Protein AF-0000000065764300 (afdb_homodimer)

InterPro domains:
  IPR003439 ABC transporter-like, ATP-binding domain [PF00005] (550-695)
  IPR003439 ABC transporter-like, ATP-binding domain [PS50893] (520-765)
  IPR003593 AAA+ ATPase domain [SM00382] (558-742)
  IPR013525 ABC-2 type transporter, transmembrane domain [PF12698] (225-441)
  IPR017871 ABC transporter-like, conserved site [PS00211] (667-681)
  IPR026082 ABC transporter A [PTHR19229] (492-851)
  IPR027417 P-loop containing nucleoside triphosphate hydrolase [G3DSA:3.40.50.300] (510-771)
  IPR027417 P-loop containing nucleoside triphosphate hydrolase [SSF52540] (545-747)
  IPR056788 ABC transporter A family member 2/9/11, C-terminal domain [PF25158] (839-893)

Solvent-accessible surface area (backbone atoms only — not comparable to full-atom values): 101697 Å² total; per-residue (Å²): 132,81,58,52,67,67,67,67,29,45,54,44,31,24,53,43,50,36,51,48,53,50,49,51,45,64,71,38,46,70,62,46,47,47,45,47,46,39,42,51,56,51,52,50,48,46,49,52,50,38,51,49,50,53,55,51,46,57,69,34,74,62,43,33,64,37,76,72,53,72,63,48,60,75,60,37,71,55,62,35,82,74,45,84,87,51,42,83,82,52,22,44,35,35,36,21,26,62,80,36,69,66,53,47,53,36,52,52,44,39,26,63,65,29,55,98,47,61,52,59,74,89,31,44,50,81,31,66,40,63,68,58,48,53,55,46,44,71,76,44,68,55,25,56,54,33,34,38,36,48,44,78,77,50,98,87,40,73,47,73,46,80,46,64,67,80,68,73,49,69,58,39,82,34,71,50,57,38,54,73,53,46,47,46,17,53,49,53,43,51,49,45,36,51,48,21,61,71,70,70,37,88,79,62,83,76,90,63,64,51,56,62,74,60,39,69,34,51,65,81,63,80,59,80,48,52,54,72,70,44,39,64,60,49,53,52,51,42,52,44,53,40,44,29,53,54,28,28,55,58,14,39,36,54,54,54,42,38,55,57,54,41,46,55,43,54,46,55,67,66,37,54,54,48,28,52,50,52,51,53,46,50,52,41,48,51,23,29,51,43,40,52,49,48,39,44,72,71,63,38,60,64,49,64,43,22,32,62,67,57,57,38,49,53,48,31,41,46,53,53,26,44,48,20,45,29,48,34,52,35,51,76,44,60,46,42,64,54,32,51,55,50,40,51,49,51,48,52,51,40,52,53,46,31,55,45,40,74,72,45,52,48,61,29,67,88,43,57,66,67,60,36,53,62,52,46,66,42,64,55,40,42,47,41,54,48,50,49,54,53,47,49,26,43,68,41,92,84,42,67,34,50,47,79,88,48,30,74,50,52,64,43,57,87,58,45,50,66,61,33,56,48,57,39,54,51,46,37,55,50,41,22,53,50,30,39,52,47,18,58,49,40,54,41,42,42,50,47,98,78,31,44,14,42,52,91,64,42,85,76,40,65,36,68,78,68,58,74,48,60,72,73,69,44,65,40,55,98,80,33,69,69,62,83,74,72,80,73,78,86,71,84,64,85,30,64,58,41,46,51,41,33,53,50,50,51,49,34,63,73,68,65,59,80,58,87,60,41,37,36,42,36,43,39,32,19,33,62,47,57,31,55,70,47,73,49,102,84,50,72,49,73,46,74,65,45,71,38,27,64,46,36,50,41,76,38,47,53,57,32,35,37,24,43,32,37,59,88,77,13,28,62,68,57,50,52,30,34,74,69,57,72,32,80,69,67,36,64,42,36,30,48,72,80,30,37,60,77,36,49,61,25,37,59,54,44,34,70,34,41,14,64,23,60,73,63,69,74,72,58,48,80,39,22,51,49,54,48,40,45,41,52,34,32,37,54,12,50,52,76,86,50,39,64,59,51,41,53,50,43,28,54,63,55,71,39,59,92,49,29,83,40,39,46,59,77,44,52,74,62,52,47,44,41,49,37,50,41,57,18,48,51,88,68,32,51,32,36,40,34,35,40,74,58,70,77,53,50,64,69,38,35,53,49,52,50,48,42,53,60,66,58,38,71,82,17,21,34,44,35,36,40,70,49,52,66,57,46,59,71,65,34,64,34,38,32,37,27,41,81,12,33,71,53,40,54,38,34,66,66,56,43,31,67,71,56,24,69,26,38,36,37,36,40,29,43,53,87,84,71,80,88,76,42,71,59,59,48,49,49,47,40,32,74,72,68,69,37,64,69,77,40,83,52,94,54,36,37,31,32,62,41,47,64,87,47,55,82,50,43,63,64,47,52,53,52,46,60,72,41,25,78,79,47,43,53,63,44,77,43,76,40,73,43,47,60,56,55,27,49,54,50,51,46,51,50,46,40,35,51,49,28,52,72,69,60,43,64,45,75,45,74,45,96,89,69,52,32,28,36,30,56,43,73,49,41,33,32,31,44,78,86,50,54,39,97,90,36,72,78,11,34,25,31,42,41,38,72,35,67,37,76,88,54,43,76,37,81,69,47,62,50,74,80,34,73,50,64,88,84,47,76,69,71,76,66,80,61,69,68,61,80,59,89,81,74,68,46,40,50,37,36,71,38,81,72,77,83,79,124,133,82,59,52,66,66,67,66,28,44,52,43,31,24,53,44,48,35,51,48,53,51,49,52,46,63,71,39,47,69,64,46,46,47,44,46,46,40,44,53,56,52,52,50,48,48,49,52,50,40,52,48,50,53,55,50,45,56,67,34,76,62,42,32,64,38,76,73,51,73,62,49,60,75,58,37,71,54,64,35,82,74,45,84,88,51,41,84,82,52,23,45,34,36,36,22,26,64,81,37,69,64,52,46,50,36,53,50,45,40,26,62,65,28,52,99,47,62,53,56,73,89,32,44,50,80,30,68,42,62,68,57,48,54,55,45,44,73,76,44,69,53,25,56,54,33,37,39,36,48,45,79,76,51,98,86,40,72,48,73,46,79,47,66,66,77,70,72,51,67,57,39,83,35,71,50,58,38,53,74,54,45,46,47,17,52,48,52,41,52,51,45,36,50,48,20,62,70,70,70,36,89,79,63,84,75,90,62,64,51,57,64,74,59,39,68,35,53,63,81,63,81,59,78,47,52,54,72,70,43,39,63,60,47,54,51,52,42,52,45,53,41,44,29,52,52,29,29,56,58,15,41,38,54,55,55,42,38,56,58,53,42,47,53,42,54,46,55,67,66,37,53,55,47,28,53,50,52,52,53,46,49,52,42,47,51,23,27,50,44,39,52,50,47,39,43,73,71,63,38,60,64,51,64,42,23,31,63,67,57,58,37,49,54,49,31,41,45,52,51,26,44,48,19,45,30,49,33,51,35,50,75,44,61,46,43,64,55,33,50,54,50,40,51,48,51,47,53,50,39,52,54,47,31,54,45,40,74,72,46,52,49,61,29,68,88,44,58,67,67,60,36,52,62,52,47,62,43,64,55,40,44,49,42,54,46,49,49,55,52,47,49,25,43,69,41,90,85,43,64,34,52,48,77,86,48,32,73,51,51,63,42,57,88,58,46,49,67,62,34,56,48,57,41,52,51,46,37,55,50,39,21,54,50,30,40,52,47,18,59,49,41,54,41,42,42,51,46,98,76,31,43,15,42,53,91,64,43,86,76,39,64,35,69,79,67,58,71,48,59,72,73,70,42,64,41,55,99,78,33,69,68,62,81,75,72,80,72,79,85,71,82,66,85,30,65,59,41,47,52,41,34,53,49,48,51,49,34,61,72,68,67,59,80,59,88,60,42,37,35,41,36,42,39,32,19,33,62,47,57,30,54,69,49,75,48,104,85,49,72,50,74,47,72,62,46,71,38,28,63,48,36,48,42,75,39,46,53,58,32,34,38,25,44,32,37,59,89,78,13,28,63,69,58,51,52,29,34,73,68,57,72,33,80,68,68,36,64,41,36,29,47,72,80,31,38,58,76,35,51,62,26,38,58,55,44,36,70,35,42,15,64,23,59,72,62,70,74,71,59,50,79,38,21,52,50,55,49,40,47,41,52,33,33,36,55,12,49,52,77,86,48,39,65,58,51,40,54,51,41,27,54,63,56,68,40,59,91,50,28,81,39,37,46,58,77,44,52,73,62,54,47,42,40,50,37,48,42,58,17,49,50,88,68,32,51,33,35,40,33,34,41,75,57,71,77,54,50,65,69,38,36,53,51,52,50,49,42,53,60,67,57,37,72,82,16,21,33,43,34,35,41,70,50,51,64,56,44,60,72,67,33,64,35,37,33,37,29,42,81,12,34,72,52,41,55,37,34,66,65,55,44,31,67,71,57,24,70,25,39,36,37,36,39,30,44,52,87,84,71,80,86,75,42,72,60,58,50,47,49,48,41,32,72,74,69,68,37,63,70,77,42,84,52,95,54,35,37,30,34,61,40,46,65,87,47,56,82,52,43,62,64,46,53,51,52,46,62,74,39,26,77,80,46,45,54,64,44,77,44,75,39,71,42,47,60,56,56,26,49,51,51,51,46,51,50,46,39,35,51,49,28,52,70,68,59,42,66,45,75,47,75,46,96,89,69,52,33,28,35,30,54,44,74,51,42,32,32,30,45,76,86,50,53,38,97,89,36,73,77,11,37,23,29,42,41,38,71,33,66,38,74,88,53,43,76,37,81,70,48,62,50,71,80,35,74,50,62,90,85,47,75,68,70,76,66,80,62,69,66,60,79,59,88,83,74,66,46,41,48,37,35,71,38,80,72,78,81,80,123

GO terms:
  GO:0005783 endoplasmic reticulum (C, IDA)
  GO:0015245 fatty acid transmembrane transporter activity (F, IDA)
  GO:0048316 seed development (P, IMP)
  GO:0034197 triglyceride transport (P, IMP)
  GO:0010867 positive regulation of triglyceride biosynthetic process (P, IMP)
  GO:0048317 seed morphogenesis (P, IMP)
  GO:0006641 triglyceride metabolic process (P, IMP)

Organism: Arabidopsis thaliana (NCBI:txid3702)

Structure (mmCIF, N/CA/C/O backbone):
data_AF-0000000065764300-model_v1
#
loop_
_entity.id
_entity.type
_entity.pdbx_description
1 polymer 'ABC transporter A family member 9'
#
loop_
_atom_site.group_PDB
_atom_site.id
_atom_site.type_symbol
_atom_site.label_atom_id
_atom_site.label_alt_id
_atom_site.label_comp_id
_atom_site.label_asym_id
_atom_site.label_entity_id
_atom_site.label_seq_id
_atom_site.pdbx_PDB_ins_code
_atom_site.Cartn_x
_atom_site.Cartn_y
_atom_site.Cartn_z
_atom_site.occupancy
_atom_site.B_iso_or_equiv
_atom_site.auth_seq_id
_atom_site.auth_comp_id
_atom_site.auth_asym_id
_atom_site.auth_atom_id
_atom_site.pdbx_PDB_model_num
ATOM 1 N N . MET A 1 1 ? -34.5 27.578 -3.711 1 58.78 1 MET A N 1
ATOM 2 C CA . MET A 1 1 ? -34.375 26.75 -4.91 1 58.78 1 MET A CA 1
ATOM 3 C C . MET A 1 1 ? -34.938 25.359 -4.656 1 58.78 1 MET A C 1
ATOM 5 O O . MET A 1 1 ? -34.719 24.781 -3.588 1 58.78 1 MET A O 1
ATOM 9 N N . THR A 1 2 ? -35.844 24.953 -5.418 1 71.94 2 THR A N 1
ATOM 10 C CA . THR A 1 2 ? -36.531 23.672 -5.238 1 71.94 2 THR A CA 1
ATOM 11 C C . THR A 1 2 ? -35.625 22.516 -5.672 1 71.94 2 THR A C 1
ATOM 13 O O . THR A 1 2 ? -35.125 22.484 -6.805 1 71.94 2 THR A O 1
ATOM 16 N N . LEU A 1 3 ? -35.25 21.672 -4.738 1 83.75 3 LEU A N 1
ATOM 17 C CA . LEU A 1 3 ? -34.375 20.531 -4.988 1 83.75 3 LEU A CA 1
ATOM 18 C C . LEU A 1 3 ? -35.188 19.344 -5.52 1 83.75 3 LEU A C 1
ATOM 20 O O . LEU A 1 3 ? -36.344 19.188 -5.16 1 83.75 3 LEU A O 1
ATOM 24 N N . ARG A 1 4 ? -34.688 18.672 -6.504 1 85.94 4 ARG A N 1
ATOM 25 C CA . ARG A 1 4 ? -35.312 17.469 -7.043 1 85.94 4 ARG A CA 1
ATOM 26 C C . ARG A 1 4 ? -35.344 16.359 -6.008 1 85.94 4 ARG A C 1
ATOM 28 O O . ARG A 1 4 ? -34.438 16.266 -5.172 1 85.94 4 ARG A O 1
ATOM 35 N N . GLU A 1 5 ? -36.531 15.586 -6.023 1 85.19 5 GLU A N 1
ATOM 36 C CA . GLU A 1 5 ? -36.625 14.477 -5.074 1 85.19 5 GLU A CA 1
ATOM 37 C C . GLU A 1 5 ? -37.156 13.211 -5.758 1 85.19 5 GLU A C 1
ATOM 39 O O . GLU A 1 5 ? -37.656 13.273 -6.875 1 85.19 5 GLU A O 1
ATOM 44 N N . GLY A 1 6 ? -36.812 12.102 -5.293 1 85.5 6 GLY A N 1
ATOM 45 C CA . GLY A 1 6 ? -37.344 10.828 -5.738 1 85.5 6 GLY A CA 1
ATOM 46 C C . GLY A 1 6 ? -36.594 10.234 -6.906 1 85.5 6 GLY A C 1
ATOM 47 O O . GLY A 1 6 ? -35.375 10.18 -6.891 1 85.5 6 GLY A O 1
ATOM 48 N N . LEU A 1 7 ? -37.312 9.742 -7.973 1 90.94 7 LEU A N 1
ATOM 49 C CA . LEU A 1 7 ? -36.75 9.008 -9.094 1 90.94 7 LEU A CA 1
ATOM 50 C C . LEU A 1 7 ? -35.938 9.93 -9.992 1 90.94 7 LEU A C 1
ATOM 52 O O . LEU A 1 7 ? -34.844 9.547 -10.484 1 90.94 7 LEU A O 1
ATOM 56 N N . PRO A 1 8 ? -36.375 11.117 -10.211 1 92 8 PRO A N 1
ATOM 57 C CA . PRO A 1 8 ? -35.531 12.008 -11.023 1 92 8 PRO A CA 1
ATOM 58 C C . PRO A 1 8 ? -34.188 12.328 -10.359 1 92 8 PRO A C 1
ATOM 60 O O . PRO A 1 8 ? -33.188 12.469 -11.039 1 92 8 PRO A O 1
ATOM 63 N N . LEU A 1 9 ? -34.25 12.43 -9.047 1 92.75 9 LEU A N 1
ATOM 64 C CA . LEU A 1 9 ? -33 12.656 -8.328 1 92.75 9 LEU A CA 1
ATOM 65 C C . LEU A 1 9 ? -32.094 11.445 -8.422 1 92.75 9 LEU A C 1
ATOM 67 O O . LEU A 1 9 ? -30.875 11.586 -8.586 1 92.75 9 LEU A O 1
ATOM 71 N N . PHE A 1 10 ? -32.75 10.258 -8.367 1 94.25 10 PHE A N 1
ATOM 72 C CA . PHE A 1 10 ? -31.953 9.031 -8.484 1 94.25 10 PHE A CA 1
ATOM 73 C C . PHE A 1 10 ? -31.25 8.969 -9.828 1 94.25 10 PHE A C 1
ATOM 75 O O . PHE A 1 10 ? -30.062 8.648 -9.898 1 94.25 10 PHE A O 1
ATOM 82 N N . HIS A 1 11 ? -31.938 9.258 -10.867 1 95.56 11 HIS A N 1
ATOM 83 C CA . HIS A 1 11 ? -31.344 9.211 -12.203 1 95.56 11 HIS A CA 1
ATOM 84 C C . HIS A 1 11 ? -30.25 10.266 -12.359 1 95.56 11 HIS A C 1
ATOM 86 O O . HIS A 1 11 ? -29.219 10 -12.977 1 95.56 11 HIS A O 1
ATOM 92 N N . GLN A 1 12 ? -30.484 11.422 -11.789 1 95.25 12 GLN A N 1
ATOM 93 C CA . GLN A 1 12 ? -29.5 12.492 -11.859 1 95.25 12 GLN A CA 1
ATOM 94 C C . GLN A 1 12 ? -28.234 12.125 -11.086 1 95.25 12 GLN A C 1
ATOM 96 O O . GLN A 1 12 ? -27.125 12.336 -11.562 1 95.25 12 GLN A O 1
ATOM 101 N N . GLN A 1 13 ? -28.469 11.578 -9.906 1 95.94 13 GLN A N 1
ATOM 102 C CA . GLN A 1 13 ? -27.328 11.164 -9.094 1 95.94 13 GLN A CA 1
ATOM 103 C C . GLN A 1 13 ? -26.547 10.031 -9.766 1 95.94 13 GLN A C 1
ATOM 105 O O . GLN A 1 13 ? -25.328 10.047 -9.797 1 95.94 13 GLN A O 1
ATOM 110 N N . PHE A 1 14 ? -27.312 9.117 -10.312 1 96.25 14 PHE A N 1
ATOM 111 C CA . PHE A 1 14 ? -26.688 7.977 -10.977 1 96.25 14 PHE A CA 1
ATOM 112 C C . PHE A 1 14 ? -25.859 8.43 -12.164 1 96.25 14 PHE A C 1
ATOM 114 O O . PHE A 1 14 ? -24.719 7.992 -12.336 1 96.25 14 PHE A O 1
ATOM 121 N N . THR A 1 15 ? -26.375 9.289 -12.938 1 96.44 15 THR A N 1
ATOM 122 C CA . THR A 1 15 ? -25.688 9.758 -14.133 1 96.44 15 THR A CA 1
ATOM 123 C C . THR A 1 15 ? -24.422 10.523 -13.758 1 96.44 15 THR A C 1
ATOM 125 O O . THR A 1 15 ? -23.391 10.383 -14.414 1 96.44 15 THR A O 1
ATOM 128 N N . ALA A 1 16 ? -24.5 11.312 -12.711 1 96.38 16 ALA A N 1
ATOM 129 C CA . ALA A 1 16 ? -23.344 12.094 -12.266 1 96.38 16 ALA A CA 1
ATOM 130 C C . ALA A 1 16 ? -22.25 11.18 -11.719 1 96.38 16 ALA A C 1
ATOM 132 O O . ALA A 1 16 ? -21.078 11.375 -12.008 1 96.38 16 ALA A O 1
ATOM 133 N N . LEU A 1 17 ? -22.688 10.227 -10.945 1 97.06 17 LEU A N 1
ATOM 134 C CA . LEU A 1 17 ? -21.734 9.289 -10.375 1 97.06 17 LEU A CA 1
ATOM 135 C C . LEU A 1 17 ? -21.094 8.422 -11.453 1 97.06 17 LEU A C 1
ATOM 137 O O . LEU A 1 17 ? -19.906 8.094 -11.383 1 97.06 17 LEU A O 1
ATOM 141 N N . PHE A 1 18 ? -21.906 8 -12.422 1 96.94 18 PHE A N 1
ATOM 142 C CA . PHE A 1 18 ? -21.422 7.215 -13.539 1 96.94 18 PHE A CA 1
ATOM 143 C C . PHE A 1 18 ? -20.391 8 -14.344 1 96.94 18 PHE A C 1
ATOM 145 O O . PHE A 1 18 ? -19.344 7.465 -14.719 1 96.94 18 PHE A O 1
ATOM 152 N N . LYS A 1 19 ? -20.688 9.242 -14.586 1 96.19 19 LYS A N 1
ATOM 153 C CA . LYS A 1 19 ? -19.75 10.109 -15.297 1 96.19 19 LYS A CA 1
ATOM 154 C C . LYS A 1 19 ? -18.453 10.289 -14.508 1 96.19 19 LYS A C 1
ATOM 156 O O . LYS A 1 19 ? -17.359 10.336 -15.086 1 96.19 19 LYS A O 1
ATOM 161 N N . LYS A 1 20 ? -18.594 10.406 -13.203 1 96 20 LYS A N 1
ATOM 162 C CA . LYS A 1 20 ? -17.422 10.508 -12.336 1 96 20 LYS A CA 1
ATOM 163 C C . LYS A 1 20 ? -16.516 9.281 -12.484 1 96 20 LYS A C 1
ATOM 165 O O . LYS A 1 20 ? -15.305 9.414 -12.664 1 96 20 LYS A O 1
ATOM 170 N N . ASN A 1 21 ? -17.156 8.102 -12.406 1 95.75 21 ASN A N 1
ATOM 171 C CA . ASN A 1 21 ? -16.391 6.867 -12.508 1 95.75 21 ASN A CA 1
ATOM 172 C C . ASN A 1 21 ? -15.719 6.742 -13.875 1 95.75 21 ASN A C 1
ATOM 174 O O . ASN A 1 21 ? -14.586 6.266 -13.969 1 95.75 21 ASN A O 1
ATOM 178 N N . LEU A 1 22 ? -16.391 7.156 -14.914 1 95.25 22 LEU A N 1
ATOM 179 C CA . LEU A 1 22 ? -15.836 7.137 -16.266 1 95.25 22 LEU A CA 1
ATOM 180 C C . LEU A 1 22 ? -14.641 8.078 -16.375 1 95.25 22 LEU A C 1
ATOM 182 O O . LEU A 1 22 ? -13.609 7.711 -16.953 1 95.25 22 LEU A O 1
ATOM 186 N N . LEU A 1 23 ? -14.727 9.281 -15.758 1 94.62 23 LEU A N 1
ATOM 187 C CA . LEU A 1 23 ? -13.656 10.266 -15.82 1 94.62 23 LEU A CA 1
ATOM 188 C C . LEU A 1 23 ? -12.445 9.797 -15.016 1 94.62 23 LEU A C 1
ATOM 190 O O . LEU A 1 23 ? -11.297 10.008 -15.438 1 94.62 23 LEU A O 1
ATOM 194 N N . LEU A 1 24 ? -12.711 9.234 -13.859 1 93.5 24 LEU A N 1
ATOM 195 C CA . LEU A 1 24 ? -11.625 8.727 -13.031 1 93.5 24 LEU A CA 1
ATOM 196 C C . LEU A 1 24 ? -10.844 7.641 -13.766 1 93.5 24 LEU A C 1
ATOM 198 O O . LEU A 1 24 ? -9.617 7.629 -13.742 1 93.5 24 LEU A O 1
ATOM 202 N N . SER A 1 25 ? -11.602 6.723 -14.438 1 92.75 25 SER A N 1
ATOM 203 C CA . SER A 1 25 ? -10.961 5.637 -15.18 1 92.75 25 SER A CA 1
ATOM 204 C C . SER A 1 25 ? -10.242 6.164 -16.422 1 92.75 25 SER A C 1
ATOM 206 O O . SER A 1 25 ? -9.18 5.656 -16.781 1 92.75 25 SER A O 1
ATOM 208 N N . TRP A 1 26 ? -10.789 7.164 -17.062 1 90.88 26 TRP A N 1
ATOM 209 C CA . TRP A 1 26 ? -10.203 7.738 -18.266 1 90.88 26 TRP A CA 1
ATOM 210 C C . TRP A 1 26 ? -8.906 8.469 -17.953 1 90.88 26 TRP A C 1
ATOM 212 O O . TRP A 1 26 ? -7.973 8.469 -18.766 1 90.88 26 TRP A O 1
ATOM 222 N N . ARG A 1 27 ? -8.82 9.094 -16.797 1 91.25 27 ARG A N 1
ATOM 223 C CA . ARG A 1 27 ? -7.652 9.891 -16.438 1 91.25 27 ARG A CA 1
ATOM 224 C C . ARG A 1 27 ? -6.586 9.031 -15.773 1 91.25 27 ARG A C 1
ATOM 226 O O . ARG A 1 27 ? -5.414 9.406 -15.727 1 91.25 27 ARG A O 1
ATOM 233 N N . ASN A 1 28 ? -7.02 7.988 -15.203 1 89.19 28 ASN A N 1
ATOM 234 C CA . ASN A 1 28 ? -6.059 6.984 -14.766 1 89.19 28 ASN A CA 1
ATOM 235 C C . ASN A 1 28 ? -5.754 5.98 -15.867 1 89.19 28 ASN A C 1
ATOM 237 O O . ASN A 1 28 ? -6.078 4.797 -15.75 1 89.19 28 ASN A O 1
ATOM 241 N N . LYS A 1 29 ? -5.027 6.348 -16.859 1 88.31 29 LYS A N 1
ATOM 242 C CA . LYS A 1 29 ? -4.832 5.617 -18.109 1 88.31 29 LYS A CA 1
ATOM 243 C C . LYS A 1 29 ? -3.992 4.363 -17.875 1 88.31 29 LYS A C 1
ATOM 245 O O . LYS A 1 29 ? -4.262 3.314 -18.469 1 88.31 29 LYS A O 1
ATOM 250 N N . ARG A 1 30 ? -3.027 4.461 -17.047 1 84.69 30 ARG A N 1
ATOM 251 C CA . ARG A 1 30 ? -2.139 3.322 -16.844 1 84.69 30 ARG A CA 1
ATOM 252 C C . ARG A 1 30 ? -2.883 2.156 -16.203 1 84.69 30 ARG A C 1
ATOM 254 O O . ARG A 1 30 ? -2.734 1.009 -16.625 1 84.69 30 ARG A O 1
ATOM 261 N N . ALA A 1 31 ? -3.713 2.486 -15.219 1 87 31 ALA A N 1
ATOM 262 C CA . ALA A 1 31 ? -4.465 1.438 -14.539 1 87 31 ALA A CA 1
ATOM 263 C C . ALA A 1 31 ? -5.539 0.848 -15.445 1 87 31 ALA A C 1
ATOM 265 O O . ALA A 1 31 ? -5.738 -0.369 -15.477 1 87 31 ALA A O 1
ATOM 266 N N . THR A 1 32 ? -6.199 1.645 -16.219 1 91.12 32 THR A N 1
ATOM 267 C CA . THR A 1 32 ? -7.246 1.177 -17.125 1 91.12 32 THR A CA 1
ATOM 268 C C . THR A 1 32 ? -6.652 0.363 -18.266 1 91.12 32 THR A C 1
ATOM 270 O O . THR A 1 32 ? -7.219 -0.65 -18.672 1 91.12 32 THR A O 1
ATOM 273 N N . CYS A 1 33 ? -5.484 0.766 -18.75 1 90.69 33 CYS A N 1
ATOM 274 C CA . CYS A 1 33 ? -4.812 0.016 -19.797 1 90.69 33 CYS A CA 1
ATOM 275 C C . CYS A 1 33 ? -4.355 -1.347 -19.297 1 90.69 33 CYS A C 1
ATOM 277 O O . CYS A 1 33 ? -4.445 -2.344 -20.016 1 90.69 33 CYS A O 1
ATOM 279 N N . LEU A 1 34 ? -3.918 -1.331 -18.078 1 87.44 34 LEU A N 1
ATOM 280 C CA . LEU A 1 34 ? -3.504 -2.602 -17.5 1 87.44 34 LEU A CA 1
ATOM 281 C C . LEU A 1 34 ? -4.699 -3.529 -17.312 1 87.44 34 LEU A C 1
ATOM 283 O O . LEU A 1 34 ? -4.59 -4.738 -17.516 1 87.44 34 LEU A O 1
ATOM 287 N N . HIS A 1 35 ? -5.789 -3 -16.953 1 90.56 35 HIS A N 1
ATOM 288 C CA . HIS A 1 35 ? -7.004 -3.787 -16.766 1 90.56 35 HIS A CA 1
ATOM 289 C C . HIS A 1 35 ? -7.508 -4.355 -18.078 1 90.56 35 HIS A C 1
ATOM 291 O O . HIS A 1 35 ? -7.914 -5.52 -18.156 1 90.56 35 HIS A O 1
ATOM 297 N N . LEU A 1 36 ? -7.387 -3.617 -19.141 1 91.81 36 LEU A N 1
ATOM 298 C CA . LEU A 1 36 ? -7.988 -4.008 -20.406 1 91.81 36 LEU A CA 1
ATOM 299 C C . LEU A 1 36 ? -7.004 -4.82 -21.25 1 91.81 36 LEU A C 1
ATOM 301 O O . LEU A 1 36 ? -7.398 -5.758 -21.938 1 91.81 36 LEU A O 1
ATOM 305 N N . PHE A 1 37 ? -5.656 -4.559 -21.109 1 91.19 37 PHE A N 1
ATOM 306 C CA . PHE A 1 37 ? -4.719 -5.137 -22.078 1 91.19 37 PHE A CA 1
ATOM 307 C C . PHE A 1 37 ? -3.748 -6.082 -21.375 1 91.19 37 PHE A C 1
ATOM 309 O O . PHE A 1 37 ? -2.83 -6.613 -22 1 91.19 37 PHE A O 1
ATOM 316 N N . SER A 1 38 ? -3.928 -6.301 -20.141 1 88.81 38 SER A N 1
ATOM 317 C CA . SER A 1 38 ? -3.029 -7.234 -19.469 1 88.81 38 SER A CA 1
ATOM 318 C C . SER A 1 38 ? -3.129 -8.633 -20.062 1 88.81 38 SER A C 1
ATOM 320 O O . SER A 1 38 ? -2.145 -9.375 -20.094 1 88.81 38 SER A O 1
ATOM 322 N N . SER A 1 39 ? -4.324 -8.945 -20.578 1 91.94 39 SER A N 1
ATOM 323 C CA . SER A 1 39 ? -4.52 -10.258 -21.188 1 91.94 39 SER A CA 1
ATOM 324 C C . SER A 1 39 ? -3.656 -10.43 -22.422 1 91.94 39 SER A C 1
ATOM 326 O O . SER A 1 39 ? -3.199 -11.531 -22.734 1 91.94 39 SER A O 1
ATOM 328 N N . PHE A 1 40 ? -3.375 -9.359 -23.125 1 93.44 40 PHE A N 1
ATOM 329 C CA . PHE A 1 40 ? -2.533 -9.422 -24.312 1 93.44 40 PHE A CA 1
ATOM 330 C C . PHE A 1 40 ? -1.121 -9.875 -23.953 1 93.44 40 PHE A C 1
ATOM 332 O O . PHE A 1 40 ? -0.551 -10.734 -24.625 1 93.44 40 PHE A O 1
ATOM 339 N N . PHE A 1 41 ? -0.6 -9.336 -22.922 1 87.94 41 PHE A N 1
ATOM 340 C CA . PHE A 1 41 ? 0.767 -9.648 -22.516 1 87.94 41 PHE A CA 1
ATOM 341 C C . PHE A 1 41 ? 0.872 -11.094 -22.031 1 87.94 41 PHE A C 1
ATOM 343 O O . PHE A 1 41 ? 1.849 -11.781 -22.328 1 87.94 41 PHE A O 1
ATOM 350 N N . PHE A 1 42 ? -0.085 -11.578 -21.312 1 87.62 42 PHE A N 1
ATOM 351 C CA . PHE A 1 42 ? -0.043 -12.938 -20.797 1 87.62 42 PHE A CA 1
ATOM 352 C C . PHE A 1 42 ? -0.23 -13.945 -21.922 1 87.62 42 PHE A C 1
ATOM 354 O O . PHE A 1 42 ? 0.428 -14.992 -21.953 1 87.62 42 PHE A O 1
ATOM 361 N N . ILE A 1 43 ? -1.124 -13.656 -22.875 1 91.44 43 ILE A N 1
ATOM 362 C CA . ILE A 1 43 ? -1.339 -14.562 -24 1 91.44 43 ILE A CA 1
ATOM 363 C C . ILE A 1 43 ? -0.112 -14.555 -24.906 1 91.44 43 ILE A C 1
ATOM 365 O O . ILE A 1 43 ? 0.271 -15.594 -25.453 1 91.44 43 ILE A O 1
ATOM 369 N N . LEU A 1 44 ? 0.491 -13.359 -25.047 1 90 44 LEU A N 1
ATOM 370 C CA . LEU A 1 44 ? 1.73 -13.273 -25.812 1 90 44 LEU A CA 1
ATOM 371 C C . LEU A 1 44 ? 2.834 -14.094 -25.156 1 90 44 LEU A C 1
ATOM 373 O O . LEU A 1 44 ? 3.623 -14.742 -25.844 1 90 44 LEU A O 1
ATOM 377 N N . LEU A 1 45 ? 2.832 -14.031 -23.875 1 84.38 45 LEU A N 1
ATOM 378 C CA . LEU A 1 45 ? 3.822 -14.812 -23.156 1 84.38 45 LEU A CA 1
ATOM 379 C C . LEU A 1 45 ? 3.582 -16.312 -23.344 1 84.38 45 LEU A C 1
ATOM 381 O O . LEU A 1 45 ? 4.531 -17.078 -23.547 1 84.38 45 LEU A O 1
ATOM 385 N N . ILE A 1 46 ? 2.348 -16.781 -23.281 1 86.12 46 ILE A N 1
ATOM 386 C CA . ILE A 1 46 ? 2.02 -18.188 -23.5 1 86.12 46 ILE A CA 1
ATOM 387 C C . ILE A 1 46 ? 2.393 -18.594 -24.922 1 86.12 46 ILE A C 1
ATOM 389 O O . ILE A 1 46 ? 2.926 -19.672 -25.156 1 86.12 46 ILE A O 1
ATOM 393 N N . PHE A 1 47 ? 2.15 -17.703 -25.812 1 88.06 47 PHE A N 1
ATOM 394 C CA . PHE A 1 47 ? 2.479 -17.938 -27.219 1 88.06 47 PHE A CA 1
ATOM 395 C C . PHE A 1 47 ? 3.984 -18.078 -27.406 1 88.06 47 PHE A C 1
ATOM 397 O O . PHE A 1 47 ? 4.445 -18.969 -28.109 1 88.06 47 PHE A O 1
ATOM 404 N N . SER A 1 48 ? 4.719 -17.203 -26.75 1 82.81 48 SER A N 1
ATOM 405 C CA . SER A 1 48 ? 6.172 -17.25 -26.859 1 82.81 48 SER A CA 1
ATOM 406 C C . SER A 1 48 ? 6.734 -18.516 -26.234 1 82.81 48 SER A C 1
ATOM 408 O O . SER A 1 48 ? 7.691 -19.094 -26.766 1 82.81 48 SER A O 1
ATOM 410 N N . ILE A 1 49 ? 6.145 -18.953 -25.156 1 76.06 49 ILE A N 1
ATOM 411 C CA . ILE A 1 49 ? 6.594 -20.172 -24.516 1 76.06 49 ILE A CA 1
ATOM 412 C C . ILE A 1 49 ? 6.242 -21.375 -25.391 1 76.06 49 ILE A C 1
ATOM 414 O O . ILE A 1 49 ? 7.043 -22.312 -25.531 1 76.06 49 ILE A O 1
ATOM 418 N N . GLU A 1 50 ? 5.043 -21.406 -25.953 1 78.62 50 GLU A N 1
ATOM 419 C CA . GLU A 1 50 ? 4.605 -22.484 -26.828 1 78.62 50 GLU A CA 1
ATOM 420 C C . GLU A 1 50 ? 5.484 -22.578 -28.078 1 78.62 50 GLU A C 1
ATOM 422 O O . GLU A 1 50 ? 5.871 -23.672 -28.484 1 78.62 50 GLU A O 1
ATOM 427 N N . GLU A 1 51 ? 5.836 -21.422 -28.625 1 78.62 51 GLU A N 1
ATOM 428 C CA . GLU A 1 51 ? 6.676 -21.406 -29.828 1 78.62 51 GLU A CA 1
ATOM 429 C C . GLU A 1 51 ? 8.109 -21.812 -29.5 1 78.62 51 GLU A C 1
ATOM 431 O O . GLU A 1 51 ? 8.766 -22.469 -30.312 1 78.62 51 GLU A O 1
ATOM 436 N N . SER A 1 52 ? 8.562 -21.453 -28.391 1 72.44 52 SER A N 1
ATOM 437 C CA . SER A 1 52 ? 9.906 -21.844 -27.969 1 72.44 52 SER A CA 1
ATOM 438 C C . SER A 1 52 ? 9.984 -23.344 -27.703 1 72.44 52 SER A C 1
ATOM 440 O O . SER A 1 52 ? 10.984 -23.984 -28.047 1 72.44 52 SER A O 1
ATOM 442 N N . SER A 1 53 ? 8.938 -23.875 -27.062 1 70.19 53 SER A N 1
ATOM 443 C CA . SER A 1 53 ? 8.906 -25.312 -26.781 1 70.19 53 SER A CA 1
ATOM 444 C C . SER A 1 53 ? 8.836 -26.125 -28.078 1 70.19 53 SER A C 1
ATOM 446 O O . SER A 1 53 ? 9.484 -27.172 -28.188 1 70.19 53 SER A O 1
ATOM 448 N N . LYS A 1 54 ? 8.07 -25.609 -29.016 1 70.81 54 LYS A N 1
ATOM 449 C CA . LYS A 1 54 ? 8.008 -26.281 -30.312 1 70.81 54 LYS A CA 1
ATOM 450 C C . LYS A 1 54 ? 9.367 -26.25 -31.016 1 70.81 54 LYS A C 1
ATOM 452 O O . LYS A 1 54 ? 9.773 -27.25 -31.625 1 70.81 54 LYS A O 1
ATOM 457 N N . ALA A 1 55 ? 10 -25.188 -30.844 1 67.44 55 ALA A N 1
ATOM 458 C CA . ALA A 1 55 ? 11.312 -25.031 -31.469 1 67.44 55 ALA A CA 1
ATOM 459 C C . ALA A 1 55 ? 12.344 -25.953 -30.812 1 67.44 55 ALA A C 1
ATOM 461 O O . ALA A 1 55 ? 13.211 -26.5 -31.484 1 67.44 55 ALA A O 1
ATOM 462 N N . SER A 1 56 ? 12.227 -26.094 -29.516 1 63.19 56 SER A N 1
ATOM 463 C CA . SER A 1 56 ? 13.156 -26.953 -28.781 1 63.19 56 SER A CA 1
ATOM 464 C C . SER A 1 56 ? 12.898 -28.422 -29.078 1 63.19 56 SER A C 1
ATOM 466 O O . SER A 1 56 ? 13.836 -29.219 -29.125 1 63.19 56 SER A O 1
ATOM 468 N N . ASP A 1 57 ? 11.617 -28.766 -29.203 1 62.5 57 ASP A N 1
ATOM 469 C CA . ASP A 1 57 ? 11.25 -30.141 -29.5 1 62.5 57 ASP A CA 1
ATOM 470 C C . ASP A 1 57 ? 11.758 -30.562 -30.891 1 62.5 57 ASP A C 1
ATOM 472 O O . ASP A 1 57 ? 12.148 -31.703 -31.094 1 62.5 57 ASP A O 1
ATOM 476 N N . LEU A 1 58 ? 11.812 -29.609 -31.75 1 60.88 58 LEU A N 1
ATOM 477 C CA . LEU A 1 58 ? 12.297 -29.891 -33.094 1 60.88 58 LEU A CA 1
ATOM 478 C C . LEU A 1 58 ? 13.781 -30.25 -33.062 1 60.88 58 LEU A C 1
ATOM 480 O O . LEU A 1 58 ? 14.258 -31.016 -33.906 1 60.88 58 LEU A O 1
ATOM 484 N N . THR A 1 59 ? 14.391 -29.781 -32 1 57.28 59 THR A N 1
ATOM 485 C CA . THR A 1 59 ? 15.82 -30.062 -31.906 1 57.28 59 THR A CA 1
ATOM 486 C C . THR A 1 59 ? 16.062 -31.375 -31.156 1 57.28 59 THR A C 1
ATOM 488 O O . THR A 1 59 ? 17.172 -31.906 -31.188 1 57.28 59 THR A O 1
ATOM 491 N N . SER A 1 60 ? 14.984 -31.875 -30.5 1 58.03 60 SER A N 1
ATOM 492 C CA . SER A 1 60 ? 15.172 -33.125 -29.766 1 58.03 60 SER A CA 1
ATOM 493 C C . SER A 1 60 ? 15.211 -34.312 -30.703 1 58.03 60 SER A C 1
ATOM 495 O O . SER A 1 60 ? 14.609 -34.281 -31.781 1 58.03 60 SER A O 1
ATOM 497 N N . THR A 1 61 ? 16.141 -35.312 -30.484 1 57.16 61 THR A N 1
ATOM 498 C CA . THR A 1 61 ? 16.406 -36.5 -31.281 1 57.16 61 THR A CA 1
ATOM 499 C C . THR A 1 61 ? 15.109 -37.25 -31.547 1 57.16 61 THR A C 1
ATOM 501 O O . THR A 1 61 ? 15.023 -38.031 -32.5 1 57.16 61 THR A O 1
ATOM 504 N N . ARG A 1 62 ? 14.141 -36.969 -30.625 1 61.03 62 ARG A N 1
ATOM 505 C CA . ARG A 1 62 ? 12.906 -37.75 -30.781 1 61.03 62 ARG A CA 1
ATOM 506 C C . ARG A 1 62 ? 12.094 -37.219 -31.969 1 61.03 62 ARG A C 1
ATOM 508 O O . ARG A 1 62 ? 11.336 -37.969 -32.594 1 61.03 62 ARG A O 1
ATOM 515 N N . HIS A 1 63 ? 12.375 -36.031 -32.281 1 61.81 63 HIS A N 1
ATOM 516 C CA . HIS A 1 63 ? 11.555 -35.438 -33.344 1 61.81 63 HIS A CA 1
ATOM 517 C C . HIS A 1 63 ? 12.336 -35.312 -34.656 1 61.81 63 HIS A C 1
ATOM 519 O O . HIS A 1 63 ? 11.922 -34.625 -35.562 1 61.81 63 HIS A O 1
ATOM 525 N N . LYS A 1 64 ? 13.461 -36 -34.594 1 68.19 64 LYS A N 1
ATOM 526 C CA . LYS A 1 64 ? 14.227 -36.031 -35.812 1 68.19 64 LYS A CA 1
ATOM 527 C C . LYS A 1 64 ? 14.086 -37.406 -36.5 1 68.19 64 LYS A C 1
ATOM 529 O O . LYS A 1 64 ? 14.008 -38.438 -35.844 1 68.19 64 LYS A O 1
ATOM 534 N N . ASN A 1 65 ? 13.812 -37.312 -37.75 1 71.88 65 ASN A N 1
ATOM 535 C CA . ASN A 1 65 ? 13.852 -38.531 -38.531 1 71.88 65 ASN A CA 1
ATOM 536 C C . ASN A 1 65 ? 15.242 -39.156 -38.531 1 71.88 65 ASN A C 1
ATOM 538 O O . ASN A 1 65 ? 16.219 -38.531 -38.906 1 71.88 65 ASN A O 1
ATOM 542 N N . VAL A 1 66 ? 15.352 -40.156 -37.688 1 77.44 66 VAL A N 1
ATOM 543 C CA . VAL A 1 66 ? 16.594 -40.906 -37.719 1 77.44 66 VAL A CA 1
ATOM 544 C C . VAL A 1 66 ? 16.531 -41.969 -38.812 1 77.44 66 VAL A C 1
ATOM 546 O O . VAL A 1 66 ? 15.938 -43.031 -38.625 1 77.44 66 VAL A O 1
ATOM 549 N N . THR A 1 67 ? 16.938 -41.625 -40 1 81.12 67 THR A N 1
ATOM 550 C CA . THR A 1 67 ? 16.859 -42.531 -41.156 1 81.12 67 THR A CA 1
ATOM 551 C C . THR A 1 67 ? 17.953 -43.594 -41.062 1 81.12 67 THR A C 1
ATOM 553 O O . THR A 1 67 ? 17.781 -44.719 -41.562 1 81.12 67 THR A O 1
ATOM 556 N N . ASP A 1 68 ? 19.094 -43.312 -40.469 1 81.75 68 ASP A N 1
ATOM 557 C CA . ASP A 1 68 ? 20.188 -44.281 -40.406 1 81.75 68 ASP A CA 1
ATOM 558 C C . ASP A 1 68 ? 20.875 -44.219 -39.062 1 81.75 68 ASP A C 1
ATOM 560 O O . ASP A 1 68 ? 21.859 -43.469 -38.875 1 81.75 68 ASP A O 1
ATOM 564 N N . PRO A 1 69 ? 20.312 -44.906 -38.156 1 82.5 69 PRO A N 1
ATOM 565 C CA . PRO A 1 69 ? 21 -44.938 -36.844 1 82.5 69 PRO A CA 1
ATOM 566 C C . PRO A 1 69 ? 22.391 -45.562 -36.938 1 82.5 69 PRO A C 1
ATOM 568 O O . PRO A 1 69 ? 22.672 -46.344 -37.844 1 82.5 69 PRO A O 1
ATOM 571 N N . LYS A 1 70 ? 23.25 -45.188 -36.094 1 83.31 70 LYS A N 1
ATOM 572 C CA . LYS A 1 70 ? 24.625 -45.688 -36.094 1 83.31 70 LYS A CA 1
ATOM 573 C C . LYS A 1 70 ? 24.656 -47.156 -35.625 1 83.31 70 LYS A C 1
ATOM 575 O O . LYS A 1 70 ? 23.938 -47.5 -34.688 1 83.31 70 LYS A O 1
ATOM 580 N N . ALA A 1 71 ? 25.344 -47.906 -36.312 1 85.94 71 ALA A N 1
ATOM 581 C CA . ALA A 1 71 ? 25.5 -49.312 -35.969 1 85.94 71 ALA A CA 1
ATOM 582 C C . ALA A 1 71 ? 26.438 -49.469 -34.781 1 85.94 71 ALA A C 1
ATOM 584 O O . ALA A 1 71 ? 27.453 -48.781 -34.688 1 85.94 71 ALA A O 1
ATOM 585 N N . LEU A 1 72 ? 26.047 -50.156 -33.844 1 85.94 72 LEU A N 1
ATOM 586 C CA . LEU A 1 72 ? 26.875 -50.531 -32.719 1 85.94 72 LEU A CA 1
ATOM 587 C C . LEU A 1 72 ? 27.578 -51.875 -32.969 1 85.94 72 LEU A C 1
ATOM 589 O O . LEU A 1 72 ? 26.922 -52.844 -33.312 1 85.94 72 LEU A O 1
ATOM 593 N N . VAL A 1 73 ? 28.844 -51.719 -32.906 1 82.94 73 VAL A N 1
ATOM 594 C CA . VAL A 1 73 ? 29.625 -52.938 -33.188 1 82.94 73 VAL A CA 1
ATOM 595 C C . VAL A 1 73 ? 30.328 -53.406 -31.906 1 82.94 73 VAL A C 1
ATOM 597 O O . VAL A 1 73 ? 30.766 -52.594 -31.094 1 82.94 73 VAL A O 1
ATOM 600 N N . SER A 1 74 ? 30.453 -54.688 -31.75 1 78.5 74 SER A N 1
ATOM 601 C CA . SER A 1 74 ? 31.219 -55.375 -30.703 1 78.5 74 SER A CA 1
ATOM 602 C C . SER A 1 74 ? 30.906 -54.812 -29.328 1 78.5 74 SER A C 1
ATOM 604 O O . SER A 1 74 ? 31.797 -54.25 -28.656 1 78.5 74 SER A O 1
ATOM 606 N N . LEU A 1 75 ? 29.719 -54.969 -28.906 1 88.06 75 LEU A N 1
ATOM 607 C CA . LEU A 1 75 ? 29.281 -54.5 -27.594 1 88.06 75 LEU A CA 1
ATOM 608 C C . LEU A 1 75 ? 29.797 -55.406 -26.484 1 88.06 75 LEU A C 1
ATOM 610 O O . LEU A 1 75 ? 29.547 -56.625 -26.5 1 88.06 75 LEU A O 1
ATOM 614 N N . PRO A 1 76 ? 30.531 -54.938 -25.609 1 91.81 76 PRO A N 1
ATOM 615 C CA . PRO A 1 76 ? 31.047 -55.75 -24.516 1 91.81 76 PRO A CA 1
ATOM 616 C C . PRO A 1 76 ? 30.031 -55.969 -23.391 1 91.81 76 PRO A C 1
ATOM 618 O O . PRO A 1 76 ? 29.109 -55.188 -23.234 1 91.81 76 PRO A O 1
ATOM 621 N N . ILE A 1 77 ? 30.172 -57.156 -22.75 1 95.06 77 ILE A N 1
ATOM 622 C CA . ILE A 1 77 ? 29.453 -57.344 -21.5 1 95.06 77 ILE A CA 1
ATOM 623 C C . ILE A 1 77 ? 30.047 -56.438 -20.422 1 95.06 77 ILE A C 1
ATOM 625 O O . ILE A 1 77 ? 31.203 -56.625 -20.016 1 95.06 77 ILE A O 1
ATOM 629 N N . LEU A 1 78 ? 29.312 -55.531 -19.984 1 93.06 78 LEU A N 1
ATOM 630 C CA . LEU A 1 78 ? 29.781 -54.5 -19.031 1 93.06 78 LEU A CA 1
ATOM 631 C C . LEU A 1 78 ? 29.812 -55.062 -17.625 1 93.06 78 LEU A C 1
ATOM 633 O O . LEU A 1 78 ? 29.109 -56.031 -17.312 1 93.06 78 LEU A O 1
ATOM 637 N N . PRO A 1 79 ? 30.703 -54.469 -16.844 1 93.94 79 PRO A N 1
ATOM 638 C CA . PRO A 1 79 ? 30.688 -54.875 -15.438 1 93.94 79 PRO A CA 1
ATOM 639 C C . PRO A 1 79 ? 29.344 -54.656 -14.758 1 93.94 79 PRO A C 1
ATOM 641 O O . PRO A 1 79 ? 28.672 -53.656 -15.062 1 93.94 79 PRO A O 1
ATOM 644 N N . CYS A 1 80 ? 28.984 -55.531 -13.906 1 93.12 80 CYS A N 1
ATOM 645 C CA . CYS A 1 80 ? 27.688 -55.469 -13.234 1 93.12 80 CYS A CA 1
ATOM 646 C C . CYS A 1 80 ? 27.562 -54.156 -12.43 1 93.12 80 CYS A C 1
ATOM 648 O O . CYS A 1 80 ? 26.453 -53.688 -12.188 1 93.12 80 CYS A O 1
ATOM 650 N N . GLU A 1 81 ? 28.641 -53.594 -12.07 1 90.62 81 GLU A N 1
ATOM 651 C CA . GLU A 1 81 ? 28.641 -52.375 -11.281 1 90.62 81 GLU A CA 1
ATOM 652 C C . GLU A 1 81 ? 28.078 -51.219 -12.078 1 90.62 81 GLU A C 1
ATOM 654 O O . GLU A 1 81 ? 27.672 -50.188 -11.508 1 90.62 81 GLU A O 1
ATOM 659 N N . ASP A 1 82 ? 28.016 -51.312 -13.336 1 88.06 82 ASP A N 1
ATOM 660 C CA . ASP A 1 82 ? 27.547 -50.25 -14.195 1 88.06 82 ASP A CA 1
ATOM 661 C C . ASP A 1 82 ? 26.016 -50.219 -14.273 1 88.06 82 ASP A C 1
ATOM 663 O O . ASP A 1 82 ? 25.422 -49.281 -14.766 1 88.06 82 ASP A O 1
ATOM 667 N N . LYS A 1 83 ? 25.406 -51.281 -13.828 1 88.81 83 LYS A N 1
ATOM 668 C CA . LYS A 1 83 ? 23.953 -51.312 -13.82 1 88.81 83 LYS A CA 1
ATOM 669 C C . LYS A 1 83 ? 23.375 -50.438 -12.727 1 88.81 83 LYS A C 1
ATOM 671 O O . LYS A 1 83 ? 23.922 -50.375 -11.625 1 88.81 83 LYS A O 1
ATOM 676 N N . PHE A 1 84 ? 22.344 -49.75 -13.094 1 84.31 84 PHE A N 1
ATOM 677 C CA . PHE A 1 84 ? 21.703 -48.844 -12.148 1 84.31 84 PHE A CA 1
ATOM 678 C C . PHE A 1 84 ? 21.047 -49.625 -11.008 1 84.31 84 PHE A C 1
ATOM 680 O O . PHE A 1 84 ? 20.406 -50.656 -11.242 1 84.31 84 PHE A O 1
ATOM 687 N N . PHE A 1 85 ? 21.219 -49.312 -9.695 1 82.62 85 PHE A N 1
ATOM 688 C CA . PHE A 1 85 ? 20.578 -49.812 -8.492 1 82.62 85 PHE A CA 1
ATOM 689 C C . PHE A 1 85 ? 20.922 -51.281 -8.266 1 82.62 85 PHE A C 1
ATOM 691 O O . PHE A 1 85 ? 20.078 -52.062 -7.844 1 82.62 85 PHE A O 1
ATOM 698 N N . VAL A 1 86 ? 22.062 -51.719 -8.742 1 87.31 86 VAL A N 1
ATOM 699 C CA . VAL A 1 86 ? 22.562 -53.062 -8.531 1 87.31 86 VAL A CA 1
ATOM 700 C C . VAL A 1 86 ? 22.984 -53.25 -7.078 1 87.31 86 VAL A C 1
ATOM 702 O O . VAL A 1 86 ? 23.469 -52.312 -6.449 1 87.31 86 VAL A O 1
ATOM 705 N N . ARG A 1 87 ? 22.656 -54.375 -6.523 1 89.5 87 ARG A N 1
ATOM 706 C CA . ARG A 1 87 ? 23.094 -54.719 -5.172 1 89.5 87 ARG A CA 1
ATOM 707 C C . ARG A 1 87 ? 24.469 -55.375 -5.195 1 89.5 87 ARG A C 1
ATOM 709 O O . ARG A 1 87 ? 24.672 -56.344 -5.934 1 89.5 87 ARG A O 1
ATOM 716 N N . LEU A 1 88 ? 25.406 -54.906 -4.387 1 88.94 88 LEU A N 1
ATOM 717 C CA . LEU A 1 88 ? 26.766 -55.438 -4.336 1 88.94 88 LEU A CA 1
ATOM 718 C C . LEU A 1 88 ? 26.875 -56.5 -3.246 1 88.94 88 LEU A C 1
ATOM 720 O O . LEU A 1 88 ? 26.266 -56.375 -2.184 1 88.94 88 LEU A O 1
ATOM 724 N N . PRO A 1 89 ? 27.641 -57.562 -3.414 1 89.44 89 PRO A N 1
ATOM 725 C CA . PRO A 1 89 ? 28.438 -57.906 -4.605 1 89.44 89 PRO A CA 1
ATOM 726 C C . PRO A 1 89 ? 27.578 -58.375 -5.773 1 89.44 89 PRO A C 1
ATOM 728 O O . PRO A 1 89 ? 26.5 -58.938 -5.562 1 89.44 89 PRO A O 1
ATOM 731 N N . CYS A 1 90 ? 27.969 -58.062 -6.953 1 94.38 90 CYS A N 1
ATOM 732 C CA . CYS A 1 90 ? 27.172 -58.406 -8.125 1 94.38 90 CYS A CA 1
ATOM 733 C C . CYS A 1 90 ? 27.984 -59.281 -9.094 1 94.38 90 CYS A C 1
ATOM 735 O O . CYS A 1 90 ? 29.203 -59.406 -8.938 1 94.38 90 CYS A O 1
ATOM 737 N N . PHE A 1 91 ? 27.266 -59.938 -10.047 1 95.62 91 PHE A N 1
ATOM 738 C CA . PHE A 1 91 ? 27.844 -60.812 -11.07 1 95.62 91 PHE A CA 1
ATOM 739 C C . PHE A 1 91 ? 27.547 -60.25 -12.461 1 95.62 91 PHE A C 1
ATOM 741 O O . PHE A 1 91 ? 26.484 -59.688 -12.695 1 95.62 91 PHE A O 1
ATOM 748 N N . ASP A 1 92 ? 28.516 -60.469 -13.344 1 95.75 92 ASP A N 1
ATOM 749 C CA . ASP A 1 92 ? 28.344 -60 -14.719 1 95.75 92 ASP A CA 1
ATOM 750 C C . ASP A 1 92 ? 27.266 -60.844 -15.438 1 95.75 92 ASP A C 1
ATOM 752 O O . ASP A 1 92 ? 26.438 -60.281 -16.172 1 95.75 92 ASP A O 1
ATOM 756 N N . PHE A 1 93 ? 27.297 -62.062 -15.328 1 96.5 93 PHE A N 1
ATOM 757 C CA . PHE A 1 93 ? 26.25 -62.938 -15.805 1 96.5 93 PHE A CA 1
ATOM 758 C C . PHE A 1 93 ? 26.344 -64.312 -15.125 1 96.5 93 PHE A C 1
ATOM 760 O O . PHE A 1 93 ? 27.359 -64.625 -14.523 1 96.5 93 PHE A O 1
ATOM 767 N N . VAL A 1 94 ? 25.281 -65.062 -15.125 1 96.94 94 VAL A N 1
ATOM 768 C CA . VAL A 1 94 ? 25.219 -66.438 -14.648 1 96.94 94 VAL A CA 1
ATOM 769 C C . VAL A 1 94 ? 24.797 -67.375 -15.781 1 96.94 94 VAL A C 1
ATOM 771 O O . VAL A 1 94 ? 24.266 -66.938 -16.797 1 96.94 94 VAL A O 1
ATOM 774 N N . TRP A 1 95 ? 25.188 -68.625 -15.68 1 97.5 95 TRP A N 1
ATOM 775 C CA . TRP A 1 95 ? 24.828 -69.562 -16.766 1 97.5 95 TRP A CA 1
ATOM 776 C C . TRP A 1 95 ? 24.531 -70.938 -16.234 1 97.5 95 TRP A C 1
ATOM 778 O O . TRP A 1 95 ? 24.922 -71.312 -15.125 1 97.5 95 TRP A O 1
ATOM 788 N N . SER A 1 96 ? 23.766 -71.625 -17 1 97.56 96 SER A N 1
ATOM 789 C CA . SER A 1 96 ? 23.422 -73 -16.672 1 97.56 96 SER A CA 1
ATOM 790 C C . SER A 1 96 ? 23.828 -74 -17.781 1 97.56 96 SER A C 1
ATOM 792 O O . SER A 1 96 ? 23.938 -73.562 -18.953 1 97.56 96 SER A O 1
ATOM 794 N N . GLY A 1 97 ? 24.109 -75.25 -17.469 1 95.5 97 GLY A N 1
ATOM 795 C CA . GLY A 1 97 ? 24.531 -76.25 -18.391 1 95.5 97 GLY A CA 1
ATOM 796 C C . GLY A 1 97 ? 25.969 -76.75 -18.156 1 95.5 97 GLY A C 1
ATOM 797 O O . GLY A 1 97 ? 26.656 -77.125 -19.094 1 95.5 97 GLY A O 1
ATOM 798 N N . ASN A 1 98 ? 26.438 -76.688 -16.953 1 92.69 98 ASN A N 1
ATOM 799 C CA . ASN A 1 98 ? 27.828 -76.938 -16.656 1 92.69 98 ASN A CA 1
ATOM 800 C C . ASN A 1 98 ? 28.109 -78.438 -16.672 1 92.69 98 ASN A C 1
ATOM 802 O O . ASN A 1 98 ? 29.219 -78.875 -16.359 1 92.69 98 ASN A O 1
ATOM 806 N N . GLN A 1 99 ? 27.172 -79.25 -17.047 1 91.38 99 GLN A N 1
ATOM 807 C CA . GLN A 1 99 ? 27.391 -80.688 -17.172 1 91.38 99 GLN A CA 1
ATOM 808 C C . GLN A 1 99 ? 28.172 -81 -18.438 1 91.38 99 GLN A C 1
ATOM 810 O O . GLN A 1 99 ? 28.828 -82.062 -18.516 1 91.38 99 GLN A O 1
ATOM 815 N N . SER A 1 100 ? 28.062 -80.188 -19.297 1 93.25 100 SER A N 1
ATOM 816 C CA . SER A 1 100 ? 28.75 -80.375 -20.562 1 93.25 100 SER A CA 1
ATOM 817 C C . SER A 1 100 ? 30.094 -79.688 -20.594 1 93.25 100 SER A C 1
ATOM 819 O O . SER A 1 100 ? 30.203 -78.5 -20.281 1 93.25 100 SER A O 1
ATOM 821 N N . ARG A 1 101 ? 31.141 -80.438 -20.891 1 93.06 101 ARG A N 1
ATOM 822 C CA . ARG A 1 101 ? 32.5 -79.875 -21 1 93.06 101 ARG A CA 1
ATOM 823 C C . ARG A 1 101 ? 32.562 -78.875 -22.141 1 93.06 101 ARG A C 1
ATOM 825 O O . ARG A 1 101 ? 33.281 -77.875 -22.047 1 93.06 101 ARG A O 1
ATOM 832 N N . ARG A 1 102 ? 31.859 -79.062 -23.141 1 94.31 102 ARG A N 1
ATOM 833 C CA . ARG A 1 102 ? 31.844 -78.188 -24.281 1 94.31 102 ARG A CA 1
ATOM 834 C C . ARG A 1 102 ? 31.266 -76.812 -23.891 1 94.31 102 ARG A C 1
ATOM 836 O O . ARG A 1 102 ? 31.812 -75.75 -24.266 1 94.31 102 ARG A O 1
ATOM 843 N N . VAL A 1 103 ? 30.203 -76.875 -23.203 1 95.75 103 VAL A N 1
ATOM 844 C CA . VAL A 1 103 ? 29.578 -75.625 -22.766 1 95.75 103 VAL A CA 1
ATOM 845 C C . VAL A 1 103 ? 30.516 -74.875 -21.828 1 95.75 103 VAL A C 1
ATOM 847 O O . VAL A 1 103 ? 30.625 -73.625 -21.906 1 95.75 103 VAL A O 1
ATOM 850 N N . THR A 1 104 ? 31.219 -75.562 -20.984 1 96.06 104 THR A N 1
ATOM 851 C CA . THR A 1 104 ? 32.188 -74.938 -20.078 1 96.06 104 THR A CA 1
ATOM 852 C C . THR A 1 104 ? 33.281 -74.25 -20.875 1 96.06 104 THR A C 1
ATOM 854 O O . THR A 1 104 ? 33.75 -73.188 -20.5 1 96.06 104 THR A O 1
ATOM 857 N N . ASP A 1 105 ? 33.719 -74.875 -21.953 1 94.88 105 ASP A N 1
ATOM 858 C CA . ASP A 1 105 ? 34.719 -74.312 -22.812 1 94.88 105 ASP A CA 1
ATOM 859 C C . ASP A 1 105 ? 34.188 -73.062 -23.516 1 94.88 105 ASP A C 1
ATOM 861 O O . ASP A 1 105 ? 34.938 -72.062 -23.672 1 94.88 105 ASP A O 1
ATOM 865 N N . ILE A 1 106 ? 33 -73.125 -23.875 1 96.38 106 ILE A N 1
ATOM 866 C CA . ILE A 1 106 ? 32.344 -72 -24.562 1 96.38 106 ILE A CA 1
ATOM 867 C C . ILE A 1 106 ? 32.281 -70.812 -23.609 1 96.38 106 ILE A C 1
ATOM 869 O O . ILE A 1 106 ? 32.625 -69.688 -23.984 1 96.38 106 ILE A O 1
ATOM 873 N N . VAL A 1 107 ? 31.812 -71 -22.406 1 97.31 107 VAL A N 1
ATOM 874 C CA . VAL A 1 107 ? 31.672 -69.938 -21.438 1 97.31 107 VAL A CA 1
ATOM 875 C C . VAL A 1 107 ? 33.031 -69.375 -21.047 1 97.31 107 VAL A C 1
ATOM 877 O O . VAL A 1 107 ? 33.219 -68.188 -20.875 1 97.31 107 VAL A O 1
ATOM 880 N N . SER A 1 108 ? 34 -70.312 -20.938 1 96.19 108 SER A N 1
ATOM 881 C CA . SER A 1 108 ? 35.375 -69.812 -20.688 1 96.19 108 SER A CA 1
ATOM 882 C C . SER A 1 108 ? 35.875 -68.938 -21.812 1 96.19 108 SER A C 1
ATOM 884 O O . SER A 1 108 ? 36.594 -67.938 -21.578 1 96.19 108 SER A O 1
ATOM 886 N N . ALA A 1 109 ? 35.469 -69.25 -22.984 1 95.94 109 ALA A N 1
ATOM 887 C CA . ALA A 1 109 ? 35.844 -68.438 -24.125 1 95.94 109 ALA A CA 1
ATOM 888 C C . ALA A 1 109 ? 35.125 -67.125 -24.125 1 95.94 109 ALA A C 1
ATOM 890 O O . ALA A 1 109 ? 35.688 -66.062 -24.5 1 95.94 109 ALA A O 1
ATOM 891 N N . ILE A 1 110 ? 33.844 -67.125 -23.672 1 96.25 110 ILE A N 1
ATOM 892 C CA . ILE A 1 110 ? 33.062 -65.875 -23.547 1 96.25 110 ILE A CA 1
ATOM 893 C C . ILE A 1 110 ? 33.75 -64.938 -22.562 1 96.25 110 ILE A C 1
ATOM 895 O O . ILE A 1 110 ? 33.875 -63.719 -22.828 1 96.25 110 ILE A O 1
ATOM 899 N N . MET A 1 111 ? 34.219 -65.438 -21.516 1 96.88 111 MET A N 1
ATOM 900 C CA . MET A 1 111 ? 34.875 -64.625 -20.484 1 96.88 111 MET A CA 1
ATOM 901 C C . MET A 1 111 ? 36.219 -64.125 -20.984 1 96.88 111 MET A C 1
ATOM 903 O O . MET A 1 111 ? 36.531 -62.938 -20.766 1 96.88 111 MET A O 1
ATOM 907 N N . ALA A 1 112 ? 36.906 -64.938 -21.734 1 94.44 112 ALA A N 1
ATOM 908 C CA . ALA A 1 112 ? 38.25 -64.562 -22.156 1 94.44 112 ALA A CA 1
ATOM 909 C C . ALA A 1 112 ? 38.219 -63.625 -23.359 1 94.44 112 ALA A C 1
ATOM 911 O O . ALA A 1 112 ? 39.062 -62.719 -23.469 1 94.44 112 ALA A O 1
ATOM 912 N N . ASN A 1 113 ? 37.188 -63.75 -24.188 1 93.38 113 ASN A N 1
ATOM 913 C CA . ASN A 1 113 ? 37.188 -62.969 -25.438 1 93.38 113 ASN A CA 1
ATOM 914 C C . ASN A 1 113 ? 36.188 -61.812 -25.375 1 93.38 113 ASN A C 1
ATOM 916 O O . ASN A 1 113 ? 35.781 -61.312 -26.406 1 93.38 113 ASN A O 1
ATOM 920 N N . ASN A 1 114 ? 35.75 -61.5 -24.219 1 94.44 114 ASN A N 1
ATOM 921 C CA . ASN A 1 114 ? 34.906 -60.312 -24.109 1 94.44 114 ASN A CA 1
ATOM 922 C C . ASN A 1 114 ? 35.625 -59.031 -24.562 1 94.44 114 ASN A C 1
ATOM 924 O O . ASN A 1 114 ? 36.719 -58.75 -24.109 1 94.44 114 ASN A O 1
ATOM 928 N N . PRO A 1 115 ? 35 -58.312 -25.484 1 90.5 115 PRO A N 1
ATOM 929 C CA . PRO A 1 115 ? 35.656 -57.125 -25.984 1 90.5 115 PRO A CA 1
ATOM 930 C C . PRO A 1 115 ? 35.938 -56.094 -24.891 1 90.5 115 PRO A C 1
ATOM 932 O O . PRO A 1 115 ? 35.062 -55.781 -24.094 1 90.5 115 PRO A O 1
ATOM 935 N N . GLY A 1 116 ? 37.125 -55.562 -24.875 1 88 116 GLY A N 1
ATOM 936 C CA . GLY A 1 116 ? 37.5 -54.469 -24 1 88 116 GLY A CA 1
ATOM 937 C C . GLY A 1 116 ? 38 -54.938 -22.641 1 88 116 GLY A C 1
ATOM 938 O O . GLY A 1 116 ? 38.906 -54.312 -22.062 1 88 116 GLY A O 1
ATOM 939 N N . ARG A 1 117 ? 37.281 -56.062 -22.109 1 91.44 117 ARG A N 1
ATOM 940 C CA . ARG A 1 117 ? 37.656 -56.562 -20.797 1 91.44 117 ARG A CA 1
ATOM 941 C C . ARG A 1 117 ? 37.375 -58.062 -20.656 1 91.44 117 ARG A C 1
ATOM 943 O O . ARG A 1 117 ? 36.219 -58.469 -20.844 1 91.44 117 ARG A O 1
ATOM 950 N N . PRO A 1 118 ? 38.406 -58.781 -20.234 1 94.31 118 PRO A N 1
ATOM 951 C CA . PRO A 1 118 ? 38.094 -60.188 -19.859 1 94.31 118 PRO A CA 1
ATOM 952 C C . PRO A 1 118 ? 37.312 -60.281 -18.562 1 94.31 118 PRO A C 1
ATOM 954 O O . PRO A 1 118 ? 37.531 -59.5 -17.641 1 94.31 118 PRO A O 1
ATOM 957 N N . ILE A 1 119 ? 36.375 -61.094 -18.5 1 96.69 119 ILE A N 1
ATOM 958 C CA . ILE A 1 119 ? 35.531 -61.219 -17.328 1 96.69 119 ILE A CA 1
ATOM 959 C C . ILE A 1 119 ? 36.188 -62.188 -16.328 1 96.69 119 ILE A C 1
ATOM 961 O O . ILE A 1 119 ? 36.469 -63.344 -16.672 1 96.69 119 ILE A O 1
ATOM 965 N N . PRO A 1 120 ? 36.406 -61.781 -15.164 1 95.06 120 PRO A N 1
ATOM 966 C CA . PRO A 1 120 ? 37 -62.656 -14.164 1 95.06 120 PRO A CA 1
ATOM 967 C C . PRO A 1 120 ? 36.062 -63.812 -13.734 1 95.06 120 PRO A C 1
ATOM 969 O O . PRO A 1 120 ? 34.844 -63.688 -13.852 1 95.06 120 PRO A O 1
ATOM 972 N N . THR A 1 121 ? 36.656 -64.875 -13.211 1 93.38 121 THR A N 1
ATOM 973 C CA . THR A 1 121 ? 35.906 -66.062 -12.852 1 93.38 121 THR A CA 1
ATOM 974 C C . THR A 1 121 ? 35.031 -65.812 -11.625 1 93.38 121 THR A C 1
ATOM 976 O O . THR A 1 121 ? 34 -66.5 -11.453 1 93.38 121 THR A O 1
ATOM 979 N N . ASN A 1 122 ? 35.438 -64.75 -10.836 1 93.31 122 ASN A N 1
ATOM 980 C CA . ASN A 1 122 ? 34.656 -64.438 -9.633 1 93.31 122 ASN A CA 1
ATOM 981 C C . ASN A 1 122 ? 33.375 -63.688 -9.953 1 93.31 122 ASN A C 1
ATOM 983 O O . ASN A 1 122 ? 32.531 -63.531 -9.094 1 93.31 122 ASN A O 1
ATOM 987 N N . LYS A 1 123 ? 33.25 -63.25 -11.141 1 95.44 123 LYS A N 1
ATOM 988 C CA . LYS A 1 123 ? 32.094 -62.469 -11.539 1 95.44 123 LYS A CA 1
ATOM 989 C C . LYS A 1 123 ? 31.078 -63.312 -12.336 1 95.44 123 LYS A C 1
ATOM 991 O O . LYS A 1 123 ? 30.125 -62.781 -12.898 1 95.44 123 LYS A O 1
ATOM 996 N N . VAL A 1 124 ? 31.344 -64.562 -12.43 1 96.81 124 VAL A N 1
ATOM 997 C CA . VAL A 1 124 ? 30.453 -65.5 -13.141 1 96.81 124 VAL A CA 1
ATOM 998 C C . VAL A 1 124 ? 30.125 -66.688 -12.266 1 96.81 124 VAL A C 1
ATOM 1000 O O . VAL A 1 124 ? 31 -67.188 -11.555 1 96.81 124 VAL A O 1
ATOM 1003 N N . GLN A 1 125 ? 28.906 -67.062 -12.281 1 95.62 125 GLN A N 1
ATOM 1004 C CA . GLN A 1 125 ? 28.453 -68.25 -11.516 1 95.62 125 GLN A CA 1
ATOM 1005 C C . GLN A 1 125 ? 27.766 -69.25 -12.414 1 95.62 125 GLN A C 1
ATOM 1007 O O . GLN A 1 125 ? 27.016 -68.875 -13.312 1 95.62 125 GLN A O 1
ATOM 1012 N N . SER A 1 126 ? 28.109 -70.625 -12.219 1 96.56 126 SER A N 1
ATOM 1013 C CA . SER A 1 126 ? 27.562 -71.688 -13.062 1 96.56 126 SER A CA 1
ATOM 1014 C C . SER A 1 126 ? 26.578 -72.5 -12.297 1 96.56 126 SER A C 1
ATOM 1016 O O . SER A 1 126 ? 26.703 -72.688 -11.078 1 96.56 126 SER A O 1
ATOM 1018 N N . PHE A 1 127 ? 25.625 -73.062 -13.031 1 97 127 PHE A N 1
ATOM 1019 C CA . PHE A 1 127 ? 24.609 -73.938 -12.5 1 97 127 PHE A CA 1
ATOM 1020 C C . PHE A 1 127 ? 24.375 -75.125 -13.445 1 97 127 PHE A C 1
ATOM 1022 O O . PHE A 1 127 ? 24.812 -75.125 -14.594 1 97 127 PHE A O 1
ATOM 1029 N N . THR A 1 128 ? 23.75 -76.188 -12.922 1 95.38 128 THR A N 1
ATOM 1030 C CA . THR A 1 128 ? 23.516 -77.375 -13.727 1 95.38 128 THR A CA 1
ATOM 1031 C C . THR A 1 128 ? 22.266 -77.188 -14.594 1 95.38 128 THR A C 1
ATOM 1033 O O . THR A 1 128 ? 22.297 -77.438 -15.789 1 95.38 128 THR A O 1
ATOM 1036 N N . LYS A 1 129 ? 21.219 -76.625 -13.984 1 93.88 129 LYS A N 1
ATOM 1037 C CA . LYS A 1 129 ? 19.938 -76.438 -14.664 1 93.88 129 LYS A CA 1
ATOM 1038 C C . LYS A 1 129 ? 19.406 -75.062 -14.555 1 93.88 129 LYS A C 1
ATOM 1040 O O . LYS A 1 129 ? 19.766 -74.312 -13.625 1 93.88 129 LYS A O 1
ATOM 1045 N N . PRO A 1 130 ? 18.625 -74.688 -15.539 1 95.25 130 PRO A N 1
ATOM 1046 C CA . PRO A 1 130 ? 18.031 -73.312 -15.508 1 95.25 130 PRO A CA 1
ATOM 1047 C C . PRO A 1 130 ? 17.172 -73.062 -14.258 1 95.25 130 PRO A C 1
ATOM 1049 O O . PRO A 1 130 ? 17.094 -71.938 -13.773 1 95.25 130 PRO A O 1
ATOM 1052 N N . GLU A 1 131 ? 16.516 -74.125 -13.719 1 94.25 131 GLU A N 1
ATOM 1053 C CA . GLU A 1 131 ? 15.672 -73.938 -12.531 1 94.25 131 GLU A CA 1
ATOM 1054 C C . GLU A 1 131 ? 16.5 -73.562 -11.312 1 94.25 131 GLU A C 1
ATOM 1056 O O . GLU A 1 131 ? 15.992 -72.812 -10.438 1 94.25 131 GLU A O 1
ATOM 1061 N N . GLU A 1 132 ? 17.703 -74 -11.281 1 95.19 132 GLU A N 1
ATOM 1062 C CA . GLU A 1 132 ? 18.594 -73.625 -10.195 1 95.19 132 GLU A CA 1
ATOM 1063 C C . GLU A 1 132 ? 18.938 -72.125 -10.289 1 95.19 132 GLU A C 1
ATOM 1065 O O . GLU A 1 132 ? 19.094 -71.438 -9.266 1 95.19 132 GLU A O 1
ATOM 1070 N N . VAL A 1 133 ? 19.031 -71.688 -11.508 1 95.56 133 VAL A N 1
ATOM 1071 C CA . VAL A 1 133 ? 19.312 -70.25 -11.719 1 95.56 133 VAL A CA 1
ATOM 1072 C C . VAL A 1 133 ? 18.109 -69.438 -11.25 1 95.56 133 VAL A C 1
ATOM 1074 O O . VAL A 1 133 ? 18.281 -68.375 -10.586 1 95.56 133 VAL A O 1
ATOM 1077 N N . ASP A 1 134 ? 16.938 -69.812 -11.562 1 94.31 134 ASP A N 1
ATOM 1078 C CA . ASP A 1 134 ? 15.727 -69.125 -11.141 1 94.31 134 ASP A CA 1
ATOM 1079 C C . ASP A 1 134 ? 15.625 -69.062 -9.617 1 94.31 134 ASP A C 1
ATOM 1081 O O . ASP A 1 134 ? 15.227 -68.062 -9.055 1 94.31 134 ASP A O 1
ATOM 1085 N N . ALA A 1 135 ? 15.906 -70.188 -8.992 1 92.88 135 ALA A N 1
ATOM 1086 C CA . ALA A 1 135 ? 15.914 -70.25 -7.527 1 92.88 135 ALA A CA 1
ATOM 1087 C C . ALA A 1 135 ? 16.953 -69.312 -6.957 1 92.88 135 ALA A C 1
ATOM 1089 O O . ALA A 1 135 ? 16.703 -68.625 -5.938 1 92.88 135 ALA A O 1
ATOM 1090 N N . TRP A 1 136 ? 17.984 -69.25 -7.59 1 94.19 136 TRP A N 1
ATOM 1091 C CA . TRP A 1 136 ? 19.047 -68.312 -7.156 1 94.19 136 TRP A CA 1
ATOM 1092 C C . TRP A 1 136 ? 18.625 -66.875 -7.332 1 94.19 136 TRP A C 1
ATOM 1094 O O . TRP A 1 136 ? 18.906 -66.062 -6.473 1 94.19 136 TRP A O 1
ATOM 1104 N N . PHE A 1 137 ? 18 -66.5 -8.414 1 92.56 137 PHE A N 1
ATOM 1105 C CA . PHE A 1 137 ? 17.5 -65.125 -8.648 1 92.56 137 PHE A CA 1
ATOM 1106 C C . PHE A 1 137 ? 16.547 -64.688 -7.543 1 92.56 137 PHE A C 1
ATOM 1108 O O . PHE A 1 137 ? 16.547 -63.562 -7.125 1 92.56 137 PHE A O 1
ATOM 1115 N N . MET A 1 138 ? 15.766 -65.562 -7.109 1 91 138 MET A N 1
ATOM 1116 C CA . MET A 1 138 ? 14.781 -65.25 -6.078 1 91 138 MET A CA 1
ATOM 1117 C C . MET A 1 138 ? 15.461 -64.938 -4.746 1 91 138 MET A C 1
ATOM 1119 O O . MET A 1 138 ? 14.977 -64.125 -3.961 1 91 138 MET A O 1
ATOM 1123 N N . SER A 1 139 ? 16.547 -65.625 -4.508 1 91.31 139 SER A N 1
ATOM 1124 C CA . SER A 1 139 ? 17.266 -65.438 -3.256 1 91.31 139 SER A CA 1
ATOM 1125 C C . SER A 1 139 ? 18.219 -64.25 -3.34 1 91.31 139 SER A C 1
ATOM 1127 O O . SER A 1 139 ? 18.578 -63.688 -2.318 1 91.31 139 SER A O 1
ATOM 1129 N N . HIS A 1 140 ? 18.625 -63.938 -4.586 1 92.25 140 HIS A N 1
ATOM 1130 C CA . HIS A 1 140 ? 19.578 -62.844 -4.789 1 92.25 140 HIS A CA 1
ATOM 1131 C C . HIS A 1 140 ? 19.031 -61.844 -5.789 1 92.25 140 HIS A C 1
ATOM 1133 O O . HIS A 1 140 ? 19.562 -61.688 -6.895 1 92.25 140 HIS A O 1
ATOM 1139 N N . PRO A 1 141 ? 18.094 -61 -5.301 1 89.38 141 PRO A N 1
ATOM 1140 C CA . PRO A 1 141 ? 17.484 -60.062 -6.238 1 89.38 141 PRO A CA 1
ATOM 1141 C C . PRO A 1 141 ? 18.422 -58.938 -6.637 1 89.38 141 PRO A C 1
ATOM 1143 O O . PRO A 1 141 ? 19.188 -58.438 -5.797 1 89.38 141 PRO A O 1
ATOM 1146 N N . SER A 1 142 ? 18.516 -58.562 -7.859 1 88.56 142 SER A N 1
ATOM 1147 C CA . SER A 1 142 ? 19.219 -57.438 -8.461 1 88.56 142 SER A CA 1
ATOM 1148 C C . SER A 1 142 ? 20.734 -57.562 -8.273 1 88.56 142 SER A C 1
ATOM 1150 O O . SER A 1 142 ? 21.422 -56.562 -8.062 1 88.56 142 SER A O 1
ATOM 1152 N N . GLN A 1 143 ? 21.281 -58.812 -8.312 1 92.88 143 GLN A N 1
ATOM 1153 C CA . GLN A 1 143 ? 22.719 -59 -8.141 1 92.88 143 GLN A CA 1
ATOM 1154 C C . GLN A 1 143 ? 23.375 -59.438 -9.445 1 92.88 143 GLN A C 1
ATOM 1156 O O . GLN A 1 143 ? 24.578 -59.625 -9.5 1 92.88 143 GLN A O 1
ATOM 1161 N N . VAL A 1 144 ? 22.547 -59.625 -10.453 1 92.62 144 VAL A N 1
ATOM 1162 C CA . VAL A 1 144 ? 23.109 -60.062 -11.727 1 92.62 144 VAL A CA 1
ATOM 1163 C C . VAL A 1 144 ? 22.422 -59.312 -12.875 1 92.62 144 VAL A C 1
ATOM 1165 O O . VAL A 1 144 ? 21.266 -58.906 -12.75 1 92.62 144 VAL A O 1
ATOM 1168 N N . THR A 1 145 ? 23.109 -59.156 -14 1 90.69 145 THR A N 1
ATOM 1169 C CA . THR A 1 145 ? 22.578 -58.406 -15.148 1 90.69 145 THR A CA 1
ATOM 1170 C C . THR A 1 145 ? 21.828 -59.344 -16.094 1 90.69 145 THR A C 1
ATOM 1172 O O . THR A 1 145 ? 20.922 -58.906 -16.812 1 90.69 145 THR A O 1
ATOM 1175 N N . GLY A 1 146 ? 22.219 -60.562 -16.125 1 93.94 146 GLY A N 1
ATOM 1176 C CA . GLY A 1 146 ? 21.578 -61.531 -17.016 1 93.94 146 GLY A CA 1
ATOM 1177 C C . GLY A 1 146 ? 22.062 -62.938 -16.828 1 93.94 146 GLY A C 1
ATOM 1178 O O . GLY A 1 146 ? 22.984 -63.188 -16.062 1 93.94 146 GLY A O 1
ATOM 1179 N N . ALA A 1 147 ? 21.344 -63.906 -17.578 1 96.5 147 ALA A N 1
ATOM 1180 C CA . ALA A 1 147 ? 21.688 -65.312 -17.5 1 96.5 147 ALA A CA 1
ATOM 1181 C C . ALA A 1 147 ? 21.688 -65.938 -18.875 1 96.5 147 ALA A C 1
ATOM 1183 O O . ALA A 1 147 ? 20.922 -65.562 -19.766 1 96.5 147 ALA A O 1
ATOM 1184 N N . LEU A 1 148 ? 22.594 -66.875 -19.062 1 97.44 148 LEU A N 1
ATOM 1185 C CA . LEU A 1 148 ? 22.656 -67.688 -20.281 1 97.44 148 LEU A CA 1
ATOM 1186 C C . LEU A 1 148 ? 22.359 -69.188 -19.953 1 97.44 148 LEU A C 1
ATOM 1188 O O . LEU A 1 148 ? 22.922 -69.75 -19.016 1 97.44 148 LEU A O 1
ATOM 1192 N N . HIS A 1 149 ? 21.531 -69.75 -20.734 1 97.31 149 HIS A N 1
ATOM 1193 C CA . HIS A 1 149 ? 21.188 -71.125 -20.562 1 97.31 149 HIS A CA 1
ATOM 1194 C C . HIS A 1 149 ? 21.578 -71.938 -21.797 1 97.31 149 HIS A C 1
ATOM 1196 O O . HIS A 1 149 ? 21.016 -71.75 -22.891 1 97.31 149 HIS A O 1
ATOM 1202 N N . PHE A 1 150 ? 22.5 -72.938 -21.578 1 96.62 150 PHE A N 1
ATOM 1203 C CA . PHE A 1 150 ? 22.984 -73.75 -22.703 1 96.62 150 PHE A CA 1
ATOM 1204 C C . PHE A 1 150 ? 22.484 -75.188 -22.609 1 96.62 150 PHE A C 1
ATOM 1206 O O . PHE A 1 150 ? 22.422 -75.75 -21.516 1 96.62 150 PHE A O 1
ATOM 1213 N N . VAL A 1 151 ? 22.078 -75.688 -23.688 1 94.12 151 VAL A N 1
ATOM 1214 C CA . VAL A 1 151 ? 21.719 -77.125 -23.797 1 94.12 151 VAL A CA 1
ATOM 1215 C C . VAL A 1 151 ? 22.375 -77.75 -25.047 1 94.12 151 VAL A C 1
ATOM 1217 O O . VAL A 1 151 ? 22.109 -77.312 -26.172 1 94.12 151 VAL A O 1
ATOM 1220 N N . GLU A 1 152 ? 23.281 -78.625 -24.781 1 93.44 152 GLU A N 1
ATOM 1221 C CA . GLU A 1 152 ? 23.875 -79.375 -25.891 1 93.44 152 GLU A CA 1
ATOM 1222 C C . GLU A 1 152 ? 22.953 -80.438 -26.406 1 93.44 152 GLU A C 1
ATOM 1224 O O . GLU A 1 152 ? 22.781 -81.5 -25.734 1 93.44 152 GLU A O 1
ATOM 1229 N N . LYS A 1 153 ? 22.344 -80.25 -27.469 1 91.62 153 LYS A N 1
ATOM 1230 C CA . LYS A 1 153 ? 21.406 -81.25 -28 1 91.62 153 LYS A CA 1
ATOM 1231 C C . LYS A 1 153 ? 22.141 -82.375 -28.75 1 91.62 153 LYS A C 1
ATOM 1233 O O . LYS A 1 153 ? 21.844 -83.562 -28.578 1 91.62 153 LYS A O 1
ATOM 1238 N N . ASN A 1 154 ? 23.047 -82 -29.672 1 89.5 154 ASN A N 1
ATOM 1239 C CA . ASN A 1 154 ? 23.906 -82.938 -30.406 1 89.5 154 ASN A CA 1
ATOM 1240 C C . ASN A 1 154 ? 25.266 -82.312 -30.719 1 89.5 154 ASN A C 1
ATOM 1242 O O . ASN A 1 154 ? 25.578 -81.188 -30.25 1 89.5 154 ASN A O 1
ATOM 1246 N N . ALA A 1 155 ? 26.078 -83.062 -31.438 1 85.19 155 ALA A N 1
ATOM 1247 C CA . ALA A 1 155 ? 27.438 -82.562 -31.734 1 85.19 155 ALA A CA 1
ATOM 1248 C C . ALA A 1 155 ? 27.438 -81.375 -32.625 1 85.19 155 ALA A C 1
ATOM 1250 O O . ALA A 1 155 ? 28.375 -80.562 -32.625 1 85.19 155 ALA A O 1
ATOM 1251 N N . THR A 1 156 ? 26.312 -81.125 -33.312 1 90.25 156 THR A N 1
ATOM 1252 C CA . THR A 1 156 ? 26.297 -80 -34.25 1 90.25 156 THR A CA 1
ATOM 1253 C C . THR A 1 156 ? 25.281 -78.938 -33.844 1 90.25 156 THR A C 1
ATOM 1255 O O . THR A 1 156 ? 25.219 -77.875 -34.469 1 90.25 156 THR A O 1
ATOM 1258 N N . VAL A 1 157 ? 24.531 -79.25 -32.844 1 92.88 157 VAL A N 1
ATOM 1259 C CA . VAL A 1 157 ? 23.484 -78.312 -32.469 1 92.88 157 VAL A CA 1
ATOM 1260 C C . VAL A 1 157 ? 23.578 -78 -30.984 1 92.88 157 VAL A C 1
ATOM 1262 O O . VAL A 1 157 ? 23.531 -78.938 -30.141 1 92.88 157 VAL A O 1
ATOM 1265 N N . ILE A 1 158 ? 23.734 -76.75 -30.719 1 93.5 158 ILE A N 1
ATOM 1266 C CA . ILE A 1 158 ? 23.719 -76.25 -29.359 1 93.5 158 ILE A CA 1
ATOM 1267 C C . ILE A 1 158 ? 22.594 -75.188 -29.203 1 93.5 158 ILE A C 1
ATOM 1269 O O . ILE A 1 158 ? 22.5 -74.25 -30 1 93.5 158 ILE A O 1
ATOM 1273 N N . SER A 1 159 ? 21.656 -75.438 -28.359 1 94.75 159 SER A N 1
ATOM 1274 C CA . SER A 1 159 ? 20.594 -74.5 -28.047 1 94.75 159 SER A CA 1
ATOM 1275 C C . SER A 1 159 ? 20.953 -73.688 -26.828 1 94.75 159 SER A C 1
ATOM 1277 O O . SER A 1 159 ? 21.609 -74.125 -25.906 1 94.75 159 SER A O 1
ATOM 1279 N N . TYR A 1 160 ? 20.594 -72.375 -26.938 1 95.5 160 TYR A N 1
ATOM 1280 C CA . TYR A 1 160 ? 20.859 -71.562 -25.797 1 95.5 160 TYR A CA 1
ATOM 1281 C C . TYR A 1 160 ? 19.688 -70.562 -25.531 1 95.5 160 TYR A C 1
ATOM 1283 O O . TYR A 1 160 ? 18.891 -70.312 -26.438 1 95.5 160 TYR A O 1
ATOM 1291 N N . GLY A 1 161 ? 19.484 -70.125 -24.297 1 96 161 GLY A N 1
ATOM 1292 C CA . GLY A 1 161 ? 18.531 -69.125 -23.859 1 96 161 GLY A CA 1
ATOM 1293 C C . GLY A 1 161 ? 19.156 -67.938 -23.078 1 96 161 GLY A C 1
ATOM 1294 O O . GLY A 1 161 ? 20.156 -68.188 -22.391 1 96 161 GLY A O 1
ATOM 1295 N N . ILE A 1 162 ? 18.547 -66.75 -23.328 1 95.81 162 ILE A N 1
ATOM 1296 C CA . ILE A 1 162 ? 19.016 -65.625 -22.609 1 95.81 162 ILE A CA 1
ATOM 1297 C C . ILE A 1 162 ? 17.906 -65.062 -21.688 1 95.81 162 ILE A C 1
ATOM 1299 O O . ILE A 1 162 ? 16.75 -65 -22.094 1 95.81 162 ILE A O 1
ATOM 1303 N N . GLN A 1 163 ? 18.266 -64.812 -20.453 1 94.69 163 GLN A N 1
ATOM 1304 C CA . GLN A 1 163 ? 17.359 -64.25 -19.469 1 94.69 163 GLN A CA 1
ATOM 1305 C C . GLN A 1 163 ? 17.875 -62.938 -18.922 1 94.69 163 GLN A C 1
ATOM 1307 O O . GLN A 1 163 ? 18.953 -62.875 -18.328 1 94.69 163 GLN A O 1
ATOM 1312 N N . THR A 1 164 ? 17.188 -61.875 -19.234 1 92.19 164 THR A N 1
ATOM 1313 C CA . THR A 1 164 ? 17.547 -60.562 -18.734 1 92.19 164 THR A CA 1
ATOM 1314 C C . THR A 1 164 ? 16.328 -59.812 -18.234 1 92.19 164 THR A C 1
ATOM 1316 O O . THR A 1 164 ? 15.188 -60.219 -18.516 1 92.19 164 THR A O 1
ATOM 1319 N N . ASN A 1 165 ? 16.578 -58.781 -17.328 1 85.44 165 ASN A N 1
ATOM 1320 C CA . ASN A 1 165 ? 15.516 -57.906 -16.891 1 85.44 165 ASN A CA 1
ATOM 1321 C C . ASN A 1 165 ? 15.273 -56.781 -17.906 1 85.44 165 ASN A C 1
ATOM 1323 O O . ASN A 1 165 ? 16.172 -55.969 -18.172 1 85.44 165 ASN A O 1
ATOM 1327 N N . SER A 1 166 ? 14.078 -56.656 -18.438 1 82.56 166 SER A N 1
ATOM 1328 C CA . SER A 1 166 ? 13.758 -55.719 -19.5 1 82.56 166 SER A CA 1
ATOM 1329 C C . SER A 1 166 ? 13.227 -54.406 -18.938 1 82.56 166 SER A C 1
ATOM 1331 O O . SER A 1 166 ? 12.867 -53.5 -19.688 1 82.56 166 SER A O 1
ATOM 1333 N N . SER A 1 167 ? 13.219 -54.25 -17.609 1 76.94 167 SER A N 1
ATOM 1334 C CA . SER A 1 167 ? 12.688 -53.031 -17.016 1 76.94 167 SER A CA 1
ATOM 1335 C C . SER A 1 167 ? 13.625 -51.844 -17.234 1 76.94 167 SER A C 1
ATOM 1337 O O . SER A 1 167 ? 14.844 -51.969 -17.094 1 76.94 167 SER A O 1
ATOM 1339 N N . SER A 1 168 ? 13.062 -50.719 -17.688 1 77.88 168 SER A N 1
ATOM 1340 C CA . SER A 1 168 ? 13.844 -49.5 -17.891 1 77.88 168 SER A CA 1
ATOM 1341 C C . SER A 1 168 ? 13.961 -48.719 -16.594 1 77.88 168 SER A C 1
ATOM 1343 O O . SER A 1 168 ? 12.953 -48.312 -16 1 77.88 168 SER A O 1
ATOM 1345 N N . GLU A 1 169 ? 15.172 -48.656 -16.047 1 76.94 169 GLU A N 1
ATOM 1346 C CA . GLU A 1 169 ? 15.438 -47.938 -14.82 1 76.94 169 GLU A CA 1
ATOM 1347 C C . GLU A 1 169 ? 16 -46.531 -15.125 1 76.94 169 GLU A C 1
ATOM 1349 O O . GLU A 1 169 ? 16.75 -46.375 -16.078 1 76.94 169 GLU A O 1
ATOM 1354 N N . LYS A 1 170 ? 15.508 -45.531 -14.422 1 72.62 170 LYS A N 1
ATOM 1355 C CA . LYS A 1 170 ? 15.977 -44.156 -14.57 1 72.62 170 LYS A CA 1
ATOM 1356 C C . LYS A 1 170 ? 16.719 -43.688 -13.32 1 72.62 170 LYS A C 1
ATOM 1358 O O . LYS A 1 170 ? 16.234 -43.875 -12.203 1 72.62 170 LYS A O 1
ATOM 1363 N N . LYS A 1 171 ? 18 -43.375 -13.422 1 71.56 171 LYS A N 1
ATOM 1364 C CA . LYS A 1 171 ? 18.797 -42.812 -12.336 1 71.56 171 LYS A CA 1
ATOM 1365 C C . LYS A 1 171 ? 19.312 -41.406 -12.688 1 71.56 171 LYS A C 1
ATOM 1367 O O . LYS A 1 171 ? 20.016 -41.219 -13.68 1 71.56 171 LYS A O 1
ATOM 1372 N N . ARG A 1 172 ? 18.953 -40.438 -11.883 1 65.31 172 ARG A N 1
ATOM 1373 C CA . ARG A 1 172 ? 19.391 -39.062 -12.047 1 65.31 172 ARG A CA 1
ATOM 1374 C C . ARG A 1 172 ? 19.125 -38.562 -13.469 1 65.31 172 ARG A C 1
ATOM 1376 O O . ARG A 1 172 ? 20.031 -38.031 -14.117 1 65.31 172 ARG A O 1
ATOM 1383 N N . GLY A 1 173 ? 17.984 -38.906 -14.07 1 61.91 173 GLY A N 1
ATOM 1384 C CA . GLY A 1 173 ? 17.562 -38.406 -15.367 1 61.91 173 GLY A CA 1
ATOM 1385 C C . GLY A 1 173 ? 18.062 -39.25 -16.516 1 61.91 173 GLY A C 1
ATOM 1386 O O . GLY A 1 173 ? 17.688 -39.031 -17.672 1 61.91 173 GLY A O 1
ATOM 1387 N N . ARG A 1 174 ? 18.922 -40.25 -16.281 1 71.5 174 ARG A N 1
ATOM 1388 C CA . ARG A 1 174 ? 19.422 -41.125 -17.312 1 71.5 174 ARG A CA 1
ATOM 1389 C C . ARG A 1 174 ? 18.641 -42.438 -17.312 1 71.5 174 ARG A C 1
ATOM 1391 O O . ARG A 1 174 ? 18.406 -43.031 -16.266 1 71.5 174 ARG A O 1
ATOM 1398 N N . ARG A 1 175 ? 18.234 -42.656 -18.516 1 74.44 175 ARG A N 1
ATOM 1399 C CA . ARG A 1 175 ? 17.516 -43.938 -18.672 1 74.44 175 ARG A CA 1
ATOM 1400 C C . ARG A 1 175 ? 18.453 -45.031 -19.156 1 74.44 175 ARG A C 1
ATOM 1402 O O . ARG A 1 175 ? 19.25 -44.812 -20.062 1 74.44 175 ARG A O 1
ATOM 1409 N N . GLU A 1 176 ? 18.484 -46.125 -18.484 1 82.88 176 GLU A N 1
ATOM 1410 C CA . GLU A 1 176 ? 19.281 -47.281 -18.859 1 82.88 176 GLU A CA 1
ATOM 1411 C C . GLU A 1 176 ? 18.562 -48.125 -19.922 1 82.88 176 GLU A C 1
ATOM 1413 O O . GLU A 1 176 ? 17.375 -48.406 -19.797 1 82.88 176 GLU A O 1
ATOM 1418 N N . ASP A 1 177 ? 19.266 -48.344 -21.094 1 84 177 ASP A N 1
ATOM 1419 C CA . ASP A 1 177 ? 18.719 -49.219 -22.125 1 84 177 ASP A CA 1
ATOM 1420 C C . ASP A 1 177 ? 19.031 -50.688 -21.828 1 84 177 ASP A C 1
ATOM 1422 O O . ASP A 1 177 ? 20.172 -51.125 -22.031 1 84 177 ASP A O 1
ATOM 1426 N N . PRO A 1 178 ? 18.094 -51.406 -21.438 1 88.94 178 PRO A N 1
ATOM 1427 C CA . PRO A 1 178 ? 18.375 -52.781 -21.062 1 88.94 178 PRO A CA 1
ATOM 1428 C C . PRO A 1 178 ? 18.703 -53.656 -22.266 1 88.94 178 PRO A C 1
ATOM 1430 O O . PRO A 1 178 ? 19.375 -54.688 -22.125 1 88.94 178 PRO A O 1
ATOM 1433 N N . THR A 1 179 ? 18.328 -53.312 -23.453 1 89.44 179 THR A N 1
ATOM 1434 C CA . THR A 1 179 ? 18.516 -54.156 -24.625 1 89.44 179 THR A CA 1
ATOM 1435 C C . THR A 1 179 ? 19.953 -54.062 -25.125 1 89.44 179 THR A C 1
ATOM 1437 O O . THR A 1 179 ? 20.641 -55.094 -25.234 1 89.44 179 THR A O 1
ATOM 1440 N N . PHE A 1 180 ? 20.438 -52.906 -25.281 1 89.25 180 PHE A N 1
ATOM 1441 C CA . PHE A 1 180 ? 21.766 -52.781 -25.859 1 89.25 180 PHE A CA 1
ATOM 1442 C C . PHE A 1 180 ? 22.844 -52.844 -24.781 1 89.25 180 PHE A C 1
ATOM 1444 O O . PHE A 1 180 ? 24 -53.125 -25.078 1 89.25 180 PHE A O 1
ATOM 1451 N N . LYS A 1 181 ? 22.438 -52.656 -23.641 1 90.75 181 LYS A N 1
ATOM 1452 C CA . LYS A 1 181 ? 23.438 -52.656 -22.578 1 90.75 181 LYS A CA 1
ATOM 1453 C C . LYS A 1 181 ? 23.641 -54.062 -22.016 1 90.75 181 LYS A C 1
ATOM 1455 O O . LYS A 1 181 ? 24.75 -54.438 -21.641 1 90.75 181 LYS A O 1
ATOM 1460 N N . PHE A 1 182 ? 22.5 -54.812 -22.031 1 92.5 182 PHE A N 1
ATOM 1461 C CA . PHE A 1 182 ? 22.625 -56.094 -21.344 1 92.5 182 PHE A CA 1
ATOM 1462 C C . PHE A 1 182 ? 22.25 -57.25 -22.266 1 92.5 182 PHE A C 1
ATOM 1464 O O . PHE A 1 182 ? 23.016 -58.219 -22.422 1 92.5 182 PHE A O 1
ATOM 1471 N N . LEU A 1 183 ? 21.203 -57.188 -22.969 1 93.69 183 LEU A N 1
ATOM 1472 C CA . LEU A 1 183 ? 20.688 -58.312 -23.75 1 93.69 183 LEU A CA 1
ATOM 1473 C C . LEU A 1 183 ? 21.594 -58.594 -24.953 1 93.69 183 LEU A C 1
ATOM 1475 O O . LEU A 1 183 ? 22.062 -59.719 -25.141 1 93.69 183 LEU A O 1
ATOM 1479 N N . VAL A 1 184 ? 21.875 -57.562 -25.75 1 92.69 184 VAL A N 1
ATOM 1480 C CA . VAL A 1 184 ? 22.562 -57.75 -27.016 1 92.69 184 VAL A CA 1
ATOM 1481 C C . VAL A 1 184 ? 24 -58.188 -26.766 1 92.69 184 VAL A C 1
ATOM 1483 O O . VAL A 1 184 ? 24.516 -59.094 -27.438 1 92.69 184 VAL A O 1
ATOM 1486 N N . PRO A 1 185 ? 24.656 -57.656 -25.859 1 94.25 185 PRO A N 1
ATOM 1487 C CA . PRO A 1 185 ? 26.016 -58.125 -25.609 1 94.25 185 PRO A CA 1
ATOM 1488 C C . PRO A 1 185 ? 26.078 -59.594 -25.219 1 94.25 185 PRO A C 1
ATOM 1490 O O . PRO A 1 185 ? 26.984 -60.312 -25.656 1 94.25 185 PRO A O 1
ATOM 1493 N N . LEU A 1 186 ? 25.156 -60.094 -24.438 1 95.44 186 LEU A N 1
ATOM 1494 C CA . LEU A 1 186 ? 25.109 -61.5 -24.078 1 95.44 186 LEU A CA 1
ATOM 1495 C C . LEU A 1 186 ? 24.797 -62.375 -25.281 1 95.44 186 LEU A C 1
ATOM 1497 O O . LEU A 1 186 ? 25.375 -63.438 -25.453 1 95.44 186 LEU A O 1
ATOM 1501 N N . GLN A 1 187 ? 23.938 -61.844 -26.031 1 94.12 187 GLN A N 1
ATOM 1502 C CA . GLN A 1 187 ? 23.562 -62.562 -27.234 1 94.12 187 GLN A CA 1
ATOM 1503 C C . GLN A 1 187 ? 24.75 -62.719 -28.203 1 94.12 187 GLN A C 1
ATOM 1505 O O . GLN A 1 187 ? 25.031 -63.781 -28.703 1 94.12 187 GLN A O 1
ATOM 1510 N N . ILE A 1 188 ? 25.391 -61.625 -28.453 1 93.31 188 ILE A N 1
ATOM 1511 C CA . ILE A 1 188 ? 26.516 -61.625 -29.375 1 93.31 188 ILE A CA 1
ATOM 1512 C C . ILE A 1 188 ? 27.641 -62.5 -28.844 1 93.31 188 ILE A C 1
ATOM 1514 O O . ILE A 1 188 ? 28.25 -63.281 -29.609 1 93.31 188 ILE A O 1
ATOM 1518 N N . ALA A 1 189 ? 27.891 -62.469 -27.625 1 94.88 189 ALA A N 1
ATOM 1519 C CA . ALA A 1 189 ? 28.938 -63.281 -27.031 1 94.88 189 ALA A CA 1
ATOM 1520 C C . ALA A 1 189 ? 28.625 -64.75 -27.156 1 94.88 189 ALA A C 1
ATOM 1522 O O . ALA A 1 189 ? 29.5 -65.562 -27.516 1 94.88 189 ALA A O 1
ATOM 1523 N N . ALA A 1 190 ? 27.422 -65.125 -26.828 1 95.62 190 ALA A N 1
ATOM 1524 C CA . ALA A 1 190 ? 27.016 -66.5 -26.906 1 95.62 190 ALA A CA 1
ATOM 1525 C C . ALA A 1 190 ? 27.062 -67 -28.344 1 95.62 190 ALA A C 1
ATOM 1527 O O . ALA A 1 190 ? 27.625 -68.062 -28.625 1 95.62 190 ALA A O 1
ATOM 1528 N N . GLU A 1 191 ? 26.625 -66.188 -29.188 1 94.12 191 GLU A N 1
ATOM 1529 C CA . GLU A 1 191 ? 26.562 -66.625 -30.578 1 94.12 191 GLU A CA 1
ATOM 1530 C C . GLU A 1 191 ? 27.953 -66.688 -31.203 1 94.12 191 GLU A C 1
ATOM 1532 O O . GLU A 1 191 ? 28.25 -67.625 -31.984 1 94.12 191 GLU A O 1
ATOM 1537 N N . ARG A 1 192 ? 28.719 -65.812 -30.953 1 93.5 192 ARG A N 1
ATOM 1538 C CA . ARG A 1 192 ? 30.094 -65.812 -31.453 1 93.5 192 ARG A CA 1
ATOM 1539 C C . ARG A 1 192 ? 30.844 -67.062 -31.016 1 93.5 192 ARG A C 1
ATOM 1541 O O . ARG A 1 192 ? 31.438 -67.75 -31.844 1 93.5 192 ARG A O 1
ATOM 1548 N N . GLU A 1 193 ? 30.797 -67.375 -29.734 1 95.56 193 GLU A N 1
ATOM 1549 C CA . GLU A 1 193 ? 31.594 -68.5 -29.219 1 95.56 193 GLU A CA 1
ATOM 1550 C C . GLU A 1 193 ? 30.953 -69.812 -29.578 1 95.56 193 GLU A C 1
ATOM 1552 O O . GLU A 1 193 ? 31.656 -70.812 -29.75 1 95.56 193 GLU A O 1
ATOM 1557 N N . ILE A 1 194 ? 29.641 -69.812 -29.672 1 95.19 194 ILE A N 1
ATOM 1558 C CA . ILE A 1 194 ? 28.984 -71.062 -30.156 1 95.19 194 ILE A CA 1
ATOM 1559 C C . ILE A 1 194 ? 29.406 -71.312 -31.594 1 95.19 194 ILE A C 1
ATOM 1561 O O . ILE A 1 194 ? 29.75 -72.438 -31.953 1 95.19 194 ILE A O 1
ATOM 1565 N N . ALA A 1 195 ? 29.469 -70.25 -32.375 1 93.81 195 ALA A N 1
ATOM 1566 C CA . ALA A 1 195 ? 29.906 -70.375 -33.75 1 93.81 195 ALA A CA 1
ATOM 1567 C C . ALA A 1 195 ? 31.359 -70.812 -33.844 1 93.81 195 ALA A C 1
ATOM 1569 O O . ALA A 1 195 ? 31.688 -71.75 -34.594 1 93.81 195 ALA A O 1
ATOM 1570 N N . ARG A 1 196 ? 32.156 -70.375 -33.094 1 94.44 196 ARG A N 1
ATOM 1571 C CA . ARG A 1 196 ? 33.562 -70.75 -33.062 1 94.44 196 ARG A CA 1
ATOM 1572 C C . ARG A 1 196 ? 33.719 -72.188 -32.625 1 94.44 196 ARG A C 1
ATOM 1574 O O . ARG A 1 196 ? 34.562 -72.938 -33.188 1 94.44 196 ARG A O 1
ATOM 1581 N N . SER A 1 197 ? 32.938 -72.625 -31.688 1 94.06 197 SER A N 1
ATOM 1582 C CA . SER A 1 197 ? 33 -74 -31.203 1 94.06 197 SER A CA 1
ATOM 1583 C C . SER A 1 197 ? 32.531 -74.938 -32.281 1 94.06 197 SER A C 1
ATOM 1585 O O . SER A 1 197 ? 33.125 -76 -32.5 1 94.06 197 SER A O 1
ATOM 1587 N N . LEU A 1 198 ? 31.5 -74.562 -32.938 1 93.06 198 LEU A N 1
ATOM 1588 C CA . LEU A 1 198 ? 30.922 -75.438 -33.938 1 93.06 198 LEU A CA 1
ATOM 1589 C C . LEU A 1 198 ? 31.766 -75.5 -35.219 1 93.06 198 LEU A C 1
ATOM 1591 O O . LEU A 1 198 ? 31.906 -76.562 -35.844 1 93.06 198 LEU A O 1
ATOM 1595 N N . ILE A 1 199 ? 32.344 -74.375 -35.469 1 91.56 199 ILE A N 1
ATOM 1596 C CA . ILE A 1 199 ? 33.219 -74.312 -36.656 1 91.56 199 ILE A CA 1
ATOM 1597 C C . ILE A 1 199 ? 34.562 -74.938 -36.344 1 91.56 199 ILE A C 1
ATOM 1599 O O . ILE A 1 199 ? 35.219 -75.5 -37.219 1 91.56 199 ILE A O 1
ATOM 1603 N N . GLY A 1 200 ? 35.031 -74.875 -35.094 1 87.94 200 GLY A N 1
ATOM 1604 C CA . GLY A 1 200 ? 36.312 -75.438 -34.656 1 87.94 200 GLY A CA 1
ATOM 1605 C C . GLY A 1 200 ? 37.469 -74.438 -34.875 1 87.94 200 GLY A C 1
ATOM 1606 O O . GLY A 1 200 ? 38.625 -74.875 -35 1 87.94 200 GLY A O 1
ATOM 1607 N N . ASP A 1 201 ? 37.125 -73.188 -35.156 1 90.38 201 ASP A N 1
ATOM 1608 C CA . ASP A 1 201 ? 38.125 -72.125 -35.375 1 90.38 201 ASP A CA 1
ATOM 1609 C C . ASP A 1 201 ? 37.969 -71.062 -34.344 1 90.38 201 ASP A C 1
ATOM 1611 O O . ASP A 1 201 ? 37.062 -70.188 -34.469 1 90.38 201 ASP A O 1
ATOM 1615 N N . PRO A 1 202 ? 38.875 -71.062 -33.375 1 86.5 202 PRO A N 1
ATOM 1616 C CA . PRO A 1 202 ? 38.781 -70 -32.312 1 86.5 202 PRO A CA 1
ATOM 1617 C C . PRO A 1 202 ? 39 -68.625 -32.875 1 86.5 202 PRO A C 1
ATOM 1619 O O . PRO A 1 202 ? 38.656 -67.625 -32.219 1 86.5 202 PRO A O 1
ATOM 1622 N N . LYS A 1 203 ? 39.531 -68.375 -34.094 1 84.31 203 LYS A N 1
ATOM 1623 C CA . LYS A 1 203 ? 39.844 -67.062 -34.625 1 84.31 203 LYS A CA 1
ATOM 1624 C C . LYS A 1 203 ? 38.781 -66.625 -35.625 1 84.31 203 LYS A C 1
ATOM 1626 O O . LYS A 1 203 ? 38.969 -65.625 -36.344 1 84.31 203 LYS A O 1
ATOM 1631 N N . PHE A 1 204 ? 37.719 -67.375 -35.562 1 89.06 204 PHE A N 1
ATOM 1632 C CA . PHE A 1 204 ? 36.625 -67 -36.469 1 89.06 204 PHE A CA 1
ATOM 1633 C C . PHE A 1 204 ? 36.094 -65.562 -36.156 1 89.06 204 PHE A C 1
ATOM 1635 O O . PHE A 1 204 ? 35.781 -65.312 -35 1 89.06 204 PHE A O 1
ATOM 1642 N N . SER A 1 205 ? 36.125 -64.688 -37.25 1 83.19 205 SER A N 1
ATOM 1643 C CA . SER A 1 205 ? 35.719 -63.281 -37.031 1 83.19 205 SER A CA 1
ATOM 1644 C C . SER A 1 205 ? 34.219 -63.125 -37.062 1 83.19 205 SER A C 1
ATOM 1646 O O . SER A 1 205 ? 33.531 -63.656 -37.969 1 83.19 205 SER A O 1
ATOM 1648 N N . TRP A 1 206 ? 33.594 -62.625 -36 1 78.44 206 TRP A N 1
ATOM 1649 C CA . TRP A 1 206 ? 32.156 -62.344 -35.844 1 78.44 206 TRP A CA 1
ATOM 1650 C C . TRP A 1 206 ? 31.922 -60.812 -35.875 1 78.44 206 TRP A C 1
ATOM 1652 O O . TRP A 1 206 ? 31.844 -60.188 -34.812 1 78.44 206 TRP A O 1
ATOM 1662 N N . ASP A 1 207 ? 31.984 -60.156 -37.062 1 76.62 207 ASP A N 1
ATOM 1663 C CA . ASP A 1 207 ? 31.891 -58.719 -37.188 1 76.62 207 ASP A CA 1
ATOM 1664 C C . ASP A 1 207 ? 30.469 -58.281 -37.531 1 76.62 207 ASP A C 1
ATOM 1666 O O . ASP A 1 207 ? 30.188 -57.969 -38.719 1 76.62 207 ASP A O 1
ATOM 1670 N N . PHE A 1 208 ? 29.5 -58.562 -36.656 1 80.44 208 PHE A N 1
ATOM 1671 C CA . PHE A 1 208 ? 28.141 -58.094 -36.906 1 80.44 208 PHE A CA 1
ATOM 1672 C C . PHE A 1 208 ? 27.844 -56.844 -36.125 1 80.44 208 PHE A C 1
ATOM 1674 O O . PHE A 1 208 ? 28.328 -56.656 -35 1 80.44 208 PHE A O 1
ATOM 1681 N N . GLY A 1 209 ? 27.25 -55.875 -36.875 1 80.69 209 GLY A N 1
ATOM 1682 C CA . GLY A 1 209 ? 26.766 -54.688 -36.219 1 80.69 209 GLY A CA 1
ATOM 1683 C C . GLY A 1 209 ? 25.266 -54.656 -36.062 1 80.69 209 GLY A C 1
ATOM 1684 O O . GLY A 1 209 ? 24.531 -55.312 -36.812 1 80.69 209 GLY A O 1
ATOM 1685 N N . PHE A 1 210 ? 24.844 -54.219 -34.844 1 86 210 PHE A N 1
ATOM 1686 C CA . PHE A 1 210 ? 23.406 -54.031 -34.594 1 86 210 PHE A CA 1
ATOM 1687 C C . PHE A 1 210 ? 23.031 -52.562 -34.719 1 86 210 PHE A C 1
ATOM 1689 O O . PHE A 1 210 ? 23.766 -51.688 -34.281 1 86 210 PHE A O 1
ATOM 1696 N N . LYS A 1 211 ? 21.984 -52.375 -35.5 1 82.38 211 LYS A N 1
ATOM 1697 C CA . LYS A 1 211 ? 21.469 -51 -35.594 1 82.38 211 LYS A CA 1
ATOM 1698 C C . LYS A 1 211 ? 19.984 -50.938 -35.25 1 82.38 211 LYS A C 1
ATOM 1700 O O . LYS A 1 211 ? 19.25 -51.906 -35.531 1 82.38 211 LYS A O 1
ATOM 1705 N N . GLU A 1 212 ? 19.625 -49.906 -34.594 1 81.69 212 GLU A N 1
ATOM 1706 C CA . GLU A 1 212 ? 18.203 -49.656 -34.375 1 81.69 212 GLU A CA 1
ATOM 1707 C C . GLU A 1 212 ? 17.453 -49.406 -35.688 1 81.69 212 GLU A C 1
ATOM 1709 O O . GLU A 1 212 ? 18.062 -49 -36.656 1 81.69 212 GLU A O 1
ATOM 1714 N N . PHE A 1 213 ? 16.219 -49.812 -35.625 1 82.12 213 PHE A N 1
ATOM 1715 C CA . PHE A 1 213 ? 15.422 -49.562 -36.812 1 82.12 213 PHE A CA 1
ATOM 1716 C C . PHE A 1 213 ? 15.266 -48.062 -37.031 1 82.12 213 PHE A C 1
ATOM 1718 O O . PHE A 1 213 ? 15.242 -47.281 -36.094 1 82.12 213 PHE A O 1
ATOM 1725 N N . ALA A 1 214 ? 15.367 -47.781 -38.312 1 81.5 214 ALA A N 1
ATOM 1726 C CA . ALA A 1 214 ? 15.055 -46.375 -38.656 1 81.5 214 ALA A CA 1
ATOM 1727 C C . ALA A 1 214 ? 13.703 -45.969 -38.094 1 81.5 214 ALA A C 1
ATOM 1729 O O . ALA A 1 214 ? 12.75 -46.75 -38.094 1 81.5 214 ALA A O 1
ATOM 1730 N N . ARG A 1 215 ? 13.719 -44.938 -37.438 1 75.62 215 ARG A N 1
ATOM 1731 C CA . ARG A 1 215 ? 12.461 -44.469 -36.844 1 75.62 215 ARG A CA 1
ATOM 1732 C C . ARG A 1 215 ? 12.117 -43.094 -37.344 1 75.62 215 ARG A C 1
ATOM 1734 O O . ARG A 1 215 ? 13 -42.25 -37.5 1 75.62 215 ARG A O 1
ATOM 1741 N N . PRO A 1 216 ? 10.797 -42.969 -37.781 1 71.75 216 PRO A N 1
ATOM 1742 C CA . PRO A 1 216 ? 10.336 -41.625 -38.125 1 71.75 216 PRO A CA 1
ATOM 1743 C C . PRO A 1 216 ? 10.227 -40.719 -36.906 1 71.75 216 PRO A C 1
ATOM 1745 O O . PRO A 1 216 ? 10.25 -41.188 -35.781 1 71.75 216 PRO A O 1
ATOM 1748 N N . ALA A 1 217 ? 10.445 -39.531 -37.25 1 67.38 217 ALA A N 1
ATOM 1749 C CA . ALA A 1 217 ? 10.211 -38.531 -36.188 1 67.38 217 ALA A CA 1
ATOM 1750 C C . ALA A 1 217 ? 8.852 -38.75 -35.531 1 67.38 217 ALA A C 1
ATOM 1752 O O . ALA A 1 217 ? 7.871 -39.062 -36.219 1 67.38 217 ALA A O 1
ATOM 1753 N N . ILE A 1 218 ? 8.945 -39.375 -34.344 1 57.44 218 ILE A N 1
ATOM 1754 C CA . ILE A 1 218 ? 7.672 -39.5 -33.656 1 57.44 218 ILE A CA 1
ATOM 1755 C C . ILE A 1 218 ? 6.926 -38.188 -33.688 1 57.44 218 ILE A C 1
ATOM 1757 O O . ILE A 1 218 ? 7.488 -37.125 -33.344 1 57.44 218 ILE A O 1
ATOM 1761 N N . GLY A 1 219 ? 6.145 -38.094 -34.656 1 49.31 219 GLY A N 1
ATOM 1762 C CA . GLY A 1 219 ? 5.34 -36.875 -34.625 1 49.31 219 GLY A CA 1
ATOM 1763 C C . GLY A 1 219 ? 5.109 -36.344 -33.219 1 49.31 219 GLY A C 1
ATOM 1764 O O . GLY A 1 219 ? 5.555 -36.938 -32.25 1 49.31 219 GLY A O 1
ATOM 1765 N N . GLY A 1 220 ? 4.207 -35.312 -32.969 1 47 220 GLY A N 1
ATOM 1766 C CA . GLY A 1 220 ? 3.789 -34.406 -31.891 1 47 220 GLY A CA 1
ATOM 1767 C C . GLY A 1 220 ? 3.516 -35.125 -30.578 1 47 220 GLY A C 1
ATOM 1768 O O . GLY A 1 220 ? 2.463 -35.719 -30.406 1 47 220 GLY A O 1
ATOM 1769 N N . GLU A 1 221 ? 4.41 -36.031 -30.219 1 47.09 221 GLU A N 1
ATOM 1770 C CA . GLU A 1 221 ? 3.977 -36.344 -28.875 1 47.09 221 GLU A CA 1
ATOM 1771 C C . GLU A 1 221 ? 3.268 -35.156 -28.219 1 47.09 221 GLU A C 1
ATOM 1773 O O . GLU A 1 221 ? 3.617 -34 -28.469 1 47.09 221 GLU A O 1
ATOM 1778 N N . VAL A 1 222 ? 2.094 -35.375 -27.891 1 46.19 222 VAL A N 1
ATOM 1779 C CA . VAL A 1 222 ? 1.267 -34.406 -27.172 1 46.19 222 VAL A CA 1
ATOM 1780 C C . VAL A 1 222 ? 2.088 -33.75 -26.062 1 46.19 222 VAL A C 1
ATOM 1782 O O . VAL A 1 222 ? 2.355 -34.375 -25.031 1 46.19 222 VAL A O 1
ATOM 1785 N N . ILE A 1 223 ? 3.277 -33.281 -26.438 1 49.84 223 ILE A N 1
ATOM 1786 C CA . ILE A 1 223 ? 3.887 -32.438 -25.422 1 49.84 223 ILE A CA 1
ATOM 1787 C C . ILE A 1 223 ? 2.814 -31.594 -24.75 1 49.84 223 ILE A C 1
ATOM 1789 O O . ILE A 1 223 ? 1.955 -31.016 -25.422 1 49.84 223 ILE A O 1
ATOM 1793 N N . ILE A 1 224 ? 2.58 -31.922 -23.562 1 55.34 224 ILE A N 1
ATOM 1794 C CA . ILE A 1 224 ? 1.687 -31.094 -22.766 1 55.34 224 ILE A CA 1
ATOM 1795 C C . ILE A 1 224 ? 1.861 -29.625 -23.172 1 55.34 224 ILE A C 1
ATOM 1797 O O . ILE A 1 224 ? 2.945 -29.062 -23 1 55.34 224 ILE A O 1
ATOM 1801 N N . SER A 1 225 ? 0.965 -29.172 -24.125 1 67.69 225 SER A N 1
ATOM 1802 C CA . SER A 1 225 ? 0.953 -27.781 -24.562 1 67.69 225 SER A CA 1
ATOM 1803 C C . SER A 1 225 ? 1.162 -26.828 -23.391 1 67.69 225 SER A C 1
ATOM 1805 O O . SER A 1 225 ? 0.629 -27.062 -22.297 1 67.69 225 SER A O 1
ATOM 1807 N N . ALA A 1 226 ? 2.244 -26.109 -23.516 1 71.19 226 ALA A N 1
ATOM 1808 C CA . ALA A 1 226 ? 2.465 -25.047 -22.531 1 71.19 226 ALA A CA 1
ATOM 1809 C C . ALA A 1 226 ? 1.158 -24.328 -22.203 1 71.19 226 ALA A C 1
ATOM 1811 O O . ALA A 1 226 ? 0.946 -23.922 -21.062 1 71.19 226 ALA A O 1
ATOM 1812 N N . PHE A 1 227 ? 0.251 -24.312 -23.172 1 80.38 227 PHE A N 1
ATOM 1813 C CA . PHE A 1 227 ? -1.028 -23.641 -22.969 1 80.38 227 PHE A CA 1
ATOM 1814 C C . PHE A 1 227 ? -1.878 -24.391 -21.953 1 80.38 227 PHE A C 1
ATOM 1816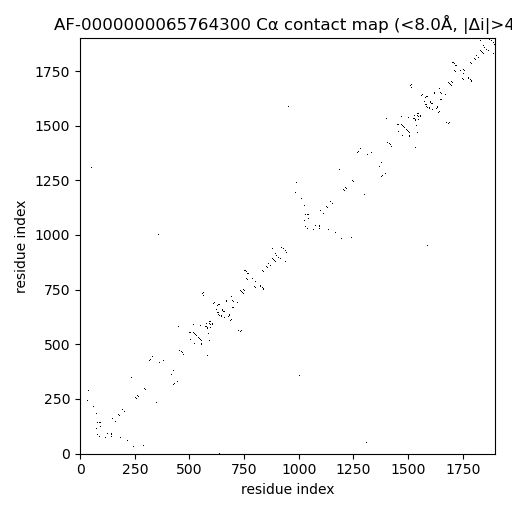 O O . PHE A 1 227 ? -2.547 -23.781 -21.125 1 80.38 227 PHE A O 1
ATOM 1823 N N . TYR A 1 228 ? -1.721 -25.656 -21.953 1 76.62 228 TYR A N 1
ATOM 1824 C CA . TYR A 1 228 ? -2.533 -26.469 -21.062 1 76.62 228 TYR A CA 1
ATOM 1825 C C . TYR A 1 228 ? -2.033 -26.359 -19.625 1 76.62 228 TYR A C 1
ATOM 1827 O O . TYR A 1 228 ? -2.826 -26.359 -18.672 1 76.62 228 TYR A O 1
ATOM 1835 N N . LEU A 1 229 ? -0.803 -26.172 -19.531 1 70.38 229 LEU A N 1
ATOM 1836 C CA . LEU A 1 229 ? -0.22 -26.141 -18.188 1 70.38 229 LEU A CA 1
ATOM 1837 C C . LEU A 1 229 ? -0.295 -24.75 -17.594 1 70.38 229 LEU A C 1
ATOM 1839 O O . LEU A 1 229 ? -0.62 -24.578 -16.422 1 70.38 229 LEU A O 1
ATOM 1843 N N . MET A 1 230 ? -0.087 -23.766 -18.422 1 79.19 230 MET A N 1
ATOM 1844 C CA . MET A 1 230 ? 0.077 -22.422 -17.875 1 79.19 230 MET A CA 1
ATOM 1845 C C . MET A 1 230 ? -1.171 -21.578 -18.125 1 79.19 230 MET A C 1
ATOM 1847 O O . MET A 1 230 ? -1.369 -20.547 -17.484 1 79.19 230 MET A O 1
ATOM 1851 N N . GLY A 1 231 ? -1.919 -21.953 -19.047 1 84.19 231 GLY A N 1
ATOM 1852 C CA . GLY A 1 231 ? -3.078 -21.156 -19.422 1 84.19 231 GLY A CA 1
ATOM 1853 C C . GLY A 1 231 ? -3.977 -20.812 -18.25 1 84.19 231 GLY A C 1
ATOM 1854 O O . GLY A 1 231 ? -4.215 -19.641 -17.969 1 84.19 231 GLY A O 1
ATOM 1855 N N . PRO A 1 232 ? -4.348 -21.812 -17.5 1 87.38 232 PRO A N 1
ATOM 1856 C CA . PRO A 1 232 ? -5.273 -21.547 -16.391 1 87.38 232 PRO A CA 1
ATOM 1857 C C . PRO A 1 232 ? -4.695 -20.578 -15.359 1 87.38 232 PRO A C 1
ATOM 1859 O O . PRO A 1 232 ? -5.402 -19.688 -14.867 1 87.38 232 PRO A O 1
ATOM 1862 N N . VAL A 1 233 ? -3.48 -20.75 -15.031 1 82.31 233 VAL A N 1
ATOM 1863 C CA . VAL A 1 233 ? -2.852 -19.875 -14.031 1 82.31 233 VAL A CA 1
ATOM 1864 C C . VAL A 1 233 ? -2.773 -18.453 -14.57 1 82.31 233 VAL A C 1
ATOM 1866 O O . VAL A 1 233 ? -3.018 -17.5 -13.828 1 82.31 233 VAL A O 1
ATOM 1869 N N . PHE A 1 234 ? -2.453 -18.281 -15.82 1 87.25 234 PHE A N 1
ATOM 1870 C CA . PHE A 1 234 ? -2.311 -16.953 -16.422 1 87.25 234 PHE A CA 1
ATOM 1871 C C . PHE A 1 234 ? -3.668 -16.281 -16.562 1 87.25 234 PHE A C 1
ATOM 1873 O O . PHE A 1 234 ? -3.779 -15.062 -16.438 1 87.25 234 PHE A O 1
ATOM 1880 N N . PHE A 1 235 ? -4.68 -17.094 -16.844 1 92.81 235 PHE A N 1
ATOM 1881 C CA . PHE A 1 235 ? -6.016 -16.516 -16.953 1 92.81 235 PHE A CA 1
ATOM 1882 C C . PHE A 1 235 ? -6.496 -16.016 -15.594 1 92.81 235 PHE A C 1
ATOM 1884 O O . PHE A 1 235 ? -7.16 -14.984 -15.508 1 92.81 235 PHE A O 1
ATOM 1891 N N . LEU A 1 236 ? -6.148 -16.797 -14.578 1 91.12 236 LEU A N 1
ATOM 1892 C CA . LEU A 1 236 ? -6.473 -16.328 -13.234 1 91.12 236 LEU A CA 1
ATOM 1893 C C . LEU A 1 236 ? -5.691 -15.07 -12.891 1 91.12 236 LEU A C 1
ATOM 1895 O O . LEU A 1 236 ? -6.246 -14.125 -12.328 1 91.12 236 LEU A O 1
ATOM 1899 N N . ALA A 1 237 ? -4.434 -15 -13.266 1 86.31 237 ALA A N 1
ATOM 1900 C CA . ALA A 1 237 ? -3.572 -13.859 -12.969 1 86.31 237 ALA A CA 1
ATOM 1901 C C . ALA A 1 237 ? -4.086 -12.594 -13.648 1 86.31 237 ALA A C 1
ATOM 1903 O O . ALA A 1 237 ? -4.141 -11.531 -13.023 1 86.31 237 ALA A O 1
ATOM 1904 N N . PHE A 1 238 ? -4.488 -12.734 -14.859 1 88.94 238 PHE A N 1
ATOM 1905 C CA . PHE A 1 238 ? -4.996 -11.578 -15.594 1 88.94 238 PHE A CA 1
ATOM 1906 C C . PHE A 1 238 ? -6.273 -11.055 -14.953 1 88.94 238 PHE A C 1
ATOM 1908 O O . PHE A 1 238 ? -6.457 -9.844 -14.82 1 88.94 238 PHE A O 1
ATOM 1915 N N . SER A 1 239 ? -7.109 -11.93 -14.594 1 90.44 239 SER A N 1
ATOM 1916 C CA . SER A 1 239 ? -8.375 -11.516 -14 1 90.44 239 SER A CA 1
ATOM 1917 C C . SER A 1 239 ? -8.156 -10.859 -12.641 1 90.44 239 SER A C 1
ATOM 1919 O O . SER A 1 239 ? -8.953 -10.016 -12.219 1 90.44 239 SER A O 1
ATOM 1921 N N . MET A 1 240 ? -7.062 -11.234 -11.984 1 89.06 240 MET A N 1
ATOM 1922 C CA . MET A 1 240 ? -6.793 -10.703 -10.648 1 89.06 240 MET A CA 1
ATOM 1923 C C . MET A 1 240 ? -6.297 -9.266 -10.727 1 89.06 240 MET A C 1
ATOM 1925 O O . MET A 1 240 ? -6.48 -8.484 -9.789 1 89.06 240 MET A O 1
ATOM 1929 N N . PHE A 1 241 ? -5.672 -8.805 -11.852 1 87.31 241 PHE A N 1
ATOM 1930 C CA . PHE A 1 241 ? -5.281 -7.41 -12.016 1 87.31 241 PHE A CA 1
ATOM 1931 C C . PHE A 1 241 ? -6.5 -6.5 -11.984 1 87.31 241 PHE A C 1
ATOM 1933 O O . PHE A 1 241 ? -6.488 -5.465 -11.312 1 87.31 241 PHE A O 1
ATOM 1940 N N . GLY A 1 242 ? -7.523 -6.973 -12.75 1 90.94 242 GLY A N 1
ATOM 1941 C CA . GLY A 1 242 ? -8.758 -6.203 -12.711 1 90.94 242 GLY A CA 1
ATOM 1942 C C . GLY A 1 242 ? -9.391 -6.164 -11.328 1 90.94 242 GLY A C 1
ATOM 1943 O O . GLY A 1 242 ? -9.844 -5.109 -10.875 1 90.94 242 GLY A O 1
ATOM 1944 N N . PHE A 1 243 ? -9.328 -7.258 -10.625 1 94 243 PHE A N 1
ATOM 1945 C CA . PHE A 1 243 ? -9.906 -7.387 -9.289 1 94 243 PHE A CA 1
ATOM 1946 C C . PHE A 1 243 ? -9.219 -6.438 -8.312 1 94 243 PHE A C 1
ATOM 1948 O O . PHE A 1 243 ? -9.891 -5.746 -7.539 1 94 243 PHE A O 1
ATOM 1955 N N . VAL A 1 244 ? -7.902 -6.344 -8.344 1 91.31 244 VAL A N 1
ATOM 1956 C CA . VAL A 1 244 ? -7.133 -5.527 -7.41 1 91.31 244 VAL A CA 1
ATOM 1957 C C . VAL A 1 244 ? -7.398 -4.047 -7.684 1 91.31 244 VAL A C 1
ATOM 1959 O O . VAL A 1 244 ? -7.52 -3.25 -6.75 1 91.31 244 VAL A O 1
ATOM 1962 N N . LEU A 1 245 ? -7.484 -3.688 -8.914 1 91.19 245 LEU A N 1
ATOM 1963 C CA . LEU A 1 245 ? -7.738 -2.297 -9.273 1 91.19 245 LEU A CA 1
ATOM 1964 C C . LEU A 1 245 ? -9.141 -1.877 -8.867 1 91.19 245 LEU A C 1
ATOM 1966 O O . LEU A 1 245 ? -9.352 -0.753 -8.398 1 91.19 245 LEU A O 1
ATOM 1970 N N . GLN A 1 246 ? -10.086 -2.795 -9.062 1 93.5 246 GLN A N 1
ATOM 1971 C CA . GLN A 1 246 ? -11.461 -2.516 -8.664 1 93.5 246 GLN A CA 1
ATOM 1972 C C . GLN A 1 246 ? -11.578 -2.357 -7.148 1 93.5 246 GLN A C 1
ATOM 1974 O O . GLN A 1 246 ? -12.211 -1.418 -6.664 1 93.5 246 GLN A O 1
ATOM 1979 N N . LEU A 1 247 ? -11 -3.281 -6.445 1 94.12 247 LEU A N 1
ATOM 1980 C CA . LEU A 1 247 ? -10.977 -3.221 -4.984 1 94.12 247 LEU A CA 1
ATOM 1981 C C . LEU A 1 247 ? -10.297 -1.943 -4.504 1 94.12 247 LEU A C 1
ATOM 1983 O O . LEU A 1 247 ? -10.797 -1.276 -3.594 1 94.12 247 LEU A O 1
ATOM 1987 N N . GLY A 1 248 ? -9.219 -1.566 -5.168 1 91.62 248 GLY A N 1
ATOM 1988 C CA . GLY A 1 248 ? -8.484 -0.368 -4.801 1 91.62 248 GLY A CA 1
ATOM 1989 C C . GLY A 1 248 ? -9.266 0.909 -5.027 1 91.62 248 GLY A C 1
ATOM 1990 O O . GLY A 1 248 ? -9.203 1.838 -4.223 1 91.62 248 GLY A O 1
ATOM 1991 N N . SER A 1 249 ? -10.023 0.966 -6.043 1 91.56 249 SER A N 1
ATOM 1992 C CA . SER A 1 249 ? -10.781 2.166 -6.375 1 91.56 249 SER A CA 1
ATOM 1993 C C . SER A 1 249 ? -11.867 2.436 -5.34 1 91.56 249 SER A C 1
ATOM 1995 O O . SER A 1 249 ? -12.062 3.576 -4.914 1 91.56 249 SER A O 1
ATOM 1997 N N . VAL A 1 250 ? -12.555 1.416 -4.91 1 92.62 250 VAL A N 1
ATOM 1998 C CA . VAL A 1 250 ? -13.641 1.57 -3.955 1 92.62 250 VAL A CA 1
ATOM 1999 C C . VAL A 1 250 ? -13.07 1.878 -2.57 1 92.62 250 VAL A C 1
ATOM 2001 O O . VAL A 1 250 ? -13.602 2.73 -1.852 1 92.62 250 VAL A O 1
ATOM 2004 N N . VAL A 1 251 ? -12 1.27 -2.207 1 93.31 251 VAL A N 1
ATOM 2005 C CA . VAL A 1 251 ? -11.414 1.447 -0.882 1 93.31 251 VAL A CA 1
ATOM 2006 C C . VAL A 1 251 ? -10.766 2.824 -0.784 1 93.31 251 VAL A C 1
ATOM 2008 O O . VAL A 1 251 ? -10.766 3.443 0.282 1 93.31 251 VAL A O 1
ATOM 2011 N N . THR A 1 252 ? -10.227 3.34 -1.855 1 91 252 THR A N 1
ATOM 2012 C CA . THR A 1 252 ? -9.625 4.672 -1.852 1 91 252 THR A CA 1
ATOM 2013 C C . THR A 1 252 ? -10.672 5.734 -1.521 1 91 252 THR A C 1
ATOM 2015 O O . THR A 1 252 ? -10.383 6.688 -0.797 1 91 252 THR A O 1
ATOM 2018 N N . GLU A 1 253 ? -11.844 5.578 -2.068 1 91.81 253 GLU A N 1
ATOM 2019 C CA . GLU A 1 253 ? -12.922 6.52 -1.764 1 91.81 253 GLU A CA 1
ATOM 2020 C C . GLU A 1 253 ? -13.32 6.441 -0.294 1 91.81 253 GLU A C 1
ATOM 2022 O O . GLU A 1 253 ? -13.711 7.449 0.302 1 91.81 253 GLU A O 1
ATOM 2027 N N . LYS A 1 254 ? -13.25 5.293 0.215 1 89.69 254 LYS A N 1
ATOM 2028 C CA . LYS A 1 254 ? -13.555 5.113 1.632 1 89.69 254 LYS A CA 1
ATOM 2029 C C . LYS A 1 254 ? -12.461 5.703 2.51 1 89.69 254 LYS A C 1
ATOM 2031 O O . LYS A 1 254 ? -12.742 6.34 3.525 1 89.69 254 LYS A O 1
ATOM 2036 N N . GLU A 1 255 ? -11.242 5.48 2.137 1 89.19 255 GLU A N 1
ATOM 2037 C CA . GLU A 1 255 ? -10.094 5.98 2.891 1 89.19 255 GLU A CA 1
ATOM 2038 C C . GLU A 1 255 ? -10.094 7.508 2.939 1 89.19 255 GLU A C 1
ATOM 2040 O O . GLU A 1 255 ? -9.789 8.102 3.975 1 89.19 255 GLU A O 1
ATOM 2045 N N . LEU A 1 256 ? -10.484 8.133 1.843 1 89.25 256 LEU A N 1
ATOM 2046 C CA . LEU A 1 256 ? -10.492 9.586 1.741 1 89.25 256 LEU A CA 1
ATOM 2047 C C . LEU A 1 256 ? -11.797 10.164 2.273 1 89.25 256 LEU A C 1
ATOM 2049 O O . LEU A 1 256 ? -12.023 11.375 2.193 1 89.25 256 LEU A O 1
ATOM 2053 N N . LYS A 1 257 ? -12.711 9.312 2.76 1 89.69 257 LYS A N 1
ATOM 2054 C CA . LYS A 1 257 ? -13.992 9.695 3.348 1 89.69 257 LYS A CA 1
ATOM 2055 C C . LYS A 1 257 ? -14.859 10.438 2.34 1 89.69 257 LYS A C 1
ATOM 2057 O O . LYS A 1 257 ? -15.586 11.367 2.703 1 89.69 257 LYS A O 1
ATOM 2062 N N . LEU A 1 258 ? -14.695 10.109 1.13 1 91.75 258 LEU A N 1
ATOM 2063 C CA . LEU A 1 258 ? -15.477 10.742 0.076 1 91.75 258 LEU A CA 1
ATOM 2064 C C . LEU A 1 258 ? -16.906 10.203 0.066 1 91.75 258 LEU A C 1
ATOM 2066 O O . LEU A 1 258 ? -17.844 10.945 -0.233 1 91.75 258 LEU A O 1
ATOM 2070 N N . ARG A 1 259 ? -16.984 8.961 0.382 1 89.12 259 ARG A N 1
ATOM 2071 C CA . ARG A 1 259 ? -18.312 8.375 0.448 1 89.12 259 ARG A CA 1
ATOM 2072 C C . ARG A 1 259 ? -19.141 9.016 1.554 1 89.12 259 ARG A C 1
ATOM 2074 O O . ARG A 1 259 ? -20.344 9.266 1.379 1 89.12 259 ARG A O 1
ATOM 2081 N N . GLU A 1 260 ? -18.531 9.273 2.623 1 85.62 260 GLU A N 1
ATOM 2082 C CA . GLU A 1 260 ? -19.203 9.945 3.727 1 85.62 260 GLU A CA 1
ATOM 2083 C C . GLU A 1 260 ? -19.641 11.359 3.338 1 85.62 260 GLU A C 1
ATOM 2085 O O . GLU A 1 260 ? -20.719 11.805 3.715 1 85.62 260 GLU A O 1
ATOM 2090 N N . ALA A 1 261 ? -18.75 11.977 2.65 1 88.88 261 ALA A N 1
ATOM 2091 C CA . ALA A 1 261 ? -19.078 13.32 2.193 1 88.88 261 ALA A CA 1
ATOM 2092 C C . ALA A 1 261 ? -20.266 13.305 1.247 1 88.88 261 ALA A C 1
ATOM 2094 O O . ALA A 1 261 ? -21.141 14.18 1.326 1 88.88 261 ALA A O 1
ATOM 2095 N N . MET A 1 262 ? -20.344 12.336 0.415 1 90.62 262 MET A N 1
ATOM 2096 C CA . MET A 1 262 ? -21.453 12.234 -0.512 1 90.62 262 MET A CA 1
ATOM 2097 C C . MET A 1 262 ? -22.75 11.898 0.23 1 90.62 262 MET A C 1
ATOM 2099 O O . MET A 1 262 ? -23.828 12.383 -0.126 1 90.62 262 MET A O 1
ATOM 2103 N N . THR A 1 263 ? -22.625 11.133 1.225 1 84.75 263 THR A N 1
ATOM 2104 C CA . THR A 1 263 ? -23.797 10.758 2.006 1 84.75 263 THR A CA 1
ATOM 2105 C C . THR A 1 263 ? -24.344 11.961 2.764 1 84.75 263 THR A C 1
ATOM 2107 O O . THR A 1 263 ? -25.562 12.109 2.904 1 84.75 263 THR A O 1
ATOM 2110 N N . THR A 1 264 ? -23.469 12.758 3.264 1 83.81 264 THR A N 1
ATOM 2111 C CA . THR A 1 264 ? -23.906 13.953 3.973 1 83.81 264 THR A CA 1
ATOM 2112 C C . THR A 1 264 ? -24.609 14.922 3.018 1 83.81 264 THR A C 1
ATOM 2114 O O . THR A 1 264 ? -25.438 15.719 3.439 1 83.81 264 THR A O 1
ATOM 2117 N N . MET A 1 265 ? -24.281 14.805 1.791 1 87.81 265 MET A N 1
ATOM 2118 C CA . MET A 1 265 ? -24.906 15.672 0.798 1 87.81 265 MET A CA 1
ATOM 2119 C C . MET A 1 265 ? -26.188 15.062 0.269 1 87.81 265 MET A C 1
ATOM 2121 O O . MET A 1 265 ? -26.906 15.688 -0.524 1 87.81 265 MET A O 1
ATOM 2125 N N . GLY A 1 266 ? -26.484 13.789 0.64 1 82.75 266 GLY A N 1
ATOM 2126 C CA . GLY A 1 266 ? -27.781 13.211 0.336 1 82.75 266 GLY A CA 1
ATOM 2127 C C . GLY A 1 266 ? -27.75 12.211 -0.805 1 82.75 266 GLY A C 1
ATOM 2128 O O . GLY A 1 266 ? -28.734 12.031 -1.517 1 82.75 266 GLY A O 1
ATOM 2129 N N . VAL A 1 267 ? -26.641 11.617 -1.028 1 89.81 267 VAL A N 1
ATOM 2130 C CA . VAL A 1 267 ? -26.562 10.641 -2.109 1 89.81 267 VAL A CA 1
ATOM 2131 C C . VAL A 1 267 ? -27.312 9.367 -1.713 1 89.81 267 VAL A C 1
ATOM 2133 O O . VAL A 1 267 ? -27.266 8.945 -0.553 1 89.81 267 VAL A O 1
ATOM 2136 N N . TYR A 1 268 ? -28.016 8.82 -2.697 1 88.62 268 TYR A N 1
ATOM 2137 C CA . TYR A 1 268 ? -28.641 7.523 -2.475 1 88.62 268 TYR A CA 1
ATOM 2138 C C . TYR A 1 268 ? -27.609 6.402 -2.506 1 88.62 268 TYR A C 1
ATOM 2140 O O . TYR A 1 268 ? -26.781 6.34 -3.414 1 88.62 268 TYR A O 1
ATOM 2148 N N . GLU A 1 269 ? -27.688 5.523 -1.539 1 87.81 269 GLU A N 1
ATOM 2149 C CA . GLU A 1 269 ? -26.75 4.414 -1.476 1 87.81 269 GLU A CA 1
ATOM 2150 C C . GLU A 1 269 ? -26.875 3.506 -2.695 1 87.81 269 GLU A C 1
ATOM 2152 O O . GLU A 1 269 ? -25.891 2.967 -3.186 1 87.81 269 GLU A O 1
ATOM 2157 N N . SER A 1 270 ? -28.062 3.291 -3.172 1 90.88 270 SER A N 1
ATOM 2158 C CA . SER A 1 270 ? -28.297 2.441 -4.336 1 90.88 270 SER A CA 1
ATOM 2159 C C . SER A 1 270 ? -27.688 3.039 -5.59 1 90.88 270 SER A C 1
ATOM 2161 O O . SER A 1 270 ? -27.156 2.311 -6.438 1 90.88 270 SER A O 1
ATOM 2163 N N . ALA A 1 271 ? -27.734 4.363 -5.656 1 94.19 271 ALA A N 1
ATOM 2164 C CA . ALA A 1 271 ? -27.125 5.012 -6.816 1 94.19 271 ALA A CA 1
ATOM 2165 C C . ALA A 1 271 ? -25.609 4.859 -6.805 1 94.19 271 ALA A C 1
ATOM 2167 O O . ALA A 1 271 ? -24.984 4.68 -7.852 1 94.19 271 ALA A O 1
ATOM 2168 N N . TYR A 1 272 ? -25.094 4.906 -5.594 1 93.88 272 TYR A N 1
ATOM 2169 C CA . TYR A 1 272 ? -23.641 4.785 -5.445 1 93.88 272 TYR A CA 1
ATOM 2170 C C . TYR A 1 272 ? -23.172 3.402 -5.875 1 93.88 272 TYR A C 1
ATOM 2172 O O . TYR A 1 272 ? -22.297 3.279 -6.727 1 93.88 272 TYR A O 1
ATOM 2180 N N . TRP A 1 273 ? -23.766 2.322 -5.414 1 93.75 273 TRP A N 1
ATOM 2181 C CA . TRP A 1 273 ? -23.328 0.957 -5.688 1 93.75 273 TRP A CA 1
ATOM 2182 C C . TRP A 1 273 ? -23.656 0.557 -7.121 1 93.75 273 TRP A C 1
ATOM 2184 O O . TRP A 1 273 ? -22.891 -0.151 -7.77 1 93.75 273 TRP A O 1
ATOM 2194 N N . LEU A 1 274 ? -24.781 1.03 -7.57 1 95 274 LEU A N 1
ATOM 2195 C CA . LEU A 1 274 ? -25.172 0.695 -8.938 1 95 274 LEU A CA 1
ATOM 2196 C C . LEU A 1 274 ? -24.234 1.356 -9.945 1 95 274 LEU A C 1
ATOM 2198 O O . LEU A 1 274 ? -23.953 0.78 -11 1 95 274 LEU A O 1
ATOM 2202 N N . SER A 1 275 ? -23.844 2.596 -9.648 1 96.12 275 SER A N 1
ATOM 2203 C CA . SER A 1 275 ? -22.922 3.273 -10.555 1 96.12 275 SER A CA 1
ATOM 2204 C C . SER A 1 275 ? -21.594 2.521 -10.672 1 96.12 275 SER A C 1
ATOM 2206 O O . SER A 1 275 ? -21.062 2.369 -11.773 1 96.12 275 SER A O 1
ATOM 2208 N N . TRP A 1 276 ? -21.062 2.021 -9.531 1 95.19 276 TRP A N 1
ATOM 2209 C CA . TRP A 1 276 ? -19.828 1.252 -9.555 1 95.19 276 TRP A CA 1
ATOM 2210 C C . TRP A 1 276 ? -20.031 -0.095 -10.242 1 95.19 276 TRP A C 1
ATOM 2212 O O . TRP A 1 276 ? -19.188 -0.547 -11.008 1 95.19 276 TRP A O 1
ATOM 2222 N N . LEU A 1 277 ? -21.172 -0.754 -9.969 1 95.88 277 LEU A N 1
ATOM 2223 C CA . LEU A 1 277 ? -21.453 -2.072 -10.531 1 95.88 277 LEU A CA 1
ATOM 2224 C C . LEU A 1 277 ? -21.531 -2.008 -12.047 1 95.88 277 LEU A C 1
ATOM 2226 O O . LEU A 1 277 ? -20.953 -2.84 -12.742 1 95.88 277 LEU A O 1
ATOM 2230 N N . ILE A 1 278 ? -22.219 -1.018 -12.547 1 96.5 278 ILE A N 1
ATOM 2231 C CA . ILE A 1 278 ? -22.422 -0.918 -13.984 1 96.5 278 ILE A CA 1
ATOM 2232 C C . ILE A 1 278 ? -21.125 -0.537 -14.68 1 96.5 278 ILE A C 1
ATOM 2234 O O . ILE A 1 278 ? -20.781 -1.097 -15.727 1 96.5 278 ILE A O 1
ATOM 2238 N N . TRP A 1 279 ? -20.406 0.387 -14.133 1 95.81 279 TRP A N 1
ATOM 2239 C CA . TRP A 1 279 ? -19.156 0.805 -14.781 1 95.81 279 TRP A CA 1
ATOM 2240 C C . TRP A 1 279 ? -18.141 -0.327 -14.773 1 95.81 279 TRP A C 1
ATOM 2242 O O . TRP A 1 279 ? -17.516 -0.622 -15.805 1 95.81 279 TRP A O 1
ATOM 2252 N N . GLU A 1 280 ? -17.938 -0.919 -13.602 1 95.5 280 GLU A N 1
ATOM 2253 C CA . GLU A 1 280 ? -17 -2.037 -13.531 1 95.5 280 GLU A CA 1
ATOM 2254 C C . GLU A 1 280 ? -17.484 -3.213 -14.383 1 95.5 280 GLU A C 1
ATOM 2256 O O . GLU A 1 280 ? -16.672 -3.979 -14.898 1 95.5 280 GLU A O 1
ATOM 2261 N N . GLY A 1 281 ? -18.859 -3.342 -14.453 1 96 281 GLY A N 1
ATOM 2262 C CA . GLY A 1 281 ? -19.406 -4.355 -15.336 1 96 281 GLY A CA 1
ATOM 2263 C C . GLY A 1 281 ? -19.062 -4.133 -16.797 1 96 281 GLY A C 1
ATOM 2264 O O . GLY A 1 281 ? -18.703 -5.078 -17.5 1 96 281 GLY A O 1
ATOM 2265 N N . ILE A 1 282 ? -19.031 -2.9 -17.203 1 96.56 282 ILE A N 1
ATOM 2266 C CA . ILE A 1 282 ? -18.703 -2.557 -18.578 1 96.56 282 ILE A CA 1
ATOM 2267 C C . ILE A 1 282 ? -17.219 -2.795 -18.828 1 96.56 282 ILE A C 1
ATOM 2269 O O . ILE A 1 282 ? -16.844 -3.342 -19.875 1 96.56 282 ILE A O 1
ATOM 2273 N N . LEU A 1 283 ? -16.375 -2.418 -17.922 1 95.25 283 LEU A N 1
ATOM 2274 C CA . LEU A 1 283 ? -14.938 -2.633 -18.078 1 95.25 283 LEU A CA 1
ATOM 2275 C C . LEU A 1 283 ? -14.609 -4.121 -18.125 1 95.25 283 LEU A C 1
ATOM 2277 O O . LEU A 1 283 ? -13.766 -4.547 -18.922 1 95.25 283 LEU A O 1
ATOM 2281 N N . THR A 1 284 ? -15.273 -4.863 -17.297 1 95.69 284 THR A N 1
ATOM 2282 C CA . THR A 1 284 ? -15.062 -6.305 -17.266 1 95.69 284 THR A CA 1
ATOM 2283 C C . THR A 1 284 ? -15.57 -6.945 -18.562 1 95.69 284 THR A C 1
ATOM 2285 O O . THR A 1 284 ? -14.984 -7.91 -19.047 1 95.69 284 THR A O 1
ATOM 2288 N N . PHE A 1 285 ? -16.688 -6.41 -19.078 1 97.19 285 PHE A N 1
ATOM 2289 C CA . PHE A 1 285 ? -17.219 -6.895 -20.344 1 97.19 285 PHE A CA 1
ATOM 2290 C C . PHE A 1 285 ? -16.219 -6.703 -21.469 1 97.19 285 PHE A C 1
ATOM 2292 O O . PHE A 1 285 ? -15.93 -7.637 -22.219 1 97.19 285 PHE A O 1
ATOM 2299 N N . VAL A 1 286 ? -15.617 -5.582 -21.547 1 96.5 286 VAL A N 1
ATOM 2300 C CA . VAL A 1 286 ? -14.664 -5.266 -22.594 1 96.5 286 VAL A CA 1
ATOM 2301 C C . VAL A 1 286 ? -13.375 -6.055 -22.375 1 96.5 286 VAL A C 1
ATOM 2303 O O . VAL A 1 286 ? -12.773 -6.555 -23.328 1 96.5 286 VAL A O 1
ATOM 2306 N N . SER A 1 287 ? -12.922 -6.195 -21.141 1 96 287 SER A N 1
ATOM 2307 C CA . SER A 1 287 ? -11.711 -6.941 -20.828 1 96 287 SER A CA 1
ATOM 2308 C C . SER A 1 287 ? -11.852 -8.414 -21.203 1 96 287 SER A C 1
ATOM 2310 O O . SER A 1 287 ? -10.93 -9 -21.766 1 96 287 SER A O 1
ATOM 2312 N N . SER A 1 288 ? -13.031 -9.008 -20.906 1 96.62 288 SER A N 1
ATOM 2313 C CA . SER A 1 288 ? -13.266 -10.406 -21.25 1 96.62 288 SER A CA 1
ATOM 2314 C C . SER A 1 288 ? -13.352 -10.594 -22.75 1 96.62 288 SER A C 1
ATOM 2316 O O . SER A 1 288 ? -12.891 -11.609 -23.281 1 96.62 288 SER A O 1
ATOM 2318 N N . LEU A 1 289 ? -13.914 -9.609 -23.438 1 96.81 289 LEU A N 1
ATOM 2319 C CA . LEU A 1 289 ? -13.992 -9.664 -24.891 1 96.81 289 LEU A CA 1
ATOM 2320 C C . LEU A 1 289 ? -12.594 -9.602 -25.5 1 96.81 289 LEU A C 1
ATOM 2322 O O . LEU A 1 289 ? -12.281 -10.375 -26.406 1 96.81 289 LEU A O 1
ATOM 2326 N N . PHE A 1 290 ? -11.75 -8.781 -25.016 1 96.19 290 PHE A N 1
ATOM 2327 C CA . PHE A 1 290 ? -10.383 -8.656 -25.516 1 96.19 290 PHE A CA 1
ATOM 2328 C C . PHE A 1 290 ? -9.586 -9.93 -25.25 1 96.19 290 PHE A C 1
ATOM 2330 O O . PHE A 1 290 ? -8.781 -10.344 -26.078 1 96.19 290 PHE A O 1
ATOM 2337 N N . LEU A 1 291 ? -9.82 -10.477 -24.109 1 95.5 291 LEU A N 1
ATOM 2338 C CA . LEU A 1 291 ? -9.109 -11.711 -23.766 1 95.5 291 LEU A CA 1
ATOM 2339 C C . LEU A 1 291 ? -9.391 -12.789 -24.812 1 95.5 291 LEU A C 1
ATOM 2341 O O . LEU A 1 291 ? -8.469 -13.445 -25.297 1 95.5 291 LEU A O 1
ATOM 2345 N N . VAL A 1 292 ? -10.703 -12.984 -25.188 1 96.31 292 VAL A N 1
ATOM 2346 C CA . VAL A 1 292 ? -11.094 -14.023 -26.141 1 96.31 292 VAL A CA 1
ATOM 2347 C C . VAL A 1 292 ? -10.586 -13.656 -27.547 1 96.31 292 VAL A C 1
ATOM 2349 O O . VAL A 1 292 ? -10.086 -14.523 -28.266 1 96.31 292 VAL A O 1
ATOM 2352 N N . LEU A 1 293 ? -10.602 -12.398 -27.859 1 96.25 293 LEU A N 1
ATOM 2353 C CA . LEU A 1 293 ? -10.148 -11.953 -29.172 1 96.25 293 LEU A CA 1
ATOM 2354 C C . LEU A 1 293 ? -8.633 -12.094 -29.312 1 96.25 293 LEU A C 1
ATOM 2356 O O . LEU A 1 293 ? -8.133 -12.477 -30.375 1 96.25 293 LEU A O 1
ATOM 2360 N N . PHE A 1 294 ? -7.91 -11.797 -28.297 1 95.69 294 PHE A N 1
ATOM 2361 C CA . PHE A 1 294 ? -6.461 -11.977 -28.328 1 95.69 294 PHE A CA 1
ATOM 2362 C C . PHE A 1 294 ? -6.102 -13.453 -28.438 1 95.69 294 PHE A C 1
ATOM 2364 O O . PHE A 1 294 ? -5.148 -13.812 -29.125 1 95.69 294 PHE A O 1
ATOM 2371 N N . GLY A 1 295 ? -6.855 -14.281 -27.688 1 94.12 295 GLY A N 1
ATOM 2372 C CA . GLY A 1 295 ? -6.637 -15.711 -27.828 1 94.12 295 GLY A CA 1
ATOM 2373 C C . GLY A 1 295 ? -6.852 -16.203 -29.234 1 94.12 295 GLY A C 1
ATOM 2374 O O . GLY A 1 295 ? -6.082 -17.031 -29.734 1 94.12 295 GLY A O 1
ATOM 2375 N N . MET A 1 296 ? -7.836 -15.656 -29.922 1 94.94 296 MET A N 1
ATOM 2376 C CA . MET A 1 296 ? -8.117 -16.016 -31.312 1 94.94 296 MET A CA 1
ATOM 2377 C C . MET A 1 296 ? -7.059 -15.461 -32.25 1 94.94 296 MET A C 1
ATOM 2379 O O . MET A 1 296 ? -6.684 -16.109 -33.219 1 94.94 296 MET A O 1
ATOM 2383 N N . MET A 1 297 ? -6.559 -14.273 -31.938 1 94.38 297 MET A N 1
ATOM 2384 C CA . MET A 1 297 ? -5.535 -13.625 -32.75 1 94.38 297 MET A CA 1
ATOM 2385 C C . MET A 1 297 ? -4.273 -14.477 -32.812 1 94.38 297 MET A C 1
ATOM 2387 O O . MET A 1 297 ? -3.662 -14.617 -33.875 1 94.38 297 MET A O 1
ATOM 2391 N N . PHE A 1 298 ? -3.955 -15.125 -31.672 1 92.62 298 PHE A N 1
ATOM 2392 C CA . PHE A 1 298 ? -2.752 -15.953 -31.625 1 92.62 298 PHE A CA 1
ATOM 2393 C C . PHE A 1 298 ? -3.061 -17.391 -32.031 1 92.62 298 PHE A C 1
ATOM 2395 O O . PHE A 1 298 ? -2.201 -18.266 -31.922 1 92.62 298 PHE A O 1
ATOM 2402 N N . GLN A 1 299 ? -4.301 -17.688 -32.375 1 90.81 299 GLN A N 1
ATOM 2403 C CA . GLN A 1 299 ? -4.762 -18.906 -33.031 1 90.81 299 GLN A CA 1
ATOM 2404 C C . GLN A 1 299 ? -4.594 -20.109 -32.094 1 90.81 299 GLN A C 1
ATOM 2406 O O . GLN A 1 299 ? -4.102 -21.156 -32.5 1 90.81 299 GLN A O 1
ATOM 2411 N N . PHE A 1 300 ? -4.887 -19.969 -30.828 1 90.06 300 PHE A N 1
ATOM 2412 C CA . PHE A 1 300 ? -4.906 -21.094 -29.922 1 90.06 300 PHE A CA 1
ATOM 2413 C C . PHE A 1 300 ? -6.145 -21.953 -30.141 1 90.06 300 PHE A C 1
ATOM 2415 O O . PHE A 1 300 ? -7.254 -21.438 -30.266 1 90.06 300 PHE A O 1
ATOM 2422 N N . GLU A 1 301 ? -6.016 -23.219 -30.203 1 89.12 301 GLU A N 1
ATOM 2423 C CA . GLU A 1 301 ? -7.113 -24.141 -30.484 1 89.12 301 GLU A CA 1
ATOM 2424 C C . GLU A 1 301 ? -8.195 -24.047 -29.406 1 89.12 301 GLU A C 1
ATOM 2426 O O . GLU A 1 301 ? -9.383 -24.25 -29.703 1 89.12 301 GLU A O 1
ATOM 2431 N N . PHE A 1 302 ? -7.82 -23.734 -28.219 1 91.62 302 PHE A N 1
ATOM 2432 C CA . PHE A 1 302 ? -8.758 -23.562 -27.125 1 91.62 302 PHE A CA 1
ATOM 2433 C C . PHE A 1 302 ? -9.828 -22.531 -27.469 1 91.62 302 PHE A C 1
ATOM 2435 O O . PHE A 1 302 ? -11.016 -22.75 -27.219 1 91.62 302 PHE A O 1
ATOM 2442 N N . PHE A 1 303 ? -9.453 -21.406 -28.141 1 94.06 303 PHE A N 1
ATOM 2443 C CA . PHE A 1 303 ? -10.359 -20.297 -28.422 1 94.06 303 PHE A CA 1
ATOM 2444 C C . PHE A 1 303 ? -11.031 -20.5 -29.781 1 94.06 303 PHE A C 1
ATOM 2446 O O . PHE A 1 303 ? -12.133 -20 -30.016 1 94.06 303 PHE A O 1
ATOM 2453 N N . LEU A 1 304 ? -10.414 -21.266 -30.609 1 92.88 304 LEU A N 1
ATOM 2454 C CA . LEU A 1 304 ? -10.938 -21.422 -31.969 1 92.88 304 LEU A CA 1
ATOM 2455 C C . LEU A 1 304 ? -11.945 -22.562 -32.031 1 92.88 304 LEU A C 1
ATOM 2457 O O . LEU A 1 304 ? -12.945 -22.469 -32.75 1 92.88 304 LEU A O 1
ATOM 2461 N N . LYS A 1 305 ? -11.672 -23.625 -31.328 1 91 305 LYS A N 1
ATOM 2462 C CA . LYS A 1 305 ? -12.508 -24.812 -31.438 1 91 305 LYS A CA 1
ATOM 2463 C C . LYS A 1 305 ? -13.727 -24.719 -30.531 1 91 305 LYS A C 1
ATOM 2465 O O . LYS A 1 305 ? -14.812 -25.172 -30.891 1 91 305 LYS A O 1
ATOM 2470 N N . ASN A 1 306 ? -13.555 -24.172 -29.359 1 93.75 306 ASN A N 1
ATOM 2471 C CA . ASN A 1 306 ? -14.695 -23.953 -28.484 1 93.75 306 ASN A CA 1
ATOM 2472 C C . ASN A 1 306 ? -15.562 -22.797 -28.969 1 93.75 306 ASN A C 1
ATOM 2474 O O . ASN A 1 306 ? -15.055 -21.828 -29.547 1 93.75 306 ASN A O 1
ATOM 2478 N N . SER A 1 307 ? -16.859 -22.906 -28.703 1 94.81 307 SER A N 1
ATOM 2479 C CA . SER A 1 307 ? -17.766 -21.828 -29.094 1 94.81 307 SER A CA 1
ATOM 2480 C C . SER A 1 307 ? -17.359 -20.516 -28.438 1 94.81 307 SER A C 1
ATOM 2482 O O . SER A 1 307 ? -17.031 -20.469 -27.25 1 94.81 307 SER A O 1
ATOM 2484 N N . PHE A 1 308 ? -17.406 -19.422 -29.234 1 95.62 308 PHE A N 1
ATOM 2485 C CA . PHE A 1 308 ? -17.016 -18.094 -28.781 1 95.62 308 PHE A CA 1
ATOM 2486 C C . PHE A 1 308 ? -17.844 -17.656 -27.578 1 95.62 308 PHE A C 1
ATOM 2488 O O . PHE A 1 308 ? -17.297 -17.141 -26.609 1 95.62 308 PHE A O 1
ATOM 2495 N N . VAL A 1 309 ? -19.109 -17.891 -27.625 1 95.19 309 VAL A N 1
ATOM 2496 C CA . VAL A 1 309 ? -20.031 -17.438 -26.594 1 95.19 309 VAL A CA 1
ATOM 2497 C C . VAL A 1 309 ? -19.766 -18.188 -25.297 1 95.19 309 VAL A C 1
ATOM 2499 O O . VAL A 1 309 ? -19.859 -17.609 -24.219 1 95.19 309 VAL A O 1
ATOM 2502 N N . LEU A 1 310 ? -19.375 -19.422 -25.438 1 95 310 LEU A N 1
ATOM 2503 C CA . LEU A 1 310 ? -19.125 -20.234 -24.25 1 95 310 LEU A CA 1
ATOM 2504 C C . LEU A 1 310 ? -17.891 -19.734 -23.5 1 95 310 LEU A C 1
ATOM 2506 O O . LEU A 1 310 ? -17.922 -19.578 -22.281 1 95 310 LEU A O 1
ATOM 2510 N N . VAL A 1 311 ? -16.844 -19.547 -24.25 1 96.31 311 VAL A N 1
ATOM 2511 C CA . VAL A 1 311 ? -15.594 -19.109 -23.641 1 96.31 311 VAL A CA 1
ATOM 2512 C C . VAL A 1 311 ? -15.758 -17.703 -23.094 1 96.31 311 VAL A C 1
ATOM 2514 O O . VAL A 1 311 ? -15.32 -17.406 -21.969 1 96.31 311 VAL A O 1
ATOM 2517 N N . PHE A 1 312 ? -16.438 -16.828 -23.828 1 97.25 312 PHE A N 1
ATOM 2518 C CA . PHE A 1 312 ? -16.641 -15.438 -23.422 1 97.25 312 PHE A CA 1
ATOM 2519 C C . PHE A 1 312 ? -17.453 -15.367 -22.141 1 97.25 312 PHE A C 1
ATOM 2521 O O . PHE A 1 312 ? -17.109 -14.625 -21.219 1 97.25 312 PHE A O 1
ATOM 2528 N N . LEU A 1 313 ? -18.516 -16.125 -22.062 1 96.88 313 LEU A N 1
ATOM 2529 C CA . LEU A 1 313 ? -19.406 -16.094 -20.906 1 96.88 313 LEU A CA 1
ATOM 2530 C C . LEU A 1 313 ? -18.688 -16.594 -19.656 1 96.88 313 LEU A C 1
ATOM 2532 O O . LEU A 1 313 ? -18.969 -16.141 -18.547 1 96.88 313 LEU A O 1
ATOM 2536 N N . LEU A 1 314 ? -17.844 -17.594 -19.844 1 96.88 314 LEU A N 1
ATOM 2537 C CA . LEU A 1 314 ? -17.109 -18.109 -18.688 1 96.88 314 LEU A CA 1
ATOM 2538 C C . LEU A 1 314 ? -16.219 -17.031 -18.078 1 96.88 314 LEU A C 1
ATOM 2540 O O . LEU A 1 314 ? -16.25 -16.812 -16.875 1 96.88 314 LEU A O 1
ATOM 2544 N N . PHE A 1 315 ? -15.461 -16.344 -18.938 1 97.38 315 PHE A N 1
ATOM 2545 C CA . PHE A 1 315 ? -14.555 -15.32 -18.438 1 97.38 315 PHE A CA 1
ATOM 2546 C C . PHE A 1 315 ? -15.328 -14.109 -17.922 1 97.38 315 PHE A C 1
ATOM 2548 O O . PHE A 1 315 ? -14.969 -13.531 -16.906 1 97.38 315 PHE A O 1
ATOM 2555 N N . PHE A 1 316 ? -16.406 -13.734 -18.594 1 97.75 316 PHE A N 1
ATOM 2556 C CA . PHE A 1 316 ? -17.188 -12.57 -18.203 1 97.75 316 PHE A CA 1
ATOM 2557 C C . PHE A 1 316 ? -17.875 -12.797 -16.859 1 97.75 316 PHE A C 1
ATOM 2559 O O . PHE A 1 316 ? -17.797 -11.953 -15.969 1 97.75 316 PHE A O 1
ATOM 2566 N N . LEU A 1 317 ? -18.531 -13.953 -16.719 1 97.69 317 LEU A N 1
ATOM 2567 C CA . LEU A 1 317 ? -19.25 -14.227 -15.492 1 97.69 317 LEU A CA 1
ATOM 2568 C C . LEU A 1 317 ? -18.297 -14.383 -14.312 1 97.69 317 LEU A C 1
ATOM 2570 O O . LEU A 1 317 ? -18.625 -13.992 -13.195 1 97.69 317 LEU A O 1
ATOM 2574 N N . PHE A 1 318 ? -17.172 -14.922 -14.602 1 97.38 318 PHE A N 1
ATOM 2575 C CA . PHE A 1 318 ? -16.188 -15.062 -13.539 1 97.38 318 PHE A CA 1
ATOM 2576 C C . PHE A 1 318 ? -15.711 -13.695 -13.062 1 97.38 318 PHE A C 1
ATOM 2578 O O . PHE A 1 318 ? -15.727 -13.406 -11.859 1 97.38 318 PHE A O 1
ATOM 2585 N N . GLN A 1 319 ? -15.289 -12.898 -13.969 1 97.12 319 GLN A N 1
ATOM 2586 C CA . GLN A 1 319 ? -14.789 -11.578 -13.609 1 97.12 319 GLN A CA 1
ATOM 2587 C C . GLN A 1 319 ? -15.891 -10.727 -12.977 1 97.12 319 GLN A C 1
ATOM 2589 O O . GLN A 1 319 ? -15.633 -9.922 -12.078 1 97.12 319 GLN A O 1
ATOM 2594 N N . PHE A 1 320 ? -17.078 -10.938 -13.492 1 96.81 320 PHE A N 1
ATOM 2595 C CA . PHE A 1 320 ? -18.219 -10.227 -12.93 1 96.81 320 PHE A CA 1
ATOM 2596 C C . PHE A 1 320 ? -18.469 -10.664 -11.492 1 96.81 320 PHE A C 1
ATOM 2598 O O . PHE A 1 320 ? -18.812 -9.852 -10.633 1 96.81 320 PHE A O 1
ATOM 2605 N N . ASN A 1 321 ? -18.359 -11.961 -11.281 1 97.25 321 ASN A N 1
ATOM 2606 C CA . ASN A 1 321 ? -18.484 -12.5 -9.938 1 97.25 321 ASN A CA 1
ATOM 2607 C C . ASN A 1 321 ? -17.406 -11.953 -9.008 1 97.25 321 ASN A C 1
ATOM 2609 O O . ASN A 1 321 ? -17.656 -11.727 -7.82 1 97.25 321 ASN A O 1
ATOM 2613 N N . MET A 1 322 ? -16.297 -11.734 -9.523 1 96.62 322 MET A N 1
ATOM 2614 C CA . MET A 1 322 ? -15.188 -11.203 -8.727 1 96.62 322 MET A CA 1
ATOM 2615 C C . MET A 1 322 ? -15.469 -9.773 -8.289 1 96.62 322 MET A C 1
ATOM 2617 O O . MET A 1 322 ? -14.938 -9.312 -7.277 1 96.62 322 MET A O 1
ATOM 2621 N N . ILE A 1 323 ? -16.344 -9.047 -9.031 1 96.44 323 ILE A N 1
ATOM 2622 C CA . ILE A 1 323 ? -16.75 -7.711 -8.625 1 96.44 323 ILE A CA 1
ATOM 2623 C C . ILE A 1 323 ? -17.547 -7.789 -7.328 1 96.44 323 ILE A C 1
ATOM 2625 O O . ILE A 1 323 ? -17.344 -6.988 -6.414 1 96.44 323 ILE A O 1
ATOM 2629 N N . GLY A 1 324 ? -18.453 -8.797 -7.312 1 95.94 324 GLY A N 1
ATOM 2630 C CA . GLY A 1 324 ? -19.203 -9 -6.082 1 95.94 324 GLY A CA 1
ATOM 2631 C C . GLY A 1 324 ? -18.312 -9.297 -4.887 1 95.94 324 GLY A C 1
ATOM 2632 O O . GLY A 1 324 ? -18.531 -8.758 -3.799 1 95.94 324 GLY A O 1
ATOM 2633 N N . LEU A 1 325 ? -17.328 -10.086 -5.105 1 96.44 325 LEU A N 1
ATOM 2634 C CA . LEU A 1 325 ? -16.391 -10.406 -4.039 1 96.44 325 LEU A CA 1
ATOM 2635 C C . LEU A 1 325 ? -15.586 -9.172 -3.637 1 96.44 325 LEU A C 1
ATOM 2637 O O . LEU A 1 325 ? -15.297 -8.977 -2.455 1 96.44 325 LEU A O 1
ATOM 2641 N N . ALA A 1 326 ? -15.203 -8.367 -4.617 1 96.44 326 ALA A N 1
ATOM 2642 C CA . ALA A 1 326 ? -14.461 -7.137 -4.344 1 96.44 326 ALA A CA 1
ATOM 2643 C C . ALA A 1 326 ? -15.273 -6.18 -3.484 1 96.44 326 ALA A C 1
ATOM 2645 O O . ALA A 1 326 ? -14.75 -5.57 -2.553 1 96.44 326 ALA A O 1
ATOM 2646 N N . PHE A 1 327 ? -16.562 -6.078 -3.793 1 96.19 327 PHE A N 1
ATOM 2647 C CA . PHE A 1 327 ? -17.438 -5.207 -3.018 1 96.19 327 PHE A CA 1
ATOM 2648 C C . PHE A 1 327 ? -17.562 -5.707 -1.584 1 96.19 327 PHE A C 1
ATOM 2650 O O . PHE A 1 327 ? -17.562 -4.91 -0.642 1 96.19 327 PHE A O 1
ATOM 2657 N N . ALA A 1 328 ? -17.625 -6.984 -1.423 1 95.81 328 ALA A N 1
ATOM 2658 C CA . ALA A 1 328 ? -17.75 -7.566 -0.088 1 95.81 328 ALA A CA 1
ATOM 2659 C C . ALA A 1 328 ? -16.484 -7.328 0.73 1 95.81 328 ALA A C 1
ATOM 2661 O O . ALA A 1 328 ? -16.547 -6.965 1.905 1 95.81 328 ALA A O 1
ATOM 2662 N N . LEU A 1 329 ? -15.344 -7.484 0.115 1 95.38 329 LEU A N 1
ATOM 2663 C CA . LEU A 1 329 ? -14.07 -7.312 0.813 1 95.38 329 LEU A CA 1
ATOM 2664 C C . LEU A 1 329 ? -13.797 -5.836 1.087 1 95.38 329 LEU A C 1
ATOM 2666 O O . LEU A 1 329 ? -13.141 -5.492 2.072 1 95.38 329 LEU A O 1
ATOM 2670 N N . SER A 1 330 ? -14.297 -4.941 0.252 1 93.69 330 SER A N 1
ATOM 2671 C CA . SER A 1 330 ? -14.086 -3.508 0.409 1 93.69 330 SER A CA 1
ATOM 2672 C C . SER A 1 330 ? -14.742 -2.986 1.68 1 93.69 330 SER A C 1
ATOM 2674 O O . SER A 1 330 ? -14.32 -1.97 2.234 1 93.69 330 SER A O 1
ATOM 2676 N N . SER A 1 331 ? -15.766 -3.674 2.133 1 90.75 331 SER A N 1
ATOM 2677 C CA . SER A 1 331 ? -16.453 -3.246 3.344 1 90.75 331 SER A CA 1
ATOM 2678 C C . SER A 1 331 ? -15.617 -3.508 4.586 1 90.75 331 SER A C 1
ATOM 2680 O O . SER A 1 331 ? -15.742 -2.803 5.59 1 90.75 331 SER A O 1
ATOM 2682 N N . ILE A 1 332 ? -14.68 -4.418 4.492 1 90.31 332 ILE A N 1
ATOM 2683 C CA . ILE A 1 332 ? -13.883 -4.801 5.648 1 90.31 332 ILE A CA 1
ATOM 2684 C C . ILE A 1 332 ? -12.547 -4.059 5.621 1 90.31 332 ILE A C 1
ATOM 2686 O O . ILE A 1 332 ? -11.969 -3.77 6.668 1 90.31 332 ILE A O 1
ATOM 2690 N N . ILE A 1 333 ? -12.141 -3.619 4.48 1 91.06 333 ILE A N 1
ATOM 2691 C CA . ILE A 1 333 ? -10.828 -2.996 4.32 1 91.06 333 ILE A CA 1
ATOM 2692 C C . ILE A 1 333 ? -10.969 -1.477 4.402 1 91.06 333 ILE A C 1
ATOM 2694 O O . ILE A 1 333 ? -11.836 -0.889 3.756 1 91.06 333 ILE A O 1
ATOM 2698 N N . SER A 1 334 ? -10.047 -0.829 5.164 1 88.31 334 SER A N 1
ATOM 2699 C CA . SER A 1 334 ? -10.188 0.609 5.363 1 88.31 334 SER A CA 1
ATOM 2700 C C . SER A 1 334 ? -9.055 1.374 4.684 1 88.31 334 SER A C 1
ATOM 2702 O O . SER A 1 334 ? -9.195 2.562 4.387 1 88.31 334 SER A O 1
ATOM 2704 N N . LYS A 1 335 ? -7.918 0.698 4.438 1 87.38 335 LYS A N 1
ATOM 2705 C CA . LYS A 1 335 ? -6.773 1.366 3.82 1 87.38 335 LYS A CA 1
ATOM 2706 C C . LYS A 1 335 ? -6.516 0.826 2.416 1 87.38 335 LYS A C 1
ATOM 2708 O O . LYS A 1 335 ? -6.66 -0.373 2.17 1 87.38 335 LYS A O 1
ATOM 2713 N N . SER A 1 336 ? -6.184 1.722 1.491 1 85.88 336 SER A N 1
ATOM 2714 C CA . SER A 1 336 ? -5.934 1.334 0.106 1 85.88 336 SER A CA 1
ATOM 2715 C C . SER A 1 336 ? -4.703 0.441 -0.007 1 85.88 336 SER A C 1
ATOM 2717 O O . SER A 1 336 ? -4.648 -0.446 -0.861 1 85.88 336 SER A O 1
ATOM 2719 N N . SER A 1 337 ? -3.654 0.691 0.856 1 81.56 337 SER A N 1
ATOM 2720 C CA . SER A 1 337 ? -2.461 -0.15 0.853 1 81.56 337 SER A CA 1
ATOM 2721 C C . SER A 1 337 ? -2.795 -1.586 1.242 1 81.56 337 SER A C 1
ATOM 2723 O O . SER A 1 337 ? -2.234 -2.533 0.687 1 81.56 337 SER A O 1
ATOM 2725 N N . SER A 1 338 ? -3.756 -1.754 2.1 1 86.25 338 SER A N 1
ATOM 2726 C CA . SER A 1 338 ? -4.195 -3.08 2.523 1 86.25 338 SER A CA 1
ATOM 2727 C C . SER A 1 338 ? -5.02 -3.764 1.437 1 86.25 338 SER A C 1
ATOM 2729 O O . SER A 1 338 ? -5.082 -4.992 1.38 1 86.25 338 SER A O 1
ATOM 2731 N N . ALA A 1 339 ? -5.648 -2.938 0.606 1 90.12 339 ALA A N 1
ATOM 2732 C CA . ALA A 1 339 ? -6.457 -3.506 -0.469 1 90.12 339 ALA A CA 1
ATOM 2733 C C . ALA A 1 339 ? -5.586 -4.266 -1.466 1 90.12 339 ALA A C 1
ATOM 2735 O O . ALA A 1 339 ? -5.969 -5.34 -1.94 1 90.12 339 ALA A O 1
ATOM 2736 N N . THR A 1 340 ? -4.406 -3.803 -1.795 1 85.31 340 THR A N 1
ATOM 2737 C CA . THR A 1 340 ? -3.498 -4.484 -2.713 1 85.31 340 THR A CA 1
ATOM 2738 C C . THR A 1 340 ? -2.973 -5.773 -2.096 1 85.31 340 THR A C 1
ATOM 2740 O O . THR A 1 340 ? -2.885 -6.801 -2.771 1 85.31 340 THR A O 1
ATOM 2743 N N . THR A 1 341 ? -2.668 -5.73 -0.765 1 83.31 341 THR A N 1
ATOM 2744 C CA . THR A 1 341 ? -2.174 -6.918 -0.076 1 83.31 341 THR A CA 1
ATOM 2745 C C . THR A 1 341 ? -3.25 -7.996 -0.017 1 83.31 341 THR A C 1
ATOM 2747 O O . THR A 1 341 ? -2.965 -9.18 -0.236 1 83.31 341 THR A O 1
ATOM 2750 N N . VAL A 1 342 ? -4.484 -7.609 0.229 1 88.88 342 VAL A N 1
ATOM 2751 C CA . VAL A 1 342 ? -5.582 -8.562 0.292 1 88.88 342 VAL A CA 1
ATOM 2752 C C . VAL A 1 342 ? -5.863 -9.125 -1.101 1 88.88 342 VAL A C 1
ATOM 2754 O O . VAL A 1 342 ? -6.188 -10.305 -1.25 1 88.88 342 VAL A O 1
ATOM 2757 N N . GLY A 1 343 ? -5.777 -8.242 -2.1 1 88.38 343 GLY A N 1
ATOM 2758 C CA . GLY A 1 343 ? -5.93 -8.719 -3.465 1 88.38 343 GLY A CA 1
ATOM 2759 C C . GLY A 1 343 ? -4.922 -9.789 -3.838 1 88.38 343 GLY A C 1
ATOM 2760 O O . GLY A 1 343 ? -5.281 -10.805 -4.449 1 88.38 343 GLY A O 1
ATOM 2761 N N . PHE A 1 344 ? -3.717 -9.68 -3.379 1 83.25 344 PHE A N 1
ATOM 2762 C CA . PHE A 1 344 ? -2.678 -10.672 -3.648 1 83.25 344 PHE A CA 1
ATOM 2763 C C . PHE A 1 344 ? -2.924 -11.945 -2.855 1 83.25 344 PHE A C 1
ATOM 2765 O O . PHE A 1 344 ? -2.643 -13.047 -3.338 1 83.25 344 PHE A O 1
ATOM 2772 N N . LEU A 1 345 ? -3.426 -11.781 -1.659 1 84.31 345 LEU A N 1
ATOM 2773 C CA . LEU A 1 345 ? -3.754 -12.961 -0.858 1 84.31 345 LEU A CA 1
ATOM 2774 C C . LEU A 1 345 ? -4.867 -13.766 -1.513 1 84.31 345 LEU A C 1
ATOM 2776 O O . LEU A 1 345 ? -4.832 -15 -1.505 1 84.31 345 LEU A O 1
ATOM 2780 N N . VAL A 1 346 ? -5.84 -13.039 -2.047 1 91.81 346 VAL A N 1
ATOM 2781 C CA . VAL A 1 346 ? -6.926 -13.727 -2.742 1 91.81 346 VAL A CA 1
ATOM 2782 C C . VAL A 1 346 ? -6.375 -14.453 -3.969 1 91.81 346 VAL A C 1
ATOM 2784 O O . VAL A 1 346 ? -6.812 -15.562 -4.289 1 91.81 346 VAL A O 1
ATOM 2787 N N . PHE A 1 347 ? -5.445 -13.922 -4.645 1 89 347 PHE A N 1
ATOM 2788 C CA . PHE A 1 347 ? -4.809 -14.562 -5.789 1 89 347 PHE A CA 1
ATOM 2789 C C . PHE A 1 347 ? -4.074 -15.828 -5.363 1 89 347 PHE A C 1
ATOM 2791 O O . PHE A 1 347 ? -4.18 -16.859 -6.027 1 89 347 PHE A O 1
ATOM 2798 N N . LEU A 1 348 ? -3.336 -15.672 -4.238 1 82.38 348 LEU A N 1
ATOM 2799 C CA . LEU A 1 348 ? -2.564 -16.812 -3.768 1 82.38 348 LEU A CA 1
ATOM 2800 C C . LEU A 1 348 ? -3.486 -17.953 -3.346 1 82.38 348 LEU A C 1
ATOM 2802 O O . LEU A 1 348 ? -3.219 -19.125 -3.652 1 82.38 348 LEU A O 1
ATOM 2806 N N . VAL A 1 349 ? -4.527 -17.641 -2.705 1 85.06 349 VAL A N 1
ATOM 2807 C CA . VAL A 1 349 ? -5.492 -18.656 -2.301 1 85.06 349 VAL A CA 1
ATOM 2808 C C . VAL A 1 349 ? -6.172 -19.25 -3.533 1 85.06 349 VAL A C 1
ATOM 2810 O O . VAL A 1 349 ? -6.379 -20.453 -3.617 1 85.06 349 VAL A O 1
ATOM 2813 N N . GLY A 1 350 ? -6.555 -18.344 -4.477 1 89.31 350 GLY A N 1
ATOM 2814 C CA . GLY A 1 350 ? -7.148 -18.812 -5.715 1 89.31 350 GLY A CA 1
ATOM 2815 C C . GLY A 1 350 ? -6.234 -19.734 -6.504 1 89.31 350 GLY A C 1
ATOM 2816 O O . GLY A 1 350 ? -6.684 -20.719 -7.074 1 89.31 350 GLY A O 1
ATOM 2817 N N . PHE A 1 351 ? -5.02 -19.438 -6.48 1 84.06 351 PHE A N 1
ATOM 2818 C CA . PHE A 1 351 ? -4.027 -20.25 -7.18 1 84.06 351 PHE A CA 1
ATOM 2819 C C . PHE A 1 351 ? -3.906 -21.625 -6.539 1 84.06 351 PHE A C 1
ATOM 2821 O O . PHE A 1 351 ? -3.889 -22.641 -7.238 1 84.06 351 PHE A O 1
ATOM 2828 N N . ILE A 1 352 ? -3.861 -21.641 -5.219 1 78 352 ILE A N 1
ATOM 2829 C CA . ILE A 1 352 ? -3.734 -22.891 -4.492 1 78 352 ILE A CA 1
ATOM 2830 C C . ILE A 1 352 ? -4.988 -23.734 -4.703 1 78 352 ILE A C 1
ATOM 2832 O O . ILE A 1 352 ? -4.898 -24.938 -4.988 1 78 352 ILE A O 1
ATOM 2836 N N . THR A 1 353 ? -6.121 -23.141 -4.613 1 86.94 353 THR A N 1
ATOM 2837 C CA . THR A 1 353 ? -7.363 -23.891 -4.758 1 86.94 353 THR A CA 1
ATOM 2838 C C . THR A 1 353 ? -7.555 -24.344 -6.199 1 86.94 353 THR A C 1
ATOM 2840 O O . THR A 1 353 ? -8.188 -25.375 -6.453 1 86.94 353 THR A O 1
ATOM 2843 N N . GLN A 1 354 ? -7.016 -23.594 -7.121 1 86.75 354 GLN A N 1
ATOM 2844 C CA . GLN A 1 354 ? -7.082 -24 -8.516 1 86.75 354 GLN A CA 1
ATOM 2845 C C . GLN A 1 354 ? -6.32 -25.312 -8.75 1 86.75 354 GLN A C 1
ATOM 2847 O O . GLN A 1 354 ? -6.781 -26.172 -9.484 1 86.75 354 GLN A O 1
ATOM 2852 N N . ILE A 1 355 ? -5.219 -25.406 -8.141 1 75.31 355 ILE A N 1
ATOM 2853 C CA . ILE A 1 355 ? -4.41 -26.609 -8.281 1 75.31 355 ILE A CA 1
ATOM 2854 C C . ILE A 1 355 ? -5.145 -27.797 -7.652 1 75.31 355 ILE A C 1
ATOM 2856 O O . ILE A 1 355 ? -5.168 -28.891 -8.219 1 75.31 355 ILE A O 1
ATOM 2860 N N . VAL A 1 356 ? -5.855 -27.578 -6.566 1 77.5 356 VAL A N 1
ATOM 2861 C CA . VAL A 1 356 ? -6.605 -28.625 -5.879 1 77.5 356 VAL A CA 1
ATOM 2862 C C . VAL A 1 356 ? -7.797 -29.062 -6.73 1 77.5 356 VAL A C 1
ATOM 2864 O O . VAL A 1 356 ? -8.109 -30.25 -6.816 1 77.5 356 VAL A O 1
ATOM 2867 N N . THR A 1 357 ? -8.375 -28.125 -7.387 1 83.81 357 THR A N 1
ATOM 2868 C CA . THR A 1 357 ? -9.523 -28.422 -8.227 1 83.81 357 THR A CA 1
ATOM 2869 C C . THR A 1 357 ? -9.109 -29.203 -9.461 1 83.81 357 THR A C 1
ATOM 2871 O O . THR A 1 357 ? -9.82 -30.109 -9.898 1 83.81 357 THR A O 1
ATOM 2874 N N . THR A 1 358 ? -7.965 -28.891 -10 1 76.31 358 THR A N 1
ATOM 2875 C CA . THR A 1 358 ? -7.477 -29.562 -11.195 1 76.31 358 THR A CA 1
ATOM 2876 C C . THR A 1 358 ? -7.039 -31 -10.859 1 76.31 358 THR A C 1
ATOM 2878 O O . THR A 1 358 ? -7.035 -31.859 -11.734 1 76.31 358 THR A O 1
ATOM 2881 N N . ALA A 1 359 ? -6.742 -31.094 -9.547 1 69.5 359 ALA A N 1
ATOM 2882 C CA . ALA A 1 359 ? -6.359 -32.438 -9.109 1 69.5 359 ALA A CA 1
ATOM 2883 C C . ALA A 1 359 ? -7.59 -33.312 -8.898 1 69.5 359 ALA A C 1
ATOM 2885 O O . ALA A 1 359 ? -7.465 -34.5 -8.625 1 69.5 359 ALA A O 1
ATOM 2886 N N . GLY A 1 360 ? -8.852 -32.781 -9.07 1 70.81 360 GLY A N 1
ATOM 2887 C CA . GLY A 1 360 ? -10.055 -33.594 -9.078 1 70.81 360 GLY A CA 1
ATOM 2888 C C . GLY A 1 360 ? -10.969 -33.312 -7.898 1 70.81 360 GLY A C 1
ATOM 2889 O O . GLY A 1 360 ? -12.125 -33.75 -7.891 1 70.81 360 GLY A O 1
ATOM 2890 N N . PHE A 1 361 ? -10.508 -32.719 -6.906 1 77 361 PHE A N 1
ATOM 2891 C CA . PHE A 1 361 ? -11.344 -32.344 -5.766 1 77 361 PHE A CA 1
ATOM 2892 C C . PHE A 1 361 ? -12.156 -31.094 -6.062 1 77 361 PHE A C 1
ATOM 2894 O O . PHE A 1 361 ? -11.625 -30.125 -6.598 1 77 361 PHE A O 1
ATOM 2901 N N . PRO A 1 362 ? -13.359 -31.094 -5.777 1 81.62 362 PRO A N 1
ATOM 2902 C CA . PRO A 1 362 ? -14.336 -32.062 -5.273 1 81.62 362 PRO A CA 1
ATOM 2903 C C . PRO A 1 362 ? -15.391 -32.406 -6.312 1 81.62 362 PRO A C 1
ATOM 2905 O O . PRO A 1 362 ? -16.469 -32.906 -5.961 1 81.62 362 PRO A O 1
ATOM 2908 N N . TYR A 1 363 ? -15.055 -32.125 -7.504 1 83.88 363 TYR A N 1
ATOM 2909 C CA . TYR A 1 363 ? -16.078 -32.25 -8.531 1 83.88 363 TYR A CA 1
ATOM 2910 C C . TYR A 1 363 ? -16.094 -33.656 -9.133 1 83.88 363 TYR A C 1
ATOM 2912 O O . TYR A 1 363 ? -16.062 -33.812 -10.352 1 83.88 363 TYR A O 1
ATOM 2920 N N . SER A 1 364 ? -15.992 -34.594 -8.289 1 76.69 364 SER A N 1
ATOM 2921 C CA . SER A 1 364 ? -16.125 -36 -8.656 1 76.69 364 SER A CA 1
ATOM 2922 C C . SER A 1 364 ? -17.172 -36.688 -7.793 1 76.69 364 SER A C 1
ATOM 2924 O O . SER A 1 364 ? -17.562 -36.188 -6.742 1 76.69 364 SER A O 1
ATOM 2926 N N . SER A 1 365 ? -17.734 -37.75 -8.281 1 74.81 365 SER A N 1
ATOM 2927 C CA . SER A 1 365 ? -18.781 -38.5 -7.574 1 74.81 365 SER A CA 1
ATOM 2928 C C . SER A 1 365 ? -18.25 -39.125 -6.285 1 74.81 365 SER A C 1
ATOM 2930 O O . SER A 1 365 ? -19.031 -39.5 -5.41 1 74.81 365 SER A O 1
ATOM 2932 N N . ALA A 1 366 ? -16.969 -39.031 -6.105 1 70.69 366 ALA A N 1
ATOM 2933 C CA . ALA A 1 366 ? -16.344 -39.625 -4.922 1 70.69 366 ALA A CA 1
ATOM 2934 C C . ALA A 1 366 ? -16.516 -38.719 -3.703 1 70.69 366 ALA A C 1
ATOM 2936 O O . ALA A 1 366 ? -16.406 -39.188 -2.564 1 70.69 366 ALA A O 1
ATOM 2937 N N . TYR A 1 367 ? -16.875 -37.5 -3.943 1 80.06 367 TYR A N 1
ATOM 2938 C CA . TYR A 1 367 ? -16.938 -36.531 -2.846 1 80.06 367 TYR A CA 1
ATOM 2939 C C . TYR A 1 367 ? -18.375 -36.156 -2.525 1 80.06 367 TYR A C 1
ATOM 2941 O O . TYR A 1 367 ? -19.266 -36.312 -3.361 1 80.06 367 TYR A O 1
ATOM 2949 N N . SER A 1 368 ? -18.625 -35.719 -1.297 1 84.25 368 SER A N 1
ATOM 2950 C CA . SER A 1 368 ? -19.969 -35.344 -0.815 1 84.25 368 SER A CA 1
ATOM 2951 C C . SER A 1 368 ? -20.453 -34.062 -1.453 1 84.25 368 SER A C 1
ATOM 2953 O O . SER A 1 368 ? -19.672 -33.25 -1.938 1 84.25 368 SER A O 1
ATOM 2955 N N . ILE A 1 369 ? -21.719 -33.875 -1.479 1 88.12 369 ILE A N 1
ATOM 2956 C CA . ILE A 1 369 ? -22.359 -32.688 -2.041 1 88.12 369 ILE A CA 1
ATOM 2957 C C . ILE A 1 369 ? -22.031 -31.469 -1.185 1 88.12 369 ILE A C 1
ATOM 2959 O O . ILE A 1 369 ? -21.859 -30.359 -1.707 1 88.12 369 ILE A O 1
ATOM 2963 N N . GLY A 1 370 ? -21.969 -31.672 0.078 1 89.69 370 GLY A N 1
ATOM 2964 C CA . GLY A 1 370 ? -21.641 -30.562 0.962 1 89.69 370 GLY A CA 1
ATOM 2965 C C . GLY A 1 370 ? -20.281 -29.953 0.674 1 89.69 370 GLY A C 1
ATOM 2966 O O . GLY A 1 370 ? -20.141 -28.734 0.64 1 89.69 370 GLY A O 1
ATOM 2967 N N . SER A 1 371 ? -19.344 -30.797 0.463 1 88.88 371 SER A N 1
ATOM 2968 C CA . SER A 1 371 ? -18 -30.281 0.155 1 88.88 371 SER A CA 1
ATOM 2969 C C . SER A 1 371 ? -17.984 -29.562 -1.185 1 88.88 371 SER A C 1
ATOM 2971 O O . SER A 1 371 ? -17.281 -28.562 -1.345 1 88.88 371 SER A O 1
ATOM 2973 N N . ARG A 1 372 ? -18.812 -30 -2.117 1 91 372 ARG A N 1
ATOM 2974 C CA . ARG A 1 372 ? -18.875 -29.359 -3.426 1 91 372 ARG A CA 1
ATOM 2975 C C . ARG A 1 372 ? -19.5 -27.969 -3.324 1 91 372 ARG A C 1
ATOM 2977 O O . ARG A 1 372 ? -19.031 -27.031 -3.965 1 91 372 ARG A O 1
ATOM 2984 N N . VAL A 1 373 ? -20.453 -27.859 -2.475 1 92.94 373 VAL A N 1
ATOM 2985 C CA . VAL A 1 373 ? -21.156 -26.594 -2.338 1 92.94 373 VAL A CA 1
ATOM 2986 C C . VAL A 1 373 ? -20.234 -25.562 -1.658 1 92.94 373 VAL A C 1
ATOM 2988 O O . VAL A 1 373 ? -20.109 -24.438 -2.123 1 92.94 373 VAL A O 1
ATOM 2991 N N . ILE A 1 374 ? -19.562 -25.984 -0.669 1 92.88 374 ILE A N 1
ATOM 2992 C CA . ILE A 1 374 ? -18.688 -25.062 0.07 1 92.88 374 ILE A CA 1
ATOM 2993 C C . ILE A 1 374 ? -17.516 -24.641 -0.813 1 92.88 374 ILE A C 1
ATOM 2995 O O . ILE A 1 374 ? -17.125 -23.469 -0.806 1 92.88 374 ILE A O 1
ATOM 2999 N N . TRP A 1 375 ? -17.031 -25.547 -1.545 1 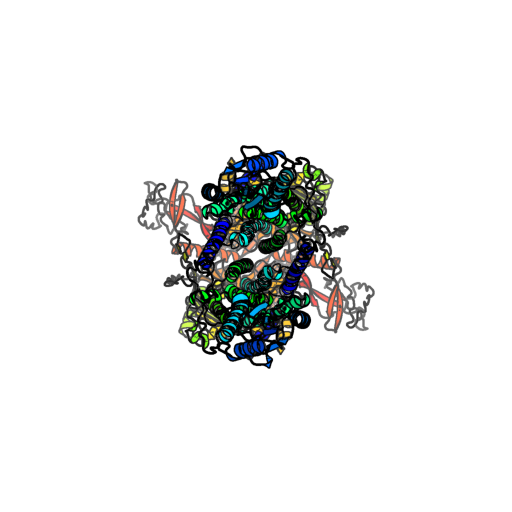92.56 375 TRP A N 1
ATOM 3000 C CA . TRP A 1 375 ? -15.898 -25.281 -2.426 1 92.56 375 TRP A CA 1
ATOM 3001 C C . TRP A 1 375 ? -16.312 -24.344 -3.559 1 92.56 375 TRP A C 1
ATOM 3003 O O . TRP A 1 375 ? -15.516 -23.516 -4.008 1 92.56 375 TRP A O 1
ATOM 3013 N N . SER A 1 376 ? -17.578 -24.391 -3.967 1 94.75 376 SER A N 1
ATOM 3014 C CA . SER A 1 376 ? -18.047 -23.641 -5.125 1 94.75 376 SER A CA 1
ATOM 3015 C C . SER A 1 376 ? -18.406 -22.219 -4.75 1 94.75 376 SER A C 1
ATOM 3017 O O . SER A 1 376 ? -18.641 -21.375 -5.621 1 94.75 376 SER A O 1
ATOM 3019 N N . LEU A 1 377 ? -18.375 -21.875 -3.484 1 95 377 LEU A N 1
ATOM 3020 C CA . LEU A 1 377 ? -18.719 -20.531 -3.045 1 95 377 LEU A CA 1
ATOM 3021 C C . LEU A 1 377 ? -17.609 -19.547 -3.371 1 95 377 LEU A C 1
ATOM 3023 O O . LEU A 1 377 ? -17.828 -18.328 -3.426 1 95 377 LEU A O 1
ATOM 3027 N N . PHE A 1 378 ? -16.406 -20.125 -3.525 1 95.88 378 PHE A N 1
ATOM 3028 C CA . PHE A 1 378 ? -15.273 -19.312 -3.953 1 95.88 378 PHE A CA 1
ATOM 3029 C C . PHE A 1 378 ? -15.148 -19.312 -5.473 1 95.88 378 PHE A C 1
ATOM 3031 O O . PHE A 1 378 ? -14.844 -20.344 -6.074 1 95.88 378 PHE A O 1
ATOM 3038 N N . PRO A 1 379 ? -15.398 -18.156 -6.125 1 95.38 379 PRO A N 1
ATOM 3039 C CA . PRO A 1 379 ? -15.578 -18.078 -7.578 1 95.38 379 PRO A CA 1
ATOM 3040 C C . PRO A 1 379 ? -14.391 -18.641 -8.352 1 95.38 379 PRO A C 1
ATOM 3042 O O . PRO A 1 379 ? -14.578 -19.312 -9.375 1 95.38 379 PRO A O 1
ATOM 3045 N N . PRO A 1 380 ? -13.125 -18.531 -7.906 1 95.06 380 PRO A N 1
ATOM 3046 C CA . PRO A 1 380 ? -12.016 -19.078 -8.695 1 95.06 380 PRO A CA 1
ATOM 3047 C C . PRO A 1 380 ? -12.078 -20.594 -8.82 1 95.06 380 PRO A C 1
ATOM 3049 O O . PRO A 1 380 ? -11.539 -21.156 -9.781 1 95.06 380 PRO A O 1
ATOM 3052 N N . ASN A 1 381 ? -12.758 -21.25 -7.941 1 94.62 381 ASN A N 1
ATOM 3053 C CA . ASN A 1 381 ? -12.836 -22.703 -7.992 1 94.62 381 ASN A CA 1
ATOM 3054 C C . ASN A 1 381 ? -13.758 -23.188 -9.109 1 94.62 381 ASN A C 1
ATOM 3056 O O . ASN A 1 381 ? -13.414 -24.094 -9.859 1 94.62 381 ASN A O 1
ATOM 3060 N N . THR A 1 382 ? -14.93 -22.625 -9.211 1 95.12 382 THR A N 1
ATOM 3061 C CA . THR A 1 382 ? -15.844 -22.984 -10.297 1 95.12 382 THR A CA 1
ATOM 3062 C C . THR A 1 382 ? -15.266 -22.562 -11.648 1 95.12 382 THR A C 1
ATOM 3064 O O . THR A 1 382 ? -15.477 -23.234 -12.656 1 95.12 382 THR A O 1
ATOM 3067 N N . PHE A 1 383 ? -14.547 -21.453 -11.664 1 95.88 383 PHE A N 1
ATOM 3068 C CA . PHE A 1 383 ? -13.875 -20.984 -12.875 1 95.88 383 PHE A CA 1
ATOM 3069 C C . PHE A 1 383 ? -12.836 -22 -13.336 1 95.88 383 PHE A C 1
ATOM 3071 O O . PHE A 1 383 ? -12.75 -22.328 -14.523 1 95.88 383 PHE A O 1
ATOM 3078 N N . SER A 1 384 ? -12.086 -22.484 -12.359 1 93.38 384 SER A N 1
ATOM 3079 C CA . SER A 1 384 ? -11.062 -23.469 -12.672 1 93.38 384 SER A CA 1
ATOM 3080 C C . SER A 1 384 ? -11.68 -24.75 -13.227 1 93.38 384 SER A C 1
ATOM 3082 O O . SER A 1 384 ? -11.156 -25.359 -14.164 1 93.38 384 SER A O 1
ATOM 3084 N N . ALA A 1 385 ? -12.758 -25.172 -12.648 1 92 385 ALA A N 1
ATOM 3085 C CA . ALA A 1 385 ? -13.469 -26.359 -13.141 1 92 385 ALA A CA 1
ATOM 3086 C C . ALA A 1 385 ? -13.961 -26.141 -14.562 1 92 385 ALA A C 1
ATOM 3088 O O . ALA A 1 385 ? -13.898 -27.062 -15.391 1 92 385 ALA A O 1
ATOM 3089 N N . GLY A 1 386 ? -14.508 -24.969 -14.828 1 92.81 386 GLY A N 1
ATOM 3090 C CA . GLY A 1 386 ? -14.961 -24.641 -16.172 1 92.81 386 GLY A CA 1
ATOM 3091 C C . GLY A 1 386 ? -13.836 -24.625 -17.188 1 92.81 386 GLY A C 1
ATOM 3092 O O . GLY A 1 386 ? -13.992 -25.094 -18.312 1 92.81 386 GLY A O 1
ATOM 3093 N N . LEU A 1 387 ? -12.711 -24.078 -16.797 1 92.69 387 LEU A N 1
ATOM 3094 C CA . LEU A 1 387 ? -11.555 -24.031 -17.688 1 92.69 387 LEU A CA 1
ATOM 3095 C C . LEU A 1 387 ? -11.039 -25.422 -17.984 1 92.69 387 LEU A C 1
ATOM 3097 O O . LEU A 1 387 ? -10.625 -25.719 -19.109 1 92.69 387 LEU A O 1
ATOM 3101 N N . GLN A 1 388 ? -11.039 -26.266 -17 1 87.75 388 GLN A N 1
ATOM 3102 C CA . GLN A 1 388 ? -10.562 -27.641 -17.188 1 87.75 388 GLN A CA 1
ATOM 3103 C C . GLN A 1 388 ? -11.445 -28.391 -18.172 1 87.75 388 GLN A C 1
ATOM 3105 O O . GLN A 1 388 ? -10.938 -29.156 -19 1 87.75 388 GLN A O 1
ATOM 3110 N N . LEU A 1 389 ? -12.734 -28.188 -18.078 1 87.81 389 LEU A N 1
ATOM 3111 C CA . LEU A 1 389 ? -13.656 -28.828 -19 1 87.81 389 LEU A CA 1
ATOM 3112 C C . LEU A 1 389 ? -13.391 -28.391 -20.438 1 87.81 389 LEU A C 1
ATOM 3114 O O . LEU A 1 389 ? -13.391 -29.203 -21.344 1 87.81 389 LEU A O 1
ATOM 3118 N N . LEU A 1 390 ? -13.148 -27.125 -20.594 1 90.69 390 LEU A N 1
ATOM 3119 C CA . LEU A 1 390 ? -12.922 -26.578 -21.922 1 90.69 390 LEU A CA 1
ATOM 3120 C C . LEU A 1 390 ? -11.555 -27.016 -22.453 1 90.69 390 LEU A C 1
ATOM 3122 O O . LEU A 1 390 ? -11.398 -27.234 -23.656 1 90.69 390 LEU A O 1
ATOM 3126 N N . LEU A 1 391 ? -10.594 -27.109 -21.609 1 87.38 391 LEU A N 1
ATOM 3127 C CA . LEU A 1 391 ? -9.258 -27.531 -22 1 87.38 391 LEU A CA 1
ATOM 3128 C C . LEU A 1 391 ? -9.25 -29.016 -22.391 1 87.38 391 LEU A C 1
ATOM 3130 O O . LEU A 1 391 ? -8.602 -29.391 -23.359 1 87.38 391 LEU A O 1
ATOM 3134 N N . GLU A 1 392 ? -9.961 -29.797 -21.625 1 80.56 392 GLU A N 1
ATOM 3135 C CA . GLU A 1 392 ? -10.031 -31.234 -21.906 1 80.56 392 GLU A CA 1
ATOM 3136 C C . GLU A 1 392 ? -10.758 -31.5 -23.219 1 80.56 392 GLU A C 1
ATOM 3138 O O . GLU A 1 392 ? -10.453 -32.469 -23.938 1 80.56 392 GLU A O 1
ATOM 3143 N N . ALA A 1 393 ? -11.625 -30.656 -23.547 1 83.69 393 ALA A N 1
ATOM 3144 C CA . ALA A 1 393 ? -12.391 -30.797 -24.781 1 83.69 393 ALA A CA 1
ATOM 3145 C C . ALA A 1 393 ? -11.539 -30.484 -26.016 1 83.69 393 ALA A C 1
ATOM 3147 O O . ALA A 1 393 ? -11.898 -30.844 -27.141 1 83.69 393 ALA A O 1
ATOM 3148 N N . THR A 1 394 ? -10.391 -29.844 -25.797 1 83.19 394 THR A N 1
ATOM 3149 C CA . THR A 1 394 ? -9.516 -29.484 -26.922 1 83.19 394 THR A CA 1
ATOM 3150 C C . THR A 1 394 ? -8.141 -30.109 -26.734 1 83.19 394 THR A C 1
ATOM 3152 O O . THR A 1 394 ? -7.16 -29.641 -27.328 1 83.19 394 THR A O 1
ATOM 3155 N N . SER A 1 395 ? -7.977 -31.094 -25.891 1 74.88 395 SER A N 1
ATOM 3156 C CA . SER A 1 395 ? -6.676 -31.656 -25.562 1 74.88 395 SER A CA 1
ATOM 3157 C C . SER A 1 395 ? -6.109 -32.469 -26.719 1 74.88 395 SER A C 1
ATOM 3159 O O . SER A 1 395 ? -4.895 -32.531 -26.922 1 74.88 395 SER A O 1
ATOM 3161 N N . SER A 1 396 ? -7.078 -33.031 -27.516 1 68.75 396 SER A N 1
ATOM 3162 C CA . SER A 1 396 ? -6.621 -33.844 -28.656 1 68.75 396 SER A CA 1
ATOM 3163 C C . SER A 1 396 ? -6.914 -33.156 -29.969 1 68.75 396 SER A C 1
ATOM 3165 O O . SER A 1 396 ? -7.891 -32.406 -30.078 1 68.75 396 SER A O 1
ATOM 3167 N N . PRO A 1 397 ? -5.992 -33.188 -30.875 1 68 397 PRO A N 1
ATOM 3168 C CA . PRO A 1 397 ? -6.184 -32.5 -32.156 1 68 397 PRO A CA 1
ATOM 3169 C C . PRO A 1 397 ? -7.492 -32.906 -32.844 1 68 397 PRO A C 1
ATOM 3171 O O . PRO A 1 397 ? -8.047 -32.125 -33.625 1 68 397 PRO A O 1
ATOM 3174 N N . GLY A 1 398 ? -8.016 -34.062 -32.594 1 66.19 398 GLY A N 1
ATOM 3175 C CA . GLY A 1 398 ? -9.25 -34.469 -33.219 1 66.19 398 GLY A CA 1
ATOM 3176 C C . GLY A 1 398 ? -10.492 -34 -32.5 1 66.19 398 GLY A C 1
ATOM 3177 O O . GLY A 1 398 ? -11.602 -34.062 -33.031 1 66.19 398 GLY A O 1
ATOM 3178 N N . ASP A 1 399 ? -10.266 -33.344 -31.391 1 75.62 399 ASP A N 1
ATOM 3179 C CA . ASP A 1 399 ? -11.398 -32.875 -30.594 1 75.62 399 ASP A CA 1
ATOM 3180 C C . ASP A 1 399 ? -11.992 -31.609 -31.188 1 75.62 399 ASP A C 1
ATOM 3182 O O . ASP A 1 399 ? -11.25 -30.719 -31.641 1 75.62 399 ASP A O 1
ATOM 3186 N N . SER A 1 400 ? -13.281 -31.5 -31.469 1 79.31 400 SER A N 1
ATOM 3187 C CA . SER A 1 400 ? -13.938 -30.328 -32.062 1 79.31 400 SER A CA 1
ATOM 3188 C C . SER A 1 400 ? -14.328 -29.312 -30.984 1 79.31 400 SER A C 1
ATOM 3190 O O . SER A 1 400 ? -14.812 -28.234 -31.297 1 79.31 400 SER A O 1
ATOM 3192 N N . GLY A 1 401 ? -13.953 -29.453 -29.781 1 86.38 401 GLY A N 1
ATOM 3193 C CA . GLY A 1 401 ? -14.336 -28.516 -28.734 1 86.38 401 GLY A CA 1
ATOM 3194 C C . GLY A 1 401 ? -15.781 -28.672 -28.297 1 86.38 401 GLY A C 1
ATOM 3195 O O . GLY A 1 401 ? -16.453 -29.625 -28.688 1 86.38 401 GLY A O 1
ATOM 3196 N N . ILE A 1 402 ? -16.25 -27.781 -27.453 1 88.44 402 ILE A N 1
ATOM 3197 C CA . ILE A 1 402 ? -17.625 -27.812 -26.953 1 88.44 402 ILE A CA 1
ATOM 3198 C C . ILE A 1 402 ? -18.453 -26.75 -27.656 1 88.44 402 ILE A C 1
ATOM 3200 O O . ILE A 1 402 ? -18.078 -25.578 -27.672 1 88.44 402 ILE A O 1
ATOM 3204 N N . SER A 1 403 ? -19.547 -27.109 -28.297 1 89.25 403 SER A N 1
ATOM 3205 C CA . SER A 1 403 ? -20.469 -26.172 -28.906 1 89.25 403 SER A CA 1
ATOM 3206 C C . SER A 1 403 ? -21.516 -25.688 -27.906 1 89.25 403 SER A C 1
ATOM 3208 O O . SER A 1 403 ? -21.625 -26.25 -26.812 1 89.25 403 SER A O 1
ATOM 3210 N N . TRP A 1 404 ? -22.25 -24.609 -28.188 1 90.81 404 TRP A N 1
ATOM 3211 C CA . TRP A 1 404 ? -23.234 -24.016 -27.281 1 90.81 404 TRP A CA 1
ATOM 3212 C C . TRP A 1 404 ? -24.328 -25.016 -26.938 1 90.81 404 TRP A C 1
ATOM 3214 O O . TRP A 1 404 ? -24.797 -25.062 -25.797 1 90.81 404 TRP A O 1
ATOM 3224 N N . SER A 1 405 ? -24.672 -25.891 -27.828 1 87.5 405 SER A N 1
ATOM 3225 C CA . SER A 1 405 ? -25.75 -26.844 -27.625 1 87.5 405 SER A CA 1
ATOM 3226 C C . SER A 1 405 ? -25.297 -28.016 -26.75 1 87.5 405 SER A C 1
ATOM 3228 O O . SER A 1 405 ? -26.125 -28.672 -26.125 1 87.5 405 SER A O 1
ATOM 3230 N N . GLU A 1 406 ? -24.031 -28.203 -26.656 1 85.44 406 GLU A N 1
ATOM 3231 C CA . GLU A 1 406 ? -23.5 -29.328 -25.891 1 85.44 406 GLU A CA 1
ATOM 3232 C C . GLU A 1 406 ? -23.062 -28.875 -24.5 1 85.44 406 GLU A C 1
ATOM 3234 O O . GLU A 1 406 ? -22.328 -29.609 -23.812 1 85.44 406 GLU A O 1
ATOM 3239 N N . ARG A 1 407 ? -23.5 -27.781 -24.094 1 86.44 407 ARG A N 1
ATOM 3240 C CA . ARG A 1 407 ? -23.031 -27.234 -22.828 1 86.44 407 ARG A CA 1
ATOM 3241 C C . ARG A 1 407 ? -23.531 -28.062 -21.641 1 86.44 407 ARG A C 1
ATOM 3243 O O . ARG A 1 407 ? -22.891 -28.078 -20.594 1 86.44 407 ARG A O 1
ATOM 3250 N N . ALA A 1 408 ? -24.594 -28.812 -21.828 1 84.31 408 ALA A N 1
ATOM 3251 C CA . ALA A 1 408 ? -25.172 -29.562 -20.719 1 84.31 408 ALA A CA 1
ATOM 3252 C C . ALA A 1 408 ? -24.734 -31.031 -20.75 1 84.31 408 ALA A C 1
ATOM 3254 O O . ALA A 1 408 ? -25.047 -31.797 -19.844 1 84.31 408 ALA A O 1
ATOM 3255 N N . ILE A 1 409 ? -23.906 -31.328 -21.766 1 76.81 409 ILE A N 1
ATOM 3256 C CA . ILE A 1 409 ? -23.531 -32.719 -21.922 1 76.81 409 ILE A CA 1
ATOM 3257 C C . ILE A 1 409 ? -22.219 -32.969 -21.188 1 76.81 409 ILE A C 1
ATOM 3259 O O . ILE A 1 409 ? -21.297 -32.156 -21.25 1 76.81 409 ILE A O 1
ATOM 3263 N N . CYS A 1 410 ? -22.234 -33.938 -20.359 1 70.94 410 CYS A N 1
ATOM 3264 C CA . CYS A 1 410 ? -21.062 -34.312 -19.578 1 70.94 410 CYS A CA 1
ATOM 3265 C C . CYS A 1 410 ? -19.969 -34.875 -20.469 1 70.94 410 CYS A C 1
ATOM 3267 O O . CYS A 1 410 ? -20.25 -35.625 -21.422 1 70.94 410 CYS A O 1
ATOM 3269 N N . ALA A 1 411 ? -18.906 -34.188 -20.422 1 60.03 411 ALA A N 1
ATOM 3270 C CA . ALA A 1 411 ? -17.766 -34.625 -21.219 1 60.03 411 ALA A CA 1
ATOM 3271 C C . ALA A 1 411 ? -17.422 -36.094 -20.922 1 60.03 411 ALA A C 1
ATOM 3273 O O . ALA A 1 411 ? -17.078 -36.844 -21.812 1 60.03 411 ALA A O 1
ATOM 3274 N N . GLY A 1 412 ? -17.141 -36.438 -19.609 1 56.66 412 GLY A N 1
ATOM 3275 C CA . GLY A 1 412 ? -16.547 -37.719 -19.219 1 56.66 412 GLY A CA 1
ATOM 3276 C C . GLY A 1 412 ? -17.578 -38.781 -18.859 1 56.66 412 GLY A C 1
ATOM 3277 O O . GLY A 1 412 ? -18.781 -38.562 -19.078 1 56.66 412 GLY A O 1
ATOM 3278 N N . GLY A 1 413 ? -17.109 -40 -18.531 1 54.41 413 GLY A N 1
ATOM 3279 C CA . GLY A 1 413 ? -17.859 -41.156 -18.031 1 54.41 413 GLY A CA 1
ATOM 3280 C C . GLY A 1 413 ? -18.75 -40.812 -16.859 1 54.41 413 GLY A C 1
ATOM 3281 O O . GLY A 1 413 ? -18.75 -39.688 -16.359 1 54.41 413 GLY A O 1
ATOM 3282 N N . GLU A 1 414 ? -19.75 -41.594 -16.516 1 50.06 414 GLU A N 1
ATOM 3283 C CA . GLU A 1 414 ? -20.75 -41.562 -15.461 1 50.06 414 GLU A CA 1
ATOM 3284 C C . GLU A 1 414 ? -20.172 -40.969 -14.18 1 50.06 414 GLU A C 1
ATOM 3286 O O . GLU A 1 414 ? -20.844 -40.219 -13.469 1 50.06 414 GLU A O 1
ATOM 3291 N N . SER A 1 415 ? -18.875 -41.188 -13.859 1 54.31 415 SER A N 1
ATOM 3292 C CA . SER A 1 415 ? -18.344 -40.844 -12.547 1 54.31 415 SER A CA 1
ATOM 3293 C C . SER A 1 415 ? -17.969 -39.375 -12.461 1 54.31 415 SER A C 1
ATOM 3295 O O . SER A 1 415 ? -18 -38.781 -11.383 1 54.31 415 SER A O 1
ATOM 3297 N N . THR A 1 416 ? -17.75 -38.75 -13.562 1 59.03 416 THR A N 1
ATOM 3298 C CA . THR A 1 416 ? -17.25 -37.375 -13.484 1 59.03 416 THR A CA 1
ATOM 3299 C C . THR A 1 416 ? -18.312 -36.406 -13.961 1 59.03 416 THR A C 1
ATOM 3301 O O . THR A 1 416 ? -18.047 -35.219 -14.086 1 59.03 416 THR A O 1
ATOM 3304 N N . CYS A 1 417 ? -19.453 -37 -14.172 1 70.25 417 CYS A N 1
ATOM 3305 C CA . CYS A 1 417 ? -20.484 -36.125 -14.695 1 70.25 417 CYS A CA 1
ATOM 3306 C C . CYS A 1 417 ? -21.141 -35.312 -13.578 1 70.25 417 CYS A C 1
ATOM 3308 O O . CYS A 1 417 ? -22.359 -35.188 -13.508 1 70.25 417 CYS A O 1
ATOM 3310 N N . VAL A 1 418 ? -20.375 -34.875 -12.695 1 79.38 418 VAL A N 1
ATOM 3311 C CA . VAL A 1 418 ? -20.938 -34.125 -11.57 1 79.38 418 VAL A CA 1
ATOM 3312 C C . VAL A 1 418 ? -21.016 -32.656 -11.914 1 79.38 418 VAL A C 1
ATOM 3314 O O . VAL A 1 418 ? -21.938 -31.953 -11.484 1 79.38 418 VAL A O 1
ATOM 3317 N N . ILE A 1 419 ? -20.188 -32.156 -12.797 1 86.38 419 ILE A N 1
ATOM 3318 C CA . ILE A 1 419 ? -20.172 -30.75 -13.102 1 86.38 419 ILE A CA 1
ATOM 3319 C C . ILE A 1 419 ? -20.109 -30.531 -14.609 1 86.38 419 ILE A C 1
ATOM 3321 O O . ILE A 1 419 ? -19.328 -31.203 -15.305 1 86.38 419 ILE A O 1
ATOM 3325 N N . THR A 1 420 ? -21.141 -29.844 -15.148 1 89 420 THR A N 1
ATOM 3326 C CA . THR A 1 420 ? -21.188 -29.484 -16.562 1 89 420 THR A CA 1
ATOM 3327 C C . THR A 1 420 ? -20.953 -28 -16.766 1 89 420 THR A C 1
ATOM 3329 O O . THR A 1 420 ? -20.906 -27.234 -15.797 1 89 420 THR A O 1
ATOM 3332 N N . THR A 1 421 ? -20.734 -27.578 -17.969 1 91.38 421 THR A N 1
ATOM 3333 C CA . THR A 1 421 ? -20.484 -26.188 -18.281 1 91.38 421 THR A CA 1
ATOM 3334 C C . THR A 1 421 ? -21.703 -25.328 -17.922 1 91.38 421 THR A C 1
ATOM 3336 O O . THR A 1 421 ? -21.547 -24.203 -17.438 1 91.38 421 THR A O 1
ATOM 3339 N N . ASN A 1 422 ? -22.875 -25.844 -18.125 1 93 422 ASN A N 1
ATOM 3340 C CA . ASN A 1 422 ? -24.094 -25.109 -17.781 1 93 422 ASN A CA 1
ATOM 3341 C C . ASN A 1 422 ? -24.234 -24.922 -16.281 1 93 422 ASN A C 1
ATOM 3343 O O . ASN A 1 422 ? -24.641 -23.859 -15.828 1 93 422 ASN A O 1
ATOM 3347 N N . LYS A 1 423 ? -23.953 -25.953 -15.547 1 92.88 423 LYS A N 1
ATOM 3348 C CA . LYS A 1 423 ? -24.031 -25.844 -14.094 1 92.88 423 LYS A CA 1
ATOM 3349 C C . LYS A 1 423 ? -23.016 -24.828 -13.562 1 92.88 423 LYS A C 1
ATOM 3351 O O . LYS A 1 423 ? -23.266 -24.156 -12.562 1 92.88 423 LYS A O 1
ATOM 3356 N N . ILE A 1 424 ? -21.922 -24.719 -14.242 1 95.31 424 ILE A N 1
ATOM 3357 C CA . ILE A 1 424 ? -20.906 -23.766 -13.836 1 95.31 424 ILE A CA 1
ATOM 3358 C C . ILE A 1 424 ? -21.422 -22.344 -14.023 1 95.31 424 ILE A C 1
ATOM 3360 O O . ILE A 1 424 ? -21.203 -21.469 -13.172 1 95.31 424 ILE A O 1
ATOM 3364 N N . TYR A 1 425 ? -22.156 -22.062 -15.156 1 96.5 425 TYR A N 1
ATOM 3365 C CA . TYR A 1 425 ? -22.734 -20.75 -15.391 1 96.5 425 TYR A CA 1
ATOM 3366 C C . TYR A 1 425 ? -23.734 -20.391 -14.305 1 96.5 425 TYR A C 1
ATOM 3368 O O . TYR A 1 425 ? -23.766 -19.266 -13.812 1 96.5 425 TYR A O 1
ATOM 3376 N N . ILE A 1 426 ? -24.484 -21.375 -13.898 1 95.5 426 ILE A N 1
ATOM 3377 C CA . ILE A 1 426 ? -25.5 -21.156 -12.875 1 95.5 426 ILE A CA 1
ATOM 3378 C C . ILE A 1 426 ? -24.812 -20.859 -11.539 1 95.5 426 ILE A C 1
ATOM 3380 O O . ILE A 1 426 ? -25.266 -19.984 -10.789 1 95.5 426 ILE A O 1
ATOM 3384 N N . TRP A 1 427 ? -23.781 -21.562 -11.289 1 95.44 427 TRP A N 1
ATOM 3385 C CA . TRP A 1 427 ? -23.031 -21.328 -10.055 1 95.44 427 TRP A CA 1
ATOM 3386 C C . TRP A 1 427 ? -22.422 -19.938 -10.047 1 95.44 427 TRP A C 1
ATOM 3388 O O . TRP A 1 427 ? -22.438 -19.234 -9.031 1 95.44 427 TRP A O 1
ATOM 3398 N N . LEU A 1 428 ? -21.844 -19.562 -11.18 1 97.44 428 LEU A N 1
ATOM 3399 C CA . LEU A 1 428 ? -21.188 -18.25 -11.25 1 97.44 428 LEU A CA 1
ATOM 3400 C C . LEU A 1 428 ? -22.188 -17.125 -11.086 1 97.44 428 LEU A C 1
ATOM 3402 O O . LEU A 1 428 ? -21.922 -16.141 -10.406 1 97.44 428 LEU A O 1
ATOM 3406 N N . VAL A 1 429 ? -23.422 -17.266 -11.641 1 96.81 429 VAL A N 1
ATOM 3407 C CA . VAL A 1 429 ? -24.469 -16.266 -11.492 1 96.81 429 VAL A CA 1
ATOM 3408 C C . VAL A 1 429 ? -25 -16.281 -10.055 1 96.81 429 VAL A C 1
ATOM 3410 O O . VAL A 1 429 ? -25.172 -15.227 -9.445 1 96.81 429 VAL A O 1
ATOM 3413 N N . GLY A 1 430 ? -25.188 -17.5 -9.539 1 96.56 430 GLY A N 1
ATOM 3414 C CA . GLY A 1 430 ? -25.672 -17.625 -8.18 1 96.56 430 GLY A CA 1
ATOM 3415 C C . GLY A 1 430 ? -24.719 -17.078 -7.145 1 96.56 430 GLY A C 1
ATOM 3416 O O . GLY A 1 430 ? -25.125 -16.391 -6.203 1 96.56 430 GLY A O 1
ATOM 3417 N N . THR A 1 431 ? -23.484 -17.406 -7.297 1 96.69 431 THR A N 1
ATOM 3418 C CA . THR A 1 431 ? -22.484 -16.938 -6.328 1 96.69 431 THR A CA 1
ATOM 3419 C C . THR A 1 431 ? -22.297 -15.43 -6.434 1 96.69 431 THR A C 1
ATOM 3421 O O . THR A 1 431 ? -21.922 -14.781 -5.453 1 96.69 431 THR A O 1
ATOM 3424 N N . PHE A 1 432 ? -22.516 -14.82 -7.645 1 96.81 432 PHE A N 1
ATOM 3425 C CA . PHE A 1 432 ? -22.469 -13.375 -7.758 1 96.81 432 PHE A CA 1
ATOM 3426 C C . PHE A 1 432 ? -23.5 -12.719 -6.848 1 96.81 432 PHE A C 1
ATOM 3428 O O . PHE A 1 432 ? -23.188 -11.781 -6.117 1 96.81 432 PHE A O 1
ATOM 3435 N N . PHE A 1 433 ? -24.688 -13.219 -6.891 1 95.88 433 PHE A N 1
ATOM 3436 C CA . PHE A 1 433 ? -25.75 -12.648 -6.066 1 95.88 433 PHE A CA 1
ATOM 3437 C C . PHE A 1 433 ? -25.484 -12.914 -4.586 1 95.88 433 PHE A C 1
ATOM 3439 O O . PHE A 1 433 ? -25.781 -12.07 -3.738 1 95.88 433 PHE A O 1
ATOM 3446 N N . PHE A 1 434 ? -24.859 -14.031 -4.375 1 96.38 434 PHE A N 1
ATOM 3447 C CA . PHE A 1 434 ? -24.5 -14.336 -2.998 1 96.38 434 PHE A CA 1
ATOM 3448 C C . PHE A 1 434 ? -23.5 -13.32 -2.463 1 96.38 434 PHE A C 1
ATOM 3450 O O . PHE A 1 434 ? -23.703 -12.734 -1.4 1 96.38 434 PHE A O 1
ATOM 3457 N N . TRP A 1 435 ? -22.438 -13.086 -3.195 1 96.19 435 TRP A N 1
ATOM 3458 C CA . TRP A 1 435 ? -21.391 -12.18 -2.742 1 96.19 435 TRP A CA 1
ATOM 3459 C C . TRP A 1 435 ? -21.891 -10.734 -2.762 1 96.19 435 TRP A C 1
ATOM 3461 O O . TRP A 1 435 ? -21.484 -9.922 -1.918 1 96.19 435 TRP A O 1
ATOM 3471 N N . PHE A 1 436 ? -22.75 -10.383 -3.688 1 95.06 436 PHE A N 1
ATOM 3472 C CA . PHE A 1 436 ? -23.281 -9.031 -3.773 1 95.06 436 PHE A CA 1
ATOM 3473 C C . PHE A 1 436 ? -24.188 -8.727 -2.588 1 95.06 436 PHE A C 1
ATOM 3475 O O . PHE A 1 436 ? -24.125 -7.637 -2.014 1 95.06 436 PHE A O 1
ATOM 3482 N N . VAL A 1 437 ? -25.016 -9.68 -2.186 1 93.69 437 VAL A N 1
ATOM 3483 C CA . VAL A 1 437 ? -25.891 -9.516 -1.034 1 93.69 437 VAL A CA 1
ATOM 3484 C C . VAL A 1 437 ? -25.062 -9.438 0.244 1 93.69 437 VAL A C 1
ATOM 3486 O O . VAL A 1 437 ? -25.375 -8.648 1.142 1 93.69 437 VAL A O 1
ATOM 3489 N N . LEU A 1 438 ? -24.047 -10.203 0.234 1 94.12 438 LEU A N 1
ATOM 3490 C CA . LEU A 1 438 ? -23.172 -10.148 1.39 1 94.12 438 LEU A CA 1
ATOM 3491 C C . LEU A 1 438 ? -22.453 -8.805 1.462 1 94.12 438 LEU A C 1
ATOM 3493 O O . LEU A 1 438 ? -22.188 -8.297 2.553 1 94.12 438 LEU A O 1
ATOM 3497 N N . ALA A 1 439 ? -22.141 -8.273 0.298 1 94.69 439 ALA A N 1
ATOM 3498 C CA . ALA A 1 439 ? -21.5 -6.957 0.247 1 94.69 439 ALA A CA 1
ATOM 3499 C C . ALA A 1 439 ? -22.422 -5.883 0.824 1 94.69 439 ALA A C 1
ATOM 3501 O O . ALA A 1 439 ? -21.984 -5.039 1.607 1 94.69 439 ALA A O 1
ATOM 3502 N N . LEU A 1 440 ? -23.641 -5.91 0.523 1 91.12 440 LEU A N 1
ATOM 3503 C CA . LEU A 1 440 ? -24.625 -4.961 1.05 1 91.12 440 LEU A CA 1
ATOM 3504 C C . LEU A 1 440 ? -24.844 -5.176 2.543 1 91.12 440 LEU A C 1
ATOM 3506 O O . LEU A 1 440 ? -24.969 -4.211 3.301 1 91.12 440 LEU A O 1
ATOM 3510 N N . TYR A 1 441 ? -24.797 -6.406 2.893 1 91.38 441 TYR A N 1
ATOM 3511 C CA . TYR A 1 441 ? -24.969 -6.75 4.301 1 91.38 441 TYR A CA 1
ATOM 3512 C C . TYR A 1 441 ? -23.797 -6.25 5.133 1 91.38 441 TYR A C 1
ATOM 3514 O O . TYR A 1 441 ? -23.984 -5.609 6.168 1 91.38 441 TYR A O 1
ATOM 3522 N N . PHE A 1 442 ? -22.625 -6.5 4.703 1 91.12 442 PHE A N 1
ATOM 3523 C CA . PHE A 1 442 ? -21.438 -6.098 5.441 1 91.12 442 PHE A CA 1
ATOM 3524 C C . PHE A 1 442 ? -21.281 -4.582 5.449 1 91.12 442 PHE A C 1
ATOM 3526 O O . PHE A 1 442 ? -20.797 -4.004 6.422 1 91.12 442 PHE A O 1
ATOM 3533 N N . ASP A 1 443 ? -21.672 -3.945 4.445 1 88.12 443 ASP A N 1
ATOM 3534 C CA . ASP A 1 443 ? -21.578 -2.492 4.355 1 88.12 443 ASP A CA 1
ATOM 3535 C C . ASP A 1 443 ? -22.438 -1.815 5.418 1 88.12 443 ASP A C 1
ATOM 3537 O O . ASP A 1 443 ? -22.125 -0.711 5.867 1 88.12 443 ASP A O 1
ATOM 3541 N N . ASN A 1 444 ? -23.438 -2.535 5.848 1 85.5 444 ASN A N 1
ATOM 3542 C CA . ASN A 1 444 ? -24.359 -1.954 6.82 1 85.5 444 ASN A CA 1
ATOM 3543 C C . ASN A 1 444 ? -24.016 -2.391 8.242 1 85.5 444 ASN A C 1
ATOM 3545 O O . ASN A 1 444 ? -24.328 -1.684 9.203 1 85.5 444 ASN A O 1
ATOM 3549 N N . ILE A 1 445 ? -23.391 -3.482 8.391 1 85.56 445 ILE A N 1
ATOM 3550 C CA . ILE A 1 445 ? -23.172 -4.023 9.727 1 85.56 445 ILE A CA 1
ATOM 3551 C C . ILE A 1 445 ? -21.797 -3.629 10.234 1 85.56 445 ILE A C 1
ATOM 3553 O O . ILE A 1 445 ? -21.578 -3.498 11.438 1 85.56 445 ILE A O 1
ATOM 3557 N N . ILE A 1 446 ? -20.844 -3.533 9.391 1 85.25 446 ILE A N 1
ATOM 3558 C CA . ILE A 1 446 ? -19.5 -3.154 9.805 1 85.25 446 ILE A CA 1
ATOM 3559 C C . ILE A 1 446 ? -19.438 -1.649 10.055 1 85.25 446 ILE A C 1
ATOM 3561 O O . ILE A 1 446 ? -19.938 -0.858 9.242 1 85.25 446 ILE A O 1
ATOM 3565 N N . PRO A 1 447 ? -18.875 -1.294 11.164 1 77.62 447 PRO A N 1
ATOM 3566 C CA . PRO A 1 447 ? -18.844 0.124 11.523 1 77.62 447 PRO A CA 1
ATOM 3567 C C . PRO A 1 447 ? -18.047 0.973 10.539 1 77.62 447 PRO A C 1
ATOM 3569 O O . PRO A 1 447 ? -17.016 0.536 10.047 1 77.62 447 PRO A O 1
ATOM 3572 N N . ASN A 1 448 ? -18.594 2.016 10.227 1 75.69 448 ASN A N 1
ATOM 3573 C CA . ASN A 1 448 ? -17.938 2.971 9.352 1 75.69 448 ASN A CA 1
ATOM 3574 C C . ASN A 1 448 ? -16.844 3.736 10.086 1 75.69 448 ASN A C 1
ATOM 3576 O O . ASN A 1 448 ? -16.516 3.424 11.234 1 75.69 448 ASN A O 1
ATOM 3580 N N . ALA A 1 449 ? -16.219 4.684 9.477 1 69.19 449 ALA A N 1
ATOM 3581 C CA . ALA A 1 449 ? -15.109 5.441 10.047 1 69.19 449 ALA A CA 1
ATOM 3582 C C . ALA A 1 449 ? -15.531 6.145 11.336 1 69.19 449 ALA A C 1
ATOM 3584 O O . ALA A 1 449 ? -14.711 6.355 12.234 1 69.19 449 ALA A O 1
ATOM 3585 N N . SER A 1 450 ? -16.875 6.414 11.508 1 69.19 450 SER A N 1
ATOM 3586 C CA . SER A 1 450 ? -17.375 7.09 12.695 1 69.19 450 SER A CA 1
ATOM 3587 C C . SER A 1 450 ? -17.891 6.086 13.719 1 69.19 450 SER A C 1
ATOM 3589 O O . SER A 1 450 ? -18.438 6.473 14.758 1 69.19 450 SER A O 1
ATOM 3591 N N . GLY A 1 451 ? -17.75 4.742 13.422 1 69.94 451 GLY A N 1
ATOM 3592 C CA . GLY A 1 451 ? -18.141 3.691 14.352 1 69.94 451 GLY A CA 1
ATOM 3593 C C . GLY A 1 451 ? -19.625 3.387 14.344 1 69.94 451 GLY A C 1
ATOM 3594 O O . GLY A 1 451 ? -20.141 2.75 15.266 1 69.94 451 GLY A O 1
ATOM 3595 N N . VAL A 1 452 ? -20.25 3.906 13.375 1 75.81 452 VAL A N 1
ATOM 3596 C CA . VAL A 1 452 ? -21.703 3.729 13.305 1 75.81 452 VAL A CA 1
ATOM 3597 C C . VAL A 1 452 ? -22.031 2.494 12.469 1 75.81 452 VAL A C 1
ATOM 3599 O O . VAL A 1 452 ? -21.391 2.248 11.438 1 75.81 452 VAL A O 1
ATOM 3602 N N . ARG A 1 453 ? -22.891 1.648 13.031 1 76.56 453 ARG A N 1
ATOM 3603 C CA . ARG A 1 453 ? -23.344 0.458 12.32 1 76.56 453 ARG A CA 1
ATOM 3604 C C . ARG A 1 453 ? -24.844 0.222 12.531 1 76.56 453 ARG A C 1
ATOM 3606 O O . ARG A 1 453 ? -25.438 0.77 13.461 1 76.56 453 ARG A O 1
ATOM 3613 N N . LYS A 1 454 ? -25.422 -0.431 11.633 1 78 454 LYS A N 1
ATOM 3614 C CA . LYS A 1 454 ? -26.797 -0.879 11.805 1 78 454 LYS A CA 1
ATOM 3615 C C . LYS A 1 454 ? -26.859 -2.201 12.562 1 78 454 LYS A C 1
ATOM 3617 O O . LYS A 1 454 ? -25.828 -2.834 12.797 1 78 454 LYS A O 1
ATOM 3622 N N . SER A 1 455 ? -28.016 -2.537 13.039 1 76.75 455 SER A N 1
ATOM 3623 C CA . SER A 1 455 ? -28.188 -3.801 13.75 1 76.75 455 SER A CA 1
ATOM 3624 C C . SER A 1 455 ? -27.953 -4.992 12.828 1 76.75 455 SER A C 1
ATOM 3626 O O . SER A 1 455 ? -28.031 -4.859 11.602 1 76.75 455 SER A O 1
ATOM 3628 N N . ILE A 1 456 ? -27.547 -6.117 13.312 1 80.81 456 ILE A N 1
ATOM 3629 C CA . ILE A 1 456 ? -27.219 -7.312 12.539 1 80.81 456 ILE A CA 1
ATOM 3630 C C . ILE A 1 456 ? -28.453 -7.766 11.75 1 80.81 456 ILE A C 1
ATOM 3632 O O . ILE A 1 456 ? -28.328 -8.25 10.625 1 80.81 456 ILE A O 1
ATOM 3636 N N . PHE A 1 457 ? -29.641 -7.492 12.273 1 81.62 457 PHE A N 1
ATOM 3637 C CA . PHE A 1 457 ? -30.875 -7.898 11.602 1 81.62 457 PHE A CA 1
ATOM 3638 C C . PHE A 1 457 ? -31.656 -6.684 11.133 1 81.62 457 PHE A C 1
ATOM 3640 O O . PHE A 1 457 ? -32.875 -6.645 11.258 1 81.62 457 PHE A O 1
ATOM 3647 N N . TYR A 1 458 ? -30.938 -5.75 10.578 1 81.75 458 TYR A N 1
ATOM 3648 C CA . TYR A 1 458 ? -31.562 -4.508 10.148 1 81.75 458 TYR A CA 1
ATOM 3649 C C . TYR A 1 458 ? -32.562 -4.758 9.016 1 81.75 458 TYR A C 1
ATOM 3651 O O . TYR A 1 458 ? -33.562 -4.043 8.891 1 81.75 458 TYR A O 1
ATOM 3659 N N . PHE A 1 459 ? -32.344 -5.738 8.234 1 81.5 459 PHE A N 1
ATOM 3660 C CA . PHE A 1 459 ? -33.156 -5.996 7.047 1 81.5 459 PHE A CA 1
ATOM 3661 C C . PHE A 1 459 ? -34.5 -6.555 7.434 1 81.5 459 PHE A C 1
ATOM 3663 O O . PHE A 1 459 ? -35.438 -6.527 6.629 1 81.5 459 PHE A O 1
ATOM 3670 N N . LEU A 1 460 ? -34.594 -7 8.672 1 79.94 460 LEU A N 1
ATOM 3671 C CA . LEU A 1 460 ? -35.875 -7.566 9.117 1 79.94 460 LEU A CA 1
ATOM 3672 C C . LEU A 1 460 ? -36.781 -6.48 9.664 1 79.94 460 LEU A C 1
ATOM 3674 O O . LEU A 1 460 ? -38 -6.691 9.781 1 79.94 460 LEU A O 1
ATOM 3678 N N . LYS A 1 461 ? -36.25 -5.297 9.867 1 75.88 461 LYS A N 1
ATOM 3679 C CA . LYS A 1 461 ? -37.062 -4.203 10.367 1 75.88 461 LYS A CA 1
ATOM 3680 C C . LYS A 1 461 ? -37.75 -3.465 9.219 1 75.88 461 LYS A C 1
ATOM 3682 O O . LYS A 1 461 ? -37.125 -3.125 8.219 1 75.88 461 LYS A O 1
ATOM 3687 N N . PRO A 1 462 ? -39 -3.379 9.195 1 72.69 462 PRO A N 1
ATOM 3688 C CA . PRO A 1 462 ? -39.75 -2.703 8.125 1 72.69 462 PRO A CA 1
ATOM 3689 C C . PRO A 1 462 ? -39.312 -1.247 7.945 1 72.69 462 PRO A C 1
ATOM 3691 O O . PRO A 1 462 ? -39.469 -0.684 6.859 1 72.69 462 PRO A O 1
ATOM 3694 N N . SER A 1 463 ? -38.75 -0.688 8.914 1 70.19 463 SER A N 1
ATOM 3695 C CA . SER A 1 463 ? -38.375 0.715 8.844 1 70.19 463 SER A CA 1
ATOM 3696 C C . SER A 1 463 ? -37.219 0.919 7.848 1 70.19 463 SER A C 1
ATOM 3698 O O . SER A 1 463 ? -37.094 1.995 7.262 1 70.19 463 SER A O 1
ATOM 3700 N N . TYR A 1 464 ? -36.469 -0.092 7.613 1 72.62 464 TYR A N 1
ATOM 3701 C CA . TYR A 1 464 ? -35.344 -0 6.688 1 72.62 464 TYR A CA 1
ATOM 3702 C C . TYR A 1 464 ? -35.844 0.162 5.25 1 72.62 464 TYR A C 1
ATOM 3704 O O . TYR A 1 464 ? -35.25 0.91 4.469 1 72.62 464 TYR A O 1
ATOM 3712 N N . TRP A 1 465 ? -37 -0.49 5.027 1 68.56 465 TRP A N 1
ATOM 3713 C CA . TRP A 1 465 ? -37.469 -0.508 3.65 1 68.56 465 TRP A CA 1
ATOM 3714 C C . TRP A 1 465 ? -38.406 0.665 3.387 1 68.56 465 TRP A C 1
ATOM 3716 O O . TRP A 1 465 ? -38.469 1.188 2.27 1 68.56 465 TRP A O 1
ATOM 3726 N N . THR A 1 466 ? -39.281 1.127 4.496 1 62.66 466 THR A N 1
ATOM 3727 C CA . THR A 1 466 ? -40.281 2.17 4.293 1 62.66 466 THR A CA 1
ATOM 3728 C C . THR A 1 466 ? -39.688 3.543 4.637 1 62.66 466 THR A C 1
ATOM 3730 O O . THR A 1 466 ? -40.25 4.57 4.223 1 62.66 466 THR A O 1
ATOM 3733 N N . GLY A 1 467 ? -38.375 3.729 5.066 1 58.34 467 GLY A N 1
ATOM 3734 C CA . GLY A 1 467 ? -37.781 5.008 5.402 1 58.34 467 GLY A CA 1
ATOM 3735 C C . GLY A 1 467 ? -38.438 5.703 6.566 1 58.34 467 GLY A C 1
ATOM 3736 O O . GLY A 1 467 ? -38.031 6.793 6.969 1 58.34 467 GLY A O 1
ATOM 3737 N N . LYS A 1 468 ? -39.812 5.34 6.992 1 51.81 468 LYS A N 1
ATOM 3738 C CA . LYS A 1 468 ? -40.625 6.098 7.926 1 51.81 468 LYS A CA 1
ATOM 3739 C C . LYS A 1 468 ? -40.062 6.039 9.344 1 51.81 468 LYS A C 1
ATOM 3741 O O . LYS A 1 468 ? -40.188 6.992 10.109 1 51.81 468 LYS A O 1
ATOM 3746 N N . GLU A 1 469 ? -39.812 4.867 9.938 1 52.25 469 GLU A N 1
ATOM 3747 C CA . GLU A 1 469 ? -39.5 4.805 11.359 1 52.25 469 GLU A CA 1
ATOM 3748 C C . GLU A 1 469 ? -38 4.961 11.602 1 52.25 469 GLU A C 1
ATOM 3750 O O . GLU A 1 469 ? -37.188 4.723 10.695 1 52.25 469 GLU A O 1
ATOM 3755 N N . GLY A 1 470 ? -37.594 5.641 12.836 1 50.03 470 GLY A N 1
ATOM 3756 C CA . GLY A 1 470 ? -36.312 6.004 13.438 1 50.03 470 GLY A CA 1
ATOM 3757 C C . GLY A 1 470 ? -35.25 4.914 13.32 1 50.03 470 GLY A C 1
ATOM 3758 O O . GLY A 1 470 ? -35.438 3.816 13.859 1 50.03 470 GLY A O 1
ATOM 3759 N N . ASN A 1 471 ? -34.719 4.742 12.266 1 51.34 471 ASN A N 1
ATOM 3760 C CA . ASN A 1 471 ? -33.625 3.803 12.141 1 51.34 471 ASN A CA 1
ATOM 3761 C C . ASN A 1 471 ? -32.625 3.947 13.297 1 51.34 471 ASN A C 1
ATOM 3763 O O . ASN A 1 471 ? -31.953 4.969 13.414 1 51.34 471 ASN A O 1
ATOM 3767 N N . LYS A 1 472 ? -32.906 3.238 14.445 1 52.22 472 LYS A N 1
ATOM 3768 C CA . LYS A 1 472 ? -32 3.234 15.602 1 52.22 472 LYS A CA 1
ATOM 3769 C C . LYS A 1 472 ? -30.609 2.787 15.195 1 52.22 472 LYS A C 1
ATOM 3771 O O . LYS A 1 472 ? -30.422 1.69 14.664 1 52.22 472 LYS A O 1
ATOM 3776 N N . VAL A 1 473 ? -29.734 3.738 14.812 1 58.88 473 VAL A N 1
ATOM 3777 C CA . VAL A 1 473 ? -28.328 3.441 14.555 1 58.88 473 VAL A CA 1
ATOM 3778 C C . VAL A 1 473 ? -27.625 3.104 15.867 1 58.88 473 VAL A C 1
ATOM 3780 O O . VAL A 1 473 ? -27.969 3.643 16.922 1 58.88 473 VAL A O 1
ATOM 3783 N N . GLU A 1 474 ? -27 1.854 15.938 1 60.03 474 GLU A N 1
ATOM 3784 C CA . GLU A 1 474 ? -26.188 1.439 17.078 1 60.03 474 GLU A CA 1
ATOM 3785 C C . GLU A 1 474 ? -24.719 1.817 16.875 1 60.03 474 GLU A C 1
ATOM 3787 O O . GLU A 1 474 ? -24.266 1.964 15.734 1 60.03 474 GLU A O 1
ATOM 3792 N N . GLU A 1 475 ? -24.172 2.324 17.922 1 60.81 475 GLU A N 1
ATOM 3793 C CA . GLU A 1 475 ? -22.766 2.688 17.859 1 60.81 475 GLU A CA 1
ATOM 3794 C C . GLU A 1 475 ? -21.875 1.588 18.453 1 60.81 475 GLU A C 1
ATOM 3796 O O . GLU A 1 475 ? -22.328 0.82 19.297 1 60.81 475 GLU A O 1
ATOM 3801 N N . GLY A 1 476 ? -20.688 1.355 18.047 1 55.66 476 GLY A N 1
ATOM 3802 C CA . GLY A 1 476 ? -19.688 0.447 18.594 1 55.66 476 GLY A CA 1
ATOM 3803 C C . GLY A 1 476 ? -19.578 -0.853 17.812 1 55.66 476 GLY A C 1
ATOM 3804 O O . GLY A 1 476 ? -20.219 -1.021 16.781 1 55.66 476 GLY A O 1
ATOM 3805 N N . SER A 1 477 ? -18.562 -1.639 18.297 1 54.75 477 SER A N 1
ATOM 3806 C CA . SER A 1 477 ? -18.375 -2.943 17.672 1 54.75 477 SER A CA 1
ATOM 3807 C C . SER A 1 477 ? -19.547 -3.877 17.969 1 54.75 477 SER A C 1
ATOM 3809 O O . SER A 1 477 ? -20.359 -3.602 18.859 1 54.75 477 SER A O 1
ATOM 3811 N N . ILE A 1 478 ? -19.875 -4.812 17.188 1 53.66 478 ILE A N 1
ATOM 3812 C CA . ILE A 1 478 ? -20.953 -5.789 17.328 1 53.66 478 ILE A CA 1
ATOM 3813 C C . ILE A 1 478 ? -20.984 -6.289 18.781 1 53.66 478 ILE A C 1
ATOM 3815 O O . ILE A 1 478 ? -22.062 -6.523 19.328 1 53.66 478 ILE A O 1
ATOM 3819 N N . CYS A 1 479 ? -19.734 -6.277 19.406 1 49.69 479 CYS A N 1
ATOM 3820 C CA . CYS A 1 479 ? -19.656 -6.812 20.766 1 49.69 479 CYS A CA 1
ATOM 3821 C C . CYS A 1 479 ? -19.656 -5.691 21.797 1 49.69 479 CYS A C 1
ATOM 3823 O O . CYS A 1 479 ? -19.594 -5.949 23 1 49.69 479 CYS A O 1
ATOM 3825 N N . SER A 1 480 ? -19.438 -4.469 21.469 1 53.16 480 SER A N 1
ATOM 3826 C CA . SER A 1 480 ? -19.328 -3.404 22.469 1 53.16 480 SER A CA 1
ATOM 3827 C C . SER A 1 480 ? -20.688 -3.004 23.016 1 53.16 480 SER A C 1
ATOM 3829 O O . SER A 1 480 ? -21.625 -2.748 22.25 1 53.16 480 SER A O 1
ATOM 3831 N N . CYS A 1 481 ? -21.094 -3.596 24.031 1 47.09 481 CYS A N 1
ATOM 3832 C CA . CYS A 1 481 ? -22.328 -3.248 24.734 1 47.09 481 CYS A CA 1
ATOM 3833 C C . CYS A 1 481 ? -22.203 -1.907 25.438 1 47.09 481 CYS A C 1
ATOM 3835 O O . CYS A 1 481 ? -21.219 -1.676 26.156 1 47.09 481 CYS A O 1
ATOM 3837 N N . ILE A 1 482 ? -22.625 -0.841 24.812 1 49.91 482 ILE A N 1
ATOM 3838 C CA . ILE A 1 482 ? -22.75 0.391 25.578 1 49.91 482 ILE A CA 1
ATOM 3839 C C . ILE A 1 482 ? -23.516 0.108 26.875 1 49.91 482 ILE A C 1
ATOM 3841 O O . ILE A 1 482 ? -24.672 -0.32 26.859 1 49.91 482 ILE A O 1
ATOM 3845 N N . GLY A 1 483 ? -22.844 -0.451 27.875 1 45.62 483 GLY A N 1
ATOM 3846 C CA . GLY A 1 483 ? -23.562 -0.431 29.141 1 45.62 483 GLY A CA 1
ATOM 3847 C C . GLY A 1 483 ? -24.312 0.864 29.375 1 45.62 483 GLY A C 1
ATOM 3848 O O . GLY A 1 483 ? -24.312 1.751 28.516 1 45.62 483 GLY A O 1
ATOM 3849 N N . SER A 1 484 ? -25.094 1.021 30.453 1 47.62 484 SER A N 1
ATOM 3850 C CA . SER A 1 484 ? -25.844 2.197 30.875 1 47.62 484 SER A CA 1
ATOM 3851 C C . SER A 1 484 ? -24.953 3.439 30.891 1 47.62 484 SER A C 1
ATOM 3853 O O . SER A 1 484 ? -23.859 3.416 31.453 1 47.62 484 SER A O 1
ATOM 3855 N N . VAL A 1 485 ? -25.078 4.246 29.891 1 52.16 485 VAL A N 1
ATOM 3856 C CA . VAL A 1 485 ? -24.406 5.539 29.859 1 52.16 485 VAL A CA 1
ATOM 3857 C C . VAL A 1 485 ? -24.406 6.152 31.266 1 52.16 485 VAL A C 1
ATOM 3859 O O . VAL A 1 485 ? -25.469 6.352 31.859 1 52.16 485 VAL A O 1
ATOM 3862 N N . PRO A 1 486 ? -23.328 6.086 31.969 1 54.16 486 PRO A N 1
ATOM 3863 C CA . PRO A 1 486 ? -23.359 6.754 33.281 1 54.16 486 PRO A CA 1
ATOM 3864 C C . PRO A 1 486 ? -23.938 8.164 33.188 1 54.16 486 PRO A C 1
ATOM 3866 O O . PRO A 1 486 ? -23.766 8.852 32.188 1 54.16 486 PRO A O 1
ATOM 3869 N N . PRO A 1 487 ? -24.844 8.445 34.062 1 57.19 487 PRO A N 1
ATOM 3870 C CA . PRO A 1 487 ? -25.422 9.797 34.031 1 57.19 487 PRO A CA 1
ATOM 3871 C C . PRO A 1 487 ? -24.359 10.891 34.156 1 57.19 487 PRO A C 1
ATOM 3873 O O . PRO A 1 487 ? -23.375 10.727 34.875 1 57.19 487 PRO A O 1
ATOM 3876 N N . VAL A 1 488 ? -24.312 11.781 33.25 1 61.34 488 VAL A N 1
ATOM 3877 C CA . VAL A 1 488 ? -23.406 12.93 33.281 1 61.34 488 VAL A CA 1
ATOM 3878 C C . VAL A 1 488 ? -23.703 13.797 34.5 1 61.34 488 VAL A C 1
ATOM 3880 O O . VAL A 1 488 ? -24.875 14.117 34.781 1 61.34 488 VAL A O 1
ATOM 3883 N N . GLU A 1 489 ? -22.828 13.914 35.438 1 61.84 489 GLU A N 1
ATOM 3884 C CA . GLU A 1 489 ? -23 14.773 36.594 1 61.84 489 GLU A CA 1
ATOM 3885 C C . GLU A 1 489 ? -23.219 16.234 36.188 1 61.84 489 GLU A C 1
ATOM 3887 O O . GLU A 1 489 ? -22.516 16.734 35.312 1 61.84 489 GLU A O 1
ATOM 3892 N N . HIS A 1 490 ? -24.297 16.797 36.531 1 63.88 490 HIS A N 1
ATOM 3893 C CA . HIS A 1 490 ? -24.594 18.188 36.219 1 63.88 490 HIS A CA 1
ATOM 3894 C C . HIS A 1 490 ? -23.75 19.141 37.062 1 63.88 490 HIS A C 1
ATOM 3896 O O . HIS A 1 490 ? -23.766 19.078 38.281 1 63.88 490 HIS A O 1
ATOM 3902 N N . ILE A 1 491 ? -22.844 19.797 36.438 1 68.19 491 ILE A N 1
ATOM 3903 C CA . ILE A 1 491 ? -22.078 20.828 37.125 1 68.19 491 ILE A CA 1
ATOM 3904 C C . ILE A 1 491 ? -22.641 22.203 36.75 1 68.19 491 ILE A C 1
ATOM 3906 O O . ILE A 1 491 ? -22.922 22.469 35.594 1 68.19 491 ILE A O 1
ATOM 3910 N N . THR A 1 492 ? -23 22.984 37.719 1 69.19 492 THR A N 1
ATOM 3911 C CA . THR A 1 492 ? -23.469 24.344 37.469 1 69.19 492 THR A CA 1
ATOM 3912 C C . THR A 1 492 ? -22.406 25.172 36.781 1 69.19 492 THR A C 1
ATOM 3914 O O . THR A 1 492 ? -21.25 25.219 37.219 1 69.19 492 THR A O 1
ATOM 3917 N N . PRO A 1 493 ? -22.781 25.719 35.656 1 75.81 493 PRO A N 1
ATOM 3918 C CA . PRO A 1 493 ? -21.797 26.516 34.906 1 75.81 493 PRO A CA 1
ATOM 3919 C C . PRO A 1 493 ? -21.375 27.766 35.688 1 75.81 493 PRO A C 1
ATOM 3921 O O . PRO A 1 493 ? -22.172 28.359 36.406 1 75.81 493 PRO A O 1
ATOM 3924 N N . GLU A 1 494 ? -20.203 28.125 35.656 1 71.31 494 GLU A N 1
ATOM 3925 C CA . GLU A 1 494 ? -19.641 29.297 36.344 1 71.31 494 GLU A CA 1
ATOM 3926 C C . GLU A 1 494 ? -20.031 30.578 35.625 1 71.31 494 GLU A C 1
ATOM 3928 O O . GLU A 1 494 ? -20.25 31.609 36.25 1 71.31 494 GLU A O 1
ATOM 3933 N N . ASP A 1 495 ? -20.219 30.469 34.344 1 84.75 495 ASP A N 1
ATOM 3934 C CA . ASP A 1 495 ? -20.594 31.641 33.562 1 84.75 495 ASP A CA 1
ATOM 3935 C C . ASP A 1 495 ? -22.094 31.906 33.625 1 84.75 495 ASP A C 1
ATOM 3937 O O . ASP A 1 495 ? -22.906 31.031 33.281 1 84.75 495 ASP A O 1
ATOM 3941 N N . GLU A 1 496 ? -22.5 33.031 34.062 1 85.44 496 GLU A N 1
ATOM 3942 C CA . GLU A 1 496 ? -23.891 33.406 34.188 1 85.44 496 GLU A CA 1
ATOM 3943 C C . GLU A 1 496 ? -24.609 33.438 32.844 1 85.44 496 GLU A C 1
ATOM 3945 O O . GLU A 1 496 ? -25.797 33.094 32.75 1 85.44 496 GLU A O 1
ATOM 3950 N N . ASP A 1 497 ? -23.828 33.844 31.828 1 89.69 497 ASP A N 1
ATOM 3951 C CA . ASP A 1 497 ? -24.422 33.875 30.5 1 89.69 497 ASP A CA 1
ATOM 3952 C C . ASP A 1 497 ? -24.781 32.469 30.016 1 89.69 497 ASP A C 1
ATOM 3954 O O . ASP A 1 497 ? -25.781 32.281 29.312 1 89.69 497 ASP A O 1
ATOM 3958 N N . VAL A 1 498 ? -23.969 31.516 30.281 1 92 498 VAL A N 1
ATOM 3959 C CA . VAL A 1 498 ? -24.234 30.141 29.922 1 92 498 VAL A CA 1
ATOM 3960 C C . VAL A 1 498 ? -25.469 29.625 30.672 1 92 498 VAL A C 1
ATOM 3962 O O . VAL A 1 498 ? -26.297 28.922 30.109 1 92 498 VAL A O 1
ATOM 3965 N N . LEU A 1 499 ? -25.594 30.031 31.953 1 90.56 499 LEU A N 1
ATOM 3966 C CA . LEU A 1 499 ? -26.734 29.625 32.75 1 90.56 499 LEU A CA 1
ATOM 3967 C C . LEU A 1 499 ? -28.016 30.25 32.219 1 90.56 499 LEU A C 1
ATOM 3969 O O . LEU A 1 499 ? -29.062 29.578 32.156 1 90.56 499 LEU A O 1
ATOM 3973 N N . GLU A 1 500 ? -27.875 31.484 31.906 1 90.56 500 GLU A N 1
ATOM 3974 C CA . GLU A 1 500 ? -29.047 32.156 31.344 1 90.56 500 GLU A CA 1
ATOM 3975 C C . GLU A 1 500 ? -29.469 31.5 30.031 1 90.56 500 GLU A C 1
ATOM 3977 O O . GLU A 1 500 ? -30.672 31.359 29.766 1 90.56 500 GLU A O 1
ATOM 3982 N N . GLU A 1 501 ? -28.516 31.203 29.188 1 91.94 501 GLU A N 1
ATOM 3983 C CA . GLU A 1 501 ? -28.797 30.531 27.922 1 91.94 501 GLU A CA 1
ATOM 3984 C C . GLU A 1 501 ? -29.438 29.172 28.156 1 91.94 501 GLU A C 1
ATOM 3986 O O . GLU A 1 501 ? -30.375 28.797 27.453 1 91.94 501 GLU A O 1
ATOM 3991 N N . GLU A 1 502 ? -28.969 28.438 29.078 1 91.5 502 GLU A N 1
ATOM 3992 C CA . GLU A 1 502 ? -29.5 27.109 29.406 1 91.5 502 GLU A CA 1
ATOM 3993 C C . GLU A 1 502 ? -30.953 27.203 29.875 1 91.5 502 GLU A C 1
ATOM 3995 O O . GLU A 1 502 ? -31.781 26.391 29.469 1 91.5 502 GLU A O 1
ATOM 4000 N N . ILE A 1 503 ? -31.219 28.141 30.734 1 89.94 503 ILE A N 1
ATOM 4001 C CA . ILE A 1 503 ? -32.562 28.312 31.266 1 89.94 503 ILE A CA 1
ATOM 4002 C C . ILE A 1 503 ? -33.5 28.734 30.141 1 89.94 503 ILE A C 1
ATOM 4004 O O . ILE A 1 503 ? -34.625 28.234 30.062 1 89.94 503 ILE A O 1
ATOM 4008 N N . LEU A 1 504 ? -32.969 29.594 29.344 1 90.81 504 LEU A N 1
ATOM 4009 C CA . LEU A 1 504 ? -33.781 30.062 28.219 1 90.81 504 LEU A CA 1
ATOM 4010 C C . LEU A 1 504 ? -34.156 28.906 27.297 1 90.81 504 LEU A C 1
ATOM 4012 O O . LEU A 1 504 ? -35.312 28.766 26.875 1 90.81 504 LEU A O 1
ATOM 4016 N N . VAL A 1 505 ? -33.188 28.141 26.891 1 92.12 505 VAL A N 1
ATOM 4017 C CA . VAL A 1 505 ? -33.406 27.047 25.953 1 92.12 505 VAL A CA 1
ATOM 4018 C C . VAL A 1 505 ? -34.281 25.984 26.578 1 92.12 505 VAL A C 1
ATOM 4020 O O . VAL A 1 505 ? -35.156 25.391 25.922 1 92.12 505 VAL A O 1
ATOM 4023 N N . LYS A 1 506 ? -34.125 25.719 27.875 1 90.44 506 LYS A N 1
ATOM 4024 C CA . LYS A 1 506 ? -34.969 24.75 28.578 1 90.44 506 LYS A CA 1
ATOM 4025 C C . LYS A 1 506 ? -36.406 25.203 28.625 1 90.44 506 LYS A C 1
ATOM 4027 O O . LYS A 1 506 ? -37.312 24.391 28.469 1 90.44 506 LYS A O 1
ATOM 4032 N N . GLN A 1 507 ? -36.562 26.406 28.875 1 89.44 507 GLN A N 1
ATOM 4033 C CA . GLN A 1 507 ? -37.938 26.969 28.891 1 89.44 507 GLN A CA 1
ATOM 4034 C C . GLN A 1 507 ? -38.562 26.875 27.5 1 89.44 507 GLN A C 1
ATOM 4036 O O . GLN A 1 507 ? -39.75 26.531 27.391 1 89.44 507 GLN A O 1
ATOM 4041 N N . GLN A 1 508 ? -37.812 27.188 26.531 1 88.44 508 GLN A N 1
ATOM 4042 C CA . GLN A 1 508 ? -38.312 27.094 25.172 1 88.44 508 GLN A CA 1
ATOM 4043 C C . GLN A 1 508 ? -38.656 25.656 24.812 1 88.44 508 GLN A C 1
ATOM 4045 O O . GLN A 1 508 ? -39.625 25.406 24.109 1 88.44 508 GLN A O 1
ATOM 4050 N N . ALA A 1 509 ? -37.844 24.812 25.188 1 86.31 509 ALA A N 1
ATOM 4051 C CA . ALA A 1 509 ? -38.094 23.391 24.906 1 86.31 509 ALA A CA 1
ATOM 4052 C C . ALA A 1 509 ? -39.344 22.906 25.594 1 86.31 509 ALA A C 1
ATOM 4054 O O . ALA A 1 509 ? -40.094 22.094 25.047 1 86.31 509 ALA A O 1
ATOM 4055 N N . MET A 1 510 ? -39.656 23.328 26.812 1 82.88 510 MET A N 1
ATOM 4056 C CA . MET A 1 510 ? -40.844 22.953 27.562 1 82.88 510 MET A CA 1
ATOM 4057 C C . MET A 1 510 ? -42.094 23.547 26.953 1 82.88 510 MET A C 1
ATOM 4059 O O . MET A 1 510 ? -43.125 22.906 26.891 1 82.88 510 MET A O 1
ATOM 4063 N N . ASP A 1 511 ? -41.938 24.797 26.531 1 81.5 511 ASP A N 1
ATOM 4064 C CA . ASP A 1 511 ? -43.094 25.484 25.953 1 81.5 511 ASP A CA 1
ATOM 4065 C C . ASP A 1 511 ? -43.344 25.016 24.531 1 81.5 511 ASP A C 1
ATOM 4067 O O . ASP A 1 511 ? -44.438 25.219 23.984 1 81.5 511 ASP A O 1
ATOM 4071 N N . GLY A 1 512 ? -42.5 24.266 23.906 1 73.31 512 GLY A N 1
ATOM 4072 C CA . GLY A 1 512 ? -42.625 23.797 22.531 1 73.31 512 GLY A CA 1
ATOM 4073 C C . GLY A 1 512 ? -42.594 24.922 21.516 1 73.31 512 GLY A C 1
ATOM 4074 O O . GLY A 1 512 ? -43.156 24.781 20.422 1 73.31 512 GLY A O 1
ATOM 4075 N N . ARG A 1 513 ? -42.281 26.156 21.875 1 65.44 513 ARG A N 1
ATOM 4076 C CA . ARG A 1 513 ? -42.281 27.328 21 1 65.44 513 ARG A CA 1
ATOM 4077 C C . ARG A 1 513 ? -41.062 27.344 20.094 1 65.44 513 ARG A C 1
ATOM 4079 O O . ARG A 1 513 ? -39.938 27.172 20.562 1 65.44 513 ARG A O 1
ATOM 4086 N N . VAL A 1 514 ? -41.281 27.188 18.797 1 72.81 514 VAL A N 1
ATOM 4087 C CA . VAL A 1 514 ? -40.188 27.344 17.812 1 72.81 514 VAL A CA 1
ATOM 4088 C C . VAL A 1 514 ? -40 28.828 17.5 1 72.81 514 VAL A C 1
ATOM 4090 O O . VAL A 1 514 ? -40.906 29.484 17 1 72.81 514 VAL A O 1
ATOM 4093 N N . ASP A 1 515 ? -39.031 29.422 18.125 1 79.44 515 ASP A N 1
ATOM 4094 C CA . ASP A 1 515 ? -38.688 30.797 17.781 1 79.44 515 ASP A CA 1
ATOM 4095 C C . ASP A 1 515 ? -38.219 30.891 16.344 1 79.44 515 ASP A C 1
ATOM 4097 O O . ASP A 1 515 ? -37.281 30.188 15.93 1 79.44 515 ASP A O 1
ATOM 4101 N N . PRO A 1 516 ? -38.875 31.641 15.562 1 82.88 516 PRO A N 1
ATOM 4102 C CA . PRO A 1 516 ? -38.531 31.75 14.141 1 82.88 516 PRO A CA 1
ATOM 4103 C C . PRO A 1 516 ? -37.156 32.375 13.906 1 82.88 516 PRO A C 1
ATOM 4105 O O . PRO A 1 516 ? -36.594 32.219 12.812 1 82.88 516 PRO A O 1
ATOM 4108 N N . ASN A 1 517 ? -36.562 32.938 14.867 1 87.69 517 ASN A N 1
ATOM 4109 C CA . ASN A 1 517 ? -35.281 33.594 14.672 1 87.69 517 ASN A CA 1
ATOM 4110 C C . ASN A 1 517 ? -34.125 32.656 15.047 1 87.69 517 ASN A C 1
ATOM 4112 O O . ASN A 1 517 ? -32.969 33.031 14.891 1 87.69 517 ASN A O 1
ATOM 4116 N N . ILE A 1 518 ? -34.469 31.484 15.398 1 92.62 518 ILE A N 1
ATOM 4117 C CA . ILE A 1 518 ? -33.438 30.547 15.82 1 92.62 518 ILE A CA 1
ATOM 4118 C C . ILE A 1 518 ? -33.219 29.5 14.727 1 92.62 518 ILE A C 1
ATOM 4120 O O . ILE A 1 518 ? -34.188 28.906 14.219 1 92.62 518 ILE A O 1
ATOM 4124 N N . ALA A 1 519 ? -32.031 29.359 14.305 1 94.38 519 ALA A N 1
ATOM 4125 C CA . ALA A 1 519 ? -31.672 28.391 13.266 1 94.38 519 ALA A CA 1
ATOM 4126 C C . ALA A 1 519 ? -31.453 27 13.875 1 94.38 519 ALA A C 1
ATOM 4128 O O . ALA A 1 519 ? -31.938 26 13.352 1 94.38 519 ALA A O 1
ATOM 4129 N N . VAL A 1 520 ? -30.703 26.922 14.992 1 95.62 520 VAL A N 1
ATOM 4130 C CA . VAL A 1 520 ? -30.375 25.656 15.633 1 95.62 520 VAL A CA 1
ATOM 4131 C C . VAL A 1 520 ? -30.703 25.734 17.125 1 95.62 520 VAL A C 1
ATOM 4133 O O . VAL A 1 520 ? -30.312 26.688 17.797 1 95.62 520 VAL A O 1
ATOM 4136 N N . GLN A 1 521 ? -31.453 24.812 17.594 1 94.75 521 GLN A N 1
ATOM 4137 C CA . GLN A 1 521 ? -31.734 24.656 19.031 1 94.75 521 GLN A CA 1
ATOM 4138 C C . GLN A 1 521 ? -31.188 23.328 19.562 1 94.75 521 GLN A C 1
ATOM 4140 O O . GLN A 1 521 ? -31.688 22.266 19.203 1 94.75 521 GLN A O 1
ATOM 4145 N N . ILE A 1 522 ? -30.188 23.422 20.391 1 95.38 522 ILE A N 1
ATOM 4146 C CA . ILE A 1 522 ? -29.562 22.234 20.938 1 95.38 522 ILE A CA 1
ATOM 4147 C C . ILE A 1 522 ? -30.156 21.938 22.328 1 95.38 522 ILE A C 1
ATOM 4149 O O . ILE A 1 522 ? -30.125 22.797 23.203 1 95.38 522 ILE A O 1
ATOM 4153 N N . HIS A 1 523 ? -30.719 20.75 22.469 1 92.62 523 HIS A N 1
ATOM 4154 C CA . HIS A 1 523 ? -31.391 20.344 23.688 1 92.62 523 HIS A CA 1
ATOM 4155 C C . HIS A 1 523 ? -30.594 19.281 24.438 1 92.62 523 HIS A C 1
ATOM 4157 O O . HIS A 1 523 ? -30.828 18.094 24.281 1 92.62 523 HIS A O 1
ATOM 4163 N N . GLY A 1 524 ? -29.734 19.719 25.281 1 90.56 524 GLY A N 1
ATOM 4164 C CA . GLY A 1 524 ? -29 18.781 26.109 1 90.56 524 GLY A CA 1
ATOM 4165 C C . GLY A 1 524 ? -28.266 17.734 25.312 1 90.56 524 GLY A C 1
ATOM 4166 O O . GLY A 1 524 ? -28.359 16.531 25.609 1 90.56 524 GLY A O 1
ATOM 4167 N N . LEU A 1 525 ? -27.594 18.125 24.328 1 92.56 525 LEU A N 1
ATOM 4168 C CA . LEU A 1 525 ? -26.891 17.219 23.438 1 92.56 525 LEU A CA 1
ATOM 4169 C C . LEU A 1 525 ? -25.75 16.516 24.172 1 92.56 525 LEU A C 1
ATOM 4171 O O . LEU A 1 525 ? -24.906 17.172 24.781 1 92.56 525 LEU A O 1
ATOM 4175 N N . ALA A 1 526 ? -25.812 15.211 24.203 1 90.62 526 ALA A N 1
ATOM 4176 C CA . ALA A 1 526 ? -24.781 14.391 24.844 1 90.62 526 ALA A CA 1
ATOM 4177 C C . ALA A 1 526 ? -24.359 13.242 23.938 1 90.62 526 ALA A C 1
ATOM 4179 O O . ALA A 1 526 ? -25.188 12.656 23.234 1 90.62 526 ALA A O 1
ATOM 4180 N N . LYS A 1 527 ? -23.062 13.086 23.828 1 89.06 527 LYS A N 1
ATOM 4181 C CA . LYS A 1 527 ? -22.516 11.992 23.031 1 89.06 527 LYS A CA 1
ATOM 4182 C C . LYS A 1 527 ? -21.469 11.203 23.812 1 89.06 527 LYS A C 1
ATOM 4184 O O . LYS A 1 527 ? -20.5 11.781 24.312 1 89.06 527 LYS A O 1
ATOM 4189 N N . THR A 1 528 ? -21.734 9.922 24.016 1 84 528 THR A N 1
ATOM 4190 C CA . THR A 1 528 ? -20.797 9.008 24.656 1 84 528 THR A CA 1
ATOM 4191 C C . THR A 1 528 ? -20.344 7.922 23.672 1 84 528 THR A C 1
ATOM 4193 O O . THR A 1 528 ? -21.172 7.262 23.047 1 84 528 THR A O 1
ATOM 4196 N N . TYR A 1 529 ? -19.078 7.816 23.422 1 80.44 529 TYR A N 1
ATOM 4197 C CA . TYR A 1 529 ? -18.531 6.754 22.594 1 80.44 529 TYR A CA 1
ATOM 4198 C C . TYR A 1 529 ? -18.297 5.488 23.406 1 80.44 529 TYR A C 1
ATOM 4200 O O . TYR A 1 529 ? -17.828 5.547 24.547 1 80.44 529 TYR A O 1
ATOM 4208 N N . PRO A 1 530 ? -18.703 4.414 22.859 1 75 530 PRO A N 1
ATOM 4209 C CA . PRO A 1 530 ? -18.562 3.16 23.594 1 75 530 PRO A CA 1
ATOM 4210 C C . PRO A 1 530 ? -17.109 2.721 23.734 1 75 530 PRO A C 1
ATOM 4212 O O . PRO A 1 530 ? -16.266 3.092 22.906 1 75 530 PRO A O 1
ATOM 4215 N N . GLY A 1 531 ? -16.797 2.107 24.781 1 69.31 531 GLY A N 1
ATOM 4216 C CA . GLY A 1 531 ? -15.477 1.551 24.984 1 69.31 531 GLY A CA 1
ATOM 4217 C C . GLY A 1 531 ? -15.18 0.358 24.094 1 69.31 531 GLY A C 1
ATOM 4218 O O . GLY A 1 531 ? -16.094 -0.2 23.484 1 69.31 531 GLY A O 1
ATOM 4219 N N . THR A 1 532 ? -13.914 0.182 23.625 1 65.44 532 THR A N 1
ATOM 4220 C CA . THR A 1 532 ? -13.508 -0.936 22.781 1 65.44 532 THR A CA 1
ATOM 4221 C C . THR A 1 532 ? -12.945 -2.072 23.625 1 65.44 532 THR A C 1
ATOM 4223 O O . THR A 1 532 ? -12.32 -1.832 24.656 1 65.44 532 THR A O 1
ATOM 4226 N N . THR A 1 533 ? -13.555 -3.285 23.422 1 61.91 533 THR A N 1
ATOM 4227 C CA . THR A 1 533 ? -12.961 -4.473 24.031 1 61.91 533 THR A CA 1
ATOM 4228 C C . THR A 1 533 ? -12.023 -5.172 23.047 1 61.91 533 THR A C 1
ATOM 4230 O O . THR A 1 533 ? -12.445 -5.57 21.953 1 61.91 533 THR A O 1
ATOM 4233 N N . LYS A 1 534 ? -10.68 -4.969 23.094 1 58.62 534 LYS A N 1
ATOM 4234 C CA . LYS A 1 534 ? -9.727 -5.684 22.25 1 58.62 534 LYS A CA 1
ATOM 4235 C C . LYS A 1 534 ? -9.328 -7.016 22.875 1 58.62 534 LYS A C 1
ATOM 4237 O O . LYS A 1 534 ? -8.859 -7.059 24.016 1 58.62 534 LYS A O 1
ATOM 4242 N N . LEU A 1 535 ? -9.852 -8.094 22.328 1 53.5 535 LEU A N 1
ATOM 4243 C CA . LEU A 1 535 ? -9.5 -9.445 22.766 1 53.5 535 LEU A CA 1
ATOM 4244 C C . LEU A 1 535 ? -8.141 -9.859 22.219 1 53.5 535 LEU A C 1
ATOM 4246 O O . LEU A 1 535 ? -7.953 -9.938 21 1 53.5 535 LEU A O 1
ATOM 4250 N N . GLY A 1 536 ? -7.105 -9.312 22.688 1 47.25 536 GLY A N 1
ATOM 4251 C CA . GLY A 1 536 ? -5.836 -9.883 22.266 1 47.25 536 GLY A CA 1
ATOM 4252 C C . GLY A 1 536 ? -5.664 -11.328 22.688 1 47.25 536 GLY A C 1
ATOM 4253 O O . GLY A 1 536 ? -6.535 -11.898 23.344 1 47.25 536 GLY A O 1
ATOM 4254 N N . CYS A 1 537 ? -4.793 -12.203 22.188 1 47.72 537 CYS A N 1
ATOM 4255 C CA . CYS A 1 537 ? -4.605 -13.625 22.453 1 47.72 537 CYS A CA 1
ATOM 4256 C C . CYS A 1 537 ? -4.77 -13.938 23.938 1 47.72 537 CYS A C 1
ATOM 4258 O O . CYS A 1 537 ? -5.332 -14.969 24.297 1 47.72 537 CYS A O 1
ATOM 4260 N N . CYS A 1 538 ? -4.336 -12.859 25.031 1 46.31 538 CYS A N 1
ATOM 4261 C CA . CYS A 1 538 ? -4.359 -13.219 26.438 1 46.31 538 CYS A CA 1
ATOM 4262 C C . CYS A 1 538 ? -4.914 -12.078 27.281 1 46.31 538 CYS A C 1
ATOM 4264 O O . CYS A 1 538 ? -5.066 -12.227 28.5 1 46.31 538 CYS A O 1
ATOM 4266 N N . LYS A 1 539 ? -4.949 -11.016 26.828 1 50.97 539 LYS A N 1
ATOM 4267 C CA . LYS A 1 539 ? -5.434 -9.969 27.719 1 50.97 539 LYS A CA 1
ATOM 4268 C C . LYS A 1 539 ? -6.562 -9.18 27.078 1 50.97 539 LYS A C 1
ATOM 4270 O O . LYS A 1 539 ? -6.492 -8.828 25.891 1 50.97 539 LYS A O 1
ATOM 4275 N N . CYS A 1 540 ? -7.785 -9.359 27.625 1 54.81 540 CYS A N 1
ATOM 4276 C CA . CYS A 1 540 ? -8.93 -8.539 27.234 1 54.81 540 CYS A CA 1
ATOM 4277 C C . CYS A 1 540 ? -8.805 -7.125 27.797 1 54.81 540 CYS A C 1
ATOM 4279 O O . CYS A 1 540 ? -8.688 -6.941 29.016 1 54.81 540 CYS A O 1
ATOM 4281 N N . THR A 1 541 ? -8.211 -6.188 27.078 1 59.28 541 THR A N 1
ATOM 4282 C CA . THR A 1 541 ? -8.156 -4.816 27.562 1 59.28 541 THR A CA 1
ATOM 4283 C C . THR A 1 541 ? -9.445 -4.074 27.25 1 59.28 541 THR A C 1
ATOM 4285 O O . THR A 1 541 ? -9.891 -4.059 26.094 1 59.28 541 THR A O 1
ATOM 4288 N N . LYS A 1 542 ? -10.266 -3.908 28.328 1 60 542 LYS A N 1
ATOM 4289 C CA . LYS A 1 542 ? -11.5 -3.137 28.188 1 60 542 LYS A CA 1
ATOM 4290 C C . LYS A 1 542 ? -11.25 -1.65 28.422 1 60 542 LYS A C 1
ATOM 4292 O O . LYS A 1 542 ? -10.594 -1.276 29.406 1 60 542 LYS A O 1
ATOM 4297 N N . THR A 1 543 ? -11.43 -0.77 27.359 1 67.06 543 THR A N 1
ATOM 4298 C CA . THR A 1 543 ? -11.359 0.674 27.547 1 67.06 543 THR A CA 1
ATOM 4299 C C . THR A 1 543 ? -12.719 1.227 27.969 1 67.06 543 THR A C 1
ATOM 4301 O O . THR A 1 543 ? -13.758 0.754 27.5 1 67.06 543 THR A O 1
ATOM 4304 N N . SER A 1 544 ? -12.805 2.109 29.016 1 69.81 544 SER A N 1
ATOM 4305 C CA . SER A 1 544 ? -14.039 2.707 29.516 1 69.81 544 SER A CA 1
ATOM 4306 C C . SER A 1 544 ? -14.664 3.629 28.484 1 69.81 544 SER A C 1
ATOM 4308 O O . SER A 1 544 ? -13.977 4.102 27.562 1 69.81 544 SER A O 1
ATOM 4310 N N . PRO A 1 545 ? -16.016 3.742 28.562 1 75.06 545 PRO A N 1
ATOM 4311 C CA . PRO A 1 545 ? -16.688 4.684 27.656 1 75.06 545 PRO A CA 1
ATOM 4312 C C . PRO A 1 545 ? -16.188 6.117 27.828 1 75.06 545 PRO A C 1
ATOM 4314 O O . PRO A 1 545 ? -15.82 6.52 28.938 1 75.06 545 PRO A O 1
ATOM 4317 N N . PHE A 1 546 ? -16.094 6.875 26.797 1 79 546 PHE A N 1
ATOM 4318 C CA . PHE A 1 546 ? -15.602 8.25 26.797 1 79 546 PHE A CA 1
ATOM 4319 C C . PHE A 1 546 ? -16.734 9.227 26.5 1 79 546 PHE A C 1
ATOM 4321 O O . PHE A 1 546 ? -17.375 9.133 25.453 1 79 546 PHE A O 1
ATOM 4328 N N . HIS A 1 547 ? -17 10.102 27.469 1 84.38 547 HIS A N 1
ATOM 4329 C CA . HIS A 1 547 ? -18.016 11.141 27.281 1 84.38 547 HIS A CA 1
ATOM 4330 C C . HIS A 1 547 ? -17.438 12.344 26.531 1 84.38 547 HIS A C 1
ATOM 4332 O O . HIS A 1 547 ? -16.797 13.203 27.141 1 84.38 547 HIS A O 1
ATOM 4338 N N . ALA A 1 548 ? -17.703 12.5 25.281 1 87.56 548 ALA A N 1
ATOM 4339 C CA . ALA A 1 548 ? -17.141 13.57 24.469 1 87.56 548 ALA A CA 1
ATOM 4340 C C . ALA A 1 548 ? -17.938 14.867 24.656 1 87.56 548 ALA A C 1
ATOM 4342 O O . ALA A 1 548 ? -17.344 15.953 24.688 1 87.56 548 ALA A O 1
ATOM 4343 N N . VAL A 1 549 ? -19.266 14.82 24.688 1 91.94 549 VAL A N 1
ATOM 4344 C CA . VAL A 1 549 ? -20.141 15.969 24.938 1 91.94 549 VAL A CA 1
ATOM 4345 C C . VAL A 1 549 ? -21.078 15.672 26.109 1 91.94 549 VAL A C 1
ATOM 4347 O O . VAL A 1 549 ? -21.766 14.641 26.125 1 91.94 549 VAL A O 1
ATOM 4350 N N . LYS A 1 550 ? -21.109 16.547 27.141 1 89.62 550 LYS A N 1
ATOM 4351 C CA . LYS A 1 550 ? -21.781 16.281 28.406 1 89.62 550 LYS A CA 1
ATOM 4352 C C . LYS A 1 550 ? -23 17.188 28.578 1 89.62 550 LYS A C 1
ATOM 4354 O O . LYS A 1 550 ? -23.156 17.828 29.609 1 89.62 550 LYS A O 1
ATOM 4359 N N . GLY A 1 551 ? -23.844 17.266 27.641 1 88.94 551 GLY A N 1
ATOM 4360 C CA . GLY A 1 551 ? -25.094 17.984 27.781 1 88.94 551 GLY A CA 1
ATOM 4361 C C . GLY A 1 551 ? -25.016 19.438 27.359 1 88.94 551 GLY A C 1
ATOM 4362 O O . GLY A 1 551 ? -25.031 20.328 28.203 1 88.94 551 GLY A O 1
ATOM 4363 N N . LEU A 1 552 ? -25.062 19.719 26.141 1 92 552 LEU A N 1
ATOM 4364 C CA . LEU A 1 552 ? -24.938 21.047 25.578 1 92 552 LEU A CA 1
ATOM 4365 C C . LEU A 1 552 ? -26.312 21.672 25.328 1 92 552 LEU A C 1
ATOM 4367 O O . LEU A 1 552 ? -27.172 21.047 24.719 1 92 552 LEU A O 1
ATOM 4371 N N . TRP A 1 553 ? -26.578 22.844 25.953 1 92.56 553 TRP A N 1
ATOM 4372 C CA . TRP A 1 553 ? -27.797 23.609 25.75 1 92.56 553 TRP A CA 1
ATOM 4373 C C . TRP A 1 553 ? -27.484 24.984 25.141 1 92.56 553 TRP A C 1
ATOM 4375 O O . TRP A 1 553 ? -26.828 25.812 25.781 1 92.56 553 TRP A O 1
ATOM 4385 N N . MET A 1 554 ? -27.938 25.188 23.938 1 93.5 554 MET A N 1
ATOM 4386 C CA . MET A 1 554 ? -27.641 26.5 23.344 1 93.5 554 MET A CA 1
ATOM 4387 C C . MET A 1 554 ? -28.5 26.75 22.109 1 93.5 554 MET A C 1
ATOM 4389 O O . MET A 1 554 ? -28.953 25.797 21.469 1 93.5 554 MET A O 1
ATOM 4393 N N . ASN A 1 555 ? -28.641 28.031 21.844 1 93.81 555 ASN A N 1
ATOM 4394 C CA . ASN A 1 555 ? -29.328 28.469 20.625 1 93.81 555 ASN A CA 1
ATOM 4395 C C . ASN A 1 555 ? -28.391 29.203 19.672 1 93.81 555 ASN A C 1
ATOM 4397 O O . ASN A 1 555 ? -27.5 29.922 20.125 1 93.81 555 ASN A O 1
ATOM 4401 N N . ILE A 1 556 ? -28.578 28.969 18.469 1 94.94 556 ILE A N 1
ATOM 4402 C CA . ILE A 1 556 ? -27.875 29.703 17.438 1 94.94 556 ILE A CA 1
ATOM 4403 C C . ILE A 1 556 ? -28.891 30.453 16.562 1 94.94 556 ILE A C 1
ATOM 4405 O O . ILE A 1 556 ? -29.781 29.828 15.977 1 94.94 556 ILE A O 1
ATOM 4409 N N . ALA A 1 557 ? -28.703 31.672 16.469 1 92.38 557 ALA A N 1
ATOM 4410 C CA . ALA A 1 557 ? -29.672 32.531 15.766 1 92.38 557 ALA A CA 1
ATOM 4411 C C . ALA A 1 557 ? -29.453 32.469 14.258 1 92.38 557 ALA A C 1
ATOM 4413 O O . ALA A 1 557 ? -28.391 32.062 13.789 1 92.38 557 ALA A O 1
ATOM 4414 N N . LYS A 1 558 ? -30.453 32.938 13.555 1 91.88 558 LYS A N 1
ATOM 4415 C CA . LYS A 1 558 ? -30.359 33.062 12.109 1 91.88 558 LYS A CA 1
ATOM 4416 C C . LYS A 1 558 ? -29.438 34.219 11.727 1 91.88 558 LYS A C 1
ATOM 4418 O O . LYS A 1 558 ? -29.266 35.156 12.492 1 91.88 558 LYS A O 1
ATOM 4423 N N . ASP A 1 559 ? -28.703 34.094 10.617 1 88.88 559 ASP A N 1
ATOM 4424 C CA . ASP A 1 559 ? -27.859 35.125 10.039 1 88.88 559 ASP A CA 1
ATOM 4425 C C . ASP A 1 559 ? -26.734 35.5 10.984 1 88.88 559 ASP A C 1
ATOM 4427 O O . ASP A 1 559 ? -26.422 36.688 11.148 1 88.88 559 ASP A O 1
ATOM 4431 N N . GLN A 1 560 ? -26.328 34.469 11.695 1 91.69 560 GLN A N 1
ATOM 4432 C CA . GLN A 1 560 ? -25.234 34.688 12.641 1 91.69 560 GLN A CA 1
ATOM 4433 C C . GLN A 1 560 ? -24.141 33.625 12.43 1 91.69 560 GLN A C 1
ATOM 4435 O O . GLN A 1 560 ? -24.422 32.5 12.086 1 91.69 560 GLN A O 1
ATOM 4440 N N . LEU A 1 561 ? -22.969 34.125 12.531 1 94.75 561 LEU A N 1
ATOM 4441 C CA . LEU A 1 561 ? -21.844 33.188 12.547 1 94.75 561 LEU A CA 1
ATOM 4442 C C . LEU A 1 561 ? -21.438 32.875 13.984 1 94.75 561 LEU A C 1
ATOM 4444 O O . LEU A 1 561 ? -20.969 33.75 14.719 1 94.75 561 LEU A O 1
ATOM 4448 N N . PHE A 1 562 ? -21.703 31.688 14.398 1 95.94 562 PHE A N 1
ATOM 4449 C CA . PHE A 1 562 ? -21.344 31.203 15.727 1 95.94 562 PHE A CA 1
ATOM 4450 C C . PHE A 1 562 ? -20.062 30.406 15.695 1 95.94 562 PHE A C 1
ATOM 4452 O O . PHE A 1 562 ? -19.922 29.469 14.914 1 95.94 562 PHE A O 1
ATOM 4459 N N . CYS A 1 563 ? -19.141 30.766 16.516 1 95.75 563 CYS A N 1
ATOM 4460 C CA . CYS A 1 563 ? -17.844 30.094 16.562 1 95.75 563 CYS A CA 1
ATOM 4461 C C . CYS A 1 563 ? -17.719 29.266 17.844 1 95.75 563 CYS A C 1
ATOM 4463 O O . CYS A 1 563 ? -17.969 29.75 18.938 1 95.75 563 CYS A O 1
ATOM 4465 N N . LEU A 1 564 ? -17.453 28.016 17.672 1 94.75 564 LEU A N 1
ATOM 4466 C CA . LEU A 1 564 ? -17.172 27.109 18.781 1 94.75 564 LEU A CA 1
ATOM 4467 C C . LEU A 1 564 ? -15.68 26.938 18.969 1 94.75 564 LEU A C 1
ATOM 4469 O O . LEU A 1 564 ? -15.008 26.328 18.141 1 94.75 564 LEU A O 1
ATOM 4473 N N . LEU A 1 565 ? -15.219 27.469 20.078 1 92.56 565 LEU A N 1
ATOM 4474 C CA . LEU A 1 565 ? -13.789 27.453 20.391 1 92.56 565 LEU A CA 1
ATOM 4475 C C . LEU A 1 565 ? -13.484 26.438 21.469 1 92.56 565 LEU A C 1
ATOM 4477 O O . LEU A 1 565 ? -14.328 26.172 22.344 1 92.56 565 LEU A O 1
ATOM 4481 N N . GLY A 1 566 ? -12.367 25.781 21.422 1 87.81 566 GLY A N 1
ATOM 4482 C CA . GLY A 1 566 ? -11.93 24.812 22.422 1 87.81 566 GLY A CA 1
ATOM 4483 C C . GLY A 1 566 ? -10.664 24.078 22.031 1 87.81 566 GLY A C 1
ATOM 4484 O O . GLY A 1 566 ? -10.281 24.062 20.859 1 87.81 566 GLY A O 1
ATOM 4485 N N . PRO A 1 567 ? -10.047 23.531 23.016 1 82.81 567 PRO A N 1
ATOM 4486 C CA . PRO A 1 567 ? -8.867 22.719 22.719 1 82.81 567 PRO A CA 1
ATOM 4487 C C . PRO A 1 567 ? -9.219 21.422 21.984 1 82.81 567 PRO A C 1
ATOM 4489 O O . PRO A 1 567 ? -10.398 21.125 21.781 1 82.81 567 PRO A O 1
ATOM 4492 N N . ASN A 1 568 ? -8.164 20.766 21.578 1 77.81 568 ASN A N 1
ATOM 4493 C CA . ASN A 1 568 ? -8.398 19.484 20.922 1 77.81 568 ASN A CA 1
ATOM 4494 C C . ASN A 1 568 ? -9.039 18.469 21.875 1 77.81 568 ASN A C 1
ATOM 4496 O O . ASN A 1 568 ? -8.617 18.359 23.031 1 77.81 568 ASN A O 1
ATOM 4500 N N . GLY A 1 569 ? -10.094 17.859 21.531 1 80.25 569 GLY A N 1
ATOM 4501 C CA . GLY A 1 569 ? -10.789 16.891 22.344 1 80.25 569 GLY A CA 1
ATOM 4502 C C . GLY A 1 569 ? -11.883 17.5 23.203 1 80.25 569 GLY A C 1
ATOM 4503 O O . GLY A 1 569 ? -12.461 16.844 24.062 1 80.25 569 GLY A O 1
ATOM 4504 N N . ALA A 1 570 ? -12.141 18.766 22.953 1 86.5 570 ALA A N 1
ATOM 4505 C CA . ALA A 1 570 ? -13.148 19.469 23.734 1 86.5 570 ALA A CA 1
ATOM 4506 C C . ALA A 1 570 ? -14.555 19.031 23.359 1 86.5 570 ALA A C 1
ATOM 4508 O O . ALA A 1 570 ? -15.516 19.25 24.094 1 86.5 570 ALA A O 1
ATOM 4509 N N . GLY A 1 571 ? -14.688 18.406 22.141 1 90.5 571 GLY A N 1
ATOM 4510 C CA . GLY A 1 571 ? -15.992 17.938 21.688 1 90.5 571 GLY A CA 1
ATOM 4511 C C . GLY A 1 571 ? -16.547 18.766 20.547 1 90.5 571 GLY A C 1
ATOM 4512 O O . GLY A 1 571 ? -17.719 18.609 20.172 1 90.5 571 GLY A O 1
ATOM 4513 N N . LYS A 1 572 ? -15.758 19.656 19.984 1 92.62 572 LYS A N 1
ATOM 4514 C CA . LYS A 1 572 ? -16.219 20.531 18.906 1 92.62 572 LYS A CA 1
ATOM 4515 C C . LYS A 1 572 ? -16.656 19.719 17.688 1 92.62 572 LYS A C 1
ATOM 4517 O O . LYS A 1 572 ? -17.781 19.859 17.219 1 92.62 572 LYS A O 1
ATOM 4522 N N . THR A 1 573 ? -15.734 18.844 17.219 1 88.88 573 THR A N 1
ATOM 4523 C CA . THR A 1 573 ? -16 18.031 16.031 1 88.88 573 THR A CA 1
ATOM 4524 C C . THR A 1 573 ? -17.125 17.031 16.297 1 88.88 573 THR A C 1
ATOM 4526 O O . THR A 1 573 ? -17.922 16.75 15.398 1 88.88 573 THR A O 1
ATOM 4529 N N . THR A 1 574 ? -17.234 16.531 17.484 1 91.19 574 THR A N 1
ATOM 4530 C CA . THR A 1 574 ? -18.297 15.602 17.844 1 91.19 574 THR A CA 1
ATOM 4531 C C . THR A 1 574 ? -19.656 16.297 17.812 1 91.19 574 THR A C 1
ATOM 4533 O O . THR A 1 574 ? -20.641 15.703 17.375 1 91.19 574 THR A O 1
ATOM 4536 N N . THR A 1 575 ? -19.656 17.516 18.25 1 93.81 575 THR A N 1
ATOM 4537 C CA . THR A 1 575 ? -20.906 18.281 18.219 1 93.81 575 THR A CA 1
ATOM 4538 C C . THR A 1 575 ? -21.375 18.469 16.781 1 93.81 575 THR A C 1
ATOM 4540 O O . THR A 1 575 ? -22.547 18.25 16.469 1 93.81 575 THR A O 1
ATOM 4543 N N . ILE A 1 576 ? -20.484 18.875 15.914 1 92.44 576 ILE A N 1
ATOM 4544 C CA . ILE A 1 576 ? -20.828 19.094 14.508 1 92.44 576 ILE A CA 1
ATOM 4545 C C . ILE A 1 576 ? -21.25 17.766 13.875 1 92.44 576 ILE A C 1
ATOM 4547 O O . ILE A 1 576 ? -22.203 17.719 13.102 1 92.44 576 ILE A O 1
ATOM 4551 N N . SER A 1 577 ? -20.562 16.75 14.227 1 90.56 577 SER A N 1
ATOM 4552 C CA . SER A 1 577 ? -20.875 15.445 13.656 1 90.56 577 SER A CA 1
ATOM 4553 C C . SER A 1 577 ? -22.266 14.977 14.078 1 90.56 577 SER A C 1
ATOM 4555 O O . SER A 1 577 ? -22.969 14.312 13.312 1 90.56 577 SER A O 1
ATOM 4557 N N . CYS A 1 578 ? -22.625 15.289 15.242 1 90.44 578 CYS A N 1
ATOM 4558 C CA . CYS A 1 578 ? -23.953 14.945 15.727 1 90.44 578 CYS A CA 1
ATOM 4559 C C . CYS A 1 578 ? -25.016 15.773 15.023 1 90.44 578 CYS A C 1
ATOM 4561 O O . CYS A 1 578 ? -26.062 15.258 14.633 1 90.44 578 CYS A O 1
ATOM 4563 N N . LEU A 1 579 ? -24.703 17 14.844 1 92.38 579 LEU A N 1
ATOM 4564 C CA . LEU A 1 579 ? -25.672 17.906 14.227 1 92.38 579 LEU A CA 1
ATOM 4565 C C . LEU A 1 579 ? -25.844 17.594 12.75 1 92.38 579 LEU A C 1
ATOM 4567 O O . LEU A 1 579 ? -26.906 17.844 12.18 1 92.38 579 LEU A O 1
ATOM 4571 N N . THR A 1 580 ? -24.812 17.047 12.125 1 89.81 580 THR A N 1
ATOM 4572 C CA . THR A 1 580 ? -24.875 16.734 10.703 1 89.81 580 THR A CA 1
ATOM 4573 C C . THR A 1 580 ? -25.375 15.312 10.492 1 89.81 580 THR A C 1
ATOM 4575 O O . THR A 1 580 ? -25.641 14.898 9.359 1 89.81 580 THR A O 1
ATOM 4578 N N . GLY A 1 581 ? -25.453 14.523 11.539 1 84.69 581 GLY A N 1
ATOM 4579 C CA . GLY A 1 581 ? -25.984 13.172 11.453 1 84.69 581 GLY A CA 1
ATOM 4580 C C . GLY A 1 581 ? -24.922 12.125 11.148 1 84.69 581 GLY A C 1
ATOM 4581 O O . GLY A 1 581 ? -25.25 10.961 10.922 1 84.69 581 GLY A O 1
ATOM 4582 N N . ILE A 1 582 ? -23.688 12.531 11.062 1 83.31 582 ILE A N 1
ATOM 4583 C CA . ILE A 1 582 ? -22.609 11.578 10.82 1 83.31 582 ILE A CA 1
ATOM 4584 C C . ILE A 1 582 ? -22.5 10.609 12 1 83.31 582 ILE A C 1
ATOM 4586 O O . ILE A 1 582 ? -22.328 9.398 11.805 1 83.31 582 ILE A O 1
ATOM 4590 N N . ASN A 1 583 ? -22.625 11.164 13.219 1 85 583 ASN A N 1
ATOM 4591 C CA . ASN A 1 583 ? -22.656 10.375 14.445 1 85 583 ASN A CA 1
ATOM 4592 C C . ASN A 1 583 ? -24 10.5 15.148 1 85 583 ASN A C 1
ATOM 4594 O O . ASN A 1 583 ? -24.516 11.602 15.32 1 85 583 ASN A O 1
ATOM 4598 N N . PRO A 1 584 ? -24.516 9.391 15.492 1 82.75 584 PRO A N 1
ATOM 4599 C CA . PRO A 1 584 ? -25.766 9.477 16.234 1 82.75 584 PRO A CA 1
ATOM 4600 C C . PRO A 1 584 ? -25.578 10.016 17.656 1 82.75 584 PRO A C 1
ATOM 4602 O O . PRO A 1 584 ? -24.562 9.75 18.281 1 82.75 584 PRO A O 1
ATOM 4605 N N . VAL A 1 585 ? -26.547 10.727 18.078 1 86.12 585 VAL A N 1
ATOM 4606 C CA . VAL A 1 585 ? -26.516 11.312 19.422 1 86.12 585 VAL A CA 1
ATOM 4607 C C . VAL A 1 585 ? -26.844 10.242 20.453 1 86.12 585 VAL A C 1
ATOM 4609 O O . VAL A 1 585 ? -27.656 9.344 20.188 1 86.12 585 VAL A O 1
ATOM 4612 N N . THR A 1 586 ? -26.219 10.258 21.562 1 83.38 586 THR A N 1
ATOM 4613 C CA . THR A 1 586 ? -26.484 9.32 22.656 1 83.38 586 THR A CA 1
ATOM 4614 C C . THR A 1 586 ? -27.594 9.844 23.547 1 83.38 586 THR A C 1
ATOM 4616 O O . THR A 1 586 ? -28.406 9.062 24.062 1 83.38 586 THR A O 1
ATOM 4619 N N . GLY A 1 587 ? -27.562 11.078 23.828 1 83.88 587 GLY A N 1
ATOM 4620 C CA . GLY A 1 587 ? -28.578 11.719 24.641 1 83.88 587 GLY A CA 1
ATOM 4621 C C . GLY A 1 587 ? -28.906 13.133 24.203 1 83.88 587 GLY A C 1
ATOM 4622 O O . GLY A 1 587 ? -28.062 13.797 23.578 1 83.88 587 GLY A O 1
ATOM 4623 N N . GLY A 1 588 ? -30.125 13.492 24.453 1 87.69 588 GLY A N 1
ATOM 4624 C CA . GLY A 1 588 ? -30.547 14.836 24.078 1 87.69 588 GLY A CA 1
ATOM 4625 C C . GLY A 1 588 ? -31.062 14.922 22.656 1 87.69 588 GLY A C 1
ATOM 4626 O O . GLY A 1 588 ? -31.422 13.906 22.062 1 87.69 588 GLY A O 1
ATOM 4627 N N . ASP A 1 589 ? -31.188 16.188 22.188 1 89.69 589 ASP A N 1
ATOM 4628 C CA . ASP A 1 589 ? -31.703 16.438 20.844 1 89.69 589 ASP A CA 1
ATOM 4629 C C . ASP A 1 589 ? -31.297 17.812 20.344 1 89.69 589 ASP A C 1
ATOM 4631 O O . ASP A 1 589 ? -30.688 18.594 21.078 1 89.69 589 ASP A O 1
ATOM 4635 N N . ALA A 1 590 ? -31.406 17.938 19.125 1 93.19 590 ALA A N 1
ATOM 4636 C CA . ALA A 1 590 ? -31.219 19.234 18.5 1 93.19 590 ALA A CA 1
ATOM 4637 C C . ALA A 1 590 ? -32.219 19.453 17.359 1 93.19 590 ALA A C 1
ATOM 4639 O O . ALA A 1 590 ? -32.562 18.516 16.641 1 93.19 590 ALA A O 1
ATOM 4640 N N . LYS A 1 591 ? -32.719 20.609 17.297 1 92.69 591 LYS A N 1
ATOM 4641 C CA . LYS A 1 591 ? -33.656 20.984 16.219 1 92.69 591 LYS A CA 1
ATOM 4642 C C . LYS A 1 591 ? -33.031 22.016 15.289 1 92.69 591 LYS A C 1
ATOM 4644 O O . LYS A 1 591 ? -32.531 23.062 15.734 1 92.69 591 LYS A O 1
ATOM 4649 N N . ILE A 1 592 ? -33 21.75 14.055 1 94.5 592 ILE A N 1
ATOM 4650 C CA . ILE A 1 592 ? -32.469 22.641 13.016 1 94.5 592 ILE A CA 1
ATOM 4651 C C . ILE A 1 592 ? -33.625 23.109 12.125 1 94.5 592 ILE A C 1
ATOM 4653 O O . ILE A 1 592 ? -34.188 22.312 11.383 1 94.5 592 ILE A O 1
ATOM 4657 N N . TYR A 1 593 ? -33.906 24.328 12.195 1 92 593 TYR A N 1
ATOM 4658 C CA . TYR A 1 593 ? -35.062 24.891 11.508 1 92 593 TYR A CA 1
ATOM 4659 C C . TYR A 1 593 ? -36.312 24.047 11.742 1 92 593 TYR A C 1
ATOM 4661 O O . TYR A 1 593 ? -37.031 23.719 10.797 1 92 593 TYR A O 1
ATOM 4669 N N . GLY A 1 594 ? -36.438 23.531 12.906 1 87.56 594 GLY A N 1
ATOM 4670 C CA . GLY A 1 594 ? -37.625 22.828 13.32 1 87.56 594 GLY A CA 1
ATOM 4671 C C . GLY A 1 594 ? -37.531 21.328 13.141 1 87.56 594 GLY A C 1
ATOM 4672 O O . GLY A 1 594 ? -38.375 20.578 13.641 1 87.56 594 GLY A O 1
ATOM 4673 N N . ASN A 1 595 ? -36.562 20.828 12.477 1 89.88 595 ASN A N 1
ATOM 4674 C CA . ASN A 1 595 ? -36.406 19.406 12.242 1 89.88 595 ASN A CA 1
ATOM 4675 C C . ASN A 1 595 ? -35.5 18.766 13.273 1 89.88 595 ASN A C 1
ATOM 4677 O O . ASN A 1 595 ? -34.406 19.266 13.531 1 89.88 595 ASN A O 1
ATOM 4681 N N . SER A 1 596 ? -35.906 17.719 13.883 1 89.31 596 SER A N 1
ATOM 4682 C CA . SER A 1 596 ? -35.125 17.016 14.898 1 89.31 596 SER A CA 1
ATOM 4683 C C . SER A 1 596 ? -34.062 16.141 14.266 1 89.31 596 SER A C 1
ATOM 4685 O O . SER A 1 596 ? -34.281 15.516 13.227 1 89.31 596 SER A O 1
ATOM 4687 N N . ILE A 1 597 ? -32.875 16.031 14.875 1 89.5 597 ILE A N 1
ATOM 4688 C CA . ILE A 1 597 ? -31.781 15.242 14.344 1 89.5 597 ILE A CA 1
ATOM 4689 C C . ILE A 1 597 ? -31.969 13.773 14.719 1 89.5 597 ILE A C 1
ATOM 4691 O O . ILE A 1 597 ? -31.297 12.891 14.156 1 89.5 597 ILE A O 1
ATOM 4695 N N . ARG A 1 598 ? -32.844 13.469 15.578 1 83.25 598 ARG A N 1
ATOM 4696 C CA . ARG A 1 598 ? -33.062 12.102 16.016 1 83.25 598 ARG A CA 1
ATOM 4697 C C . ARG A 1 598 ? -34 11.367 15.062 1 83.25 598 ARG A C 1
ATOM 4699 O O . ARG A 1 598 ? -33.969 10.133 14.977 1 83.25 598 ARG A O 1
ATOM 4706 N N . SER A 1 599 ? -34.781 12.172 14.375 1 79.25 599 SER A N 1
ATOM 4707 C CA . SER A 1 599 ? -35.719 11.578 13.438 1 79.25 599 SER A CA 1
ATOM 4708 C C . SER A 1 599 ? -35.094 11.375 12.062 1 79.25 599 SER A C 1
ATOM 4710 O O . SER A 1 599 ? -34.344 12.219 11.594 1 79.25 599 SER A O 1
ATOM 4712 N N . SER A 1 600 ? -35.312 10.297 11.445 1 75.38 600 SER A N 1
ATOM 4713 C CA . SER A 1 600 ? -34.781 10.008 10.125 1 75.38 600 SER A CA 1
ATOM 4714 C C . SER A 1 600 ? -35.312 10.969 9.078 1 75.38 600 SER A C 1
ATOM 4716 O O . SER A 1 600 ? -34.594 11.398 8.188 1 75.38 600 SER A O 1
ATOM 4718 N N . VAL A 1 601 ? -36.594 11.219 9.203 1 76.56 601 VAL A N 1
ATOM 4719 C CA . VAL A 1 601 ? -37.219 12.156 8.273 1 76.56 601 VAL A CA 1
ATOM 4720 C C . VAL A 1 601 ? -36.656 13.555 8.484 1 76.56 601 VAL A C 1
ATOM 4722 O O . VAL A 1 601 ? -36.375 14.281 7.523 1 76.56 601 VAL A O 1
ATOM 4725 N N . GLY A 1 602 ? -36.5 13.797 9.719 1 82.31 602 GLY A N 1
ATOM 4726 C CA . GLY A 1 602 ? -35.906 15.086 10.039 1 82.31 602 GLY A CA 1
ATOM 4727 C C . GLY A 1 602 ? -34.5 15.242 9.508 1 82.31 602 GLY A C 1
ATOM 4728 O O . GLY A 1 602 ? -34.125 16.297 8.969 1 82.31 602 GLY A O 1
ATOM 4729 N N . MET A 1 603 ? -33.781 14.227 9.586 1 83.69 603 MET A N 1
ATOM 4730 C CA . MET A 1 603 ? -32.375 14.281 9.148 1 83.69 603 MET A CA 1
ATOM 4731 C C . MET A 1 603 ? -32.281 14.422 7.629 1 83.69 603 MET A C 1
ATOM 4733 O O . MET A 1 603 ? -31.391 15.078 7.109 1 83.69 603 MET A O 1
ATOM 4737 N N . SER A 1 604 ? -33.188 13.766 6.902 1 80.69 604 SER A N 1
ATOM 4738 C CA . SER A 1 604 ? -33.219 13.906 5.449 1 80.69 604 SER A CA 1
ATOM 4739 C C . SER A 1 604 ? -33.531 15.344 5.035 1 80.69 604 SER A C 1
ATOM 4741 O O . SER A 1 604 ? -32.938 15.844 4.062 1 80.69 604 SER A O 1
ATOM 4743 N N . ASN A 1 605 ? -34.344 15.945 5.816 1 85.06 605 ASN A N 1
AT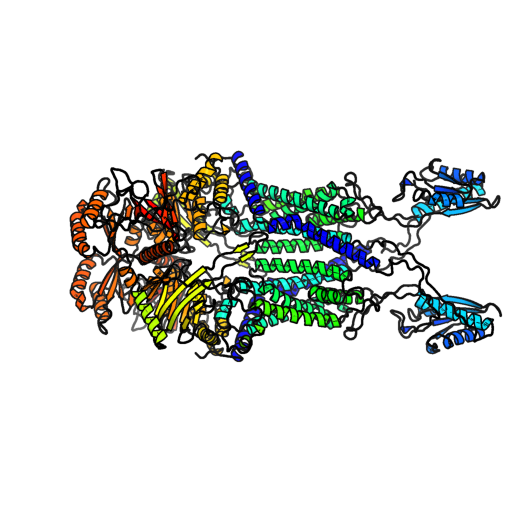OM 4744 C CA . ASN A 1 605 ? -34.688 17.344 5.543 1 85.06 605 ASN A CA 1
ATOM 4745 C C . ASN A 1 605 ? -33.531 18.266 5.898 1 85.06 605 ASN A C 1
ATOM 4747 O O . ASN A 1 605 ? -33.281 19.25 5.191 1 85.06 605 ASN A O 1
ATOM 4751 N N . ILE A 1 606 ? -32.938 17.969 6.969 1 89.94 606 ILE A N 1
ATOM 4752 C CA . ILE A 1 606 ? -31.812 18.781 7.426 1 89.94 606 ILE A CA 1
ATOM 4753 C C . ILE A 1 606 ? -30.688 18.719 6.398 1 89.94 606 ILE A C 1
ATOM 4755 O O . ILE A 1 606 ? -30.078 19.75 6.07 1 89.94 606 ILE A O 1
ATOM 4759 N N . ARG A 1 607 ? -30.438 17.609 5.867 1 86.56 607 ARG A N 1
ATOM 4760 C CA . ARG A 1 607 ? -29.328 17.422 4.934 1 86.56 607 ARG A CA 1
ATOM 4761 C C . ARG A 1 607 ? -29.562 18.203 3.646 1 86.56 607 ARG A C 1
ATOM 4763 O O . ARG A 1 607 ? -28.609 18.609 2.975 1 86.56 607 ARG A O 1
ATOM 4770 N N . LYS A 1 608 ? -30.766 18.531 3.385 1 85.69 608 LYS A N 1
ATOM 4771 C CA . LYS A 1 608 ? -31.094 19.312 2.199 1 85.69 608 LYS A CA 1
ATOM 4772 C C . LYS A 1 608 ? -30.812 20.797 2.426 1 85.69 608 LYS A C 1
ATOM 4774 O O . LYS A 1 608 ? -30.578 21.547 1.472 1 85.69 608 LYS A O 1
ATOM 4779 N N . MET A 1 609 ? -30.812 21.125 3.676 1 89.88 609 MET A N 1
ATOM 4780 C CA . MET A 1 609 ? -30.75 22.562 3.963 1 89.88 609 MET A CA 1
ATOM 4781 C C . MET A 1 609 ? -29.375 22.938 4.52 1 89.88 609 MET A C 1
ATOM 4783 O O . MET A 1 609 ? -29.078 24.109 4.73 1 89.88 609 MET A O 1
ATOM 4787 N N . ILE A 1 610 ? -28.516 21.969 4.656 1 92.25 610 ILE A N 1
ATOM 4788 C CA . ILE A 1 610 ? -27.25 22.281 5.309 1 92.25 610 ILE A CA 1
ATOM 4789 C C . ILE A 1 610 ? -26.094 22.078 4.328 1 92.25 610 ILE A C 1
ATOM 4791 O O . ILE A 1 610 ? -26.25 21.406 3.305 1 92.25 610 ILE A O 1
ATOM 4795 N N . GLY A 1 611 ? -25 22.781 4.5 1 92.62 611 GLY A N 1
ATOM 4796 C CA . GLY A 1 611 ? -23.703 22.578 3.879 1 92.62 611 GLY A CA 1
ATOM 4797 C C . GLY A 1 611 ? -22.594 22.281 4.883 1 92.62 611 GLY A C 1
ATOM 4798 O O . GLY A 1 611 ? -22.578 22.828 5.98 1 92.62 611 GLY A O 1
ATOM 4799 N N . VAL A 1 612 ? -21.812 21.297 4.531 1 92.75 612 VAL A N 1
ATOM 4800 C CA . VAL A 1 612 ? -20.797 20.875 5.492 1 92.75 612 VAL A CA 1
ATOM 4801 C C . VAL A 1 612 ? -19.422 20.922 4.836 1 92.75 612 VAL A C 1
ATOM 4803 O O . VAL A 1 612 ? -19.234 20.391 3.742 1 92.75 612 VAL A O 1
ATOM 4806 N N . CYS A 1 613 ? -18.5 21.609 5.426 1 93.44 613 CYS A N 1
ATOM 4807 C CA . CYS A 1 613 ? -17.078 21.562 5.102 1 93.44 613 CYS A CA 1
ATOM 4808 C C . CYS A 1 613 ? -16.297 20.875 6.211 1 93.44 613 CYS A C 1
ATOM 4810 O O . CYS A 1 613 ? -15.945 21.5 7.211 1 93.44 613 CYS A O 1
ATOM 4812 N N . PRO A 1 614 ? -15.969 19.594 6.059 1 90.75 614 PRO A N 1
ATOM 4813 C CA . PRO A 1 614 ? -15.242 18.875 7.102 1 90.75 614 PRO A CA 1
ATOM 4814 C C . PRO A 1 614 ? -13.789 19.312 7.223 1 90.75 614 PRO A C 1
ATOM 4816 O O . PRO A 1 614 ? -13.328 20.172 6.465 1 90.75 614 PRO A O 1
ATOM 4819 N N . GLN A 1 615 ? -13.148 18.75 8.18 1 85.75 615 GLN A N 1
ATOM 4820 C CA . GLN A 1 615 ? -11.75 19.078 8.445 1 85.75 615 GLN A CA 1
ATOM 4821 C C . GLN A 1 615 ? -10.844 18.562 7.336 1 85.75 615 GLN A C 1
ATOM 4823 O O . GLN A 1 615 ? -9.82 19.172 7.031 1 85.75 615 GLN A O 1
ATOM 4828 N N . PHE A 1 616 ? -11.258 17.516 6.656 1 84.5 616 PHE A N 1
ATOM 4829 C CA . PHE A 1 616 ? -10.477 16.938 5.57 1 84.5 616 PHE A CA 1
ATOM 4830 C C . PHE A 1 616 ? -11.023 17.375 4.215 1 84.5 616 PHE A C 1
ATOM 4832 O O . PHE A 1 616 ? -12.172 17.797 4.113 1 84.5 616 PHE A O 1
ATOM 4839 N N . ASP A 1 617 ? -10.203 17.234 3.188 1 86.75 617 ASP A N 1
ATOM 4840 C CA . ASP A 1 617 ? -10.617 17.641 1.846 1 86.75 617 ASP A CA 1
ATOM 4841 C C . ASP A 1 617 ? -11.414 16.531 1.166 1 86.75 617 ASP A C 1
ATOM 4843 O O . ASP A 1 617 ? -11.008 15.359 1.185 1 86.75 617 ASP A O 1
ATOM 4847 N N . ILE A 1 618 ? -12.516 16.859 0.708 1 89.12 618 ILE A N 1
ATOM 4848 C CA . ILE A 1 618 ? -13.406 15.93 0.044 1 89.12 618 ILE A CA 1
ATOM 4849 C C . ILE A 1 618 ? -13.227 16.016 -1.469 1 89.12 618 ILE A C 1
ATOM 4851 O O . ILE A 1 618 ? -14.18 16.297 -2.201 1 89.12 618 ILE A O 1
ATOM 4855 N N . LEU A 1 619 ? -12.039 15.766 -1.947 1 93.25 619 LEU A N 1
ATOM 4856 C CA . LEU A 1 619 ? -11.742 15.977 -3.359 1 93.25 619 LEU A CA 1
ATOM 4857 C C . LEU A 1 619 ? -11.094 14.734 -3.971 1 93.25 619 LEU A C 1
ATOM 4859 O O . LEU A 1 619 ? -10.352 14.023 -3.295 1 93.25 619 LEU A O 1
ATOM 4863 N N . TRP A 1 620 ? -11.523 14.492 -5.215 1 94.31 620 TRP A N 1
ATOM 4864 C CA . TRP A 1 620 ? -10.789 13.547 -6.051 1 94.31 620 TRP A CA 1
ATOM 4865 C C . TRP A 1 620 ? -9.633 14.234 -6.766 1 94.31 620 TRP A C 1
ATOM 4867 O O . TRP A 1 620 ? -9.828 15.219 -7.48 1 94.31 620 TRP A O 1
ATOM 4877 N N . ASP A 1 621 ? -8.477 13.758 -6.707 1 90.94 621 ASP A N 1
ATOM 4878 C CA . ASP A 1 621 ? -7.297 14.375 -7.305 1 90.94 621 ASP A CA 1
ATOM 4879 C C . ASP A 1 621 ? -7.434 14.453 -8.828 1 90.94 621 ASP A C 1
ATOM 4881 O O . ASP A 1 621 ? -6.898 15.375 -9.453 1 90.94 621 ASP A O 1
ATOM 4885 N N . ALA A 1 622 ? -8.203 13.594 -9.398 1 92.94 622 ALA A N 1
ATOM 4886 C CA . ALA A 1 622 ? -8.266 13.477 -10.852 1 92.94 622 ALA A CA 1
ATOM 4887 C C . ALA A 1 622 ? -9.344 14.391 -11.43 1 92.94 622 ALA A C 1
ATOM 4889 O O . ALA A 1 622 ? -9.367 14.648 -12.633 1 92.94 622 ALA A O 1
ATOM 4890 N N . LEU A 1 623 ? -10.203 14.93 -10.609 1 95.06 623 LEU A N 1
ATOM 4891 C CA . LEU A 1 623 ? -11.273 15.781 -11.094 1 95.06 623 LEU A CA 1
ATOM 4892 C C . LEU A 1 623 ? -10.891 17.25 -10.984 1 95.06 623 LEU A C 1
ATOM 4894 O O . LEU A 1 623 ? -10.07 17.625 -10.141 1 95.06 623 LEU A O 1
ATOM 4898 N N . SER A 1 624 ? -11.438 18.031 -11.82 1 94.81 624 SER A N 1
ATOM 4899 C CA . SER A 1 624 ? -11.25 19.484 -11.766 1 94.81 624 SER A CA 1
ATOM 4900 C C . SER A 1 624 ? -12.211 20.125 -10.773 1 94.81 624 SER A C 1
ATOM 4902 O O . SER A 1 624 ? -13.117 19.469 -10.258 1 94.81 624 SER A O 1
ATOM 4904 N N . SER A 1 625 ? -11.992 21.375 -10.484 1 94.88 625 SER A N 1
ATOM 4905 C CA . SER A 1 625 ? -12.883 22.094 -9.57 1 94.88 625 SER A CA 1
ATOM 4906 C C . SER A 1 625 ? -14.289 22.203 -10.141 1 94.88 625 SER A C 1
ATOM 4908 O O . SER A 1 625 ? -15.273 22.016 -9.422 1 94.88 625 SER A O 1
ATOM 4910 N N . GLU A 1 626 ? -14.344 22.406 -11.391 1 95.06 626 GLU A N 1
ATOM 4911 C CA . GLU A 1 626 ? -15.641 22.516 -12.055 1 95.06 626 GLU A CA 1
ATOM 4912 C C . GLU A 1 626 ? -16.391 21.188 -11.984 1 95.06 626 GLU A C 1
ATOM 4914 O O . GLU A 1 626 ? -17.594 21.156 -11.711 1 95.06 626 GLU A O 1
ATOM 4919 N N . GLU A 1 627 ? -15.703 20.172 -12.25 1 95.62 627 GLU A N 1
ATOM 4920 C CA . GLU A 1 627 ? -16.328 18.859 -12.227 1 95.62 627 GLU A CA 1
ATOM 4921 C C . GLU A 1 627 ? -16.797 18.484 -10.82 1 95.62 627 GLU A C 1
ATOM 4923 O O . GLU A 1 627 ? -17.828 17.828 -10.664 1 95.62 627 GLU A O 1
ATOM 4928 N N . HIS A 1 628 ? -16.016 18.859 -9.805 1 96.44 628 HIS A N 1
ATOM 4929 C CA . HIS A 1 628 ? -16.438 18.625 -8.43 1 96.44 628 HIS A CA 1
ATOM 4930 C C . HIS A 1 628 ? -17.75 19.344 -8.133 1 96.44 628 HIS A C 1
ATOM 4932 O O . HIS A 1 628 ? -18.672 18.734 -7.57 1 96.44 628 HIS A O 1
ATOM 4938 N N . LEU A 1 629 ? -17.828 20.594 -8.516 1 96.5 629 LEU A N 1
ATOM 4939 C CA . LEU A 1 629 ? -19.016 21.391 -8.25 1 96.5 629 LEU A CA 1
ATOM 4940 C C . LEU A 1 629 ? -20.219 20.828 -9 1 96.5 629 LEU A C 1
ATOM 4942 O O . LEU A 1 629 ? -21.344 20.797 -8.469 1 96.5 629 LEU A O 1
ATOM 4946 N N . HIS A 1 630 ? -20.016 20.375 -10.25 1 96 630 HIS A N 1
ATOM 4947 C CA . HIS A 1 630 ? -21.094 19.75 -11.016 1 96 630 HIS A CA 1
ATOM 4948 C C . HIS A 1 630 ? -21.562 18.453 -10.344 1 96 630 HIS A C 1
ATOM 4950 O O . HIS A 1 630 ? -22.766 18.203 -10.266 1 96 630 HIS A O 1
ATOM 4956 N N . LEU A 1 631 ? -20.625 17.688 -9.898 1 96.12 631 LEU A N 1
ATOM 4957 C CA . LEU A 1 631 ? -20.938 16.406 -9.258 1 96.12 631 LEU A CA 1
ATOM 4958 C C . LEU A 1 631 ? -21.75 16.609 -7.992 1 96.12 631 LEU A C 1
ATOM 4960 O O . LEU A 1 631 ? -22.828 16.031 -7.844 1 96.12 631 LEU A O 1
ATOM 4964 N N . PHE A 1 632 ? -21.281 17.484 -7.105 1 95.25 632 PHE A N 1
ATOM 4965 C CA . PHE A 1 632 ? -21.953 17.672 -5.82 1 95.25 632 PHE A CA 1
ATOM 4966 C C . PHE A 1 632 ? -23.266 18.438 -5.996 1 95.25 632 PHE A C 1
ATOM 4968 O O . PHE A 1 632 ? -24.219 18.203 -5.258 1 95.25 632 PHE A O 1
ATOM 4975 N N . ALA A 1 633 ? -23.328 19.359 -6.949 1 95.12 633 ALA A N 1
ATOM 4976 C CA . ALA A 1 633 ? -24.578 20.031 -7.254 1 95.12 633 ALA A CA 1
ATOM 4977 C C . ALA A 1 633 ? -25.641 19.047 -7.727 1 95.12 633 ALA A C 1
ATOM 4979 O O . ALA A 1 633 ? -26.812 19.156 -7.379 1 95.12 633 ALA A O 1
ATOM 4980 N N . SER A 1 634 ? -25.188 18.078 -8.508 1 95 634 SER A N 1
ATOM 4981 C CA . SER A 1 634 ? -26.094 17.031 -8.992 1 95 634 SER A CA 1
ATOM 4982 C C . SER A 1 634 ? -26.547 16.125 -7.855 1 95 634 SER A C 1
ATOM 4984 O O . SER A 1 634 ? -27.703 15.703 -7.816 1 95 634 SER A O 1
ATOM 4986 N N . ILE A 1 635 ? -25.688 15.844 -6.977 1 93.69 635 ILE A N 1
ATOM 4987 C CA . ILE A 1 635 ? -26 14.984 -5.844 1 93.69 635 ILE A CA 1
ATOM 4988 C C . ILE A 1 635 ? -27.016 15.68 -4.934 1 93.69 635 ILE A C 1
ATOM 4990 O O . ILE A 1 635 ? -27.938 15.047 -4.426 1 93.69 635 ILE A O 1
ATOM 4994 N N . LYS A 1 636 ? -26.797 16.984 -4.754 1 91.56 636 LYS A N 1
ATOM 4995 C CA . LYS A 1 636 ? -27.688 17.766 -3.904 1 91.56 636 LYS A CA 1
ATOM 4996 C C . LYS A 1 636 ? -29.078 17.859 -4.516 1 91.56 636 LYS A C 1
ATOM 4998 O O . LYS A 1 636 ? -30.062 18.062 -3.805 1 91.56 636 LYS A O 1
ATOM 5003 N N . GLY A 1 637 ? -29.203 17.781 -5.859 1 91.31 637 GLY A N 1
ATOM 5004 C CA . GLY A 1 637 ? -30.5 17.766 -6.516 1 91.31 637 GLY A CA 1
ATOM 5005 C C . GLY A 1 637 ? -30.859 19.078 -7.18 1 91.31 637 GLY A C 1
ATOM 5006 O O . GLY A 1 637 ? -32.031 19.406 -7.348 1 91.31 637 GLY A O 1
ATOM 5007 N N . LEU A 1 638 ? -29.875 19.891 -7.465 1 93.44 638 LEU A N 1
ATOM 5008 C CA . LEU A 1 638 ? -30.125 21.125 -8.211 1 93.44 638 LEU A CA 1
ATOM 5009 C C . LEU A 1 638 ? -30.609 20.797 -9.625 1 93.44 638 LEU A C 1
ATOM 5011 O O . LEU A 1 638 ? -30.188 19.812 -10.219 1 93.44 638 LEU A O 1
ATOM 5015 N N . PRO A 1 639 ? -31.484 21.625 -10.094 1 92.94 639 PRO A N 1
ATOM 5016 C CA . PRO A 1 639 ? -31.922 21.391 -11.477 1 92.94 639 PRO A CA 1
ATOM 5017 C C . PRO A 1 639 ? -30.766 21.453 -12.469 1 92.94 639 PRO A C 1
ATOM 5019 O O . PRO A 1 639 ? -29.891 22.312 -12.352 1 92.94 639 PRO A O 1
ATOM 5022 N N . PRO A 1 640 ? -30.75 20.547 -13.352 1 92.06 640 PRO A N 1
ATOM 5023 C CA . PRO A 1 640 ? -29.625 20.438 -14.289 1 92.06 640 PRO A CA 1
ATOM 5024 C C . PRO A 1 640 ? -29.375 21.719 -15.062 1 92.06 640 PRO A C 1
ATOM 5026 O O . PRO A 1 640 ? -28.219 22.031 -15.375 1 92.06 640 PRO A O 1
ATOM 5029 N N . SER A 1 641 ? -30.344 22.5 -15.305 1 91.44 641 SER A N 1
ATOM 5030 C CA . SER A 1 641 ? -30.188 23.734 -16.078 1 91.44 641 SER A CA 1
ATOM 5031 C C . SER A 1 641 ? -29.469 24.812 -15.273 1 91.44 641 SER A C 1
ATOM 5033 O O . SER A 1 641 ? -28.828 25.703 -15.844 1 91.44 641 SER A O 1
ATOM 5035 N N . SER A 1 642 ? -29.484 24.641 -13.945 1 92.44 642 SER A N 1
ATOM 5036 C CA . SER A 1 642 ? -28.906 25.672 -13.086 1 92.44 642 SER A CA 1
ATOM 5037 C C . SER A 1 642 ? -27.516 25.281 -12.609 1 92.44 642 SER A C 1
ATOM 5039 O O . SER A 1 642 ? -26.781 26.109 -12.078 1 92.44 642 SER A O 1
ATOM 5041 N N . ILE A 1 643 ? -27.141 24.109 -12.82 1 94.69 643 ILE A N 1
ATOM 5042 C CA . ILE A 1 643 ? -25.906 23.594 -12.258 1 94.69 643 ILE A CA 1
ATOM 5043 C C . ILE A 1 643 ? -24.703 24.344 -12.828 1 94.69 643 ILE A C 1
ATOM 5045 O O . ILE A 1 643 ? -23.812 24.75 -12.078 1 94.69 643 ILE A O 1
ATOM 5049 N N . LYS A 1 644 ? -24.688 24.609 -14.125 1 93.56 644 LYS A N 1
ATOM 5050 C CA . LYS A 1 644 ? -23.562 25.281 -14.766 1 93.56 644 LYS A CA 1
ATOM 5051 C C . LYS A 1 644 ? -23.422 26.719 -14.258 1 93.56 644 LYS A C 1
ATOM 5053 O O . LYS A 1 644 ? -22.312 27.156 -13.922 1 93.56 644 LYS A O 1
ATOM 5058 N N . SER A 1 645 ? -24.5 27.344 -14.148 1 92.75 645 SER A N 1
ATOM 5059 C CA . SER A 1 645 ? -24.484 28.734 -13.719 1 92.75 645 SER A CA 1
ATOM 5060 C C . SER A 1 645 ? -24.078 28.844 -12.25 1 92.75 645 SER A C 1
ATOM 5062 O O . SER A 1 645 ? -23.297 29.719 -11.883 1 92.75 645 SER A O 1
ATOM 5064 N N . ILE A 1 646 ? -24.516 28 -11.445 1 92.56 646 ILE A N 1
ATOM 5065 C CA . ILE A 1 646 ? -24.219 28.031 -10.016 1 92.56 646 ILE A CA 1
ATOM 5066 C C . ILE A 1 646 ? -22.75 27.672 -9.789 1 92.56 646 ILE A C 1
ATOM 5068 O O . ILE A 1 646 ? -22.094 28.266 -8.938 1 92.56 646 ILE A O 1
ATOM 5072 N N . ALA A 1 647 ? -22.297 26.75 -10.508 1 94.38 647 ALA A N 1
ATOM 5073 C CA . ALA A 1 647 ? -20.906 26.359 -10.398 1 94.38 647 ALA A CA 1
ATOM 5074 C C . ALA A 1 647 ? -19.984 27.516 -10.773 1 94.38 647 ALA A C 1
ATOM 5076 O O . ALA A 1 647 ? -18.969 27.75 -10.109 1 94.38 647 ALA A O 1
ATOM 5077 N N . GLU A 1 648 ? -20.328 28.234 -11.812 1 92.94 648 GLU A N 1
ATOM 5078 C CA . GLU A 1 648 ? -19.516 29.375 -12.234 1 92.94 648 GLU A CA 1
ATOM 5079 C C . GLU A 1 648 ? -19.547 30.484 -11.188 1 92.94 648 GLU A C 1
ATOM 5081 O O . GLU A 1 648 ? -18.516 31.109 -10.914 1 92.94 648 GLU A O 1
ATOM 5086 N N . LYS A 1 649 ? -20.672 30.656 -10.641 1 92 649 LYS A N 1
ATOM 5087 C CA . LYS A 1 649 ? -20.797 31.688 -9.602 1 92 649 LYS A CA 1
ATOM 5088 C C . LYS A 1 649 ? -19.969 31.328 -8.367 1 92 649 LYS A C 1
ATOM 5090 O O . LYS A 1 649 ? -19.297 32.188 -7.793 1 92 649 LYS A O 1
ATOM 5095 N N . LEU A 1 650 ? -20.047 30.094 -8.008 1 93.5 650 LEU A N 1
ATOM 5096 C CA . LEU A 1 650 ? -19.312 29.641 -6.828 1 93.5 650 LEU A CA 1
ATOM 5097 C C . LEU A 1 650 ? -17.812 29.75 -7.062 1 93.5 650 LEU A C 1
ATOM 5099 O O . LEU A 1 650 ? -17.062 30.062 -6.141 1 93.5 650 LEU A O 1
ATOM 5103 N N . LEU A 1 651 ? -17.406 29.469 -8.273 1 93.44 651 LEU A N 1
ATOM 5104 C CA . LEU A 1 651 ? -15.984 29.578 -8.609 1 93.44 651 LEU A CA 1
ATOM 5105 C C . LEU A 1 651 ? -15.508 31.016 -8.516 1 93.44 651 LEU A C 1
ATOM 5107 O O . LEU A 1 651 ? -14.375 31.281 -8.102 1 93.44 651 LEU A O 1
ATOM 5111 N N . VAL A 1 652 ? -16.344 31.875 -8.859 1 86.19 652 VAL A N 1
ATOM 5112 C CA . VAL A 1 652 ? -16.031 33.312 -8.766 1 86.19 652 VAL A CA 1
ATOM 5113 C C . VAL A 1 652 ? -15.961 33.719 -7.297 1 86.19 652 VAL A C 1
ATOM 5115 O O . VAL A 1 652 ? -15.055 34.438 -6.898 1 86.19 652 VAL A O 1
ATOM 5118 N N . ASP A 1 653 ? -16.906 33.188 -6.543 1 85.06 653 ASP A N 1
ATOM 5119 C CA . ASP A 1 653 ? -16.984 33.531 -5.129 1 85.06 653 ASP A CA 1
ATOM 5120 C C . ASP A 1 653 ? -15.719 33.094 -4.383 1 85.06 653 ASP A C 1
ATOM 5122 O O . ASP A 1 653 ? -15.281 33.781 -3.449 1 85.06 653 ASP A O 1
ATOM 5126 N N . VAL A 1 654 ? -15.172 31.969 -4.773 1 87.81 654 VAL A N 1
ATOM 5127 C CA . VAL A 1 654 ? -14.008 31.453 -4.059 1 87.81 654 VAL A CA 1
ATOM 5128 C C . VAL A 1 654 ? -12.734 31.781 -4.832 1 87.81 654 VAL A C 1
ATOM 5130 O O . VAL A 1 654 ? -11.656 31.266 -4.516 1 87.81 654 VAL A O 1
ATOM 5133 N N . LYS A 1 655 ? -12.789 32.5 -5.898 1 81.75 655 LYS A N 1
ATOM 5134 C CA . LYS A 1 655 ? -11.672 33.031 -6.684 1 81.75 655 LYS A CA 1
ATOM 5135 C C . LYS A 1 655 ? -10.867 31.891 -7.305 1 81.75 655 LYS A C 1
ATOM 5137 O O . LYS A 1 655 ? -9.641 31.844 -7.18 1 81.75 655 LYS A O 1
ATOM 5142 N N . LEU A 1 656 ? -11.516 30.906 -7.836 1 87.44 656 LEU A N 1
ATOM 5143 C CA . LEU A 1 656 ? -10.867 29.781 -8.492 1 87.44 656 LEU A CA 1
ATOM 5144 C C . LEU A 1 656 ? -11.25 29.719 -9.969 1 87.44 656 LEU A C 1
ATOM 5146 O O . LEU A 1 656 ? -11.078 28.688 -10.617 1 87.44 656 LEU A O 1
ATOM 5150 N N . THR A 1 657 ? -11.758 30.766 -10.562 1 85.81 657 THR A N 1
ATOM 5151 C CA . THR A 1 657 ? -12.242 30.781 -11.938 1 85.81 657 THR A CA 1
ATOM 5152 C C . THR A 1 657 ? -11.109 30.5 -12.914 1 85.81 657 THR A C 1
ATOM 5154 O O . THR A 1 657 ? -11.297 29.766 -13.891 1 85.81 657 THR A O 1
ATOM 5157 N N . GLY A 1 658 ? -9.922 30.984 -12.688 1 78.44 658 GLY A N 1
ATOM 5158 C CA . GLY A 1 658 ? -8.781 30.781 -13.562 1 78.44 658 GLY A CA 1
ATOM 5159 C C . GLY A 1 658 ? -8.273 29.344 -13.57 1 78.44 658 GLY A C 1
ATOM 5160 O O . GLY A 1 658 ? -7.648 28.906 -14.531 1 78.44 658 GLY A O 1
ATOM 5161 N N . SER A 1 659 ? -8.562 28.609 -12.531 1 85 659 SER A N 1
ATOM 5162 C CA . SER A 1 659 ? -8.062 27.25 -12.391 1 85 659 SER A CA 1
ATOM 5163 C C . SER A 1 659 ? -9.203 26.234 -12.375 1 85 659 SER A C 1
ATOM 5165 O O . SER A 1 659 ? -9.055 25.125 -11.844 1 85 659 SER A O 1
ATOM 5167 N N . ALA A 1 660 ? -10.258 26.578 -12.969 1 89.44 660 ALA A N 1
ATOM 5168 C CA . ALA A 1 660 ? -11.469 25.766 -12.898 1 89.44 660 ALA A CA 1
ATOM 5169 C C . ALA A 1 660 ? -11.281 24.422 -13.617 1 89.44 660 ALA A C 1
ATOM 5171 O O . ALA A 1 660 ? -11.875 23.422 -13.234 1 89.44 660 ALA A O 1
ATOM 5172 N N . LYS A 1 661 ? -10.398 24.406 -14.57 1 89.38 661 LYS A N 1
ATOM 5173 C CA . LYS A 1 661 ? -10.25 23.219 -15.391 1 89.38 661 LYS A CA 1
ATOM 5174 C C . LYS A 1 661 ? -9 22.438 -15.008 1 89.38 661 LYS A C 1
ATOM 5176 O O . LYS A 1 661 ? -8.727 21.375 -15.57 1 89.38 661 LYS A O 1
ATOM 5181 N N . ILE A 1 662 ? -8.383 22.938 -14.023 1 89 662 ILE A N 1
ATOM 5182 C CA . ILE A 1 662 ? -7.191 22.25 -13.539 1 89 662 ILE A CA 1
ATOM 5183 C C . ILE A 1 662 ? -7.594 21.172 -12.539 1 89 662 ILE A C 1
ATOM 5185 O O . ILE A 1 662 ? -8.531 21.359 -11.766 1 89 662 ILE A O 1
ATOM 5189 N N . ARG A 1 663 ? -6.902 20.125 -12.562 1 90.31 663 ARG A N 1
ATOM 5190 C CA . ARG A 1 663 ? -7.184 19.016 -11.656 1 90.31 663 ARG A CA 1
ATOM 5191 C C . ARG A 1 663 ? -6.852 19.375 -10.219 1 90.31 663 ARG A C 1
ATOM 5193 O O . ARG A 1 663 ? -5.859 20.062 -9.961 1 90.31 663 ARG A O 1
ATOM 5200 N N . ALA A 1 664 ? -7.609 18.875 -9.281 1 91.25 664 ALA A N 1
ATOM 5201 C CA . ALA A 1 664 ? -7.484 19.203 -7.863 1 91.25 664 ALA A CA 1
ATOM 5202 C C . ALA A 1 664 ? -6.18 18.656 -7.285 1 91.25 664 ALA A C 1
ATOM 5204 O O . ALA A 1 664 ? -5.664 19.188 -6.293 1 91.25 664 ALA A O 1
ATOM 5205 N N . GLY A 1 665 ? -5.699 17.656 -7.922 1 88.31 665 GLY A N 1
ATOM 5206 C CA . GLY A 1 665 ? -4.43 17.125 -7.469 1 88.31 665 GLY A CA 1
ATOM 5207 C C . GLY A 1 665 ? -3.287 18.125 -7.578 1 88.31 665 GLY A C 1
ATOM 5208 O O . GLY A 1 665 ? -2.324 18.047 -6.809 1 88.31 665 GLY A O 1
ATOM 5209 N N . SER A 1 666 ? -3.424 19.047 -8.453 1 82.62 666 SER A N 1
ATOM 5210 C CA . SER A 1 666 ? -2.387 20.047 -8.688 1 82.62 666 SER A CA 1
ATOM 5211 C C . SER A 1 666 ? -2.641 21.312 -7.875 1 82.62 666 SER A C 1
ATOM 5213 O O . SER A 1 666 ? -1.862 22.266 -7.938 1 82.62 666 SER A O 1
ATOM 5215 N N . TYR A 1 667 ? -3.707 21.281 -7.09 1 85.69 667 TYR A N 1
ATOM 5216 C CA . TYR A 1 667 ? -4.059 22.422 -6.266 1 85.69 667 TYR A CA 1
ATOM 5217 C C . TYR A 1 667 ? -3.166 22.5 -5.035 1 85.69 667 TYR A C 1
ATOM 5219 O O . TYR A 1 667 ? -2.705 21.484 -4.523 1 85.69 667 TYR A O 1
ATOM 5227 N N . SER A 1 668 ? -2.893 23.75 -4.668 1 76.56 668 SER A N 1
ATOM 5228 C CA . SER A 1 668 ? -2.25 23.969 -3.377 1 76.56 668 SER A CA 1
ATOM 5229 C C . SER A 1 668 ? -3.203 23.656 -2.227 1 76.56 668 SER A C 1
ATOM 5231 O O . SER A 1 668 ? -4.402 23.484 -2.438 1 76.56 668 SER A O 1
ATOM 5233 N N . GLY A 1 669 ? -2.746 23.5 -1.055 1 79.56 669 GLY A N 1
ATOM 5234 C CA . GLY A 1 669 ? -3.58 23.234 0.108 1 79.56 669 GLY A CA 1
ATOM 5235 C C . GLY A 1 669 ? -4.664 24.281 0.314 1 79.56 669 GLY A C 1
ATOM 5236 O O . GLY A 1 669 ? -5.801 23.938 0.648 1 79.56 669 GLY A O 1
ATOM 5237 N N . GLY A 1 670 ? -4.301 25.547 0.086 1 81.69 670 GLY A N 1
ATOM 5238 C CA . GLY A 1 670 ? -5.277 26.625 0.228 1 81.69 670 GLY A CA 1
ATOM 5239 C C . GLY A 1 670 ? -6.367 26.578 -0.825 1 81.69 670 GLY A C 1
ATOM 5240 O O . GLY A 1 670 ? -7.535 26.844 -0.531 1 81.69 670 GLY A O 1
ATOM 5241 N N . MET A 1 671 ? -5.953 26.203 -2.023 1 84.88 671 MET A N 1
ATOM 5242 C CA . MET A 1 671 ? -6.93 26.094 -3.105 1 84.88 671 MET A CA 1
ATOM 5243 C C . MET A 1 671 ? -7.902 24.953 -2.855 1 84.88 671 MET A C 1
ATOM 5245 O O . MET A 1 671 ? -9.102 25.078 -3.121 1 84.88 671 MET A O 1
ATOM 5249 N N . LYS A 1 672 ? -7.367 23.922 -2.367 1 90.94 672 LYS A N 1
ATOM 5250 C CA . LYS A 1 672 ? -8.219 22.766 -2.057 1 90.94 672 LYS A CA 1
ATOM 5251 C C . LYS A 1 672 ? -9.242 23.125 -0.985 1 90.94 672 LYS A C 1
ATOM 5253 O O . LYS A 1 672 ? -10.406 22.719 -1.078 1 90.94 672 LYS A O 1
ATOM 5258 N N . ARG A 1 673 ? -8.828 23.844 -0.065 1 88.94 673 ARG A N 1
ATOM 5259 C CA . ARG A 1 673 ? -9.727 24.234 1.013 1 88.94 673 ARG A CA 1
ATOM 5260 C C . ARG A 1 673 ? -10.805 25.188 0.506 1 88.94 673 ARG A C 1
ATOM 5262 O O . ARG A 1 673 ? -11.961 25.109 0.926 1 88.94 673 ARG A O 1
ATOM 5269 N N . ARG A 1 674 ? -10.406 26.141 -0.319 1 89.81 674 ARG A N 1
ATOM 5270 C CA . ARG A 1 674 ? -11.383 27.062 -0.899 1 89.81 674 ARG A CA 1
ATOM 5271 C C . ARG A 1 674 ? -12.438 26.297 -1.704 1 89.81 674 ARG A C 1
ATOM 5273 O O . ARG A 1 674 ? -13.625 26.641 -1.656 1 89.81 674 ARG A O 1
ATOM 5280 N N . LEU A 1 675 ? -11.938 25.328 -2.4 1 93.69 675 LEU A N 1
ATOM 5281 C CA . LEU A 1 675 ? -12.867 24.5 -3.16 1 93.69 675 LEU A CA 1
ATOM 5282 C C . LEU A 1 675 ? -13.805 23.734 -2.229 1 93.69 675 LEU A C 1
ATOM 5284 O O . LEU A 1 675 ? -14.992 23.578 -2.525 1 93.69 675 LEU A O 1
ATOM 5288 N N . SER A 1 676 ? -13.297 23.25 -1.14 1 93.56 676 SER A N 1
ATOM 5289 C CA . SER A 1 676 ? -14.125 22.547 -0.165 1 93.56 676 SER A CA 1
ATOM 5290 C C . SER A 1 676 ? -15.203 23.469 0.415 1 93.56 676 SER A C 1
ATOM 5292 O O . SER A 1 676 ? -16.328 23.031 0.655 1 93.56 676 SER A O 1
ATOM 5294 N N . VAL A 1 677 ? -14.867 24.688 0.634 1 92.19 677 VAL A N 1
ATOM 5295 C CA . VAL A 1 677 ? -15.836 25.672 1.125 1 92.19 677 VAL A CA 1
ATOM 5296 C C . VAL A 1 677 ? -16.906 25.922 0.058 1 92.19 677 VAL A C 1
ATOM 5298 O O . VAL A 1 677 ? -18.094 26.031 0.37 1 92.19 677 VAL A O 1
ATOM 5301 N N . ALA A 1 678 ? -16.438 26 -1.171 1 93.62 678 ALA A N 1
ATOM 5302 C CA . ALA A 1 678 ? -17.391 26.188 -2.27 1 93.62 678 ALA A CA 1
ATOM 5303 C C . ALA A 1 678 ? -18.391 25.047 -2.324 1 93.62 678 ALA A C 1
ATOM 5305 O O . ALA A 1 678 ? -19.578 25.266 -2.584 1 93.62 678 ALA A O 1
ATOM 5306 N N . ILE A 1 679 ? -17.938 23.875 -2.104 1 94.81 679 ILE A N 1
ATOM 5307 C CA . ILE A 1 679 ? -18.797 22.703 -2.129 1 94.81 679 ILE A CA 1
ATOM 5308 C C . ILE A 1 679 ? -19.828 22.797 -1.001 1 94.81 679 ILE A C 1
ATOM 5310 O O . ILE A 1 679 ? -20.984 22.422 -1.179 1 94.81 679 ILE A O 1
ATOM 5314 N N . ALA A 1 680 ? -19.438 23.312 0.121 1 93.38 680 ALA A N 1
ATOM 5315 C CA . ALA A 1 680 ? -20.344 23.469 1.259 1 93.38 680 ALA A CA 1
ATOM 5316 C C . ALA A 1 680 ? -21.422 24.5 0.966 1 93.38 680 ALA A C 1
ATOM 5318 O O . ALA A 1 680 ? -22.5 24.469 1.564 1 93.38 680 ALA A O 1
ATOM 5319 N N . LEU A 1 681 ? -21.188 25.391 0.015 1 93.25 681 LEU A N 1
ATOM 5320 C CA . LEU A 1 681 ? -22.109 26.484 -0.269 1 93.25 681 LEU A CA 1
ATOM 5321 C C . LEU A 1 681 ? -23.047 26.125 -1.409 1 93.25 681 LEU A C 1
ATOM 5323 O O . LEU A 1 681 ? -23.953 26.891 -1.749 1 93.25 681 LEU A O 1
ATOM 5327 N N . ILE A 1 682 ? -22.891 24.938 -1.896 1 93.5 682 ILE A N 1
ATOM 5328 C CA . ILE A 1 682 ? -23.734 24.5 -3.01 1 93.5 682 ILE A CA 1
ATOM 5329 C C . ILE A 1 682 ? -25.188 24.453 -2.572 1 93.5 682 ILE A C 1
ATOM 5331 O O . ILE A 1 682 ? -25.5 23.938 -1.495 1 93.5 682 ILE A O 1
ATOM 5335 N N . GLY A 1 683 ? -26.141 24.969 -3.416 1 87.5 683 GLY A N 1
ATOM 5336 C CA . GLY A 1 683 ? -27.562 24.922 -3.162 1 87.5 683 GLY A CA 1
ATOM 5337 C C . GLY A 1 683 ? -28.047 26.016 -2.236 1 87.5 683 GLY A C 1
ATOM 5338 O O . GLY A 1 683 ? -29.172 25.984 -1.749 1 87.5 683 GLY A O 1
ATOM 5339 N N . ASP A 1 684 ? -27.141 26.922 -1.887 1 87.56 684 ASP A N 1
ATOM 5340 C CA . ASP A 1 684 ? -27.484 28.047 -1.014 1 87.56 684 ASP A CA 1
ATOM 5341 C C . ASP A 1 684 ? -28.094 27.547 0.294 1 87.56 684 ASP A C 1
ATOM 5343 O O . ASP A 1 684 ? -29.25 27.875 0.608 1 87.56 684 ASP A O 1
ATOM 5347 N N . PRO A 1 685 ? -27.375 26.891 1.051 1 92.69 685 PRO A N 1
ATOM 5348 C CA . PRO A 1 685 ? -27.875 26.328 2.305 1 92.69 685 PRO A CA 1
ATOM 5349 C C . PRO A 1 685 ? -28.219 27.391 3.338 1 92.69 685 PRO A C 1
ATOM 5351 O O . PRO A 1 685 ? -27.609 28.469 3.344 1 92.69 685 PRO A O 1
ATOM 5354 N N . LYS A 1 686 ? -29.141 27.047 4.215 1 93.62 686 LYS A N 1
ATOM 5355 C CA . LYS A 1 686 ? -29.547 27.953 5.281 1 93.62 686 LYS A CA 1
ATOM 5356 C C . LYS A 1 686 ? -28.594 27.875 6.469 1 93.62 686 LYS A C 1
ATOM 5358 O O . LYS A 1 686 ? -28.484 28.812 7.254 1 93.62 686 LYS A O 1
ATOM 5363 N N . LEU A 1 687 ? -28.016 26.766 6.512 1 95.62 687 LEU A N 1
ATOM 5364 C CA . LEU A 1 687 ? -27.062 26.516 7.59 1 95.62 687 LEU A CA 1
ATOM 5365 C C . LEU A 1 687 ? -25.781 25.875 7.051 1 95.62 687 LEU A C 1
ATOM 5367 O O . LEU A 1 687 ? -25.859 24.906 6.293 1 95.62 687 LEU A O 1
ATOM 5371 N N . VAL A 1 688 ? -24.656 26.438 7.379 1 95.88 688 VAL A N 1
ATOM 5372 C CA . VAL A 1 688 ? -23.391 25.922 6.895 1 95.88 688 VAL A CA 1
ATOM 5373 C C . VAL A 1 688 ? -22.484 25.562 8.078 1 95.88 688 VAL A C 1
ATOM 5375 O O . VAL A 1 688 ? -22.359 26.344 9.031 1 95.88 688 VAL A O 1
ATOM 5378 N N . PHE A 1 689 ? -21.938 24.375 8.102 1 96.12 689 PHE A N 1
ATOM 5379 C CA . PHE A 1 689 ? -20.969 23.938 9.102 1 96.12 689 PHE A CA 1
ATOM 5380 C C . PHE A 1 689 ? -19.547 24 8.547 1 96.12 689 PHE A C 1
ATOM 5382 O O . PHE A 1 689 ? -19.281 23.453 7.469 1 96.12 689 PHE A O 1
ATOM 5389 N N . LEU A 1 690 ? -18.656 24.656 9.203 1 95.75 690 LEU A N 1
ATOM 5390 C CA . LEU A 1 690 ? -17.25 24.719 8.852 1 95.75 690 LEU A CA 1
ATOM 5391 C C . LEU A 1 690 ? -16.375 24.156 9.977 1 95.75 690 LEU A C 1
ATOM 5393 O O . LEU A 1 690 ? -16.234 24.797 11.023 1 95.75 690 LEU A O 1
ATOM 5397 N N . ASP A 1 691 ? -15.812 23 9.758 1 93.31 691 ASP A N 1
ATOM 5398 C CA . ASP A 1 691 ? -14.977 22.375 10.773 1 93.31 691 ASP A CA 1
ATOM 5399 C C . ASP A 1 691 ? -13.5 22.672 10.539 1 93.31 691 ASP A C 1
ATOM 5401 O O . ASP A 1 691 ? -12.852 22.047 9.703 1 93.31 691 ASP A O 1
ATOM 5405 N N . GLU A 1 692 ? -12.914 23.547 11.234 1 90.31 692 GLU A N 1
ATOM 5406 C CA . GLU A 1 692 ? -11.531 24 11.188 1 90.31 692 GLU A CA 1
ATOM 5407 C C . GLU A 1 692 ? -11.086 24.266 9.75 1 90.31 692 GLU A C 1
ATOM 5409 O O . GLU A 1 692 ? -10.102 23.688 9.281 1 90.31 692 GLU A O 1
ATOM 5414 N N . PRO A 1 693 ? -11.68 25.203 9.086 1 89.69 693 PRO A N 1
ATOM 5415 C CA . PRO A 1 693 ? -11.469 25.422 7.648 1 89.69 693 PRO A CA 1
ATOM 5416 C C . PRO A 1 693 ? -10.094 26.016 7.336 1 89.69 693 PRO A C 1
ATOM 5418 O O . PRO A 1 693 ? -9.617 25.891 6.207 1 89.69 693 PRO A O 1
ATOM 5421 N N . THR A 1 694 ? -9.422 26.688 8.266 1 87.44 694 THR A N 1
ATOM 5422 C CA . THR A 1 694 ? -8.195 27.391 7.922 1 87.44 694 THR A CA 1
ATOM 5423 C C . THR A 1 694 ? -7.012 26.844 8.719 1 87.44 694 THR A C 1
ATOM 5425 O O . THR A 1 694 ? -5.965 27.484 8.805 1 87.44 694 THR A O 1
ATOM 5428 N N . THR A 1 695 ? -7.156 25.703 9.258 1 78.81 695 THR A N 1
ATOM 5429 C CA . THR A 1 695 ? -6.07 25.141 10.047 1 78.81 695 THR A CA 1
ATOM 5430 C C . THR A 1 695 ? -4.875 24.797 9.164 1 78.81 695 THR A C 1
ATOM 5432 O O . THR A 1 695 ? -5.043 24.25 8.07 1 78.81 695 THR A O 1
ATOM 5435 N N . GLY A 1 696 ? -3.66 25.25 9.547 1 71.75 696 GLY A N 1
ATOM 5436 C CA . GLY A 1 696 ? -2.426 24.891 8.867 1 71.75 696 GLY A CA 1
ATOM 5437 C C . GLY A 1 696 ? -2.154 25.75 7.641 1 71.75 696 GLY A C 1
ATOM 5438 O O . GLY A 1 696 ? -1.18 25.516 6.922 1 71.75 696 GLY A O 1
ATOM 5439 N N . MET A 1 697 ? -2.959 26.828 7.43 1 78.5 697 MET A N 1
ATOM 5440 C CA . MET A 1 697 ? -2.795 27.672 6.254 1 78.5 697 MET A CA 1
ATOM 5441 C C . MET A 1 697 ? -1.923 28.891 6.574 1 78.5 697 MET A C 1
ATOM 5443 O O . MET A 1 697 ? -1.841 29.312 7.727 1 78.5 697 MET A O 1
ATOM 5447 N N . ASP A 1 698 ? -1.282 29.375 5.523 1 78 698 ASP A N 1
ATOM 5448 C CA . ASP A 1 698 ? -0.519 30.609 5.68 1 78 698 ASP A CA 1
ATOM 5449 C C . ASP A 1 698 ? -1.446 31.812 5.828 1 78 698 ASP A C 1
ATOM 5451 O O . ASP A 1 698 ? -2.609 31.75 5.426 1 78 698 ASP A O 1
ATOM 5455 N N . PRO A 1 699 ? -0.984 32.844 6.406 1 77.06 699 PRO A N 1
ATOM 5456 C CA . PRO A 1 699 ? -1.817 34 6.73 1 77.06 699 PRO A CA 1
ATOM 5457 C C . PRO A 1 699 ? -2.467 34.625 5.496 1 77.06 699 PRO A C 1
ATOM 5459 O O . PRO A 1 699 ? -3.605 35.094 5.566 1 77.06 699 PRO A O 1
ATOM 5462 N N . ILE A 1 700 ? -1.723 34.594 4.379 1 74.12 700 ILE A N 1
ATOM 5463 C CA . ILE A 1 700 ? -2.279 35.219 3.178 1 74.12 700 ILE A CA 1
ATOM 5464 C C . ILE A 1 700 ? -3.482 34.406 2.697 1 74.12 700 ILE A C 1
ATOM 5466 O O . ILE A 1 700 ? -4.543 34.969 2.416 1 74.12 700 ILE A O 1
ATOM 5470 N N . THR A 1 701 ? -3.289 33.188 2.613 1 78.69 701 THR A N 1
ATOM 5471 C CA . THR A 1 701 ? -4.363 32.312 2.174 1 78.69 701 THR A CA 1
ATOM 5472 C C . THR A 1 701 ? -5.5 32.312 3.189 1 78.69 701 THR A C 1
ATOM 5474 O O . THR A 1 701 ? -6.676 32.219 2.816 1 78.69 701 THR A O 1
ATOM 5477 N N . ARG A 1 702 ? -5.16 32.312 4.438 1 83.44 702 ARG A N 1
ATOM 5478 C CA . ARG A 1 702 ? -6.16 32.344 5.504 1 83.44 702 ARG A CA 1
ATOM 5479 C C . ARG A 1 702 ? -7.082 33.531 5.367 1 83.44 702 ARG A C 1
ATOM 5481 O O . ARG A 1 702 ? -8.297 33.406 5.527 1 83.44 702 ARG A O 1
ATOM 5488 N N . ARG A 1 703 ? -6.52 34.719 5.125 1 78.88 703 ARG A N 1
ATOM 5489 C CA . ARG A 1 703 ? -7.305 35.938 5 1 78.88 703 ARG A CA 1
ATOM 5490 C C . ARG A 1 703 ? -8.273 35.844 3.824 1 78.88 703 ARG A C 1
ATOM 5492 O O . ARG A 1 703 ? -9.391 36.375 3.893 1 78.88 703 ARG A O 1
ATOM 5499 N N . HIS A 1 704 ? -7.812 35.156 2.826 1 77.12 704 HIS A N 1
ATOM 5500 C CA . HIS A 1 704 ? -8.68 35 1.67 1 77.12 704 HIS A CA 1
ATOM 5501 C C . HIS A 1 704 ? -9.891 34.125 2.018 1 77.12 704 HIS A C 1
ATOM 5503 O O . HIS A 1 704 ? -11.008 34.406 1.604 1 77.12 704 HIS A O 1
ATOM 5509 N N . VAL A 1 705 ? -9.664 33.156 2.699 1 86.75 705 VAL A N 1
ATOM 5510 C CA . VAL A 1 705 ? -10.75 32.25 3.086 1 86.75 705 VAL A CA 1
ATOM 5511 C C . VAL A 1 705 ? -11.688 32.969 4.055 1 86.75 705 VAL A C 1
ATOM 5513 O O . VAL A 1 705 ? -12.914 32.812 3.982 1 86.75 705 VAL A O 1
ATOM 5516 N N . TRP A 1 706 ? -11.094 33.812 4.953 1 87.75 706 TRP A N 1
ATOM 5517 C CA . TRP A 1 706 ? -11.914 34.562 5.879 1 87.75 706 TRP A CA 1
ATOM 5518 C C . TRP A 1 706 ? -12.836 35.531 5.125 1 87.75 706 TRP A C 1
ATOM 5520 O O . TRP A 1 706 ? -14.008 35.688 5.488 1 87.75 706 TRP A O 1
ATOM 5530 N N . ASP A 1 707 ? -12.297 36.062 4.09 1 82.44 707 ASP A N 1
ATOM 5531 C CA . ASP A 1 707 ? -13.102 36.969 3.277 1 82.44 707 ASP A CA 1
ATOM 5532 C C . ASP A 1 707 ? -14.266 36.219 2.617 1 82.44 707 ASP A C 1
ATOM 5534 O O . ASP A 1 707 ? -15.375 36.781 2.541 1 82.44 707 ASP A O 1
ATOM 5538 N N . ILE A 1 708 ? -13.984 35.125 2.166 1 86.69 708 ILE A N 1
ATOM 5539 C CA . ILE A 1 708 ? -15.008 34.312 1.514 1 86.69 708 ILE A CA 1
ATOM 5540 C C . ILE A 1 708 ? -16.109 33.969 2.518 1 86.69 708 ILE A C 1
ATOM 5542 O O . ILE A 1 708 ? -17.297 34.062 2.207 1 86.69 708 ILE A O 1
ATOM 5546 N N . ILE A 1 709 ? -15.719 33.594 3.68 1 90.69 709 ILE A N 1
ATOM 5547 C CA . ILE A 1 709 ? -16.688 33.219 4.715 1 90.69 709 ILE A CA 1
ATOM 5548 C C . ILE A 1 709 ? -17.5 34.438 5.133 1 90.69 709 ILE A C 1
ATOM 5550 O O . ILE A 1 709 ? -18.703 34.344 5.336 1 90.69 709 ILE A O 1
ATOM 5554 N N . GLN A 1 710 ? -16.844 35.594 5.219 1 86.38 710 GLN A N 1
ATOM 5555 C CA . GLN A 1 710 ? -17.516 36.812 5.602 1 86.38 710 GLN A CA 1
ATOM 5556 C C . GLN A 1 710 ? -18.562 37.219 4.566 1 86.38 710 GLN A C 1
ATOM 5558 O O . GLN A 1 710 ? -19.656 37.656 4.922 1 86.38 710 GLN A O 1
ATOM 5563 N N . GLU A 1 711 ? -18.172 37 3.363 1 82.75 711 GLU A N 1
ATOM 5564 C CA . GLU A 1 711 ? -19.078 37.344 2.283 1 82.75 711 GLU A CA 1
ATOM 5565 C C . GLU A 1 711 ? -20.266 36.406 2.223 1 82.75 711 GLU A C 1
ATOM 5567 O O . GLU A 1 711 ? -21.344 36.75 1.769 1 82.75 711 GLU A O 1
ATOM 5572 N N . SER A 1 712 ? -20.078 35.25 2.699 1 87.56 712 SER A N 1
ATOM 5573 C CA . SER A 1 712 ? -21.109 34.219 2.621 1 87.56 712 SER A CA 1
ATOM 5574 C C . SER A 1 712 ? -22.047 34.281 3.822 1 87.56 712 SER A C 1
ATOM 5576 O O . SER A 1 712 ? -23.062 33.594 3.859 1 87.56 712 SER A O 1
ATOM 5578 N N . LYS A 1 713 ? -21.812 35.156 4.742 1 86.12 713 LYS A N 1
ATOM 5579 C CA . LYS A 1 713 ? -22.562 35.25 5.988 1 86.12 713 LYS A CA 1
ATOM 5580 C C . LYS A 1 713 ? -23.969 35.75 5.738 1 86.12 713 LYS A C 1
ATOM 5582 O O . LYS A 1 713 ? -24.906 35.406 6.461 1 86.12 713 LYS A O 1
ATOM 5587 N N . LYS A 1 714 ? -24.078 36.5 4.75 1 82.62 714 LYS A N 1
ATOM 5588 C CA . LYS A 1 714 ? -25.359 37.156 4.531 1 82.62 714 LYS A CA 1
ATOM 5589 C C . LYS A 1 714 ? -26.453 36.156 4.199 1 82.62 714 LYS A C 1
ATOM 5591 O O . LYS A 1 714 ? -26.312 35.406 3.242 1 82.62 714 LYS A O 1
ATOM 5596 N N . GLY A 1 715 ? -27.484 36.094 5.039 1 83.88 715 GLY A N 1
ATOM 5597 C CA . GLY A 1 715 ? -28.672 35.281 4.75 1 83.88 715 GLY A CA 1
ATOM 5598 C C . GLY A 1 715 ? -28.578 33.875 5.262 1 83.88 715 GLY A C 1
ATOM 5599 O O . GLY A 1 715 ? -29.422 33.031 4.926 1 83.88 715 GLY A O 1
ATOM 5600 N N . ARG A 1 716 ? -27.547 33.594 5.93 1 91.06 716 ARG A N 1
ATOM 5601 C CA . ARG A 1 716 ? -27.438 32.219 6.414 1 91.06 716 ARG A CA 1
ATOM 5602 C C . ARG A 1 716 ? -26.75 32.156 7.781 1 91.06 716 ARG A C 1
ATOM 5604 O O . ARG A 1 716 ? -26.094 33.125 8.18 1 91.06 716 ARG A O 1
ATOM 5611 N N . ALA A 1 717 ? -27 31.078 8.531 1 95.06 717 ALA A N 1
ATOM 5612 C CA . ALA A 1 717 ? -26.297 30.781 9.781 1 95.06 717 ALA A CA 1
ATOM 5613 C C . ALA A 1 717 ? -25.062 29.922 9.539 1 95.06 717 ALA A C 1
ATOM 5615 O O . ALA A 1 717 ? -25.078 29.031 8.695 1 95.06 717 ALA A O 1
ATOM 5616 N N . ILE A 1 718 ? -24 30.297 10.148 1 96.31 718 ILE A N 1
ATOM 5617 C CA . ILE A 1 718 ? -22.75 29.547 9.984 1 96.31 718 ILE A CA 1
ATOM 5618 C C . ILE A 1 718 ? -22.234 29.109 11.352 1 96.31 718 ILE A C 1
ATOM 5620 O O . ILE A 1 718 ? -22.203 29.906 12.297 1 96.31 718 ILE A O 1
ATOM 5624 N N . ILE A 1 719 ? -21.969 27.875 11.508 1 96.5 719 ILE A N 1
ATOM 5625 C CA . ILE A 1 719 ? -21.297 27.344 12.695 1 96.5 719 ILE A CA 1
ATOM 5626 C C . ILE A 1 719 ? -19.859 26.984 12.352 1 96.5 719 ILE A C 1
ATOM 5628 O O . ILE A 1 719 ? -19.609 26.125 11.492 1 96.5 719 ILE A O 1
ATOM 5632 N N . LEU A 1 720 ? -18.938 27.609 12.984 1 96 720 LEU A N 1
ATOM 5633 C CA . LEU A 1 720 ? -17.516 27.438 12.703 1 96 720 LEU A CA 1
ATOM 5634 C C . LEU A 1 720 ? -16.781 26.938 13.945 1 96 720 LEU A C 1
ATOM 5636 O O . LEU A 1 720 ? -16.984 27.453 15.047 1 96 720 LEU A O 1
ATOM 5640 N N . THR A 1 721 ? -16.062 25.828 13.789 1 94.38 721 THR A N 1
ATOM 5641 C CA . THR A 1 721 ? -15.18 25.375 14.859 1 94.38 721 THR A CA 1
ATOM 5642 C C . THR A 1 721 ? -13.727 25.734 14.562 1 94.38 721 THR A C 1
ATOM 5644 O O . THR A 1 721 ? -13.297 25.688 13.406 1 94.38 721 THR A O 1
ATOM 5647 N N . THR A 1 722 ? -12.977 26.203 15.531 1 90.31 722 THR A N 1
ATOM 5648 C CA . THR A 1 722 ? -11.578 26.562 15.344 1 90.31 722 THR A CA 1
ATOM 5649 C C . THR A 1 722 ? -10.828 26.547 16.672 1 90.31 722 THR A C 1
ATOM 5651 O O . THR A 1 722 ? -11.445 26.531 17.734 1 90.31 722 THR A O 1
ATOM 5654 N N . HIS A 1 723 ? -9.625 26.469 16.625 1 84.19 723 HIS A N 1
ATOM 5655 C CA . HIS A 1 723 ? -8.766 26.672 17.781 1 84.19 723 HIS A CA 1
ATOM 5656 C C . HIS A 1 723 ? -7.945 27.953 17.641 1 84.19 723 HIS A C 1
ATOM 5658 O O . HIS A 1 723 ? -7.09 28.234 18.484 1 84.19 723 HIS A O 1
ATOM 5664 N N . SER A 1 724 ? -8.219 28.688 16.625 1 81.94 724 SER A N 1
ATOM 5665 C CA . SER A 1 724 ? -7.559 29.969 16.406 1 81.94 724 SER A CA 1
ATOM 5666 C C . SER A 1 724 ? -8.383 31.125 16.984 1 81.94 724 SER A C 1
ATOM 5668 O O . SER A 1 724 ? -9.5 31.375 16.516 1 81.94 724 SER A O 1
ATOM 5670 N N . MET A 1 725 ? -7.828 31.828 17.844 1 83.56 725 MET A N 1
ATOM 5671 C CA . MET A 1 725 ? -8.523 32.938 18.484 1 83.56 725 MET A CA 1
ATOM 5672 C C . MET A 1 725 ? -8.703 34.094 17.516 1 83.56 725 MET A C 1
ATOM 5674 O O . MET A 1 725 ? -9.703 34.812 17.562 1 83.56 725 MET A O 1
ATOM 5678 N N . GLU A 1 726 ? -7.758 34.188 16.703 1 77.81 726 GLU A N 1
ATOM 5679 C CA . GLU A 1 726 ? -7.84 35.25 15.711 1 77.81 726 GLU A CA 1
ATOM 5680 C C . GLU A 1 726 ? -9.008 35.031 14.758 1 77.81 726 GLU A C 1
ATOM 5682 O O . GLU A 1 726 ? -9.719 36 14.406 1 77.81 726 GLU A O 1
ATOM 5687 N N . GLU A 1 727 ? -9.133 33.906 14.375 1 86.94 727 GLU A N 1
ATOM 5688 C CA . GLU A 1 727 ? -10.242 33.562 13.492 1 86.94 727 GLU A CA 1
ATOM 5689 C C . GLU A 1 727 ? -11.586 33.812 14.156 1 86.94 727 GLU A C 1
ATOM 5691 O O . GLU A 1 727 ? -12.5 34.375 13.523 1 86.94 727 GLU A O 1
ATOM 5696 N N . ALA A 1 728 ? -11.672 33.406 15.375 1 89.44 728 ALA A N 1
ATOM 5697 C CA . ALA A 1 728 ? -12.906 33.625 16.141 1 89.44 728 ALA A CA 1
ATOM 5698 C C . ALA A 1 728 ? -13.188 35.125 16.312 1 89.44 728 ALA A C 1
ATOM 5700 O O . ALA A 1 728 ? -14.344 35.562 16.266 1 89.44 728 ALA A O 1
ATOM 5701 N N . ASP A 1 729 ? -12.164 35.844 16.5 1 83.06 729 ASP A N 1
ATOM 5702 C CA . ASP A 1 729 ? -12.305 37.25 16.75 1 83.06 729 ASP A CA 1
ATOM 5703 C C . ASP A 1 729 ? -12.758 38 15.492 1 83.06 729 ASP A C 1
ATOM 5705 O O . ASP A 1 729 ? -13.578 38.906 15.562 1 83.06 729 ASP A O 1
ATOM 5709 N N . ILE A 1 730 ? -12.273 37.562 14.391 1 77.75 730 ILE A N 1
ATOM 5710 C CA . ILE A 1 730 ? -12.516 38.281 13.141 1 77.75 730 ILE A CA 1
ATOM 5711 C C . ILE A 1 730 ? -13.859 37.844 12.555 1 77.75 730 ILE A C 1
ATOM 5713 O O . ILE A 1 730 ? -14.617 38.688 12.062 1 77.75 730 ILE A O 1
ATOM 5717 N N . LEU A 1 731 ? -14.211 36.688 12.586 1 88 731 LEU A N 1
ATOM 5718 C CA . LEU A 1 731 ? -15.32 36.156 11.805 1 88 731 LEU A CA 1
ATOM 5719 C C . LEU A 1 731 ? -16.578 36.062 12.656 1 88 731 LEU A C 1
ATOM 5721 O O . LEU A 1 731 ? -17.703 36.188 12.141 1 88 731 LEU A O 1
ATOM 5725 N N . SER A 1 732 ? -16.469 35.844 13.93 1 90.69 732 SER A N 1
ATOM 5726 C CA . SER A 1 732 ? -17.609 35.375 14.711 1 90.69 732 SER A CA 1
ATOM 5727 C C . SER A 1 732 ? -18.422 36.562 15.25 1 90.69 732 SER A C 1
ATOM 5729 O O . SER A 1 732 ? -17.859 37.625 15.562 1 90.69 732 SER A O 1
ATOM 5731 N N . ASP A 1 733 ? -19.719 36.406 15.297 1 88.81 733 ASP A N 1
ATOM 5732 C CA . ASP A 1 733 ? -20.625 37.312 15.984 1 88.81 733 ASP A CA 1
ATOM 5733 C C . ASP A 1 733 ? -20.812 36.906 17.453 1 88.81 733 ASP A C 1
ATOM 5735 O O . ASP A 1 733 ? -20.938 37.75 18.312 1 88.81 733 ASP A O 1
ATOM 5739 N N . ARG A 1 734 ? -20.875 35.719 17.656 1 92.38 734 ARG A N 1
ATOM 5740 C CA . ARG A 1 734 ? -20.969 35.094 18.969 1 92.38 734 ARG A CA 1
ATOM 5741 C C . ARG A 1 734 ? -20.016 33.906 19.109 1 92.38 734 ARG A C 1
ATOM 5743 O O . ARG A 1 734 ? -19.797 33.188 18.141 1 92.38 734 ARG A O 1
ATOM 5750 N N . ILE A 1 735 ? -19.391 33.812 20.266 1 94.38 735 ILE A N 1
ATOM 5751 C CA . ILE A 1 735 ? -18.375 32.812 20.469 1 94.38 735 ILE A CA 1
ATOM 5752 C C . ILE A 1 735 ? -18.734 31.938 21.672 1 94.38 735 ILE A C 1
ATOM 5754 O O . ILE A 1 735 ? -19.203 32.438 22.703 1 94.38 735 ILE A O 1
ATOM 5758 N N . GLY A 1 736 ? -18.672 30.641 21.531 1 94.31 736 GLY A N 1
ATOM 5759 C CA . GLY A 1 736 ? -18.75 29.688 22.625 1 94.31 736 GLY A CA 1
ATOM 5760 C C . GLY A 1 736 ? -17.453 28.922 22.844 1 94.31 736 GLY A C 1
ATOM 5761 O O . GLY A 1 736 ? -16.812 28.5 21.875 1 94.31 736 GLY A O 1
ATOM 5762 N N . ILE A 1 737 ? -16.984 28.906 24.031 1 93 737 ILE A N 1
ATOM 5763 C CA . ILE A 1 737 ? -15.781 28.156 24.344 1 93 737 ILE A CA 1
ATOM 5764 C C . ILE A 1 737 ? -16.156 26.844 25.062 1 93 737 ILE A C 1
ATOM 5766 O O . ILE A 1 737 ? -16.828 26.859 26.094 1 93 737 ILE A O 1
ATOM 5770 N N . MET A 1 738 ? -15.758 25.766 24.422 1 92.31 738 MET A N 1
ATOM 5771 C CA . MET A 1 738 ? -16 24.438 24.984 1 92.31 738 MET A CA 1
ATOM 5772 C C . MET A 1 738 ? -14.734 23.844 25.594 1 92.31 738 MET A C 1
ATOM 5774 O O . MET A 1 738 ? -13.648 24.016 25.031 1 92.31 738 MET A O 1
ATOM 5778 N N . ALA A 1 739 ? -14.891 23.234 26.703 1 89.06 739 ALA A N 1
ATOM 5779 C CA . ALA A 1 739 ? -13.797 22.516 27.344 1 89.06 739 ALA A CA 1
ATOM 5780 C C . ALA A 1 739 ? -14.297 21.25 28.047 1 89.06 739 ALA A C 1
ATOM 5782 O O . ALA A 1 739 ? -15.328 21.281 28.719 1 89.06 739 ALA A O 1
ATOM 5783 N N . LYS A 1 740 ? -13.688 20.188 27.859 1 86.88 740 LYS A N 1
ATOM 5784 C CA . LYS A 1 740 ? -13.977 18.891 28.469 1 86.88 740 LYS A CA 1
ATOM 5785 C C . LYS A 1 740 ? -15.43 18.484 28.234 1 86.88 740 LYS A C 1
ATOM 5787 O O . LYS A 1 740 ? -16.109 18.016 29.156 1 86.88 740 LYS A O 1
ATOM 5792 N N . GLY A 1 741 ? -15.984 18.891 27.094 1 89.56 741 GLY A N 1
ATOM 5793 C CA . GLY A 1 741 ? -17.297 18.422 26.672 1 89.56 741 GLY A CA 1
ATOM 5794 C C . GLY A 1 741 ? -18.422 19.328 27.109 1 89.56 741 GLY A C 1
ATOM 5795 O O . GLY A 1 741 ? -19.594 19.016 26.891 1 89.56 741 GLY A O 1
ATOM 5796 N N . ARG A 1 742 ? -18.094 20.453 27.766 1 90.56 742 ARG A N 1
ATOM 5797 C CA . ARG A 1 742 ? -19.109 21.375 28.25 1 90.56 742 ARG A CA 1
ATOM 5798 C C . ARG A 1 742 ? -18.875 22.781 27.734 1 90.56 742 ARG A C 1
ATOM 5800 O O . ARG A 1 742 ? -17.734 23.156 27.438 1 90.56 742 ARG A O 1
ATOM 5807 N N . LEU A 1 743 ? -19.984 23.469 27.578 1 92.94 743 LEU A N 1
ATOM 5808 C CA . LEU A 1 743 ? -19.875 24.891 27.234 1 92.94 743 LEU A CA 1
ATOM 5809 C C . LEU A 1 743 ? -19.516 25.719 28.469 1 92.94 743 LEU A C 1
ATOM 5811 O O . LEU A 1 743 ? -20.266 25.75 29.438 1 92.94 743 LEU A O 1
ATOM 5815 N N . ARG A 1 744 ? -18.438 26.422 28.438 1 90.69 744 ARG A N 1
ATOM 5816 C CA . ARG A 1 744 ? -17.922 27.125 29.609 1 90.69 744 ARG A CA 1
ATOM 5817 C C . ARG A 1 744 ? -18.266 28.609 29.547 1 90.69 744 ARG A C 1
ATOM 5819 O O . ARG A 1 744 ? -18.469 29.25 30.594 1 90.69 744 ARG A O 1
ATOM 5826 N N . CYS A 1 745 ? -18.141 29.125 28.422 1 92.19 745 CYS A N 1
ATOM 5827 C CA . CYS A 1 745 ? -18.469 30.531 28.25 1 92.19 745 CYS A CA 1
ATOM 5828 C C . CYS A 1 745 ? -19.141 30.766 26.906 1 92.19 745 CYS A C 1
ATOM 5830 O O . CYS A 1 745 ? -18.953 29.984 25.969 1 92.19 745 CYS A O 1
ATOM 5832 N N . ILE A 1 746 ? -19.969 31.812 26.875 1 93.62 746 ILE A N 1
ATOM 5833 C CA . ILE A 1 746 ? -20.656 32.188 25.641 1 93.62 746 ILE A CA 1
ATOM 5834 C C . ILE A 1 746 ? -20.859 33.688 25.609 1 93.62 746 ILE A C 1
ATOM 5836 O O . ILE A 1 746 ? -21.078 34.344 26.641 1 93.62 746 ILE A O 1
ATOM 5840 N N . GLY A 1 747 ? -20.578 34.281 24.516 1 89.81 747 GLY A N 1
ATOM 5841 C CA . GLY A 1 747 ? -20.766 35.719 24.359 1 89.81 747 GLY A CA 1
ATOM 5842 C C . GLY A 1 747 ? -20.031 36.281 23.156 1 89.81 747 GLY A C 1
ATOM 5843 O O . GLY A 1 747 ? -19.562 35.562 22.297 1 89.81 747 GLY A O 1
ATOM 5844 N N . THR A 1 748 ? -20.016 37.531 23.031 1 86.94 748 THR A N 1
ATOM 5845 C CA . THR A 1 748 ? -19.25 38.188 22 1 86.94 748 THR A CA 1
ATOM 5846 C C . THR A 1 748 ? -17.766 38.281 22.391 1 86.94 748 THR A C 1
ATOM 5848 O O . THR A 1 748 ? -17.422 38.094 23.562 1 86.94 748 THR A O 1
ATOM 5851 N N . SER A 1 749 ? -16.953 38.469 21.438 1 83.5 749 SER A N 1
ATOM 5852 C CA . SER A 1 749 ? -15.516 38.562 21.688 1 83.5 749 SER A CA 1
ATOM 5853 C C . SER A 1 749 ? -15.188 39.594 22.75 1 83.5 749 SER A C 1
ATOM 5855 O O . SER A 1 749 ? -14.398 39.312 23.656 1 83.5 749 SER A O 1
ATOM 5857 N N . ILE A 1 750 ? -15.836 40.656 22.719 1 72.06 750 ILE A N 1
ATOM 5858 C CA . ILE A 1 750 ? -15.586 41.75 23.641 1 72.06 750 ILE A CA 1
ATOM 5859 C C . ILE A 1 750 ? -16.078 41.375 25.031 1 72.06 750 ILE A C 1
ATOM 5861 O O . ILE A 1 750 ? -15.406 41.688 26.031 1 72.06 750 ILE A O 1
ATOM 5865 N N . ARG A 1 751 ? -17.234 40.781 25.078 1 77.81 751 ARG A N 1
ATOM 5866 C CA . ARG A 1 751 ? -17.812 40.375 26.359 1 77.81 751 ARG A CA 1
ATOM 5867 C C . ARG A 1 751 ? -16.922 39.344 27.031 1 77.81 751 ARG A C 1
ATOM 5869 O O . ARG A 1 751 ? -16.719 39.375 28.25 1 77.81 751 ARG A O 1
ATOM 5876 N N . LEU A 1 752 ? -16.453 38.469 26.312 1 85.12 752 LEU A N 1
ATOM 5877 C CA . LEU A 1 752 ? -15.609 37.438 26.859 1 85.12 752 LEU A CA 1
ATOM 5878 C C . LEU A 1 752 ? -14.289 38 27.375 1 85.12 752 LEU A C 1
ATOM 5880 O O . LEU A 1 752 ? -13.781 37.562 28.406 1 85.12 752 LEU A O 1
ATOM 5884 N N . LYS A 1 753 ? -13.648 38.938 26.625 1 77.31 753 LYS A N 1
ATOM 5885 C CA . LYS A 1 753 ? -12.398 39.594 27.016 1 77.31 753 LYS A CA 1
ATOM 5886 C C . LYS A 1 753 ? -12.578 40.406 28.297 1 77.31 753 LYS A C 1
ATOM 5888 O O . LYS A 1 753 ? -11.688 40.438 29.141 1 77.31 753 LYS A O 1
ATOM 5893 N N . SER A 1 754 ? -13.758 41 28.391 1 71.31 754 SER A N 1
ATOM 5894 C CA . SER A 1 754 ? -14.031 41.875 29.547 1 71.31 754 SER A CA 1
ATOM 5895 C C . SER A 1 754 ? -14.312 41.031 30.797 1 71.31 754 SER A C 1
ATOM 5897 O O . SER A 1 754 ? -13.898 41.406 31.891 1 71.31 754 SER A O 1
ATOM 5899 N N . ARG A 1 755 ? -14.992 40.031 30.656 1 75.88 755 ARG A N 1
ATOM 5900 C CA . ARG A 1 755 ? -15.445 39.25 31.812 1 75.88 755 ARG A CA 1
ATOM 5901 C C . ARG A 1 755 ? -14.367 38.281 32.281 1 75.88 755 ARG A C 1
ATOM 5903 O O . ARG A 1 755 ? -14.219 38.062 33.469 1 75.88 755 ARG A O 1
ATOM 5910 N N . PHE A 1 756 ? -13.742 37.719 31.375 1 79 756 PHE A N 1
ATOM 5911 C CA . PHE A 1 756 ? -12.836 36.625 31.75 1 79 756 PHE A CA 1
ATOM 5912 C C . PHE A 1 756 ? -11.391 37.031 31.5 1 79 756 PHE A C 1
ATOM 5914 O O . PHE A 1 756 ? -10.469 36.25 31.797 1 79 756 PHE A O 1
ATOM 5921 N N . GLY A 1 757 ? -11.133 38.125 30.984 1 74.5 757 GLY A N 1
ATOM 5922 C CA . GLY A 1 757 ? -9.766 38.562 30.797 1 74.5 757 GLY A CA 1
ATOM 5923 C C . GLY A 1 757 ? -9.086 39 32.094 1 74.5 757 GLY A C 1
ATOM 5924 O O . GLY A 1 757 ? -9.75 39.312 33.062 1 74.5 757 GLY A O 1
ATOM 5925 N N . THR A 1 758 ? -7.75 38.625 32.281 1 67.81 758 THR A N 1
ATOM 5926 C CA . THR A 1 758 ? -6.992 38.906 33.469 1 67.81 758 THR A CA 1
ATOM 5927 C C . THR A 1 758 ? -6.891 40.406 33.719 1 67.81 758 THR A C 1
ATOM 5929 O O . THR A 1 758 ? -6.586 40.844 34.812 1 67.81 758 THR A O 1
ATOM 5932 N N . GLY A 1 759 ? -7.125 41.188 32.719 1 70.38 759 GLY A N 1
ATOM 5933 C CA . GLY A 1 759 ? -7.035 42.625 32.906 1 70.38 759 GLY A CA 1
ATOM 5934 C C . GLY A 1 759 ? -6.238 43.312 31.797 1 70.38 759 GLY A C 1
ATOM 5935 O O . GLY A 1 759 ? -6.344 42.938 30.625 1 70.38 759 GLY A O 1
ATOM 5936 N N . PHE A 1 760 ? -5.422 44.312 32.25 1 74.19 760 PHE A N 1
ATOM 5937 C CA . PHE A 1 760 ? -4.613 45.125 31.328 1 74.19 760 PHE A CA 1
ATOM 5938 C C . PHE A 1 760 ? -3.162 44.656 31.344 1 74.19 760 PHE A C 1
ATOM 5940 O O . PHE A 1 760 ? -2.625 44.312 32.406 1 74.19 760 PHE A O 1
ATOM 5947 N N . VAL A 1 761 ? -2.705 44.406 30.109 1 74.81 761 VAL A N 1
ATOM 5948 C CA . VAL A 1 761 ? -1.289 44.062 30 1 74.81 761 VAL A CA 1
ATOM 5949 C C . VAL A 1 761 ? -0.479 45.312 29.688 1 74.81 761 VAL A C 1
ATOM 5951 O O . VAL A 1 761 ? -0.686 45.938 28.641 1 74.81 761 VAL A O 1
ATOM 5954 N N . ALA A 1 762 ? 0.425 45.812 30.656 1 77.75 762 ALA A N 1
ATOM 5955 C CA . ALA A 1 762 ? 1.301 46.969 30.469 1 77.75 762 ALA A CA 1
ATOM 5956 C C . ALA A 1 762 ? 2.73 46.5 30.156 1 77.75 762 ALA A C 1
ATOM 5958 O O . ALA A 1 762 ? 3.322 45.75 30.906 1 77.75 762 ALA A O 1
ATOM 5959 N N . THR A 1 763 ? 3.164 46.75 28.984 1 77.19 763 THR A N 1
ATOM 5960 C CA . THR A 1 763 ? 4.551 46.5 28.625 1 77.19 763 THR A CA 1
ATOM 5961 C C . THR A 1 763 ? 5.367 47.781 28.625 1 77.19 763 THR A C 1
ATOM 5963 O O . THR A 1 763 ? 5.043 48.719 27.906 1 77.19 763 THR A O 1
ATOM 5966 N N . VAL A 1 764 ? 6.477 47.875 29.469 1 77.69 764 VAL A N 1
ATOM 5967 C CA . VAL A 1 764 ? 7.332 49.062 29.609 1 77.69 764 VAL A CA 1
ATOM 5968 C C . VAL A 1 764 ? 8.68 48.781 28.938 1 77.69 764 VAL A C 1
ATOM 5970 O O . VAL A 1 764 ? 9.352 47.812 29.266 1 77.69 764 VAL A O 1
ATOM 5973 N N . SER A 1 765 ? 8.922 49.438 27.906 1 76.5 765 SER A N 1
ATOM 5974 C CA . SER A 1 765 ? 10.211 49.344 27.234 1 76.5 765 SER A CA 1
ATOM 5975 C C . SER A 1 765 ? 11.211 50.344 27.797 1 76.5 765 SER A C 1
ATOM 5977 O O . SER A 1 765 ? 10.844 51.469 28.141 1 76.5 765 SER A O 1
ATOM 5979 N N . PHE A 1 766 ? 12.555 49.906 27.953 1 74.06 766 PHE A N 1
ATOM 5980 C CA . PHE A 1 766 ? 13.594 50.719 28.547 1 74.06 766 PHE A CA 1
ATOM 5981 C C . PHE A 1 766 ? 14.516 51.312 27.484 1 74.06 766 PHE A C 1
ATOM 5983 O O . PHE A 1 766 ? 14.625 50.75 26.391 1 74.06 766 PHE A O 1
ATOM 5990 N N . ILE A 1 767 ? 15.094 52.406 27.656 1 64.94 767 ILE A N 1
ATOM 5991 C CA . ILE A 1 767 ? 16.078 53.031 26.766 1 64.94 767 ILE A CA 1
ATOM 5992 C C . ILE A 1 767 ? 17.391 52.25 26.828 1 64.94 767 ILE A C 1
ATOM 5994 O O . ILE A 1 767 ? 17.844 51.875 27.906 1 64.94 767 ILE A O 1
ATOM 5998 N N . GLU A 1 768 ? 17.906 51.531 25.625 1 57.5 768 GLU A N 1
ATOM 5999 C CA . GLU A 1 768 ? 19.047 50.625 25.453 1 57.5 768 GLU A CA 1
ATOM 6000 C C . GLU A 1 768 ? 20.219 51.031 26.344 1 57.5 768 GLU A C 1
ATOM 6002 O O . GLU A 1 768 ? 20.984 50.156 26.797 1 57.5 768 GLU A O 1
ATOM 6007 N N . ASN A 1 769 ? 20.812 52.281 26.344 1 49.94 769 ASN A N 1
ATOM 6008 C CA . ASN A 1 769 ? 22.125 52.656 26.844 1 49.94 769 ASN A CA 1
ATOM 6009 C C . ASN A 1 769 ? 22.156 52.781 28.359 1 49.94 769 ASN A C 1
ATOM 6011 O O . ASN A 1 769 ? 23.141 53.219 28.938 1 49.94 769 ASN A O 1
ATOM 6015 N N . LYS A 1 770 ? 21.141 52.75 29.078 1 53.97 770 LYS A N 1
ATOM 6016 C CA . LYS A 1 770 ? 21.391 53 30.5 1 53.97 770 LYS A CA 1
ATOM 6017 C C . LYS A 1 770 ? 21.609 51.688 31.25 1 53.97 770 LYS A C 1
ATOM 6019 O O . LYS A 1 770 ? 20.719 50.844 31.297 1 53.97 770 LYS A O 1
ATOM 6024 N N . LYS A 1 771 ? 22.797 51.25 31.453 1 49.41 771 LYS A N 1
ATOM 6025 C CA . LYS A 1 771 ? 23.406 50.125 32.125 1 49.41 771 LYS A CA 1
ATOM 6026 C C . LYS A 1 771 ? 22.547 49.625 33.281 1 49.41 771 LYS A C 1
ATOM 6028 O O . LYS A 1 771 ? 22.266 48.438 33.406 1 49.41 771 LYS A O 1
ATOM 6033 N N . ASP A 1 772 ? 22.906 49.969 34.562 1 46.91 772 ASP A N 1
ATOM 6034 C CA . ASP A 1 772 ? 22.891 49.25 35.844 1 46.91 772 ASP A CA 1
ATOM 6035 C C . ASP A 1 772 ? 21.484 49.188 36.406 1 46.91 772 ASP A C 1
ATOM 6037 O O . ASP A 1 772 ? 21.109 48.219 37.062 1 46.91 772 ASP A O 1
ATOM 6041 N N . GLY A 1 773 ? 20.766 50.281 37 1 47.56 773 GLY A N 1
ATOM 6042 C CA . GLY A 1 773 ? 20.016 50.438 38.219 1 47.56 773 GLY A CA 1
ATOM 6043 C C . GLY A 1 773 ? 18.516 50.375 38.031 1 47.56 773 GLY A C 1
ATOM 6044 O O . GLY A 1 773 ? 17.734 50.531 38.969 1 47.56 773 GLY A O 1
ATOM 6045 N N . ALA A 1 774 ? 17.875 50.406 36.938 1 53.66 774 ALA A N 1
ATOM 6046 C CA . ALA A 1 774 ? 16.531 51 36.781 1 53.66 774 ALA A CA 1
ATOM 6047 C C . ALA A 1 774 ? 15.453 49.938 36.906 1 53.66 774 ALA A C 1
ATOM 6049 O O . ALA A 1 774 ? 14.297 50.25 37.219 1 53.66 774 ALA A O 1
ATOM 6050 N N . PRO A 1 775 ? 15.648 48.625 36.594 1 69.06 775 PRO A N 1
ATOM 6051 C CA . PRO A 1 775 ? 14.484 47.719 36.594 1 69.06 775 PRO A CA 1
ATOM 6052 C C . PRO A 1 775 ? 13.875 47.531 37.969 1 69.06 775 PRO A C 1
ATOM 6054 O O . PRO A 1 775 ? 12.664 47.344 38.094 1 69.06 775 PRO A O 1
ATOM 6057 N N . GLU A 1 776 ? 14.664 47.719 39 1 76.75 776 GLU A N 1
ATOM 6058 C CA . GLU A 1 776 ? 14.164 47.406 40.344 1 76.75 776 GLU A CA 1
ATOM 6059 C C . GLU A 1 776 ? 13.242 48.469 40.875 1 76.75 776 GLU A C 1
ATOM 6061 O O . GLU A 1 776 ? 12.188 48.188 41.438 1 76.75 776 GLU A O 1
ATOM 6066 N N . PRO A 1 777 ? 13.656 49.781 40.594 1 80.5 777 PRO A N 1
ATOM 6067 C CA . PRO A 1 777 ? 12.734 50.812 41.094 1 80.5 777 PRO A CA 1
ATOM 6068 C C . PRO A 1 777 ? 11.359 50.75 40.406 1 80.5 777 PRO A C 1
ATOM 6070 O O . PRO A 1 777 ? 10.344 51 41.062 1 80.5 777 PRO A O 1
ATOM 6073 N N . LEU A 1 778 ? 11.32 50.406 39.188 1 85.12 778 LEU A N 1
ATOM 6074 C CA . LEU A 1 778 ? 10.047 50.25 38.5 1 85.12 778 LEU A CA 1
ATOM 6075 C C . LEU A 1 778 ? 9.227 49.094 39.062 1 85.12 778 LEU A C 1
ATOM 6077 O O . LEU A 1 778 ? 8.016 49.219 39.25 1 85.12 778 LEU A O 1
ATOM 6081 N N . LYS A 1 779 ? 9.844 48.062 39.312 1 85.62 779 LYS A N 1
ATOM 6082 C CA . LYS A 1 779 ? 9.172 46.906 39.938 1 85.62 779 LYS A CA 1
ATOM 6083 C C . LYS A 1 779 ? 8.547 47.281 41.281 1 85.62 779 LYS A C 1
ATOM 6085 O O . LYS A 1 779 ? 7.422 46.875 41.562 1 85.62 779 LYS A O 1
ATOM 6090 N N . ARG A 1 780 ? 9.344 48.062 42.031 1 82 780 ARG A N 1
ATOM 6091 C CA . ARG A 1 780 ? 8.867 48.469 43.344 1 82 780 ARG A CA 1
ATOM 6092 C C . ARG A 1 780 ? 7.672 49.406 43.219 1 82 780 ARG A C 1
ATOM 6094 O O . ARG A 1 780 ? 6.746 49.375 44.031 1 82 780 ARG A O 1
ATOM 6101 N N . PHE A 1 781 ? 7.82 50.25 42.219 1 87.38 781 PHE A N 1
ATOM 6102 C CA . PHE A 1 781 ? 6.73 51.188 42 1 87.38 781 PHE A CA 1
ATOM 6103 C C . PHE A 1 781 ? 5.438 50.438 41.688 1 87.38 781 PHE A C 1
ATOM 6105 O O . PHE A 1 781 ? 4.383 50.75 42.219 1 87.38 781 PHE A O 1
ATOM 6112 N N . PHE A 1 782 ? 5.453 49.5 40.75 1 88.06 782 PHE A N 1
ATOM 6113 C CA . PHE A 1 782 ? 4.27 48.719 40.375 1 88.06 782 PHE A CA 1
ATOM 6114 C C . PHE A 1 782 ? 3.766 47.906 41.531 1 88.06 782 PHE A C 1
ATOM 6116 O O . PHE A 1 782 ? 2.557 47.75 41.719 1 88.06 782 PHE A O 1
ATOM 6123 N N . LYS A 1 783 ? 4.68 47.438 42.281 1 86.56 783 LYS A N 1
ATOM 6124 C CA . LYS A 1 783 ? 4.316 46.625 43.438 1 86.56 783 LYS A CA 1
ATOM 6125 C C . LYS A 1 783 ? 3.654 47.469 44.531 1 86.56 783 LYS A C 1
ATOM 6127 O O . LYS A 1 783 ? 2.67 47.062 45.125 1 86.56 783 LYS A O 1
ATOM 6132 N N . GLU A 1 784 ? 4.156 48.625 44.812 1 81.56 784 GLU A N 1
ATOM 6133 C CA . GLU A 1 784 ? 3.658 49.5 45.875 1 81.56 784 GLU A CA 1
ATOM 6134 C C . GLU A 1 784 ? 2.311 50.125 45.5 1 81.56 784 GLU A C 1
ATOM 6136 O O . GLU A 1 784 ? 1.414 50.219 46.344 1 81.56 784 GLU A O 1
ATOM 6141 N N . ARG A 1 785 ? 2.266 50.469 44.25 1 84.31 785 ARG A N 1
ATOM 6142 C CA . ARG A 1 785 ? 1.071 51.188 43.844 1 84.31 785 ARG A CA 1
ATOM 6143 C C . ARG A 1 785 ? -0.038 50.25 43.406 1 84.31 785 ARG A C 1
ATOM 6145 O O . ARG A 1 785 ? -1.221 50.531 43.625 1 84.31 785 ARG A O 1
ATOM 6152 N N . LEU A 1 786 ? 0.255 49.188 42.656 1 85.88 786 LEU A N 1
ATOM 6153 C CA . LEU A 1 786 ? -0.769 48.312 42.094 1 85.88 786 LEU A CA 1
ATOM 6154 C C . LEU A 1 786 ? -0.667 46.906 42.656 1 85.88 786 LEU A C 1
ATOM 6156 O O . LEU A 1 786 ? -1.549 46.094 42.438 1 85.88 786 LEU A O 1
ATOM 6160 N N . LYS A 1 787 ? 0.302 46.562 43.438 1 81.5 787 LYS A N 1
ATOM 6161 C CA . LYS A 1 787 ? 0.532 45.25 44 1 81.5 787 LYS A CA 1
ATOM 6162 C C . LYS A 1 787 ? 0.667 44.188 42.938 1 81.5 787 LYS A C 1
ATOM 6164 O O . LYS A 1 787 ? 0.076 43.094 43.031 1 81.5 787 LYS A O 1
ATOM 6169 N N . VAL A 1 788 ? 1.246 44.5 41.781 1 84.75 788 VAL A N 1
ATOM 6170 C CA . VAL A 1 788 ? 1.431 43.562 40.688 1 84.75 788 VAL A CA 1
ATOM 6171 C C . VAL A 1 788 ? 2.92 43.281 40.5 1 84.75 788 VAL A C 1
ATOM 6173 O O . VAL A 1 788 ? 3.752 44.188 40.688 1 84.75 788 VAL A O 1
ATOM 6176 N N . GLU A 1 789 ? 3.227 42.031 40.188 1 81.06 789 GLU A N 1
ATOM 6177 C CA . GLU A 1 789 ? 4.59 41.625 39.875 1 81.06 789 GLU A CA 1
ATOM 6178 C C . GLU A 1 789 ? 4.75 41.406 38.375 1 81.06 789 GLU A C 1
ATOM 6180 O O . GLU A 1 789 ? 3.783 41.062 37.688 1 81.06 789 GLU A O 1
ATOM 6185 N N . PRO A 1 790 ? 5.969 41.688 37.844 1 80.38 790 PRO A N 1
ATOM 6186 C CA . PRO A 1 790 ? 6.172 41.5 36.406 1 80.38 790 PRO A CA 1
ATOM 6187 C C . PRO A 1 790 ? 6.082 40.031 36 1 80.38 790 PRO A C 1
ATOM 6189 O O . PRO A 1 790 ? 6.586 39.156 36.688 1 80.38 790 PRO A O 1
ATOM 6192 N N . THR A 1 791 ? 5.316 39.781 35 1 71.94 791 THR A N 1
ATOM 6193 C CA . THR A 1 791 ? 5.156 38.438 34.438 1 71.94 791 THR A CA 1
ATOM 6194 C C . THR A 1 791 ? 6.344 38.062 33.531 1 71.94 791 THR A C 1
ATOM 6196 O O . THR A 1 791 ? 6.734 36.906 33.469 1 71.94 791 THR A O 1
ATOM 6199 N N . GLU A 1 792 ? 6.742 39.031 32.75 1 67.56 792 GLU A N 1
ATOM 6200 C CA . GLU A 1 792 ? 7.906 38.844 31.875 1 67.56 792 GLU A CA 1
ATOM 6201 C C . GLU A 1 792 ? 8.93 39.938 32.094 1 67.56 792 GLU A C 1
ATOM 6203 O O . GLU A 1 792 ? 8.562 41.125 32.188 1 67.56 792 GLU A O 1
ATOM 6208 N N . GLU A 1 793 ? 10.25 39.562 32.438 1 65.75 793 GLU A N 1
ATOM 6209 C CA . GLU A 1 793 ? 11.32 40.531 32.625 1 65.75 793 GLU A CA 1
ATOM 6210 C C . GLU A 1 793 ? 12.469 40.312 31.656 1 65.75 793 GLU A C 1
ATOM 6212 O O . GLU A 1 793 ? 13.078 39.219 31.641 1 65.75 793 GLU A O 1
ATOM 6217 N N . ASN A 1 794 ? 12.438 41.031 30.641 1 60.38 794 ASN A N 1
ATOM 6218 C CA . ASN A 1 794 ? 13.586 41.031 29.75 1 60.38 794 ASN A CA 1
ATOM 6219 C C . ASN A 1 794 ? 14.375 42.344 29.891 1 60.38 794 ASN A C 1
ATOM 6221 O O . ASN A 1 794 ? 13.914 43.281 30.531 1 60.38 794 ASN A O 1
ATOM 6225 N N . LYS A 1 795 ? 15.695 42.406 29.422 1 59.38 795 LYS A N 1
ATOM 6226 C CA . LYS A 1 795 ? 16.531 43.594 29.5 1 59.38 795 LYS A CA 1
ATOM 6227 C C . LYS A 1 795 ? 15.898 44.781 28.781 1 59.38 795 LYS A C 1
ATOM 6229 O O . LYS A 1 795 ? 16.062 45.906 29.188 1 59.38 795 LYS A O 1
ATOM 6234 N N . ALA A 1 796 ? 15.125 44.375 27.844 1 61.75 796 ALA A N 1
ATOM 6235 C CA . ALA A 1 796 ? 14.625 45.469 26.984 1 61.75 796 ALA A CA 1
ATOM 6236 C C . ALA A 1 796 ? 13.203 45.844 27.375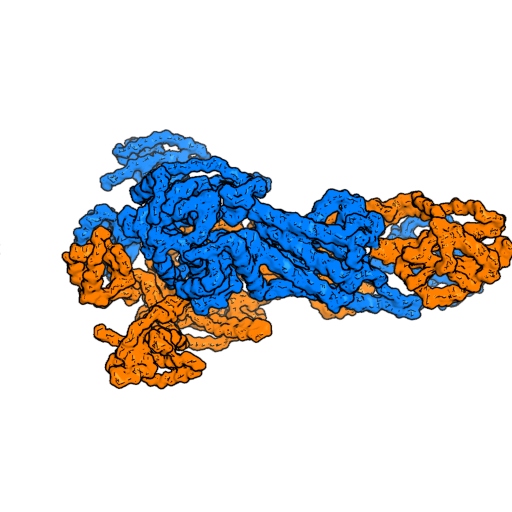 1 61.75 796 ALA A C 1
ATOM 6238 O O . ALA A 1 796 ? 12.781 47 27.141 1 61.75 796 ALA A O 1
ATOM 6239 N N . PHE A 1 797 ? 12.461 45 27.891 1 70 797 PHE A N 1
ATOM 6240 C CA . PHE A 1 797 ? 11.086 45.344 28.25 1 70 797 PHE A CA 1
ATOM 6241 C C . PHE A 1 797 ? 10.602 44.5 29.422 1 70 797 PHE A C 1
ATOM 6243 O O . PHE A 1 797 ? 11.18 43.469 29.734 1 70 797 PHE A O 1
ATOM 6250 N N . MET A 1 798 ? 9.68 45.125 30.25 1 77.25 798 MET A N 1
ATOM 6251 C CA . MET A 1 798 ? 9 44.438 31.344 1 77.25 798 MET A CA 1
ATOM 6252 C C . MET A 1 798 ? 7.492 44.406 31.125 1 77.25 798 MET A C 1
ATOM 6254 O O . MET A 1 798 ? 6.914 45.406 30.672 1 77.25 798 MET A O 1
ATOM 6258 N N . THR A 1 799 ? 6.887 43.219 31.281 1 78.94 799 THR A N 1
ATOM 6259 C CA . THR A 1 799 ? 5.445 43.094 31.094 1 78.94 799 THR A CA 1
ATOM 6260 C C . THR A 1 799 ? 4.742 42.875 32.406 1 78.94 799 THR A C 1
ATOM 6262 O O . THR A 1 799 ? 5.203 42.062 33.25 1 78.94 799 THR A O 1
ATOM 6265 N N . PHE A 1 800 ? 3.703 43.781 32.812 1 80.19 800 PHE A N 1
ATOM 6266 C CA . PHE A 1 800 ? 2.893 43.656 34 1 80.19 800 PHE A CA 1
ATOM 6267 C C . PHE A 1 800 ? 1.444 43.344 33.656 1 80.19 800 PHE A C 1
ATOM 6269 O O . PHE A 1 800 ? 0.897 43.906 32.688 1 80.19 800 PHE A O 1
ATOM 6276 N N . VAL A 1 801 ? 0.84 42.375 34.312 1 79.12 801 VAL A N 1
ATOM 6277 C CA . VAL A 1 801 ? -0.581 42.094 34.156 1 79.12 801 VAL A CA 1
ATOM 6278 C C . VAL A 1 801 ? -1.371 42.75 35.281 1 79.12 801 VAL A C 1
ATOM 6280 O O . VAL A 1 801 ? -1.183 42.406 36.438 1 79.12 801 VAL A O 1
ATOM 6283 N N . ILE A 1 802 ? -2.158 43.781 34.969 1 80.44 802 ILE A N 1
ATOM 6284 C CA . ILE A 1 802 ? -2.947 44.5 35.969 1 80.44 802 ILE A CA 1
ATOM 6285 C C . ILE A 1 802 ? -4.371 43.969 36 1 80.44 802 ILE A C 1
ATOM 6287 O O . ILE A 1 802 ? -5.082 44 34.969 1 80.44 802 ILE A O 1
ATOM 6291 N N . PRO A 1 803 ? -4.801 43.406 37.062 1 78.06 803 PRO A N 1
ATOM 6292 C CA . PRO A 1 803 ? -6.156 42.875 37.156 1 78.06 803 PRO A CA 1
ATOM 6293 C C . PRO A 1 803 ? -7.238 43.938 37 1 78.06 803 PRO A C 1
ATOM 6295 O O . PRO A 1 803 ? -6.992 45.125 37.219 1 78.06 803 PRO A O 1
ATOM 6298 N N . HIS A 1 804 ? -8.422 43.594 36.688 1 73.5 804 HIS A N 1
ATOM 6299 C CA . HIS A 1 804 ? -9.539 44.469 36.375 1 73.5 804 HIS A CA 1
ATOM 6300 C C . HIS A 1 804 ? -9.992 45.25 37.594 1 73.5 804 HIS A C 1
ATOM 6302 O O . HIS A 1 804 ? -10.594 46.312 37.5 1 73.5 804 HIS A O 1
ATOM 6308 N N . ASP A 1 805 ? -9.688 44.688 38.75 1 72.56 805 ASP A N 1
ATOM 6309 C CA . ASP A 1 805 ? -10.141 45.312 40 1 72.56 805 ASP A CA 1
ATOM 6310 C C . ASP A 1 805 ? -9.406 46.625 40.25 1 72.56 805 ASP A C 1
ATOM 6312 O O . ASP A 1 805 ? -9.891 47.469 41 1 72.56 805 ASP A O 1
ATOM 6316 N N . LYS A 1 806 ? -8.336 46.781 39.562 1 76.75 806 LYS A N 1
ATOM 6317 C CA . LYS A 1 806 ? -7.523 47.969 39.812 1 76.75 806 LYS A CA 1
ATOM 6318 C C . LYS A 1 806 ? -7.727 49.031 38.719 1 76.75 806 LYS A C 1
ATOM 6320 O O . LYS A 1 806 ? -6.934 49.938 38.562 1 76.75 806 LYS A O 1
ATOM 6325 N N . GLU A 1 807 ? -8.719 48.844 38 1 76.56 807 GLU A N 1
ATOM 6326 C CA . GLU A 1 807 ? -8.961 49.719 36.844 1 76.56 807 GLU A CA 1
ATOM 6327 C C . GLU A 1 807 ? -9.117 51.188 37.312 1 76.56 807 GLU A C 1
ATOM 6329 O O . GLU A 1 807 ? -8.68 52.094 36.594 1 76.56 807 GLU A O 1
ATOM 6334 N N . GLN A 1 808 ? -9.664 51.406 38.469 1 75.12 808 GLN A N 1
ATOM 6335 C CA . GLN A 1 808 ? -9.93 52.75 38.938 1 75.12 808 GLN A CA 1
ATOM 6336 C C . GLN A 1 808 ? -8.633 53.469 39.312 1 75.12 808 GLN A C 1
ATOM 6338 O O . GLN A 1 808 ? -8.555 54.688 39.281 1 75.12 808 GLN A O 1
ATOM 6343 N N . LEU A 1 809 ? -7.637 52.625 39.594 1 81 809 LEU A N 1
ATOM 6344 C CA . LEU A 1 809 ? -6.371 53.219 40.062 1 81 809 LEU A CA 1
ATOM 6345 C C . LEU A 1 809 ? -5.449 53.5 38.875 1 81 809 LEU A C 1
ATOM 6347 O O . LEU A 1 809 ? -4.438 54.188 39.031 1 81 809 LEU A O 1
ATOM 6351 N N . LEU A 1 810 ? -5.852 53.094 37.719 1 81.94 810 LEU A N 1
ATOM 6352 C CA . LEU A 1 810 ? -4.918 53.094 36.594 1 81.94 810 LEU A CA 1
ATOM 6353 C C . LEU A 1 810 ? -4.668 54.5 36.094 1 81.94 810 LEU A C 1
ATOM 6355 O O . LEU A 1 810 ? -3.549 54.844 35.688 1 81.94 810 LEU A O 1
ATOM 6359 N N . LYS A 1 811 ? -5.695 55.281 36.156 1 78.44 811 LYS A N 1
ATOM 6360 C CA . LYS A 1 811 ? -5.539 56.656 35.688 1 78.44 811 LYS A CA 1
ATOM 6361 C C . LYS A 1 811 ? -4.492 57.406 36.5 1 78.44 811 LYS A C 1
ATOM 6363 O O . LYS A 1 811 ? -3.578 58 35.938 1 78.44 811 LYS A O 1
ATOM 6368 N N . GLY A 1 812 ? -4.617 57.406 37.844 1 81.19 812 GLY A N 1
ATOM 6369 C CA . GLY A 1 812 ? -3.65 58.062 38.719 1 81.19 812 GLY A CA 1
ATOM 6370 C C . GLY A 1 812 ? -2.271 57.406 38.656 1 81.19 812 GLY A C 1
ATOM 6371 O O . GLY A 1 812 ? -1.26 58.125 38.688 1 81.19 812 GLY A O 1
ATOM 6372 N N . PHE A 1 813 ? -2.314 56.188 38.438 1 87.81 813 PHE A N 1
ATOM 6373 C CA . PHE A 1 813 ? -1.071 55.438 38.375 1 87.81 813 PHE A CA 1
ATOM 6374 C C . PHE A 1 813 ? -0.238 55.812 37.156 1 87.81 813 PHE A C 1
ATOM 6376 O O . PHE A 1 813 ? 0.954 56.094 37.281 1 87.81 813 PHE A O 1
ATOM 6383 N N . PHE A 1 814 ? -0.816 55.781 36.031 1 86.5 814 PHE A N 1
ATOM 6384 C CA . PHE A 1 814 ? -0.059 56.062 34.812 1 86.5 814 PHE A CA 1
ATOM 6385 C C . PHE A 1 814 ? 0.294 57.531 34.688 1 86.5 814 PHE A C 1
ATOM 6387 O O . PHE A 1 814 ? 1.306 57.906 34.094 1 86.5 814 PHE A O 1
ATOM 6394 N N . ALA A 1 815 ? -0.536 58.406 35.375 1 83 815 ALA A N 1
ATOM 6395 C CA . ALA A 1 815 ? -0.172 59.812 35.469 1 83 815 ALA A CA 1
ATOM 6396 C C . ALA A 1 815 ? 1.105 60 36.281 1 83 815 ALA A C 1
ATOM 6398 O O . ALA A 1 815 ? 1.997 60.75 35.875 1 83 815 ALA A O 1
ATOM 6399 N N . GLU A 1 816 ? 1.146 59.281 37.281 1 87.12 816 GLU A N 1
ATOM 6400 C CA . GLU A 1 816 ? 2.34 59.344 38.125 1 87.12 816 GLU A CA 1
ATOM 6401 C C . GLU A 1 816 ? 3.541 58.719 37.438 1 87.12 816 GLU A C 1
ATOM 6403 O O . GLU A 1 816 ? 4.66 59.219 37.531 1 87.12 816 GLU A O 1
ATOM 6408 N N . LEU A 1 817 ? 3.266 57.688 36.75 1 87.81 817 LEU A N 1
ATOM 6409 C CA . LEU A 1 817 ? 4.332 57 36.031 1 87.81 817 LEU A CA 1
ATOM 6410 C C . LEU A 1 817 ? 4.887 57.875 34.906 1 87.81 817 LEU A C 1
ATOM 6412 O O . LEU A 1 817 ? 6.098 57.875 34.656 1 87.81 817 LEU A O 1
ATOM 6416 N N . GLN A 1 818 ? 4.039 58.531 34.281 1 82.44 818 GLN A N 1
ATOM 6417 C CA . GLN A 1 818 ? 4.457 59.438 33.219 1 82.44 818 GLN A CA 1
ATOM 6418 C C . GLN A 1 818 ? 5.301 60.562 33.781 1 82.44 818 GLN A C 1
ATOM 6420 O O . GLN A 1 818 ? 6.246 61.031 33.125 1 82.44 818 GLN A O 1
ATOM 6425 N N . ASP A 1 819 ? 4.953 61.031 34.938 1 81.38 819 ASP A N 1
ATOM 6426 C CA . ASP A 1 819 ? 5.691 62.125 35.562 1 81.38 819 ASP A CA 1
ATOM 6427 C C . ASP A 1 819 ? 7.094 61.656 35.969 1 81.38 819 ASP A C 1
ATOM 6429 O O . ASP A 1 819 ? 8.031 62.469 35.969 1 81.38 819 ASP A O 1
ATOM 6433 N N . ARG A 1 820 ? 7.18 60.469 36.188 1 82.56 820 ARG A N 1
ATOM 6434 C CA . ARG A 1 820 ? 8.453 59.938 36.656 1 82.56 820 ARG A CA 1
ATOM 6435 C C . ARG A 1 820 ? 9.133 59.094 35.562 1 82.56 820 ARG A C 1
ATOM 6437 O O . ARG A 1 820 ? 9.93 58.219 35.875 1 82.56 820 ARG A O 1
ATOM 6444 N N . GLU A 1 821 ? 8.766 59.25 34.406 1 83.62 821 GLU A N 1
ATOM 6445 C CA . GLU A 1 821 ? 9.266 58.5 33.281 1 83.62 821 GLU A CA 1
ATOM 6446 C C . GLU A 1 821 ? 10.789 58.594 33.188 1 83.62 821 GLU A C 1
ATOM 6448 O O . GLU A 1 821 ? 11.461 57.594 32.875 1 83.62 821 GLU A O 1
ATOM 6453 N N . SER A 1 822 ? 11.32 59.812 33.406 1 77.88 822 SER A N 1
ATOM 6454 C CA . SER A 1 822 ? 12.758 60.031 33.312 1 77.88 822 SER A CA 1
ATOM 6455 C C . SER A 1 822 ? 13.5 59.344 34.469 1 77.88 822 SER A C 1
ATOM 6457 O O . SER A 1 822 ? 14.617 58.844 34.281 1 77.88 822 SER A O 1
ATOM 6459 N N . GLU A 1 823 ? 12.852 59.25 35.562 1 80.31 823 GLU A N 1
ATOM 6460 C CA . GLU A 1 823 ? 13.461 58.625 36.719 1 80.31 823 GLU A CA 1
ATOM 6461 C C . GLU A 1 823 ? 13.617 57.125 36.5 1 80.31 823 GLU A C 1
ATOM 6463 O O . GLU A 1 823 ? 14.617 56.531 36.906 1 80.31 823 GLU A O 1
ATOM 6468 N N . PHE A 1 824 ? 12.664 56.562 35.75 1 81.94 824 PHE A N 1
ATOM 6469 C CA . PHE A 1 824 ? 12.664 55.094 35.594 1 81.94 824 PHE A CA 1
ATOM 6470 C C . PHE A 1 824 ? 13.312 54.719 34.25 1 81.94 824 PHE A C 1
ATOM 6472 O O . PHE A 1 824 ? 13.508 53.531 33.969 1 81.94 824 PHE A O 1
ATOM 6479 N N . GLY A 1 825 ? 13.711 55.656 33.5 1 78.31 825 GLY A N 1
ATOM 6480 C CA . GLY A 1 825 ? 14.328 55.375 32.188 1 78.31 825 GLY A CA 1
ATOM 6481 C C . GLY A 1 825 ? 13.391 54.688 31.234 1 78.31 825 GLY A C 1
ATOM 6482 O O . GLY A 1 825 ? 13.789 53.75 30.531 1 78.31 825 GLY A O 1
ATOM 6483 N N . ILE A 1 826 ? 12.141 55 31.188 1 80.44 826 ILE A N 1
ATOM 6484 C CA . ILE A 1 826 ? 11.133 54.344 30.359 1 80.44 826 ILE A CA 1
ATOM 6485 C C . ILE A 1 826 ? 11.148 54.969 28.953 1 80.44 826 ILE A C 1
ATOM 6487 O O . ILE A 1 826 ? 11.125 56.188 28.812 1 80.44 826 ILE A O 1
ATOM 6491 N N . ALA A 1 827 ? 11.438 54.125 28.031 1 74.12 827 ALA A N 1
ATOM 6492 C CA . ALA A 1 827 ? 11.391 54.594 26.641 1 74.12 827 ALA A CA 1
ATOM 6493 C C . ALA A 1 827 ? 9.953 54.656 26.125 1 74.12 827 ALA A C 1
ATOM 6495 O O . ALA A 1 827 ? 9.57 55.656 25.484 1 74.12 827 ALA A O 1
ATOM 6496 N N . ASP A 1 828 ? 9.18 53.594 26.406 1 72.19 828 ASP A N 1
ATOM 6497 C CA . ASP A 1 828 ? 7.809 53.5 25.922 1 72.19 828 ASP A CA 1
ATOM 6498 C C . ASP A 1 828 ? 6.969 52.562 26.797 1 72.19 828 ASP A C 1
ATOM 6500 O O . ASP A 1 828 ? 7.508 51.688 27.438 1 72.19 828 ASP A O 1
ATOM 6504 N N . ILE A 1 829 ? 5.719 53.031 27.016 1 73.56 829 ILE A N 1
ATOM 6505 C CA . ILE A 1 829 ? 4.773 52.188 27.734 1 73.56 829 ILE A CA 1
ATOM 6506 C C . ILE A 1 829 ? 3.658 51.75 26.797 1 73.56 829 ILE A C 1
ATOM 6508 O O . ILE A 1 829 ? 3.053 52.562 26.094 1 73.56 829 ILE A O 1
ATOM 6512 N N . GLN A 1 830 ? 3.531 50.469 26.688 1 69.19 830 GLN A N 1
ATOM 6513 C CA . GLN A 1 830 ? 2.449 49.906 25.891 1 69.19 830 GLN A CA 1
ATOM 6514 C C . GLN A 1 830 ? 1.396 49.25 26.781 1 69.19 830 GLN A C 1
ATOM 6516 O O . GLN A 1 830 ? 1.731 48.5 27.688 1 69.19 830 GLN A O 1
ATOM 6521 N N . LEU A 1 831 ? 0.11 49.812 26.656 1 69.75 831 LEU A N 1
ATOM 6522 C CA . LEU A 1 831 ? -1 49.219 27.391 1 69.75 831 LEU A CA 1
ATOM 6523 C C . LEU A 1 831 ? -1.89 48.406 26.453 1 69.75 831 LEU A C 1
ATOM 6525 O O . LEU A 1 831 ? -2.285 48.875 25.391 1 69.75 831 LEU A O 1
ATOM 6529 N N . GLY A 1 832 ? -2.031 47.125 26.672 1 66.06 832 GLY A N 1
ATOM 6530 C CA . GLY A 1 832 ? -2.887 46.25 25.891 1 66.06 832 GLY A CA 1
ATOM 6531 C C . GLY A 1 832 ? -3.932 45.531 26.719 1 66.06 832 GLY A C 1
ATOM 6532 O O . GLY A 1 832 ? -3.809 45.438 27.953 1 66.06 832 GLY A O 1
ATOM 6533 N N . LEU A 1 833 ? -5.188 45.219 26.016 1 63.5 833 LEU A N 1
ATOM 6534 C CA . LEU A 1 833 ? -6.191 44.375 26.656 1 63.5 833 LEU A CA 1
ATOM 6535 C C . LEU A 1 833 ? -5.82 42.906 26.547 1 63.5 833 LEU A C 1
ATOM 6537 O O . LEU A 1 833 ? -5.035 42.531 25.672 1 63.5 833 LEU A O 1
ATOM 6541 N N . ALA A 1 834 ? -6.453 42.219 27.469 1 68.81 834 ALA A N 1
ATOM 6542 C CA . ALA A 1 834 ? -6.242 40.75 27.406 1 68.81 834 ALA A CA 1
ATOM 6543 C C . ALA A 1 834 ? -6.715 40.188 26.062 1 68.81 834 ALA A C 1
ATOM 6545 O O . ALA A 1 834 ? -7.676 40.688 25.484 1 68.81 834 ALA A O 1
ATOM 6546 N N . THR A 1 835 ? -6.008 39.406 25.516 1 73.81 835 THR A N 1
ATOM 6547 C CA . THR A 1 835 ? -6.328 38.75 24.25 1 73.81 835 THR A CA 1
ATOM 6548 C C . THR A 1 835 ? -7.273 37.562 24.469 1 73.81 835 THR A C 1
ATOM 6550 O O . THR A 1 835 ? -7.414 37.094 25.578 1 73.81 835 THR A O 1
ATOM 6553 N N . LEU A 1 836 ? -8.055 37.188 23.5 1 79.12 836 LEU A N 1
ATOM 6554 C CA . LEU A 1 836 ? -8.938 36.031 23.547 1 79.12 836 LEU A CA 1
ATOM 6555 C C . LEU A 1 836 ? -8.156 34.75 23.875 1 79.12 836 LEU A C 1
ATOM 6557 O O . LEU A 1 836 ? -8.711 33.812 24.422 1 79.12 836 LEU A O 1
ATOM 6561 N N . GLU A 1 837 ? -6.953 34.812 23.578 1 78.88 837 GLU A N 1
ATOM 6562 C CA . GLU A 1 837 ? -6.105 33.656 23.875 1 78.88 837 GLU A CA 1
ATOM 6563 C C . GLU A 1 837 ? -5.934 33.469 25.391 1 78.88 837 GLU A C 1
ATOM 6565 O O . GLU A 1 837 ? -5.93 32.344 25.891 1 78.88 837 GLU A O 1
ATOM 6570 N N . GLU A 1 838 ? -5.738 34.531 26 1 75.12 838 GLU A N 1
ATOM 6571 C CA . GLU A 1 838 ? -5.605 34.438 27.453 1 75.12 838 GLU A CA 1
ATOM 6572 C C . GLU A 1 838 ? -6.891 33.969 28.109 1 75.12 838 GLU A C 1
ATOM 6574 O O . GLU A 1 838 ? -6.848 33.188 29.078 1 75.12 838 GLU A O 1
ATOM 6579 N N . VAL A 1 839 ? -8 34.469 27.562 1 82.44 839 VAL A N 1
ATOM 6580 C CA . VAL A 1 839 ? -9.289 34 28.062 1 82.44 839 VAL A CA 1
ATOM 6581 C C . VAL A 1 839 ? -9.414 32.5 27.859 1 82.44 839 VAL A C 1
ATOM 6583 O O . VAL A 1 839 ? -9.836 31.781 28.766 1 82.44 839 VAL A O 1
ATOM 6586 N N . PHE A 1 840 ? -9.086 32.125 26.734 1 86.75 840 PHE A N 1
ATOM 6587 C CA . PHE A 1 840 ? -9.148 30.703 26.375 1 86.75 840 PHE A CA 1
ATOM 6588 C C . PHE A 1 840 ? -8.297 29.859 27.312 1 86.75 840 PHE A C 1
ATOM 6590 O O . PHE A 1 840 ? -8.734 28.812 27.797 1 86.75 840 PHE A O 1
ATOM 6597 N N . LEU A 1 841 ? -7.078 30.281 27.578 1 80.25 841 LEU A N 1
ATOM 6598 C CA . LEU A 1 841 ? -6.156 29.531 28.422 1 80.25 841 LEU A CA 1
ATOM 6599 C C . LEU A 1 841 ? -6.664 29.484 29.859 1 80.25 841 LEU A C 1
ATOM 6601 O O . LEU A 1 841 ? -6.527 28.453 30.531 1 80.25 841 LEU A O 1
ATOM 6605 N N . ASN A 1 842 ? -7.207 30.578 30.25 1 78.44 842 ASN A N 1
ATOM 6606 C CA . ASN A 1 842 ? -7.754 30.625 31.609 1 78.44 842 ASN A CA 1
ATOM 6607 C C . ASN A 1 842 ? -8.938 29.672 31.766 1 78.44 842 ASN A C 1
ATOM 6609 O O . ASN A 1 842 ? -9.055 28.984 32.781 1 78.44 842 ASN A O 1
ATOM 6613 N N . ILE A 1 843 ? -9.773 29.703 30.797 1 84.06 843 ILE A N 1
ATOM 6614 C CA . ILE A 1 843 ? -10.961 28.859 30.844 1 84.06 843 ILE A CA 1
ATOM 6615 C C . ILE A 1 843 ? -10.555 27.391 30.766 1 84.06 843 ILE A C 1
ATOM 6617 O O . ILE A 1 843 ? -11.133 26.547 31.453 1 84.06 843 ILE A O 1
ATOM 6621 N N . ALA A 1 844 ? -9.664 27.109 29.922 1 82 844 ALA A N 1
ATOM 6622 C CA . ALA A 1 844 ? -9.195 25.734 29.766 1 82 844 ALA A CA 1
ATOM 6623 C C . ALA A 1 844 ? -8.555 25.219 31.062 1 82 844 ALA A C 1
ATOM 6625 O O . ALA A 1 844 ? -8.727 24.062 31.438 1 82 844 ALA A O 1
ATOM 6626 N N . ARG A 1 845 ? -7.785 26.078 31.672 1 77.62 845 ARG A N 1
ATOM 6627 C CA . ARG A 1 845 ? -7.148 25.719 32.938 1 77.62 845 ARG A CA 1
ATOM 6628 C C . ARG A 1 845 ? -8.188 25.453 34.031 1 77.62 845 ARG A C 1
ATOM 6630 O O . ARG A 1 845 ? -8.062 24.484 34.781 1 77.62 845 ARG A O 1
ATOM 6637 N N . ARG A 1 846 ? -9.148 26.281 34.094 1 76.44 846 ARG A N 1
ATOM 6638 C CA . ARG A 1 846 ? -10.203 26.125 35.094 1 76.44 846 ARG A CA 1
ATOM 6639 C C . ARG A 1 846 ? -10.992 24.844 34.844 1 76.44 846 ARG A C 1
ATOM 6641 O O . ARG A 1 846 ? -11.391 24.172 35.781 1 76.44 846 ARG A O 1
ATOM 6648 N N . ALA A 1 847 ? -11.258 24.625 33.625 1 80.5 847 ALA A N 1
ATOM 6649 C CA . ALA A 1 847 ? -12.008 23.422 33.281 1 80.5 847 ALA A CA 1
ATOM 6650 C C . ALA A 1 847 ? -11.234 22.156 33.688 1 80.5 847 ALA A C 1
ATOM 6652 O O . ALA A 1 847 ? -11.82 21.172 34.125 1 80.5 847 ALA A O 1
ATOM 6653 N N . GLU A 1 848 ? -10 22.172 33.438 1 77 848 GLU A N 1
ATOM 6654 C CA . GLU A 1 848 ? -9.172 21.031 33.812 1 77 848 GLU A CA 1
ATOM 6655 C C . GLU A 1 848 ? -9.133 20.828 35.312 1 77 848 GLU A C 1
ATOM 6657 O O . GLU A 1 848 ? -9.094 19.703 35.781 1 77 848 GLU A O 1
ATOM 6662 N N . LEU A 1 849 ? -9.07 21.891 36 1 72.31 849 LEU A N 1
ATOM 6663 C CA . LEU A 1 849 ? -9.07 21.828 37.469 1 72.31 849 LEU A CA 1
ATOM 6664 C C . LEU A 1 849 ? -10.383 21.266 38 1 72.31 849 LEU A C 1
ATOM 6666 O O . LEU A 1 849 ? -10.391 20.453 38.906 1 72.31 849 LEU A O 1
ATOM 6670 N N . GLU A 1 850 ? -11.406 21.703 37.406 1 74 850 GLU A N 1
ATOM 6671 C CA . GLU A 1 850 ? -12.719 21.219 37.812 1 74 850 GLU A CA 1
ATOM 6672 C C . GLU A 1 850 ? -12.867 19.734 37.531 1 74 850 GLU A C 1
ATOM 6674 O O . GLU A 1 850 ? -13.43 19 38.344 1 74 850 GLU A O 1
ATOM 6679 N N . SER A 1 851 ? -12.477 19.359 36.406 1 73.5 851 SER A N 1
ATOM 6680 C CA . SER A 1 851 ? -12.586 17.953 36.031 1 73.5 851 SER A CA 1
ATOM 6681 C C . SER A 1 851 ? -11.719 17.078 36.938 1 73.5 851 SER A C 1
ATOM 6683 O O . SER A 1 851 ? -12.109 15.961 37.281 1 73.5 851 SER A O 1
ATOM 6685 N N . ALA A 1 852 ? -10.586 17.547 37.188 1 69.62 852 ALA A N 1
ATOM 6686 C CA . ALA A 1 852 ? -9.688 16.797 38.062 1 69.62 852 ALA A CA 1
ATOM 6687 C C . ALA A 1 852 ? -10.273 16.672 39.469 1 69.62 852 ALA A C 1
ATOM 6689 O O . ALA A 1 852 ? -10.102 15.641 40.125 1 69.62 852 ALA A O 1
ATOM 6690 N N . THR A 1 853 ? -10.945 17.672 39.906 1 65.5 853 THR A N 1
ATOM 6691 C CA . THR A 1 853 ? -11.586 17.656 41.219 1 65.5 853 THR A CA 1
ATOM 6692 C C . THR A 1 853 ? -12.734 16.656 41.25 1 65.5 853 THR A C 1
ATOM 6694 O O . THR A 1 853 ? -12.922 15.93 42.219 1 65.5 853 THR A O 1
ATOM 6697 N N . VAL A 1 854 ? -13.375 16.625 40.156 1 64.81 854 VAL A N 1
ATOM 6698 C CA . VAL A 1 854 ? -14.531 15.742 40.062 1 64.81 854 VAL A CA 1
ATOM 6699 C C . VAL A 1 854 ? -14.07 14.297 39.938 1 64.81 854 VAL A C 1
ATOM 6701 O O . VAL A 1 854 ? -14.664 13.391 40.531 1 64.81 854 VAL A O 1
ATOM 6704 N N . GLU A 1 855 ? -13.055 14.086 39.094 1 63.94 855 GLU A N 1
ATOM 6705 C CA . GLU A 1 855 ? -12.555 12.734 38.906 1 63.94 855 GLU A CA 1
ATOM 6706 C C . GLU A 1 855 ? -11.742 12.266 40.094 1 63.94 855 GLU A C 1
ATOM 6708 O O . GLU A 1 855 ? -11.523 11.07 40.281 1 63.94 855 GLU A O 1
ATOM 6713 N N . GLY A 1 856 ? -11.484 13.094 41.031 1 60.25 856 GLY A N 1
ATOM 6714 C CA . GLY A 1 856 ? -10.719 12.758 42.219 1 60.25 856 GLY A CA 1
ATOM 6715 C C . GLY A 1 856 ? -9.289 12.336 41.938 1 60.25 856 GLY A C 1
ATOM 6716 O O . GLY A 1 856 ? -8.758 11.422 42.562 1 60.25 856 GLY A O 1
ATOM 6717 N N . THR A 1 857 ? -8.812 12.859 40.875 1 65.38 857 THR A N 1
ATOM 6718 C CA . THR A 1 857 ? -7.445 12.492 40.5 1 65.38 857 THR A CA 1
ATOM 6719 C C . THR A 1 857 ? -6.457 13.055 41.531 1 65.38 857 THR A C 1
ATOM 6721 O O . THR A 1 857 ? -6.531 14.234 41.906 1 65.38 857 THR A O 1
ATOM 6724 N N . MET A 1 858 ? -5.754 12.188 42.219 1 70.06 858 MET A N 1
ATOM 6725 C CA . MET A 1 858 ? -4.77 12.586 43.219 1 70.06 858 MET A CA 1
ATOM 6726 C C . MET A 1 858 ? -3.363 12.586 42.625 1 70.06 858 MET A C 1
ATOM 6728 O O . MET A 1 858 ? -3.045 11.758 41.781 1 70.06 858 MET A O 1
ATOM 6732 N N . VAL A 1 859 ? -2.664 13.68 42.719 1 74.38 859 VAL A N 1
ATOM 6733 C CA . VAL A 1 859 ? -1.263 13.75 42.344 1 74.38 859 VAL A CA 1
ATOM 6734 C C . VAL A 1 859 ? -0.371 13.797 43.562 1 74.38 859 VAL A C 1
ATOM 6736 O O . VAL A 1 859 ? -0.782 14.305 44.625 1 74.38 859 VAL A O 1
ATOM 6739 N N . THR A 1 860 ? 0.784 13.141 43.594 1 75.56 860 THR A N 1
ATOM 6740 C CA . THR A 1 860 ? 1.698 13.078 44.75 1 75.56 860 THR A CA 1
ATOM 6741 C C . THR A 1 860 ? 2.656 14.266 44.719 1 75.56 860 THR A C 1
ATOM 6743 O O . THR A 1 860 ? 3.332 14.516 43.719 1 75.56 860 THR A O 1
ATOM 6746 N N . LEU A 1 861 ? 2.596 15.133 45.625 1 77.88 861 LEU A N 1
ATOM 6747 C CA . LEU A 1 861 ? 3.504 16.25 45.844 1 77.88 861 LEU A CA 1
ATOM 6748 C C . LEU A 1 861 ? 4.684 15.82 46.719 1 77.88 861 LEU A C 1
ATOM 6750 O O . LEU A 1 861 ? 4.496 15.297 47.812 1 77.88 861 LEU A O 1
ATOM 6754 N N . GLU A 1 862 ? 5.848 15.852 46.219 1 75.25 862 GLU A N 1
ATOM 6755 C CA . GLU A 1 862 ? 7.051 15.555 47 1 75.25 862 GLU A CA 1
ATOM 6756 C C . GLU A 1 862 ? 7.633 16.828 47.594 1 75.25 862 GLU A C 1
ATOM 6758 O O . GLU A 1 862 ? 8.031 17.75 46.875 1 75.25 862 GLU A O 1
ATOM 6763 N N . LEU A 1 863 ? 7.613 16.984 48.875 1 72.38 863 LEU A N 1
ATOM 6764 C CA . LEU A 1 863 ? 8.117 18.156 49.594 1 72.38 863 LEU A CA 1
ATOM 6765 C C . LEU A 1 863 ? 9.625 18.047 49.812 1 72.38 863 LEU A C 1
ATOM 6767 O O . LEU A 1 863 ? 10.18 16.953 49.781 1 72.38 863 LEU A O 1
ATOM 6771 N N . GLU A 1 864 ? 10.352 19.219 49.938 1 67 864 GLU A N 1
ATOM 6772 C CA . GLU A 1 864 ? 11.789 19.266 50.188 1 67 864 GLU A CA 1
ATOM 6773 C C . GLU A 1 864 ? 12.133 18.516 51.469 1 67 864 GLU A C 1
ATOM 6775 O O . GLU A 1 864 ? 13.25 18.016 51.625 1 67 864 GLU A O 1
ATOM 6780 N N . SER A 1 865 ? 11.188 18.344 52.469 1 65 865 SER A N 1
ATOM 6781 C CA . SER A 1 865 ? 11.398 17.656 53.75 1 65 865 SER A CA 1
ATOM 6782 C C . SER A 1 865 ? 11.336 16.141 53.594 1 65 865 SER A C 1
ATOM 6784 O O . SER A 1 865 ? 11.586 15.406 54.562 1 65 865 SER A O 1
ATOM 6786 N N . GLY A 1 866 ? 11.172 15.648 52.312 1 65.19 866 GLY A N 1
ATOM 6787 C CA . GLY A 1 866 ? 11.188 14.219 52.062 1 65.19 866 GLY A CA 1
ATOM 6788 C C . GLY A 1 866 ? 9.812 13.578 52.156 1 65.19 866 GLY A C 1
ATOM 6789 O O . GLY A 1 866 ? 9.664 12.375 51.906 1 65.19 866 GLY A O 1
ATOM 6790 N N . ILE A 1 867 ? 8.828 14.211 52.656 1 65.5 867 ILE A N 1
ATOM 6791 C CA . ILE A 1 867 ? 7.492 13.648 52.812 1 65.5 867 ILE A CA 1
ATOM 6792 C C . ILE A 1 867 ? 6.723 13.758 51.5 1 65.5 867 ILE A C 1
ATOM 6794 O O . ILE A 1 867 ? 6.684 14.828 50.875 1 65.5 867 ILE A O 1
ATOM 6798 N N . ALA A 1 868 ? 6.211 12.609 51 1 76.62 868 ALA A N 1
ATOM 6799 C CA . ALA A 1 868 ? 5.344 12.602 49.812 1 76.62 868 ALA A CA 1
ATOM 6800 C C . ALA A 1 868 ? 3.877 12.719 50.219 1 76.62 868 ALA A C 1
ATOM 6802 O O . ALA A 1 868 ? 3.377 11.914 51 1 76.62 868 ALA A O 1
ATOM 6803 N N . VAL A 1 869 ? 3.148 13.75 49.844 1 77 869 VAL A N 1
ATOM 6804 C CA . VAL A 1 869 ? 1.751 14.008 50.156 1 77 869 VAL A CA 1
ATOM 6805 C C . VAL A 1 869 ? 0.888 13.859 48.906 1 77 869 VAL A C 1
ATOM 6807 O O . VAL A 1 869 ? 1.198 14.43 47.875 1 77 869 VAL A O 1
ATOM 6810 N N . GLU A 1 870 ? -0.129 13.109 49 1 79.38 870 GLU A N 1
ATOM 6811 C CA . GLU A 1 870 ? -1.1 12.992 47.906 1 79.38 870 GLU A CA 1
ATOM 6812 C C . GLU A 1 870 ? -2.133 14.117 47.969 1 79.38 870 GLU A C 1
ATOM 6814 O O . GLU A 1 870 ? -2.805 14.289 49 1 79.38 870 GLU A O 1
ATOM 6819 N N . ILE A 1 871 ? -2.133 14.875 47 1 76.94 871 ILE A N 1
ATOM 6820 C CA . ILE A 1 871 ? -3.041 16.016 46.969 1 76.94 871 ILE A CA 1
ATOM 6821 C C . ILE A 1 871 ? -3.969 15.93 45.781 1 76.94 871 ILE A C 1
ATOM 6823 O O . ILE A 1 871 ? -3.592 15.383 44.719 1 76.94 871 ILE A O 1
ATOM 6827 N N . PRO A 1 872 ? -5.176 16.297 46 1 75 872 PRO A N 1
ATOM 6828 C CA . PRO A 1 872 ? -6.059 16.375 44.844 1 75 872 PRO A CA 1
ATOM 6829 C C . PRO A 1 872 ? -5.598 17.422 43.812 1 75 872 PRO A C 1
ATOM 6831 O O . PRO A 1 872 ? -5.066 18.469 44.219 1 75 872 PRO A O 1
ATOM 6834 N N . VAL A 1 873 ? -5.801 17.234 42.594 1 74.81 873 VAL A N 1
ATOM 6835 C CA . VAL A 1 873 ? -5.383 18.156 41.562 1 74.81 873 VAL A CA 1
ATOM 6836 C C . VAL A 1 873 ? -6.094 19.5 41.719 1 74.81 873 VAL A C 1
ATOM 6838 O O . VAL A 1 873 ? -7.309 19.531 41.938 1 74.81 873 VAL A O 1
ATOM 6841 N N . GLY A 1 874 ? -5.363 20.656 41.812 1 71.12 874 GLY A N 1
ATOM 6842 C CA . GLY A 1 874 ? -5.926 22 41.906 1 71.12 874 GLY A CA 1
ATOM 6843 C C . GLY A 1 874 ? -5.875 22.578 43.312 1 71.12 874 GLY A C 1
ATOM 6844 O O . GLY A 1 874 ? -6.254 23.734 43.5 1 71.12 874 GLY A O 1
ATOM 6845 N N . ALA A 1 875 ? -5.453 21.766 44.312 1 73.94 875 ALA A N 1
ATOM 6846 C CA . ALA A 1 875 ? -5.391 22.266 45.688 1 73.94 875 ALA A CA 1
ATOM 6847 C C . ALA A 1 875 ? -4.277 23.297 45.844 1 73.94 875 ALA A C 1
ATOM 6849 O O . ALA A 1 875 ? -3.119 23.016 45.531 1 73.94 875 ALA A O 1
ATOM 6850 N N . ARG A 1 876 ? -4.688 24.484 46.031 1 75.06 876 ARG A N 1
ATOM 6851 C CA . ARG A 1 876 ? -3.705 25.547 46.156 1 75.06 876 ARG A CA 1
ATOM 6852 C C . ARG A 1 876 ? -2.949 25.469 47.469 1 75.06 876 ARG A C 1
ATOM 6854 O O . ARG A 1 876 ? -1.722 25.578 47.5 1 75.06 876 ARG A O 1
ATOM 6861 N N . PHE A 1 877 ? -3.73 25.312 48.594 1 76.5 877 PHE A N 1
ATOM 6862 C CA . PHE A 1 877 ? -3.111 25.203 49.906 1 76.5 877 PHE A CA 1
ATOM 6863 C C . PHE A 1 877 ? -3.33 23.828 50.5 1 76.5 877 PHE A C 1
ATOM 6865 O O . PHE A 1 877 ? -4.469 23.375 50.625 1 76.5 877 PHE A O 1
ATOM 6872 N N . VAL A 1 878 ? -2.23 23.172 50.75 1 80.56 878 VAL A N 1
ATOM 6873 C CA . VAL A 1 878 ? -2.301 21.797 51.25 1 80.56 878 VAL A CA 1
ATOM 6874 C C . VAL A 1 878 ? -1.607 21.719 52.594 1 80.56 878 VAL A C 1
ATOM 6876 O O . VAL A 1 878 ? -0.464 22.156 52.75 1 80.56 878 VAL A O 1
ATOM 6879 N N . GLY A 1 879 ? -2.328 21.312 53.594 1 78.69 879 GLY A N 1
ATOM 6880 C CA . GLY A 1 879 ? -1.762 21.047 54.906 1 78.69 879 GLY A CA 1
ATOM 6881 C C . GLY A 1 879 ? -1.068 19.703 55 1 78.69 879 GLY A C 1
ATOM 6882 O O . GLY A 1 879 ? -1.541 18.703 54.438 1 78.69 879 GLY A O 1
ATOM 6883 N N . ILE A 1 880 ? 0.139 19.672 55.531 1 76 880 ILE A N 1
ATOM 6884 C CA . ILE A 1 880 ? 0.938 18.453 55.688 1 76 880 ILE A CA 1
ATOM 6885 C C . ILE A 1 880 ? 0.607 17.781 57 1 76 880 ILE A C 1
ATOM 6887 O O . ILE A 1 880 ? 0.95 18.312 58.062 1 76 880 ILE A O 1
ATOM 6891 N N . PRO A 1 881 ? -0.011 16.719 56.906 1 73.94 881 PRO A N 1
ATOM 6892 C CA . PRO A 1 881 ? -0.36 16.062 58.188 1 73.94 881 PRO A CA 1
ATOM 6893 C C . PRO A 1 881 ? 0.864 15.562 58.938 1 73.94 881 PRO A C 1
ATOM 6895 O O . PRO A 1 881 ? 1.838 15.117 58.312 1 73.94 881 PRO A O 1
ATOM 6898 N N . GLY A 1 882 ? 0.924 15.641 60.188 1 69.62 882 GLY A N 1
ATOM 6899 C CA . GLY A 1 882 ? 1.961 15.117 61.062 1 69.62 882 GLY A CA 1
ATOM 6900 C C . GLY A 1 882 ? 3.02 16.141 61.438 1 69.62 882 GLY A C 1
ATOM 6901 O O . GLY A 1 882 ? 4.016 15.828 62.094 1 69.62 882 GLY A O 1
ATOM 6902 N N . THR A 1 883 ? 2.846 17.297 60.875 1 72.44 883 THR A N 1
ATOM 6903 C CA . THR A 1 883 ? 3.834 18.328 61.156 1 72.44 883 THR A CA 1
ATOM 6904 C C . THR A 1 883 ? 3.365 19.203 62.312 1 72.44 883 THR A C 1
ATOM 6906 O O . THR A 1 883 ? 3.92 20.281 62.562 1 72.44 883 THR A O 1
ATOM 6909 N N . GLU A 1 884 ? 2.463 18.734 63.062 1 71.88 884 GLU A N 1
ATOM 6910 C CA . GLU A 1 884 ? 1.973 19.453 64.25 1 71.88 884 GLU A CA 1
ATOM 6911 C C . GLU A 1 884 ? 2.951 19.344 65.438 1 71.88 884 GLU A C 1
ATOM 6913 O O . GLU A 1 884 ? 3.299 18.25 65.812 1 71.88 884 GLU A O 1
ATOM 6918 N N . ASN A 1 885 ? 3.762 20.344 65.625 1 68.94 885 ASN A N 1
ATOM 6919 C CA . ASN A 1 885 ? 4.652 20.391 66.812 1 68.94 885 ASN A CA 1
ATOM 6920 C C . ASN A 1 885 ? 4.309 21.547 67.75 1 68.94 885 ASN A C 1
ATOM 6922 O O . ASN A 1 885 ? 3.414 22.344 67.438 1 68.94 885 ASN A O 1
ATOM 6926 N N . ALA A 1 886 ? 4.934 21.594 69 1 73 886 ALA A N 1
ATOM 6927 C CA . ALA A 1 886 ? 4.695 22.594 70 1 73 886 ALA A CA 1
ATOM 6928 C C . ALA A 1 886 ? 4.848 24 69.5 1 73 886 ALA A C 1
ATOM 6930 O O . ALA A 1 886 ? 4.121 24.906 69.875 1 73 886 ALA A O 1
ATOM 6931 N N . GLU A 1 887 ? 5.613 24.203 68.438 1 68.31 887 GLU A N 1
ATOM 6932 C CA . GLU A 1 887 ? 5.871 25.516 67.875 1 68.31 887 GLU A CA 1
ATOM 6933 C C . GLU A 1 887 ? 4.844 25.859 66.812 1 68.31 887 GLU A C 1
ATOM 6935 O O . GLU A 1 887 ? 4.492 27.031 66.625 1 68.31 887 GLU A O 1
ATOM 6940 N N . ASN A 1 888 ? 4.398 24.781 66.125 1 70.06 888 ASN A N 1
ATOM 6941 C CA . ASN A 1 888 ? 3.381 24.953 65.125 1 70.06 888 ASN A CA 1
ATOM 6942 C C . ASN A 1 888 ? 2.176 24.047 65.375 1 70.06 888 ASN A C 1
ATOM 6944 O O . ASN A 1 888 ? 2.072 22.969 64.75 1 70.06 888 ASN A O 1
ATOM 6948 N N . PRO A 1 889 ? 1.326 24.375 66.25 1 72.44 889 PRO A N 1
ATOM 6949 C CA . PRO A 1 889 ? 0.239 23.484 66.688 1 72.44 889 PRO A CA 1
ATOM 6950 C C . PRO A 1 889 ? -0.699 23.094 65.562 1 72.44 889 PRO A C 1
ATOM 6952 O O . PRO A 1 889 ? -1.365 22.062 65.625 1 72.44 889 PRO A O 1
ATOM 6955 N N . ARG A 1 890 ? -0.801 23.891 64.5 1 72.38 890 ARG A N 1
ATOM 6956 C CA . ARG A 1 890 ? -1.777 23.578 63.469 1 72.38 890 ARG A CA 1
ATOM 6957 C C . ARG A 1 890 ? -1.099 22.969 62.25 1 72.38 890 ARG A C 1
ATOM 6959 O O . ARG A 1 890 ? -1.766 22.625 61.281 1 72.38 890 ARG A O 1
ATOM 6966 N N . GLY A 1 891 ? 0.132 22.859 62.281 1 76.5 891 GLY A N 1
ATOM 6967 C CA . GLY A 1 891 ? 0.889 22.203 61.25 1 76.5 891 GLY A CA 1
ATOM 6968 C C . GLY A 1 891 ? 1.356 23.156 60.156 1 76.5 891 GLY A C 1
ATOM 6969 O O . GLY A 1 891 ? 1.185 24.359 60.281 1 76.5 891 GLY A O 1
ATOM 6970 N N . LEU A 1 892 ? 2.008 22.625 59.219 1 79.5 892 LEU A N 1
ATOM 6971 C CA . LEU A 1 892 ? 2.568 23.391 58.125 1 79.5 892 LEU A CA 1
ATOM 6972 C C . LEU A 1 892 ? 1.737 23.203 56.844 1 79.5 892 LEU A C 1
ATOM 6974 O O . LEU A 1 892 ? 1.082 22.172 56.688 1 79.5 892 LEU A O 1
ATOM 6978 N N . MET A 1 893 ? 1.567 24.297 56.094 1 80.75 893 MET A N 1
ATOM 6979 C CA . MET A 1 893 ? 0.897 24.219 54.781 1 80.75 893 MET A CA 1
ATOM 6980 C C . MET A 1 893 ? 1.822 24.688 53.688 1 80.75 893 MET A C 1
ATOM 6982 O O . MET A 1 893 ? 2.816 25.359 53.938 1 80.75 893 MET A O 1
ATOM 6986 N N . VAL A 1 894 ? 1.603 24.156 52.531 1 81.88 894 VAL A N 1
ATOM 6987 C CA . VAL A 1 894 ? 2.355 24.562 51.344 1 81.88 894 VAL A CA 1
ATOM 6988 C C . VAL A 1 894 ? 1.395 25.062 50.25 1 81.88 894 VAL A C 1
ATOM 6990 O O . VAL A 1 894 ? 0.278 24.547 50.125 1 81.88 894 VAL A O 1
ATOM 6993 N N . GLU A 1 895 ? 1.748 26.125 49.594 1 80.5 895 GLU A N 1
ATOM 6994 C CA . GLU A 1 895 ? 1.009 26.562 48.438 1 80.5 895 GLU A CA 1
ATOM 6995 C C . GLU A 1 895 ? 1.507 25.859 47.156 1 80.5 895 GLU A C 1
ATOM 6997 O O . GLU A 1 895 ? 2.693 25.922 46.844 1 80.5 895 GLU A O 1
ATOM 7002 N N . VAL A 1 896 ? 0.572 25.188 46.562 1 80.06 896 VAL A N 1
ATOM 7003 C CA . VAL A 1 896 ? 0.932 24.406 45.375 1 80.06 896 VAL A CA 1
ATOM 7004 C C . VAL A 1 896 ? 0.589 25.203 44.094 1 80.06 896 VAL A C 1
ATOM 7006 O O . VAL A 1 896 ? -0.513 25.734 43.969 1 80.06 896 VAL A O 1
ATOM 7009 N N . TYR A 1 897 ? 1.55 25.344 43.281 1 73.81 897 TYR A N 1
ATOM 7010 C CA . TYR A 1 897 ? 1.347 25.969 42 1 73.81 897 TYR A CA 1
ATOM 7011 C C . TYR A 1 897 ? 1.085 24.922 40.906 1 73.81 897 TYR A C 1
ATOM 7013 O O . TYR A 1 897 ? 1.8 23.922 40.844 1 73.81 897 TYR A O 1
ATOM 7021 N N . TRP A 1 898 ? -0.052 25.141 40.25 1 69 898 TRP A N 1
ATOM 7022 C CA . TRP A 1 898 ? -0.461 24.172 39.25 1 69 898 TRP A CA 1
ATOM 7023 C C . TRP A 1 898 ? -0.216 24.703 37.844 1 69 898 TRP A C 1
ATOM 7025 O O . TRP A 1 898 ? -0.343 25.906 37.594 1 69 898 TRP A O 1
ATOM 7035 N N . GLN A 1 899 ? 0.338 23.938 37.031 1 64.69 899 GLN A N 1
ATOM 7036 C CA . GLN A 1 899 ? 0.483 24.266 35.625 1 64.69 899 GLN A CA 1
ATOM 7037 C C . GLN A 1 899 ? -0.049 23.125 34.75 1 64.69 899 GLN A C 1
ATOM 7039 O O . GLN A 1 899 ? -0.181 22 35.188 1 64.69 899 GLN A O 1
ATOM 7044 N N . GLN A 1 900 ? -0.587 23.484 33.594 1 62 900 GLN A N 1
ATOM 7045 C CA . GLN A 1 900 ? -1.127 22.5 32.688 1 62 900 GLN A CA 1
ATOM 7046 C C . GLN A 1 900 ? -0.01 21.781 31.922 1 62 900 GLN A C 1
ATOM 7048 O O . GLN A 1 900 ? 0.984 22.406 31.547 1 62 900 GLN A O 1
ATOM 7053 N N . ASP A 1 901 ? -0.168 20.547 31.938 1 59.5 901 ASP A N 1
ATOM 7054 C CA . ASP A 1 901 ? 0.811 19.766 31.172 1 59.5 901 ASP A CA 1
ATOM 7055 C C . ASP A 1 901 ? 0.439 19.703 29.703 1 59.5 901 ASP A C 1
ATOM 7057 O O . ASP A 1 901 ? -0.525 20.344 29.266 1 59.5 901 ASP A O 1
ATOM 7061 N N . GLY A 1 902 ? 1.288 19.094 29.016 1 53.34 902 GLY A N 1
ATOM 7062 C CA . GLY A 1 902 ? 1.186 19.016 27.562 1 53.34 902 GLY A CA 1
ATOM 7063 C C . GLY A 1 902 ? -0.135 18.438 27.094 1 53.34 902 GLY A C 1
ATOM 7064 O O . GLY A 1 902 ? -0.617 18.766 26.016 1 53.34 902 GLY A O 1
ATOM 7065 N N . SER A 1 903 ? -0.629 17.531 27.906 1 54.06 903 SER A N 1
ATOM 7066 C CA . SER A 1 903 ? -1.903 16.922 27.547 1 54.06 903 SER A CA 1
ATOM 7067 C C . SER A 1 903 ? -3.078 17.766 28.031 1 54.06 903 SER A C 1
ATOM 7069 O O . SER A 1 903 ? -4.238 17.391 27.844 1 54.06 903 SER A O 1
ATOM 7071 N N . GLY A 1 904 ? -2.656 18.984 28.625 1 59.22 904 GLY A N 1
ATOM 7072 C CA . GLY A 1 904 ? -3.68 19.859 29.188 1 59.22 904 GLY A CA 1
ATOM 7073 C C . GLY A 1 904 ? -4.047 19.5 30.609 1 59.22 904 GLY A C 1
ATOM 7074 O O . GLY A 1 904 ? -4.914 20.141 31.219 1 59.22 904 GLY A O 1
ATOM 7075 N N . SER A 1 905 ? -3.332 18.422 31.016 1 65.31 905 SER A N 1
ATOM 7076 C CA . SER A 1 905 ? -3.639 18.016 32.375 1 65.31 905 SER A CA 1
ATOM 7077 C C . SER A 1 905 ? -2.875 18.859 33.406 1 65.31 905 SER A C 1
ATOM 7079 O O . SER A 1 905 ? -1.804 19.391 33.094 1 65.31 905 SER A O 1
ATOM 7081 N N . MET A 1 906 ? -3.453 19.062 34.531 1 67.88 906 MET A N 1
ATOM 7082 C CA . MET A 1 906 ? -2.848 19.891 35.562 1 67.88 906 MET A CA 1
ATOM 7083 C C . MET A 1 906 ? -1.725 19.141 36.281 1 67.88 906 MET A C 1
ATOM 7085 O O . MET A 1 906 ? -1.882 17.984 36.625 1 67.88 906 MET A O 1
ATOM 7089 N N . CYS A 1 907 ? -0.594 19.672 36.094 1 71.75 907 CYS A N 1
ATOM 7090 C CA . CYS A 1 907 ? 0.529 19.109 36.844 1 71.75 907 CYS A CA 1
ATOM 7091 C C . CYS A 1 907 ? 1.119 20.156 37.812 1 71.75 907 CYS A C 1
ATOM 7093 O O . CYS A 1 907 ? 0.874 21.344 37.656 1 71.75 907 CYS A O 1
ATOM 7095 N N . ILE A 1 908 ? 1.766 19.688 39.031 1 71.75 908 ILE A N 1
ATOM 7096 C CA . ILE A 1 908 ? 2.34 20.562 40.031 1 71.75 908 ILE A CA 1
ATOM 7097 C C . ILE A 1 908 ? 3.566 21.281 39.469 1 71.75 908 ILE A C 1
ATOM 7099 O O . ILE A 1 908 ? 4.488 20.625 38.969 1 71.75 908 ILE A O 1
ATOM 7103 N N . SER A 1 909 ? 3.516 22.531 39.219 1 68.19 909 SER A N 1
ATOM 7104 C CA . SER A 1 909 ? 4.656 23.312 38.75 1 68.19 909 SER A CA 1
ATOM 7105 C C . SER A 1 909 ? 5.664 23.562 39.844 1 68.19 909 SER A C 1
ATOM 7107 O O . SER A 1 909 ? 6.871 23.594 39.625 1 68.19 909 SER A O 1
ATOM 7109 N N . GLY A 1 910 ? 5.219 23.859 41.094 1 70.38 910 GLY A N 1
ATOM 7110 C CA . GLY A 1 910 ? 6.047 24.125 42.25 1 70.38 910 GLY A CA 1
ATOM 7111 C C . GLY A 1 910 ? 5.246 24.328 43.5 1 70.38 910 GLY A C 1
ATOM 7112 O O . GLY A 1 910 ? 4.02 24.219 43.5 1 70.38 910 GLY A O 1
ATOM 7113 N N . HIS A 1 911 ? 5.898 24.359 44.625 1 75.12 911 HIS A N 1
ATOM 7114 C CA . HIS A 1 911 ? 5.238 24.656 45.906 1 75.12 911 HIS A CA 1
ATOM 7115 C C . HIS A 1 911 ? 6.008 25.703 46.688 1 75.12 911 HIS A C 1
ATOM 7117 O O . HIS A 1 911 ? 7.207 25.906 46.469 1 75.12 911 HIS A O 1
ATOM 7123 N N . SER A 1 912 ? 5.344 26.531 47.344 1 75.69 912 SER A N 1
ATOM 7124 C CA . SER A 1 912 ? 5.949 27.531 48.219 1 75.69 912 SER A CA 1
ATOM 7125 C C . SER A 1 912 ? 6.672 26.859 49.406 1 75.69 912 SER A C 1
ATOM 7127 O O . SER A 1 912 ? 6.551 25.656 49.594 1 75.69 912 SER A O 1
ATOM 7129 N N . ALA A 1 913 ? 7.516 27.656 50.031 1 76.31 913 ALA A N 1
ATOM 7130 C CA . ALA A 1 913 ? 8.125 27.172 51.281 1 76.31 913 ALA A CA 1
ATOM 7131 C C . ALA A 1 913 ? 7.062 26.844 52.312 1 76.31 913 ALA A C 1
ATOM 7133 O O . ALA A 1 913 ? 5.945 27.359 52.25 1 76.31 913 ALA A O 1
ATOM 7134 N N . GLU A 1 914 ? 7.324 25.906 53.219 1 78.38 914 GLU A N 1
ATOM 7135 C CA . GLU A 1 914 ? 6.395 25.5 54.25 1 78.38 914 GLU A CA 1
ATOM 7136 C C . GLU A 1 914 ? 6.023 26.672 55.156 1 78.38 914 GLU A C 1
ATOM 7138 O O . GLU A 1 914 ? 6.898 27.406 55.625 1 78.38 914 GLU A O 1
ATOM 7143 N N . MET A 1 915 ? 4.801 27.031 55.062 1 77.56 915 MET A N 1
ATOM 7144 C CA . MET A 1 915 ? 4.297 28.109 55.906 1 77.56 915 MET A CA 1
ATOM 7145 C C . MET A 1 915 ? 3.383 27.594 57 1 77.56 915 MET A C 1
ATOM 7147 O O . MET A 1 915 ? 2.812 26.5 56.875 1 77.56 915 MET A O 1
ATOM 7151 N N . ARG A 1 916 ? 3.297 28.297 58.188 1 78.94 916 ARG A N 1
ATOM 7152 C CA . ARG A 1 916 ? 2.416 27.938 59.312 1 78.94 916 ARG A CA 1
ATOM 7153 C C . ARG A 1 916 ? 0.952 28.156 58.938 1 78.94 916 ARG A C 1
ATOM 7155 O O . ARG A 1 916 ? 0.616 29.109 58.25 1 78.94 916 ARG A O 1
ATOM 7162 N N . ILE A 1 917 ? 0.1 27.25 59.094 1 75.31 917 ILE A N 1
ATOM 7163 C CA . ILE A 1 917 ? -1.334 27.375 58.875 1 75.31 917 ILE A CA 1
ATOM 7164 C C . ILE A 1 917 ? -1.905 28.5 59.719 1 75.31 917 ILE A C 1
ATOM 7166 O O . ILE A 1 917 ? -1.744 28.484 60.938 1 75.31 917 ILE A O 1
ATOM 7170 N N . PRO A 1 918 ? -2.465 29.562 59.062 1 71.5 918 PRO A N 1
ATOM 7171 C CA . PRO A 1 918 ? -3.016 30.641 59.875 1 71.5 918 PRO A CA 1
ATOM 7172 C C . PRO A 1 918 ? -4.152 30.188 60.812 1 71.5 918 PRO A C 1
ATOM 7174 O O . PRO A 1 918 ? -4.809 29.188 60.5 1 71.5 918 PRO A O 1
ATOM 7177 N N . GLU A 1 919 ? -4.371 30.828 61.969 1 64.69 919 GLU A N 1
ATOM 7178 C CA . GLU A 1 919 ? -5.312 30.453 63.031 1 64.69 919 GLU A CA 1
ATOM 7179 C C . GLU A 1 919 ? -6.754 30.531 62.531 1 64.69 919 GLU A C 1
ATOM 7181 O O . GLU A 1 919 ? -7.621 29.797 63 1 64.69 919 GLU A O 1
ATOM 7186 N N . ASN A 1 920 ? -7.117 31.297 61.5 1 60.69 920 ASN A N 1
ATOM 7187 C CA . ASN A 1 920 ? -8.508 31.516 61.125 1 60.69 920 ASN A CA 1
ATOM 7188 C C . ASN A 1 920 ? -8.977 30.484 60.094 1 60.69 920 ASN A C 1
ATOM 7190 O O . ASN A 1 920 ? -10.102 30.562 59.594 1 60.69 920 ASN A O 1
ATOM 7194 N N . VAL A 1 921 ? -8.203 29.641 59.656 1 60.59 921 VAL A N 1
ATOM 7195 C CA . VAL A 1 921 ? -8.664 28.734 58.625 1 60.59 921 VAL A CA 1
ATOM 7196 C C . VAL A 1 921 ? -9.039 27.391 59.25 1 60.59 921 VAL A C 1
ATOM 7198 O O . VAL A 1 921 ? -8.32 26.875 60.094 1 60.59 921 VAL A O 1
ATOM 7201 N N . SER A 1 922 ? -10.312 27.078 59.125 1 58.72 922 SER A N 1
ATOM 7202 C CA . SER A 1 922 ? -10.789 25.797 59.625 1 58.72 922 SER A CA 1
ATOM 7203 C C . SER A 1 922 ? -10.141 24.641 58.875 1 58.72 922 SER A C 1
ATOM 7205 O O . SER A 1 922 ? -10.172 24.594 57.625 1 58.72 922 SER A O 1
ATOM 7207 N N . VAL A 1 923 ? -9.25 24.047 59.469 1 55.25 923 VAL A N 1
ATOM 7208 C CA . VAL A 1 923 ? -8.609 22.859 58.906 1 55.25 923 VAL A CA 1
ATOM 7209 C C . VAL A 1 923 ? -9.461 21.625 59.219 1 55.25 923 VAL A C 1
ATOM 7211 O O . VAL A 1 923 ? -9.711 21.297 60.375 1 55.25 923 VAL A O 1
ATOM 7214 N N . ILE A 1 924 ? -10.398 21.25 58.375 1 49.19 924 ILE A N 1
ATOM 7215 C CA . ILE A 1 924 ? -11.07 19.984 58.594 1 49.19 924 ILE A CA 1
ATOM 7216 C C . ILE A 1 924 ? -10.086 18.828 58.375 1 49.19 924 ILE A C 1
ATOM 7218 O O . ILE A 1 924 ? -9.594 18.609 57.281 1 49.19 924 ILE A O 1
ATOM 7222 N N . TYR A 1 925 ? -9.555 18.312 59.406 1 42.94 925 TYR A N 1
ATOM 7223 C CA . TYR A 1 925 ? -8.695 17.141 59.375 1 42.94 925 TYR A CA 1
ATOM 7224 C C . TYR A 1 925 ? -9.484 15.891 59.031 1 42.94 925 TYR A C 1
ATOM 7226 O O . TYR A 1 925 ? -10.43 15.523 59.719 1 42.94 925 TYR A O 1
ATOM 7234 N N . GLU A 1 926 ? -9.844 15.664 57.875 1 45.5 926 GLU A N 1
ATOM 7235 C CA . GLU A 1 926 ? -10.289 14.281 57.656 1 45.5 926 GLU A CA 1
ATOM 7236 C C . GLU A 1 926 ? -9.188 13.289 58 1 45.5 926 GLU A C 1
ATOM 7238 O O . GLU A 1 926 ? -8.008 13.555 57.75 1 45.5 926 GLU A O 1
ATOM 7243 N N . PRO A 1 927 ? -9.523 12.305 58.844 1 40.44 927 PRO A N 1
ATOM 7244 C CA . PRO A 1 927 ? -8.539 11.297 59.25 1 40.44 927 PRO A CA 1
ATOM 7245 C C . PRO A 1 927 ? -7.754 10.742 58.062 1 40.44 927 PRO A C 1
ATOM 7247 O O . PRO A 1 927 ? -8.305 10.594 56.969 1 40.44 927 PRO A O 1
ATOM 7250 N N . SER A 1 928 ? -6.508 10.945 58.031 1 41.28 928 SER A N 1
ATOM 7251 C CA . SER A 1 928 ? -5.496 10.453 57.125 1 41.28 928 SER A CA 1
ATOM 7252 C C . SER A 1 928 ? -5.738 8.992 56.75 1 41.28 928 SER A C 1
ATOM 7254 O O . SER A 1 928 ? -5.797 8.125 57.625 1 41.28 928 SER A O 1
ATOM 7256 N N . SER A 1 929 ? -6.695 8.609 56 1 39.69 929 SER A N 1
ATOM 7257 C CA . SER A 1 929 ? -6.551 7.215 55.594 1 39.69 929 SER A CA 1
ATOM 7258 C C . SER A 1 929 ? -5.125 6.922 55.156 1 39.69 929 SER A C 1
ATOM 7260 O O . SER A 1 929 ? -4.641 7.527 54.188 1 39.69 929 SER A O 1
ATOM 7262 N N . GLN A 1 930 ? -4.203 6.629 56.031 1 38.44 930 GLN A N 1
ATOM 7263 C CA . GLN A 1 930 ? -2.873 6.086 55.781 1 38.44 930 GLN A CA 1
ATOM 7264 C C . GLN A 1 930 ? -2.938 4.926 54.781 1 38.44 930 GLN A C 1
ATOM 7266 O O . GLN A 1 930 ? -3.58 3.908 55.062 1 38.44 930 GLN A O 1
ATOM 7271 N N . VAL A 1 931 ? -3.176 5.086 53.594 1 38.62 931 VAL A N 1
ATOM 7272 C CA . VAL A 1 931 ? -2.949 3.912 52.75 1 38.62 931 VAL A CA 1
ATOM 7273 C C . VAL A 1 931 ? -1.473 3.527 52.812 1 38.62 931 VAL A C 1
ATOM 7275 O O . VAL A 1 931 ? -0.604 4.34 52.469 1 38.62 931 VAL A O 1
ATOM 7278 N N . LEU A 1 932 ? -1.003 2.611 53.688 1 37.09 932 LEU A N 1
ATOM 7279 C CA . LEU A 1 932 ? 0.279 1.936 53.844 1 37.09 932 LEU A CA 1
ATOM 7280 C C . LEU A 1 932 ? 0.726 1.3 52.531 1 37.09 932 LEU A C 1
ATOM 7282 O O . LEU A 1 932 ? 0.177 0.279 52.125 1 37.09 932 LEU A O 1
ATOM 7286 N N . GLY A 1 933 ? 0.71 1.762 51.438 1 35.75 933 GLY A N 1
ATOM 7287 C CA . GLY A 1 933 ? 1.448 0.929 50.5 1 35.75 933 GLY A CA 1
ATOM 7288 C C . GLY A 1 933 ? 2.928 0.835 50.812 1 35.75 933 GLY A C 1
ATOM 7289 O O . GLY A 1 933 ? 3.416 1.521 51.719 1 35.75 933 GLY A O 1
ATOM 7290 N N . HIS A 1 934 ? 3.875 -0.076 50.406 1 39.59 934 HIS A N 1
ATOM 7291 C CA . HIS A 1 934 ? 5.23 -0.374 50.875 1 39.59 934 HIS A CA 1
ATOM 7292 C C . HIS A 1 934 ? 5.922 0.878 51.406 1 39.59 934 HIS A C 1
ATOM 7294 O O . HIS A 1 934 ? 6.402 0.894 52.531 1 39.59 934 HIS A O 1
ATOM 7300 N N . GLY A 1 935 ? 7.102 1.334 50.875 1 40.41 935 GLY A N 1
ATOM 7301 C CA . GLY A 1 935 ? 8.172 2.176 51.375 1 40.41 935 GLY A CA 1
ATOM 7302 C C . GLY A 1 935 ? 7.711 3.57 51.75 1 40.41 935 GLY A C 1
ATOM 7303 O O . GLY A 1 935 ? 8.062 4.078 52.812 1 40.41 935 GLY A O 1
ATOM 7304 N N . GLN A 1 936 ? 7.559 4.461 50.75 1 43.78 936 GLN A N 1
ATOM 7305 C CA . GLN A 1 936 ? 7.473 5.895 51 1 43.78 936 GLN A CA 1
ATOM 7306 C C . GLN A 1 936 ? 6.113 6.266 51.594 1 43.78 936 GLN A C 1
ATOM 7308 O O . GLN A 1 936 ? 5.078 5.801 51.125 1 43.78 936 GLN A O 1
ATOM 7313 N N . ARG A 1 937 ? 6.09 6.676 52.844 1 48.38 937 ARG A N 1
ATOM 7314 C CA . ARG A 1 937 ? 4.957 7.203 53.594 1 48.38 937 ARG A CA 1
ATOM 7315 C C . ARG A 1 937 ? 4.188 8.234 52.781 1 48.38 937 ARG A C 1
ATOM 7317 O O . ARG A 1 937 ? 4.711 9.305 52.469 1 48.38 937 ARG A O 1
ATOM 7324 N N . ARG A 1 938 ? 3.223 7.766 51.969 1 55.16 938 ARG A N 1
ATOM 7325 C CA . ARG A 1 938 ? 2.336 8.711 51.281 1 55.16 938 ARG A CA 1
ATOM 7326 C C . ARG A 1 938 ? 1.229 9.188 52.219 1 55.16 938 ARG A C 1
ATOM 7328 O O . ARG A 1 938 ? 0.54 8.375 52.844 1 55.16 938 ARG A O 1
ATOM 7335 N N . VAL A 1 939 ? 1.296 10.398 52.75 1 62.44 939 VAL A N 1
ATOM 7336 C CA . VAL A 1 939 ? 0.247 11 53.562 1 62.44 939 VAL A CA 1
ATOM 7337 C C . VAL A 1 939 ? -0.699 11.812 52.688 1 62.44 939 VAL A C 1
ATOM 7339 O O . VAL A 1 939 ? -0.281 12.375 51.656 1 62.44 939 VAL A O 1
ATOM 7342 N N . ARG A 1 940 ? -2.051 11.656 52.844 1 67.31 940 ARG A N 1
ATOM 7343 C CA . ARG A 1 940 ? -3.023 12.469 52.125 1 67.31 940 ARG A CA 1
ATOM 7344 C C . ARG A 1 940 ? -3.02 13.906 52.625 1 67.31 940 ARG A C 1
ATOM 7346 O O . ARG A 1 940 ? -3.139 14.141 53.844 1 67.31 940 ARG A O 1
ATOM 7353 N N . GLY A 1 941 ? -2.717 14.812 51.781 1 69.38 941 GLY A N 1
ATOM 7354 C CA . GLY A 1 941 ? -2.713 16.219 52.125 1 69.38 941 GLY A CA 1
ATOM 7355 C C . GLY A 1 941 ? -4.098 16.766 52.438 1 69.38 941 GLY A C 1
ATOM 7356 O O . GLY A 1 941 ? -5.102 16.203 51.969 1 69.38 941 GLY A O 1
ATOM 7357 N N . ILE A 1 942 ? -4.184 17.625 53.438 1 69.81 942 ILE A N 1
ATOM 7358 C CA . ILE A 1 942 ? -5.438 18.281 53.781 1 69.81 942 ILE A CA 1
ATOM 7359 C C . ILE A 1 942 ? -5.582 19.562 52.969 1 69.81 942 ILE A C 1
ATOM 7361 O O . ILE A 1 942 ? -4.695 20.422 53 1 69.81 942 ILE A O 1
ATOM 7365 N N . VAL A 1 943 ? -6.621 19.672 52.156 1 72.88 943 VAL A N 1
ATOM 7366 C CA . VAL A 1 943 ? -6.852 20.891 51.375 1 72.88 943 VAL A CA 1
ATOM 7367 C C . VAL A 1 943 ? -7.391 22 52.281 1 72.88 943 VAL A C 1
ATOM 7369 O O . VAL A 1 943 ? -8.359 21.781 53.031 1 72.88 943 VAL A O 1
ATOM 7372 N N . ILE A 1 944 ? -6.699 23.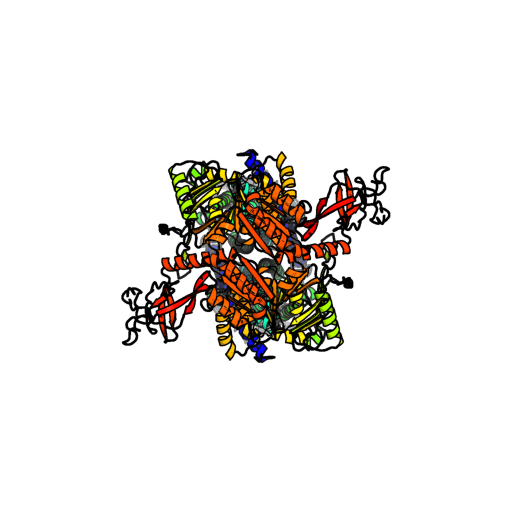109 52.469 1 69.06 944 ILE A N 1
ATOM 7373 C CA . ILE A 1 944 ? -7.074 24.25 53.312 1 69.06 944 ILE A CA 1
ATOM 7374 C C . ILE A 1 944 ? -7.645 25.359 52.438 1 69.06 944 ILE A C 1
ATOM 7376 O O . ILE A 1 944 ? -7.031 25.75 51.438 1 69.06 944 ILE A O 1
ATOM 7380 N N . ASP A 1 945 ? -8.859 25.75 52.562 1 59.81 945 ASP A N 1
ATOM 7381 C CA . ASP A 1 945 ? -9.43 26.922 51.875 1 59.81 945 ASP A CA 1
ATOM 7382 C C . ASP A 1 945 ? -8.906 28.219 52.5 1 59.81 945 ASP A C 1
ATOM 7384 O O . ASP A 1 945 ? -9.344 28.625 53.562 1 59.81 945 ASP A O 1
ATOM 7388 N N . TYR A 1 946 ? -7.797 28.688 52.25 1 55 946 TYR A N 1
ATOM 7389 C CA . TYR A 1 946 ? -7.188 29.922 52.75 1 55 946 TYR A CA 1
ATOM 7390 C C . TYR A 1 946 ? -7.363 31.062 51.75 1 55 946 TYR A C 1
ATOM 7392 O O . TYR A 1 946 ? -7 30.938 50.594 1 55 946 TYR A O 1
ATOM 7400 N N . GLU A 1 947 ? -8.32 31.969 51.906 1 48.69 947 GLU A N 1
ATOM 7401 C CA . GLU A 1 947 ? -8.383 33.25 51.188 1 48.69 947 GLU A CA 1
ATOM 7402 C C . GLU A 1 947 ? -7.34 34.219 51.719 1 48.69 947 GLU A C 1
ATOM 7404 O O . GLU A 1 947 ? -7.262 34.469 52.938 1 48.69 947 GLU A O 1
ATOM 7409 N N . SER A 1 948 ? -6.258 34.5 51.156 1 39.34 948 SER A N 1
ATOM 7410 C CA . SER A 1 948 ? -5.281 35.5 51.594 1 39.34 948 SER A CA 1
ATOM 7411 C C . SER A 1 948 ? -5.938 36.875 51.781 1 39.34 948 SER A C 1
ATOM 7413 O O . SER A 1 948 ? -6.371 37.5 50.781 1 39.34 948 SER A O 1
ATOM 7415 N N . ASN A 1 949 ? -6.75 37.219 52.688 1 33.56 949 ASN A N 1
ATOM 7416 C CA . ASN A 1 949 ? -7.109 38.594 53 1 33.56 949 ASN A CA 1
ATOM 7417 C C . ASN A 1 949 ? -5.871 39.438 53.25 1 33.56 949 ASN A C 1
ATOM 7419 O O . ASN A 1 949 ? -5.988 40.625 53.562 1 33.56 949 ASN A O 1
ATOM 7423 N N . ASN A 1 950 ? -4.68 39.062 53.625 1 30.11 950 ASN A N 1
ATOM 7424 C CA . ASN A 1 950 ? -3.791 40.188 53.875 1 30.11 950 ASN A CA 1
ATOM 7425 C C . ASN A 1 950 ? -3.293 40.812 52.562 1 30.11 950 ASN A C 1
ATOM 7427 O O . ASN A 1 950 ? -2.873 40.094 51.656 1 30.11 950 ASN A O 1
ATOM 7431 N N . MET B 1 1 ? 31.266 18.734 25.312 1 59.09 1 MET B N 1
ATOM 7432 C CA . MET B 1 1 ? 31.344 17.281 25.422 1 59.09 1 MET B CA 1
ATOM 7433 C C . MET B 1 1 ? 32.031 16.672 24.219 1 59.09 1 MET B C 1
ATOM 7435 O O . MET B 1 1 ? 31.828 17.109 23.078 1 59.09 1 MET B O 1
ATOM 7439 N N . THR B 1 2 ? 33.031 15.93 24.438 1 72.44 2 THR B N 1
ATOM 7440 C CA . THR B 1 2 ? 33.844 15.359 23.375 1 72.44 2 THR B CA 1
ATOM 7441 C C . THR B 1 2 ? 33.125 14.195 22.703 1 72.44 2 THR B C 1
ATOM 7443 O O . THR B 1 2 ? 32.719 13.242 23.375 1 72.44 2 THR B O 1
ATOM 7446 N N . LEU B 1 3 ? 32.781 14.344 21.469 1 84 3 LEU B N 1
ATOM 7447 C CA . LEU B 1 3 ? 32.094 13.328 20.688 1 84 3 LEU B CA 1
ATOM 7448 C C . LEU B 1 3 ? 33.062 12.281 20.156 1 84 3 LEU B C 1
ATOM 7450 O O . LEU B 1 3 ? 34.219 12.602 19.875 1 84 3 LEU B O 1
ATOM 7454 N N . ARG B 1 4 ? 32.719 11.039 20.234 1 86.12 4 ARG B N 1
ATOM 7455 C CA . ARG B 1 4 ? 33.531 9.953 19.688 1 86.12 4 ARG B CA 1
ATOM 7456 C C . ARG B 1 4 ? 33.625 10.055 18.172 1 86.12 4 ARG B C 1
ATOM 7458 O O . ARG B 1 4 ? 32.688 10.531 17.516 1 86.12 4 ARG B O 1
ATOM 7465 N N . GLU B 1 5 ? 34.875 9.703 17.656 1 85.12 5 GLU B N 1
ATOM 7466 C CA . GLU B 1 5 ? 35.062 9.758 16.203 1 85.12 5 GLU B CA 1
ATOM 7467 C C . GLU B 1 5 ? 35.781 8.5 15.688 1 85.12 5 GLU B C 1
ATOM 7469 O O . GLU B 1 5 ? 36.344 7.734 16.469 1 85.12 5 GLU B O 1
ATOM 7474 N N . GLY B 1 6 ? 35.531 8.125 14.516 1 85.44 6 GLY B N 1
ATOM 7475 C CA . GLY B 1 6 ? 36.25 7.051 13.844 1 85.44 6 GLY B CA 1
ATOM 7476 C C . GLY B 1 6 ? 35.656 5.684 14.078 1 85.44 6 GLY B C 1
ATOM 7477 O O . GLY B 1 6 ? 34.438 5.512 13.961 1 85.44 6 GLY B O 1
ATOM 7478 N N . LEU B 1 7 ? 36.469 4.641 14.422 1 90.88 7 LEU B N 1
ATOM 7479 C CA . LEU B 1 7 ? 36.062 3.244 14.531 1 90.88 7 LEU B CA 1
ATOM 7480 C C . LEU B 1 7 ? 35.188 3.025 15.766 1 90.88 7 LEU B C 1
ATOM 7482 O O . LEU B 1 7 ? 34.219 2.283 15.719 1 90.88 7 LEU B O 1
ATOM 7486 N N . PRO B 1 8 ? 35.5 3.662 16.844 1 92.06 8 PRO B N 1
ATOM 7487 C CA . PRO B 1 8 ? 34.625 3.492 17.984 1 92.06 8 PRO B CA 1
ATOM 7488 C C . PRO B 1 8 ? 33.219 4.047 17.734 1 92.06 8 PRO B C 1
ATOM 7490 O O . PRO B 1 8 ? 32.25 3.48 18.219 1 92.06 8 PRO B O 1
ATOM 7493 N N . LEU B 1 9 ? 33.188 5.125 17 1 92.69 9 LEU B N 1
ATOM 7494 C CA . LEU B 1 9 ? 31.875 5.676 16.641 1 92.69 9 LEU B CA 1
ATOM 7495 C C . LEU B 1 9 ? 31.109 4.734 15.711 1 92.69 9 LEU B C 1
ATOM 7497 O O . LEU B 1 9 ? 29.906 4.551 15.852 1 92.69 9 LEU B O 1
ATOM 7501 N N . PHE B 1 10 ? 31.891 4.125 14.805 1 94.12 10 PHE B N 1
ATOM 7502 C CA . PHE B 1 10 ? 31.281 3.178 13.883 1 94.12 10 PHE B CA 1
ATOM 7503 C C . PHE B 1 10 ? 30.656 2.008 14.633 1 94.12 10 PHE B C 1
ATOM 7505 O O . PHE B 1 10 ? 29.531 1.616 14.359 1 94.12 10 PHE B O 1
ATOM 7512 N N . HIS B 1 11 ? 31.375 1.464 15.555 1 95.5 11 HIS B N 1
ATOM 7513 C CA . HIS B 1 11 ? 30.875 0.335 16.328 1 95.5 11 HIS B CA 1
ATOM 7514 C C . HIS B 1 11 ? 29.672 0.736 17.172 1 95.5 11 HIS B C 1
ATOM 7516 O O . HIS B 1 11 ? 28.703 -0.03 17.297 1 95.5 11 HIS B O 1
ATOM 7522 N N . GLN B 1 12 ? 29.734 1.918 17.734 1 95.25 12 GLN B N 1
ATOM 7523 C CA . GLN B 1 12 ? 28.625 2.412 18.547 1 95.25 12 GLN B CA 1
ATOM 7524 C C . GLN B 1 12 ? 27.375 2.631 17.688 1 95.25 12 GLN B C 1
ATOM 7526 O O . GLN B 1 12 ? 26.266 2.258 18.078 1 95.25 12 GLN B O 1
ATOM 7531 N N . GLN B 1 13 ? 27.609 3.229 16.531 1 95.88 13 GLN B N 1
ATOM 7532 C CA . GLN B 1 13 ? 26.484 3.463 15.633 1 95.88 13 GLN B CA 1
ATOM 7533 C C . GLN B 1 13 ? 25.891 2.146 15.141 1 95.88 13 GLN B C 1
ATOM 7535 O O . GLN B 1 13 ? 24.672 1.983 15.102 1 95.88 13 GLN B O 1
ATOM 7540 N N . PHE B 1 14 ? 26.781 1.242 14.828 1 96.25 14 PHE B N 1
ATOM 7541 C CA . PHE B 1 14 ? 26.344 -0.055 14.328 1 96.25 14 PHE B CA 1
ATOM 7542 C C . PHE B 1 14 ? 25.531 -0.792 15.383 1 96.25 14 PHE B C 1
ATOM 7544 O O . PHE B 1 14 ? 24.469 -1.336 15.086 1 96.25 14 PHE B O 1
ATOM 7551 N N . THR B 1 15 ? 25.984 -0.799 16.562 1 96.44 15 THR B N 1
ATOM 7552 C CA . THR B 1 15 ? 25.312 -1.517 17.641 1 96.44 15 THR B CA 1
ATOM 7553 C C . THR B 1 15 ? 23.938 -0.902 17.922 1 96.44 15 THR B C 1
ATOM 7555 O O . THR B 1 15 ? 22.969 -1.62 18.156 1 96.44 15 THR B O 1
ATOM 7558 N N . ALA B 1 16 ? 23.859 0.404 17.875 1 96.31 16 ALA B N 1
ATOM 7559 C CA . ALA B 1 16 ? 22.609 1.092 18.125 1 96.31 16 ALA B CA 1
ATOM 7560 C C . ALA B 1 16 ? 21.594 0.818 17.016 1 96.31 16 ALA B C 1
ATOM 7562 O O . ALA B 1 16 ? 20.422 0.574 17.281 1 96.31 16 ALA B O 1
ATOM 7563 N N . LEU B 1 17 ? 22.109 0.875 15.812 1 97.06 17 LEU B N 1
ATOM 7564 C CA . LEU B 1 17 ? 21.234 0.622 14.672 1 97.06 17 LEU B CA 1
ATOM 7565 C C . LEU B 1 17 ? 20.781 -0.833 14.648 1 97.06 17 LEU B C 1
ATOM 7567 O O . LEU B 1 17 ? 19.641 -1.127 14.281 1 97.06 17 LEU B O 1
ATOM 7571 N N . PHE B 1 18 ? 21.688 -1.742 14.984 1 96.88 18 PHE B N 1
ATOM 7572 C CA . PHE B 1 18 ? 21.359 -3.16 15.055 1 96.88 18 PHE B CA 1
ATOM 7573 C C . PHE B 1 18 ? 20.281 -3.41 16.109 1 96.88 18 PHE B C 1
ATOM 7575 O O . PHE B 1 18 ? 19.344 -4.164 15.867 1 96.88 18 PHE B O 1
ATOM 7582 N N . LYS B 1 19 ? 20.453 -2.789 17.234 1 96.19 19 LYS B N 1
ATOM 7583 C CA . LYS B 1 19 ? 19.453 -2.912 18.297 1 96.19 19 LYS B CA 1
ATOM 7584 C C . LYS B 1 19 ? 18.109 -2.35 17.859 1 96.19 19 LYS B C 1
ATOM 7586 O O . LYS B 1 19 ? 17.062 -2.902 18.188 1 96.19 19 LYS B O 1
ATOM 7591 N N . LYS B 1 20 ? 18.156 -1.249 17.125 1 96.06 20 LYS B N 1
ATOM 7592 C CA . LYS B 1 20 ? 16.922 -0.66 16.594 1 96.06 20 LYS B CA 1
ATOM 7593 C C . LYS B 1 20 ? 16.188 -1.644 15.68 1 96.06 20 LYS B C 1
ATOM 7595 O O . LYS B 1 20 ? 14.984 -1.853 15.828 1 96.06 20 LYS B O 1
ATOM 7600 N N . ASN B 1 21 ? 16.969 -2.238 14.758 1 95.75 21 ASN B N 1
ATOM 7601 C CA . ASN B 1 21 ? 16.359 -3.182 13.828 1 95.75 21 ASN B CA 1
ATOM 7602 C C . ASN B 1 21 ? 15.789 -4.398 14.547 1 95.75 21 ASN B C 1
ATOM 7604 O O . ASN B 1 21 ? 14.727 -4.906 14.18 1 95.75 21 ASN B O 1
ATOM 7608 N N . LEU B 1 22 ? 16.469 -4.863 15.562 1 95.25 22 LEU B N 1
ATOM 7609 C CA . LEU B 1 22 ? 16 -5.988 16.375 1 95.25 22 LEU B CA 1
ATOM 7610 C C . LEU B 1 22 ? 14.703 -5.637 17.094 1 95.25 22 LEU B C 1
ATOM 7612 O O . LEU B 1 22 ? 13.766 -6.434 17.125 1 95.25 22 LEU B O 1
ATOM 7616 N N . LEU B 1 23 ? 14.609 -4.402 17.625 1 94.62 23 LEU B N 1
ATOM 7617 C CA . LEU B 1 23 ? 13.43 -3.967 18.375 1 94.62 23 LEU B CA 1
ATOM 7618 C C . LEU B 1 23 ? 12.234 -3.789 17.438 1 94.62 23 LEU B C 1
ATOM 7620 O O . LEU B 1 23 ? 11.102 -4.117 17.797 1 94.62 23 LEU B O 1
ATOM 7624 N N . LEU B 1 24 ? 12.5 -3.203 16.297 1 93.62 24 LEU B N 1
ATOM 7625 C CA . LEU B 1 24 ? 11.438 -3.014 15.312 1 93.62 24 LEU B CA 1
ATOM 7626 C C . LEU B 1 24 ? 10.844 -4.352 14.891 1 93.62 24 LEU B C 1
ATOM 7628 O O . LEU B 1 24 ? 9.617 -4.496 14.797 1 93.62 24 LEU B O 1
ATOM 7632 N N . SER B 1 25 ? 11.734 -5.363 14.656 1 92.81 25 SER B N 1
ATOM 7633 C CA . SER B 1 25 ? 11.281 -6.688 14.258 1 92.81 25 SER B CA 1
ATOM 7634 C C . SER B 1 25 ? 10.57 -7.402 15.398 1 92.81 25 SER B C 1
ATOM 7636 O O . SER B 1 25 ? 9.594 -8.125 15.18 1 92.81 25 SER B O 1
ATOM 7638 N N . TRP B 1 26 ? 11.039 -7.195 16.609 1 91 26 TRP B N 1
ATOM 7639 C CA . TRP B 1 26 ? 10.461 -7.84 17.781 1 91 26 TRP B CA 1
ATOM 7640 C C . TRP B 1 26 ? 9.062 -7.301 18.062 1 91 26 TRP B C 1
ATOM 7642 O O . TRP B 1 26 ? 8.188 -8.039 18.531 1 91 26 TRP B O 1
ATOM 7652 N N . ARG B 1 27 ? 8.836 -6.035 17.812 1 91.25 27 ARG B N 1
ATOM 7653 C CA . ARG B 1 27 ? 7.559 -5.41 18.125 1 91.25 27 ARG B CA 1
ATOM 7654 C C . ARG B 1 27 ? 6.57 -5.559 16.969 1 91.25 27 ARG B C 1
ATOM 7656 O O . ARG B 1 27 ? 5.359 -5.434 17.172 1 91.25 27 ARG B O 1
ATOM 7663 N N . ASN B 1 28 ? 7.086 -5.711 15.836 1 89.31 28 ASN B N 1
ATOM 7664 C CA . ASN B 1 28 ? 6.23 -6.117 14.727 1 89.31 28 ASN B CA 1
ATOM 7665 C C . ASN B 1 28 ? 6.121 -7.637 14.625 1 89.31 28 ASN B C 1
ATOM 7667 O O . ASN B 1 28 ? 6.59 -8.234 13.656 1 89.31 28 ASN B O 1
ATOM 7671 N N . LYS B 1 29 ? 5.426 -8.273 15.484 1 88.38 29 LYS B N 1
ATOM 7672 C CA . LYS B 1 29 ? 5.395 -9.719 15.688 1 88.38 29 LYS B CA 1
ATOM 7673 C C . LYS B 1 29 ? 4.703 -10.422 14.531 1 88.38 29 LYS B C 1
ATOM 7675 O O . LYS B 1 29 ? 5.129 -11.5 14.109 1 88.38 29 LYS B O 1
ATOM 7680 N N . ARG B 1 30 ? 3.693 -9.828 14.039 1 84.69 30 ARG B N 1
ATOM 7681 C CA . ARG B 1 30 ? 2.939 -10.484 12.969 1 84.69 30 ARG B CA 1
ATOM 7682 C C . ARG B 1 30 ? 3.785 -10.617 11.711 1 84.69 30 ARG B C 1
ATOM 7684 O O . ARG B 1 30 ? 3.803 -11.68 11.078 1 84.69 30 ARG B O 1
ATOM 7691 N N . ALA B 1 31 ? 4.504 -9.555 11.391 1 87.06 31 ALA B N 1
ATOM 7692 C CA . ALA B 1 31 ? 5.34 -9.586 10.195 1 87.06 31 ALA B CA 1
ATOM 7693 C C . ALA B 1 31 ? 6.527 -10.531 10.383 1 87.06 31 ALA B C 1
ATOM 7695 O O . ALA B 1 31 ? 6.875 -11.289 9.469 1 87.06 31 ALA B O 1
ATOM 7696 N N . THR B 1 32 ? 7.125 -10.555 11.523 1 91.25 32 THR B N 1
ATOM 7697 C CA . THR B 1 32 ? 8.266 -11.414 11.797 1 91.25 32 THR B CA 1
ATOM 7698 C C . THR B 1 32 ? 7.84 -12.883 11.852 1 91.25 32 THR B C 1
ATOM 7700 O O . THR B 1 32 ? 8.555 -13.758 11.359 1 91.25 32 THR B O 1
ATOM 7703 N N . CYS B 1 33 ? 6.664 -13.148 12.391 1 90.69 33 CYS B N 1
ATOM 7704 C CA . CYS B 1 33 ? 6.152 -14.508 12.438 1 90.69 33 CYS B CA 1
ATOM 7705 C C . CYS B 1 33 ? 5.836 -15.023 11.039 1 90.69 33 CYS B C 1
ATOM 7707 O O . CYS B 1 33 ? 6.09 -16.188 10.734 1 90.69 33 CYS B O 1
ATOM 7709 N N . LEU B 1 34 ? 5.34 -14.133 10.266 1 87.56 34 LEU B N 1
ATOM 7710 C CA . LEU B 1 34 ? 5.051 -14.523 8.891 1 87.56 34 LEU B CA 1
ATOM 7711 C C . LEU B 1 34 ? 6.34 -14.812 8.125 1 87.56 34 LEU B C 1
ATOM 7713 O O . LEU B 1 34 ? 6.391 -15.734 7.312 1 87.56 34 LEU B O 1
ATOM 7717 N N . HIS B 1 35 ? 7.328 -14.07 8.375 1 90.69 35 HIS B N 1
ATOM 7718 C CA . HIS B 1 35 ? 8.617 -14.258 7.715 1 90.69 35 HIS B CA 1
ATOM 7719 C C . HIS B 1 35 ? 9.258 -15.578 8.141 1 90.69 35 HIS B C 1
ATOM 7721 O O . HIS B 1 35 ? 9.805 -16.297 7.309 1 90.69 35 HIS B O 1
ATOM 7727 N N . LEU B 1 36 ? 9.109 -15.945 9.367 1 91.94 36 LEU B N 1
ATOM 7728 C CA . LEU B 1 36 ? 9.82 -17.094 9.906 1 91.94 36 LEU B CA 1
ATOM 7729 C C . LEU B 1 36 ? 8.992 -18.375 9.75 1 91.94 36 LEU B C 1
ATOM 7731 O O . LEU B 1 36 ? 9.539 -19.438 9.484 1 91.94 36 LEU B O 1
ATOM 7735 N N . PHE B 1 37 ? 7.621 -18.266 9.789 1 91.25 37 PHE B N 1
ATOM 7736 C CA . PHE B 1 37 ? 6.82 -19.484 9.898 1 91.25 37 PHE B CA 1
ATOM 7737 C C . PHE B 1 37 ? 5.934 -19.656 8.672 1 91.25 37 PHE B C 1
ATOM 7739 O O . PHE B 1 37 ? 5.129 -20.594 8.609 1 91.25 37 PHE B O 1
ATOM 7746 N N . SER B 1 38 ? 6.07 -18.828 7.734 1 88.88 38 SER B N 1
ATOM 7747 C CA . SER B 1 38 ? 5.25 -18.984 6.535 1 88.88 38 SER B CA 1
ATOM 7748 C C . SER B 1 38 ? 5.551 -20.312 5.84 1 88.88 38 SER B C 1
ATOM 7750 O O . SER B 1 38 ? 4.668 -20.906 5.227 1 88.88 38 SER B O 1
ATOM 7752 N N . SER B 1 39 ? 6.809 -20.75 5.98 1 92.06 39 SER B N 1
ATOM 7753 C CA . SER B 1 39 ? 7.195 -22.016 5.355 1 92.06 39 SER B CA 1
ATOM 7754 C C . SER B 1 39 ? 6.434 -23.188 5.961 1 92.06 39 SER B C 1
ATOM 7756 O O . SER B 1 39 ? 6.141 -24.172 5.27 1 92.06 39 SER B O 1
ATOM 7758 N N . PHE B 1 40 ? 6.055 -23.094 7.207 1 93.5 40 PHE B N 1
ATOM 7759 C CA . PHE B 1 40 ? 5.301 -24.156 7.859 1 93.5 40 PHE B CA 1
ATOM 7760 C C . PHE B 1 40 ? 3.938 -24.344 7.199 1 93.5 40 PHE B C 1
ATOM 7762 O O . PHE B 1 40 ? 3.521 -25.469 6.922 1 93.5 40 PHE B O 1
ATOM 7769 N N . PHE B 1 41 ? 3.305 -23.281 6.93 1 88 41 PHE B N 1
ATOM 7770 C CA . PHE B 1 41 ? 1.967 -23.344 6.352 1 88 41 PHE B CA 1
ATOM 7771 C C . PHE B 1 41 ? 2.016 -23.875 4.926 1 88 41 PHE B C 1
ATOM 7773 O O . PHE B 1 41 ? 1.152 -24.656 4.52 1 88 41 PHE B O 1
ATOM 7780 N N . PHE B 1 42 ? 2.979 -23.5 4.148 1 87.69 42 PHE B N 1
ATOM 7781 C CA . PHE B 1 42 ? 3.078 -23.953 2.77 1 87.69 42 PHE B CA 1
ATOM 7782 C C . PHE B 1 42 ? 3.455 -25.422 2.713 1 87.69 42 PHE B C 1
ATOM 7784 O O . PHE B 1 42 ? 2.934 -26.172 1.884 1 87.69 42 PHE B O 1
ATOM 7791 N N . ILE B 1 43 ? 4.359 -25.875 3.592 1 91.56 43 ILE B N 1
ATOM 7792 C CA . ILE B 1 43 ? 4.754 -27.281 3.621 1 91.56 43 ILE B CA 1
ATOM 7793 C C . ILE B 1 43 ? 3.59 -28.125 4.125 1 91.56 43 ILE B C 1
ATOM 7795 O O . ILE B 1 43 ? 3.369 -29.234 3.641 1 91.56 43 ILE B O 1
ATOM 7799 N N . LEU B 1 44 ? 2.848 -27.562 5.098 1 90 44 LEU B N 1
ATOM 7800 C CA . LEU B 1 44 ? 1.654 -28.25 5.574 1 90 44 LEU B CA 1
ATOM 7801 C C . LEU B 1 44 ? 0.626 -28.391 4.453 1 90 44 LEU B C 1
ATOM 7803 O O . LEU B 1 44 ? -0.035 -29.422 4.34 1 90 44 LEU B O 1
ATOM 7807 N N . LEU B 1 45 ? 0.546 -27.375 3.705 1 84.31 45 LEU B N 1
ATOM 7808 C CA . LEU B 1 45 ? -0.38 -27.422 2.58 1 84.31 45 LEU B CA 1
ATOM 7809 C C . LEU B 1 45 ? 0.054 -28.484 1.564 1 84.31 45 LEU B C 1
ATOM 7811 O O . LEU B 1 45 ? -0.778 -29.219 1.041 1 84.31 45 LEU B O 1
ATOM 7815 N N . ILE B 1 46 ? 1.332 -28.562 1.217 1 85.94 46 ILE B N 1
ATOM 7816 C CA . ILE B 1 46 ? 1.847 -29.562 0.293 1 85.94 46 ILE B CA 1
ATOM 7817 C C . ILE B 1 46 ? 1.608 -30.953 0.865 1 85.94 46 ILE B C 1
ATOM 7819 O O . ILE B 1 46 ? 1.227 -31.875 0.136 1 85.94 46 ILE B O 1
ATOM 7823 N N . PHE B 1 47 ? 1.783 -31.062 2.137 1 88.12 47 PHE B N 1
ATOM 7824 C CA . PHE B 1 47 ? 1.568 -32.344 2.816 1 88.12 47 PHE B CA 1
ATOM 7825 C C . PHE B 1 47 ? 0.105 -32.75 2.732 1 88.12 47 PHE B C 1
ATOM 7827 O O . PHE B 1 47 ? -0.2 -33.906 2.467 1 88.12 47 PHE B O 1
ATOM 7834 N N . SER B 1 48 ? -0.756 -31.781 2.953 1 82.56 48 SER B N 1
ATOM 7835 C CA . SER B 1 48 ? -2.186 -32.062 2.898 1 82.56 48 SER B CA 1
ATOM 7836 C C . SER B 1 48 ? -2.619 -32.469 1.489 1 82.56 48 SER B C 1
ATOM 7838 O O . SER B 1 48 ? -3.461 -33.344 1.315 1 82.56 48 SER B O 1
ATOM 7840 N N . ILE B 1 49 ? -2.051 -31.828 0.508 1 76.06 49 ILE B N 1
ATOM 7841 C CA . ILE B 1 49 ? -2.379 -32.156 -0.877 1 76.06 49 ILE B CA 1
ATOM 7842 C C . ILE B 1 49 ? -1.832 -33.531 -1.233 1 76.06 49 ILE B C 1
ATOM 7844 O O . ILE B 1 49 ? -2.504 -34.312 -1.907 1 76.06 49 ILE B O 1
ATOM 7848 N N . GLU B 1 50 ? -0.609 -33.844 -0.805 1 78.56 50 GLU B N 1
ATOM 7849 C CA . GLU B 1 50 ? 0.006 -35.125 -1.063 1 78.56 50 GLU B CA 1
ATOM 7850 C C . GLU B 1 50 ? -0.785 -36.25 -0.403 1 78.56 50 GLU B C 1
ATOM 7852 O O . GLU B 1 50 ? -1.009 -37.312 -1.012 1 78.56 50 GLU B O 1
ATOM 7857 N N . GLU B 1 51 ? -1.256 -36.031 0.81 1 78.38 51 GLU B N 1
ATOM 7858 C CA . GLU B 1 51 ? -2.023 -37.031 1.529 1 78.38 51 GLU B CA 1
ATOM 7859 C C . GLU B 1 51 ? -3.408 -37.219 0.916 1 78.38 51 GLU B C 1
ATOM 7861 O O . GLU B 1 51 ? -3.936 -38.344 0.88 1 78.38 51 GLU B O 1
ATOM 7866 N N . SER B 1 52 ? -3.955 -36.188 0.474 1 72.31 52 SER B N 1
ATOM 7867 C CA . SER B 1 52 ? -5.258 -36.25 -0.179 1 72.31 52 SER B CA 1
ATOM 7868 C C . SER B 1 52 ? -5.164 -37 -1.509 1 72.31 52 SER B C 1
ATOM 7870 O O . SER B 1 52 ? -6.055 -37.781 -1.854 1 72.31 52 SER B O 1
ATOM 7872 N N . SER B 1 53 ? -4.094 -36.719 -2.268 1 70.06 53 SER B N 1
ATOM 7873 C CA . SER B 1 53 ? -3.895 -37.375 -3.547 1 70.06 53 SER B CA 1
ATOM 7874 C C . SER B 1 53 ? -3.66 -38.875 -3.354 1 70.06 53 SER B C 1
ATOM 7876 O O . SER B 1 53 ? -4.164 -39.688 -4.125 1 70.06 53 SER B O 1
ATOM 7878 N N . LYS B 1 54 ? -2.916 -39.188 -2.305 1 70.88 54 LYS B N 1
ATOM 7879 C CA . LYS B 1 54 ? -2.697 -40.594 -1.993 1 70.88 54 LYS B CA 1
ATOM 7880 C C . LYS B 1 54 ? -4.004 -41.281 -1.621 1 70.88 54 LYS B C 1
ATOM 7882 O O . LYS B 1 54 ? -4.25 -42.438 -2.027 1 70.88 54 LYS B O 1
ATOM 7887 N N . ALA B 1 55 ? -4.781 -40.562 -0.94 1 67.56 55 ALA B N 1
ATOM 7888 C CA . ALA B 1 55 ? -6.062 -41.125 -0.513 1 67.56 55 ALA B CA 1
ATOM 7889 C C . ALA B 1 55 ? -7.004 -41.312 -1.698 1 67.56 55 ALA B C 1
ATOM 7891 O O . ALA B 1 55 ? -7.762 -42.281 -1.756 1 67.56 55 ALA B O 1
ATOM 7892 N N . SER B 1 56 ? -6.941 -40.406 -2.631 1 63.34 56 SER B N 1
ATOM 7893 C CA . SER B 1 56 ? -7.789 -40.469 -3.816 1 63.34 56 SER B CA 1
ATOM 7894 C C . SER B 1 56 ? -7.332 -41.594 -4.746 1 63.34 56 SER B C 1
ATOM 7896 O O . SER B 1 56 ? -8.156 -42.25 -5.391 1 63.34 56 SER B O 1
ATOM 7898 N N . ASP B 1 57 ? -6.016 -41.75 -4.855 1 62.53 57 ASP B N 1
ATOM 7899 C CA . ASP B 1 57 ? -5.465 -42.781 -5.699 1 62.53 57 ASP B CA 1
ATOM 7900 C C . ASP B 1 57 ? -5.848 -44.188 -5.172 1 62.53 57 ASP B C 1
ATOM 7902 O O . ASP B 1 57 ? -6.086 -45.094 -5.953 1 62.53 57 ASP B O 1
ATOM 7906 N N . LEU B 1 58 ? -5.984 -44.25 -3.908 1 61.03 58 LEU B N 1
ATOM 7907 C CA . LEU B 1 58 ? -6.363 -45.531 -3.303 1 61.03 58 LEU B CA 1
ATOM 7908 C C . LEU B 1 58 ? -7.793 -45.906 -3.684 1 61.03 58 LEU B C 1
ATOM 7910 O O . LEU B 1 58 ? -8.125 -47.094 -3.758 1 61.03 58 LEU B O 1
ATOM 7914 N N . THR B 1 59 ? -8.508 -44.844 -4.027 1 57.41 59 THR B N 1
ATOM 7915 C CA . THR B 1 59 ? -9.891 -45.125 -4.391 1 57.41 59 THR B CA 1
ATOM 7916 C C . THR B 1 59 ? -10.016 -45.406 -5.887 1 57.41 59 THR B C 1
ATOM 7918 O O . THR B 1 59 ? -11.047 -45.875 -6.352 1 57.41 59 THR B O 1
ATOM 7921 N N . SER B 1 60 ? -8.93 -45.062 -6.629 1 58.09 60 SER B N 1
ATOM 7922 C CA . SER B 1 60 ? -9 -45.312 -8.07 1 58.09 60 SER B CA 1
ATOM 7923 C C . SER B 1 60 ? -8.836 -46.781 -8.406 1 58.09 60 SER B C 1
ATOM 7925 O O . SER B 1 60 ? -8.18 -47.531 -7.672 1 58.09 60 SER B O 1
ATOM 7927 N N . THR B 1 61 ? -9.672 -47.344 -9.367 1 57.31 61 THR B N 1
ATOM 7928 C CA . THR B 1 61 ? -9.727 -48.75 -9.789 1 57.31 61 THR B CA 1
ATOM 7929 C C . THR B 1 61 ? -8.328 -49.25 -10.141 1 57.31 61 THR B C 1
ATOM 7931 O O . THR B 1 61 ? -8.086 -50.469 -10.125 1 57.31 61 THR B O 1
ATOM 7934 N N . ARG B 1 62 ? -7.473 -48.219 -10.453 1 61.28 62 ARG B N 1
ATOM 7935 C CA . ARG B 1 62 ? -6.141 -48.656 -10.859 1 61.28 62 ARG B CA 1
ATOM 7936 C C . ARG B 1 62 ? -5.336 -49.156 -9.664 1 61.28 62 ARG B C 1
ATOM 7938 O O . ARG B 1 62 ? -4.457 -50 -9.805 1 61.28 62 ARG B O 1
ATOM 7945 N N . HIS B 1 63 ? -5.75 -48.688 -8.555 1 61.88 63 HIS B N 1
ATOM 7946 C CA . HIS B 1 63 ? -4.957 -49.062 -7.379 1 61.88 63 HIS B CA 1
ATOM 7947 C C . HIS B 1 63 ? -5.672 -50.094 -6.516 1 61.88 63 HIS B C 1
ATOM 7949 O O . HIS B 1 63 ? -5.293 -50.312 -5.363 1 61.88 63 HIS B O 1
ATOM 7955 N N . LYS B 1 64 ? -6.715 -50.594 -7.145 1 68.19 64 LYS B N 1
ATOM 7956 C CA . LYS B 1 64 ? -7.406 -51.656 -6.445 1 68.19 64 LYS B CA 1
ATOM 7957 C C . LYS B 1 64 ? -7.062 -53.031 -7.055 1 68.19 64 LYS B C 1
ATOM 7959 O O . LYS B 1 64 ? -6.902 -53.125 -8.273 1 68.19 64 LYS B O 1
ATOM 7964 N N . ASN B 1 65 ? -6.727 -53.906 -6.191 1 71.81 65 ASN B N 1
ATOM 7965 C CA . ASN B 1 65 ? -6.582 -55.281 -6.637 1 71.81 65 ASN B CA 1
ATOM 7966 C C . ASN B 1 65 ? -7.887 -55.844 -7.211 1 71.81 65 ASN B C 1
ATOM 7968 O O . ASN B 1 65 ? -8.922 -55.812 -6.535 1 71.81 65 ASN B O 1
ATOM 7972 N N . VAL B 1 66 ? -7.93 -55.812 -8.531 1 77.38 66 VAL B N 1
ATOM 7973 C CA . VAL B 1 66 ? -9.078 -56.438 -9.156 1 77.38 66 VAL B CA 1
ATOM 7974 C C . VAL B 1 66 ? -8.828 -57.938 -9.273 1 77.38 66 VAL B C 1
ATOM 7976 O O . VAL B 1 66 ? -8.133 -58.406 -10.18 1 77.38 66 VAL B O 1
ATOM 7979 N N . THR B 1 67 ? -9.219 -58.688 -8.273 1 81.25 67 THR B N 1
ATOM 7980 C CA . THR B 1 67 ? -8.977 -60.125 -8.234 1 81.25 67 THR B CA 1
ATOM 7981 C C . THR B 1 67 ? -9.945 -60.875 -9.156 1 81.25 67 THR B C 1
ATOM 7983 O O . THR B 1 67 ? -9.617 -61.938 -9.695 1 81.25 67 THR B O 1
ATOM 7986 N N . ASP B 1 68 ? -11.141 -60.375 -9.375 1 81.94 68 ASP B N 1
ATOM 7987 C CA . ASP B 1 68 ? -12.125 -61.031 -10.227 1 81.94 68 ASP B CA 1
ATOM 7988 C C . ASP B 1 68 ? -12.891 -60.031 -11.078 1 81.94 68 ASP B C 1
ATOM 7990 O O . ASP B 1 68 ? -13.953 -59.531 -10.688 1 81.94 68 ASP B O 1
ATOM 7994 N N . PRO B 1 69 ? -12.305 -59.688 -12.148 1 82.44 69 PRO B N 1
ATOM 7995 C CA . PRO B 1 69 ? -13.047 -58.781 -13.031 1 82.44 69 PRO B CA 1
ATOM 7996 C C . PRO B 1 69 ? -14.352 -59.406 -13.539 1 82.44 69 PRO B C 1
ATOM 7998 O O . PRO B 1 69 ? -14.5 -60.625 -13.562 1 82.44 69 PRO B O 1
ATOM 8001 N N . LYS B 1 70 ? -15.289 -58.625 -13.805 1 83.38 70 LYS B N 1
ATOM 8002 C CA . LYS B 1 70 ? -16.594 -59.062 -14.289 1 83.38 70 LYS B CA 1
ATOM 8003 C C . LYS B 1 70 ? -16.484 -59.625 -15.711 1 83.38 70 LYS B C 1
ATOM 8005 O O . LYS B 1 70 ? -15.781 -59.062 -16.547 1 83.38 70 LYS B O 1
ATOM 8010 N N . ALA B 1 71 ? -17.047 -60.719 -15.875 1 85.94 71 ALA B N 1
ATOM 8011 C CA . ALA B 1 71 ? -17.062 -61.344 -17.203 1 85.94 71 ALA B CA 1
ATOM 8012 C C . ALA B 1 71 ? -18.031 -60.625 -18.141 1 85.94 71 ALA B C 1
ATOM 8014 O O . ALA B 1 71 ? -19.125 -60.25 -17.719 1 85.94 71 ALA B O 1
ATOM 8015 N N . LEU B 1 72 ? -17.609 -60.312 -19.234 1 86.06 72 LEU B N 1
ATOM 8016 C CA . LEU B 1 72 ? -18.469 -59.75 -20.281 1 86.06 72 LEU B CA 1
ATOM 8017 C C . LEU B 1 72 ? -18.984 -60.875 -21.203 1 86.06 72 LEU B C 1
ATOM 8019 O O . LEU B 1 72 ? -18.203 -61.688 -21.703 1 86.06 72 LEU B O 1
ATOM 8023 N N . VAL B 1 73 ? -20.25 -60.875 -21.203 1 82.94 73 VAL B N 1
ATOM 8024 C CA . VAL B 1 73 ? -20.875 -61.938 -21.984 1 82.94 73 VAL B CA 1
ATOM 8025 C C . VAL B 1 73 ? -21.594 -61.344 -23.203 1 82.94 73 VAL B C 1
ATOM 8027 O O . VAL B 1 73 ? -22.172 -60.25 -23.109 1 82.94 73 VAL B O 1
ATOM 8030 N N . SER B 1 74 ? -21.578 -62 -24.312 1 78.5 74 SER B N 1
ATOM 8031 C CA . SER B 1 74 ? -22.312 -61.719 -25.531 1 78.5 74 SER B CA 1
ATOM 8032 C C . SER B 1 74 ? -22.156 -60.25 -25.938 1 78.5 74 SER B C 1
ATOM 8034 O O . SER B 1 74 ? -23.141 -59.531 -26.016 1 78.5 74 SER B O 1
ATOM 8036 N N . LEU B 1 75 ? -20.984 -59.906 -26.25 1 88 75 LEU B N 1
ATOM 8037 C CA . LEU B 1 75 ? -20.688 -58.562 -26.703 1 88 75 LEU B CA 1
ATOM 8038 C C . LEU B 1 75 ? -21.141 -58.344 -28.141 1 88 75 LEU B C 1
ATOM 8040 O O . LEU B 1 75 ? -20.766 -59.094 -29.031 1 88 75 LEU B O 1
ATOM 8044 N N . PRO B 1 76 ? -21.969 -57.438 -28.375 1 91.81 76 PRO B N 1
ATOM 8045 C CA . PRO B 1 76 ? -22.453 -57.156 -29.734 1 91.81 76 PRO B CA 1
ATOM 8046 C C . PRO B 1 76 ? -21.469 -56.344 -30.547 1 91.81 76 PRO B C 1
ATOM 8048 O O . PRO B 1 76 ? -20.656 -55.594 -29.984 1 91.81 76 PRO B O 1
ATOM 8051 N N . ILE B 1 77 ? -21.5 -56.594 -31.875 1 95.06 77 ILE B N 1
ATOM 8052 C CA . ILE B 1 77 ? -20.828 -55.656 -32.781 1 95.06 77 ILE B CA 1
ATOM 8053 C C . ILE B 1 77 ? -21.578 -54.344 -32.781 1 95.06 77 ILE B C 1
ATOM 8055 O O . ILE B 1 77 ? -22.734 -54.281 -33.25 1 95.06 77 ILE B O 1
ATOM 8059 N N . LEU B 1 78 ? -20.984 -53.344 -32.312 1 92.88 78 LEU B N 1
ATOM 8060 C CA . LEU B 1 78 ? -21.609 -52.031 -32.156 1 92.88 78 LEU B CA 1
ATOM 8061 C C . LEU B 1 78 ? -21.641 -51.281 -33.5 1 92.88 78 LEU B C 1
ATOM 8063 O O . LEU B 1 78 ? -20.859 -51.562 -34.375 1 92.88 78 LEU B O 1
ATOM 8067 N N . PRO B 1 79 ? -22.641 -50.406 -33.562 1 93.75 79 PRO B N 1
ATOM 8068 C CA . PRO B 1 79 ? -22.656 -49.594 -34.781 1 93.75 79 PRO B CA 1
ATOM 8069 C C . PRO B 1 79 ? -21.375 -48.75 -34.938 1 93.75 79 PRO B C 1
ATOM 8071 O O . PRO B 1 79 ? -20.812 -48.281 -33.938 1 93.75 79 PRO B O 1
ATOM 8074 N N . CYS B 1 80 ? -20.953 -48.625 -36.156 1 92.94 80 CYS B N 1
ATOM 8075 C CA . CYS B 1 80 ? -19.719 -47.906 -36.438 1 92.94 80 CYS B CA 1
ATOM 8076 C C . CYS B 1 80 ? -19.797 -46.469 -35.938 1 92.94 80 CYS B C 1
ATOM 8078 O O . CYS B 1 80 ? -18.766 -45.844 -35.656 1 92.94 80 CYS B O 1
ATOM 8080 N N . GLU B 1 81 ? -20.953 -45.969 -35.781 1 90.31 81 GLU B N 1
ATOM 8081 C CA . GLU B 1 81 ? -21.141 -44.594 -35.344 1 90.31 81 GLU B CA 1
ATOM 8082 C C . GLU B 1 81 ? -20.672 -44.406 -33.906 1 90.31 81 GLU B C 1
ATOM 8084 O O . GLU B 1 81 ? -20.406 -43.281 -33.469 1 90.31 81 GLU B O 1
ATOM 8089 N N . ASP B 1 82 ? -20.531 -45.438 -33.188 1 87.94 82 ASP B N 1
ATOM 8090 C CA . ASP B 1 82 ? -20.125 -45.375 -31.781 1 87.94 82 ASP B CA 1
ATOM 8091 C C . ASP B 1 82 ? -18.609 -45.25 -31.641 1 87.94 82 ASP B C 1
ATOM 8093 O O . ASP B 1 82 ? -18.109 -44.969 -30.562 1 87.94 82 ASP B O 1
ATOM 8097 N N . LYS B 1 83 ? -17.906 -45.469 -32.688 1 88.75 83 LYS B N 1
ATOM 8098 C CA . LYS B 1 83 ? -16.453 -45.344 -32.656 1 88.75 83 LYS B CA 1
ATOM 8099 C C . LYS B 1 83 ? -16.062 -43.844 -32.625 1 88.75 83 LYS B C 1
ATOM 8101 O O . LYS B 1 83 ? -16.672 -43.031 -33.281 1 88.75 83 LYS B O 1
ATOM 8106 N N . PHE B 1 84 ? -15.094 -43.594 -31.812 1 84.19 84 PHE B N 1
ATOM 8107 C CA . PHE B 1 84 ? -14.617 -42.25 -31.672 1 84.19 84 PHE B CA 1
ATOM 8108 C C . PHE B 1 84 ? -13.938 -41.781 -32.969 1 84.19 84 PHE B C 1
ATOM 8110 O O . PHE B 1 84 ? -13.172 -42.531 -33.562 1 84.19 84 PHE B O 1
ATOM 8117 N N . PHE B 1 85 ? -14.227 -40.562 -33.531 1 82.44 85 PHE B N 1
ATOM 8118 C CA . PHE B 1 85 ? -13.602 -39.875 -34.656 1 82.44 85 PHE B CA 1
ATOM 8119 C C . PHE B 1 85 ? -13.789 -40.688 -35.969 1 82.44 85 PHE B C 1
ATOM 8121 O O . PHE B 1 85 ? -12.875 -40.75 -36.781 1 82.44 85 PHE B O 1
ATOM 8128 N N . VAL B 1 86 ? -14.844 -41.438 -36.062 1 87 86 VAL B N 1
ATOM 8129 C CA . VAL B 1 86 ? -15.18 -42.188 -37.281 1 87 86 VAL B CA 1
ATOM 8130 C C . VAL B 1 86 ? -15.664 -41.219 -38.344 1 87 86 VAL B C 1
ATOM 8132 O O . VAL B 1 86 ? -16.297 -40.188 -38.062 1 87 86 VAL B O 1
ATOM 8135 N N . ARG B 1 87 ? -15.227 -41.469 -39.562 1 89.5 87 ARG B N 1
ATOM 8136 C CA . ARG B 1 87 ? -15.703 -40.688 -40.688 1 89.5 87 ARG B CA 1
ATOM 8137 C C . ARG B 1 87 ? -16.984 -41.281 -41.281 1 89.5 87 ARG B C 1
ATOM 8139 O O . ARG B 1 87 ? -17.031 -42.469 -41.562 1 89.5 87 ARG B O 1
ATOM 8146 N N . LEU B 1 88 ? -18.016 -40.469 -41.438 1 88.81 88 LEU B N 1
ATOM 8147 C CA . LEU B 1 88 ? -19.297 -40.906 -41.969 1 88.81 88 LEU B CA 1
ATOM 8148 C C . LEU B 1 88 ? -19.344 -40.75 -43.5 1 88.81 88 LEU B C 1
ATOM 8150 O O . LEU B 1 88 ? -18.812 -39.781 -44.031 1 88.81 88 LEU B O 1
ATOM 8154 N N . PRO B 1 89 ? -19.953 -41.656 -44.281 1 89.31 89 PRO B N 1
ATOM 8155 C CA . PRO B 1 89 ? -20.625 -42.844 -43.812 1 89.31 89 PRO B CA 1
ATOM 8156 C C . PRO B 1 89 ? -19.656 -43.969 -43.406 1 89.31 89 PRO B C 1
ATOM 8158 O O . PRO B 1 89 ? -18.547 -44.031 -43.906 1 89.31 89 PRO B O 1
ATOM 8161 N N . CYS B 1 90 ? -20.031 -44.719 -42.438 1 94.38 90 CYS B N 1
ATOM 8162 C CA . CYS B 1 90 ? -19.141 -45.75 -41.906 1 94.38 90 CYS B CA 1
ATOM 8163 C C . CYS B 1 90 ? -19.781 -47.125 -42 1 94.38 90 CYS B C 1
ATOM 8165 O O . CYS B 1 90 ? -20.984 -47.25 -42.281 1 94.38 90 CYS B O 1
ATOM 8167 N N . PHE B 1 91 ? -18.953 -48.188 -41.875 1 95.56 91 PHE B N 1
ATOM 8168 C CA . PHE B 1 91 ? -19.375 -49.594 -41.938 1 95.56 91 PHE B CA 1
ATOM 8169 C C . PHE B 1 91 ? -19.078 -50.281 -40.594 1 95.56 91 PHE B C 1
ATOM 8171 O O . PHE B 1 91 ? -18.078 -50 -39.938 1 95.56 91 PHE B O 1
ATOM 8178 N N . ASP B 1 92 ? -19.969 -51.219 -40.281 1 95.75 92 ASP B N 1
ATOM 8179 C CA . ASP B 1 92 ? -19.781 -51.969 -39.031 1 95.75 92 ASP B CA 1
ATOM 8180 C C . ASP B 1 92 ? -18.594 -52.906 -39.156 1 95.75 92 ASP B C 1
ATOM 8182 O O . ASP B 1 92 ? -17.797 -53.062 -38.219 1 95.75 92 ASP B O 1
ATOM 8186 N N . PHE B 1 93 ? -18.484 -53.594 -40.188 1 96.5 93 PHE B N 1
ATOM 8187 C CA . PHE B 1 93 ? -17.312 -54.406 -40.5 1 96.5 93 PHE B CA 1
ATOM 8188 C C . PHE B 1 93 ? -17.281 -54.719 -41.969 1 96.5 93 PHE B C 1
ATOM 8190 O O . PHE B 1 93 ? -18.281 -54.594 -42.688 1 96.5 93 PHE B O 1
ATOM 8197 N N . VAL B 1 94 ? -16.141 -55.094 -42.5 1 96.94 94 VAL B N 1
ATOM 8198 C CA . VAL B 1 94 ? -15.938 -55.562 -43.875 1 96.94 94 VAL B CA 1
ATOM 8199 C C . VAL B 1 94 ? -15.367 -56.969 -43.844 1 96.94 94 VAL B C 1
ATOM 8201 O O . VAL B 1 94 ? -14.852 -57.438 -42.812 1 96.94 94 VAL B O 1
ATOM 8204 N N . TRP B 1 95 ? -15.586 -57.75 -44.906 1 97.5 95 TRP B N 1
ATOM 8205 C CA . TRP B 1 95 ? -15.086 -59.094 -44.906 1 97.5 95 TRP B CA 1
ATOM 8206 C C . TRP B 1 95 ? -14.648 -59.531 -46.312 1 97.5 95 TRP B C 1
ATOM 8208 O O . TRP B 1 95 ? -15.047 -58.938 -47.312 1 97.5 95 TRP B O 1
ATOM 8218 N N . SER B 1 96 ? -13.766 -60.469 -46.312 1 97.56 96 SER B N 1
ATOM 8219 C CA . SER B 1 96 ? -13.273 -61.031 -47.562 1 97.56 96 SER B CA 1
ATOM 8220 C C . SER B 1 96 ? -13.508 -62.562 -47.594 1 97.56 96 SER B C 1
ATOM 8222 O O . SER B 1 96 ? -13.594 -63.219 -46.562 1 97.56 96 SER B O 1
ATOM 8224 N N . GLY B 1 97 ? -13.68 -63.125 -48.781 1 95.44 97 GLY B N 1
ATOM 8225 C CA . GLY B 1 97 ? -13.93 -64.5 -49.031 1 95.44 97 GLY B CA 1
ATOM 8226 C C . GLY B 1 97 ? -15.297 -64.812 -49.625 1 95.44 97 GLY B C 1
ATOM 8227 O O . GLY B 1 97 ? -15.898 -65.812 -49.375 1 95.44 97 GLY B O 1
ATOM 8228 N N . ASN B 1 98 ? -15.836 -63.875 -50.375 1 92.5 98 ASN B N 1
ATOM 8229 C CA . ASN B 1 98 ? -17.203 -64 -50.875 1 92.5 98 ASN B CA 1
ATOM 8230 C C . ASN B 1 98 ? -17.297 -65 -52.031 1 92.5 98 ASN B C 1
ATOM 8232 O O . ASN B 1 98 ? -18.359 -65.125 -52.625 1 92.5 98 ASN B O 1
ATOM 8236 N N . GLN B 1 99 ? -16.25 -65.625 -52.344 1 91.38 99 GLN B N 1
ATOM 8237 C CA . GLN B 1 99 ? -16.297 -66.688 -53.375 1 91.38 99 GLN B CA 1
ATOM 8238 C C . GLN B 1 99 ? -16.969 -67.938 -52.875 1 91.38 99 GLN B C 1
ATOM 8240 O O . GLN B 1 99 ? -17.484 -68.75 -53.656 1 91.38 99 GLN B O 1
ATOM 8245 N N . SER B 1 100 ? -16.922 -68.062 -51.656 1 93.19 100 SER B N 1
ATOM 8246 C CA . SER B 1 100 ? -17.5 -69.25 -51.062 1 93.19 100 SER B CA 1
ATOM 8247 C C . SER B 1 100 ? -18.938 -69 -50.594 1 93.19 100 SER B C 1
ATOM 8249 O O . SER B 1 100 ? -19.188 -68 -49.875 1 93.19 100 SER B O 1
ATOM 8251 N N . ARG B 1 101 ? -19.859 -69.812 -51.031 1 93.06 101 ARG B N 1
ATOM 8252 C CA . ARG B 1 101 ? -21.25 -69.688 -50.625 1 93.06 101 ARG B CA 1
ATOM 8253 C C . ARG B 1 101 ? -21.406 -69.938 -49.125 1 93.06 101 ARG B C 1
ATOM 8255 O O . ARG B 1 101 ? -22.234 -69.312 -48.469 1 93.06 101 ARG B O 1
ATOM 8262 N N . ARG B 1 102 ? -20.609 -70.75 -48.625 1 94.31 102 ARG B N 1
ATOM 8263 C CA . ARG B 1 102 ? -20.656 -71.062 -47.188 1 94.31 102 ARG B CA 1
ATOM 8264 C C . ARG B 1 102 ? -20.266 -69.875 -46.375 1 94.31 102 ARG B C 1
ATOM 8266 O O . ARG B 1 102 ? -20.891 -69.562 -45.344 1 94.31 102 ARG B O 1
ATOM 8273 N N . VAL B 1 103 ? -19.234 -69.25 -46.781 1 95.75 103 VAL B N 1
ATOM 8274 C CA . VAL B 1 103 ? -18.766 -68.062 -46.094 1 95.75 103 VAL B CA 1
ATOM 8275 C C . VAL B 1 103 ? -19.844 -67 -46.156 1 95.75 103 VAL B C 1
ATOM 8277 O O . VAL B 1 103 ? -20.078 -66.25 -45.156 1 95.75 103 VAL B O 1
ATOM 8280 N N . THR B 1 104 ? -20.5 -66.875 -47.25 1 96.12 104 THR B N 1
ATOM 8281 C CA . THR B 1 104 ? -21.562 -65.875 -47.406 1 96.12 104 THR B CA 1
ATOM 8282 C C . THR B 1 104 ? -22.719 -66.188 -46.438 1 96.12 104 THR B C 1
ATOM 8284 O O . THR B 1 104 ? -23.312 -65.25 -45.875 1 96.12 104 THR B O 1
ATOM 8287 N N . ASP B 1 105 ? -23 -67.438 -46.25 1 94.88 105 ASP B N 1
ATOM 8288 C CA . ASP B 1 105 ? -24.031 -67.812 -45.312 1 94.88 105 ASP B CA 1
ATOM 8289 C C . ASP B 1 105 ? -23.625 -67.562 -43.875 1 94.88 105 ASP B C 1
ATOM 8291 O O . ASP B 1 105 ? -24.453 -67.125 -43.062 1 94.88 105 ASP B O 1
ATOM 8295 N N . ILE B 1 106 ? -22.391 -67.75 -43.625 1 96.38 106 ILE B N 1
ATOM 8296 C CA . ILE B 1 106 ? -21.859 -67.5 -42.281 1 96.38 106 ILE B CA 1
ATOM 8297 C C . ILE B 1 106 ? -21.969 -66 -41.969 1 96.38 106 ILE B C 1
ATOM 8299 O O . ILE B 1 106 ? -22.422 -65.625 -40.875 1 96.38 106 ILE B O 1
ATOM 8303 N N . VAL B 1 107 ? -21.547 -65.188 -42.875 1 97.31 107 VAL B N 1
ATOM 8304 C CA . VAL B 1 107 ? -21.578 -63.719 -42.656 1 97.31 107 VAL B CA 1
ATOM 8305 C C . VAL B 1 107 ? -23.016 -63.25 -42.562 1 97.31 107 VAL B C 1
ATOM 8307 O O . VAL B 1 107 ? -23.328 -62.375 -41.75 1 97.31 107 VAL B O 1
ATOM 8310 N N . SER B 1 108 ? -23.875 -63.844 -43.375 1 96.19 108 SER B N 1
ATOM 8311 C CA . SER B 1 108 ? -25.281 -63.5 -43.25 1 96.19 108 SER B CA 1
ATOM 8312 C C . SER B 1 108 ? -25.844 -63.875 -41.875 1 96.19 108 SER B C 1
ATOM 8314 O O . SER B 1 108 ? -26.672 -63.156 -41.312 1 96.19 108 SER B O 1
ATOM 8316 N N . ALA B 1 109 ? -25.344 -64.938 -41.344 1 96 109 ALA B N 1
ATOM 8317 C CA . ALA B 1 109 ? -25.766 -65.312 -40.031 1 96 109 ALA B CA 1
ATOM 8318 C C . ALA B 1 109 ? -25.188 -64.438 -38.969 1 96 109 ALA B C 1
ATOM 8320 O O . ALA B 1 109 ? -25.859 -64.125 -37.938 1 96 109 ALA B O 1
ATOM 8321 N N . ILE B 1 110 ? -23.953 -63.906 -39.188 1 96.31 110 ILE B N 1
ATOM 8322 C CA . ILE B 1 110 ? -23.328 -62.969 -38.25 1 96.31 110 ILE B CA 1
ATOM 8323 C C . ILE B 1 110 ? -24.188 -61.688 -38.188 1 96.31 110 ILE B C 1
ATOM 8325 O O . ILE B 1 110 ? -24.422 -61.156 -37.094 1 96.31 110 ILE B O 1
ATOM 8329 N N . MET B 1 111 ? -24.625 -61.281 -39.281 1 96.88 111 MET B N 1
ATOM 8330 C CA . MET B 1 111 ? -25.422 -60.062 -39.375 1 96.88 111 MET B CA 1
ATOM 8331 C C . MET B 1 111 ? -26.797 -60.25 -38.719 1 96.88 111 MET B C 1
ATOM 8333 O O . MET B 1 111 ? -27.25 -59.406 -37.969 1 96.88 111 MET B O 1
ATOM 8337 N N . ALA B 1 112 ? -27.344 -61.406 -38.906 1 94.44 112 ALA B N 1
ATOM 8338 C CA . ALA B 1 112 ? -28.703 -61.688 -38.406 1 94.44 112 ALA B CA 1
ATOM 8339 C C . ALA B 1 112 ? -28.703 -62 -36.938 1 94.44 112 ALA B C 1
ATOM 8341 O O . ALA B 1 112 ? -29.641 -61.625 -36.219 1 94.44 112 ALA B O 1
ATOM 8342 N N . ASN B 1 113 ? -27.641 -62.594 -36.438 1 93.38 113 ASN B N 1
ATOM 8343 C CA . ASN B 1 113 ? -27.656 -63.094 -35.062 1 93.38 113 ASN B CA 1
ATOM 8344 C C . ASN B 1 113 ? -26.812 -62.219 -34.156 1 93.38 113 ASN B C 1
ATOM 8346 O O . ASN B 1 113 ? -26.406 -62.625 -33.094 1 93.38 113 ASN B O 1
ATOM 8350 N N . ASN B 1 114 ? -26.453 -61.062 -34.594 1 94.44 114 ASN B N 1
ATOM 8351 C CA . ASN B 1 114 ? -25.75 -60.125 -33.719 1 94.44 114 ASN B CA 1
ATOM 8352 C C . ASN B 1 114 ? -26.594 -59.781 -32.5 1 94.44 114 ASN B C 1
ATOM 8354 O O . ASN B 1 114 ? -27.75 -59.375 -32.625 1 94.44 114 ASN B O 1
ATOM 8358 N N . PRO B 1 115 ? -26 -59.969 -31.328 1 90.5 115 PRO B N 1
ATOM 8359 C CA . PRO B 1 115 ? -26.781 -59.688 -30.125 1 90.5 115 PRO B CA 1
ATOM 8360 C C . PRO B 1 115 ? -27.234 -58.219 -30.047 1 90.5 115 PRO B C 1
ATOM 8362 O O . PRO B 1 115 ? -26.438 -57.312 -30.266 1 90.5 115 PRO B O 1
ATOM 8365 N N . GLY B 1 116 ? -28.469 -58 -29.688 1 88.06 116 GLY B N 1
ATOM 8366 C CA . GLY B 1 116 ? -29.016 -56.688 -29.422 1 88.06 116 GLY B CA 1
ATOM 8367 C C . GLY B 1 116 ? -29.531 -56 -30.672 1 88.06 116 GLY B C 1
ATOM 8368 O O . GLY B 1 116 ? -30.5 -55.25 -30.609 1 88.06 116 GLY B O 1
ATOM 8369 N N . ARG B 1 117 ? -28.688 -56.25 -31.859 1 91.38 117 ARG B N 1
ATOM 8370 C CA . ARG B 1 117 ? -29.094 -55.562 -33.094 1 91.38 117 ARG B CA 1
ATOM 8371 C C . ARG B 1 117 ? -28.641 -56.344 -34.312 1 91.38 117 ARG B C 1
ATOM 8373 O O . ARG B 1 117 ? -27.453 -56.656 -34.469 1 91.38 117 ARG B O 1
ATOM 8380 N N . PRO B 1 118 ? -29.609 -56.594 -35.219 1 94.25 118 PRO B N 1
ATOM 8381 C CA . PRO B 1 118 ? -29.156 -57.156 -36.5 1 94.25 118 PRO B CA 1
ATOM 8382 C C . PRO B 1 118 ? -28.422 -56.125 -37.344 1 94.25 118 PRO B C 1
ATOM 8384 O O . PRO B 1 118 ? -28.781 -54.938 -37.344 1 94.25 118 PRO B O 1
ATOM 8387 N N . ILE B 1 119 ? -27.438 -56.469 -37.969 1 96.69 119 ILE B N 1
ATOM 8388 C CA . ILE B 1 119 ? -26.625 -55.562 -38.781 1 96.69 119 ILE B CA 1
ATOM 8389 C C . ILE B 1 119 ? -27.219 -55.469 -40.188 1 96.69 119 ILE B C 1
ATOM 8391 O O . ILE B 1 119 ? -27.359 -56.5 -40.875 1 96.69 119 ILE B O 1
ATOM 8395 N N . PRO B 1 120 ? -27.531 -54.344 -40.625 1 95 120 PRO B N 1
ATOM 8396 C CA . PRO B 1 120 ? -28.078 -54.188 -41.969 1 95 120 PRO B CA 1
ATOM 8397 C C . PRO B 1 120 ? -27.047 -54.469 -43.062 1 95 120 PRO B C 1
ATOM 8399 O O . PRO B 1 120 ? -25.844 -54.344 -42.812 1 95 120 PRO B O 1
ATOM 8402 N N . THR B 1 121 ? -27.547 -54.781 -44.25 1 93.31 121 THR B N 1
ATOM 8403 C CA . THR B 1 121 ? -26.688 -55.188 -45.344 1 93.31 121 THR B CA 1
ATOM 8404 C C . THR B 1 121 ? -25.906 -53.969 -45.875 1 93.31 121 THR B C 1
ATOM 8406 O O . THR B 1 121 ? -24.812 -54.125 -46.438 1 93.31 121 THR B O 1
ATOM 8409 N N . ASN B 1 122 ? -26.453 -52.75 -45.594 1 93.25 122 ASN B N 1
ATOM 8410 C CA . ASN B 1 122 ? -25.781 -51.531 -46.062 1 93.25 122 ASN B CA 1
ATOM 8411 C C . ASN B 1 122 ? -24.594 -51.156 -45.188 1 93.25 122 ASN B C 1
ATOM 8413 O O . ASN B 1 122 ? -23.797 -50.281 -45.562 1 93.25 122 ASN B O 1
ATOM 8417 N N . LYS B 1 123 ? -24.453 -51.781 -44.094 1 95.44 123 LYS B N 1
ATOM 8418 C CA . LYS B 1 123 ? -23.375 -51.469 -43.188 1 95.44 123 LYS B CA 1
ATOM 8419 C C . LYS B 1 123 ? -22.25 -52.5 -43.25 1 95.44 123 LYS B C 1
ATOM 8421 O O . LYS B 1 123 ? -21.328 -52.5 -42.438 1 95.44 123 LYS B O 1
ATOM 8426 N N . VAL B 1 124 ? -22.344 -53.375 -44.219 1 96.81 124 VAL B N 1
ATOM 8427 C CA . VAL B 1 124 ? -21.312 -54.406 -44.406 1 96.81 124 VAL B CA 1
ATOM 8428 C C . VAL B 1 124 ? -20.891 -54.438 -45.875 1 96.81 124 VAL B C 1
ATOM 8430 O O . VAL B 1 124 ? -21.734 -54.312 -46.75 1 96.81 124 VAL B O 1
ATOM 8433 N N . GLN B 1 125 ? -19.641 -54.562 -46.094 1 95.62 125 GLN B N 1
ATOM 8434 C CA . GLN B 1 125 ? -19.094 -54.656 -47.438 1 95.62 125 GLN B CA 1
ATOM 8435 C C . GLN B 1 125 ? -18.25 -55.906 -47.625 1 95.62 125 GLN B C 1
ATOM 8437 O O . GLN B 1 125 ? -17.5 -56.281 -46.719 1 95.62 125 GLN B O 1
ATOM 8442 N N . SER B 1 126 ? -18.438 -56.625 -48.781 1 96.56 126 SER B N 1
ATOM 8443 C CA . SER B 1 126 ? -17.734 -57.875 -49.031 1 96.56 126 SER B CA 1
ATOM 8444 C C . SER B 1 126 ? -16.688 -57.719 -50.125 1 96.56 126 SER B C 1
ATOM 8446 O O . SER B 1 126 ? -16.844 -56.875 -51.031 1 96.56 126 SER B O 1
ATOM 8448 N N . PHE B 1 127 ? -15.648 -58.5 -50.031 1 97 127 PHE B N 1
ATOM 8449 C CA . PHE B 1 127 ? -14.555 -58.531 -51 1 97 127 PHE B CA 1
ATOM 8450 C C . PHE B 1 127 ? -14.133 -59.969 -51.281 1 97 127 PHE B C 1
ATOM 8452 O O . PHE B 1 127 ? -14.516 -60.906 -50.562 1 97 127 PHE B O 1
ATOM 8459 N N . THR B 1 128 ? -13.445 -60.125 -52.375 1 95.31 128 THR B N 1
ATOM 8460 C CA . THR B 1 128 ? -13.016 -61.469 -52.75 1 95.31 128 THR B CA 1
ATOM 8461 C C . THR B 1 128 ? -11.758 -61.906 -52 1 95.31 128 THR B C 1
ATOM 8463 O O . THR B 1 128 ? -11.688 -63 -51.469 1 95.31 128 THR B O 1
ATOM 8466 N N . LYS B 1 129 ? -10.805 -60.938 -51.875 1 93.88 129 LYS B N 1
ATOM 8467 C CA . LYS B 1 129 ? -9.523 -61.25 -51.281 1 93.88 129 LYS B CA 1
ATOM 8468 C C . LYS B 1 129 ? -9.164 -60.188 -50.219 1 93.88 129 LYS B C 1
ATOM 8470 O O . LYS B 1 129 ? -9.656 -59.062 -50.25 1 93.88 129 LYS B O 1
ATOM 8475 N N . PRO B 1 130 ? -8.383 -60.625 -49.25 1 95.19 130 PRO B N 1
ATOM 8476 C CA . PRO B 1 130 ? -7.953 -59.688 -48.219 1 95.19 130 PRO B CA 1
ATOM 8477 C C . PRO B 1 130 ? -7.199 -58.5 -48.781 1 95.19 130 PRO B C 1
ATOM 8479 O O . PRO B 1 130 ? -7.277 -57.406 -48.219 1 95.19 130 PRO B O 1
ATOM 8482 N N . GLU B 1 131 ? -6.453 -58.625 -49.844 1 94.25 131 GLU B N 1
ATOM 8483 C CA . GLU B 1 131 ? -5.695 -57.531 -50.438 1 94.25 131 GLU B CA 1
ATOM 8484 C C . GLU B 1 131 ? -6.621 -56.438 -50.938 1 94.25 131 GLU B C 1
ATOM 8486 O O . GLU B 1 131 ? -6.254 -55.25 -50.938 1 94.25 131 GLU B O 1
ATOM 8491 N N . GLU B 1 132 ? -7.773 -56.844 -51.375 1 95.19 132 GLU B N 1
ATOM 8492 C CA . GLU B 1 132 ? -8.758 -55.875 -51.812 1 95.19 132 GLU B CA 1
ATOM 8493 C C . GLU B 1 132 ? -9.266 -55.031 -50.625 1 95.19 132 GLU B C 1
ATOM 8495 O O . GLU B 1 132 ? -9.555 -53.844 -50.781 1 95.19 132 GLU B O 1
ATOM 8500 N N . VAL B 1 133 ? -9.352 -55.719 -49.5 1 95.5 133 VAL B N 1
ATOM 8501 C CA . VAL B 1 133 ? -9.773 -55 -48.312 1 95.5 133 VAL B CA 1
ATOM 8502 C C . VAL B 1 133 ? -8.703 -54 -47.906 1 95.5 133 VAL B C 1
ATOM 8504 O O . VAL B 1 133 ? -9.023 -52.844 -47.531 1 95.5 133 VAL B O 1
ATOM 8507 N N . ASP B 1 134 ? -7.496 -54.344 -47.938 1 94.31 134 ASP B N 1
ATOM 8508 C CA . ASP B 1 134 ? -6.395 -53.438 -47.594 1 94.31 134 ASP B CA 1
ATOM 8509 C C . ASP B 1 134 ? -6.375 -52.219 -48.5 1 94.31 134 ASP B C 1
ATOM 8511 O O . ASP B 1 134 ? -6.129 -51.125 -48.062 1 94.31 134 ASP B O 1
ATOM 8515 N N . ALA B 1 135 ? -6.555 -52.5 -49.812 1 92.94 135 ALA B N 1
ATOM 8516 C CA . ALA B 1 135 ? -6.629 -51.406 -50.75 1 92.94 135 ALA B CA 1
ATOM 8517 C C . ALA B 1 135 ? -7.801 -50.469 -50.438 1 92.94 135 ALA B C 1
ATOM 8519 O O . ALA B 1 135 ? -7.695 -49.25 -50.562 1 92.94 135 ALA B O 1
ATOM 8520 N N . TRP B 1 136 ? -8.805 -51.062 -50.062 1 94.12 136 TRP B N 1
ATOM 8521 C CA . TRP B 1 136 ? -9.984 -50.281 -49.688 1 94.12 136 TRP B CA 1
ATOM 8522 C C . TRP B 1 136 ? -9.734 -49.469 -48.438 1 94.12 136 TRP B C 1
ATOM 8524 O O . TRP B 1 136 ? -10.156 -48.312 -48.344 1 94.12 136 TRP B O 1
ATOM 8534 N N . PHE B 1 137 ? -9.094 -49.969 -47.438 1 92.44 137 PHE B N 1
ATOM 8535 C CA . PHE B 1 137 ? -8.75 -49.25 -46.219 1 92.44 137 PHE B CA 1
ATOM 8536 C C . PHE B 1 137 ? -7.914 -48 -46.531 1 92.44 137 PHE B C 1
ATOM 8538 O O . PHE B 1 137 ? -8.078 -46.969 -45.906 1 92.44 137 PHE B O 1
ATOM 8545 N N . MET B 1 138 ? -7.062 -48.125 -47.406 1 90.81 138 MET B N 1
ATOM 8546 C CA . MET B 1 138 ? -6.18 -47.031 -47.75 1 90.81 138 MET B CA 1
ATOM 8547 C C . MET B 1 138 ? -6.961 -45.875 -48.406 1 90.81 138 MET B C 1
ATOM 8549 O O . MET B 1 138 ? -6.613 -44.719 -48.25 1 90.81 138 MET B O 1
ATOM 8553 N N . SER B 1 139 ? -7.961 -46.25 -49.156 1 91.25 139 SER B N 1
ATOM 8554 C CA . SER B 1 139 ? -8.766 -45.25 -49.844 1 91.25 139 SER B CA 1
ATOM 8555 C C . SER B 1 139 ? -9.844 -44.656 -48.938 1 91.25 139 SER B C 1
ATOM 8557 O O . SER B 1 139 ? -10.32 -43.562 -49.156 1 91.25 139 SER B O 1
ATOM 8559 N N . HIS B 1 140 ? -10.219 -45.469 -47.906 1 92.12 140 HIS B N 1
ATOM 8560 C CA . HIS B 1 140 ? -11.281 -45.062 -47 1 92.12 140 HIS B CA 1
ATOM 8561 C C . HIS B 1 140 ? -10.812 -45.125 -45.562 1 92.12 140 HIS B C 1
ATOM 8563 O O . HIS B 1 140 ? -11.289 -45.969 -44.781 1 92.12 140 HIS B O 1
ATOM 8569 N N . PRO B 1 141 ? -10.008 -44.125 -45.156 1 89.31 141 PRO B N 1
ATOM 8570 C CA . PRO B 1 141 ? -9.469 -44.188 -43.781 1 89.31 141 PRO B CA 1
ATOM 8571 C C . PRO B 1 141 ? -10.523 -43.875 -42.719 1 89.31 141 PRO B C 1
ATOM 8573 O O . PRO B 1 141 ? -11.375 -43.031 -42.938 1 89.31 141 PRO B O 1
ATOM 8576 N N . SER B 1 142 ? -10.578 -44.625 -41.688 1 88.5 142 SER B N 1
ATOM 8577 C CA . SER B 1 142 ? -11.383 -44.469 -40.469 1 88.5 142 SER B CA 1
ATOM 8578 C C . SER B 1 142 ? -12.875 -44.594 -40.781 1 88.5 142 SER B C 1
ATOM 8580 O O . SER B 1 142 ? -13.695 -43.875 -40.188 1 88.5 142 SER B O 1
ATOM 8582 N N . GLN B 1 143 ? -13.25 -45.469 -41.75 1 92.81 143 GLN B N 1
ATOM 8583 C CA . GLN B 1 143 ? -14.664 -45.625 -42.094 1 92.81 143 GLN B CA 1
ATOM 8584 C C . GLN B 1 143 ? -15.188 -46.969 -41.625 1 92.81 143 GLN B C 1
ATOM 8586 O O . GLN B 1 143 ? -16.375 -47.281 -41.812 1 92.81 143 GLN B O 1
ATOM 8591 N N . VAL B 1 144 ? -14.289 -47.75 -41.094 1 92.62 144 VAL B N 1
ATOM 8592 C CA . VAL B 1 144 ? -14.719 -49.094 -40.656 1 92.62 144 VAL B CA 1
ATOM 8593 C C . VAL B 1 144 ? -14.07 -49.438 -39.344 1 92.62 144 VAL B C 1
ATOM 8595 O O . VAL B 1 144 ? -12.984 -48.938 -39.031 1 92.62 144 VAL B O 1
ATOM 8598 N N . THR B 1 145 ? -14.719 -50.281 -38.531 1 90.62 145 THR B N 1
ATOM 8599 C CA . THR B 1 145 ? -14.219 -50.625 -37.188 1 90.62 145 THR B CA 1
ATOM 8600 C C . THR B 1 145 ? -13.328 -51.875 -37.281 1 90.62 145 THR B C 1
ATOM 8602 O O . THR B 1 145 ? -12.438 -52.062 -36.438 1 90.62 145 THR B O 1
ATOM 8605 N N . GLY B 1 146 ? -13.57 -52.688 -38.219 1 93.94 146 GLY B N 1
ATOM 8606 C CA . GLY B 1 146 ? -12.781 -53.906 -38.344 1 93.94 146 GLY B CA 1
ATOM 8607 C C . GLY B 1 146 ? -13.102 -54.719 -39.594 1 93.94 146 GLY B C 1
ATOM 8608 O O . GLY B 1 146 ? -14.031 -54.375 -40.344 1 93.94 146 GLY B O 1
ATOM 8609 N N . ALA B 1 147 ? -12.25 -55.781 -39.812 1 96.5 147 ALA B N 1
ATOM 8610 C CA . ALA B 1 147 ? -12.422 -56.656 -41 1 96.5 147 ALA B CA 1
ATOM 8611 C C . ALA B 1 147 ? -12.273 -58.125 -40.594 1 96.5 147 ALA B C 1
ATOM 8613 O O . ALA B 1 147 ? -11.516 -58.469 -39.688 1 96.5 147 ALA B O 1
ATOM 8614 N N . LEU B 1 148 ? -13.062 -58.938 -41.25 1 97.44 148 LEU B N 1
ATOM 8615 C CA . LEU B 1 148 ? -12.969 -60.406 -41.125 1 97.44 148 LEU B CA 1
ATOM 8616 C C . LEU B 1 148 ? -12.523 -61.031 -42.438 1 97.44 148 LEU B C 1
ATOM 8618 O O . LEU B 1 148 ? -13.062 -60.719 -43.5 1 97.44 148 LEU B O 1
ATOM 8622 N N . HIS B 1 149 ? -11.578 -61.906 -42.344 1 97.31 149 HIS B N 1
ATOM 8623 C CA . HIS B 1 149 ? -11.086 -62.625 -43.531 1 97.31 149 HIS B CA 1
ATOM 8624 C C . HIS B 1 149 ? -11.305 -64.125 -43.375 1 97.31 149 HIS B C 1
ATOM 8626 O O . HIS B 1 149 ? -10.727 -64.75 -42.5 1 97.31 149 HIS B O 1
ATOM 8632 N N . PHE B 1 150 ? -12.117 -64.688 -44.344 1 96.56 150 PHE B N 1
ATOM 8633 C CA . PHE B 1 150 ? -12.445 -66.125 -44.281 1 96.56 150 PHE B CA 1
ATOM 8634 C C . PHE B 1 150 ? -11.797 -66.875 -45.438 1 96.56 150 PHE B C 1
ATOM 8636 O O . PHE B 1 150 ? -11.719 -66.375 -46.562 1 96.56 150 PHE B O 1
ATOM 8643 N N . VAL B 1 151 ? -11.273 -67.938 -45.125 1 94.06 151 VAL B N 1
ATOM 8644 C CA . VAL B 1 151 ? -10.75 -68.875 -46.125 1 94.06 151 VAL B CA 1
ATOM 8645 C C . VAL B 1 151 ? -11.258 -70.312 -45.812 1 94.06 151 VAL B C 1
ATOM 8647 O O . VAL B 1 151 ? -10.984 -70.875 -44.75 1 94.06 151 VAL B O 1
ATOM 8650 N N . GLU B 1 152 ? -12.062 -70.812 -46.75 1 93.38 152 GLU B N 1
ATOM 8651 C CA . GLU B 1 152 ? -12.523 -72.188 -46.625 1 93.38 152 GLU B CA 1
ATOM 8652 C C . GLU B 1 152 ? -11.453 -73.125 -47.125 1 93.38 152 GLU B C 1
ATOM 8654 O O . GLU B 1 152 ? -11.203 -73.25 -48.344 1 93.38 152 GLU B O 1
ATOM 8659 N N . LYS B 1 153 ? -10.82 -73.75 -46.281 1 91.44 153 LYS B N 1
ATOM 8660 C CA . LYS B 1 153 ? -9.75 -74.688 -46.625 1 91.44 153 LYS B CA 1
ATOM 8661 C C . LYS B 1 153 ? -10.312 -76.062 -47.062 1 91.44 153 LYS B C 1
ATOM 8663 O O . LYS B 1 153 ? -9.883 -76.625 -48.062 1 91.44 153 LYS B O 1
ATOM 8668 N N . ASN B 1 154 ? -11.195 -76.625 -46.25 1 89.31 154 ASN B N 1
ATOM 8669 C CA . ASN B 1 154 ? -11.898 -77.875 -46.531 1 89.31 154 ASN B CA 1
ATOM 8670 C C . ASN B 1 154 ? -13.297 -77.875 -45.938 1 89.31 154 ASN B C 1
ATOM 8672 O O . ASN B 1 154 ? -13.758 -76.875 -45.406 1 89.31 154 ASN B O 1
ATOM 8676 N N . ALA B 1 155 ? -14 -79 -46.094 1 84.94 155 ALA B N 1
ATOM 8677 C CA . ALA B 1 155 ? -15.391 -79.125 -45.656 1 84.94 155 ALA B CA 1
ATOM 8678 C C . ALA B 1 155 ? -15.469 -79 -44.125 1 84.94 155 ALA B C 1
ATOM 8680 O O . ALA B 1 155 ? -16.516 -78.688 -43.562 1 84.94 155 ALA B O 1
ATOM 8681 N N . THR B 1 156 ? -14.344 -79.25 -43.438 1 90.06 156 THR B N 1
ATOM 8682 C CA . THR B 1 156 ? -14.398 -79.312 -41.969 1 90.06 156 THR B CA 1
ATOM 8683 C C . THR B 1 156 ? -13.539 -78.188 -41.375 1 90.06 156 THR B C 1
ATOM 8685 O O . THR B 1 156 ? -13.562 -78 -40.156 1 90.06 156 THR B O 1
ATOM 8688 N N . VAL B 1 157 ? -12.789 -77.562 -42.219 1 92.88 157 VAL B N 1
ATOM 8689 C CA . VAL B 1 157 ? -11.875 -76.562 -41.688 1 92.88 157 VAL B CA 1
ATOM 8690 C C . VAL B 1 157 ? -12.102 -75.188 -42.375 1 92.88 157 VAL B C 1
ATOM 8692 O O . VAL B 1 157 ? -11.984 -75.125 -43.594 1 92.88 157 VAL B O 1
ATOM 8695 N N . ILE B 1 158 ? -12.414 -74.25 -41.594 1 93.38 158 ILE B N 1
ATOM 8696 C CA . ILE B 1 158 ? -12.531 -72.875 -42.031 1 93.38 158 ILE B CA 1
ATOM 8697 C C . ILE B 1 158 ? -11.547 -72 -41.281 1 93.38 158 ILE B C 1
ATOM 8699 O O . ILE B 1 158 ? -11.516 -72 -40.031 1 93.38 158 ILE B O 1
ATOM 8703 N N . SER B 1 159 ? -10.633 -71.375 -41.938 1 94.69 159 SER B N 1
ATOM 8704 C CA . SER B 1 159 ? -9.711 -70.375 -41.344 1 94.69 159 SER B CA 1
ATOM 8705 C C . SER B 1 159 ? -10.227 -69 -41.5 1 94.69 159 SER B C 1
ATOM 8707 O O . SER B 1 159 ? -10.875 -68.625 -42.469 1 94.69 159 SER B O 1
ATOM 8709 N N . TYR B 1 160 ? -10.023 -68.25 -40.406 1 95.44 160 TYR B N 1
ATOM 8710 C CA . TYR B 1 160 ? -10.445 -66.812 -40.5 1 95.44 160 TYR B CA 1
ATOM 8711 C C . TYR B 1 160 ? -9.414 -65.938 -39.844 1 95.44 160 TYR B C 1
ATOM 8713 O O . TYR B 1 160 ? -8.609 -66.375 -39.031 1 95.44 160 TYR B O 1
ATOM 8721 N N . GLY B 1 161 ? -9.32 -64.625 -40.25 1 96 161 GLY B N 1
ATOM 8722 C CA . GLY B 1 161 ? -8.516 -63.562 -39.719 1 96 161 GLY B CA 1
ATOM 8723 C C . GLY B 1 161 ? -9.32 -62.312 -39.344 1 96 161 GLY B C 1
ATOM 8724 O O . GLY B 1 161 ? -10.328 -62.031 -40 1 96 161 GLY B O 1
ATOM 8725 N N . ILE B 1 162 ? -8.844 -61.719 -38.25 1 95.81 162 ILE B N 1
ATOM 8726 C CA . ILE B 1 162 ? -9.484 -60.469 -37.812 1 95.81 162 ILE B CA 1
ATOM 8727 C C . ILE B 1 162 ? -8.492 -59.312 -37.938 1 95.81 162 ILE B C 1
ATOM 8729 O O . ILE B 1 162 ? -7.332 -59.438 -37.562 1 95.81 162 ILE B O 1
ATOM 8733 N N . GLN B 1 163 ? -8.938 -58.25 -38.531 1 94.62 163 GLN B N 1
ATOM 8734 C CA . GLN B 1 163 ? -8.148 -57.031 -38.688 1 94.62 163 GLN B CA 1
ATOM 8735 C C . GLN B 1 163 ? -8.852 -55.844 -38.031 1 94.62 163 GLN B C 1
ATOM 8737 O O . GLN B 1 163 ? -9.953 -55.469 -38.438 1 94.62 163 GLN B O 1
ATOM 8742 N N . THR B 1 164 ? -8.281 -55.344 -36.969 1 92.12 164 THR B N 1
ATOM 8743 C CA . THR B 1 164 ? -8.828 -54.156 -36.281 1 92.12 164 THR B CA 1
ATOM 8744 C C . THR B 1 164 ? -7.723 -53.156 -35.969 1 92.12 164 THR B C 1
ATOM 8746 O O . THR B 1 164 ? -6.539 -53.5 -36.031 1 92.12 164 THR B O 1
ATOM 8749 N N . ASN B 1 165 ? -8.148 -51.875 -35.781 1 85.25 165 ASN B N 1
ATOM 8750 C CA . ASN B 1 165 ? -7.223 -50.844 -35.281 1 85.25 165 ASN B CA 1
ATOM 8751 C C . ASN B 1 165 ? -7.055 -50.906 -33.781 1 85.25 165 ASN B C 1
ATOM 8753 O O . ASN B 1 165 ? -8.016 -50.719 -33.031 1 85.25 165 ASN B O 1
ATOM 8757 N N . SER B 1 166 ? -5.844 -51.094 -33.281 1 82.56 166 SER B N 1
ATOM 8758 C CA . SER B 1 166 ? -5.586 -51.281 -31.875 1 82.56 166 SER B CA 1
ATOM 8759 C C . SER B 1 166 ? -5.238 -49.969 -31.172 1 82.56 166 SER B C 1
ATOM 8761 O O . SER B 1 166 ? -4.965 -49.969 -29.984 1 82.56 166 SER B O 1
ATOM 8763 N N . SER B 1 167 ? -5.324 -48.844 -31.891 1 76.88 167 SER B N 1
ATOM 8764 C CA . SER B 1 167 ? -4.977 -47.562 -31.297 1 76.88 167 SER B CA 1
ATOM 8765 C C . SER B 1 167 ? -6.035 -47.125 -30.297 1 76.88 167 SER B C 1
ATOM 8767 O O . SER B 1 167 ? -7.234 -47.219 -30.562 1 76.88 167 SER B O 1
ATOM 8769 N N . SER B 1 168 ? -5.586 -46.719 -29.109 1 77.69 168 SER B N 1
ATOM 8770 C CA . SER B 1 168 ? -6.496 -46.188 -28.094 1 77.69 168 SER B CA 1
ATOM 8771 C C . SER B 1 168 ? -6.758 -44.688 -28.297 1 77.69 168 SER B C 1
ATOM 8773 O O . SER B 1 168 ? -5.832 -43.875 -28.266 1 77.69 168 SER B O 1
ATOM 8775 N N . GLU B 1 169 ? -7.984 -44.375 -28.703 1 76.81 169 GLU B N 1
ATOM 8776 C CA . GLU B 1 169 ? -8.375 -43 -28.922 1 76.81 169 GLU B CA 1
ATOM 8777 C C . GLU B 1 169 ? -9.078 -42.406 -27.688 1 76.81 169 GLU B C 1
ATOM 8779 O O . GLU B 1 169 ? -9.797 -43.125 -26.984 1 76.81 169 GLU B O 1
ATOM 8784 N N . LYS B 1 170 ? -8.742 -41.219 -27.328 1 72.56 170 LYS B N 1
ATOM 8785 C CA . LYS B 1 170 ? -9.352 -40.5 -26.203 1 72.56 170 LYS B CA 1
ATOM 8786 C C . LYS B 1 170 ? -10.219 -39.344 -26.672 1 72.56 170 LYS B C 1
ATOM 8788 O O . LYS B 1 170 ? -9.789 -38.531 -27.5 1 72.56 170 LYS B O 1
ATOM 8793 N N . LYS B 1 171 ? -11.523 -39.375 -26.422 1 71.44 171 LYS B N 1
ATOM 8794 C CA . LYS B 1 171 ? -12.445 -38.281 -26.719 1 71.44 171 LYS B CA 1
ATOM 8795 C C . LYS B 1 171 ? -13.094 -37.719 -25.438 1 71.44 171 LYS B C 1
ATOM 8797 O O . LYS B 1 171 ? -13.758 -38.469 -24.719 1 71.44 171 LYS B O 1
ATOM 8802 N N . ARG B 1 172 ? -12.898 -36.5 -25.219 1 65.12 172 ARG B N 1
ATOM 8803 C CA . ARG B 1 172 ? -13.484 -35.812 -24.062 1 65.12 172 ARG B CA 1
ATOM 8804 C C . ARG B 1 172 ? -13.195 -36.562 -22.766 1 65.12 172 ARG B C 1
ATOM 8806 O O . ARG B 1 172 ? -14.109 -36.844 -22 1 65.12 172 ARG B O 1
ATOM 8813 N N . GLY B 1 173 ? -11.984 -37.062 -22.578 1 61.88 173 GLY B N 1
ATOM 8814 C CA . GLY B 1 173 ? -11.547 -37.719 -21.344 1 61.88 173 GLY B CA 1
ATOM 8815 C C . GLY B 1 173 ? -11.867 -39.188 -21.297 1 61.88 173 GLY B C 1
ATOM 8816 O O . GLY B 1 173 ? -11.445 -39.906 -20.375 1 61.88 173 GLY B O 1
ATOM 8817 N N . ARG B 1 174 ? -12.625 -39.719 -22.266 1 71 174 ARG B N 1
ATOM 8818 C CA . ARG B 1 174 ? -12.961 -41.156 -22.328 1 71 174 ARG B CA 1
ATOM 8819 C C . ARG B 1 174 ? -12.039 -41.875 -23.297 1 71 174 ARG B C 1
ATOM 8821 O O . ARG B 1 174 ? -11.797 -41.406 -24.422 1 71 174 ARG B O 1
ATOM 8828 N N . ARG B 1 175 ? -11.531 -42.906 -22.688 1 74.94 175 ARG B N 1
ATOM 8829 C CA . ARG B 1 175 ? -10.664 -43.719 -23.516 1 74.94 175 ARG B CA 1
ATOM 8830 C C . ARG B 1 175 ? -11.43 -44.906 -24.109 1 74.94 175 ARG B C 1
ATOM 8832 O O . ARG B 1 175 ? -12.195 -45.562 -23.422 1 74.94 175 ARG B O 1
ATOM 8839 N N . GLU B 1 176 ? -11.391 -45.062 -25.375 1 82.81 176 GLU B N 1
ATOM 8840 C CA . GLU B 1 176 ? -12.031 -46.156 -26.078 1 82.81 176 GLU B CA 1
ATOM 8841 C C . GLU B 1 176 ? -11.188 -47.406 -26.016 1 82.81 176 GLU B C 1
ATOM 8843 O O . GLU B 1 176 ? -9.977 -47.375 -26.219 1 82.81 176 GLU B O 1
ATOM 8848 N N . ASP B 1 177 ? -11.789 -48.531 -25.484 1 83.81 177 ASP B N 1
ATOM 8849 C CA . ASP B 1 177 ? -11.109 -49.844 -25.469 1 83.81 177 ASP B CA 1
ATOM 8850 C C . ASP B 1 177 ? -11.273 -50.562 -26.797 1 83.81 177 ASP B C 1
ATOM 8852 O O . ASP B 1 177 ? -12.328 -51.125 -27.062 1 83.81 177 ASP B O 1
ATOM 8856 N N . PRO B 1 178 ? -10.281 -50.594 -27.578 1 88.88 178 PRO B N 1
ATOM 8857 C CA . PRO B 1 178 ? -10.422 -51.188 -28.891 1 88.88 178 PRO B CA 1
ATOM 8858 C C . PRO B 1 178 ? -10.578 -52.719 -28.828 1 88.88 178 PRO B C 1
ATOM 8860 O O . PRO B 1 178 ? -11.133 -53.312 -29.75 1 88.88 178 PRO B O 1
ATOM 8863 N N . THR B 1 179 ? -10.172 -53.375 -27.797 1 89.44 179 THR B N 1
ATOM 8864 C CA . THR B 1 179 ? -10.195 -54.812 -27.703 1 89.44 179 THR B CA 1
ATOM 8865 C C . THR B 1 179 ? -11.609 -55.312 -27.406 1 89.44 179 THR B C 1
ATOM 8867 O O . THR B 1 179 ? -12.156 -56.125 -28.172 1 89.44 179 THR B O 1
ATOM 8870 N N . PHE B 1 180 ? -12.219 -54.75 -26.453 1 89.25 180 PHE B N 1
ATOM 8871 C CA . PHE B 1 180 ? -13.523 -55.281 -26.047 1 89.25 180 PHE B CA 1
ATOM 8872 C C . PHE B 1 180 ? -14.641 -54.594 -26.844 1 89.25 180 PHE B C 1
ATOM 8874 O O . PHE B 1 180 ? -15.742 -55.156 -26.953 1 89.25 180 PHE B O 1
ATOM 8881 N N . LYS B 1 181 ? -14.305 -53.562 -27.406 1 90.62 181 LYS B N 1
ATOM 8882 C CA . LYS B 1 181 ? -15.352 -52.844 -28.141 1 90.62 181 LYS B CA 1
ATOM 8883 C C . LYS B 1 181 ? -15.414 -53.344 -29.594 1 90.62 181 LYS B C 1
ATOM 8885 O O . LYS B 1 181 ? -16.5 -53.406 -30.172 1 90.62 181 LYS B O 1
ATOM 8890 N N . PHE B 1 182 ? -14.203 -53.688 -30.109 1 92.38 182 PHE B N 1
ATOM 8891 C CA . PHE B 1 182 ? -14.219 -54 -31.531 1 92.38 182 PHE B CA 1
ATOM 8892 C C . PHE B 1 182 ? -13.664 -55.375 -31.812 1 92.38 182 PHE B C 1
ATOM 8894 O O . PHE B 1 182 ? -14.297 -56.188 -32.5 1 92.38 182 PHE B O 1
ATOM 8901 N N . LEU B 1 183 ? -12.602 -55.75 -31.25 1 93.69 183 LEU B N 1
ATOM 8902 C CA . LEU B 1 183 ? -11.93 -57 -31.578 1 93.69 183 LEU B CA 1
ATOM 8903 C C . LEU B 1 183 ? -12.727 -58.219 -31.078 1 93.69 183 LEU B C 1
ATOM 8905 O O . LEU B 1 183 ? -13.039 -59.125 -31.859 1 93.69 183 LEU B O 1
ATOM 8909 N N . VAL B 1 184 ? -13.086 -58.219 -29.812 1 92.69 184 VAL B N 1
ATOM 8910 C CA . VAL B 1 184 ? -13.68 -59.375 -29.188 1 92.69 184 VAL B CA 1
ATOM 8911 C C . VAL B 1 184 ? -15.07 -59.625 -29.766 1 92.69 184 VAL B C 1
ATOM 8913 O O . VAL B 1 184 ? -15.438 -60.781 -30.062 1 92.69 184 VAL B O 1
ATOM 8916 N N . PRO B 1 185 ? -15.812 -58.688 -29.984 1 94.25 185 PRO B N 1
ATOM 8917 C CA . PRO B 1 185 ? -17.125 -58.938 -30.578 1 94.25 185 PRO B CA 1
ATOM 8918 C C . PRO B 1 185 ? -17.047 -59.562 -31.969 1 94.25 185 PRO B C 1
ATOM 8920 O O . PRO B 1 185 ? -17.844 -60.438 -32.281 1 94.25 185 PRO B O 1
ATOM 8923 N N . LEU B 1 186 ? -16.109 -59.156 -32.781 1 95.44 186 LEU B N 1
ATOM 8924 C CA . LEU B 1 186 ? -15.914 -59.75 -34.094 1 95.44 186 LEU B CA 1
ATOM 8925 C C . LEU B 1 186 ? -15.438 -61.188 -33.969 1 95.44 186 LEU B C 1
ATOM 8927 O O . LEU B 1 186 ? -15.875 -62.062 -34.719 1 95.44 186 LEU B O 1
ATOM 8931 N N . GLN B 1 187 ? -14.617 -61.344 -33.031 1 94.06 187 GLN B N 1
ATOM 8932 C CA . GLN B 1 187 ? -14.102 -62.688 -32.812 1 94.06 187 GLN B CA 1
ATOM 8933 C C . GLN B 1 187 ? -15.219 -63.656 -32.375 1 94.06 187 GLN B C 1
ATOM 8935 O O . GLN B 1 187 ? -15.352 -64.75 -32.906 1 94.06 187 GLN B O 1
ATOM 8940 N N . ILE B 1 188 ? -15.969 -63.219 -31.438 1 93.38 188 ILE B N 1
ATOM 8941 C CA . ILE B 1 188 ? -17.047 -64.062 -30.906 1 93.38 188 ILE B CA 1
ATOM 8942 C C . ILE B 1 188 ? -18.078 -64.312 -32 1 93.38 188 ILE B C 1
ATOM 8944 O O . ILE B 1 188 ? -18.547 -65.5 -32.125 1 93.38 188 ILE B O 1
ATOM 8948 N N . ALA B 1 189 ? -18.391 -63.406 -32.75 1 94.94 189 ALA B N 1
ATOM 8949 C CA . ALA B 1 189 ? -19.375 -63.562 -33.812 1 94.94 189 ALA B CA 1
ATOM 8950 C C . ALA B 1 189 ? -18.875 -64.562 -34.875 1 94.94 189 ALA B C 1
ATOM 8952 O O . ALA B 1 189 ? -19.625 -65.438 -35.312 1 94.94 189 ALA B O 1
ATOM 8953 N N . ALA B 1 190 ? -17.656 -64.375 -35.281 1 95.62 190 ALA B N 1
ATOM 8954 C CA . ALA B 1 190 ? -17.078 -65.25 -36.281 1 95.62 190 ALA B CA 1
ATOM 8955 C C . ALA B 1 190 ? -17.016 -66.688 -35.75 1 95.62 190 ALA B C 1
ATOM 8957 O O . ALA B 1 190 ? -17.422 -67.625 -36.438 1 95.62 190 ALA B O 1
ATOM 8958 N N . GLU B 1 191 ? -16.609 -66.812 -34.562 1 94.06 191 GLU B N 1
ATOM 8959 C CA . GLU B 1 191 ? -16.422 -68.125 -34 1 94.06 191 GLU B CA 1
ATOM 8960 C C . GLU B 1 191 ? -17.766 -68.812 -33.75 1 94.06 191 GLU B C 1
ATOM 8962 O O . GLU B 1 191 ? -17.906 -70 -33.969 1 94.06 191 GLU B O 1
ATOM 8967 N N . ARG B 1 192 ? -18.656 -68.125 -33.312 1 93.56 192 ARG B N 1
ATOM 8968 C CA . ARG B 1 192 ? -20 -68.688 -33.062 1 93.56 192 ARG B CA 1
ATOM 8969 C C . ARG B 1 192 ? -20.609 -69.25 -34.344 1 93.56 192 ARG B C 1
ATOM 8971 O O . ARG B 1 192 ? -21.078 -70.375 -34.406 1 93.56 192 ARG B O 1
ATOM 8978 N N . GLU B 1 193 ? -20.594 -68.438 -35.375 1 95.56 193 GLU B N 1
ATOM 8979 C CA . GLU B 1 193 ? -21.266 -68.812 -36.594 1 95.56 193 GLU B CA 1
ATOM 8980 C C . GLU B 1 193 ? -20.469 -69.875 -37.375 1 95.56 193 GLU B C 1
ATOM 8982 O O . GLU B 1 193 ? -21.031 -70.688 -38.094 1 95.56 193 GLU B O 1
ATOM 8987 N N . ILE B 1 194 ? -19.156 -69.75 -37.25 1 95.19 194 ILE B N 1
ATOM 8988 C CA . ILE B 1 194 ? -18.344 -70.812 -37.812 1 95.19 194 ILE B CA 1
ATOM 8989 C C . ILE B 1 194 ? -18.656 -72.188 -37.125 1 95.19 194 ILE B C 1
ATOM 8991 O O . ILE B 1 194 ? -18.844 -73.188 -37.812 1 95.19 194 ILE B O 1
ATOM 8995 N N . ALA B 1 195 ? -18.812 -72.062 -35.844 1 93.81 195 ALA B N 1
ATOM 8996 C CA . ALA B 1 195 ? -19.141 -73.312 -35.094 1 93.81 195 ALA B CA 1
ATOM 8997 C C . ALA B 1 195 ? -20.516 -73.812 -35.469 1 93.81 195 ALA B C 1
ATOM 8999 O O . ALA B 1 195 ? -20.703 -75 -35.688 1 93.81 195 ALA B O 1
ATOM 9000 N N . ARG B 1 196 ? -21.422 -73 -35.625 1 94.44 196 ARG B N 1
ATOM 9001 C CA . ARG B 1 196 ? -22.766 -73.438 -36.031 1 94.44 196 ARG B CA 1
ATOM 9002 C C . ARG B 1 196 ? -22.781 -74 -37.438 1 94.44 196 ARG B C 1
ATOM 9004 O O . ARG B 1 196 ? -23.5 -75 -37.688 1 94.44 196 ARG B O 1
ATOM 9011 N N . SER B 1 197 ? -22.016 -73.438 -38.281 1 94.06 197 SER B N 1
ATOM 9012 C CA . SER B 1 197 ? -21.938 -73.938 -39.656 1 94.06 197 SER B CA 1
ATOM 9013 C C . SER B 1 197 ? -21.281 -75.312 -39.719 1 94.06 197 SER B C 1
ATOM 9015 O O . SER B 1 197 ? -21.75 -76.188 -40.438 1 94.06 197 SER B O 1
ATOM 9017 N N . LEU B 1 198 ? -20.297 -75.5 -38.906 1 93 198 LEU B N 1
ATOM 9018 C CA . LEU B 1 198 ? -19.547 -76.75 -38.938 1 93 198 LEU B CA 1
ATOM 9019 C C . LEU B 1 198 ? -20.328 -77.812 -38.219 1 93 198 LEU B C 1
ATOM 9021 O O . LEU B 1 198 ? -20.312 -79 -38.656 1 93 198 LEU B O 1
ATOM 9025 N N . ILE B 1 199 ? -21.031 -77.438 -37.219 1 91.56 199 ILE B N 1
ATOM 9026 C CA . ILE B 1 199 ? -21.828 -78.375 -36.469 1 91.56 199 ILE B CA 1
ATOM 9027 C C . ILE B 1 199 ? -23.125 -78.688 -37.219 1 91.56 199 ILE B C 1
ATOM 9029 O O . ILE B 1 199 ? -23.672 -79.75 -37.156 1 91.56 199 ILE B O 1
ATOM 9033 N N . GLY B 1 200 ? -23.656 -77.75 -38 1 87.94 200 GLY B N 1
ATOM 9034 C CA . GLY B 1 200 ? -24.891 -77.875 -38.781 1 87.94 200 GLY B CA 1
ATOM 9035 C C . GLY B 1 200 ? -26.141 -77.562 -37.969 1 87.94 200 GLY B C 1
ATOM 9036 O O . GLY B 1 200 ? -27.219 -78.062 -38.281 1 87.94 200 GLY B O 1
ATOM 9037 N N . ASP B 1 201 ? -25.891 -76.938 -36.781 1 90.38 201 ASP B N 1
ATOM 9038 C CA . ASP B 1 201 ? -27 -76.562 -35.906 1 90.38 201 ASP B CA 1
ATOM 9039 C C . ASP B 1 201 ? -27.031 -75.062 -35.688 1 90.38 201 ASP B C 1
ATOM 9041 O O . ASP B 1 201 ? -26.234 -74.5 -34.938 1 90.38 201 ASP B O 1
ATOM 9045 N N . PRO B 1 202 ? -27.984 -74.438 -36.375 1 86.5 202 PRO B N 1
ATOM 9046 C CA . PRO B 1 202 ? -28.062 -72.938 -36.219 1 86.5 202 PRO B CA 1
ATOM 9047 C C . PRO B 1 202 ? -28.438 -72.5 -34.812 1 86.5 202 PRO B C 1
ATOM 9049 O O . PRO B 1 202 ? -28.234 -71.375 -34.469 1 86.5 202 PRO B O 1
ATOM 9052 N N . LYS B 1 203 ? -28.906 -73.375 -33.906 1 84.44 203 LYS B N 1
ATOM 9053 C CA . LYS B 1 203 ? -29.344 -73 -32.562 1 84.44 203 LYS B CA 1
ATOM 9054 C C . LYS B 1 203 ? -28.297 -73.375 -31.531 1 84.44 203 LYS B C 1
ATOM 9056 O O . LYS B 1 203 ? -28.562 -73.312 -30.328 1 84.44 203 LYS B O 1
ATOM 9061 N N . PHE B 1 204 ? -27.141 -73.688 -32.094 1 89.31 204 PHE B N 1
ATOM 9062 C CA . PHE B 1 204 ? -26.062 -74 -31.156 1 89.31 204 PHE B CA 1
ATOM 9063 C C . PHE B 1 204 ? -25.719 -72.812 -30.266 1 89.31 204 PHE B C 1
ATOM 9065 O O . PHE B 1 204 ? -25.484 -71.75 -30.766 1 89.31 204 PHE B O 1
ATOM 9072 N N . SER B 1 205 ? -25.781 -73.125 -28.859 1 83.44 205 SER B N 1
ATOM 9073 C CA . SER B 1 205 ? -25.562 -72.062 -27.906 1 83.44 205 SER B CA 1
ATOM 9074 C C . SER B 1 205 ? -24.078 -71.812 -27.672 1 83.44 205 SER B C 1
ATOM 9076 O O . SER B 1 205 ? -23.312 -72.75 -27.453 1 83.44 205 SER B O 1
ATOM 9078 N N . TRP B 1 206 ? -23.578 -70.562 -27.922 1 78.81 206 TRP B N 1
ATOM 9079 C CA . TRP B 1 206 ? -22.203 -70.125 -27.703 1 78.81 206 TRP B CA 1
ATOM 9080 C C . TRP B 1 206 ? -22.141 -69.188 -26.5 1 78.81 206 TRP B C 1
ATOM 9082 O O . TRP B 1 206 ? -22.172 -67.938 -26.672 1 78.81 206 TRP B O 1
ATOM 9092 N N . ASP B 1 207 ? -22.219 -69.688 -25.234 1 76.81 207 ASP B N 1
ATOM 9093 C CA . ASP B 1 207 ? -22.281 -68.875 -24.047 1 76.81 207 ASP B CA 1
ATOM 9094 C C . ASP B 1 207 ? -20.906 -68.75 -23.406 1 76.81 207 ASP B C 1
ATOM 9096 O O . ASP B 1 207 ? -20.594 -69.375 -22.406 1 76.81 207 ASP B O 1
ATOM 9100 N N . PHE B 1 208 ? -19.953 -68.125 -24.109 1 80.62 208 PHE B N 1
ATOM 9101 C CA . PHE B 1 208 ? -18.641 -67.875 -23.531 1 80.62 208 PHE B CA 1
ATOM 9102 C C . PHE B 1 208 ? -18.531 -66.438 -23.031 1 80.62 208 PHE B C 1
ATOM 9104 O O . PHE B 1 208 ? -19.078 -65.5 -23.656 1 80.62 208 PHE B O 1
ATOM 9111 N N . GLY B 1 209 ? -18.016 -66.312 -21.812 1 80.44 209 GLY B N 1
ATOM 9112 C CA . GLY B 1 209 ? -17.703 -65 -21.266 1 80.44 209 GLY B CA 1
ATOM 9113 C C . GLY B 1 209 ? -16.219 -64.688 -21.266 1 80.44 209 GLY B C 1
ATOM 9114 O O . GLY B 1 209 ? -15.391 -65.625 -21.25 1 80.44 209 GLY B O 1
ATOM 9115 N N . PHE B 1 210 ? -15.922 -63.469 -21.656 1 85.94 210 PHE B N 1
ATOM 9116 C CA . PHE B 1 210 ? -14.539 -63 -21.594 1 85.94 210 PHE B CA 1
ATOM 9117 C C . PHE B 1 210 ? -14.312 -62.125 -20.359 1 85.94 210 PHE B C 1
ATOM 9119 O O . PHE B 1 210 ? -15.172 -61.344 -20 1 85.94 210 PHE B O 1
ATOM 9126 N N . LYS B 1 211 ? -13.258 -62.469 -19.672 1 82.19 211 LYS B N 1
ATOM 9127 C CA . LYS B 1 211 ? -12.898 -61.625 -18.531 1 82.19 211 LYS B CA 1
ATOM 9128 C C . LYS B 1 211 ? -11.438 -61.188 -18.609 1 82.19 211 LYS B C 1
ATOM 9130 O O . LYS B 1 211 ? -10.594 -61.906 -19.125 1 82.19 211 LYS B O 1
ATOM 9135 N N . GLU B 1 212 ? -11.227 -60 -18.188 1 81.56 212 GLU B N 1
ATOM 9136 C CA . GLU B 1 212 ? -9.852 -59.5 -18.078 1 81.56 212 GLU B CA 1
ATOM 9137 C C . GLU B 1 212 ? -9.086 -60.281 -17 1 81.56 212 GLU B C 1
ATOM 9139 O O . GLU B 1 212 ? -9.688 -60.875 -16.094 1 81.56 212 GLU B O 1
ATOM 9144 N N . PHE B 1 213 ? -7.805 -60.375 -17.297 1 82.19 213 PHE B N 1
ATOM 9145 C CA . PHE B 1 213 ? -6.98 -61.031 -16.297 1 82.19 213 PHE B CA 1
ATOM 9146 C C . PHE B 1 213 ? -6.988 -60.25 -14.984 1 82.19 213 PHE B C 1
ATOM 9148 O O . PHE B 1 213 ? -7.094 -59.031 -14.984 1 82.19 213 PHE B O 1
ATOM 9155 N N . ALA B 1 214 ? -7.059 -61.062 -13.961 1 81.62 214 ALA B N 1
ATOM 9156 C CA . ALA B 1 214 ? -6.891 -60.438 -12.656 1 81.62 214 ALA B CA 1
ATOM 9157 C C . ALA B 1 214 ? -5.621 -59.594 -12.617 1 81.62 214 ALA B C 1
ATOM 9159 O O . ALA B 1 214 ? -4.59 -59.969 -13.172 1 81.62 214 ALA B O 1
ATOM 9160 N N . ARG B 1 215 ? -5.773 -58.438 -12.273 1 75.94 215 ARG B N 1
ATOM 9161 C CA . ARG B 1 215 ? -4.609 -57.562 -12.211 1 75.94 215 ARG B CA 1
ATOM 9162 C C . ARG B 1 215 ? -4.402 -57 -10.805 1 75.94 215 ARG B C 1
ATOM 9164 O O . ARG B 1 215 ? -5.371 -56.688 -10.102 1 75.94 215 ARG B O 1
ATOM 9171 N N . PRO B 1 216 ? -3.076 -57.125 -10.375 1 71.94 216 PRO B N 1
ATOM 9172 C CA . PRO B 1 216 ? -2.756 -56.469 -9.094 1 71.94 216 PRO B CA 1
ATOM 9173 C C . PRO B 1 216 ? -2.82 -54.938 -9.156 1 71.94 216 PRO B C 1
ATOM 9175 O O . PRO B 1 216 ? -2.844 -54.375 -10.25 1 71.94 216 PRO B O 1
ATOM 9178 N N . ALA B 1 217 ? -3.146 -54.5 -8.031 1 67.12 217 ALA B N 1
ATOM 9179 C CA . ALA B 1 217 ? -3.09 -53.031 -7.938 1 67.12 217 ALA B CA 1
ATOM 9180 C C . ALA B 1 217 ? -1.754 -52.5 -8.445 1 67.12 217 ALA B C 1
ATOM 9182 O O . ALA B 1 217 ? -0.704 -53.094 -8.203 1 67.12 217 ALA B O 1
ATOM 9183 N N . ILE B 1 218 ? -1.828 -52 -9.688 1 57.72 218 ILE B N 1
ATOM 9184 C CA . ILE B 1 218 ? -0.589 -51.375 -10.164 1 57.72 218 ILE B CA 1
ATOM 9185 C C . ILE B 1 218 ? 0.013 -50.5 -9.078 1 57.72 218 ILE B C 1
ATOM 9187 O O . ILE B 1 218 ? -0.678 -49.656 -8.5 1 57.72 218 ILE B O 1
ATOM 9191 N N . GLY B 1 219 ? 0.877 -51.094 -8.383 1 49.62 219 GLY B N 1
ATOM 9192 C CA . GLY B 1 219 ? 1.552 -50.219 -7.434 1 49.62 219 GLY B CA 1
ATOM 9193 C C . GLY B 1 219 ? 1.612 -48.781 -7.891 1 49.62 219 GLY B C 1
ATOM 9194 O O . GLY B 1 219 ? 1.197 -48.469 -9.008 1 49.62 219 GLY B O 1
ATOM 9195 N N . GLY B 1 220 ? 2.217 -47.75 -7.133 1 47.28 220 GLY B N 1
ATOM 9196 C CA . GLY B 1 220 ? 2.363 -46.312 -7.109 1 47.28 220 GLY B CA 1
ATOM 9197 C C . GLY B 1 220 ? 2.734 -45.75 -8.461 1 47.28 220 GLY B C 1
ATOM 9198 O O . GLY B 1 220 ? 3.854 -45.938 -8.938 1 47.28 220 GLY B O 1
ATOM 9199 N N . GLU B 1 221 ? 1.991 -46.125 -9.484 1 46.88 221 GLU B N 1
ATOM 9200 C CA . GLU B 1 221 ? 2.424 -45.219 -10.555 1 46.88 221 GLU B CA 1
ATOM 9201 C C . GLU B 1 221 ? 2.975 -43.906 -9.992 1 46.88 221 GLU B C 1
ATOM 9203 O O . GLU B 1 221 ? 2.508 -43.438 -8.961 1 46.88 221 GLU B O 1
ATOM 9208 N N . VAL B 1 222 ? 4.164 -43.656 -10.281 1 46.09 222 VAL B N 1
ATOM 9209 C CA . VAL B 1 222 ? 4.84 -42.406 -9.938 1 46.09 222 VAL B CA 1
ATOM 9210 C C . VAL B 1 222 ? 3.891 -41.25 -10.164 1 46.09 222 VAL B C 1
ATOM 9212 O O . VAL B 1 222 ? 3.643 -40.844 -11.305 1 46.09 222 VAL B O 1
ATOM 9215 N N . ILE B 1 223 ? 2.686 -41.375 -9.633 1 49.75 223 ILE B N 1
ATOM 9216 C CA . ILE B 1 223 ? 1.913 -40.156 -9.648 1 49.75 223 ILE B CA 1
ATOM 9217 C C . ILE B 1 223 ? 2.83 -38.969 -9.344 1 49.75 223 ILE B C 1
ATOM 9219 O O . ILE B 1 223 ? 3.65 -39.031 -8.422 1 49.75 223 ILE B O 1
ATOM 9223 N N . ILE B 1 224 ? 3.043 -38.219 -10.328 1 55.34 224 ILE B N 1
ATOM 9224 C CA . ILE B 1 224 ? 3.768 -36.969 -10.125 1 55.34 224 ILE B CA 1
ATOM 9225 C C . ILE B 1 224 ? 3.42 -36.375 -8.758 1 55.34 224 ILE B C 1
ATOM 9227 O O . ILE B 1 224 ? 2.262 -36.062 -8.492 1 55.34 224 ILE B O 1
ATOM 9231 N N . SER B 1 225 ? 4.305 -36.75 -7.734 1 67.75 225 SER B N 1
ATOM 9232 C CA . SER B 1 225 ? 4.152 -36.219 -6.379 1 67.75 225 SER B CA 1
ATOM 9233 C C . SER B 1 225 ? 3.76 -34.75 -6.398 1 67.75 225 SER B C 1
ATOM 9235 O O . SER B 1 225 ? 4.246 -33.969 -7.23 1 67.75 225 SER B O 1
ATOM 9237 N N . ALA B 1 226 ? 2.602 -34.5 -5.828 1 71.25 226 ALA B N 1
ATOM 9238 C CA . ALA B 1 226 ? 2.195 -33.125 -5.633 1 71.25 226 ALA B CA 1
ATOM 9239 C C . ALA B 1 226 ? 3.381 -32.25 -5.215 1 71.25 226 ALA B C 1
ATOM 9241 O O . ALA B 1 226 ? 3.473 -31.094 -5.605 1 71.25 226 ALA B O 1
ATOM 9242 N N . PHE B 1 227 ? 4.34 -32.906 -4.547 1 80.5 227 PHE B N 1
ATOM 9243 C CA . PHE B 1 227 ? 5.512 -32.156 -4.078 1 80.5 227 PHE B CA 1
ATOM 9244 C C . PHE B 1 227 ? 6.387 -31.734 -5.254 1 80.5 227 PHE B C 1
ATOM 9246 O O . PHE B 1 227 ? 6.926 -30.625 -5.262 1 80.5 227 PHE B O 1
ATOM 9253 N N . TYR B 1 228 ? 6.391 -32.531 -6.234 1 76.88 228 TYR B N 1
ATOM 9254 C CA . TYR B 1 228 ? 7.242 -32.25 -7.379 1 76.88 228 TYR B CA 1
ATOM 9255 C C . TYR B 1 228 ? 6.652 -31.125 -8.227 1 76.88 228 TYR B C 1
ATOM 9257 O O . TYR B 1 228 ? 7.387 -30.297 -8.773 1 76.88 228 TYR B O 1
ATOM 9265 N N . LEU B 1 229 ? 5.406 -31.109 -8.219 1 70.5 229 LEU B N 1
ATOM 9266 C CA . LEU B 1 229 ? 4.746 -30.125 -9.07 1 70.5 229 LEU B CA 1
ATOM 9267 C C . LEU B 1 229 ? 4.613 -28.781 -8.352 1 70.5 229 LEU B C 1
ATOM 9269 O O . LEU B 1 229 ? 4.852 -27.734 -8.945 1 70.5 229 LEU B O 1
ATOM 9273 N N . MET B 1 230 ? 4.336 -28.844 -7.098 1 79.25 230 MET B N 1
ATOM 9274 C CA . MET B 1 230 ? 3.975 -27.609 -6.402 1 79.25 230 MET B CA 1
ATOM 9275 C C . MET B 1 230 ? 5.121 -27.125 -5.52 1 79.25 230 MET B C 1
ATOM 9277 O O . MET B 1 230 ? 5.152 -25.953 -5.117 1 79.25 230 MET B O 1
ATOM 9281 N N . GLY B 1 231 ? 5.961 -27.969 -5.191 1 84.25 231 GLY B N 1
ATOM 9282 C CA . GLY B 1 231 ? 7.035 -27.625 -4.273 1 84.25 231 GLY B CA 1
ATOM 9283 C C . GLY B 1 231 ? 7.812 -26.391 -4.691 1 84.25 231 GLY B C 1
ATOM 9284 O O . GLY B 1 231 ? 7.883 -25.406 -3.943 1 84.25 231 GLY B O 1
ATOM 9285 N N . PRO B 1 232 ? 8.258 -26.375 -5.922 1 87.38 232 PRO B N 1
ATOM 9286 C CA . PRO B 1 232 ? 9.078 -25.234 -6.348 1 87.38 232 PRO B CA 1
ATOM 9287 C C . PRO B 1 232 ? 8.328 -23.906 -6.293 1 87.38 232 PRO B C 1
ATOM 9289 O O . PRO B 1 232 ? 8.891 -22.891 -5.879 1 87.38 232 PRO B O 1
ATOM 9292 N N . VAL B 1 233 ? 7.125 -23.906 -6.703 1 82.25 233 VAL B N 1
ATOM 9293 C CA . VAL B 1 233 ? 6.336 -22.688 -6.699 1 82.25 233 VAL B CA 1
ATOM 9294 C C . VAL B 1 233 ? 6.113 -22.219 -5.266 1 82.25 233 VAL B C 1
ATOM 9296 O O . VAL B 1 233 ? 6.195 -21.031 -4.973 1 82.25 233 VAL B O 1
ATOM 9299 N N . PHE B 1 234 ? 5.848 -23.125 -4.367 1 87.38 234 PHE B N 1
ATOM 9300 C CA . PHE B 1 234 ? 5.578 -22.781 -2.98 1 87.38 234 PHE B CA 1
ATOM 9301 C C . PHE B 1 234 ? 6.852 -22.312 -2.281 1 87.38 234 PHE B C 1
ATOM 9303 O O . PHE B 1 234 ? 6.801 -21.438 -1.413 1 87.38 234 PHE B O 1
ATOM 9310 N N . PHE B 1 235 ? 7.969 -22.906 -2.666 1 92.81 235 PHE B N 1
ATOM 9311 C CA . PHE B 1 235 ? 9.227 -22.469 -2.076 1 92.81 235 PHE B CA 1
ATOM 9312 C C . PHE B 1 235 ? 9.562 -21.047 -2.518 1 92.81 235 PHE B C 1
ATOM 9314 O O . PHE B 1 235 ? 10.086 -20.25 -1.731 1 92.81 235 PHE B O 1
ATOM 9321 N N . LEU B 1 236 ? 9.258 -20.781 -3.789 1 91.25 236 LEU B N 1
ATOM 9322 C CA . LEU B 1 236 ? 9.445 -19.406 -4.254 1 91.25 236 LEU B CA 1
ATOM 9323 C C . LEU B 1 236 ? 8.492 -18.453 -3.537 1 91.25 236 LEU B C 1
ATOM 9325 O O . LEU B 1 236 ? 8.891 -17.375 -3.127 1 91.25 236 LEU B O 1
ATOM 9329 N N . ALA B 1 237 ? 7.27 -18.859 -3.326 1 86.19 237 ALA B N 1
ATOM 9330 C CA . ALA B 1 237 ? 6.254 -18.031 -2.686 1 86.19 237 ALA B CA 1
ATOM 9331 C C . ALA B 1 237 ? 6.645 -17.703 -1.247 1 86.19 237 ALA B C 1
ATOM 9333 O O . ALA B 1 237 ? 6.531 -16.547 -0.814 1 86.19 237 ALA B O 1
ATOM 9334 N N . PHE B 1 238 ? 7.125 -18.688 -0.567 1 89.12 238 PHE B N 1
ATOM 9335 C CA . PHE B 1 238 ? 7.52 -18.469 0.819 1 89.12 238 PHE B CA 1
ATOM 9336 C C . PHE B 1 238 ? 8.688 -17.484 0.901 1 89.12 238 PHE B C 1
ATOM 9338 O O . PHE B 1 238 ? 8.703 -16.609 1.768 1 89.12 238 PHE B O 1
ATOM 9345 N N . SER B 1 239 ? 9.602 -17.656 0.052 1 90.38 239 SER B N 1
ATOM 9346 C CA . SER B 1 239 ? 10.766 -16.781 0.072 1 90.38 239 SER B CA 1
ATOM 9347 C C . SER B 1 239 ? 10.398 -15.352 -0.29 1 90.38 239 SER B C 1
ATOM 9349 O O . SER B 1 239 ? 11.062 -14.398 0.142 1 90.38 239 SER B O 1
ATOM 9351 N N . MET B 1 240 ? 9.32 -15.195 -1.064 1 89.12 240 MET B N 1
ATOM 9352 C CA . MET B 1 240 ? 8.906 -13.867 -1.51 1 89.12 240 MET B CA 1
ATOM 9353 C C . MET B 1 240 ? 8.25 -13.094 -0.374 1 89.12 240 MET B C 1
ATOM 9355 O O . MET B 1 240 ? 8.281 -11.859 -0.358 1 89.12 240 MET B O 1
ATOM 9359 N N . PHE B 1 241 ? 7.645 -13.75 0.66 1 87.5 241 PHE B N 1
ATOM 9360 C CA . PHE B 1 241 ? 7.094 -13.062 1.818 1 87.5 241 PHE B CA 1
ATOM 9361 C C . PHE B 1 241 ? 8.188 -12.312 2.574 1 87.5 241 PHE B C 1
ATOM 9363 O O . PHE B 1 241 ? 8.016 -11.148 2.943 1 87.5 241 PHE B O 1
ATOM 9370 N N . GLY B 1 242 ? 9.305 -13.062 2.75 1 91.06 242 GLY B N 1
ATOM 9371 C CA . GLY B 1 242 ? 10.43 -12.398 3.391 1 91.06 242 GLY B CA 1
ATOM 9372 C C . GLY B 1 242 ? 10.977 -11.234 2.588 1 91.06 242 GLY B C 1
ATOM 9373 O O . GLY B 1 242 ? 11.258 -10.172 3.143 1 91.06 242 GLY B O 1
ATOM 9374 N N . PHE B 1 243 ? 11 -11.375 1.296 1 94.06 243 PHE B N 1
ATOM 9375 C CA . PHE B 1 243 ? 11.508 -10.359 0.386 1 94.06 243 PHE B CA 1
ATOM 9376 C C . PHE B 1 243 ? 10.656 -9.094 0.46 1 94.06 243 PHE B C 1
ATOM 9378 O O . PHE B 1 243 ? 11.188 -7.988 0.545 1 94.06 243 PHE B O 1
ATOM 9385 N N . VAL B 1 244 ? 9.336 -9.227 0.463 1 91.44 244 VAL B N 1
ATOM 9386 C CA . VAL B 1 244 ? 8.422 -8.094 0.46 1 91.44 244 VAL B CA 1
ATOM 9387 C C . VAL B 1 244 ? 8.516 -7.352 1.791 1 91.44 244 VAL B C 1
ATOM 9389 O O . VAL B 1 244 ? 8.484 -6.117 1.824 1 91.44 244 VAL B O 1
ATOM 9392 N N . LEU B 1 245 ? 8.633 -8.07 2.854 1 91.25 245 LEU B N 1
ATOM 9393 C CA . LEU B 1 245 ? 8.734 -7.449 4.172 1 91.25 245 LEU B CA 1
ATOM 9394 C C . LEU B 1 245 ? 10.047 -6.695 4.316 1 91.25 245 LEU B C 1
ATOM 9396 O O . LEU B 1 245 ? 10.086 -5.609 4.902 1 91.25 245 LEU B O 1
ATOM 9400 N N . GLN B 1 246 ? 11.102 -7.297 3.791 1 93.56 246 GLN B N 1
ATOM 9401 C CA . GLN B 1 246 ? 12.406 -6.648 3.84 1 93.56 246 GLN B CA 1
ATOM 9402 C C . GLN B 1 246 ? 12.414 -5.363 3.014 1 93.56 246 GLN B C 1
ATOM 9404 O O . GLN B 1 246 ? 12.898 -4.328 3.473 1 93.56 246 GLN B O 1
ATOM 9409 N N . LEU B 1 247 ? 11.914 -5.473 1.815 1 94.12 247 LEU B N 1
ATOM 9410 C CA . LEU B 1 247 ? 11.805 -4.312 0.94 1 94.12 247 LEU B CA 1
ATOM 9411 C C . LEU B 1 247 ? 10.945 -3.227 1.582 1 94.12 247 LEU B C 1
ATOM 9413 O O . LEU B 1 247 ? 11.305 -2.047 1.551 1 94.12 247 LEU B O 1
ATOM 9417 N N . GLY B 1 248 ? 9.875 -3.637 2.234 1 91.56 248 GLY B N 1
ATOM 9418 C CA . GLY B 1 248 ? 8.977 -2.697 2.885 1 91.56 248 GLY B CA 1
ATOM 9419 C C . GLY B 1 248 ? 9.609 -1.981 4.062 1 91.56 248 GLY B C 1
ATOM 9420 O O . GLY B 1 248 ? 9.383 -0.786 4.262 1 91.56 248 GLY B O 1
ATOM 9421 N N . SER B 1 249 ? 10.406 -2.643 4.793 1 91.56 249 SER B N 1
ATOM 9422 C CA . SER B 1 249 ? 11.031 -2.061 5.977 1 91.56 249 SER B CA 1
ATOM 9423 C C . SER B 1 249 ? 12.016 -0.961 5.598 1 91.56 249 SER B C 1
ATOM 9425 O O . SER B 1 249 ? 12.039 0.102 6.219 1 91.56 249 SER B O 1
ATOM 9427 N N . VAL B 1 250 ? 12.789 -1.187 4.582 1 92.62 250 VAL B N 1
ATOM 9428 C CA . VAL B 1 250 ? 13.797 -0.218 4.16 1 92.62 250 VAL B CA 1
ATOM 9429 C C . VAL B 1 250 ? 13.125 0.976 3.492 1 92.62 250 VAL B C 1
ATOM 9431 O O . VAL B 1 250 ? 13.5 2.125 3.73 1 92.62 250 VAL B O 1
ATOM 9434 N N . VAL B 1 251 ? 12.109 0.745 2.721 1 93.31 251 VAL B N 1
ATOM 9435 C CA . VAL B 1 251 ? 11.438 1.81 1.985 1 93.31 251 VAL B CA 1
ATOM 9436 C C . VAL B 1 251 ? 10.617 2.666 2.949 1 93.31 251 VAL B C 1
ATOM 9438 O O . VAL B 1 251 ? 10.484 3.875 2.754 1 93.31 251 VAL B O 1
ATOM 9441 N N . THR B 1 252 ? 10.086 2.092 3.994 1 91 252 THR B N 1
ATOM 9442 C CA . THR B 1 252 ? 9.328 2.852 4.984 1 91 252 THR B CA 1
ATOM 9443 C C . THR B 1 252 ? 10.219 3.895 5.656 1 91 252 THR B C 1
ATOM 9445 O O . THR B 1 252 ? 9.773 5.016 5.922 1 91 252 THR B O 1
ATOM 9448 N N . GLU B 1 253 ? 11.43 3.523 5.949 1 91.75 253 GLU B N 1
ATOM 9449 C CA . GLU B 1 253 ? 12.359 4.477 6.551 1 91.75 253 GLU B CA 1
ATOM 9450 C C . GLU B 1 253 ? 12.68 5.613 5.586 1 91.75 253 GLU B C 1
ATOM 9452 O O . GLU B 1 253 ? 12.906 6.746 6.012 1 91.75 253 GLU B O 1
ATOM 9457 N N . LYS B 1 254 ? 12.727 5.281 4.371 1 89.75 254 LYS B N 1
ATOM 9458 C CA . LYS B 1 254 ? 12.969 6.301 3.355 1 89.75 254 LYS B CA 1
ATOM 9459 C C . LYS B 1 254 ? 11.758 7.211 3.188 1 89.75 254 LYS B C 1
ATOM 9461 O O . LYS B 1 254 ? 11.898 8.43 3.055 1 89.75 254 LYS B O 1
ATOM 9466 N N . GLU B 1 255 ? 10.602 6.629 3.186 1 89.25 255 GLU B N 1
ATOM 9467 C CA . GLU B 1 255 ? 9.367 7.383 3.027 1 89.25 255 GLU B CA 1
ATOM 9468 C C . GLU B 1 255 ? 9.172 8.375 4.172 1 89.25 255 GLU B C 1
ATOM 9470 O O . GLU B 1 255 ? 8.734 9.508 3.955 1 89.25 255 GLU B O 1
ATOM 9475 N N . LEU B 1 256 ? 9.547 7.973 5.367 1 89.25 256 LEU B N 1
ATOM 9476 C CA . LEU B 1 256 ? 9.375 8.805 6.555 1 89.25 256 LEU B CA 1
ATOM 9477 C C . LEU B 1 256 ? 10.57 9.734 6.742 1 89.25 256 LEU B C 1
ATOM 9479 O O . LEU B 1 256 ? 10.648 10.453 7.742 1 89.25 256 LEU B O 1
ATOM 9483 N N . LYS B 1 257 ? 11.562 9.688 5.832 1 89.81 257 LYS B N 1
ATOM 9484 C CA . LYS B 1 257 ? 12.75 10.539 5.832 1 89.81 257 LYS B CA 1
ATOM 9485 C C . LYS B 1 257 ? 13.578 10.328 7.098 1 89.81 257 LYS B C 1
ATOM 9487 O O . LYS B 1 257 ? 14.156 11.273 7.633 1 89.81 257 LYS B O 1
ATOM 9492 N N . LEU B 1 258 ? 13.531 9.164 7.598 1 91.81 258 LEU B N 1
ATOM 9493 C CA . LEU B 1 258 ? 14.289 8.836 8.797 1 91.81 258 LEU B CA 1
ATOM 9494 C C . LEU B 1 258 ? 15.766 8.672 8.477 1 91.81 258 LEU B C 1
ATOM 9496 O O . LEU B 1 258 ? 16.625 9.016 9.289 1 91.81 258 LEU B O 1
ATOM 9500 N N . ARG B 1 259 ? 15.984 8.156 7.32 1 89.12 259 ARG B N 1
ATOM 9501 C CA . ARG B 1 259 ? 17.375 8.008 6.906 1 89.12 259 ARG B CA 1
ATOM 9502 C C . ARG B 1 259 ? 18.047 9.367 6.754 1 89.12 259 ARG B C 1
ATOM 9504 O O . ARG B 1 259 ? 19.219 9.523 7.125 1 89.12 259 ARG B O 1
ATOM 9511 N N . GLU B 1 260 ? 17.344 10.281 6.238 1 85.56 260 GLU B N 1
ATOM 9512 C CA . GLU B 1 260 ? 17.875 11.633 6.098 1 85.56 260 GLU B CA 1
ATOM 9513 C C . GLU B 1 260 ? 18.141 12.266 7.461 1 85.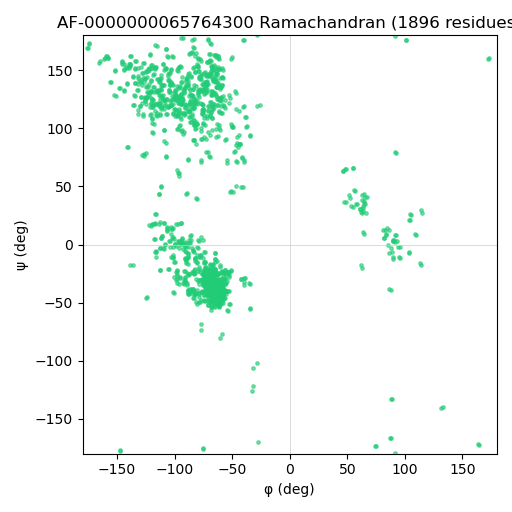56 260 GLU B C 1
ATOM 9515 O O . GLU B 1 260 ? 19.141 12.969 7.637 1 85.56 260 GLU B O 1
ATOM 9520 N N . ALA B 1 261 ? 17.219 12 8.328 1 88.81 261 ALA B N 1
ATOM 9521 C CA . ALA B 1 261 ? 17.406 12.523 9.68 1 88.81 261 ALA B CA 1
ATOM 9522 C C . ALA B 1 261 ? 18.641 11.938 10.336 1 88.81 261 ALA B C 1
ATOM 9524 O O . ALA B 1 261 ? 19.391 12.641 11.008 1 88.81 261 ALA B O 1
ATOM 9525 N N . MET B 1 262 ? 18.891 10.703 10.117 1 90.56 262 MET B N 1
ATOM 9526 C CA . MET B 1 262 ? 20.062 10.055 10.688 1 90.56 262 MET B CA 1
ATOM 9527 C C . MET B 1 262 ? 21.344 10.578 10.031 1 90.56 262 MET B C 1
ATOM 9529 O O . MET B 1 262 ? 22.359 10.742 10.703 1 90.56 262 MET B O 1
ATOM 9533 N N . THR B 1 263 ? 21.25 10.859 8.805 1 84.56 263 THR B N 1
ATOM 9534 C CA . THR B 1 263 ? 22.406 11.367 8.094 1 84.56 263 THR B CA 1
ATOM 9535 C C . THR B 1 263 ? 22.766 12.773 8.578 1 84.56 263 THR B C 1
ATOM 9537 O O . THR B 1 263 ? 23.953 13.125 8.672 1 84.56 263 THR B O 1
ATOM 9540 N N . THR B 1 264 ? 21.766 13.547 8.828 1 83.75 264 THR B N 1
ATOM 9541 C CA . THR B 1 264 ? 22.016 14.891 9.336 1 83.75 264 THR B CA 1
ATOM 9542 C C . THR B 1 264 ? 22.641 14.836 10.727 1 83.75 264 THR B C 1
ATOM 9544 O O . THR B 1 264 ? 23.359 15.766 11.133 1 83.75 264 THR B O 1
ATOM 9547 N N . MET B 1 265 ? 22.406 13.773 11.391 1 87.81 265 MET B N 1
ATOM 9548 C CA . MET B 1 265 ? 22.969 13.617 12.727 1 87.81 265 MET B CA 1
ATOM 9549 C C . MET B 1 265 ? 24.359 12.984 12.656 1 87.81 265 MET B C 1
ATOM 9551 O O . MET B 1 265 ? 25.031 12.844 13.68 1 87.81 265 MET B O 1
ATOM 9555 N N . GLY B 1 266 ? 24.781 12.523 11.453 1 82.5 266 GLY B N 1
ATOM 9556 C CA . GLY B 1 266 ? 26.156 12.086 11.273 1 82.5 266 GLY B CA 1
ATOM 9557 C C . GLY B 1 266 ? 26.297 10.57 11.227 1 82.5 266 GLY B C 1
ATOM 9558 O O . GLY B 1 266 ? 27.344 10.031 11.609 1 82.5 266 GLY B O 1
ATOM 9559 N N . VAL B 1 267 ? 25.297 9.891 10.836 1 89.75 267 VAL B N 1
ATOM 9560 C CA . VAL B 1 267 ? 25.391 8.438 10.758 1 89.75 267 VAL B CA 1
ATOM 9561 C C . VAL B 1 267 ? 26.266 8.039 9.57 1 89.75 267 VAL B C 1
ATOM 9563 O O . VAL B 1 267 ? 26.203 8.672 8.516 1 89.75 267 VAL B O 1
ATOM 9566 N N . TYR B 1 268 ? 27.078 7.016 9.82 1 88.56 268 TYR B N 1
ATOM 9567 C CA . TYR B 1 268 ? 27.859 6.457 8.719 1 88.56 268 TYR B CA 1
ATOM 9568 C C . TYR B 1 268 ? 26.969 5.609 7.809 1 88.56 268 TYR B C 1
ATOM 9570 O O . TYR B 1 268 ? 26.203 4.77 8.289 1 88.56 268 TYR B O 1
ATOM 9578 N N . GLU B 1 269 ? 27.094 5.82 6.531 1 87.75 269 GLU B N 1
ATOM 9579 C CA . GLU B 1 269 ? 26.297 5.066 5.574 1 87.75 269 GLU B CA 1
ATOM 9580 C C . GLU B 1 269 ? 26.609 3.572 5.652 1 87.75 269 GLU B C 1
ATOM 9582 O O . GLU B 1 269 ? 25.719 2.738 5.484 1 87.75 269 GLU B O 1
ATOM 9587 N N . SER B 1 270 ? 27.844 3.213 5.855 1 90.81 270 SER B N 1
ATOM 9588 C CA . SER B 1 270 ? 28.234 1.813 5.945 1 90.81 270 SER B CA 1
ATOM 9589 C C . SER B 1 270 ? 27.609 1.139 7.164 1 90.81 270 SER B C 1
ATOM 9591 O O . SER B 1 270 ? 27.219 -0.029 7.102 1 90.81 270 SER B O 1
ATOM 9593 N N . ALA B 1 271 ? 27.516 1.916 8.234 1 94.12 271 ALA B N 1
ATOM 9594 C CA . ALA B 1 271 ? 26.906 1.351 9.43 1 94.12 271 ALA B CA 1
ATOM 9595 C C . ALA B 1 271 ? 25.422 1.084 9.219 1 94.12 271 ALA B C 1
ATOM 9597 O O . ALA B 1 271 ? 24.891 0.083 9.695 1 94.12 271 ALA B O 1
ATOM 9598 N N . TYR B 1 272 ? 24.844 1.982 8.461 1 93.94 272 TYR B N 1
ATOM 9599 C CA . TYR B 1 272 ? 23.406 1.845 8.188 1 93.94 272 TYR B CA 1
ATOM 9600 C C . TYR B 1 272 ? 23.125 0.596 7.359 1 93.94 272 TYR B C 1
ATOM 9602 O O . TYR B 1 272 ? 22.328 -0.25 7.754 1 93.94 272 TYR B O 1
ATOM 9610 N N . TRP B 1 273 ? 23.812 0.36 6.266 1 93.75 273 TRP B N 1
ATOM 9611 C CA . TRP B 1 273 ? 23.562 -0.756 5.359 1 93.75 273 TRP B CA 1
ATOM 9612 C C . TRP B 1 273 ? 24.031 -2.072 5.977 1 93.75 273 TRP B C 1
ATOM 9614 O O . TRP B 1 273 ? 23.391 -3.109 5.789 1 93.75 273 TRP B O 1
ATOM 9624 N N . LEU B 1 274 ? 25.109 -1.989 6.691 1 95 274 LEU B N 1
ATOM 9625 C CA . LEU B 1 274 ? 25.609 -3.205 7.32 1 95 274 LEU B CA 1
ATOM 9626 C C . LEU B 1 274 ? 24.656 -3.686 8.414 1 95 274 LEU B C 1
ATOM 9628 O O . LEU B 1 274 ? 24.5 -4.891 8.617 1 95 274 LEU B O 1
ATOM 9632 N N . SER B 1 275 ? 24.094 -2.736 9.156 1 96.12 275 SER B N 1
ATOM 9633 C CA . SER B 1 275 ? 23.156 -3.129 10.203 1 96.12 275 SER B CA 1
ATOM 9634 C C . SER B 1 275 ? 21.953 -3.848 9.617 1 96.12 275 SER B C 1
ATOM 9636 O O . SER B 1 275 ? 21.5 -4.859 10.156 1 96.12 275 SER B O 1
ATOM 9638 N N . TRP B 1 276 ? 21.422 -3.344 8.469 1 95.19 276 TRP B N 1
ATOM 9639 C CA . TRP B 1 276 ? 20.281 -3.99 7.816 1 95.19 276 TRP B CA 1
ATOM 9640 C C . TRP B 1 276 ? 20.703 -5.332 7.223 1 95.19 276 TRP B C 1
ATOM 9642 O O . TRP B 1 276 ? 19.953 -6.312 7.309 1 95.19 276 TRP B O 1
ATOM 9652 N N . LEU B 1 277 ? 21.891 -5.391 6.605 1 95.88 277 LEU B N 1
ATOM 9653 C CA . LEU B 1 277 ? 22.359 -6.609 5.961 1 95.88 277 LEU B CA 1
ATOM 9654 C C . LEU B 1 277 ? 22.531 -7.734 6.977 1 95.88 277 LEU B C 1
ATOM 9656 O O . LEU B 1 277 ? 22.078 -8.859 6.742 1 95.88 277 LEU B O 1
ATOM 9660 N N . ILE B 1 278 ? 23.094 -7.422 8.102 1 96.5 278 ILE B N 1
ATOM 9661 C CA . ILE B 1 278 ? 23.375 -8.445 9.102 1 96.5 278 ILE B CA 1
ATOM 9662 C C . ILE B 1 278 ? 22.078 -8.898 9.758 1 96.5 278 ILE B C 1
ATOM 9664 O O . ILE B 1 278 ? 21.859 -10.102 9.961 1 96.5 278 ILE B O 1
ATOM 9668 N N . TRP B 1 279 ? 21.219 -8 10.078 1 95.88 279 TRP B N 1
ATOM 9669 C CA . TRP B 1 279 ? 19.969 -8.383 10.734 1 95.88 279 TRP B CA 1
ATOM 9670 C C . TRP B 1 279 ? 19.109 -9.211 9.797 1 95.88 279 TRP B C 1
ATOM 9672 O O . TRP B 1 279 ? 18.594 -10.266 10.18 1 95.88 279 TRP B O 1
ATOM 9682 N N . GLU B 1 280 ? 18.922 -8.711 8.586 1 95.56 280 GLU B N 1
ATOM 9683 C CA . GLU B 1 280 ? 18.125 -9.461 7.621 1 95.56 280 GLU B CA 1
ATOM 9684 C C . GLU B 1 280 ? 18.781 -10.789 7.277 1 95.56 280 GLU B C 1
ATOM 9686 O O . GLU B 1 280 ? 18.109 -11.766 6.965 1 95.56 280 GLU B O 1
ATOM 9691 N N . GLY B 1 281 ? 20.156 -10.758 7.305 1 96 281 GLY B N 1
ATOM 9692 C CA . GLY B 1 281 ? 20.891 -12.008 7.109 1 96 281 GLY B CA 1
ATOM 9693 C C . GLY B 1 281 ? 20.594 -13.039 8.18 1 96 281 GLY B C 1
ATOM 9694 O O . GLY B 1 281 ? 20.406 -14.219 7.879 1 96 281 GLY B O 1
ATOM 9695 N N . ILE B 1 282 ? 20.438 -12.586 9.383 1 96.56 282 ILE B N 1
ATOM 9696 C CA . ILE B 1 282 ? 20.156 -13.477 10.5 1 96.56 282 ILE B CA 1
ATOM 9697 C C . ILE B 1 282 ? 18.734 -14.008 10.391 1 96.56 282 ILE B C 1
ATOM 9699 O O . ILE B 1 282 ? 18.484 -15.195 10.602 1 96.56 282 ILE B O 1
ATOM 9703 N N . LEU B 1 283 ? 17.781 -13.164 10.062 1 95.38 283 LEU B N 1
ATOM 9704 C CA . LEU B 1 283 ? 16.406 -13.594 9.906 1 95.38 283 LEU B CA 1
ATOM 9705 C C . LEU B 1 283 ? 16.266 -14.602 8.773 1 95.38 283 LEU B C 1
ATOM 9707 O O . LEU B 1 283 ? 15.523 -15.578 8.891 1 95.38 283 LEU B O 1
ATOM 9711 N N . THR B 1 284 ? 16.969 -14.336 7.711 1 95.75 284 THR B N 1
ATOM 9712 C CA . THR B 1 284 ? 16.938 -15.242 6.57 1 95.75 284 THR B CA 1
ATOM 9713 C C . THR B 1 284 ? 17.594 -16.578 6.922 1 95.75 284 THR B C 1
ATOM 9715 O O . THR B 1 284 ? 17.156 -17.625 6.453 1 95.75 284 THR B O 1
ATOM 9718 N N . PHE B 1 285 ? 18.656 -16.5 7.727 1 97.19 285 PHE B N 1
ATOM 9719 C CA . PHE B 1 285 ? 19.328 -17.719 8.18 1 97.19 285 PHE B CA 1
ATOM 9720 C C . PHE B 1 285 ? 18.375 -18.594 8.984 1 97.19 285 PHE B C 1
ATOM 9722 O O . PHE B 1 285 ? 18.25 -19.781 8.719 1 97.19 285 PHE B O 1
ATOM 9729 N N . VAL B 1 286 ? 17.641 -18.031 9.852 1 96.56 286 VAL B N 1
ATOM 9730 C CA . VAL B 1 286 ? 16.703 -18.766 10.703 1 96.56 286 VAL B CA 1
ATOM 9731 C C . VAL B 1 286 ? 15.516 -19.234 9.875 1 96.56 286 VAL B C 1
ATOM 9733 O O . VAL B 1 286 ? 15.039 -20.359 10.055 1 96.56 286 VAL B O 1
ATOM 9736 N N . SER B 1 287 ? 15.016 -18.422 8.969 1 96 287 SER B N 1
ATOM 9737 C CA . SER B 1 287 ? 13.891 -18.797 8.117 1 96 287 SER B CA 1
ATOM 9738 C C . SER B 1 287 ? 14.234 -19.984 7.234 1 96 287 SER B C 1
ATOM 9740 O O . SER B 1 287 ? 13.422 -20.906 7.078 1 96 287 SER B O 1
ATOM 9742 N N . SER B 1 288 ? 15.453 -19.969 6.648 1 96.56 288 SER B N 1
ATOM 9743 C CA . SER B 1 288 ? 15.875 -21.078 5.797 1 96.56 288 SER B CA 1
ATOM 9744 C C . SER B 1 288 ? 16.062 -22.359 6.609 1 96.56 288 SER B C 1
ATOM 9746 O O . SER B 1 288 ? 15.773 -23.453 6.129 1 96.56 288 SER B O 1
ATOM 9748 N N . LEU B 1 289 ? 16.562 -22.203 7.832 1 96.88 289 LEU B N 1
ATOM 9749 C CA . LEU B 1 289 ? 16.719 -23.344 8.711 1 96.88 289 LEU B CA 1
ATOM 9750 C C . LEU B 1 289 ? 15.367 -23.969 9.062 1 96.88 289 LEU B C 1
ATOM 9752 O O . LEU B 1 289 ? 15.203 -25.188 9.016 1 96.88 289 LEU B O 1
ATOM 9756 N N . PHE B 1 290 ? 14.398 -23.172 9.344 1 96.25 290 PHE B N 1
ATOM 9757 C CA . PHE B 1 290 ? 13.062 -23.656 9.68 1 96.25 290 PHE B CA 1
ATOM 9758 C C . PHE B 1 290 ? 12.414 -24.328 8.484 1 96.25 290 PHE B C 1
ATOM 9760 O O . PHE B 1 290 ? 11.719 -25.344 8.633 1 96.25 290 PHE B O 1
ATOM 9767 N N . LEU B 1 291 ? 12.648 -23.766 7.352 1 95.5 291 LEU B N 1
ATOM 9768 C CA . LEU B 1 291 ? 12.078 -24.359 6.148 1 95.5 291 LEU B CA 1
ATOM 9769 C C . LEU B 1 291 ? 12.555 -25.797 5.984 1 95.5 291 LEU B C 1
ATOM 9771 O O . LEU B 1 291 ? 11.75 -26.703 5.738 1 95.5 291 LEU B O 1
ATOM 9775 N N . VAL B 1 292 ? 13.906 -26.047 6.145 1 96.38 292 VAL B N 1
ATOM 9776 C CA . VAL B 1 292 ? 14.477 -27.391 5.969 1 96.38 292 VAL B CA 1
ATOM 9777 C C . VAL B 1 292 ? 14.008 -28.297 7.098 1 96.38 292 VAL B C 1
ATOM 9779 O O . VAL B 1 292 ? 13.656 -29.453 6.859 1 96.38 292 VAL B O 1
ATOM 9782 N N . LEU B 1 293 ? 13.875 -27.766 8.281 1 96.25 293 LEU B N 1
ATOM 9783 C CA . LEU B 1 293 ? 13.445 -28.562 9.43 1 96.25 293 LEU B CA 1
ATOM 9784 C C . LEU B 1 293 ? 11.977 -28.938 9.312 1 96.25 293 LEU B C 1
ATOM 9786 O O . LEU B 1 293 ? 11.586 -30.062 9.656 1 96.25 293 LEU B O 1
ATOM 9790 N N . PHE B 1 294 ? 11.164 -28.062 8.859 1 95.69 294 PHE B N 1
ATOM 9791 C CA . PHE B 1 294 ? 9.75 -28.375 8.656 1 95.69 294 PHE B CA 1
ATOM 9792 C C . PHE B 1 294 ? 9.578 -29.422 7.562 1 95.69 294 PHE B C 1
ATOM 9794 O O . PHE B 1 294 ? 8.719 -30.312 7.664 1 95.69 294 PHE B O 1
ATOM 9801 N N . GLY B 1 295 ? 10.383 -29.266 6.484 1 94.19 295 GLY B N 1
ATOM 9802 C CA . GLY B 1 295 ? 10.352 -30.281 5.453 1 94.19 295 GLY B CA 1
ATOM 9803 C C . GLY B 1 295 ? 10.711 -31.672 5.973 1 94.19 295 GLY B C 1
ATOM 9804 O O . GLY B 1 295 ? 10.078 -32.656 5.598 1 94.19 295 GLY B O 1
ATOM 9805 N N . MET B 1 296 ? 11.656 -31.734 6.895 1 95 296 MET B N 1
ATOM 9806 C CA . MET B 1 296 ? 12.062 -33 7.496 1 95 296 MET B CA 1
ATOM 9807 C C . MET B 1 296 ? 11 -33.5 8.461 1 95 296 MET B C 1
ATOM 9809 O O . MET B 1 296 ? 10.766 -34.719 8.547 1 95 296 MET B O 1
ATOM 9813 N N . MET B 1 297 ? 10.336 -32.594 9.164 1 94.38 297 MET B N 1
ATOM 9814 C CA . MET B 1 297 ? 9.289 -32.938 10.117 1 94.38 297 MET B CA 1
ATOM 9815 C C . MET B 1 297 ? 8.148 -33.688 9.422 1 94.38 297 MET B C 1
ATOM 9817 O O . MET B 1 297 ? 7.621 -34.656 9.953 1 94.38 297 MET B O 1
ATOM 9821 N N . PHE B 1 298 ? 7.852 -33.25 8.18 1 92.62 298 PHE B N 1
ATOM 9822 C CA . PHE B 1 298 ? 6.758 -33.875 7.441 1 92.62 298 PHE B CA 1
ATOM 9823 C C . PHE B 1 298 ? 7.266 -35.031 6.605 1 92.62 298 PHE B C 1
ATOM 9825 O O . PHE B 1 298 ? 6.52 -35.594 5.805 1 92.62 298 PHE B O 1
ATOM 9832 N N . GLN B 1 299 ? 8.555 -35.344 6.668 1 90.81 299 GLN B N 1
ATOM 9833 C CA . GLN B 1 299 ? 9.203 -36.531 6.148 1 90.81 299 GLN B CA 1
ATOM 9834 C C . GLN B 1 299 ? 9.133 -36.594 4.625 1 90.81 299 GLN B C 1
ATOM 9836 O O . GLN B 1 299 ? 8.797 -37.625 4.047 1 90.81 299 GLN B O 1
ATOM 9841 N N . PHE B 1 300 ? 9.32 -35.469 3.969 1 90.12 300 PHE B N 1
ATOM 9842 C CA . PHE B 1 300 ? 9.422 -35.469 2.514 1 90.12 300 PHE B CA 1
ATOM 9843 C C . PHE B 1 300 ? 10.773 -36.031 2.066 1 90.12 300 PHE B C 1
ATOM 9845 O O . PHE B 1 300 ? 11.812 -35.656 2.613 1 90.12 300 PHE B O 1
ATOM 9852 N N . GLU B 1 301 ? 10.812 -36.875 1.112 1 89.06 301 GLU B N 1
ATOM 9853 C CA . GLU B 1 301 ? 12.023 -37.531 0.638 1 89.06 301 GLU B CA 1
ATOM 9854 C C . GLU B 1 301 ? 13.031 -36.5 0.1 1 89.06 301 GLU B C 1
ATOM 9856 O O . GLU B 1 301 ? 14.242 -36.719 0.197 1 89.06 301 GLU B O 1
ATOM 9861 N N . PHE B 1 302 ? 12.547 -35.438 -0.424 1 91.69 302 PHE B N 1
ATOM 9862 C CA . PHE B 1 302 ? 13.391 -34.375 -0.936 1 91.69 302 PHE B CA 1
ATOM 9863 C C . PHE B 1 302 ? 14.344 -33.875 0.145 1 91.69 302 PHE B C 1
ATOM 9865 O O . PHE B 1 302 ? 15.531 -33.656 -0.112 1 91.69 302 PHE B O 1
ATOM 9872 N N . PHE B 1 303 ? 13.867 -33.75 1.416 1 94 303 PHE B N 1
ATOM 9873 C CA . PHE B 1 303 ? 14.648 -33.156 2.506 1 94 303 PHE B CA 1
ATOM 9874 C C . PHE B 1 303 ? 15.414 -34.25 3.248 1 94 303 PHE B C 1
ATOM 9876 O O . PHE B 1 303 ? 16.453 -33.969 3.848 1 94 303 PHE B O 1
ATOM 9883 N N . LEU B 1 304 ? 14.938 -35.438 3.145 1 92.94 304 LEU B N 1
ATOM 9884 C CA . LEU B 1 304 ? 15.547 -36.531 3.914 1 92.94 304 LEU B CA 1
ATOM 9885 C C . LEU B 1 304 ? 16.688 -37.156 3.135 1 92.94 304 LEU B C 1
ATOM 9887 O O . LEU B 1 304 ? 17.719 -37.531 3.717 1 92.94 304 LEU B O 1
ATOM 9891 N N . LYS B 1 305 ? 16.516 -37.312 1.859 1 91 305 LYS B N 1
ATOM 9892 C CA . LYS B 1 305 ? 17.5 -38.031 1.059 1 91 305 LYS B CA 1
ATOM 9893 C C . LYS B 1 305 ? 18.641 -37.125 0.636 1 91 305 LYS B C 1
ATOM 9895 O O . LYS B 1 305 ? 19.797 -37.531 0.58 1 91 305 LYS B O 1
ATOM 9900 N N . ASN B 1 306 ? 18.344 -35.906 0.317 1 93.75 306 ASN B N 1
ATOM 9901 C CA . ASN B 1 306 ? 19.406 -34.938 -0.005 1 93.75 306 ASN B CA 1
ATOM 9902 C C . ASN B 1 306 ? 20.141 -34.469 1.247 1 93.75 306 ASN B C 1
ATOM 9904 O O . ASN B 1 306 ? 19.562 -34.406 2.326 1 93.75 306 ASN B O 1
ATOM 9908 N N . SER B 1 307 ? 21.422 -34.188 1.064 1 94.81 307 SER B N 1
ATOM 9909 C CA . SER B 1 307 ? 22.203 -33.719 2.191 1 94.81 307 SER B CA 1
ATOM 9910 C C . SER B 1 307 ? 21.609 -32.438 2.779 1 94.81 307 SER B C 1
ATOM 9912 O O . SER B 1 307 ? 21.203 -31.531 2.039 1 94.81 307 SER B O 1
ATOM 9914 N N . PHE B 1 308 ? 21.562 -32.375 4.137 1 95.56 308 PHE B N 1
ATOM 9915 C CA . PHE B 1 308 ? 20.984 -31.234 4.852 1 95.56 308 PHE B CA 1
ATOM 9916 C C . PHE B 1 308 ? 21.688 -29.938 4.469 1 95.56 308 PHE B C 1
ATOM 9918 O O . PHE B 1 308 ? 21.031 -28.922 4.219 1 95.56 308 PHE B O 1
ATOM 9925 N N . VAL B 1 309 ? 22.969 -29.953 4.395 1 95.25 309 VAL B N 1
ATOM 9926 C CA . VAL B 1 309 ? 23.781 -28.766 4.152 1 95.25 309 VAL B CA 1
ATOM 9927 C C . VAL B 1 309 ? 23.531 -28.25 2.73 1 95.25 309 VAL B C 1
ATOM 9929 O O . VAL B 1 309 ? 23.484 -27.047 2.496 1 95.25 309 VAL B O 1
ATOM 9932 N N . LEU B 1 310 ? 23.297 -29.188 1.839 1 94.94 310 LEU B N 1
ATOM 9933 C CA . LEU B 1 310 ? 23.078 -28.812 0.448 1 94.94 310 LEU B CA 1
ATOM 9934 C C . LEU B 1 310 ? 21.75 -28.078 0.287 1 94.94 310 LEU B C 1
ATOM 9936 O O . LEU B 1 310 ? 21.688 -27.031 -0.358 1 94.94 310 LEU B O 1
ATOM 9940 N N . VAL B 1 311 ? 20.734 -28.672 0.844 1 96.31 311 VAL B N 1
ATOM 9941 C CA . VAL B 1 311 ? 19.406 -28.078 0.722 1 96.31 311 VAL B CA 1
ATOM 9942 C C . VAL B 1 311 ? 19.359 -26.75 1.479 1 96.31 311 VAL B C 1
ATOM 9944 O O . VAL B 1 311 ? 18.844 -25.766 0.974 1 96.31 311 VAL B O 1
ATOM 9947 N N . PHE B 1 312 ? 19.969 -26.703 2.662 1 97.25 312 PHE B N 1
ATOM 9948 C CA . PHE B 1 312 ? 19.984 -25.5 3.488 1 97.25 312 PHE B CA 1
ATOM 9949 C C . PHE B 1 312 ? 20.703 -24.359 2.777 1 97.25 312 PHE B C 1
ATOM 9951 O O . PHE B 1 312 ? 20.219 -23.234 2.748 1 97.25 312 PHE B O 1
ATOM 9958 N N . LEU B 1 313 ? 21.844 -24.641 2.207 1 96.88 313 LEU B N 1
ATOM 9959 C CA . LEU B 1 313 ? 22.656 -23.609 1.557 1 96.88 313 LEU B CA 1
ATOM 9960 C C . LEU B 1 313 ? 21.938 -23.062 0.328 1 96.88 313 LEU B C 1
ATOM 9962 O O . LEU B 1 313 ? 22.094 -21.875 0.004 1 96.88 313 LEU B O 1
ATOM 9966 N N . LEU B 1 314 ? 21.234 -23.922 -0.364 1 96.88 314 LEU B N 1
ATOM 9967 C CA . LEU B 1 314 ? 20.516 -23.438 -1.535 1 96.88 314 LEU B CA 1
ATOM 9968 C C . LEU B 1 314 ? 19.453 -22.406 -1.142 1 96.88 314 LEU B C 1
ATOM 9970 O O . LEU B 1 314 ? 19.391 -21.328 -1.738 1 96.88 314 LEU B O 1
ATOM 9974 N N . PHE B 1 315 ? 18.672 -22.719 -0.119 1 97.38 315 PHE B N 1
ATOM 9975 C CA . PHE B 1 315 ? 17.609 -21.812 0.312 1 97.38 315 PHE B CA 1
ATOM 9976 C C . PHE B 1 315 ? 18.203 -20.578 0.967 1 97.38 315 PHE B C 1
ATOM 9978 O O . PHE B 1 315 ? 17.719 -19.469 0.746 1 97.38 315 PHE B O 1
ATOM 9985 N N . PHE B 1 316 ? 19.25 -20.719 1.736 1 97.75 316 PHE B N 1
ATOM 9986 C CA . PHE B 1 316 ? 19.859 -19.609 2.445 1 97.75 316 PHE B CA 1
ATOM 9987 C C . PHE B 1 316 ? 20.5 -18.625 1.465 1 97.75 316 PHE B C 1
ATOM 9989 O O . PHE B 1 316 ? 20.25 -17.422 1.545 1 97.75 316 PHE B O 1
ATOM 9996 N N . LEU B 1 317 ? 21.281 -19.156 0.513 1 97.75 317 LEU B N 1
ATOM 9997 C CA . LEU B 1 317 ? 21.969 -18.281 -0.436 1 97.75 317 LEU B CA 1
ATOM 9998 C C . LEU B 1 317 ? 20.969 -17.594 -1.355 1 97.75 317 LEU B C 1
ATOM 10000 O O . LEU B 1 317 ? 21.172 -16.438 -1.744 1 97.75 317 LEU B O 1
ATOM 10004 N N . PHE B 1 318 ? 19.938 -18.281 -1.658 1 97.38 318 PHE B N 1
ATOM 10005 C CA . PHE B 1 318 ? 18.906 -17.672 -2.492 1 97.38 318 PHE B CA 1
ATOM 10006 C C . PHE B 1 318 ? 18.25 -16.5 -1.766 1 97.38 318 PHE B C 1
ATOM 10008 O O . PHE B 1 318 ? 18.156 -15.398 -2.303 1 97.38 318 PHE B O 1
ATOM 10015 N N . GLN B 1 319 ? 17.781 -16.766 -0.603 1 97.06 319 GLN B N 1
ATOM 10016 C CA . GLN B 1 319 ? 17.109 -15.727 0.159 1 97.06 319 GLN B CA 1
ATOM 10017 C C . GLN B 1 319 ? 18.062 -14.578 0.482 1 97.06 319 GLN B C 1
ATOM 10019 O O . GLN B 1 319 ? 17.641 -13.414 0.527 1 97.06 319 GLN B O 1
ATOM 10024 N N . PHE B 1 320 ? 19.281 -14.961 0.72 1 96.81 320 PHE B N 1
ATOM 10025 C CA . PHE B 1 320 ? 20.297 -13.938 0.982 1 96.81 320 PHE B CA 1
ATOM 10026 C C . PHE B 1 320 ? 20.516 -13.07 -0.251 1 96.81 320 PHE B C 1
ATOM 10028 O O . PHE B 1 320 ? 20.703 -11.859 -0.137 1 96.81 320 PHE B O 1
ATOM 10035 N N . ASN B 1 321 ? 20.562 -13.727 -1.392 1 97.25 321 ASN B N 1
ATOM 10036 C CA . ASN B 1 321 ? 20.688 -13 -2.652 1 97.25 321 ASN B CA 1
ATOM 10037 C C . ASN B 1 321 ? 19.484 -12.078 -2.879 1 97.25 321 ASN B C 1
ATOM 10039 O O . ASN B 1 321 ? 19.641 -10.992 -3.441 1 97.25 321 ASN B O 1
ATOM 10043 N N . MET B 1 322 ? 18.391 -12.484 -2.451 1 96.62 322 MET B N 1
ATOM 10044 C CA . MET B 1 322 ? 17.172 -11.672 -2.611 1 96.62 322 MET B CA 1
ATOM 10045 C C . MET B 1 322 ? 17.25 -10.406 -1.764 1 96.62 322 MET B C 1
ATOM 10047 O O . MET B 1 322 ? 16.625 -9.406 -2.08 1 96.62 322 MET B O 1
ATOM 10051 N N . ILE B 1 323 ? 18.078 -10.422 -0.684 1 96.5 323 ILE B N 1
ATOM 10052 C CA . ILE B 1 323 ? 18.297 -9.227 0.12 1 96.5 323 ILE B CA 1
ATOM 10053 C C . ILE B 1 323 ? 19.016 -8.172 -0.713 1 96.5 323 ILE B C 1
ATOM 10055 O O . ILE B 1 323 ? 18.656 -6.992 -0.684 1 96.5 323 ILE B O 1
ATOM 10059 N N . GLY B 1 324 ? 20.047 -8.672 -1.451 1 96 324 GLY B N 1
ATOM 10060 C CA . GLY B 1 324 ? 20.734 -7.762 -2.34 1 96 324 GLY B CA 1
ATOM 10061 C C . GLY B 1 324 ? 19.828 -7.125 -3.377 1 96 324 GLY B C 1
ATOM 10062 O O . GLY B 1 324 ? 19.922 -5.926 -3.635 1 96 324 GLY B O 1
ATOM 10063 N N . LEU B 1 325 ? 18.969 -7.91 -3.898 1 96.44 325 LEU B N 1
ATOM 10064 C CA . LEU B 1 325 ? 18 -7.402 -4.875 1 96.44 325 LEU B CA 1
ATOM 10065 C C . LEU B 1 325 ? 17.031 -6.422 -4.227 1 96.44 325 LEU B C 1
ATOM 10067 O O . LEU B 1 325 ? 16.656 -5.418 -4.836 1 96.44 325 LEU B O 1
ATOM 10071 N N . ALA B 1 326 ? 16.609 -6.723 -3.004 1 96.5 326 ALA B N 1
ATOM 10072 C CA . ALA B 1 326 ? 15.711 -5.84 -2.271 1 96.5 326 ALA B CA 1
ATOM 10073 C C . ALA B 1 326 ? 16.359 -4.477 -2.027 1 96.5 326 ALA B C 1
ATOM 10075 O O . ALA B 1 326 ? 15.703 -3.439 -2.176 1 96.5 326 ALA B O 1
ATOM 10076 N N . PHE B 1 327 ? 17.625 -4.488 -1.681 1 96.19 327 PHE B N 1
ATOM 10077 C CA . PHE B 1 327 ? 18.344 -3.24 -1.445 1 96.19 327 PHE B CA 1
ATOM 10078 C C . PHE B 1 327 ? 18.453 -2.426 -2.729 1 96.19 327 PHE B C 1
ATOM 10080 O O . PHE B 1 327 ? 18.297 -1.203 -2.709 1 96.19 327 PHE B O 1
ATOM 10087 N N . ALA B 1 328 ? 18.656 -3.096 -3.816 1 95.81 328 ALA B N 1
ATOM 10088 C CA . ALA B 1 328 ? 18.766 -2.412 -5.102 1 95.81 328 ALA B CA 1
ATOM 10089 C C . ALA B 1 328 ? 17.438 -1.788 -5.512 1 95.81 328 ALA B C 1
ATOM 10091 O O . ALA B 1 328 ? 17.406 -0.643 -5.969 1 95.81 328 ALA B O 1
ATOM 10092 N N . LEU B 1 329 ? 16.375 -2.504 -5.305 1 95.44 329 LEU B N 1
ATOM 10093 C CA . LEU B 1 329 ? 15.047 -2.012 -5.688 1 95.44 329 LEU B CA 1
ATOM 10094 C C . LEU B 1 329 ? 14.586 -0.914 -4.738 1 95.44 329 LEU B C 1
ATOM 10096 O O . LEU B 1 329 ? 13.836 -0.019 -5.137 1 95.44 329 LEU B O 1
ATOM 10100 N N . SER B 1 330 ? 15.008 -0.941 -3.492 1 93.81 330 SER B N 1
ATOM 10101 C CA . SER B 1 330 ? 14.617 0.048 -2.496 1 93.81 330 SER B CA 1
ATOM 10102 C C . SER B 1 330 ? 15.133 1.436 -2.855 1 93.81 330 SER B C 1
ATOM 10104 O O . SER B 1 330 ? 14.562 2.445 -2.447 1 93.81 330 SER B O 1
ATOM 10106 N N . SER B 1 331 ? 16.203 1.483 -3.609 1 90.88 331 SER B N 1
ATOM 10107 C CA . SER B 1 331 ? 16.781 2.77 -4 1 90.88 331 SER B CA 1
ATOM 10108 C C . SER B 1 331 ? 15.906 3.467 -5.039 1 90.88 331 SER B C 1
ATOM 10110 O O . SER B 1 331 ? 15.898 4.695 -5.125 1 90.88 331 SER B O 1
ATOM 10112 N N . ILE B 1 332 ? 15.094 2.711 -5.742 1 90.38 332 ILE B N 1
ATOM 10113 C CA . ILE B 1 332 ? 14.281 3.273 -6.816 1 90.38 332 ILE B CA 1
ATOM 10114 C C . ILE B 1 332 ? 12.867 3.551 -6.309 1 90.38 332 ILE B C 1
ATOM 10116 O O . ILE B 1 332 ? 12.203 4.469 -6.785 1 90.38 332 ILE B O 1
ATOM 10120 N N . ILE B 1 333 ? 12.484 2.889 -5.266 1 91.25 333 ILE B N 1
ATOM 10121 C CA . ILE B 1 333 ? 11.117 2.992 -4.762 1 91.25 333 ILE B CA 1
ATOM 10122 C C . ILE B 1 333 ? 11.055 4.023 -3.639 1 91.25 333 ILE B C 1
ATOM 10124 O O . ILE B 1 333 ? 11.883 4 -2.723 1 91.25 333 ILE B O 1
ATOM 10128 N N . SER B 1 334 ? 10.023 4.902 -3.68 1 88.38 334 SER B N 1
ATOM 10129 C CA . SER B 1 334 ? 9.969 5.973 -2.688 1 88.38 334 SER B CA 1
ATOM 10130 C C . SER B 1 334 ? 8.789 5.785 -1.734 1 88.38 334 SER B C 1
ATOM 10132 O O . SER B 1 334 ? 8.797 6.316 -0.622 1 88.38 334 SER B O 1
ATOM 10134 N N . LYS B 1 335 ? 7.766 5.027 -2.16 1 87.5 335 LYS B N 1
ATOM 10135 C CA . LYS B 1 335 ? 6.586 4.828 -1.322 1 87.5 335 LYS B CA 1
ATOM 10136 C C . LYS B 1 335 ? 6.473 3.373 -0.872 1 87.5 335 LYS B C 1
ATOM 10138 O O . LYS B 1 335 ? 6.781 2.455 -1.635 1 87.5 335 LYS B O 1
ATOM 10143 N N . SER B 1 336 ? 6.082 3.176 0.388 1 86 336 SER B N 1
ATOM 10144 C CA . SER B 1 336 ? 5.961 1.831 0.945 1 86 336 SER B CA 1
ATOM 10145 C C . SER B 1 336 ? 4.859 1.041 0.25 1 86 336 SER B C 1
ATOM 10147 O O . SER B 1 336 ? 4.961 -0.178 0.098 1 86 336 SER B O 1
ATOM 10149 N N . SER B 1 337 ? 3.742 1.727 -0.173 1 81.75 337 SER B N 1
ATOM 10150 C CA . SER B 1 337 ? 2.666 1.056 -0.894 1 81.75 337 SER B CA 1
ATOM 10151 C C . SER B 1 337 ? 3.156 0.504 -2.229 1 81.75 337 SER B C 1
ATOM 10153 O O . SER B 1 337 ? 2.754 -0.585 -2.643 1 81.75 337 SER B O 1
ATOM 10155 N N . SER B 1 338 ? 4.07 1.194 -2.842 1 86.19 338 SER B N 1
ATOM 10156 C CA . SER B 1 338 ? 4.645 0.751 -4.105 1 86.19 338 SER B CA 1
ATOM 10157 C C . SER B 1 338 ? 5.609 -0.415 -3.898 1 86.19 338 SER B C 1
ATOM 10159 O O . SER B 1 338 ? 5.824 -1.22 -4.805 1 86.19 338 SER B O 1
ATOM 10161 N N . ALA B 1 339 ? 6.18 -0.462 -2.695 1 90.25 339 ALA B N 1
ATOM 10162 C CA . ALA B 1 339 ? 7.113 -1.549 -2.402 1 90.25 339 ALA B CA 1
ATOM 10163 C C . ALA B 1 339 ? 6.402 -2.898 -2.414 1 90.25 339 ALA B C 1
ATOM 10165 O O . ALA B 1 339 ? 6.941 -3.887 -2.918 1 90.25 339 ALA B O 1
ATOM 10166 N N . THR B 1 340 ? 5.191 -3.012 -1.919 1 85.25 340 THR B N 1
ATOM 10167 C CA . THR B 1 340 ? 4.43 -4.258 -1.918 1 85.25 340 THR B CA 1
ATOM 10168 C C . THR B 1 340 ? 4.035 -4.652 -3.338 1 85.25 340 THR B C 1
ATOM 10170 O O . THR B 1 340 ? 4.113 -5.824 -3.707 1 85.25 340 THR B O 1
ATOM 10173 N N . THR B 1 341 ? 3.654 -3.635 -4.164 1 83.25 341 THR B N 1
ATOM 10174 C CA . THR B 1 341 ? 3.271 -3.906 -5.547 1 83.25 341 THR B CA 1
ATOM 10175 C C . THR B 1 341 ? 4.469 -4.402 -6.352 1 83.25 341 THR B C 1
ATOM 10177 O O . THR B 1 341 ? 4.348 -5.344 -7.137 1 83.25 341 THR B O 1
ATOM 10180 N N . VAL B 1 342 ? 5.629 -3.809 -6.133 1 89 342 VAL B N 1
ATOM 10181 C CA . VAL B 1 342 ? 6.836 -4.219 -6.844 1 89 342 VAL B CA 1
ATOM 10182 C C . VAL B 1 342 ? 7.262 -5.609 -6.371 1 89 342 VAL B C 1
ATOM 10184 O O . VAL B 1 342 ? 7.738 -6.422 -7.168 1 89 342 VAL B O 1
ATOM 10187 N N . GLY B 1 343 ? 7.113 -5.844 -5.066 1 88.44 343 GLY B N 1
ATOM 10188 C CA . GLY B 1 343 ? 7.402 -7.176 -4.562 1 88.44 343 GLY B CA 1
ATOM 10189 C C . GLY B 1 343 ? 6.562 -8.258 -5.211 1 88.44 343 GLY B C 1
ATOM 10190 O O . GLY B 1 343 ? 7.078 -9.312 -5.582 1 88.44 343 GLY B O 1
ATOM 10191 N N . PHE B 1 344 ? 5.332 -7.984 -5.488 1 83.25 344 PHE B N 1
ATOM 10192 C CA . PHE B 1 344 ? 4.441 -8.938 -6.137 1 83.25 344 PHE B CA 1
ATOM 10193 C C . PHE B 1 344 ? 4.797 -9.094 -7.609 1 83.25 344 PHE B C 1
ATOM 10195 O O . PHE B 1 344 ? 4.684 -10.188 -8.172 1 83.25 344 PHE B O 1
ATOM 10202 N N . LEU B 1 345 ? 5.199 -8.008 -8.219 1 84.25 345 LEU B N 1
ATOM 10203 C CA . LEU B 1 345 ? 5.621 -8.078 -9.609 1 84.25 345 LEU B CA 1
ATOM 10204 C C . LEU B 1 345 ? 6.859 -8.953 -9.758 1 84.25 345 LEU B C 1
ATOM 10206 O O . LEU B 1 345 ? 6.98 -9.719 -10.719 1 84.25 345 LEU B O 1
ATOM 10210 N N . VAL B 1 346 ? 7.766 -8.789 -8.805 1 91.75 346 VAL B N 1
ATOM 10211 C CA . VAL B 1 346 ? 8.969 -9.617 -8.828 1 91.75 346 VAL B CA 1
ATOM 10212 C C . VAL B 1 346 ? 8.586 -11.086 -8.641 1 91.75 346 VAL B C 1
ATOM 10214 O O . VAL B 1 346 ? 9.172 -11.969 -9.273 1 91.75 346 VAL B O 1
ATOM 10217 N N . PHE B 1 347 ? 7.629 -11.391 -7.863 1 88.94 347 PHE B N 1
ATOM 10218 C CA . PHE B 1 347 ? 7.145 -12.75 -7.672 1 88.94 347 PHE B CA 1
ATOM 10219 C C . PHE B 1 347 ? 6.551 -13.305 -8.961 1 88.94 347 PHE B C 1
ATOM 10221 O O . PHE B 1 347 ? 6.82 -14.445 -9.336 1 88.94 347 PHE B O 1
ATOM 10228 N N . LEU B 1 348 ? 5.734 -12.43 -9.602 1 82.12 348 LEU B N 1
ATOM 10229 C CA . LEU B 1 348 ? 5.082 -12.875 -10.828 1 82.12 348 LEU B CA 1
ATOM 10230 C C . LEU B 1 348 ? 6.113 -13.141 -11.922 1 82.12 348 LEU B C 1
ATOM 10232 O O . LEU B 1 348 ? 6.012 -14.133 -12.648 1 82.12 348 LEU B O 1
ATOM 10236 N N . VAL B 1 349 ? 7.062 -12.312 -12.023 1 85.12 349 VAL B N 1
ATOM 10237 C CA . VAL B 1 349 ? 8.125 -12.516 -13.008 1 85.12 349 VAL B CA 1
ATOM 10238 C C . VAL B 1 349 ? 8.938 -13.75 -12.641 1 85.12 349 VAL B C 1
ATOM 10240 O O . VAL B 1 349 ? 9.297 -14.547 -13.516 1 85.12 349 VAL B O 1
ATOM 10243 N N . GLY B 1 350 ? 9.258 -13.867 -11.32 1 89.31 350 GLY B N 1
ATOM 10244 C CA . GLY B 1 350 ? 9.977 -15.047 -10.867 1 89.31 350 GLY B CA 1
ATOM 10245 C C . GLY B 1 350 ? 9.234 -16.344 -11.133 1 89.31 350 GLY B C 1
ATOM 10246 O O . GLY B 1 350 ? 9.836 -17.344 -11.508 1 89.31 350 GLY B O 1
ATOM 10247 N N . PHE B 1 351 ? 7.984 -16.297 -11.008 1 84.25 351 PHE B N 1
ATOM 10248 C CA . PHE B 1 351 ? 7.148 -17.469 -11.25 1 84.25 351 PHE B CA 1
ATOM 10249 C C . PHE B 1 351 ? 7.16 -17.844 -12.727 1 84.25 351 PHE B C 1
ATOM 10251 O O . PHE B 1 351 ? 7.309 -19.016 -13.07 1 84.25 351 PHE B O 1
ATOM 10258 N N . ILE B 1 352 ? 7.039 -16.828 -13.562 1 78.12 352 ILE B N 1
ATOM 10259 C CA . ILE B 1 352 ? 7.031 -17.062 -15 1 78.12 352 ILE B CA 1
ATOM 10260 C C . ILE B 1 352 ? 8.391 -17.609 -15.445 1 78.12 352 ILE B C 1
ATOM 10262 O O . ILE B 1 352 ? 8.461 -18.578 -16.188 1 78.12 352 ILE B O 1
ATOM 10266 N N . THR B 1 353 ? 9.43 -17.016 -14.969 1 86.94 353 THR B N 1
ATOM 10267 C CA . THR B 1 353 ? 10.758 -17.438 -15.391 1 86.94 353 THR B CA 1
ATOM 10268 C C . THR B 1 353 ? 11.086 -18.828 -14.82 1 86.94 353 THR B C 1
ATOM 10270 O O . THR B 1 353 ? 11.859 -19.578 -15.414 1 86.94 353 THR B O 1
ATOM 10273 N N . GLN B 1 354 ? 10.508 -19.125 -13.68 1 86.94 354 GLN B N 1
ATOM 10274 C CA . GLN B 1 354 ? 10.711 -20.453 -13.117 1 86.94 354 GLN B CA 1
ATOM 10275 C C . GLN B 1 354 ? 10.125 -21.531 -14.023 1 86.94 354 GLN B C 1
ATOM 10277 O O . GLN B 1 354 ? 10.734 -22.594 -14.211 1 86.94 354 GLN B O 1
ATOM 10282 N N . ILE B 1 355 ? 9.023 -21.266 -14.539 1 75.44 355 ILE B N 1
ATOM 10283 C CA . ILE B 1 355 ? 8.383 -22.219 -15.438 1 75.44 355 ILE B CA 1
ATOM 10284 C C . ILE B 1 355 ? 9.219 -22.391 -16.703 1 75.44 355 ILE B C 1
ATOM 10286 O O . ILE B 1 355 ? 9.406 -23.5 -17.188 1 75.44 355 ILE B O 1
ATOM 10290 N N . VAL B 1 356 ? 9.82 -21.328 -17.188 1 77.69 356 VAL B N 1
ATOM 10291 C CA . VAL B 1 356 ? 10.656 -21.359 -18.391 1 77.69 356 VAL B CA 1
ATOM 10292 C C . VAL B 1 356 ? 11.938 -22.141 -18.109 1 77.69 356 VAL B C 1
ATOM 10294 O O . VAL B 1 356 ? 12.398 -22.906 -18.969 1 77.69 356 VAL B O 1
ATOM 10297 N N . THR B 1 357 ? 12.43 -22 -16.938 1 84.12 357 THR B N 1
ATOM 10298 C CA . THR B 1 357 ? 13.656 -22.688 -16.578 1 84.12 357 THR B CA 1
ATOM 10299 C C . THR B 1 357 ? 13.406 -24.188 -16.422 1 84.12 357 THR B C 1
ATOM 10301 O O . THR B 1 357 ? 14.25 -25 -16.812 1 84.12 357 THR B O 1
ATOM 10304 N N . THR B 1 358 ? 12.273 -24.531 -15.914 1 76.69 358 THR B N 1
ATOM 10305 C CA . THR B 1 358 ? 11.945 -25.938 -15.719 1 76.69 358 THR B CA 1
ATOM 10306 C C . THR B 1 358 ? 11.664 -26.625 -17.047 1 76.69 358 THR B C 1
ATOM 10308 O O . THR B 1 358 ? 11.82 -27.844 -17.172 1 76.69 358 THR B O 1
ATOM 10311 N N . ALA B 1 359 ? 11.312 -25.719 -17.984 1 69.75 359 ALA B N 1
ATOM 10312 C CA . ALA B 1 359 ? 11.07 -26.266 -19.312 1 69.75 359 ALA B CA 1
ATOM 10313 C C . ALA B 1 359 ? 12.383 -26.484 -20.047 1 69.75 359 ALA B C 1
ATOM 10315 O O . ALA B 1 359 ? 12.391 -27.047 -21.156 1 69.75 359 ALA B O 1
ATOM 10316 N N . GLY B 1 360 ? 13.578 -26.141 -19.469 1 71.06 360 GLY B N 1
ATOM 10317 C CA . GLY B 1 360 ? 14.883 -26.5 -20 1 71.06 360 GLY B CA 1
ATOM 10318 C C . GLY B 1 360 ? 15.688 -25.312 -20.484 1 71.06 360 GLY B C 1
ATOM 10319 O O . GLY B 1 360 ? 16.875 -25.422 -20.75 1 71.06 360 GLY B O 1
ATOM 10320 N N . PHE B 1 361 ? 15.102 -24.219 -20.672 1 77.19 361 PHE B N 1
ATOM 10321 C CA . PHE B 1 361 ? 15.82 -23.016 -21.062 1 77.19 361 PHE B CA 1
ATOM 10322 C C . PHE B 1 361 ? 16.484 -22.359 -19.859 1 77.19 361 PHE B C 1
ATOM 10324 O O . PHE B 1 361 ? 15.875 -22.234 -18.797 1 77.19 361 PHE B O 1
ATOM 10331 N N . PRO B 1 362 ? 17.656 -22 -19.953 1 81.69 362 PRO B N 1
ATOM 10332 C CA . PRO B 1 362 ? 18.703 -22.078 -20.969 1 81.69 362 PRO B CA 1
ATOM 10333 C C . PRO B 1 362 ? 19.859 -22.984 -20.531 1 81.69 362 PRO B C 1
ATOM 10335 O O . PRO B 1 362 ? 20.969 -22.891 -21.094 1 81.69 362 PRO B O 1
ATOM 10338 N N . TYR B 1 363 ? 19.562 -23.766 -19.562 1 84.19 363 TYR B N 1
ATOM 10339 C CA . TYR B 1 363 ? 20.656 -24.5 -18.953 1 84.19 363 TYR B CA 1
ATOM 10340 C C . TYR B 1 363 ? 20.875 -25.828 -19.656 1 84.19 363 TYR B C 1
ATOM 10342 O O . TYR B 1 363 ? 20.922 -26.875 -19 1 84.19 363 TYR B O 1
ATOM 10350 N N . SER B 1 364 ? 20.859 -25.797 -20.922 1 76.94 364 SER B N 1
ATOM 10351 C CA . SER B 1 364 ? 21.188 -26.938 -21.766 1 76.94 364 SER B CA 1
ATOM 10352 C C . SER B 1 364 ? 22.25 -26.578 -22.797 1 76.94 364 SER B C 1
ATOM 10354 O O . SER B 1 364 ? 22.516 -25.391 -23.047 1 76.94 364 SER B O 1
ATOM 10356 N N . SER B 1 365 ? 22.969 -27.547 -23.281 1 74.81 365 SER B N 1
ATOM 10357 C CA . SER B 1 365 ? 24.062 -27.328 -24.234 1 74.81 365 SER B CA 1
ATOM 10358 C C . SER B 1 365 ? 23.531 -26.781 -25.562 1 74.81 365 SER B C 1
ATOM 10360 O O . SER B 1 365 ? 24.297 -26.25 -26.359 1 74.81 365 SER B O 1
ATOM 10362 N N . ALA B 1 366 ? 22.234 -26.734 -25.688 1 70.94 366 ALA B N 1
ATOM 10363 C CA . ALA B 1 366 ? 21.625 -26.266 -26.922 1 70.94 366 ALA B CA 1
ATOM 10364 C C . ALA B 1 366 ? 21.609 -24.734 -26.984 1 70.94 366 ALA B C 1
ATOM 10366 O O . ALA B 1 366 ? 21.5 -24.156 -28.062 1 70.94 366 ALA B O 1
ATOM 10367 N N . TYR B 1 367 ? 21.828 -24.125 -25.844 1 80.31 367 TYR B N 1
ATOM 10368 C CA . TYR B 1 367 ? 21.703 -22.672 -25.797 1 80.31 367 TYR B CA 1
ATOM 10369 C C . TYR B 1 367 ? 23.062 -22 -25.609 1 80.31 367 TYR B C 1
ATOM 10371 O O . TYR B 1 367 ? 24.016 -22.641 -25.156 1 80.31 367 TYR B O 1
ATOM 10379 N N . SER B 1 368 ? 23.188 -20.75 -26.031 1 84.38 368 SER B N 1
ATOM 10380 C CA . SER B 1 368 ? 24.438 -19.984 -25.984 1 84.38 368 SER B CA 1
ATOM 10381 C C . SER B 1 368 ? 24.812 -19.625 -24.562 1 84.38 368 SER B C 1
ATOM 10383 O O . SER B 1 368 ? 23.953 -19.594 -23.672 1 84.38 368 SER B O 1
ATOM 10385 N N . ILE B 1 369 ? 26.047 -19.359 -24.312 1 88.06 369 ILE B N 1
ATOM 10386 C CA . ILE B 1 369 ? 26.562 -18.969 -23 1 88.06 369 ILE B CA 1
ATOM 10387 C C . ILE B 1 369 ? 26.031 -17.594 -22.609 1 88.06 369 ILE B C 1
ATOM 10389 O O . ILE B 1 369 ? 25.75 -17.328 -21.438 1 88.06 369 ILE B O 1
ATOM 10393 N N . GLY B 1 370 ? 25.922 -16.75 -23.578 1 89.75 370 GLY B N 1
ATOM 10394 C CA . GLY B 1 370 ? 25.406 -15.422 -23.297 1 89.75 370 GLY B CA 1
ATOM 10395 C C . GLY B 1 370 ? 24 -15.438 -22.719 1 89.75 370 GLY B C 1
ATOM 10396 O O . GLY B 1 370 ? 23.719 -14.727 -21.766 1 89.75 370 GLY B O 1
ATOM 10397 N N . SER B 1 371 ? 23.188 -16.234 -23.297 1 88.94 371 SER B N 1
ATOM 10398 C CA . SER B 1 371 ? 21.812 -16.328 -22.797 1 88.94 371 SER B CA 1
ATOM 10399 C C . SER B 1 371 ? 21.781 -16.906 -21.391 1 88.94 371 SER B C 1
ATOM 10401 O O . SER B 1 371 ? 20.969 -16.5 -20.547 1 88.94 371 SER B O 1
ATOM 10403 N N . ARG B 1 372 ? 22.719 -17.812 -21.094 1 91 372 ARG B N 1
ATOM 10404 C CA . ARG B 1 372 ? 22.781 -18.406 -19.766 1 91 372 ARG B CA 1
ATOM 10405 C C . ARG B 1 372 ? 23.219 -17.391 -18.719 1 91 372 ARG B C 1
ATOM 10407 O O . ARG B 1 372 ? 22.672 -17.359 -17.609 1 91 372 ARG B O 1
ATOM 10414 N N . VAL B 1 373 ? 24.094 -16.547 -19.109 1 92.88 373 VAL B N 1
ATOM 10415 C CA . VAL B 1 373 ? 24.625 -15.57 -18.172 1 92.88 373 VAL B CA 1
ATOM 10416 C C . VAL B 1 373 ? 23.562 -14.523 -17.859 1 92.88 373 VAL B C 1
ATOM 10418 O O . VAL B 1 373 ? 23.312 -14.195 -16.703 1 92.88 373 VAL B O 1
ATOM 10421 N N . ILE B 1 374 ? 22.875 -14.094 -18.844 1 92.94 374 ILE B N 1
ATOM 10422 C CA . ILE B 1 374 ? 21.859 -13.055 -18.656 1 92.94 374 ILE B CA 1
ATOM 10423 C C . ILE B 1 374 ? 20.703 -13.617 -17.844 1 92.94 374 ILE B C 1
ATOM 10425 O O . ILE B 1 374 ? 20.172 -12.93 -16.969 1 92.94 374 ILE B O 1
ATOM 10429 N N . TRP B 1 375 ? 20.375 -14.812 -18.125 1 92.5 375 TRP B N 1
ATOM 10430 C CA . TRP B 1 375 ? 19.266 -15.461 -17.422 1 92.5 375 TRP B CA 1
ATOM 10431 C C . TRP B 1 375 ? 19.625 -15.711 -15.953 1 92.5 375 TRP B C 1
ATOM 10433 O O . TRP B 1 375 ? 18.766 -15.641 -15.078 1 92.5 375 TRP B O 1
ATOM 10443 N N . SER B 1 376 ? 20.906 -15.914 -15.672 1 94.75 376 SER B N 1
ATOM 10444 C CA . SER B 1 376 ? 21.344 -16.281 -14.328 1 94.75 376 SER B CA 1
ATOM 10445 C C . SER B 1 376 ? 21.5 -15.055 -13.438 1 94.75 376 SER B C 1
ATOM 10447 O O . SER B 1 376 ? 21.688 -15.18 -12.227 1 94.75 376 SER B O 1
ATOM 10449 N N . LEU B 1 377 ? 21.375 -13.875 -13.969 1 95 377 LEU B N 1
ATOM 10450 C CA . LEU B 1 377 ? 21.516 -12.648 -13.188 1 95 377 LEU B CA 1
ATOM 10451 C C . LEU B 1 377 ? 20.297 -12.43 -12.289 1 95 377 LEU B C 1
ATOM 10453 O O . LEU B 1 377 ? 20.375 -11.688 -11.312 1 95 377 LEU B O 1
ATOM 10457 N N . PHE B 1 378 ? 19.203 -13.055 -12.703 1 95.81 378 PHE B N 1
ATOM 10458 C CA . PHE B 1 378 ? 18 -13.016 -11.875 1 95.81 378 PHE B CA 1
ATOM 10459 C C . PHE B 1 378 ? 17.953 -14.203 -10.922 1 95.81 378 PHE B C 1
ATOM 10461 O O . PHE B 1 378 ? 17.828 -15.352 -11.359 1 95.81 378 PHE B O 1
ATOM 10468 N N . PRO B 1 379 ? 18.094 -13.945 -9.602 1 95.38 379 PRO B N 1
ATOM 10469 C CA . PRO B 1 379 ? 18.344 -15 -8.617 1 95.38 379 PRO B CA 1
ATOM 10470 C C . PRO B 1 379 ? 17.281 -16.094 -8.641 1 95.38 379 PRO B C 1
ATOM 10472 O O . PRO B 1 379 ? 17.609 -17.281 -8.5 1 95.38 379 PRO B O 1
ATOM 10475 N N . PRO B 1 380 ? 15.984 -15.852 -8.914 1 95.06 380 PRO B N 1
ATOM 10476 C CA . PRO B 1 380 ? 15 -16.938 -8.906 1 95.06 380 PRO B CA 1
ATOM 10477 C C . PRO B 1 380 ? 15.258 -17.969 -10 1 95.06 380 PRO B C 1
ATOM 10479 O O . PRO B 1 380 ? 14.852 -19.125 -9.859 1 95.06 380 PRO B O 1
ATOM 10482 N N . ASN B 1 381 ? 15.969 -17.609 -11.016 1 94.69 381 ASN B N 1
ATOM 10483 C CA . ASN B 1 381 ? 16.234 -18.531 -12.102 1 94.69 381 ASN B CA 1
ATOM 10484 C C . ASN B 1 381 ? 17.266 -19.578 -11.711 1 94.69 381 ASN B C 1
ATOM 10486 O O . ASN B 1 381 ? 17.078 -20.781 -11.969 1 94.69 381 ASN B O 1
ATOM 10490 N N . THR B 1 382 ? 18.375 -19.172 -11.148 1 95.12 382 THR B N 1
ATOM 10491 C CA . THR B 1 382 ? 19.375 -20.125 -10.68 1 95.12 382 THR B CA 1
ATOM 10492 C C . THR B 1 382 ? 18.828 -20.984 -9.539 1 95.12 382 THR B C 1
ATOM 10494 O O . THR B 1 382 ? 19.188 -22.156 -9.414 1 95.12 382 THR B O 1
ATOM 10497 N N . PHE B 1 383 ? 17.969 -20.375 -8.719 1 95.88 383 PHE B N 1
ATOM 10498 C CA . PHE B 1 383 ? 17.312 -21.109 -7.641 1 95.88 383 PHE B CA 1
ATOM 10499 C C . PHE B 1 383 ? 16.438 -22.234 -8.203 1 95.88 383 PHE B C 1
ATOM 10501 O O . PHE B 1 383 ? 16.469 -23.359 -7.703 1 95.88 383 PHE B O 1
ATOM 10508 N N . SER B 1 384 ? 15.703 -21.875 -9.227 1 93.31 384 SER B N 1
ATOM 10509 C CA . SER B 1 384 ? 14.836 -22.859 -9.852 1 93.31 384 SER B CA 1
ATOM 10510 C C . SER B 1 384 ? 15.641 -24 -10.453 1 93.31 384 SER B C 1
ATOM 10512 O O . SER B 1 384 ? 15.242 -25.172 -10.359 1 93.31 384 SER B O 1
ATOM 10514 N N . ALA B 1 385 ? 16.734 -23.688 -11.078 1 92 385 ALA B N 1
ATOM 10515 C CA . ALA B 1 385 ? 17.609 -24.719 -11.633 1 92 385 ALA B CA 1
ATOM 10516 C C . ALA B 1 385 ? 18.156 -25.625 -10.539 1 92 385 ALA B C 1
ATOM 10518 O O . ALA B 1 385 ? 18.25 -26.844 -10.719 1 92 385 ALA B O 1
ATOM 10519 N N . GLY B 1 386 ? 18.547 -25.031 -9.422 1 92.75 386 GLY B N 1
ATOM 10520 C CA . GLY B 1 386 ? 19.031 -25.828 -8.297 1 92.75 386 GLY B CA 1
ATOM 10521 C C . GLY B 1 386 ? 17.969 -26.734 -7.703 1 92.75 386 GLY B C 1
ATOM 10522 O O . GLY B 1 386 ? 18.25 -27.875 -7.355 1 92.75 386 GLY B O 1
ATOM 10523 N N . LEU B 1 387 ? 16.781 -26.234 -7.605 1 92.69 387 LEU B N 1
ATOM 10524 C CA . LEU B 1 387 ? 15.672 -27.031 -7.082 1 92.69 387 LEU B CA 1
ATOM 10525 C C . LEU B 1 387 ? 15.352 -28.203 -8.008 1 92.69 387 LEU B C 1
ATOM 10527 O O . LEU B 1 387 ? 15.055 -29.297 -7.539 1 92.69 387 LEU B O 1
ATOM 10531 N N . GLN B 1 388 ? 15.406 -27.953 -9.281 1 87.75 388 GLN B N 1
ATOM 10532 C CA . GLN B 1 388 ? 15.125 -29 -10.25 1 87.75 388 GLN B CA 1
ATOM 10533 C C . GLN B 1 388 ? 16.141 -30.141 -10.156 1 87.75 388 GLN B C 1
ATOM 10535 O O . GLN B 1 388 ? 15.781 -31.312 -10.242 1 87.75 388 GLN B O 1
ATOM 10540 N N . LEU B 1 389 ? 17.391 -29.766 -9.977 1 87.75 389 LEU B N 1
ATOM 10541 C CA . LEU B 1 389 ? 18.438 -30.766 -9.836 1 87.75 389 LEU B CA 1
ATOM 10542 C C . LEU B 1 389 ? 18.203 -31.641 -8.602 1 87.75 389 LEU B C 1
ATOM 10544 O O . LEU B 1 389 ? 18.359 -32.844 -8.656 1 87.75 389 LEU B O 1
ATOM 10548 N N . LEU B 1 390 ? 17.797 -31 -7.535 1 90.62 390 LEU B N 1
ATOM 10549 C CA . LEU B 1 390 ? 17.578 -31.734 -6.289 1 90.62 390 LEU B CA 1
ATOM 10550 C C . LEU B 1 390 ? 16.312 -32.594 -6.367 1 90.62 390 LEU B C 1
ATOM 10552 O O . LEU B 1 390 ? 16.266 -33.656 -5.793 1 90.62 390 LEU B O 1
ATOM 10556 N N . LEU B 1 391 ? 15.328 -32.094 -7.039 1 87.44 391 LEU B N 1
ATOM 10557 C CA . LEU B 1 391 ? 14.078 -32.844 -7.199 1 87.44 391 LEU B CA 1
ATOM 10558 C C . LEU B 1 391 ? 14.281 -34.062 -8.094 1 87.44 391 LEU B C 1
ATOM 10560 O O . LEU B 1 391 ? 13.742 -35.125 -7.816 1 87.44 391 LEU B O 1
ATOM 10564 N N . GLU B 1 392 ? 15.039 -33.875 -9.148 1 80.5 392 GLU B N 1
ATOM 10565 C CA . GLU B 1 392 ? 15.305 -34.969 -10.07 1 80.5 392 GLU B CA 1
ATOM 10566 C C . GLU B 1 392 ? 16.141 -36.062 -9.406 1 80.5 392 GLU B C 1
ATOM 10568 O O . GLU B 1 392 ? 15.984 -37.25 -9.719 1 80.5 392 GLU B O 1
ATOM 10573 N N . ALA B 1 393 ? 16.906 -35.688 -8.484 1 83.69 393 ALA B N 1
ATOM 10574 C CA . ALA B 1 393 ? 17.766 -36.625 -7.781 1 83.69 393 ALA B CA 1
ATOM 10575 C C . ALA B 1 393 ? 16.953 -37.5 -6.812 1 83.69 393 ALA B C 1
ATOM 10577 O O . ALA B 1 393 ? 17.406 -38.531 -6.359 1 83.69 393 ALA B O 1
ATOM 10578 N N . THR B 1 394 ? 15.703 -37.062 -6.516 1 83.25 394 THR B N 1
ATOM 10579 C CA . THR B 1 394 ? 14.859 -37.812 -5.594 1 83.25 394 THR B CA 1
ATOM 10580 C C . THR B 1 394 ? 13.562 -38.25 -6.266 1 83.25 394 THR B C 1
ATOM 10582 O O . THR B 1 394 ? 12.57 -38.531 -5.594 1 83.25 394 THR B O 1
ATOM 10585 N N . SER B 1 395 ? 13.477 -38.219 -7.559 1 74.94 395 SER B N 1
ATOM 10586 C CA . SER B 1 395 ? 12.242 -38.469 -8.281 1 74.94 395 SER B CA 1
ATOM 10587 C C . SER B 1 395 ? 11.852 -39.938 -8.219 1 74.94 395 SER B C 1
ATOM 10589 O O . SER B 1 395 ? 10.672 -40.281 -8.219 1 74.94 395 SER B O 1
ATOM 10591 N N . SER B 1 396 ? 12.922 -40.781 -8.109 1 68.94 396 SER B N 1
ATOM 10592 C CA . SER B 1 396 ? 12.641 -42.219 -8.039 1 68.94 396 SER B CA 1
ATOM 10593 C C . SER B 1 396 ? 12.922 -42.781 -6.645 1 68.94 396 SER B C 1
ATOM 10595 O O . SER B 1 396 ? 13.797 -42.281 -5.941 1 68.94 396 SER B O 1
ATOM 10597 N N . PRO B 1 397 ? 12.062 -43.625 -6.145 1 68.38 397 PRO B N 1
ATOM 10598 C CA . PRO B 1 397 ? 12.242 -44.156 -4.801 1 68.38 397 PRO B CA 1
ATOM 10599 C C . PRO B 1 397 ? 13.625 -44.781 -4.598 1 68.38 397 PRO B C 1
ATOM 10601 O O . PRO B 1 397 ? 14.125 -44.812 -3.469 1 68.38 397 PRO B O 1
ATOM 10604 N N . GLY B 1 398 ? 14.281 -45.25 -5.617 1 66.69 398 GLY B N 1
ATOM 10605 C CA . GLY B 1 398 ? 15.594 -45.844 -5.469 1 66.69 398 GLY B CA 1
ATOM 10606 C C . GLY B 1 398 ? 16.719 -44.844 -5.469 1 66.69 398 GLY B C 1
ATOM 10607 O O . GLY B 1 398 ? 17.859 -45.156 -5.102 1 66.69 398 GLY B O 1
ATOM 10608 N N . ASP B 1 399 ? 16.344 -43.594 -5.695 1 75.75 399 ASP B N 1
ATOM 10609 C CA . ASP B 1 399 ? 17.375 -42.562 -5.77 1 75.75 399 ASP B CA 1
ATOM 10610 C C . ASP B 1 399 ? 17.828 -42.125 -4.375 1 75.75 399 ASP B C 1
ATOM 10612 O O . ASP B 1 399 ? 17.016 -42.031 -3.451 1 75.75 399 ASP B O 1
ATOM 10616 N N . SER B 1 400 ? 19.094 -42.094 -4.035 1 79.44 400 SER B N 1
ATOM 10617 C CA . SER B 1 400 ? 19.641 -41.75 -2.727 1 79.44 400 SER B CA 1
ATOM 10618 C C . SER B 1 400 ? 19.844 -40.25 -2.598 1 79.44 400 SER B C 1
ATOM 10620 O O . SER B 1 400 ? 20.203 -39.75 -1.528 1 79.44 400 SER B O 1
ATOM 10622 N N . GLY B 1 401 ? 19.422 -39.469 -3.49 1 86.31 401 GLY B N 1
ATOM 10623 C CA . GLY B 1 401 ? 19.625 -38.031 -3.408 1 86.31 401 GLY B CA 1
ATOM 10624 C C . GLY B 1 401 ? 21.047 -37.594 -3.701 1 86.31 401 GLY B C 1
ATOM 10625 O O . GLY B 1 401 ? 21.859 -38.406 -4.164 1 86.31 401 GLY B O 1
ATOM 10626 N N . ILE B 1 402 ? 21.375 -36.344 -3.535 1 88.44 402 ILE B N 1
ATOM 10627 C CA . ILE B 1 402 ? 22.703 -35.812 -3.795 1 88.44 402 ILE B CA 1
ATOM 10628 C C . ILE B 1 402 ? 23.438 -35.594 -2.473 1 88.44 402 ILE B C 1
ATOM 10630 O O . ILE B 1 402 ? 22.922 -34.906 -1.577 1 88.44 402 ILE B O 1
ATOM 10634 N N . SER B 1 403 ? 24.578 -36.156 -2.281 1 89.31 403 SER B N 1
ATOM 10635 C CA . SER B 1 403 ? 25.422 -35.938 -1.111 1 89.31 403 SER B CA 1
ATOM 10636 C C . SER B 1 403 ? 26.344 -34.75 -1.312 1 89.31 403 SER B C 1
ATOM 10638 O O . SER B 1 403 ? 26.469 -34.219 -2.424 1 89.31 403 SER B O 1
ATOM 10640 N N . TRP B 1 404 ? 26.953 -34.188 -0.256 1 90.75 404 TRP B N 1
ATOM 10641 C CA . TRP B 1 404 ? 27.797 -33 -0.315 1 90.75 404 TRP B CA 1
ATOM 10642 C C . TRP B 1 404 ? 29 -33.219 -1.235 1 90.75 404 TRP B C 1
ATOM 10644 O O . TRP B 1 404 ? 29.406 -32.344 -1.971 1 90.75 404 TRP B O 1
ATOM 10654 N N . SER B 1 405 ? 29.484 -34.406 -1.33 1 87.5 405 SER B N 1
ATOM 10655 C CA . SER B 1 405 ? 30.656 -34.719 -2.133 1 87.5 405 SER B CA 1
ATOM 10656 C C . SER B 1 405 ? 30.312 -34.812 -3.613 1 87.5 405 SER B C 1
ATOM 10658 O O . SER B 1 405 ? 31.172 -34.656 -4.477 1 87.5 405 SER B O 1
ATOM 10660 N N . GLU B 1 406 ? 29.062 -35.031 -3.885 1 85.56 406 GLU B N 1
ATOM 10661 C CA . GLU B 1 406 ? 28.625 -35.188 -5.266 1 85.56 406 GLU B CA 1
ATOM 10662 C C . GLU B 1 406 ? 28.062 -33.906 -5.836 1 85.56 406 GLU B C 1
ATOM 10664 O O . GLU B 1 406 ? 27.406 -33.906 -6.879 1 85.56 406 GLU B O 1
ATOM 10669 N N . ARG B 1 407 ? 28.359 -32.844 -5.215 1 86.38 407 ARG B N 1
ATOM 10670 C CA . ARG B 1 407 ? 27.75 -31.594 -5.613 1 86.38 407 ARG B CA 1
ATOM 10671 C C . ARG B 1 407 ? 28.281 -31.125 -6.965 1 86.38 407 ARG B C 1
ATOM 10673 O O . ARG B 1 407 ? 27.609 -30.406 -7.691 1 86.38 407 ARG B O 1
ATOM 10680 N N . ALA B 1 408 ? 29.438 -31.609 -7.375 1 84.12 408 ALA B N 1
ATOM 10681 C CA . ALA B 1 408 ? 30.062 -31.156 -8.617 1 84.12 408 ALA B CA 1
ATOM 10682 C C . ALA B 1 408 ? 29.797 -32.156 -9.75 1 84.12 408 ALA B C 1
ATOM 10684 O O . ALA B 1 408 ? 30.156 -31.891 -10.898 1 84.12 408 ALA B O 1
ATOM 10685 N N . ILE B 1 409 ? 29.062 -33.219 -9.391 1 76.75 409 ILE B N 1
ATOM 10686 C CA . ILE B 1 409 ? 28.875 -34.25 -10.391 1 76.75 409 ILE B CA 1
ATOM 10687 C C . ILE B 1 409 ? 27.562 -34.031 -11.141 1 76.75 409 ILE B C 1
ATOM 10689 O O . ILE B 1 409 ? 26.547 -33.656 -10.531 1 76.75 409 ILE B O 1
ATOM 10693 N N . CYS B 1 410 ? 27.656 -33.969 -12.398 1 70.88 410 CYS B N 1
ATOM 10694 C CA . CYS B 1 410 ? 26.484 -33.75 -13.242 1 70.88 410 CYS B CA 1
ATOM 10695 C C . CYS B 1 410 ? 25.531 -34.938 -13.195 1 70.88 410 CYS B C 1
ATOM 10697 O O . CYS B 1 410 ? 25.953 -36.094 -13.148 1 70.88 410 CYS B O 1
ATOM 10699 N N . ALA B 1 411 ? 24.391 -34.594 -12.742 1 60.03 411 ALA B N 1
ATOM 10700 C CA . ALA B 1 411 ? 23.375 -35.656 -12.656 1 60.03 411 ALA B CA 1
ATOM 10701 C C . ALA B 1 411 ? 23.188 -36.344 -14 1 60.03 411 ALA B C 1
ATOM 10703 O O . ALA B 1 411 ? 23 -37.562 -14.055 1 60.03 411 ALA B O 1
ATOM 10704 N N . GLY B 1 412 ? 22.859 -35.594 -15.117 1 56.62 412 GLY B N 1
ATOM 10705 C CA . GLY B 1 412 ? 22.406 -36.156 -16.375 1 56.62 412 GLY B CA 1
ATOM 10706 C C . GLY B 1 412 ? 23.531 -36.375 -17.375 1 56.62 412 GLY B C 1
ATOM 10707 O O . GLY B 1 412 ? 24.703 -36.312 -17.016 1 56.62 412 GLY B O 1
ATOM 10708 N N . GLY B 1 413 ? 23.188 -36.938 -18.562 1 54.5 413 GLY B N 1
ATOM 10709 C CA . GLY B 1 413 ? 24.031 -37.188 -19.719 1 54.5 413 GLY B CA 1
ATOM 10710 C C . GLY B 1 413 ? 24.812 -35.969 -20.156 1 54.5 413 GLY B C 1
ATOM 10711 O O . GLY B 1 413 ? 24.656 -34.875 -19.578 1 54.5 413 GLY B O 1
ATOM 10712 N N . GLU B 1 414 ? 25.891 -36.062 -20.906 1 50.22 414 GLU B N 1
ATOM 10713 C CA . GLU B 1 414 ? 26.812 -35.094 -21.453 1 50.22 414 GLU B CA 1
ATOM 10714 C C . GLU B 1 414 ? 26.094 -33.812 -21.844 1 50.22 414 GLU B C 1
ATOM 10716 O O . GLU B 1 414 ? 26.641 -32.719 -21.688 1 50.22 414 GLU B O 1
ATOM 10721 N N . SER B 1 415 ? 24.828 -33.844 -22.297 1 54.44 415 SER B N 1
ATOM 10722 C CA . SER B 1 415 ? 24.188 -32.688 -22.906 1 54.44 415 SER B CA 1
ATOM 10723 C C . SER B 1 415 ? 23.625 -31.75 -21.844 1 54.44 415 SER B C 1
ATOM 10725 O O . SER B 1 415 ? 23.516 -30.547 -22.062 1 54.44 415 SER B O 1
ATOM 10727 N N . THR B 1 416 ? 23.391 -32.25 -20.688 1 59.12 416 THR B N 1
ATOM 10728 C CA . THR B 1 416 ? 22.719 -31.406 -19.719 1 59.12 416 THR B CA 1
ATOM 10729 C C . THR B 1 416 ? 23.688 -31.031 -18.578 1 59.12 416 THR B C 1
ATOM 10731 O O . THR B 1 416 ? 23.266 -30.422 -17.594 1 59.12 416 THR B O 1
ATOM 10734 N N . CYS B 1 417 ? 24.891 -31.422 -18.844 1 70.31 417 CYS B N 1
ATOM 10735 C CA . CYS B 1 417 ? 25.844 -31.156 -17.766 1 70.31 417 CYS B CA 1
ATOM 10736 C C . CYS B 1 417 ? 26.312 -29.703 -17.797 1 70.31 417 CYS B C 1
ATOM 10738 O O . CYS B 1 417 ? 27.516 -29.438 -17.656 1 70.31 417 CYS B O 1
ATOM 10740 N N . VAL B 1 418 ? 25.453 -28.828 -18.078 1 79.31 418 VAL B N 1
ATOM 10741 C CA . VAL B 1 418 ? 25.875 -27.438 -18.188 1 79.31 418 VAL B CA 1
ATOM 10742 C C . VAL B 1 418 ? 25.781 -26.766 -16.812 1 79.31 418 VAL B C 1
ATOM 10744 O O . VAL B 1 418 ? 26.594 -25.891 -16.5 1 79.31 418 VAL B O 1
ATOM 10747 N N . ILE B 1 419 ? 24.969 -27.25 -15.938 1 86.25 419 ILE B N 1
ATOM 10748 C CA . ILE B 1 419 ? 24.797 -26.594 -14.641 1 86.25 419 ILE B CA 1
ATOM 10749 C C . ILE B 1 419 ? 24.781 -27.641 -13.531 1 86.25 419 ILE B C 1
ATOM 10751 O O . ILE B 1 419 ? 24.156 -28.688 -13.656 1 86.25 419 ILE B O 1
ATOM 10755 N N . THR B 1 420 ? 25.766 -27.5 -12.594 1 89 420 THR B N 1
ATOM 10756 C CA . THR B 1 420 ? 25.844 -28.359 -11.422 1 89 420 THR B CA 1
ATOM 10757 C C . THR B 1 420 ? 25.438 -27.609 -10.156 1 89 420 THR B C 1
ATOM 10759 O O . THR B 1 420 ? 25.234 -26.406 -10.188 1 89 420 THR B O 1
ATOM 10762 N N . THR B 1 421 ? 25.234 -28.312 -9.086 1 91.38 421 THR B N 1
ATOM 10763 C CA . THR B 1 421 ? 24.828 -27.719 -7.824 1 91.38 421 THR B CA 1
ATOM 10764 C C . THR B 1 421 ? 25.906 -26.766 -7.309 1 91.38 421 THR B C 1
ATOM 10766 O O . THR B 1 421 ? 25.594 -25.703 -6.762 1 91.38 421 THR B O 1
ATOM 10769 N N . ASN B 1 422 ? 27.141 -27.094 -7.523 1 92.94 422 ASN B N 1
ATOM 10770 C CA . ASN B 1 422 ? 28.25 -26.234 -7.094 1 92.94 422 ASN B CA 1
ATOM 10771 C C . ASN B 1 422 ? 28.281 -24.922 -7.887 1 92.94 422 ASN B C 1
ATOM 10773 O O . ASN B 1 422 ? 28.531 -23.859 -7.324 1 92.94 422 ASN B O 1
ATOM 10777 N N . LYS B 1 423 ? 28.078 -25.047 -9.164 1 92.88 423 LYS B N 1
ATOM 10778 C CA . LYS B 1 423 ? 28.062 -23.844 -9.992 1 92.88 423 LYS B CA 1
ATOM 10779 C C . LYS B 1 423 ? 26.906 -22.938 -9.609 1 92.88 423 LYS B C 1
ATOM 10781 O O . LYS B 1 423 ? 27.016 -21.703 -9.703 1 92.88 423 LYS B O 1
ATOM 10786 N N . ILE B 1 424 ? 25.844 -23.516 -9.156 1 95.31 424 ILE B N 1
ATOM 10787 C CA . ILE B 1 424 ? 24.688 -22.734 -8.742 1 95.31 424 ILE B CA 1
ATOM 10788 C C . ILE B 1 424 ? 25.031 -21.922 -7.488 1 95.31 424 ILE B C 1
ATOM 10790 O O . ILE B 1 424 ? 24.672 -20.75 -7.379 1 95.31 424 ILE B O 1
ATOM 10794 N N . TYR B 1 425 ? 25.797 -22.547 -6.516 1 96.44 425 TYR B N 1
ATOM 10795 C CA . TYR B 1 425 ? 26.219 -21.828 -5.316 1 96.44 425 TYR B CA 1
ATOM 10796 C C . TYR B 1 425 ? 27.109 -20.656 -5.672 1 96.44 425 TYR B C 1
ATOM 10798 O O . TYR B 1 425 ? 26.969 -19.562 -5.113 1 96.44 425 TYR B O 1
ATOM 10806 N N . ILE B 1 426 ? 27.938 -20.844 -6.641 1 95.5 426 ILE B N 1
ATOM 10807 C CA . ILE B 1 426 ? 28.859 -19.797 -7.059 1 95.5 426 ILE B CA 1
ATOM 10808 C C . ILE B 1 426 ? 28.078 -18.656 -7.719 1 95.5 426 ILE B C 1
ATOM 10810 O O . ILE B 1 426 ? 28.359 -17.484 -7.484 1 95.5 426 ILE B O 1
ATOM 10814 N N . TRP B 1 427 ? 27.109 -19.031 -8.484 1 95.44 427 TRP B N 1
ATOM 10815 C CA . TRP B 1 427 ? 26.281 -18.031 -9.125 1 95.44 427 TRP B CA 1
ATOM 10816 C C . TRP B 1 427 ? 25.484 -17.234 -8.094 1 95.44 427 TRP B C 1
ATOM 10818 O O . TRP B 1 427 ? 25.375 -16.016 -8.203 1 95.44 427 TRP B O 1
ATOM 10828 N N . LEU B 1 428 ? 24.938 -17.953 -7.121 1 97.38 428 LEU B N 1
ATOM 10829 C CA . LEU B 1 428 ? 24.125 -17.266 -6.113 1 97.38 428 LEU B CA 1
ATOM 10830 C C . LEU B 1 428 ? 24.984 -16.312 -5.285 1 97.38 428 LEU B C 1
ATOM 10832 O O . LEU B 1 428 ? 24.547 -15.203 -4.969 1 97.38 428 LEU B O 1
ATOM 10836 N N . VAL B 1 429 ? 26.234 -16.688 -4.969 1 96.75 429 VAL B N 1
ATOM 10837 C CA . VAL B 1 429 ? 27.141 -15.812 -4.223 1 96.75 429 VAL B CA 1
ATOM 10838 C C . VAL B 1 429 ? 27.594 -14.648 -5.105 1 96.75 429 VAL B C 1
ATOM 10840 O O . VAL B 1 429 ? 27.594 -13.492 -4.668 1 96.75 429 VAL B O 1
ATOM 10843 N N . GLY B 1 430 ? 27.922 -14.984 -6.363 1 96.5 430 GLY B N 1
ATOM 10844 C CA . GLY B 1 430 ? 28.344 -13.945 -7.293 1 96.5 430 GLY B CA 1
ATOM 10845 C C . GLY B 1 430 ? 27.25 -12.93 -7.582 1 96.5 430 GLY B C 1
ATOM 10846 O O . GLY B 1 430 ? 27.531 -11.727 -7.625 1 96.5 430 GLY B O 1
ATOM 10847 N N . THR B 1 431 ? 26.062 -13.398 -7.805 1 96.69 431 THR B N 1
ATOM 10848 C CA . THR B 1 431 ? 24.969 -12.484 -8.125 1 96.69 431 THR B CA 1
ATOM 10849 C C . THR B 1 431 ? 24.594 -11.648 -6.902 1 96.69 431 THR B C 1
ATOM 10851 O O . THR B 1 431 ? 24.109 -10.531 -7.043 1 96.69 431 THR B O 1
ATOM 10854 N N . PHE B 1 432 ? 24.812 -12.18 -5.664 1 96.88 432 PHE B N 1
ATOM 10855 C CA . PHE B 1 432 ? 24.594 -11.367 -4.473 1 96.88 432 PHE B CA 1
ATOM 10856 C C . PHE B 1 432 ? 25.484 -10.133 -4.484 1 96.88 432 PHE B C 1
ATOM 10858 O O . PHE B 1 432 ? 25.016 -9.016 -4.242 1 96.88 432 PHE B O 1
ATOM 10865 N N . PHE B 1 433 ? 26.734 -10.336 -4.762 1 95.88 433 PHE B N 1
ATOM 10866 C CA . PHE B 1 433 ? 27.672 -9.219 -4.781 1 95.88 433 PHE B CA 1
ATOM 10867 C C . PHE B 1 433 ? 27.344 -8.266 -5.93 1 95.88 433 PHE B C 1
ATOM 10869 O O . PHE B 1 433 ? 27.5 -7.051 -5.797 1 95.88 433 PHE B O 1
ATOM 10876 N N . PHE B 1 434 ? 26.875 -8.875 -6.969 1 96.44 434 PHE B N 1
ATOM 10877 C CA . PHE B 1 434 ? 26.469 -8.047 -8.102 1 96.44 434 PHE B CA 1
ATOM 10878 C C . PHE B 1 434 ? 25.312 -7.121 -7.707 1 96.44 434 PHE B C 1
ATOM 10880 O O . PHE B 1 434 ? 25.391 -5.906 -7.914 1 96.44 434 PHE B O 1
ATOM 10887 N N . TRP B 1 435 ? 24.281 -7.668 -7.129 1 96.25 435 TRP B N 1
ATOM 10888 C CA . TRP B 1 435 ? 23.109 -6.879 -6.77 1 96.25 435 TRP B CA 1
ATOM 10889 C C . TRP B 1 435 ? 23.422 -5.938 -5.613 1 96.25 435 TRP B C 1
ATOM 10891 O O . TRP B 1 435 ? 22.875 -4.828 -5.543 1 96.25 435 TRP B O 1
ATOM 10901 N N . PHE B 1 436 ? 24.281 -6.336 -4.703 1 95.06 436 PHE B N 1
ATOM 10902 C CA . PHE B 1 436 ? 24.641 -5.492 -3.568 1 95.06 436 PHE B CA 1
ATOM 10903 C C . PHE B 1 436 ? 25.438 -4.277 -4.027 1 95.06 436 PHE B C 1
ATOM 10905 O O . PHE B 1 436 ? 25.219 -3.162 -3.551 1 95.06 436 PHE B O 1
ATOM 10912 N N . VAL B 1 437 ? 26.359 -4.461 -4.973 1 93.62 437 VAL B N 1
ATOM 10913 C CA . VAL B 1 437 ? 27.141 -3.361 -5.52 1 93.62 437 VAL B CA 1
ATOM 10914 C C . VAL B 1 437 ? 26.234 -2.426 -6.316 1 93.62 437 VAL B C 1
ATOM 10916 O O . VAL B 1 437 ? 26.391 -1.203 -6.254 1 93.62 437 VAL B O 1
ATOM 10919 N N . LEU B 1 438 ? 25.328 -3.035 -6.973 1 94.19 438 LEU B N 1
ATOM 10920 C CA . LEU B 1 438 ? 24.375 -2.219 -7.715 1 94.19 438 LEU B CA 1
ATOM 10921 C C . LEU B 1 438 ? 23.5 -1.409 -6.762 1 94.19 438 LEU B C 1
ATOM 10923 O O . LEU B 1 438 ? 23.109 -0.281 -7.074 1 94.19 438 LEU B O 1
ATOM 10927 N N . ALA B 1 439 ? 23.188 -2.014 -5.633 1 94.75 439 ALA B N 1
ATOM 10928 C CA . ALA B 1 439 ? 22.406 -1.31 -4.621 1 94.75 439 ALA B CA 1
ATOM 10929 C C . ALA B 1 439 ? 23.141 -0.084 -4.102 1 94.75 439 ALA B C 1
ATOM 10931 O O . ALA B 1 439 ? 22.562 0.995 -3.971 1 94.75 439 ALA B O 1
ATOM 10932 N N . LEU B 1 440 ? 24.375 -0.193 -3.863 1 91.19 440 LEU B N 1
ATOM 10933 C CA . LEU B 1 440 ? 25.203 0.923 -3.404 1 91.19 440 LEU B CA 1
ATOM 10934 C C . LEU B 1 440 ? 25.359 1.971 -4.5 1 91.19 440 LEU B C 1
ATOM 10936 O O . LEU B 1 440 ? 25.328 3.172 -4.227 1 91.19 440 LEU B O 1
ATOM 10940 N N . TYR B 1 441 ? 25.438 1.469 -5.684 1 91.38 441 TYR B N 1
ATOM 10941 C CA . TYR B 1 441 ? 25.578 2.365 -6.828 1 91.38 441 TYR B CA 1
ATOM 10942 C C . TYR B 1 441 ? 24.312 3.178 -7.035 1 91.38 441 TYR B C 1
ATOM 10944 O O . TYR B 1 441 ? 24.359 4.402 -7.184 1 91.38 441 TYR B O 1
ATOM 10952 N N . PHE B 1 442 ? 23.203 2.545 -7.016 1 91.25 442 PHE B N 1
ATOM 10953 C CA . PHE B 1 442 ? 21.922 3.225 -7.238 1 91.25 442 PHE B CA 1
ATOM 10954 C C . PHE B 1 442 ? 21.594 4.156 -6.078 1 91.25 442 PHE B C 1
ATOM 10956 O O . PHE B 1 442 ? 20.984 5.207 -6.273 1 91.25 442 PHE B O 1
ATOM 10963 N N . ASP B 1 443 ? 21.969 3.822 -4.934 1 88.25 443 ASP B N 1
ATOM 10964 C CA . ASP B 1 443 ? 21.703 4.641 -3.756 1 88.25 443 ASP B CA 1
ATOM 10965 C C . ASP B 1 443 ? 22.406 5.988 -3.852 1 88.25 443 ASP B C 1
ATOM 10967 O O . ASP B 1 443 ? 21.938 6.988 -3.303 1 88.25 443 ASP B O 1
ATOM 10971 N N . ASN B 1 444 ? 23.469 6 -4.629 1 85.56 444 ASN B N 1
ATOM 10972 C CA . ASN B 1 444 ? 24.25 7.223 -4.738 1 85.56 444 ASN B CA 1
ATOM 10973 C C . ASN B 1 444 ? 23.891 8.016 -5.992 1 85.56 444 ASN B C 1
ATOM 10975 O O . ASN B 1 444 ? 24.047 9.234 -6.031 1 85.56 444 ASN B O 1
ATOM 10979 N N . ILE B 1 445 ? 23.375 7.367 -6.969 1 85.69 445 ILE B N 1
ATOM 10980 C CA . ILE B 1 445 ? 23.156 8.047 -8.242 1 85.69 445 ILE B CA 1
ATOM 10981 C C . ILE B 1 445 ? 21.703 8.516 -8.336 1 85.69 445 ILE B C 1
ATOM 10983 O O . ILE B 1 445 ? 21.406 9.508 -9.008 1 85.69 445 ILE B O 1
ATOM 10987 N N . ILE B 1 446 ? 20.812 7.801 -7.781 1 85.31 446 ILE B N 1
ATOM 10988 C CA . ILE B 1 446 ? 19.406 8.203 -7.828 1 85.31 446 ILE B CA 1
ATOM 10989 C C . ILE B 1 446 ? 19.156 9.328 -6.824 1 85.31 446 ILE B C 1
ATOM 10991 O O . ILE B 1 446 ? 19.594 9.25 -5.672 1 85.31 446 ILE B O 1
ATOM 10995 N N . PRO B 1 447 ? 18.484 10.336 -7.293 1 77.62 447 PRO B N 1
ATOM 10996 C CA . PRO B 1 447 ? 18.266 11.492 -6.426 1 77.62 447 PRO B CA 1
ATOM 10997 C C . PRO B 1 447 ? 17.438 11.164 -5.195 1 77.62 447 PRO B C 1
ATOM 10999 O O . PRO B 1 447 ? 16.484 10.391 -5.281 1 77.62 447 PRO B O 1
ATOM 11002 N N . ASN B 1 448 ? 17.859 11.633 -4.16 1 75.69 448 ASN B N 1
ATOM 11003 C CA . ASN B 1 448 ? 17.141 11.469 -2.906 1 75.69 448 ASN B CA 1
ATOM 11004 C C . ASN B 1 448 ? 15.914 12.383 -2.846 1 75.69 448 ASN B C 1
ATOM 11006 O O . ASN B 1 448 ? 15.57 13.031 -3.834 1 75.69 448 ASN B O 1
ATOM 11010 N N . ALA B 1 449 ? 15.219 12.422 -1.758 1 69.25 449 ALA B N 1
ATOM 11011 C CA . ALA B 1 449 ? 13.992 13.195 -1.6 1 69.25 449 ALA B CA 1
ATOM 11012 C C . ALA B 1 449 ? 14.242 14.68 -1.847 1 69.25 449 ALA B C 1
ATOM 11014 O O . ALA B 1 449 ? 13.352 15.398 -2.299 1 69.25 449 ALA B O 1
ATOM 11015 N N . SER B 1 450 ? 15.523 15.141 -1.666 1 69.25 450 SER B N 1
ATOM 11016 C CA . SER B 1 450 ? 15.867 16.547 -1.87 1 69.25 450 SER B CA 1
ATOM 11017 C C . SER B 1 450 ? 16.438 16.781 -3.264 1 69.25 450 SER B C 1
ATOM 11019 O O . SER B 1 450 ? 16.875 17.891 -3.588 1 69.25 450 SER B O 1
ATOM 11021 N N . GLY B 1 451 ? 16.5 15.695 -4.113 1 69.94 451 GLY B N 1
ATOM 11022 C CA . GLY B 1 451 ? 16.938 15.805 -5.496 1 69.94 451 GLY B CA 1
ATOM 11023 C C . GLY B 1 451 ? 18.453 15.789 -5.641 1 69.94 451 GLY B C 1
ATOM 11024 O O . GLY B 1 451 ? 18.984 16.172 -6.684 1 69.94 451 GLY B O 1
ATOM 11025 N N . VAL B 1 452 ? 19.062 15.445 -4.59 1 75.88 452 VAL B N 1
ATOM 11026 C CA . VAL B 1 452 ? 20.531 15.461 -4.602 1 75.88 452 VAL B CA 1
ATOM 11027 C C . VAL B 1 452 ? 21.047 14.086 -5.004 1 75.88 452 VAL B C 1
ATOM 11029 O O . VAL B 1 452 ? 20.516 13.055 -4.582 1 75.88 452 VAL B O 1
ATOM 11032 N N . ARG B 1 453 ? 21.984 14.094 -5.961 1 76.5 453 ARG B N 1
ATOM 11033 C CA . ARG B 1 453 ? 22.625 12.852 -6.402 1 76.5 453 ARG B CA 1
ATOM 11034 C C . ARG B 1 453 ? 24.125 13.055 -6.629 1 76.5 453 ARG B C 1
ATOM 11036 O O . ARG B 1 453 ? 24.594 14.188 -6.758 1 76.5 453 ARG B O 1
ATOM 11043 N N . LYS B 1 454 ? 24.828 12.016 -6.527 1 78.19 454 LYS B N 1
ATOM 11044 C CA . LYS B 1 454 ? 26.234 12.039 -6.902 1 78.19 454 LYS B CA 1
ATOM 11045 C C . LYS B 1 454 ? 26.406 11.812 -8.398 1 78.19 454 LYS B C 1
ATOM 11047 O O . LYS B 1 454 ? 25.453 11.477 -9.102 1 78.19 454 LYS B O 1
ATOM 11052 N N . SER B 1 455 ? 27.594 12.109 -8.898 1 76.88 455 SER B N 1
ATOM 11053 C CA . SER B 1 455 ? 27.859 11.898 -10.312 1 76.88 455 SER B CA 1
ATOM 11054 C C . SER B 1 455 ? 27.828 10.414 -10.664 1 76.88 455 SER B C 1
ATOM 11056 O O . SER B 1 455 ? 27.969 9.555 -9.781 1 76.88 455 SER B O 1
ATOM 11058 N N . ILE B 1 456 ? 27.547 10.039 -11.859 1 80.94 456 ILE B N 1
ATOM 11059 C CA . ILE B 1 456 ? 27.406 8.656 -12.32 1 80.94 456 ILE B CA 1
ATOM 11060 C C . ILE B 1 456 ? 28.719 7.914 -12.094 1 80.94 456 ILE B C 1
ATOM 11062 O O . ILE B 1 456 ? 28.719 6.723 -11.766 1 80.94 456 ILE B O 1
ATOM 11066 N N . PHE B 1 457 ? 29.844 8.625 -12.148 1 81.56 457 PHE B N 1
ATOM 11067 C CA . PHE B 1 457 ? 31.141 7.996 -11.961 1 81.56 457 PHE B CA 1
ATOM 11068 C C . PHE B 1 457 ? 31.812 8.484 -10.68 1 81.56 457 PHE B C 1
ATOM 11070 O O . PHE B 1 457 ? 33 8.758 -10.656 1 81.56 457 PHE B O 1
ATOM 11077 N N . TYR B 1 458 ? 31.016 8.555 -9.648 1 81.69 458 TYR B N 1
ATOM 11078 C CA . TYR B 1 458 ? 31.516 9.078 -8.375 1 81.69 458 TYR B CA 1
ATOM 11079 C C . TYR B 1 458 ? 32.594 8.164 -7.797 1 81.69 458 TYR B C 1
ATOM 11081 O O . TYR B 1 458 ? 33.5 8.633 -7.102 1 81.69 458 TYR B O 1
ATOM 11089 N N . PHE B 1 459 ? 32.531 6.922 -8.078 1 81.62 459 PHE B N 1
ATOM 11090 C CA . PHE B 1 459 ? 33.438 5.945 -7.48 1 81.62 459 PHE B CA 1
ATOM 11091 C C . PHE B 1 459 ? 34.844 6.066 -8.078 1 81.62 459 PHE B C 1
ATOM 11093 O O . PHE B 1 459 ? 35.812 5.582 -7.492 1 81.62 459 PHE B O 1
ATOM 11100 N N . LEU B 1 460 ? 34.906 6.766 -9.188 1 80.06 460 LEU B N 1
ATOM 11101 C CA . LEU B 1 460 ? 36.219 6.914 -9.828 1 80.06 460 LEU B CA 1
ATOM 11102 C C . LEU B 1 460 ? 36.969 8.133 -9.289 1 80.06 460 LEU B C 1
ATOM 11104 O O . LEU B 1 460 ? 38.188 8.25 -9.461 1 80.06 460 LEU B O 1
ATOM 11108 N N . LYS B 1 461 ? 36.25 8.961 -8.539 1 76.06 461 LYS B N 1
ATOM 11109 C CA . LYS B 1 461 ? 36.906 10.125 -7.961 1 76.06 461 LYS B CA 1
ATOM 11110 C C . LYS B 1 461 ? 37.562 9.789 -6.625 1 76.06 461 LYS B C 1
ATOM 11112 O O . LYS B 1 461 ? 36.938 9.156 -5.77 1 76.06 461 LYS B O 1
ATOM 11117 N N . PRO B 1 462 ? 38.781 9.961 -6.473 1 73 462 PRO B N 1
ATOM 11118 C CA . PRO B 1 462 ? 39.5 9.648 -5.23 1 73 462 PRO B CA 1
ATOM 11119 C C . PRO B 1 462 ? 38.906 10.367 -4.016 1 73 462 PRO B C 1
ATOM 11121 O O . PRO B 1 462 ? 39.062 9.891 -2.885 1 73 462 PRO B O 1
ATOM 11124 N N . SER B 1 463 ? 38.219 11.398 -4.23 1 70.44 463 SER B N 1
ATOM 11125 C CA . SER B 1 463 ? 37.656 12.164 -3.121 1 70.44 463 SER B CA 1
ATOM 11126 C C . SER B 1 463 ? 36.562 11.383 -2.406 1 70.44 463 SER B C 1
ATOM 11128 O O . SER B 1 463 ? 36.344 11.57 -1.209 1 70.44 463 SER B O 1
ATOM 11130 N N . TYR B 1 464 ? 35.969 10.469 -3.086 1 72.81 464 TYR B N 1
ATOM 11131 C CA . TYR B 1 464 ? 34.906 9.672 -2.496 1 72.81 464 TYR B CA 1
ATOM 11132 C C . TYR B 1 464 ? 35.438 8.719 -1.438 1 72.81 464 TYR B C 1
ATOM 11134 O O . TYR B 1 464 ? 34.812 8.508 -0.397 1 72.81 464 TYR B O 1
ATOM 11142 N N . TRP B 1 465 ? 36.688 8.289 -1.735 1 69.12 465 TRP B N 1
ATOM 11143 C CA . TRP B 1 465 ? 37.25 7.27 -0.857 1 69.12 465 TRP B CA 1
ATOM 11144 C C . TRP B 1 465 ? 38.062 7.906 0.274 1 69.12 465 TRP B C 1
ATOM 11146 O O . TRP B 1 465 ? 38.125 7.371 1.384 1 69.12 465 TRP B O 1
ATOM 11156 N N . THR B 1 466 ? 38.781 9.164 -0.014 1 62.91 466 THR B N 1
ATOM 11157 C CA . THR B 1 466 ? 39.656 9.773 0.981 1 62.91 466 THR B CA 1
ATOM 11158 C C . THR B 1 466 ? 38.906 10.812 1.802 1 62.91 466 THR B C 1
ATOM 11160 O O . THR B 1 466 ? 39.344 11.188 2.891 1 62.91 466 THR B O 1
ATOM 11163 N N . GLY B 1 467 ? 37.531 11.109 1.595 1 58.56 467 GLY B N 1
ATOM 11164 C CA . GLY B 1 467 ? 36.75 12.086 2.34 1 58.56 467 GLY B CA 1
ATOM 11165 C C . GLY B 1 467 ? 37.281 13.5 2.193 1 58.56 467 GLY B C 1
ATOM 11166 O O . GLY B 1 467 ? 36.719 14.438 2.764 1 58.56 467 GLY B O 1
ATOM 11167 N N . LYS B 1 468 ? 38.625 13.766 1.724 1 52 468 LYS B N 1
ATOM 11168 C CA . LYS B 1 468 ? 39.312 15.062 1.779 1 52 468 LYS B CA 1
ATOM 11169 C C . LYS B 1 468 ? 38.656 16.047 0.813 1 52 468 LYS B C 1
ATOM 11171 O O . LYS B 1 468 ? 38.625 17.25 1.081 1 52 468 LYS B O 1
ATOM 11176 N N . GLU B 1 469 ? 38.531 15.766 -0.495 1 52.44 469 GLU B N 1
ATOM 11177 C CA . GLU B 1 469 ? 38.125 16.797 -1.452 1 52.44 469 GLU B CA 1
ATOM 11178 C C . GLU B 1 469 ? 36.625 16.906 -1.577 1 52.44 469 GLU B C 1
ATOM 11180 O O . GLU B 1 469 ? 35.906 15.953 -1.248 1 52.44 469 GLU B O 1
ATOM 11185 N N . GLY B 1 470 ? 36.062 18.234 -1.85 1 50.22 470 GLY B N 1
ATOM 11186 C CA . GLY B 1 470 ? 34.719 18.781 -2.031 1 50.22 470 GLY B CA 1
ATOM 11187 C C . GLY B 1 470 ? 33.812 17.891 -2.877 1 50.22 470 GLY B C 1
ATOM 11188 O O . GLY B 1 470 ? 34.094 17.656 -4.055 1 50.22 470 GLY B O 1
ATOM 11189 N N . ASN B 1 471 ? 33.375 16.891 -2.389 1 51.47 471 ASN B N 1
ATOM 11190 C CA . ASN B 1 471 ? 32.406 16.078 -3.113 1 51.47 471 ASN B CA 1
ATOM 11191 C C . ASN B 1 471 ? 31.328 16.953 -3.785 1 51.47 471 ASN B C 1
ATOM 11193 O O . ASN B 1 471 ? 30.531 17.594 -3.107 1 51.47 471 ASN B O 1
ATOM 11197 N N . LYS B 1 472 ? 31.641 17.438 -5.031 1 52.78 472 LYS B N 1
ATOM 11198 C CA . LYS B 1 472 ? 30.688 18.234 -5.812 1 52.78 472 LYS B CA 1
ATOM 11199 C C . LYS B 1 472 ? 29.375 17.469 -5.996 1 52.78 472 LYS B C 1
ATOM 11201 O O . LYS B 1 472 ? 29.359 16.359 -6.535 1 52.78 472 LYS B O 1
ATOM 11206 N N . VAL B 1 473 ? 28.406 17.641 -5.066 1 59.44 473 VAL B N 1
ATOM 11207 C CA . VAL B 1 473 ? 27.062 17.078 -5.211 1 59.44 473 VAL B CA 1
ATOM 11208 C C . VAL B 1 473 ? 26.328 17.781 -6.344 1 59.44 473 VAL B C 1
ATOM 11210 O O . VAL B 1 473 ? 26.531 18.984 -6.57 1 59.44 473 VAL B O 1
ATOM 11213 N N . GLU B 1 474 ? 25.859 16.984 -7.391 1 60.66 474 GLU B N 1
ATOM 11214 C CA . GLU B 1 474 ? 25.031 17.5 -8.477 1 60.66 474 GLU B CA 1
ATOM 11215 C C . GLU B 1 474 ? 23.547 17.391 -8.141 1 60.66 474 GLU B C 1
ATOM 11217 O O . GLU B 1 474 ? 23.156 16.562 -7.32 1 60.66 474 GLU B O 1
ATOM 11222 N N . GLU B 1 475 ? 22.891 18.453 -8.469 1 61.44 475 GLU B N 1
ATOM 11223 C CA . GLU B 1 475 ? 21.453 18.453 -8.227 1 61.44 475 GLU B CA 1
ATOM 11224 C C . GLU B 1 475 ? 20.688 18.109 -9.5 1 61.44 475 GLU B C 1
ATOM 11226 O O . GLU B 1 475 ? 21.172 18.344 -10.609 1 61.44 475 GLU B O 1
ATOM 11231 N N . GLY B 1 476 ? 19.547 17.516 -9.492 1 56.28 476 GLY B N 1
ATOM 11232 C CA . GLY B 1 476 ? 18.656 17.25 -10.594 1 56.28 476 GLY B CA 1
ATOM 11233 C C . GLY B 1 476 ? 18.734 15.82 -11.109 1 56.28 476 GLY B C 1
ATOM 11234 O O . GLY B 1 476 ? 19.453 15 -10.539 1 56.28 476 GLY B O 1
ATOM 11235 N N . SER B 1 477 ? 17.812 15.578 -12.094 1 55.44 477 SER B N 1
ATOM 11236 C CA . SER B 1 477 ? 17.812 14.258 -12.711 1 55.44 477 SER B CA 1
ATOM 11237 C C . SER B 1 477 ? 19.078 14.047 -13.555 1 55.44 477 SER B C 1
ATOM 11239 O O . SER B 1 477 ? 19.781 15 -13.867 1 55.44 477 SER B O 1
ATOM 11241 N N . ILE B 1 478 ? 19.547 12.883 -13.766 1 53.91 478 ILE B N 1
ATOM 11242 C CA . ILE B 1 478 ? 20.719 12.516 -14.555 1 53.91 478 ILE B CA 1
ATOM 11243 C C . ILE B 1 478 ? 20.75 13.328 -15.852 1 53.91 478 ILE B C 1
ATOM 11245 O O . ILE B 1 478 ? 21.812 13.742 -16.312 1 53.91 478 ILE B O 1
ATOM 11249 N N . CYS B 1 479 ? 19.453 13.688 -16.312 1 49.91 479 CYS B N 1
ATOM 11250 C CA . CYS B 1 479 ? 19.375 14.391 -17.594 1 49.91 479 CYS B CA 1
ATOM 11251 C C . CYS B 1 479 ? 19.188 15.891 -17.375 1 49.91 479 CYS B C 1
ATOM 11253 O O . CYS B 1 479 ? 19.094 16.656 -18.344 1 49.91 479 CYS B O 1
ATOM 11255 N N . SER B 1 480 ? 18.828 16.375 -16.234 1 53.38 480 SER B N 1
ATOM 11256 C CA . SER B 1 480 ? 18.531 17.797 -16.047 1 53.38 480 SER B CA 1
ATOM 11257 C C . SER B 1 480 ? 19.812 18.625 -15.969 1 53.38 480 SER B C 1
ATOM 11259 O O . SER B 1 480 ? 20.719 18.312 -15.203 1 53.38 480 SER B O 1
ATOM 11261 N N . CYS B 1 481 ? 20.266 19.094 -17.047 1 47.22 481 CYS B N 1
ATOM 11262 C CA . CYS B 1 481 ? 21.422 19.969 -17.109 1 47.22 481 CYS B CA 1
ATOM 11263 C C . CYS B 1 481 ? 21.078 21.359 -16.547 1 47.22 481 CYS B C 1
ATOM 11265 O O . CYS B 1 481 ? 20.062 21.938 -16.906 1 47.22 481 CYS B O 1
ATOM 11267 N N . ILE B 1 482 ? 21.391 21.578 -15.297 1 50.12 482 ILE B N 1
ATOM 11268 C CA . ILE B 1 482 ? 21.328 22.969 -14.82 1 50.12 482 ILE B CA 1
ATOM 11269 C C . ILE B 1 482 ? 22.047 23.875 -15.812 1 50.12 482 ILE B C 1
ATOM 11271 O O . ILE B 1 482 ? 23.25 23.719 -16.062 1 50.12 482 ILE B O 1
ATOM 11275 N N . GLY B 1 483 ? 21.391 24.234 -16.906 1 45.44 483 GLY B N 1
ATOM 11276 C CA . GLY B 1 483 ? 22.047 25.312 -17.641 1 45.44 483 GLY B CA 1
ATOM 11277 C C . GLY B 1 483 ? 22.625 26.391 -16.734 1 45.44 483 GLY B C 1
ATOM 11278 O O . GLY B 1 483 ? 22.562 26.281 -15.508 1 45.44 483 GLY B O 1
ATOM 11279 N N . SER B 1 484 ? 23.312 27.391 -17.234 1 47.56 484 SER B N 1
ATOM 11280 C CA . SER B 1 484 ? 23.891 28.547 -16.547 1 47.56 484 SER B CA 1
ATOM 11281 C C . SER B 1 484 ? 22.859 29.234 -15.664 1 47.56 484 SER B C 1
ATOM 11283 O O . SER B 1 484 ? 21.75 29.5 -16.109 1 47.56 484 SER B O 1
ATOM 11285 N N . VAL B 1 485 ? 22.953 29.016 -14.391 1 51.94 485 VAL B N 1
ATOM 11286 C CA . VAL B 1 485 ? 22.125 29.734 -13.422 1 51.94 485 VAL B CA 1
ATOM 11287 C C . VAL B 1 485 ? 21.953 31.188 -13.859 1 51.94 485 VAL B C 1
ATOM 11289 O O . VAL B 1 485 ? 22.938 31.906 -14.039 1 51.94 485 VAL B O 1
ATOM 11292 N N . PRO B 1 486 ? 20.859 31.531 -14.422 1 53.44 486 PRO B N 1
ATOM 11293 C CA . PRO B 1 486 ? 20.719 32.969 -14.75 1 53.44 486 PRO B CA 1
ATOM 11294 C C . PRO B 1 486 ? 21.125 33.875 -13.594 1 53.44 486 PRO B C 1
ATOM 11296 O O . PRO B 1 486 ? 20.938 33.5 -12.422 1 53.44 486 PRO B O 1
ATOM 11299 N N . PRO B 1 487 ? 21.938 34.812 -13.883 1 56.53 487 PRO B N 1
ATOM 11300 C CA . PRO B 1 487 ? 22.328 35.75 -12.82 1 56.53 487 PRO B CA 1
ATOM 11301 C C . PRO B 1 487 ? 21.141 36.375 -12.109 1 56.53 487 PRO B C 1
ATOM 11303 O O . PRO B 1 487 ? 20.141 36.688 -12.75 1 56.53 487 PRO B O 1
ATOM 11306 N N . VAL B 1 488 ? 21.031 36.219 -10.844 1 60.59 488 VAL B N 1
ATOM 11307 C CA . VAL B 1 488 ? 19.984 36.844 -10.031 1 60.59 488 VAL B CA 1
ATOM 11308 C C . VAL B 1 488 ? 20.109 38.375 -10.125 1 60.59 488 VAL B C 1
ATOM 11310 O O . VAL B 1 488 ? 21.188 38.906 -9.984 1 60.59 488 VAL B O 1
ATOM 11313 N N . GLU B 1 489 ? 19.156 39.062 -10.695 1 61.25 489 GLU B N 1
ATOM 11314 C CA . GLU B 1 489 ? 19.141 40.5 -10.75 1 61.25 489 GLU B CA 1
ATOM 11315 C C . GLU B 1 489 ? 19.203 41.125 -9.352 1 61.25 489 GLU B C 1
ATOM 11317 O O . GLU B 1 489 ? 18.5 40.688 -8.445 1 61.25 489 GLU B O 1
ATOM 11322 N N . HIS B 1 490 ? 20.172 41.875 -9.07 1 63.25 490 HIS B N 1
ATOM 11323 C CA . HIS B 1 490 ? 20.328 42.531 -7.777 1 63.25 490 HIS B CA 1
ATOM 11324 C C . HIS B 1 490 ? 19.328 43.656 -7.621 1 63.25 490 HIS B C 1
ATOM 11326 O O . HIS B 1 490 ? 19.266 44.562 -8.453 1 63.25 490 HIS B O 1
ATOM 11332 N N . ILE B 1 491 ? 18.375 43.469 -6.789 1 67.81 491 ILE B N 1
ATOM 11333 C CA . ILE B 1 491 ? 17.453 44.531 -6.465 1 67.81 491 ILE B CA 1
ATOM 11334 C C . ILE B 1 491 ? 17.859 45.188 -5.141 1 67.81 491 ILE B C 1
ATOM 11336 O O . ILE B 1 491 ? 18.188 44.5 -4.176 1 67.81 491 ILE B O 1
ATOM 11340 N N . THR B 1 492 ? 18.062 46.469 -5.148 1 68.5 492 THR B N 1
ATOM 11341 C CA . THR B 1 492 ? 18.375 47.188 -3.912 1 68.5 492 THR B CA 1
ATOM 11342 C C . THR B 1 492 ? 17.25 47.031 -2.893 1 68.5 492 THR B C 1
ATOM 11344 O O . THR B 1 492 ? 16.078 47.281 -3.209 1 68.5 492 THR B O 1
ATOM 11347 N N . PRO B 1 493 ? 17.625 46.531 -1.739 1 75.62 493 PRO B N 1
ATOM 11348 C CA . PRO B 1 493 ? 16.594 46.375 -0.717 1 75.62 493 PRO B CA 1
ATOM 11349 C C . PRO B 1 493 ? 15.977 47.688 -0.267 1 75.62 493 PRO B C 1
ATOM 11351 O O . PRO B 1 493 ? 16.656 48.719 -0.212 1 75.62 493 PRO B O 1
ATOM 11354 N N . GLU B 1 494 ? 14.773 47.75 -0.058 1 71.38 494 GLU B N 1
ATOM 11355 C CA . GLU B 1 494 ? 14.047 48.938 0.385 1 71.38 494 GLU B CA 1
ATOM 11356 C C . GLU B 1 494 ? 14.312 49.219 1.858 1 71.38 494 GLU B C 1
ATOM 11358 O O . GLU B 1 494 ? 14.375 50.406 2.266 1 71.38 494 GLU B O 1
ATOM 11363 N N . ASP B 1 495 ? 14.578 48.188 2.6 1 84.81 495 ASP B N 1
ATOM 11364 C CA . ASP B 1 495 ? 14.844 48.344 4.023 1 84.81 495 ASP B CA 1
ATOM 11365 C C . ASP B 1 495 ? 16.297 48.75 4.266 1 84.81 495 ASP B C 1
ATOM 11367 O O . ASP B 1 495 ? 17.219 48.031 3.883 1 84.81 495 ASP B O 1
ATOM 11371 N N . GLU B 1 496 ? 16.531 49.844 4.895 1 85.44 496 GLU B N 1
ATOM 11372 C CA . GLU B 1 496 ? 17.875 50.344 5.176 1 85.44 496 GLU B CA 1
ATOM 11373 C C . GLU B 1 496 ? 18.641 49.406 6.086 1 85.44 496 GLU B C 1
ATOM 11375 O O . GLU B 1 496 ? 19.875 49.281 5.961 1 85.44 496 GLU B O 1
ATOM 11380 N N . ASP B 1 497 ? 17.875 48.781 6.992 1 89.62 497 ASP B N 1
ATOM 11381 C CA . ASP B 1 497 ? 18.547 47.844 7.902 1 89.62 497 ASP B CA 1
ATOM 11382 C C . ASP B 1 497 ? 19.094 46.656 7.148 1 89.62 497 ASP B C 1
ATOM 11384 O O . ASP B 1 497 ? 20.156 46.125 7.5 1 89.62 497 ASP B O 1
ATOM 11388 N N . VAL B 1 498 ? 18.406 46.156 6.195 1 92.06 498 VAL B N 1
ATOM 11389 C CA . VAL B 1 498 ? 18.859 45.062 5.375 1 92.06 498 VAL B CA 1
ATOM 11390 C C . VAL B 1 498 ? 20.094 45.469 4.582 1 92.06 498 VAL B C 1
ATOM 11392 O O . VAL B 1 498 ? 21.031 44.688 4.438 1 92.06 498 VAL B O 1
ATOM 11395 N N . LEU B 1 499 ? 20.094 46.719 4.09 1 90.62 499 LEU B N 1
ATOM 11396 C CA . LEU B 1 499 ? 21.234 47.219 3.34 1 90.62 499 LEU B CA 1
ATOM 11397 C C . LEU B 1 499 ? 22.469 47.344 4.238 1 90.62 499 LEU B C 1
ATOM 11399 O O . LEU B 1 499 ? 23.578 47.031 3.828 1 90.62 499 LEU B O 1
ATOM 11403 N N . GLU B 1 500 ? 22.188 47.875 5.387 1 90.62 500 GLU B N 1
ATOM 11404 C CA . GLU B 1 500 ? 23.297 48 6.332 1 90.62 500 GLU B CA 1
ATOM 11405 C C . GLU B 1 500 ? 23.875 46.625 6.68 1 90.62 500 GLU B C 1
ATOM 11407 O O . GLU B 1 500 ? 25.094 46.469 6.809 1 90.62 500 GLU B O 1
ATOM 11412 N N . GLU B 1 501 ? 23 45.688 6.926 1 92 501 GLU B N 1
ATOM 11413 C CA . GLU B 1 501 ? 23.438 44.312 7.227 1 92 501 GLU B CA 1
ATOM 11414 C C . GLU B 1 501 ? 24.234 43.719 6.062 1 92 501 GLU B C 1
ATOM 11416 O O . GLU B 1 501 ? 25.25 43.062 6.27 1 92 501 GLU B O 1
ATOM 11421 N N . GLU B 1 502 ? 23.812 43.938 4.887 1 91.56 502 GLU B N 1
ATOM 11422 C CA . GLU B 1 502 ? 24.484 43.406 3.695 1 91.56 502 GLU B CA 1
ATOM 11423 C C . GLU B 1 502 ? 25.875 44 3.547 1 91.56 502 GLU B C 1
ATOM 11425 O O . GLU B 1 502 ? 26.828 43.281 3.232 1 91.56 502 GLU B O 1
ATOM 11430 N N . ILE B 1 503 ? 25.969 45.312 3.748 1 89.94 503 ILE B N 1
ATOM 11431 C CA . ILE B 1 503 ? 27.25 45.969 3.619 1 89.94 503 ILE B CA 1
ATOM 11432 C C . ILE B 1 503 ? 28.203 45.5 4.703 1 89.94 503 ILE B C 1
ATOM 11434 O O . ILE B 1 503 ? 29.391 45.25 4.441 1 89.94 503 ILE B O 1
ATOM 11438 N N . LEU B 1 504 ? 27.625 45.344 5.84 1 90.81 504 LEU B N 1
ATOM 11439 C CA . LEU B 1 504 ? 28.438 44.875 6.957 1 90.81 504 LEU B CA 1
ATOM 11440 C C . LEU B 1 504 ? 28.984 43.469 6.68 1 90.81 504 LEU B C 1
ATOM 11442 O O . LEU B 1 504 ? 30.172 43.219 6.898 1 90.81 504 LEU B O 1
ATOM 11446 N N . VAL B 1 505 ? 28.156 42.562 6.297 1 92.19 505 VAL B N 1
ATOM 11447 C CA . VAL B 1 505 ? 28.562 41.188 6.059 1 92.19 505 VAL B CA 1
ATOM 11448 C C . VAL B 1 505 ? 29.531 41.125 4.883 1 92.19 505 VAL B C 1
ATOM 11450 O O . VAL B 1 505 ? 30.484 40.344 4.898 1 92.19 505 VAL B O 1
ATOM 11453 N N . LYS B 1 506 ? 29.328 41.938 3.859 1 90.5 506 LYS B N 1
ATOM 11454 C CA . LYS B 1 506 ? 30.219 41.969 2.711 1 90.5 506 LYS B CA 1
ATOM 11455 C C . LYS B 1 506 ? 31.609 42.469 3.113 1 90.5 506 LYS B C 1
ATOM 11457 O O . LYS B 1 506 ? 32.625 41.938 2.645 1 90.5 506 LYS B O 1
ATOM 11462 N N . GLN B 1 507 ? 31.609 43.438 3.896 1 89.56 507 GLN B N 1
ATOM 11463 C CA . GLN B 1 507 ? 32.875 43.938 4.395 1 89.56 507 GLN B CA 1
ATOM 11464 C C . GLN B 1 507 ? 33.594 42.906 5.238 1 89.56 507 GLN B C 1
ATOM 11466 O O . GLN B 1 507 ? 34.812 42.75 5.125 1 89.56 507 GLN B O 1
ATOM 11471 N N . GLN B 1 508 ? 32.875 42.281 6.059 1 88.75 508 GLN B N 1
ATOM 11472 C CA . GLN B 1 508 ? 33.469 41.219 6.891 1 88.75 508 GLN B CA 1
ATOM 11473 C C . GLN B 1 508 ? 34 40.094 6.031 1 88.75 508 GLN B C 1
ATOM 11475 O O . GLN B 1 508 ? 35.062 39.5 6.344 1 88.75 508 GLN B O 1
ATOM 11480 N N . ALA B 1 509 ? 33.281 39.75 5.082 1 86.56 509 ALA B N 1
ATOM 11481 C CA . ALA B 1 509 ? 33.719 38.688 4.176 1 86.56 509 ALA B CA 1
ATOM 11482 C C . ALA B 1 509 ? 35 39.062 3.441 1 86.56 509 ALA 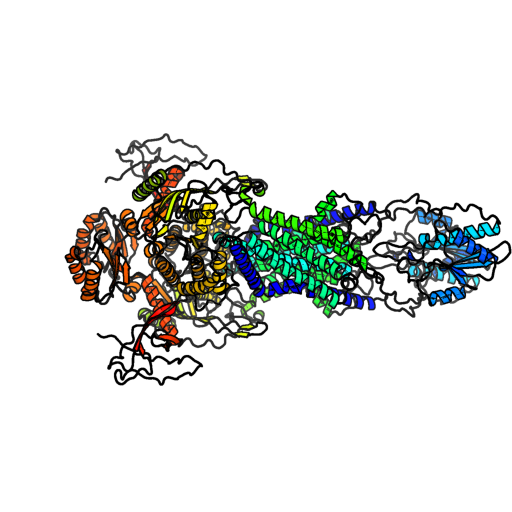B C 1
ATOM 11484 O O . ALA B 1 509 ? 35.844 38.219 3.213 1 86.56 509 ALA B O 1
ATOM 11485 N N . MET B 1 510 ? 35.156 40.312 3.029 1 83.19 510 MET B N 1
ATOM 11486 C CA . MET B 1 510 ? 36.344 40.781 2.32 1 83.19 510 MET B CA 1
ATOM 11487 C C . MET B 1 510 ? 37.531 40.844 3.25 1 83.19 510 MET B C 1
ATOM 11489 O O . MET B 1 510 ? 38.656 40.531 2.844 1 83.19 510 MET B O 1
ATOM 11493 N N . ASP B 1 511 ? 37.281 41.281 4.461 1 81.69 511 ASP B N 1
ATOM 11494 C CA . ASP B 1 511 ? 38.344 41.406 5.43 1 81.69 511 ASP B CA 1
ATOM 11495 C C . ASP B 1 511 ? 38.75 40.031 5.984 1 81.69 511 ASP B C 1
ATOM 11497 O O . ASP B 1 511 ? 39.844 39.875 6.555 1 81.69 511 ASP B O 1
ATOM 11501 N N . GLY B 1 512 ? 38.031 39 5.75 1 73.75 512 GLY B N 1
ATOM 11502 C CA . GLY B 1 512 ? 38.281 37.656 6.266 1 73.75 512 GLY B CA 1
ATOM 11503 C C . GLY B 1 512 ? 38.188 37.562 7.777 1 73.75 512 GLY B C 1
ATOM 11504 O O . GLY B 1 512 ? 38.812 36.719 8.398 1 73.75 512 GLY B O 1
ATOM 11505 N N . ARG B 1 513 ? 37.688 38.594 8.484 1 65.75 513 ARG B N 1
ATOM 11506 C CA . ARG B 1 513 ? 37.594 38.656 9.938 1 65.75 513 ARG B CA 1
ATOM 11507 C C . ARG B 1 513 ? 36.438 37.812 10.453 1 65.75 513 ARG B C 1
ATOM 11509 O O . ARG B 1 513 ? 35.312 37.906 9.961 1 65.75 513 ARG B O 1
ATOM 11516 N N . VAL B 1 514 ? 36.75 36.719 11.164 1 72.88 514 VAL B N 1
ATOM 11517 C CA . VAL B 1 514 ? 35.719 35.938 11.844 1 72.88 514 VAL B CA 1
ATOM 11518 C C . VAL B 1 514 ? 35.375 36.594 13.172 1 72.88 514 VAL B C 1
ATOM 11520 O O . VAL B 1 514 ? 36.219 36.75 14.062 1 72.88 514 VAL B O 1
ATOM 11523 N N . ASP B 1 515 ? 34.281 37.312 13.172 1 79.44 515 ASP B N 1
ATOM 11524 C CA . ASP B 1 515 ? 33.781 37.875 14.43 1 79.44 515 ASP B CA 1
ATOM 11525 C C . ASP B 1 515 ? 33.406 36.75 15.398 1 79.44 515 ASP B C 1
ATOM 11527 O O . ASP B 1 515 ? 32.594 35.906 15.062 1 79.44 515 ASP B O 1
ATOM 11531 N N . PRO B 1 516 ? 34.031 36.719 16.516 1 82.94 516 PRO B N 1
ATOM 11532 C CA . PRO B 1 516 ? 33.75 35.656 17.484 1 82.94 516 PRO B CA 1
ATOM 11533 C C . PRO B 1 516 ? 32.344 35.656 18.016 1 82.94 516 PRO B C 1
ATOM 11535 O O . PRO B 1 516 ? 31.844 34.656 18.562 1 82.94 516 PRO B O 1
ATOM 11538 N N . ASN B 1 517 ? 31.625 36.719 17.812 1 87.75 517 ASN B N 1
ATOM 11539 C CA . ASN B 1 517 ? 30.266 36.812 18.359 1 87.75 517 ASN B CA 1
ATOM 11540 C C . ASN B 1 517 ? 29.219 36.375 17.344 1 87.75 517 ASN B C 1
ATOM 11542 O O . ASN B 1 517 ? 28.031 36.344 17.656 1 87.75 517 ASN B O 1
ATOM 11546 N N . ILE B 1 518 ? 29.672 35.938 16.219 1 92.75 518 ILE B N 1
ATOM 11547 C CA . ILE B 1 518 ? 28.734 35.562 15.164 1 92.75 518 ILE B CA 1
ATOM 11548 C C . ILE B 1 518 ? 28.719 34.031 15.039 1 92.75 518 ILE B C 1
ATOM 11550 O O . ILE B 1 518 ? 29.766 33.375 14.969 1 92.75 518 ILE B O 1
ATOM 11554 N N . ALA B 1 519 ? 27.578 33.469 15.133 1 94.44 519 ALA B N 1
ATOM 11555 C CA . ALA B 1 519 ? 27.406 32.031 15.016 1 94.44 519 ALA B CA 1
ATOM 11556 C C . ALA B 1 519 ? 27.328 31.594 13.555 1 94.44 519 ALA B C 1
ATOM 11558 O O . ALA B 1 519 ? 27.969 30.625 13.148 1 94.44 519 ALA B O 1
ATOM 11559 N N . VAL B 1 520 ? 26.531 32.312 12.75 1 95.62 520 VAL B N 1
ATOM 11560 C CA . VAL B 1 520 ? 26.328 31.984 11.344 1 95.62 520 VAL B CA 1
ATOM 11561 C C . VAL B 1 520 ? 26.547 33.219 10.477 1 95.62 520 VAL B C 1
ATOM 11563 O O . VAL B 1 520 ? 26 34.281 10.758 1 95.62 520 VAL B O 1
ATOM 11566 N N . GLN B 1 521 ? 27.391 33.094 9.508 1 94.81 521 GLN B N 1
ATOM 11567 C CA . GLN B 1 521 ? 27.609 34.125 8.508 1 94.81 521 GLN B CA 1
ATOM 11568 C C . GLN B 1 521 ? 27.188 33.656 7.117 1 94.81 521 GLN B C 1
ATOM 11570 O O . GLN B 1 521 ? 27.828 32.781 6.539 1 94.81 521 GLN B O 1
ATOM 11575 N N . ILE B 1 522 ? 26.125 34.219 6.605 1 95.38 522 ILE B N 1
ATOM 11576 C CA . ILE B 1 522 ? 25.625 33.844 5.293 1 95.38 522 ILE B CA 1
ATOM 11577 C C . ILE B 1 522 ? 26.172 34.781 4.23 1 95.38 522 ILE B C 1
ATOM 11579 O O . ILE B 1 522 ? 25.984 36 4.324 1 95.38 522 ILE B O 1
ATOM 11583 N N . HIS B 1 523 ? 26.875 34.25 3.26 1 92.62 523 HIS B N 1
ATOM 11584 C CA . HIS B 1 523 ? 27.516 35 2.207 1 92.62 523 HIS B CA 1
ATOM 11585 C C . HIS B 1 523 ? 26.812 34.844 0.873 1 92.62 523 HIS B C 1
ATOM 11587 O O . HIS B 1 523 ? 27.188 34 0.068 1 92.62 523 HIS B O 1
ATOM 11593 N N . GLY B 1 524 ? 25.844 35.656 0.621 1 90.69 524 GLY B N 1
ATOM 11594 C CA . GLY B 1 524 ? 25.188 35.625 -0.67 1 90.69 524 GLY B CA 1
ATOM 11595 C C . GLY B 1 524 ? 24.625 34.25 -1.018 1 90.69 524 GLY B C 1
ATOM 11596 O O . GLY B 1 524 ? 24.859 33.75 -2.119 1 90.69 524 GLY B O 1
ATOM 11597 N N . LEU B 1 525 ? 23.984 33.656 -0.137 1 92.62 525 LEU B N 1
ATOM 11598 C CA . LEU B 1 525 ? 23.438 32.312 -0.313 1 92.62 525 LEU B CA 1
ATOM 11599 C C . LEU B 1 525 ? 22.359 32.312 -1.386 1 92.62 525 LEU B C 1
ATOM 11601 O O . LEU B 1 525 ? 21.406 33.094 -1.32 1 92.62 525 LEU B O 1
ATOM 11605 N N . ALA B 1 526 ? 22.578 31.531 -2.404 1 90.62 526 ALA B N 1
ATOM 11606 C CA . ALA B 1 526 ? 21.625 31.375 -3.502 1 90.62 526 ALA B CA 1
ATOM 11607 C C . ALA B 1 526 ? 21.391 29.906 -3.834 1 90.62 526 ALA B C 1
ATOM 11609 O O . ALA B 1 526 ? 22.328 29.094 -3.787 1 90.62 526 ALA B O 1
ATOM 11610 N N . LYS B 1 527 ? 20.125 29.562 -3.965 1 89.12 527 LYS B N 1
ATOM 11611 C CA . LYS B 1 527 ? 19.766 28.188 -4.336 1 89.12 527 LYS B CA 1
ATOM 11612 C C . LYS B 1 527 ? 18.781 28.188 -5.5 1 89.12 527 LYS B C 1
ATOM 11614 O O . LYS B 1 527 ? 17.719 28.812 -5.43 1 89.12 527 LYS B O 1
ATOM 11619 N N . THR B 1 528 ? 19.203 27.578 -6.602 1 84.06 528 THR B N 1
ATOM 11620 C CA . THR B 1 528 ? 18.344 27.375 -7.77 1 84.06 528 THR B CA 1
ATOM 11621 C C . THR B 1 528 ? 18.078 25.891 -8.016 1 84.06 528 THR B C 1
ATOM 11623 O O . THR B 1 528 ? 19.016 25.109 -8.078 1 84.06 528 THR B O 1
ATOM 11626 N N . TYR B 1 529 ? 16.828 25.484 -8.016 1 80.69 529 TYR B N 1
ATOM 11627 C CA . TYR B 1 529 ? 16.469 24.109 -8.336 1 80.69 529 TYR B CA 1
ATOM 11628 C C . TYR B 1 529 ? 16.359 23.906 -9.844 1 80.69 529 TYR B C 1
ATOM 11630 O O . TYR B 1 529 ? 15.805 24.766 -10.547 1 80.69 529 TYR B O 1
ATOM 11638 N N . PRO B 1 530 ? 16.922 22.875 -10.297 1 75 530 PRO B N 1
ATOM 11639 C CA . PRO B 1 530 ? 16.891 22.641 -11.742 1 75 530 PRO B CA 1
ATOM 11640 C C . PRO B 1 530 ? 15.5 22.297 -12.258 1 75 530 PRO B C 1
ATOM 11642 O O . PRO B 1 530 ? 14.672 21.781 -11.492 1 75 530 PRO B O 1
ATOM 11645 N N . GLY B 1 531 ? 15.219 22.672 -13.414 1 69.44 531 GLY B N 1
ATOM 11646 C CA . GLY B 1 531 ? 13.961 22.328 -14.047 1 69.44 531 GLY B CA 1
ATOM 11647 C C . GLY B 1 531 ? 13.875 20.859 -14.43 1 69.44 531 GLY B C 1
ATOM 11648 O O . GLY B 1 531 ? 14.883 20.141 -14.414 1 69.44 531 GLY B O 1
ATOM 11649 N N . THR B 1 532 ? 12.664 20.234 -14.336 1 65.44 532 THR B N 1
ATOM 11650 C CA . THR B 1 532 ? 12.445 18.828 -14.695 1 65.44 532 THR B CA 1
ATOM 11651 C C . THR B 1 532 ? 11.977 18.703 -16.141 1 65.44 532 THR B C 1
ATOM 11653 O O . THR B 1 532 ? 11.266 19.578 -16.641 1 65.44 532 THR B O 1
ATOM 11656 N N . THR B 1 533 ? 12.758 17.875 -16.906 1 62.47 533 THR B N 1
ATOM 11657 C CA . THR B 1 533 ? 12.281 17.531 -18.25 1 62.47 533 THR B CA 1
ATOM 11658 C C . THR B 1 533 ? 11.492 16.219 -18.219 1 62.47 533 THR B C 1
ATOM 11660 O O . THR B 1 533 ? 12.023 15.188 -17.812 1 62.47 533 THR B O 1
ATOM 11663 N N . LYS B 1 534 ? 10.125 16.203 -18.188 1 59.38 534 LYS B N 1
ATOM 11664 C CA . LYS B 1 534 ? 9.328 14.992 -18.25 1 59.38 534 LYS B CA 1
ATOM 11665 C C . LYS B 1 534 ? 9.055 14.586 -19.703 1 59.38 534 LYS B C 1
ATOM 11667 O O . LYS B 1 534 ? 8.531 15.375 -20.484 1 59.38 534 LYS B O 1
ATOM 11672 N N . LEU B 1 535 ? 9.75 13.555 -20.141 1 53.97 535 LEU B N 1
ATOM 11673 C CA . LEU B 1 535 ? 9.539 13.016 -21.484 1 53.97 535 LEU B CA 1
ATOM 11674 C C . LEU B 1 535 ? 8.273 12.164 -21.531 1 53.97 535 LEU B C 1
ATOM 11676 O O . LEU B 1 535 ? 8.164 11.164 -20.828 1 53.97 535 LEU B O 1
ATOM 11680 N N . GLY B 1 536 ? 7.152 12.75 -21.484 1 47.88 536 GLY B N 1
ATOM 11681 C CA . GLY B 1 536 ? 5.984 11.914 -21.719 1 47.88 536 GLY B CA 1
ATOM 11682 C C . GLY B 1 536 ? 5.965 11.297 -23.109 1 47.88 536 GLY B C 1
ATOM 11683 O O . GLY B 1 536 ? 6.863 11.539 -23.906 1 47.88 536 GLY B O 1
ATOM 11684 N N . CYS B 1 537 ? 5.258 10.266 -23.531 1 47.81 537 CYS B N 1
ATOM 11685 C CA . CYS B 1 537 ? 5.238 9.555 -24.812 1 47.81 537 CYS B CA 1
ATOM 11686 C C . CYS B 1 537 ? 5.363 10.523 -25.984 1 47.81 537 CYS B C 1
ATOM 11688 O O . CYS B 1 537 ? 6.047 10.234 -26.969 1 47.81 537 CYS B O 1
ATOM 11690 N N . CYS B 1 538 ? 4.684 11.984 -25.906 1 47.03 538 CYS B N 1
ATOM 11691 C CA . CYS B 1 538 ? 4.676 12.859 -27.062 1 47.03 538 CYS B CA 1
ATOM 11692 C C . CYS B 1 538 ? 5.031 14.289 -26.672 1 47.03 538 CYS B C 1
ATOM 11694 O O . CYS B 1 538 ? 5.133 15.164 -27.531 1 47.03 538 CYS B O 1
ATOM 11696 N N . LYS B 1 539 ? 4.949 14.578 -25.562 1 51.97 539 LYS B N 1
ATOM 11697 C CA . LYS B 1 539 ? 5.242 15.977 -25.281 1 51.97 539 LYS B CA 1
ATOM 11698 C C . LYS B 1 539 ? 6.305 16.109 -24.188 1 51.97 539 LYS B C 1
ATOM 11700 O O . LYS B 1 539 ? 6.254 15.398 -23.172 1 51.97 539 LYS B O 1
ATOM 11705 N N . CYS B 1 540 ? 7.516 16.609 -24.594 1 55.22 540 CYS B N 1
ATOM 11706 C CA . CYS B 1 540 ? 8.57 16.953 -23.656 1 55.22 540 CYS B CA 1
ATOM 11707 C C . CYS B 1 540 ? 8.234 18.25 -22.922 1 55.22 540 CYS B C 1
ATOM 11709 O O . CYS B 1 540 ? 8.023 19.281 -23.547 1 55.22 540 CYS B O 1
ATOM 11711 N N . THR B 1 541 ? 7.609 18.188 -21.781 1 59.97 541 THR B N 1
ATOM 11712 C CA . THR B 1 541 ? 7.379 19.422 -21.047 1 59.97 541 THR B CA 1
ATOM 11713 C C . THR B 1 541 ? 8.602 19.781 -20.219 1 59.97 541 THR B C 1
ATOM 11715 O O . THR B 1 541 ? 9.102 18.969 -19.438 1 59.97 541 THR B O 1
ATOM 11718 N N . LYS B 1 542 ? 9.32 20.828 -20.703 1 59.81 542 LYS B N 1
ATOM 11719 C CA . LYS B 1 542 ? 10.453 21.359 -19.953 1 59.81 542 LYS B CA 1
ATOM 11720 C C . LYS B 1 542 ? 10.016 22.453 -18.984 1 59.81 542 LYS B C 1
ATOM 11722 O O . LYS B 1 542 ? 9.266 23.359 -19.344 1 59.81 542 LYS B O 1
ATOM 11727 N N . THR B 1 543 ? 10.164 22.172 -17.609 1 67.62 543 THR B N 1
ATOM 11728 C CA . THR B 1 543 ? 9.898 23.219 -16.625 1 67.62 543 THR B CA 1
ATOM 11729 C C . THR B 1 543 ? 11.148 24.062 -16.375 1 67.62 543 THR B C 1
ATOM 11731 O O . THR B 1 543 ? 12.266 23.531 -16.391 1 67.62 543 THR B O 1
ATOM 11734 N N . SER B 1 544 ? 11.039 25.438 -16.328 1 70.12 544 SER B N 1
ATOM 11735 C CA . SER B 1 544 ? 12.156 26.344 -16.109 1 70.12 544 SER B CA 1
ATOM 11736 C C . SER B 1 544 ? 12.719 26.203 -14.695 1 70.12 544 SER B C 1
ATOM 11738 O O . SER B 1 544 ? 12.031 25.719 -13.797 1 70.12 544 SER B O 1
ATOM 11740 N N . PRO B 1 545 ? 14.031 26.516 -14.586 1 75 545 PRO B N 1
ATOM 11741 C CA . PRO B 1 545 ? 14.633 26.5 -13.25 1 75 545 PRO B CA 1
ATOM 11742 C C . PRO B 1 545 ? 13.953 27.453 -12.281 1 75 545 PRO B C 1
ATOM 11744 O O . PRO B 1 545 ? 13.469 28.516 -12.695 1 75 545 PRO B O 1
ATOM 11747 N N . PHE B 1 546 ? 13.836 27.125 -11.055 1 79.06 546 PHE B N 1
ATOM 11748 C CA . PHE B 1 546 ? 13.172 27.922 -10.023 1 79.06 546 PHE B CA 1
ATOM 11749 C C . PHE B 1 546 ? 14.188 28.438 -9.016 1 79.06 546 PHE B C 1
ATOM 11751 O O . PHE B 1 546 ? 14.906 27.656 -8.383 1 79.06 546 PHE B O 1
ATOM 11758 N N . HIS B 1 547 ? 14.289 29.766 -8.938 1 84.5 547 HIS B N 1
ATOM 11759 C CA . HIS B 1 547 ? 15.18 30.391 -7.957 1 84.5 547 HIS B CA 1
ATOM 11760 C C . HIS B 1 547 ? 14.5 30.5 -6.594 1 84.5 547 HIS B C 1
ATOM 11762 O O . HIS B 1 547 ? 13.734 31.438 -6.355 1 84.5 547 HIS B O 1
ATOM 11768 N N . ALA B 1 548 ? 14.82 29.672 -5.668 1 87.62 548 ALA B N 1
ATOM 11769 C CA . ALA B 1 548 ? 14.18 29.641 -4.355 1 87.62 548 ALA B CA 1
ATOM 11770 C C . ALA B 1 548 ? 14.789 30.688 -3.426 1 87.62 548 ALA B C 1
ATOM 11772 O O . ALA B 1 548 ? 14.078 31.312 -2.635 1 87.62 548 ALA B O 1
ATOM 11773 N N . VAL B 1 549 ? 16.125 30.859 -3.402 1 91.88 549 VAL B N 1
ATOM 11774 C CA . VAL B 1 549 ? 16.828 31.859 -2.617 1 91.88 549 VAL B CA 1
ATOM 11775 C C . VAL B 1 549 ? 17.719 32.688 -3.537 1 91.88 549 VAL B C 1
ATOM 11777 O O . VAL B 1 549 ? 18.516 32.156 -4.301 1 91.88 549 VAL B O 1
ATOM 11780 N N . LYS B 1 550 ? 17.594 34.031 -3.504 1 89.62 550 LYS B N 1
ATOM 11781 C CA . LYS B 1 550 ? 18.219 34.938 -4.477 1 89.62 550 LYS B CA 1
ATOM 11782 C C . LYS B 1 550 ? 19.312 35.781 -3.824 1 89.62 550 LYS B C 1
ATOM 11784 O O . LYS B 1 550 ? 19.328 37 -3.977 1 89.62 550 LYS B O 1
ATOM 11789 N N . GLY B 1 551 ? 20.188 35.219 -3.115 1 88.94 551 GLY B N 1
ATOM 11790 C CA . GLY B 1 551 ? 21.344 35.938 -2.582 1 88.94 551 GLY B CA 1
ATOM 11791 C C . GLY B 1 551 ? 21.094 36.5 -1.198 1 88.94 551 GLY B C 1
ATOM 11792 O O . GLY B 1 551 ? 20.984 37.719 -1.035 1 88.94 551 GLY B O 1
ATOM 11793 N N . LEU B 1 552 ? 21.172 35.719 -0.207 1 92.12 552 LEU B N 1
ATOM 11794 C CA . LEU B 1 552 ? 20.922 36.125 1.178 1 92.12 552 LEU B CA 1
ATOM 11795 C C . LEU B 1 552 ? 22.219 36.469 1.888 1 92.12 552 LEU B C 1
ATOM 11797 O O . LEU B 1 552 ? 23.188 35.719 1.853 1 92.12 552 LEU B O 1
ATOM 11801 N N . TRP B 1 553 ? 22.328 37.719 2.406 1 92.62 553 TRP B N 1
ATOM 11802 C CA . TRP B 1 553 ? 23.438 38.219 3.211 1 92.62 553 TRP B CA 1
ATOM 11803 C C . TRP B 1 553 ? 22.984 38.562 4.629 1 92.62 553 TRP B C 1
ATOM 11805 O O . TRP B 1 553 ? 22.203 39.469 4.828 1 92.62 553 TRP B O 1
ATOM 11815 N N . MET B 1 554 ? 23.484 37.781 5.586 1 93.62 554 MET B N 1
ATOM 11816 C CA . MET B 1 554 ? 23.062 38.125 6.945 1 93.62 554 MET B CA 1
ATOM 11817 C C . MET B 1 554 ? 23.953 37.438 7.973 1 93.62 554 MET B C 1
ATOM 11819 O O . MET B 1 554 ? 24.547 36.375 7.684 1 93.62 554 MET B O 1
ATOM 11823 N N . ASN B 1 555 ? 23.953 38.031 9.141 1 93.94 555 ASN B N 1
ATOM 11824 C CA . ASN B 1 555 ? 24.656 37.469 10.289 1 93.94 555 ASN B CA 1
ATOM 11825 C C . ASN B 1 555 ? 23.672 37.062 11.398 1 93.94 555 ASN B C 1
ATOM 11827 O O . ASN B 1 555 ? 22.688 37.75 11.633 1 93.94 555 ASN B O 1
ATOM 11831 N N . ILE B 1 556 ? 23.969 36.031 11.992 1 94.94 556 ILE B N 1
ATOM 11832 C CA . ILE B 1 556 ? 23.25 35.594 13.18 1 94.94 556 ILE B CA 1
ATOM 11833 C C . ILE B 1 556 ? 24.203 35.5 14.367 1 94.94 556 ILE B C 1
ATOM 11835 O O . ILE B 1 556 ? 25.203 34.781 14.305 1 94.94 556 ILE B O 1
ATOM 11839 N N . ALA B 1 557 ? 23.875 36.156 15.359 1 92.44 557 ALA B N 1
ATOM 11840 C CA . ALA B 1 557 ? 24.766 36.281 16.516 1 92.44 557 ALA B CA 1
ATOM 11841 C C . ALA B 1 557 ? 24.641 35.062 17.422 1 92.44 557 ALA B C 1
ATOM 11843 O O . ALA B 1 557 ? 23.656 34.312 17.344 1 92.44 557 ALA B O 1
ATOM 11844 N N . LYS B 1 558 ? 25.641 34.906 18.266 1 91.94 558 LYS B N 1
ATOM 11845 C CA . LYS B 1 558 ? 25.609 33.875 19.281 1 91.94 558 LYS B CA 1
ATOM 11846 C C . LYS B 1 558 ? 24.578 34.188 20.359 1 91.94 558 LYS B C 1
ATOM 11848 O O . LYS B 1 558 ? 24.25 35.344 20.594 1 91.94 558 LYS B O 1
ATOM 11853 N N . ASP B 1 559 ? 23.922 33.188 20.938 1 88.88 559 ASP B N 1
ATOM 11854 C CA . ASP B 1 559 ? 23 33.281 22.047 1 88.88 559 ASP B CA 1
ATOM 11855 C C . ASP B 1 559 ? 21.766 34.094 21.688 1 88.88 559 ASP B C 1
ATOM 11857 O O . ASP B 1 559 ? 21.312 34.938 22.469 1 88.88 559 ASP B O 1
ATOM 11861 N N . GLN B 1 560 ? 21.453 33.969 20.406 1 91.62 560 GLN B N 1
ATOM 11862 C CA . GLN B 1 560 ? 20.297 34.688 19.891 1 91.62 560 GLN B CA 1
ATOM 11863 C C . GLN B 1 560 ? 19.344 33.719 19.172 1 91.62 560 GLN B C 1
ATOM 11865 O O . GLN B 1 560 ? 19.781 32.781 18.516 1 91.62 560 GLN B O 1
ATOM 11870 N N . LEU B 1 561 ? 18.125 33.969 19.406 1 94.75 561 LEU B N 1
ATOM 11871 C CA . LEU B 1 561 ? 17.109 33.281 18.609 1 94.75 561 LEU B CA 1
ATOM 11872 C C . LEU B 1 561 ? 16.672 34.125 17.422 1 94.75 561 LEU B C 1
ATOM 11874 O O . LEU B 1 561 ? 16.062 35.188 17.609 1 94.75 561 LEU B O 1
ATOM 11878 N N . PHE B 1 562 ? 17.062 33.75 16.266 1 95.94 562 PHE B N 1
ATOM 11879 C CA . PHE B 1 562 ? 16.703 34.438 15.031 1 95.94 562 PHE B CA 1
ATOM 11880 C C . PHE B 1 562 ? 15.516 33.75 14.359 1 95.94 562 PHE B C 1
ATOM 11882 O O . PHE B 1 562 ? 15.547 32.531 14.117 1 95.94 562 PHE B O 1
ATOM 11889 N N . CYS B 1 563 ? 14.508 34.5 14.062 1 95.75 563 CYS B N 1
ATOM 11890 C CA . CYS B 1 563 ? 13.312 33.938 13.438 1 95.75 563 CYS B CA 1
ATOM 11891 C C . CYS B 1 563 ? 13.203 34.375 11.984 1 95.75 563 CYS B C 1
ATOM 11893 O O . CYS B 1 563 ? 13.328 35.562 11.68 1 95.75 563 CYS B O 1
ATOM 11895 N N . LEU B 1 564 ? 13.117 33.469 11.125 1 94.81 564 LEU B N 1
ATOM 11896 C CA . LEU B 1 564 ? 12.883 33.719 9.703 1 94.81 564 LEU B CA 1
ATOM 11897 C C . LEU B 1 564 ? 11.406 33.562 9.367 1 94.81 564 LEU B C 1
ATOM 11899 O O . LEU B 1 564 ? 10.867 32.469 9.367 1 94.81 564 LEU B O 1
ATOM 11903 N N . LEU B 1 565 ? 10.82 34.719 9.047 1 92.62 565 LEU B N 1
ATOM 11904 C CA . LEU B 1 565 ? 9.391 34.75 8.758 1 92.62 565 LEU B CA 1
ATOM 11905 C C . LEU B 1 565 ? 9.148 34.906 7.258 1 92.62 565 LEU B C 1
ATOM 11907 O O . LEU B 1 565 ? 9.953 35.531 6.559 1 92.62 565 LEU B O 1
ATOM 11911 N N . GLY B 1 566 ? 8.117 34.344 6.719 1 87.88 566 GLY B N 1
ATOM 11912 C CA . GLY B 1 566 ? 7.75 34.438 5.32 1 87.88 566 GLY B CA 1
ATOM 11913 C C . GLY B 1 566 ? 6.605 33.531 4.93 1 87.88 566 GLY B C 1
ATOM 11914 O O . GLY B 1 566 ? 6.305 32.562 5.641 1 87.88 566 GLY B O 1
ATOM 11915 N N . PRO B 1 567 ? 6.004 33.875 3.85 1 82.81 567 PRO B N 1
ATOM 11916 C CA . PRO B 1 567 ? 4.953 32.969 3.346 1 82.81 567 PRO B CA 1
ATOM 11917 C C . PRO B 1 567 ? 5.504 31.656 2.828 1 82.81 567 PRO B C 1
ATOM 11919 O O . PRO B 1 567 ? 6.723 31.453 2.799 1 82.81 567 PRO B O 1
ATOM 11922 N N . ASN B 1 568 ? 4.566 30.797 2.512 1 77.94 568 ASN B N 1
ATOM 11923 C CA . ASN B 1 568 ? 4.992 29.516 1.944 1 77.94 568 ASN B CA 1
ATOM 11924 C C . ASN B 1 568 ? 5.688 29.719 0.6 1 77.94 568 ASN B C 1
ATOM 11926 O O . ASN B 1 568 ? 5.219 30.484 -0.244 1 77.94 568 ASN B O 1
ATOM 11930 N N . GLY B 1 569 ? 6.836 29.188 0.403 1 80.56 569 GLY B N 1
ATOM 11931 C CA . GLY B 1 569 ? 7.602 29.297 -0.828 1 80.56 569 GLY B CA 1
ATOM 11932 C C . GLY B 1 569 ? 8.555 30.484 -0.826 1 80.56 569 GLY B C 1
ATOM 11933 O O . GLY B 1 569 ? 9.164 30.797 -1.851 1 80.56 569 GLY B O 1
ATOM 11934 N N . ALA B 1 570 ? 8.656 31.109 0.329 1 86.5 570 ALA B N 1
ATOM 11935 C CA . ALA B 1 570 ? 9.523 32.281 0.428 1 86.5 570 ALA B CA 1
ATOM 11936 C C . ALA B 1 570 ? 11 31.875 0.41 1 86.5 570 ALA B C 1
ATOM 11938 O O . ALA B 1 570 ? 11.875 32.719 0.157 1 86.5 570 ALA B O 1
ATOM 11939 N N . GLY B 1 571 ? 11.281 30.578 0.71 1 90.5 571 GLY B N 1
ATOM 11940 C CA . GLY B 1 571 ? 12.656 30.109 0.713 1 90.5 571 GLY B CA 1
ATOM 11941 C C . GLY B 1 571 ? 13.18 29.797 2.104 1 90.5 571 GLY B C 1
ATOM 11942 O O . GLY B 1 571 ? 14.375 29.547 2.283 1 90.5 571 GLY B O 1
ATOM 11943 N N . LYS B 1 572 ? 12.32 29.812 3.102 1 92.62 572 LYS B N 1
ATOM 11944 C CA . LYS B 1 572 ? 12.719 29.578 4.488 1 92.62 572 LYS B CA 1
ATOM 11945 C C . LYS B 1 572 ? 13.32 28.188 4.664 1 92.62 572 LYS B C 1
ATOM 11947 O O . LYS B 1 572 ? 14.453 28.047 5.129 1 92.62 572 LYS B O 1
ATOM 11952 N N . THR B 1 573 ? 12.562 27.172 4.219 1 89.06 573 THR B N 1
ATOM 11953 C CA . THR B 1 573 ? 12.992 25.781 4.371 1 89.06 573 THR B CA 1
ATOM 11954 C C . THR B 1 573 ? 14.211 25.5 3.502 1 89.06 573 THR B C 1
ATOM 11956 O O . THR B 1 573 ? 15.094 24.734 3.893 1 89.06 573 THR B O 1
ATOM 11959 N N . THR B 1 574 ? 14.305 26.109 2.359 1 91.31 574 THR B N 1
ATOM 11960 C CA . THR B 1 574 ? 15.453 25.938 1.475 1 91.31 574 THR B CA 1
ATOM 11961 C C . THR B 1 574 ? 16.719 26.5 2.115 1 91.31 574 THR B C 1
ATOM 11963 O O . THR B 1 574 ? 17.797 25.922 1.995 1 91.31 574 THR B O 1
ATOM 11966 N N . THR B 1 575 ? 16.562 27.609 2.773 1 93.88 575 THR B N 1
ATOM 11967 C CA . THR B 1 575 ? 17.688 28.203 3.459 1 93.88 575 THR B CA 1
ATOM 11968 C C . THR B 1 575 ? 18.219 27.281 4.555 1 93.88 575 THR B C 1
ATOM 11970 O O . THR B 1 575 ? 19.422 27.047 4.648 1 93.88 575 THR B O 1
ATOM 11973 N N . ILE B 1 576 ? 17.328 26.75 5.352 1 92.62 576 ILE B N 1
ATOM 11974 C CA . ILE B 1 576 ? 17.734 25.844 6.426 1 92.62 576 ILE B CA 1
ATOM 11975 C C . ILE B 1 576 ? 18.359 24.594 5.832 1 92.62 576 ILE B C 1
ATOM 11977 O O . ILE B 1 576 ? 19.344 24.078 6.348 1 92.62 576 ILE B O 1
ATOM 11981 N N . SER B 1 577 ? 17.766 24.141 4.789 1 90.69 577 SER B N 1
ATOM 11982 C CA . SER B 1 577 ? 18.281 22.922 4.16 1 90.69 577 SER B CA 1
ATOM 11983 C C . SER B 1 577 ? 19.688 23.125 3.609 1 90.69 577 SER B C 1
ATOM 11985 O O . SER B 1 577 ? 20.5 22.203 3.633 1 90.69 577 SER B O 1
ATOM 11987 N N . CYS B 1 578 ? 19.922 24.266 3.133 1 90.5 578 CYS B N 1
ATOM 11988 C CA . CYS B 1 578 ? 21.266 24.578 2.639 1 90.5 578 CYS B CA 1
ATOM 11989 C C . CYS B 1 578 ? 22.266 24.688 3.787 1 90.5 578 CYS B C 1
ATOM 11991 O O . CYS B 1 578 ? 23.375 24.203 3.689 1 90.5 578 CYS B O 1
ATOM 11993 N N . LEU B 1 579 ? 21.812 25.281 4.828 1 92.44 579 LEU B N 1
ATOM 11994 C CA . LEU B 1 579 ? 22.688 25.484 5.977 1 92.44 579 LEU B CA 1
ATOM 11995 C C . LEU B 1 579 ? 23 24.172 6.676 1 92.44 579 LEU B C 1
ATOM 11997 O O . LEU B 1 579 ? 24.062 24.016 7.281 1 92.44 579 LEU B O 1
ATOM 12001 N N . THR B 1 580 ? 22.062 23.234 6.598 1 89.75 580 THR B N 1
ATOM 12002 C CA . THR B 1 580 ? 22.25 21.938 7.254 1 89.75 580 THR B CA 1
ATOM 12003 C C . THR B 1 580 ? 22.938 20.953 6.316 1 89.75 580 THR B C 1
ATOM 12005 O O . THR B 1 580 ? 23.328 19.859 6.734 1 89.75 580 THR B O 1
ATOM 12008 N N . GLY B 1 581 ? 23.047 21.281 5.051 1 84.56 581 GLY B N 1
ATOM 12009 C CA . GLY B 1 581 ? 23.734 20.438 4.09 1 84.56 581 GLY B CA 1
ATOM 12010 C C . GLY B 1 581 ? 22.844 19.422 3.424 1 84.56 581 GLY B C 1
ATOM 12011 O O . GLY B 1 581 ? 23.312 18.562 2.678 1 84.56 581 GLY B O 1
ATOM 12012 N N . ILE B 1 582 ? 21.562 19.438 3.723 1 83.25 582 ILE B N 1
ATOM 12013 C CA . ILE B 1 582 ? 20.641 18.531 3.08 1 83.25 582 ILE B CA 1
ATOM 12014 C C . ILE B 1 582 ? 20.578 18.812 1.581 1 83.25 582 ILE B C 1
ATOM 12016 O O . ILE B 1 582 ? 20.562 17.891 0.764 1 83.25 582 ILE B O 1
ATOM 12020 N N . ASN B 1 583 ? 20.547 20.125 1.249 1 85 583 ASN B N 1
ATOM 12021 C CA . ASN B 1 583 ? 20.609 20.578 -0.137 1 85 583 ASN B CA 1
ATOM 12022 C C . ASN B 1 583 ? 21.875 21.359 -0.411 1 85 583 ASN B C 1
ATOM 12024 O O . ASN B 1 583 ? 22.25 22.25 0.363 1 85 583 ASN B O 1
ATOM 12028 N N . PRO B 1 584 ? 22.5 21 -1.458 1 82.75 584 PRO B N 1
ATOM 12029 C CA . PRO B 1 584 ? 23.703 21.781 -1.789 1 82.75 584 PRO B CA 1
ATOM 12030 C C . PRO B 1 584 ? 23.359 23.188 -2.279 1 82.75 584 PRO B C 1
ATOM 12032 O O . PRO B 1 584 ? 22.344 23.391 -2.943 1 82.75 584 PRO B O 1
ATOM 12035 N N . VAL B 1 585 ? 24.219 24.078 -1.945 1 86.25 585 VAL B N 1
ATOM 12036 C CA . VAL B 1 585 ? 24.031 25.469 -2.346 1 86.25 585 VAL B CA 1
ATOM 12037 C C . VAL B 1 585 ? 24.422 25.641 -3.811 1 86.25 585 VAL B C 1
ATOM 12039 O O . VAL B 1 585 ? 25.344 24.984 -4.293 1 86.25 585 VAL B O 1
ATOM 12042 N N . THR B 1 586 ? 23.734 26.438 -4.539 1 83.5 586 THR B N 1
ATOM 12043 C CA . THR B 1 586 ? 24.062 26.719 -5.934 1 83.5 586 THR B CA 1
ATOM 12044 C C . THR B 1 586 ? 25.047 27.875 -6.039 1 83.5 586 THR B C 1
ATOM 12046 O O . THR B 1 586 ? 25.906 27.891 -6.922 1 83.5 586 THR B O 1
ATOM 12049 N N . GLY B 1 587 ? 24.828 28.859 -5.25 1 83.94 587 GLY B N 1
ATOM 12050 C CA . GLY B 1 587 ? 25.719 30.016 -5.215 1 83.94 587 GLY B CA 1
ATOM 12051 C C . GLY B 1 587 ? 25.891 30.594 -3.822 1 83.94 587 GLY B C 1
ATOM 12052 O O . GLY B 1 587 ? 25.031 30.406 -2.961 1 83.94 587 GLY B O 1
ATOM 12053 N N . GLY B 1 588 ? 27.047 31.172 -3.631 1 87.81 588 GLY B N 1
ATOM 12054 C CA . GLY B 1 588 ? 27.328 31.766 -2.334 1 87.81 588 GLY B CA 1
ATOM 12055 C C . GLY B 1 588 ? 27.906 30.781 -1.335 1 87.81 588 GLY B C 1
ATOM 12056 O O . GLY B 1 588 ? 28.422 29.734 -1.719 1 87.81 588 GLY B O 1
ATOM 12057 N N . ASP B 1 589 ? 27.906 31.234 -0.061 1 89.75 589 ASP B N 1
ATOM 12058 C CA . ASP B 1 589 ? 28.469 30.422 1.004 1 89.75 589 ASP B CA 1
ATOM 12059 C C . ASP B 1 589 ? 27.922 30.844 2.369 1 89.75 589 ASP B C 1
ATOM 12061 O O . ASP B 1 589 ? 27.172 31.812 2.471 1 89.75 589 ASP B O 1
ATOM 12065 N N . ALA B 1 590 ? 28.094 29.984 3.244 1 93.19 590 ALA B N 1
ATOM 12066 C CA . ALA B 1 590 ? 27.781 30.297 4.637 1 93.19 590 ALA B CA 1
ATOM 12067 C C . ALA B 1 590 ? 28.812 29.672 5.578 1 93.19 590 ALA B C 1
ATOM 12069 O O . ALA B 1 590 ? 29.312 28.562 5.324 1 93.19 590 ALA B O 1
ATOM 12070 N N . LYS B 1 591 ? 29.188 30.406 6.543 1 92.75 591 LYS B N 1
ATOM 12071 C CA . LYS B 1 591 ? 30.109 29.922 7.562 1 92.75 591 LYS B CA 1
ATOM 12072 C C . LYS B 1 591 ? 29.406 29.766 8.906 1 92.75 591 LYS B C 1
ATOM 12074 O O . LYS B 1 591 ? 28.781 30.703 9.398 1 92.75 591 LYS B O 1
ATOM 12079 N N . ILE B 1 592 ? 29.484 28.641 9.484 1 94.5 592 ILE B N 1
ATOM 12080 C CA . ILE B 1 592 ? 28.922 28.328 10.797 1 94.5 592 ILE B CA 1
ATOM 12081 C C . ILE B 1 592 ? 30.062 28.078 11.789 1 94.5 592 ILE B C 1
ATOM 12083 O O . ILE B 1 592 ? 30.766 27.078 11.68 1 94.5 592 ILE B O 1
ATOM 12087 N N . TYR B 1 593 ? 30.203 28.938 12.703 1 92 593 TYR B N 1
ATOM 12088 C CA . TYR B 1 593 ? 31.312 28.891 13.648 1 92 593 TYR B CA 1
ATOM 12089 C C . TYR B 1 593 ? 32.625 28.703 12.922 1 92 593 TYR B C 1
ATOM 12091 O O . TYR B 1 593 ? 33.438 27.844 13.305 1 92 593 TYR B O 1
ATOM 12099 N N . GLY B 1 594 ? 32.75 29.297 11.789 1 87.56 594 GLY B N 1
ATOM 12100 C CA . GLY B 1 594 ? 34 29.328 11.055 1 87.56 594 GLY B CA 1
ATOM 12101 C C . GLY B 1 594 ? 34.094 28.234 10 1 87.56 594 GLY B C 1
ATOM 12102 O O . GLY B 1 594 ? 35 28.266 9.164 1 87.56 594 GLY B O 1
ATOM 12103 N N . ASN B 1 595 ? 33.25 27.281 9.984 1 89.81 595 ASN B N 1
ATOM 12104 C CA . ASN B 1 595 ? 33.281 26.203 9.016 1 89.81 595 ASN B CA 1
ATOM 12105 C C . ASN B 1 595 ? 32.375 26.484 7.816 1 89.81 595 ASN B C 1
ATOM 12107 O O . ASN B 1 595 ? 31.219 26.859 7.984 1 89.81 595 ASN B O 1
ATOM 12111 N N . SER B 1 596 ? 32.875 26.359 6.648 1 89.25 596 SER B N 1
ATOM 12112 C CA . SER B 1 596 ? 32.125 26.609 5.422 1 89.25 596 SER B CA 1
ATOM 12113 C C . SER B 1 596 ? 31.219 25.438 5.082 1 89.25 596 SER B C 1
ATOM 12115 O O . SER B 1 596 ? 31.578 24.281 5.27 1 89.25 596 SER B O 1
ATOM 12117 N N . ILE B 1 597 ? 30.031 25.703 4.539 1 89.5 597 ILE B N 1
ATOM 12118 C CA . ILE B 1 597 ? 29.062 24.672 4.203 1 89.5 597 ILE B CA 1
ATOM 12119 C C . ILE B 1 597 ? 29.406 24.062 2.844 1 89.5 597 ILE B C 1
ATOM 12121 O O . ILE B 1 597 ? 28.891 23 2.48 1 89.5 597 ILE B O 1
ATOM 12125 N N . ARG B 1 598 ? 30.266 24.641 2.123 1 83.19 598 ARG B N 1
ATOM 12126 C CA . ARG B 1 598 ? 30.641 24.156 0.797 1 83.19 598 ARG B CA 1
ATOM 12127 C C . ARG B 1 598 ? 31.703 23.078 0.89 1 83.19 598 ARG B C 1
ATOM 12129 O O . ARG B 1 598 ? 31.828 22.25 -0.012 1 83.19 598 ARG B O 1
ATOM 12136 N N . SER B 1 599 ? 32.406 23.141 2.004 1 79.31 599 SER B N 1
ATOM 12137 C CA . SER B 1 599 ? 33.469 22.156 2.199 1 79.31 599 SER B CA 1
ATOM 12138 C C . SER B 1 599 ? 32.938 20.891 2.863 1 79.31 599 SER B C 1
ATOM 12140 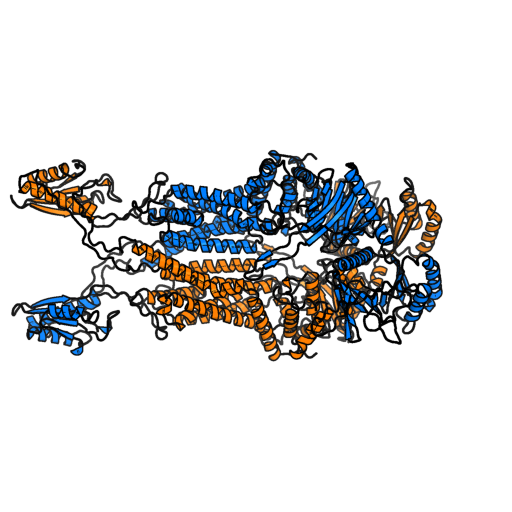O O . SER B 1 599 ? 32.125 20.969 3.775 1 79.31 599 SER B O 1
ATOM 12142 N N . SER B 1 600 ? 33.344 19.766 2.434 1 75.5 600 SER B N 1
ATOM 12143 C CA . SER B 1 600 ? 32.906 18.5 3.014 1 75.5 600 SER B CA 1
ATOM 12144 C C . SER B 1 600 ? 33.406 18.359 4.453 1 75.5 600 SER B C 1
ATOM 12146 O O . SER B 1 600 ? 32.656 17.844 5.309 1 75.5 600 SER B O 1
ATOM 12148 N N . VAL B 1 601 ? 34.625 18.766 4.648 1 76.62 601 VAL B N 1
ATOM 12149 C CA . VAL B 1 601 ? 35.188 18.703 5.996 1 76.62 601 VAL B CA 1
ATOM 12150 C C . VAL B 1 601 ? 34.438 19.672 6.91 1 76.62 601 VAL B C 1
ATOM 12152 O O . VAL B 1 601 ? 34.125 19.344 8.062 1 76.62 601 VAL B O 1
ATOM 12155 N N . GLY B 1 602 ? 34.188 20.766 6.297 1 82.31 602 GLY B N 1
ATOM 12156 C CA . GLY B 1 602 ? 33.406 21.734 7.059 1 82.31 602 GLY B CA 1
ATOM 12157 C C . GLY B 1 602 ? 32.031 21.25 7.434 1 82.31 602 GLY B C 1
ATOM 12158 O O . GLY B 1 602 ? 31.578 21.453 8.562 1 82.31 602 GLY B O 1
ATOM 12159 N N . MET B 1 603 ? 31.438 20.594 6.555 1 83.75 603 MET B N 1
ATOM 12160 C CA . MET B 1 603 ? 30.078 20.125 6.801 1 83.75 603 MET B CA 1
ATOM 12161 C C . MET B 1 603 ? 30.062 19.031 7.859 1 83.75 603 MET B C 1
ATOM 12163 O O . MET B 1 603 ? 29.125 18.922 8.648 1 83.75 603 MET B O 1
ATOM 12167 N N . SER B 1 604 ? 31.062 18.172 7.867 1 80.62 604 SER B N 1
ATOM 12168 C CA . SER B 1 604 ? 31.156 17.141 8.898 1 80.62 604 SER B CA 1
ATOM 12169 C C . SER B 1 604 ? 31.297 17.75 10.281 1 80.62 604 SER B C 1
ATOM 12171 O O . SER B 1 604 ? 30.734 17.25 11.25 1 80.62 604 SER B O 1
ATOM 12173 N N . ASN B 1 605 ? 32.031 18.828 10.305 1 85 605 ASN B N 1
ATOM 12174 C CA . ASN B 1 605 ? 32.188 19.531 11.57 1 85 605 ASN B CA 1
ATOM 12175 C C . ASN B 1 605 ? 30.922 20.234 12 1 85 605 ASN B C 1
ATOM 12177 O O . ASN B 1 605 ? 30.578 20.266 13.188 1 85 605 ASN B O 1
ATOM 12181 N N . ILE B 1 606 ? 30.297 20.812 11.062 1 89.94 606 ILE B N 1
ATOM 12182 C CA . ILE B 1 606 ? 29.062 21.531 11.328 1 89.94 606 ILE B CA 1
ATOM 12183 C C . ILE B 1 606 ? 28 20.562 11.875 1 89.94 606 ILE B C 1
ATOM 12185 O O . ILE B 1 606 ? 27.297 20.875 12.836 1 89.94 606 ILE B O 1
ATOM 12189 N N . ARG B 1 607 ? 27.922 19.422 11.328 1 86.56 607 ARG B N 1
ATOM 12190 C CA . ARG B 1 607 ? 26.906 18.453 11.711 1 86.56 607 ARG B CA 1
ATOM 12191 C C . ARG B 1 607 ? 27.109 17.984 13.148 1 86.56 607 ARG B C 1
ATOM 12193 O O . ARG B 1 607 ? 26.156 17.594 13.82 1 86.56 607 ARG B O 1
ATOM 12200 N N . LYS B 1 608 ? 28.281 18.109 13.617 1 85.69 608 LYS B N 1
ATOM 12201 C CA . LYS B 1 608 ? 28.578 17.734 14.992 1 85.69 608 LYS B CA 1
ATOM 12202 C C . LYS B 1 608 ? 28.109 18.797 15.977 1 85.69 608 LYS B C 1
ATOM 12204 O O . LYS B 1 608 ? 27.844 18.5 17.141 1 85.69 608 LYS B O 1
ATOM 12209 N N . MET B 1 609 ? 28 19.969 15.445 1 89.88 609 MET B N 1
ATOM 12210 C CA . MET B 1 609 ? 27.734 21.078 16.375 1 89.88 609 MET B CA 1
ATOM 12211 C C . MET B 1 609 ? 26.297 21.578 16.219 1 89.88 609 MET B C 1
ATOM 12213 O O . MET B 1 609 ? 25.859 22.438 16.984 1 89.88 609 MET B O 1
ATOM 12217 N N . ILE B 1 610 ? 25.562 20.984 15.344 1 92.19 610 ILE B N 1
ATOM 12218 C CA . ILE B 1 610 ? 24.234 21.531 15.094 1 92.19 610 ILE B CA 1
ATOM 12219 C C . ILE B 1 610 ? 23.172 20.5 15.492 1 92.19 610 ILE B C 1
ATOM 12221 O O . ILE B 1 610 ? 23.469 19.312 15.625 1 92.19 610 ILE B O 1
ATOM 12225 N N . GLY B 1 611 ? 21.984 20.938 15.859 1 92.69 611 GLY B N 1
ATOM 12226 C CA . GLY B 1 611 ? 20.75 20.172 16.016 1 92.69 611 GLY B CA 1
ATOM 12227 C C . GLY B 1 611 ? 19.656 20.625 15.086 1 92.69 611 GLY B C 1
ATOM 12228 O O . GLY B 1 611 ? 19.5 21.812 14.82 1 92.69 611 GLY B O 1
ATOM 12229 N N . VAL B 1 612 ? 19.016 19.656 14.5 1 92.75 612 VAL B N 1
ATOM 12230 C CA . VAL B 1 612 ? 18 20.016 13.508 1 92.75 612 VAL B CA 1
ATOM 12231 C C . VAL B 1 612 ? 16.672 19.359 13.875 1 92.75 612 VAL B C 1
ATOM 12233 O O . VAL B 1 612 ? 16.609 18.156 14.141 1 92.75 612 VAL B O 1
ATOM 12236 N N . CYS B 1 613 ? 15.641 20.125 13.977 1 93.5 613 CYS B N 1
ATOM 12237 C CA . CYS B 1 613 ? 14.258 19.672 14.062 1 93.5 613 CYS B CA 1
ATOM 12238 C C . CYS B 1 613 ? 13.492 20 12.781 1 93.5 613 CYS B C 1
ATOM 12240 O O . CYS B 1 613 ? 13.016 21.125 12.617 1 93.5 613 CYS B O 1
ATOM 12242 N N . PRO B 1 614 ? 13.336 19.062 11.875 1 90.88 614 PRO B N 1
ATOM 12243 C CA . PRO B 1 614 ? 12.648 19.328 10.609 1 90.88 614 PRO B CA 1
ATOM 12244 C C . PRO B 1 614 ? 11.148 19.516 10.789 1 90.88 614 PRO B C 1
ATOM 12246 O O . PRO B 1 614 ? 10.633 19.422 11.906 1 90.88 614 PRO B O 1
ATOM 12249 N N . GLN B 1 615 ? 10.523 19.812 9.711 1 85.94 615 GLN B N 1
ATOM 12250 C CA . GLN B 1 615 ? 9.086 20.062 9.711 1 85.94 615 GLN B CA 1
ATOM 12251 C C . GLN B 1 615 ? 8.312 18.766 9.961 1 85.94 615 GLN B C 1
ATOM 12253 O O . GLN B 1 615 ? 7.23 18.797 10.555 1 85.94 615 GLN B O 1
ATOM 12258 N N . PHE B 1 616 ? 8.883 17.656 9.625 1 84.62 616 PHE B N 1
ATOM 12259 C CA . PHE B 1 616 ? 8.234 16.359 9.812 1 84.62 616 PHE B CA 1
ATOM 12260 C C . PHE B 1 616 ? 8.805 15.648 11.039 1 84.62 616 PHE B C 1
ATOM 12262 O O . PHE B 1 616 ? 9.898 15.977 11.5 1 84.62 616 PHE B O 1
ATOM 12269 N N . ASP B 1 617 ? 8.07 14.664 11.531 1 86.94 617 ASP B N 1
ATOM 12270 C CA . ASP B 1 617 ? 8.516 13.93 12.711 1 86.94 617 ASP B CA 1
ATOM 12271 C C . ASP B 1 617 ? 9.469 12.805 12.328 1 86.94 617 ASP B C 1
ATOM 12273 O O . ASP B 1 617 ? 9.203 12.039 11.398 1 86.94 617 ASP B O 1
ATOM 12277 N N . ILE B 1 618 ? 10.547 12.797 12.938 1 89.25 618 ILE B N 1
ATOM 12278 C CA . ILE B 1 618 ? 11.578 11.805 12.688 1 89.25 618 ILE B CA 1
ATOM 12279 C C . ILE B 1 618 ? 11.469 10.672 13.711 1 89.25 618 ILE B C 1
ATOM 12281 O O . ILE B 1 618 ? 12.414 10.414 14.461 1 89.25 618 ILE B O 1
ATOM 12285 N N . LEU B 1 619 ? 10.359 9.977 13.734 1 93.25 619 LEU B N 1
ATOM 12286 C CA . LEU B 1 619 ? 10.117 8.984 14.773 1 93.25 619 LEU B CA 1
ATOM 12287 C C . LEU B 1 619 ? 9.664 7.664 14.172 1 93.25 619 LEU B C 1
ATOM 12289 O O . LEU B 1 619 ? 8.969 7.648 13.148 1 93.25 619 LEU B O 1
ATOM 12293 N N . TRP B 1 620 ? 10.195 6.609 14.789 1 94.38 620 TRP B N 1
ATOM 12294 C CA . TRP B 1 620 ? 9.633 5.285 14.547 1 94.38 620 TRP B CA 1
ATOM 12295 C C . TRP B 1 620 ? 8.438 5.023 15.461 1 94.38 620 TRP B C 1
ATOM 12297 O O . TRP B 1 620 ? 8.555 5.113 16.688 1 94.38 620 TRP B O 1
ATOM 12307 N N . ASP B 1 621 ? 7.355 4.625 14.984 1 91 621 ASP B N 1
ATOM 12308 C CA . ASP B 1 621 ? 6.141 4.402 15.766 1 91 621 ASP B CA 1
ATOM 12309 C C . ASP B 1 621 ? 6.352 3.305 16.797 1 91 621 ASP B C 1
ATOM 12311 O O . ASP B 1 621 ? 5.738 3.328 17.875 1 91 621 ASP B O 1
ATOM 12315 N N . ALA B 1 622 ? 7.246 2.422 16.547 1 92.94 622 ALA B N 1
ATOM 12316 C CA . ALA B 1 622 ? 7.398 1.234 17.391 1 92.94 622 ALA B CA 1
ATOM 12317 C C . ALA B 1 622 ? 8.383 1.486 18.516 1 92.94 622 ALA B C 1
ATOM 12319 O O . ALA B 1 622 ? 8.445 0.72 19.484 1 92.94 622 ALA B O 1
ATOM 12320 N N . LEU B 1 623 ? 9.125 2.555 18.469 1 95.12 623 LEU B N 1
ATOM 12321 C CA . LEU B 1 623 ? 10.117 2.846 19.5 1 95.12 623 LEU B CA 1
ATOM 12322 C C . LEU B 1 623 ? 9.555 3.801 20.547 1 95.12 623 LEU B C 1
ATOM 12324 O O . LEU B 1 623 ? 8.641 4.578 20.25 1 95.12 623 LEU B O 1
ATOM 12328 N N . SER B 1 624 ? 10.047 3.727 21.719 1 94.81 624 SER B N 1
ATOM 12329 C CA . SER B 1 624 ? 9.688 4.648 22.781 1 94.81 624 SER B CA 1
ATOM 12330 C C . SER B 1 624 ? 10.508 5.934 22.703 1 94.81 624 SER B C 1
ATOM 12332 O O . SER B 1 624 ? 11.453 6.023 21.922 1 94.81 624 SER B O 1
ATOM 12334 N N . SER B 1 625 ? 10.125 6.906 23.484 1 94.94 625 SER B N 1
ATOM 12335 C CA . SER B 1 625 ? 10.875 8.164 23.5 1 94.94 625 SER B CA 1
ATOM 12336 C C . SER B 1 625 ? 12.289 7.953 24.031 1 94.94 625 SER B C 1
ATOM 12338 O O . SER B 1 625 ? 13.242 8.516 23.5 1 94.94 625 SER B O 1
ATOM 12340 N N . GLU B 1 626 ? 12.375 7.125 24.984 1 95.12 626 GLU B N 1
ATOM 12341 C CA . GLU B 1 626 ? 13.688 6.828 25.562 1 95.12 626 GLU B CA 1
ATOM 12342 C C . GLU B 1 626 ? 14.594 6.148 24.531 1 95.12 626 GLU B C 1
ATOM 12344 O O . GLU B 1 626 ? 15.773 6.492 24.422 1 95.12 626 GLU B O 1
ATOM 12349 N N . GLU B 1 627 ? 14.039 5.234 23.891 1 95.62 627 GLU B N 1
ATOM 12350 C CA . GLU B 1 627 ? 14.812 4.5 22.891 1 95.62 627 GLU B CA 1
ATOM 12351 C C . GLU B 1 627 ? 15.242 5.41 21.734 1 95.62 627 GLU B C 1
ATOM 12353 O O . GLU B 1 627 ? 16.344 5.25 21.188 1 95.62 627 GLU B O 1
ATOM 12358 N N . HIS B 1 628 ? 14.367 6.344 21.344 1 96.44 628 HIS B N 1
ATOM 12359 C CA . HIS B 1 628 ? 14.75 7.312 20.312 1 96.44 628 HIS B CA 1
ATOM 12360 C C . HIS B 1 628 ? 15.945 8.141 20.75 1 96.44 628 HIS B C 1
ATOM 12362 O O . HIS B 1 628 ? 16.906 8.312 20 1 96.44 628 HIS B O 1
ATOM 12368 N N . LEU B 1 629 ? 15.891 8.633 21.984 1 96.5 629 LEU B N 1
ATOM 12369 C CA . LEU B 1 629 ? 16.969 9.477 22.5 1 96.5 629 LEU B CA 1
ATOM 12370 C C . LEU B 1 629 ? 18.266 8.695 22.609 1 96.5 629 LEU B C 1
ATOM 12372 O O . LEU B 1 629 ? 19.344 9.219 22.312 1 96.5 629 LEU B O 1
ATOM 12376 N N . HIS B 1 630 ? 18.172 7.414 23.031 1 96.06 630 HIS B N 1
ATOM 12377 C CA . HIS B 1 630 ? 19.359 6.562 23.094 1 96.06 630 HIS B CA 1
ATOM 12378 C C . HIS B 1 630 ? 19.953 6.34 21.703 1 96.06 630 HIS B C 1
ATOM 12380 O O . HIS B 1 630 ? 21.172 6.383 21.531 1 96.06 630 HIS B O 1
ATOM 12386 N N . LEU B 1 631 ? 19.094 6.094 20.766 1 96.12 631 LEU B N 1
ATOM 12387 C CA . LEU B 1 631 ? 19.516 5.828 19.391 1 96.12 631 LEU B CA 1
ATOM 12388 C C . LEU B 1 631 ? 20.234 7.035 18.812 1 96.12 631 LEU B C 1
ATOM 12390 O O . LEU B 1 631 ? 21.375 6.918 18.328 1 96.12 631 LEU B O 1
ATOM 12394 N N . PHE B 1 632 ? 19.625 8.211 18.891 1 95.19 632 PHE B N 1
ATOM 12395 C CA . PHE B 1 632 ? 20.188 9.398 18.266 1 95.19 632 PHE B CA 1
ATOM 12396 C C . PHE B 1 632 ? 21.406 9.898 19.047 1 95.19 632 PHE B C 1
ATOM 12398 O O . PHE B 1 632 ? 22.344 10.438 18.453 1 95.19 632 PHE B O 1
ATOM 12405 N N . ALA B 1 633 ? 21.406 9.734 20.359 1 95.06 633 ALA B N 1
ATOM 12406 C CA . ALA B 1 633 ? 22.578 10.07 21.141 1 95.06 633 ALA B CA 1
ATOM 12407 C C . ALA B 1 633 ? 23.781 9.211 20.734 1 95.06 633 ALA B C 1
ATOM 12409 O O . ALA B 1 633 ? 24.906 9.703 20.688 1 95.06 633 ALA B O 1
ATOM 12410 N N . SER B 1 634 ? 23.484 7.957 20.469 1 95 634 SER B N 1
ATOM 12411 C CA . SER B 1 634 ? 24.531 7.043 20.016 1 95 634 SER B CA 1
ATOM 12412 C C . SER B 1 634 ? 25.047 7.418 18.625 1 95 634 SER B C 1
ATOM 12414 O O . SER B 1 634 ? 26.234 7.32 18.344 1 95 634 SER B O 1
ATOM 12416 N N . ILE B 1 635 ? 24.172 7.812 17.797 1 93.69 635 ILE B N 1
ATOM 12417 C CA . ILE B 1 635 ? 24.531 8.195 16.438 1 93.69 635 ILE B CA 1
ATOM 12418 C C . ILE B 1 635 ? 25.391 9.453 16.469 1 93.69 635 ILE B C 1
ATOM 12420 O O . ILE B 1 635 ? 26.359 9.562 15.711 1 93.69 635 ILE B O 1
ATOM 12424 N N . LYS B 1 636 ? 24.984 10.383 17.344 1 91.5 636 LYS B N 1
ATOM 12425 C CA . LYS B 1 636 ? 25.734 11.633 17.453 1 91.5 636 LYS B CA 1
ATOM 12426 C C . LYS B 1 636 ? 27.141 11.398 18.016 1 91.5 636 LYS B C 1
ATOM 12428 O O . LYS B 1 636 ? 28.047 12.195 17.766 1 91.5 636 LYS B O 1
ATOM 12433 N N . GLY B 1 637 ? 27.344 10.32 18.797 1 91.25 637 GLY B N 1
ATOM 12434 C CA . GLY B 1 637 ? 28.672 9.953 19.281 1 91.25 637 GLY B CA 1
ATOM 12435 C C . GLY B 1 637 ? 28.891 10.305 20.734 1 91.25 637 GLY B C 1
ATOM 12436 O O . GLY B 1 637 ? 30.031 10.523 21.156 1 91.25 637 GLY B O 1
ATOM 12437 N N . LEU B 1 638 ? 27.844 10.477 21.484 1 93.38 638 LEU B N 1
ATOM 12438 C CA . LEU B 1 638 ? 27.984 10.703 22.922 1 93.38 638 LEU B CA 1
ATOM 12439 C C . LEU B 1 638 ? 28.594 9.477 23.594 1 93.38 638 LEU B C 1
ATOM 12441 O O . LEU B 1 638 ? 28.328 8.344 23.188 1 93.38 638 LEU B O 1
ATOM 12445 N N . PRO B 1 639 ? 29.375 9.727 24.594 1 92.88 639 PRO B N 1
ATOM 12446 C CA . PRO B 1 639 ? 29.922 8.562 25.297 1 92.88 639 PRO B CA 1
ATOM 12447 C C . PRO B 1 639 ? 28.828 7.691 25.906 1 92.88 639 PRO B C 1
ATOM 12449 O O . PRO B 1 639 ? 27.844 8.211 26.453 1 92.88 639 PRO B O 1
ATOM 12452 N N . PRO B 1 640 ? 28.969 6.441 25.781 1 92.06 640 PRO B N 1
ATOM 12453 C CA . PRO B 1 640 ? 27.922 5.508 26.219 1 92.06 640 PRO B CA 1
ATOM 12454 C C . PRO B 1 640 ? 27.562 5.684 27.688 1 92.06 640 PRO B C 1
ATOM 12456 O O . PRO B 1 640 ? 26.391 5.488 28.062 1 92.06 640 PRO B O 1
ATOM 12459 N N . SER B 1 641 ? 28.438 6.098 28.5 1 91.38 641 SER B N 1
ATOM 12460 C CA . SER B 1 641 ? 28.188 6.25 29.922 1 91.38 641 SER B CA 1
ATOM 12461 C C . SER B 1 641 ? 27.281 7.445 30.203 1 91.38 641 SER B C 1
ATOM 12463 O O . SER B 1 641 ? 26.578 7.48 31.219 1 91.38 641 SER B O 1
ATOM 12465 N N . SER B 1 642 ? 27.25 8.367 29.234 1 92.38 642 SER B N 1
ATOM 12466 C CA . SER B 1 642 ? 26.5 9.602 29.469 1 92.38 642 SER B CA 1
ATOM 12467 C C . SER B 1 642 ? 25.141 9.555 28.766 1 92.38 642 SER B C 1
ATOM 12469 O O . SER B 1 642 ? 24.281 10.398 29.031 1 92.38 642 SER B O 1
ATOM 12471 N N . ILE B 1 643 ? 24.922 8.633 27.984 1 94.62 643 ILE B N 1
ATOM 12472 C CA . ILE B 1 643 ? 23.719 8.586 27.141 1 94.62 643 ILE B CA 1
ATOM 12473 C C . ILE B 1 643 ? 22.484 8.477 28.016 1 94.62 643 ILE B C 1
ATOM 12475 O O . ILE B 1 643 ? 21.5 9.188 27.797 1 94.62 643 ILE B O 1
ATOM 12479 N N . LYS B 1 644 ? 22.516 7.629 29.031 1 93.5 644 LYS B N 1
ATOM 12480 C CA . LYS B 1 644 ? 21.359 7.418 29.891 1 93.5 644 LYS B CA 1
ATOM 12481 C C . LYS B 1 644 ? 21 8.68 30.672 1 93.5 644 LYS B C 1
ATOM 12483 O O . LYS B 1 644 ? 19.844 9.078 30.734 1 93.5 644 LYS B O 1
ATOM 12488 N N . SER B 1 645 ? 21.984 9.281 31.141 1 92.81 645 SER B N 1
ATOM 12489 C CA . SER B 1 645 ? 21.766 10.484 31.953 1 92.81 645 SER B CA 1
ATOM 12490 C C . SER B 1 645 ? 21.266 11.641 31.078 1 92.81 645 SER B C 1
ATOM 12492 O O . SER B 1 645 ? 20.359 12.383 31.484 1 92.81 645 SER B O 1
ATOM 12494 N N . ILE B 1 646 ? 21.781 11.797 29.953 1 92.5 646 ILE B N 1
ATOM 12495 C CA . ILE B 1 646 ? 21.406 12.883 29.062 1 92.5 646 ILE B CA 1
ATOM 12496 C C . ILE B 1 646 ? 19.969 12.656 28.562 1 92.5 646 ILE B C 1
ATOM 12498 O O . ILE B 1 646 ? 19.203 13.609 28.438 1 92.5 646 ILE B O 1
ATOM 12502 N N . ALA B 1 647 ? 19.688 11.477 28.281 1 94.38 647 ALA B N 1
ATOM 12503 C CA . ALA B 1 647 ? 18.328 11.148 27.812 1 94.38 647 ALA B CA 1
ATOM 12504 C C . ALA B 1 647 ? 17.297 11.477 28.891 1 94.38 647 ALA B C 1
ATOM 12506 O O . ALA B 1 647 ? 16.234 12.008 28.578 1 94.38 647 ALA B O 1
ATOM 12507 N N . GLU B 1 648 ? 17.609 11.148 30.109 1 93 648 GLU B N 1
ATOM 12508 C CA . GLU B 1 648 ? 16.703 11.43 31.203 1 93 648 GLU B CA 1
ATOM 12509 C C . GLU B 1 648 ? 16.531 12.93 31.406 1 93 648 GLU B C 1
ATOM 12511 O O . GLU B 1 648 ? 15.414 13.406 31.656 1 93 648 GLU B O 1
ATOM 12516 N N . LYS B 1 649 ? 17.578 13.609 31.266 1 92 649 LYS B N 1
ATOM 12517 C CA . LYS B 1 649 ? 17.531 15.062 31.406 1 92 649 LYS B CA 1
ATOM 12518 C C . LYS B 1 649 ? 16.688 15.695 30.312 1 92 649 LYS B C 1
ATOM 12520 O O . LYS B 1 649 ? 15.883 16.594 30.562 1 92 649 LYS B O 1
ATOM 12525 N N . LEU B 1 650 ? 16.891 15.227 29.125 1 93.38 650 LEU B N 1
ATOM 12526 C CA . LEU B 1 650 ? 16.156 15.766 28 1 93.38 650 LEU B CA 1
ATOM 12527 C C . LEU B 1 650 ? 14.664 15.461 28.125 1 93.38 650 LEU B C 1
ATOM 12529 O O . LEU B 1 650 ? 13.828 16.281 27.75 1 93.38 650 LEU B O 1
ATOM 12533 N N . LEU B 1 651 ? 14.367 14.305 28.656 1 93.5 651 LEU B N 1
ATOM 12534 C CA . LEU B 1 651 ? 12.969 13.938 28.859 1 93.5 651 LEU B CA 1
ATOM 12535 C C . LEU B 1 651 ? 12.312 14.852 29.891 1 93.5 651 LEU B C 1
ATOM 12537 O O . LEU B 1 651 ? 11.133 15.203 29.75 1 93.5 651 LEU B O 1
ATOM 12541 N N . VAL B 1 652 ? 13.047 15.227 30.812 1 86.31 652 VAL B N 1
ATOM 12542 C CA . VAL B 1 652 ? 12.562 16.141 31.828 1 86.31 652 VAL B CA 1
ATOM 12543 C C . VAL B 1 652 ? 12.352 17.531 31.234 1 86.31 652 VAL B C 1
ATOM 12545 O O . VAL B 1 652 ? 11.344 18.188 31.484 1 86.31 652 VAL B O 1
ATOM 12548 N N . ASP B 1 653 ? 13.312 17.891 30.391 1 85.06 653 ASP B N 1
ATOM 12549 C CA . ASP B 1 653 ? 13.266 19.219 29.766 1 85.06 653 ASP B CA 1
ATOM 12550 C C . ASP B 1 653 ? 12.023 19.375 28.891 1 85.06 653 ASP B C 1
ATOM 12552 O O . ASP B 1 653 ? 11.453 20.453 28.797 1 85.06 653 ASP B O 1
ATOM 12556 N N . VAL B 1 654 ? 11.633 18.297 28.234 1 87.88 654 VAL B N 1
ATOM 12557 C CA . VAL B 1 654 ? 10.508 18.391 27.312 1 87.88 654 VAL B CA 1
ATOM 12558 C C . VAL B 1 654 ? 9.25 17.828 27.984 1 87.88 654 VAL B C 1
ATOM 12560 O O . VAL B 1 654 ? 8.227 17.625 27.328 1 87.88 654 VAL B O 1
ATOM 12563 N N . LYS B 1 655 ? 9.273 17.484 29.234 1 81.88 655 LYS B N 1
ATOM 12564 C CA . LYS B 1 655 ? 8.148 17.062 30.062 1 81.88 655 LYS B CA 1
ATOM 12565 C C . LYS B 1 655 ? 7.531 15.766 29.531 1 81.88 655 LYS B C 1
ATOM 12567 O O . LYS B 1 655 ? 6.312 15.688 29.344 1 81.88 655 LYS B O 1
ATOM 12572 N N . LEU B 1 656 ? 8.312 14.828 29.141 1 87.56 656 LEU B N 1
ATOM 12573 C CA . LEU B 1 656 ? 7.844 13.539 28.656 1 87.56 656 LEU B CA 1
ATOM 12574 C C . LEU B 1 656 ? 8.32 12.406 29.562 1 87.56 656 LEU B C 1
ATOM 12576 O O . LEU B 1 656 ? 8.32 11.242 29.156 1 87.56 656 LEU B O 1
ATOM 12580 N N . THR B 1 657 ? 8.727 12.672 30.766 1 85.88 657 THR B N 1
ATOM 12581 C CA . THR B 1 657 ? 9.289 11.68 31.672 1 85.88 657 THR B CA 1
ATOM 12582 C C . THR B 1 657 ? 8.25 10.609 32 1 85.88 657 THR B C 1
ATOM 12584 O O . THR B 1 657 ? 8.578 9.422 32.062 1 85.88 657 THR B O 1
ATOM 12587 N N . GLY B 1 658 ? 7.008 10.938 32.156 1 78.56 658 GLY B N 1
ATOM 12588 C CA . GLY B 1 658 ? 5.949 10 32.5 1 78.56 658 GLY B CA 1
ATOM 12589 C C . GLY B 1 658 ? 5.629 9.039 31.359 1 78.56 658 GLY B C 1
ATOM 12590 O O . GLY B 1 658 ? 5.109 7.945 31.594 1 78.56 658 GLY B O 1
ATOM 12591 N N . SER B 1 659 ? 5.938 9.414 30.141 1 85.12 659 SER B N 1
ATOM 12592 C CA . SER B 1 659 ? 5.602 8.609 28.969 1 85.12 659 SER B CA 1
ATOM 12593 C C . SER B 1 659 ? 6.855 8.125 28.25 1 85.12 659 SER B C 1
ATOM 12595 O O . SER B 1 659 ? 6.82 7.848 27.047 1 85.12 659 SER B O 1
ATOM 12597 N N . ALA B 1 660 ? 7.883 8.008 28.953 1 89.5 660 ALA B N 1
ATOM 12598 C CA . ALA B 1 660 ? 9.18 7.699 28.359 1 89.5 660 ALA B CA 1
ATOM 12599 C C . ALA B 1 660 ? 9.195 6.293 27.766 1 89.5 660 ALA B C 1
ATOM 12601 O O . ALA B 1 660 ? 9.891 6.031 26.781 1 89.5 660 ALA B O 1
ATOM 12602 N N . LYS B 1 661 ? 8.383 5.43 28.297 1 89.5 661 LYS B N 1
ATOM 12603 C CA . LYS B 1 661 ? 8.438 4.031 27.891 1 89.5 661 LYS B CA 1
ATOM 12604 C C . LYS B 1 661 ? 7.27 3.688 26.969 1 89.5 661 LYS B C 1
ATOM 12606 O O . LYS B 1 661 ? 7.168 2.561 26.469 1 89.5 661 LYS B O 1
ATOM 12611 N N . ILE B 1 662 ? 6.539 4.695 26.703 1 89.06 662 ILE B N 1
ATOM 12612 C CA . ILE B 1 662 ? 5.418 4.492 25.797 1 89.06 662 ILE B CA 1
ATOM 12613 C C . ILE B 1 662 ? 5.891 4.645 24.344 1 89.06 662 ILE B C 1
ATOM 12615 O O . ILE B 1 662 ? 6.75 5.48 24.062 1 89.06 662 ILE B O 1
ATOM 12619 N N . ARG B 1 663 ? 5.34 3.885 23.516 1 90.5 663 ARG B N 1
ATOM 12620 C CA . ARG B 1 663 ? 5.707 3.928 22.094 1 90.5 663 ARG B CA 1
ATOM 12621 C C . ARG B 1 663 ? 5.25 5.234 21.453 1 90.5 663 ARG B C 1
ATOM 12623 O O . ARG B 1 663 ? 4.168 5.738 21.766 1 90.5 663 ARG B O 1
ATOM 12630 N N . ALA B 1 664 ? 6.012 5.73 20.516 1 91.31 664 ALA B N 1
ATOM 12631 C CA . ALA B 1 664 ? 5.766 7.02 19.875 1 91.31 664 ALA B CA 1
ATOM 12632 C C . ALA B 1 664 ? 4.512 6.969 19.016 1 91.31 664 ALA B C 1
ATOM 12634 O O . ALA B 1 664 ? 3.881 8 18.766 1 91.31 664 ALA B O 1
ATOM 12635 N N . GLY B 1 665 ? 4.188 5.805 18.609 1 88.25 665 GLY B N 1
ATOM 12636 C CA . GLY B 1 665 ? 2.969 5.668 17.828 1 88.25 665 GLY B CA 1
ATOM 12637 C C . GLY B 1 665 ? 1.722 6.066 18.594 1 88.25 665 GLY B C 1
ATOM 12638 O O . GLY B 1 665 ? 0.734 6.504 18 1 88.25 665 GLY B O 1
ATOM 12639 N N . SER B 1 666 ? 1.792 5.977 19.875 1 82.62 666 SER B N 1
ATOM 12640 C CA . SER B 1 666 ? 0.652 6.293 20.734 1 82.62 666 SER B CA 1
ATOM 12641 C C . SER B 1 666 ? 0.701 7.742 21.203 1 82.62 666 SER B C 1
ATOM 12643 O O . SER B 1 666 ? -0.188 8.195 21.922 1 82.62 666 SER B O 1
ATOM 12645 N N . TYR B 1 667 ? 1.717 8.461 20.75 1 85.75 667 TYR B N 1
ATOM 12646 C CA . TYR B 1 667 ? 1.877 9.852 21.141 1 85.75 667 TYR B CA 1
ATOM 12647 C C . TYR B 1 667 ? 0.911 10.75 20.359 1 85.75 667 TYR B C 1
ATOM 12649 O O . TYR B 1 667 ? 0.551 10.445 19.219 1 85.75 667 TYR B O 1
ATOM 12657 N N . SER B 1 668 ? 0.479 11.766 21.078 1 76.75 668 SER B N 1
ATOM 12658 C CA . SER B 1 668 ? -0.258 12.828 20.391 1 76.75 668 SER B CA 1
ATOM 12659 C C . SER B 1 668 ? 0.659 13.641 19.5 1 76.75 668 SER B C 1
ATOM 12661 O O . SER B 1 668 ? 1.883 13.508 19.562 1 76.75 668 SER B O 1
ATOM 12663 N N . GLY B 1 669 ? 0.163 14.398 18.609 1 79.69 669 GLY B N 1
ATOM 12664 C CA . GLY B 1 669 ? 0.956 15.234 17.719 1 79.69 669 GLY B CA 1
ATOM 12665 C C . GLY B 1 669 ? 1.894 16.172 18.453 1 79.69 669 GLY B C 1
ATOM 12666 O O . GLY B 1 669 ? 3.043 16.359 18.062 1 79.69 669 GLY B O 1
ATOM 12667 N N . GLY B 1 670 ? 1.394 16.734 19.562 1 81.94 670 GLY B N 1
ATOM 12668 C CA . GLY B 1 670 ? 2.221 17.641 20.359 1 81.94 670 GLY B CA 1
ATOM 12669 C C . GLY B 1 670 ? 3.367 16.922 21.062 1 81.94 670 GLY B C 1
ATOM 12670 O O . GLY B 1 670 ? 4.473 17.469 21.156 1 81.94 670 GLY B O 1
ATOM 12671 N N . MET B 1 671 ? 3.078 15.703 21.484 1 85.12 671 MET B N 1
ATOM 12672 C CA . MET B 1 671 ? 4.117 14.922 22.156 1 85.12 671 MET B CA 1
ATOM 12673 C C . MET B 1 671 ? 5.207 14.523 21.156 1 85.12 671 MET B C 1
ATOM 12675 O O . MET B 1 671 ? 6.391 14.539 21.5 1 85.12 671 MET B O 1
ATOM 12679 N N . LYS B 1 672 ? 4.766 14.188 20.031 1 91.12 672 LYS B N 1
ATOM 12680 C CA . LYS B 1 672 ? 5.73 13.812 19 1 91.12 672 LYS B CA 1
ATOM 12681 C C . LYS B 1 672 ? 6.648 14.984 18.656 1 91.12 672 LYS B C 1
ATOM 12683 O O . LYS B 1 672 ? 7.852 14.805 18.469 1 91.12 672 LYS B O 1
ATOM 12688 N N . ARG B 1 673 ? 6.09 16.109 18.609 1 89.12 673 ARG B N 1
ATOM 12689 C CA . ARG B 1 673 ? 6.875 17.297 18.281 1 89.12 673 ARG B CA 1
ATOM 12690 C C . ARG B 1 673 ? 7.855 17.625 19.406 1 89.12 673 ARG B C 1
ATOM 12692 O O . ARG B 1 673 ? 8.984 18.031 19.141 1 89.12 673 ARG B O 1
ATOM 12699 N N . ARG B 1 674 ? 7.395 17.531 20.625 1 89.94 674 ARG B N 1
ATOM 12700 C CA . ARG B 1 674 ? 8.281 17.766 21.766 1 89.94 674 ARG B CA 1
ATOM 12701 C C . ARG B 1 674 ? 9.461 16.812 21.75 1 89.94 674 ARG B C 1
ATOM 12703 O O . ARG B 1 674 ? 10.594 17.188 22.047 1 89.94 674 ARG B O 1
ATOM 12710 N N . LEU B 1 675 ? 9.125 15.594 21.406 1 93.75 675 LEU B N 1
ATOM 12711 C CA . LEU B 1 675 ? 10.188 14.602 21.297 1 93.75 675 LEU B CA 1
ATOM 12712 C C . LEU B 1 675 ? 11.156 14.961 20.188 1 93.75 675 LEU B C 1
ATOM 12714 O O . LEU B 1 675 ? 12.375 14.781 20.328 1 93.75 675 LEU B O 1
ATOM 12718 N N . SER B 1 676 ? 10.656 15.445 19.094 1 93.69 676 SER B N 1
ATOM 12719 C CA . SER B 1 676 ? 11.508 15.859 17.984 1 93.69 676 SER B CA 1
ATOM 12720 C C . SER B 1 676 ? 12.43 17.016 18.391 1 93.69 676 SER B C 1
ATOM 12722 O O . SER B 1 676 ? 13.586 17.062 17.969 1 93.69 676 SER B O 1
ATOM 12724 N N . VAL B 1 677 ? 11.938 17.906 19.172 1 92.25 677 VAL B N 1
ATOM 12725 C CA . VAL B 1 677 ? 12.75 19 19.672 1 92.25 677 VAL B CA 1
ATOM 12726 C C . VAL B 1 677 ? 13.828 18.469 20.609 1 92.25 677 VAL B C 1
ATOM 12728 O O . VAL B 1 677 ? 14.977 18.922 20.578 1 92.25 677 VAL B O 1
ATOM 12731 N N . ALA B 1 678 ? 13.438 17.516 21.406 1 93.62 678 ALA B N 1
ATOM 12732 C CA . ALA B 1 678 ? 14.414 16.891 22.312 1 93.62 678 ALA B CA 1
ATOM 12733 C C . ALA B 1 678 ? 15.555 16.25 21.516 1 93.62 678 ALA B C 1
ATOM 12735 O O . ALA B 1 678 ? 16.719 16.344 21.922 1 93.62 678 ALA B O 1
ATOM 12736 N N . ILE B 1 679 ? 15.219 15.648 20.469 1 94.81 679 ILE B N 1
ATOM 12737 C CA . ILE B 1 679 ? 16.219 15 19.625 1 94.81 679 ILE B CA 1
ATOM 12738 C C . ILE B 1 679 ? 17.156 16.047 19.031 1 94.81 679 ILE B C 1
ATOM 12740 O O . ILE B 1 679 ? 18.375 15.82 18.938 1 94.81 679 ILE B O 1
ATOM 12744 N N . ALA B 1 680 ? 16.656 17.203 18.719 1 93.38 680 ALA B N 1
ATOM 12745 C CA . ALA B 1 680 ? 17.469 18.281 18.172 1 93.38 680 ALA B CA 1
ATOM 12746 C C . ALA B 1 680 ? 18.438 18.844 19.219 1 93.38 680 ALA B C 1
ATOM 12748 O O . ALA B 1 680 ? 19.469 19.406 18.875 1 93.38 680 ALA B O 1
ATOM 12749 N N . LEU B 1 681 ? 18.141 18.625 20.469 1 93.25 681 LEU B N 1
ATOM 12750 C CA . LEU B 1 681 ? 18.938 19.203 21.562 1 93.25 681 LEU B CA 1
ATOM 12751 C C . LEU B 1 681 ? 19.984 18.219 22.047 1 93.25 681 LEU B C 1
ATOM 12753 O O . LEU B 1 681 ? 20.797 18.547 22.922 1 93.25 681 LEU B O 1
ATOM 12757 N N . ILE B 1 682 ? 20 17.078 21.422 1 93.44 682 ILE B N 1
ATOM 12758 C CA . ILE B 1 682 ? 20.953 16.047 21.844 1 93.44 682 ILE B CA 1
ATOM 12759 C C . ILE B 1 682 ? 22.375 16.531 21.609 1 93.44 682 ILE B C 1
ATOM 12761 O O . ILE B 1 682 ? 22.688 17.078 20.562 1 93.44 682 ILE B O 1
ATOM 12765 N N . GLY B 1 683 ? 23.297 16.312 22.609 1 87.38 683 GLY B N 1
ATOM 12766 C CA . GLY B 1 683 ? 24.703 16.656 22.5 1 87.38 683 GLY B CA 1
ATOM 12767 C C . GLY B 1 683 ? 25 18.125 22.797 1 87.38 683 GLY B C 1
ATOM 12768 O O . GLY B 1 683 ? 26.094 18.609 22.547 1 87.38 683 GLY B O 1
ATOM 12769 N N . ASP B 1 684 ? 23.953 18.844 23.219 1 87.56 684 ASP B N 1
ATOM 12770 C CA . ASP B 1 684 ? 24.109 20.25 23.547 1 87.56 684 ASP B CA 1
ATOM 12771 C C . ASP B 1 684 ? 24.719 21.031 22.375 1 87.56 684 ASP B C 1
ATOM 12773 O O . ASP B 1 684 ? 25.797 21.625 22.5 1 87.56 684 ASP B O 1
ATOM 12777 N N . PRO B 1 685 ? 24.031 21.125 21.344 1 92.69 685 PRO B N 1
ATOM 12778 C CA . PRO B 1 685 ? 24.516 21.812 20.156 1 92.69 685 PRO B CA 1
ATOM 12779 C C . PRO B 1 685 ? 24.672 23.312 20.344 1 92.69 685 PRO B C 1
ATOM 12781 O O . PRO B 1 685 ? 23.938 23.922 21.125 1 92.69 685 PRO B O 1
ATOM 12784 N N . LYS B 1 686 ? 25.594 23.875 19.578 1 93.62 686 LYS B N 1
ATOM 12785 C CA . LYS B 1 686 ? 25.812 25.312 19.625 1 93.62 686 LYS B CA 1
ATOM 12786 C C . LYS B 1 686 ? 24.812 26.062 18.75 1 93.62 686 LYS B C 1
ATOM 12788 O O . LYS B 1 686 ? 24.531 27.25 18.984 1 93.62 686 LYS B O 1
ATOM 12793 N N . LEU B 1 687 ? 24.375 25.344 17.844 1 95.62 687 LEU B N 1
ATOM 12794 C CA . LEU B 1 687 ? 23.391 25.906 16.922 1 95.62 687 LEU B CA 1
ATOM 12795 C C . LEU B 1 687 ? 22.25 24.938 16.688 1 95.62 687 LEU B C 1
ATOM 12797 O O . LEU B 1 687 ? 22.469 23.75 16.422 1 95.62 687 LEU B O 1
ATOM 12801 N N . VAL B 1 688 ? 21.031 25.406 16.844 1 95.88 688 VAL B N 1
ATOM 12802 C CA . VAL B 1 688 ? 19.859 24.547 16.656 1 95.88 688 VAL B CA 1
ATOM 12803 C C . VAL B 1 688 ? 18.953 25.141 15.586 1 95.88 688 VAL B C 1
ATOM 12805 O O . VAL B 1 688 ? 18.688 26.344 15.578 1 95.88 688 VAL B O 1
ATOM 12808 N N . PHE B 1 689 ? 18.547 24.344 14.625 1 96.12 689 PHE B N 1
ATOM 12809 C CA . PHE B 1 689 ? 17.594 24.719 13.594 1 96.12 689 PHE B CA 1
ATOM 12810 C C . PHE B 1 689 ? 16.203 24.156 13.906 1 96.12 689 PHE B C 1
ATOM 12812 O O . PHE B 1 689 ? 16.062 22.953 14.148 1 96.12 689 PHE B O 1
ATOM 12819 N N . LEU B 1 690 ? 15.211 24.969 13.953 1 95.81 690 LEU B N 1
ATOM 12820 C CA . LEU B 1 690 ? 13.82 24.547 14.141 1 95.81 690 LEU B CA 1
ATOM 12821 C C . LEU B 1 690 ? 12.961 24.969 12.945 1 95.81 690 LEU B C 1
ATOM 12823 O O . LEU B 1 690 ? 12.688 26.156 12.766 1 95.81 690 LEU B O 1
ATOM 12827 N N . ASP B 1 691 ? 12.562 24.016 12.156 1 93.44 691 ASP B N 1
ATOM 12828 C CA . ASP B 1 691 ? 11.75 24.312 10.977 1 93.44 691 ASP B CA 1
ATOM 12829 C C . ASP B 1 691 ? 10.266 24.141 11.273 1 93.44 691 ASP B C 1
ATOM 12831 O O . ASP B 1 691 ? 9.75 23.016 11.266 1 93.44 691 ASP B O 1
ATOM 12835 N N . GLU B 1 692 ? 9.539 25.141 11.469 1 90.38 692 GLU B N 1
ATOM 12836 C CA . GLU B 1 692 ? 8.109 25.219 11.766 1 90.38 692 GLU B CA 1
ATOM 12837 C C . GLU B 1 692 ? 7.723 24.219 12.859 1 90.38 692 GLU B C 1
ATOM 12839 O O . GLU B 1 692 ? 6.836 23.391 12.656 1 90.38 692 GLU B O 1
ATOM 12844 N N . PRO B 1 693 ? 8.227 24.359 14.039 1 89.94 693 PRO B N 1
ATOM 12845 C CA . PRO B 1 693 ? 8.078 23.375 15.109 1 89.94 693 PRO B CA 1
ATOM 12846 C C . PRO B 1 693 ? 6.66 23.328 15.672 1 89.94 693 PRO B C 1
ATOM 12848 O O . PRO B 1 693 ? 6.262 22.328 16.281 1 89.94 693 PRO B O 1
ATOM 12851 N N . THR B 1 694 ? 5.863 24.391 15.562 1 87.62 694 THR B N 1
ATOM 12852 C CA . THR B 1 694 ? 4.578 24.406 16.25 1 87.62 694 THR B CA 1
ATOM 12853 C C . THR B 1 694 ? 3.432 24.531 15.258 1 87.62 694 THR B C 1
ATOM 12855 O O . THR B 1 694 ? 2.307 24.859 15.633 1 87.62 694 THR B O 1
ATOM 12858 N N . THR B 1 695 ? 3.676 24.266 14.039 1 79.06 695 THR B N 1
ATOM 12859 C CA . THR B 1 695 ? 2.625 24.391 13.039 1 79.06 695 THR B CA 1
ATOM 12860 C C . THR B 1 695 ? 1.536 23.344 13.258 1 79.06 695 THR B C 1
ATOM 12862 O O . THR B 1 695 ? 1.834 22.188 13.547 1 79.06 695 THR B O 1
ATOM 12865 N N . GLY B 1 696 ? 0.254 23.781 13.305 1 71.88 696 GLY B N 1
ATOM 12866 C CA . GLY B 1 696 ? -0.886 22.875 13.383 1 71.88 696 GLY B CA 1
ATOM 12867 C C . GLY B 1 696 ? -1.189 22.422 14.797 1 71.88 696 GLY B C 1
ATOM 12868 O O . GLY B 1 696 ? -2.082 21.609 15.016 1 71.88 696 GLY B O 1
ATOM 12869 N N . MET B 1 697 ? -0.513 23.031 15.812 1 78.69 697 MET B N 1
ATOM 12870 C CA . MET B 1 697 ? -0.713 22.641 17.203 1 78.69 697 MET B CA 1
ATOM 12871 C C . MET B 1 697 ? -1.743 23.531 17.875 1 78.69 697 MET B C 1
ATOM 12873 O O . MET B 1 697 ? -1.941 24.672 17.469 1 78.69 697 MET B O 1
ATOM 12877 N N . ASP B 1 698 ? -2.381 22.953 18.875 1 78.06 698 ASP B N 1
ATOM 12878 C CA . ASP B 1 698 ? -3.301 23.75 19.688 1 78.06 698 ASP B CA 1
ATOM 12879 C C . ASP B 1 698 ? -2.541 24.719 20.578 1 78.06 698 ASP B C 1
ATOM 12881 O O . ASP B 1 698 ? -1.36 24.516 20.875 1 78.06 698 ASP B O 1
ATOM 12885 N N . PRO B 1 699 ? -3.152 25.766 21 1 77.25 699 PRO B N 1
ATOM 12886 C CA . PRO B 1 699 ? -2.49 26.844 21.75 1 77.25 699 PRO B CA 1
ATOM 12887 C C . PRO B 1 699 ? -1.848 26.344 23.031 1 77.25 699 PRO B C 1
ATOM 12889 O O . PRO B 1 699 ? -0.78 26.828 23.422 1 77.25 699 PRO B O 1
ATOM 12892 N N . ILE B 1 700 ? -2.51 25.375 23.672 1 74.56 700 ILE B N 1
ATOM 12893 C CA . ILE B 1 700 ? -1.961 24.906 24.938 1 74.56 700 ILE B CA 1
ATOM 12894 C C . ILE B 1 700 ? -0.645 24.172 24.688 1 74.56 700 ILE B C 1
ATOM 12896 O O . ILE B 1 700 ? 0.357 24.438 25.359 1 74.56 700 ILE B O 1
ATOM 12900 N N . THR B 1 701 ? -0.69 23.328 23.812 1 79.06 701 THR B N 1
ATOM 12901 C CA . THR B 1 701 ? 0.506 22.562 23.469 1 79.06 701 THR B CA 1
ATOM 12902 C C . THR B 1 701 ? 1.577 23.484 22.875 1 79.06 701 THR B C 1
ATOM 12904 O O . THR B 1 701 ? 2.768 23.297 23.125 1 79.06 701 THR B O 1
ATOM 12907 N N . ARG B 1 702 ? 1.172 24.406 22.062 1 83.75 702 ARG B N 1
ATOM 12908 C CA . ARG B 1 702 ? 2.096 25.359 21.469 1 83.75 702 ARG B CA 1
ATOM 12909 C C . ARG B 1 702 ? 2.869 26.125 22.547 1 83.75 702 ARG B C 1
ATOM 12911 O O . ARG B 1 702 ? 4.082 26.312 22.422 1 83.75 702 ARG B O 1
ATOM 12918 N N . ARG B 1 703 ? 2.18 26.609 23.578 1 79 703 ARG B N 1
ATOM 12919 C CA . ARG B 1 703 ? 2.814 27.375 24.641 1 79 703 ARG B CA 1
ATOM 12920 C C . ARG B 1 703 ? 3.848 26.531 25.375 1 79 703 ARG B C 1
ATOM 12922 O O . ARG B 1 703 ? 4.891 27.031 25.797 1 79 703 ARG B O 1
ATOM 12929 N N . HIS B 1 704 ? 3.531 25.281 25.453 1 77.31 704 HIS B N 1
ATOM 12930 C CA . HIS B 1 704 ? 4.48 24.375 26.094 1 77.31 704 HIS B CA 1
ATOM 12931 C C . HIS B 1 704 ? 5.762 24.25 25.281 1 77.31 704 HIS B C 1
ATOM 12933 O O . HIS B 1 704 ? 6.863 24.25 25.844 1 77.31 704 HIS B O 1
ATOM 12939 N N . VAL B 1 705 ? 5.621 24.156 24.078 1 86.94 705 VAL B N 1
ATOM 12940 C CA . VAL B 1 705 ? 6.785 24.016 23.219 1 86.94 705 VAL B CA 1
ATOM 12941 C C . VAL B 1 705 ? 7.574 25.328 23.203 1 86.94 705 VAL B C 1
ATOM 12943 O O . VAL B 1 705 ? 8.805 25.312 23.188 1 86.94 705 VAL B O 1
ATOM 12946 N N . TRP B 1 706 ? 6.832 26.469 23.25 1 88.06 706 TRP B N 1
ATOM 12947 C CA . TRP B 1 706 ? 7.496 27.766 23.312 1 88.06 706 TRP B CA 1
ATOM 12948 C C . TRP B 1 706 ? 8.336 27.891 24.578 1 88.06 706 TRP B C 1
ATOM 12950 O O . TRP B 1 706 ? 9.453 28.406 24.531 1 88.06 706 TRP B O 1
ATOM 12960 N N . ASP B 1 707 ? 7.801 27.344 25.609 1 82.44 707 ASP B N 1
ATOM 12961 C CA . ASP B 1 707 ? 8.523 27.391 26.875 1 82.44 707 ASP B CA 1
ATOM 12962 C C . ASP B 1 707 ? 9.812 26.562 26.797 1 82.44 707 ASP B C 1
ATOM 12964 O O . ASP B 1 707 ? 10.852 26.969 27.312 1 82.44 707 ASP B O 1
ATOM 12968 N N . ILE B 1 708 ? 9.688 25.484 26.203 1 86.75 708 ILE B N 1
ATOM 12969 C CA . ILE B 1 708 ? 10.844 24.609 26.047 1 86.75 708 ILE B CA 1
ATOM 12970 C C . ILE B 1 708 ? 11.914 25.297 25.203 1 86.75 708 ILE B C 1
ATOM 12972 O O . ILE B 1 708 ? 13.102 25.25 25.547 1 86.75 708 ILE B O 1
ATOM 12976 N N . ILE B 1 709 ? 11.516 25.906 24.156 1 90.75 709 ILE B N 1
ATOM 12977 C CA . ILE B 1 709 ? 12.453 26.594 23.281 1 90.75 709 ILE B CA 1
ATOM 12978 C C . ILE B 1 709 ? 13.086 27.781 24 1 90.75 709 ILE B C 1
ATOM 12980 O O . ILE B 1 709 ? 14.289 28.016 23.875 1 90.75 709 ILE B O 1
ATOM 12984 N N . GLN B 1 710 ? 12.297 28.484 24.797 1 86.5 710 GLN B N 1
ATOM 12985 C CA . GLN B 1 710 ? 12.789 29.625 25.547 1 86.5 710 GLN B CA 1
ATOM 12986 C C . GLN B 1 710 ? 13.836 29.219 26.578 1 86.5 710 GLN B C 1
ATOM 12988 O O . GLN B 1 710 ? 14.844 29.891 26.75 1 86.5 710 GLN B O 1
ATOM 12993 N N . GLU B 1 711 ? 13.547 28.094 27.141 1 82.94 711 GLU B N 1
ATOM 12994 C CA . GLU B 1 711 ? 14.469 27.594 28.156 1 82.94 711 GLU B CA 1
ATOM 12995 C C . GLU B 1 711 ? 15.758 27.094 27.516 1 82.94 711 GLU B C 1
ATOM 12997 O O . GLU B 1 711 ? 16.812 27.094 28.156 1 82.94 711 GLU B O 1
ATOM 13002 N N . SER B 1 712 ? 15.688 26.734 26.328 1 87.62 712 SER B N 1
ATOM 13003 C CA . SER B 1 712 ? 16.844 26.141 25.641 1 87.62 712 SER B CA 1
ATOM 13004 C C . SER B 1 712 ? 17.688 27.219 24.969 1 87.62 712 SER B C 1
ATOM 13006 O O . SER B 1 712 ? 18.781 26.938 24.469 1 87.62 712 SER B O 1
ATOM 13008 N N . LYS B 1 713 ? 17.281 28.453 25.062 1 86.19 713 LYS B N 1
ATOM 13009 C CA . LYS B 1 713 ? 17.953 29.562 24.391 1 86.19 713 LYS B CA 1
ATOM 13010 C C . LYS B 1 713 ? 19.297 29.875 25.031 1 86.19 713 LYS B C 1
ATOM 13012 O O . LYS B 1 713 ? 20.234 30.312 24.344 1 86.19 713 LYS B O 1
ATOM 13017 N N . LYS B 1 714 ? 19.359 29.594 26.234 1 82.69 714 LYS B N 1
ATOM 13018 C CA . LYS B 1 714 ? 20.562 30 26.953 1 82.69 714 LYS B CA 1
ATOM 13019 C C . LYS B 1 714 ? 21.781 29.234 26.469 1 82.69 714 LYS B C 1
ATOM 13021 O O . LYS B 1 714 ? 21.797 28 26.469 1 82.69 714 LYS B O 1
ATOM 13026 N N . GLY B 1 715 ? 22.781 29.953 25.938 1 83.94 715 GLY B N 1
ATOM 13027 C CA . GLY B 1 715 ? 24.062 29.375 25.578 1 83.94 715 GLY B CA 1
ATOM 13028 C C . GLY B 1 715 ? 24.125 28.875 24.156 1 83.94 715 GLY B C 1
ATOM 13029 O O . GLY B 1 715 ? 25.078 28.203 23.766 1 83.94 715 GLY B O 1
ATOM 13030 N N . ARG B 1 716 ? 23.094 29.094 23.438 1 91.19 716 ARG B N 1
ATOM 13031 C CA . ARG B 1 716 ? 23.141 28.594 22.062 1 91.19 716 ARG B CA 1
ATOM 13032 C C . ARG B 1 716 ? 22.391 29.531 21.125 1 91.19 716 ARG B C 1
ATOM 13034 O O . ARG B 1 716 ? 21.594 30.359 21.562 1 91.19 716 ARG B O 1
ATOM 13041 N N . ALA B 1 717 ? 22.719 29.469 19.812 1 95.06 717 ALA B N 1
ATOM 13042 C CA . ALA B 1 717 ? 22 30.172 18.766 1 95.06 717 ALA B CA 1
ATOM 13043 C C . ALA B 1 717 ? 20.891 29.297 18.188 1 95.06 717 ALA B C 1
ATOM 13045 O O . ALA B 1 717 ? 21.062 28.078 18.016 1 95.06 717 ALA B O 1
ATOM 13046 N N . ILE B 1 718 ? 19.75 29.859 18.016 1 96.31 718 ILE B N 1
ATOM 13047 C CA . ILE B 1 718 ? 18.625 29.125 17.469 1 96.31 718 ILE B CA 1
ATOM 13048 C C . ILE B 1 718 ? 18.078 29.828 16.234 1 96.31 718 ILE B C 1
ATOM 13050 O O . ILE B 1 718 ? 17.906 31.062 16.234 1 96.31 718 ILE B O 1
ATOM 13054 N N . ILE B 1 719 ? 17.953 29.156 15.164 1 96.56 719 ILE B N 1
ATOM 13055 C CA . ILE B 1 719 ? 17.281 29.656 13.969 1 96.56 719 ILE B CA 1
ATOM 13056 C C . ILE B 1 719 ? 15.922 28.984 13.812 1 96.56 719 ILE B C 1
ATOM 13058 O O . ILE B 1 719 ? 15.844 27.766 13.68 1 96.56 719 ILE B O 1
ATOM 13062 N N . LEU B 1 720 ? 14.914 29.75 13.852 1 96 720 LEU B N 1
ATOM 13063 C CA . LEU B 1 720 ? 13.547 29.266 13.812 1 96 720 LEU B CA 1
ATOM 13064 C C . LEU B 1 720 ? 12.797 29.812 12.609 1 96 720 LEU B C 1
ATOM 13066 O O . LEU B 1 720 ? 12.883 31.016 12.312 1 96 720 LEU B O 1
ATOM 13070 N N . THR B 1 721 ? 12.219 28.938 11.805 1 94.5 721 THR B N 1
ATOM 13071 C CA . THR B 1 721 ? 11.344 29.375 10.719 1 94.5 721 THR B CA 1
ATOM 13072 C C . THR B 1 721 ? 9.875 29.188 11.102 1 94.5 721 THR B C 1
ATOM 13074 O O . THR B 1 721 ? 9.523 28.219 11.773 1 94.5 721 THR B O 1
ATOM 13077 N N . THR B 1 722 ? 9.031 30.125 10.805 1 90.44 722 THR B N 1
ATOM 13078 C CA . THR B 1 722 ? 7.609 30.031 11.125 1 90.44 722 THR B CA 1
ATOM 13079 C C . THR B 1 722 ? 6.793 30.953 10.219 1 90.44 722 THR B C 1
ATOM 13081 O O . THR B 1 722 ? 7.344 31.844 9.562 1 90.44 722 THR B O 1
ATOM 13084 N N . HIS B 1 723 ? 5.605 30.734 10.109 1 84.44 723 HIS B N 1
ATOM 13085 C CA . HIS B 1 723 ? 4.664 31.656 9.477 1 84.44 723 HIS B CA 1
ATOM 13086 C C . HIS B 1 723 ? 3.697 32.25 10.5 1 84.44 723 HIS B C 1
ATOM 13088 O O . HIS B 1 723 ? 2.77 32.969 10.141 1 84.44 723 HIS B O 1
ATOM 13094 N N . SER B 1 724 ? 3.939 31.938 11.742 1 82.31 724 SER B N 1
ATOM 13095 C CA . SER B 1 724 ? 3.137 32.5 12.836 1 82.31 724 SER B CA 1
ATOM 13096 C C . SER B 1 724 ? 3.777 33.75 13.406 1 82.31 724 SER B C 1
ATOM 13098 O O . SER B 1 724 ? 4.879 33.688 13.961 1 82.31 724 SER B O 1
ATOM 13100 N N . MET B 1 725 ? 3.092 34.812 13.367 1 83.81 725 MET B N 1
ATOM 13101 C CA . MET B 1 725 ? 3.607 36.062 13.867 1 83.81 725 MET B CA 1
ATOM 13102 C C . MET B 1 725 ? 3.691 36.062 15.391 1 83.81 725 MET B C 1
ATOM 13104 O O . MET B 1 725 ? 4.598 36.656 15.969 1 83.81 725 MET B O 1
ATOM 13108 N N . GLU B 1 726 ? 2.801 35.375 15.914 1 78 726 GLU B N 1
ATOM 13109 C CA . GLU B 1 726 ? 2.807 35.281 17.375 1 78 726 GLU B CA 1
ATOM 13110 C C . GLU B 1 726 ? 4.047 34.562 17.875 1 78 726 GLU B C 1
ATOM 13112 O O . GLU B 1 726 ? 4.652 34.969 18.875 1 78 726 GLU B O 1
ATOM 13117 N N . GLU B 1 727 ? 4.332 33.562 17.25 1 87.19 727 GLU B N 1
ATOM 13118 C CA . GLU B 1 727 ? 5.523 32.812 17.609 1 87.19 727 GLU B CA 1
ATOM 13119 C C . GLU B 1 727 ? 6.785 33.656 17.469 1 87.19 727 GLU B C 1
ATOM 13121 O O . GLU B 1 727 ? 7.66 33.594 18.344 1 87.19 727 GLU B O 1
ATOM 13126 N N . ALA B 1 728 ? 6.852 34.344 16.391 1 89.62 728 ALA B N 1
ATOM 13127 C CA . ALA B 1 728 ? 8 35.219 16.141 1 89.62 728 ALA B CA 1
ATOM 13128 C C . ALA B 1 728 ? 8.086 36.312 17.203 1 89.62 728 ALA B C 1
ATOM 13130 O O . ALA B 1 728 ? 9.18 36.688 17.641 1 89.62 728 ALA B O 1
ATOM 13131 N N . ASP B 1 729 ? 6.977 36.781 17.562 1 83.31 729 ASP B N 1
ATOM 13132 C CA . ASP B 1 729 ? 6.922 37.875 18.516 1 83.31 729 ASP B CA 1
ATOM 13133 C C . ASP B 1 729 ? 7.355 37.438 19.906 1 83.31 729 ASP B C 1
ATOM 13135 O O . ASP B 1 729 ? 8.047 38.156 20.625 1 83.31 729 ASP B O 1
ATOM 13139 N N . ILE B 1 730 ? 6.996 36.25 20.234 1 78.25 730 ILE B N 1
ATOM 13140 C CA . ILE B 1 730 ? 7.219 35.75 21.594 1 78.25 730 ILE B CA 1
ATOM 13141 C C . ILE B 1 730 ? 8.633 35.219 21.719 1 78.25 730 ILE B C 1
ATOM 13143 O O . ILE B 1 730 ? 9.312 35.438 22.719 1 78.25 730 ILE B O 1
ATOM 13147 N N . LEU B 1 731 ? 9.125 34.531 20.812 1 88.06 731 LEU B N 1
ATOM 13148 C CA . LEU B 1 731 ? 10.336 33.719 20.969 1 88.06 731 LEU B CA 1
ATOM 13149 C C . LEU B 1 731 ? 11.555 34.469 20.422 1 88.06 731 LEU B C 1
ATOM 13151 O O . LEU B 1 731 ? 12.664 34.312 20.922 1 88.06 731 LEU B O 1
ATOM 13155 N N . SER B 1 732 ? 11.391 35.312 19.453 1 90.81 732 SER B N 1
ATOM 13156 C CA . SER B 1 732 ? 12.539 35.781 18.672 1 90.81 732 SER B CA 1
ATOM 13157 C C . SER B 1 732 ? 13.164 37.031 19.281 1 90.81 732 SER B C 1
ATOM 13159 O O . SER B 1 732 ? 12.461 37.844 19.875 1 90.81 732 SER B O 1
ATOM 13161 N N . ASP B 1 733 ? 14.461 37.125 19.219 1 88.94 733 ASP B N 1
ATOM 13162 C CA . ASP B 1 733 ? 15.211 38.312 19.531 1 88.94 733 ASP B CA 1
ATOM 13163 C C . ASP B 1 733 ? 15.352 39.219 18.312 1 88.94 733 ASP B C 1
ATOM 13165 O O . ASP B 1 733 ? 15.328 40.438 18.422 1 88.94 733 ASP B O 1
ATOM 13169 N N . ARG B 1 734 ? 15.555 38.656 17.266 1 92.5 734 ARG B N 1
ATOM 13170 C CA . ARG B 1 734 ? 15.656 39.312 15.961 1 92.5 734 ARG B CA 1
ATOM 13171 C C . ARG B 1 734 ? 14.844 38.562 14.906 1 92.5 734 ARG B C 1
ATOM 13173 O O . ARG B 1 734 ? 14.773 37.312 14.93 1 92.5 734 ARG B O 1
ATOM 13180 N N . ILE B 1 735 ? 14.164 39.312 14.055 1 94.5 735 ILE B N 1
ATOM 13181 C CA . ILE B 1 735 ? 13.266 38.719 13.086 1 94.5 735 ILE B CA 1
ATOM 13182 C C . ILE B 1 735 ? 13.656 39.156 11.68 1 94.5 735 ILE B C 1
ATOM 13184 O O . ILE B 1 735 ? 13.992 40.312 11.453 1 94.5 735 ILE B O 1
ATOM 13188 N N . GLY B 1 736 ? 13.773 38.219 10.758 1 94.44 736 GLY B N 1
ATOM 13189 C CA . GLY B 1 736 ? 13.898 38.469 9.336 1 94.44 736 GLY B CA 1
ATOM 13190 C C . GLY B 1 736 ? 12.688 38 8.539 1 94.44 736 GLY B C 1
ATOM 13191 O O . GLY B 1 736 ? 12.164 36.938 8.781 1 94.44 736 GLY B O 1
ATOM 13192 N N . ILE B 1 737 ? 12.164 38.875 7.738 1 93.06 737 ILE B N 1
ATOM 13193 C CA . ILE B 1 737 ? 11.039 38.5 6.887 1 93.06 737 ILE B CA 1
ATOM 13194 C C . ILE B 1 737 ? 11.523 38.281 5.457 1 93.06 737 ILE B C 1
ATOM 13196 O O . ILE B 1 737 ? 12.133 39.156 4.855 1 93.06 737 ILE B O 1
ATOM 13200 N N . MET B 1 738 ? 11.305 37.062 5 1 92.44 738 MET B N 1
ATOM 13201 C CA . MET B 1 738 ? 11.688 36.688 3.641 1 92.44 738 MET B CA 1
ATOM 13202 C C . MET B 1 738 ? 10.461 36.625 2.73 1 92.44 738 MET B C 1
ATOM 13204 O O . MET B 1 738 ? 9.398 36.156 3.143 1 92.44 738 MET B O 1
ATOM 13208 N N . ALA B 1 739 ? 10.625 37.125 1.561 1 89.12 739 ALA B N 1
ATOM 13209 C CA . ALA B 1 739 ? 9.586 37.031 0.535 1 89.12 739 ALA B CA 1
ATOM 13210 C C . ALA B 1 739 ? 10.203 36.844 -0.85 1 89.12 739 ALA B C 1
ATOM 13212 O O . ALA B 1 739 ? 11.172 37.531 -1.198 1 89.12 739 ALA B O 1
ATOM 13213 N N . LYS B 1 740 ? 9.742 35.969 -1.593 1 87 740 LYS B N 1
ATOM 13214 C CA . LYS B 1 740 ? 10.156 35.656 -2.961 1 87 740 LYS B CA 1
ATOM 13215 C C . LYS B 1 740 ? 11.664 35.406 -3.037 1 87 740 LYS B C 1
ATOM 13217 O O . LYS B 1 740 ? 12.336 35.906 -3.938 1 87 740 LYS B O 1
ATOM 13222 N N . GLY B 1 741 ? 12.219 34.844 -1.982 1 89.62 741 GLY B N 1
ATOM 13223 C CA . GLY B 1 741 ? 13.602 34.406 -1.997 1 89.62 741 GLY B CA 1
ATOM 13224 C C . GLY B 1 741 ? 14.586 35.438 -1.515 1 89.62 741 GLY B C 1
ATOM 13225 O O . GLY B 1 741 ? 15.797 35.219 -1.54 1 89.62 741 GLY B O 1
ATOM 13226 N N . ARG B 1 742 ? 14.086 36.594 -1.087 1 90.56 742 ARG B N 1
ATOM 13227 C CA . ARG B 1 742 ? 14.953 37.688 -0.624 1 90.56 742 ARG B CA 1
ATOM 13228 C C . ARG B 1 742 ? 14.57 38.125 0.784 1 90.56 742 ARG B C 1
ATOM 13230 O O . ARG B 1 742 ? 13.406 38 1.188 1 90.56 742 ARG B O 1
ATOM 13237 N N . LEU B 1 743 ? 15.586 38.562 1.479 1 93 743 LEU B N 1
ATOM 13238 C CA . LEU B 1 743 ? 15.328 39.188 2.779 1 93 743 LEU B CA 1
ATOM 13239 C C . LEU B 1 743 ? 14.789 40.594 2.619 1 93 743 LEU B C 1
ATOM 13241 O O . LEU B 1 743 ? 15.477 41.469 2.078 1 93 743 LEU B O 1
ATOM 13245 N N . ARG B 1 744 ? 13.641 40.875 3.119 1 90.75 744 ARG B N 1
ATOM 13246 C CA . ARG B 1 744 ? 12.977 42.156 2.893 1 90.75 744 ARG B CA 1
ATOM 13247 C C . ARG B 1 744 ? 13.148 43.094 4.09 1 90.75 744 ARG B C 1
ATOM 13249 O O . ARG B 1 744 ? 13.211 44.312 3.932 1 90.75 744 ARG B O 1
ATOM 13256 N N . CYS B 1 745 ? 13.016 42.531 5.191 1 92.19 745 CYS B N 1
ATOM 13257 C CA . CYS B 1 745 ? 13.18 43.312 6.41 1 92.19 745 CYS B CA 1
ATOM 13258 C C . CYS B 1 745 ? 13.898 42.5 7.484 1 92.19 745 CYS B C 1
ATOM 13260 O O . CYS B 1 745 ? 13.867 41.281 7.461 1 92.19 745 CYS B O 1
ATOM 13262 N N . ILE B 1 746 ? 14.602 43.25 8.352 1 93.69 746 ILE B N 1
ATOM 13263 C CA . ILE B 1 746 ? 15.305 42.594 9.461 1 93.69 746 ILE B CA 1
ATOM 13264 C C . ILE B 1 746 ? 15.32 43.531 10.664 1 93.69 746 ILE B C 1
ATOM 13266 O O . ILE B 1 746 ? 15.414 44.75 10.516 1 93.69 746 ILE B O 1
ATOM 13270 N N . GLY B 1 747 ? 15.023 43.031 11.797 1 89.88 747 GLY B N 1
ATOM 13271 C CA . GLY B 1 747 ? 15.055 43.812 13.016 1 89.88 747 GLY B CA 1
ATOM 13272 C C . GLY B 1 747 ? 14.32 43.188 14.172 1 89.88 747 GLY B C 1
ATOM 13273 O O . GLY B 1 747 ? 14 41.969 14.125 1 89.88 747 GLY B O 1
ATOM 13274 N N . THR B 1 748 ? 14.164 43.844 15.203 1 86.94 748 THR B N 1
ATOM 13275 C CA . THR B 1 748 ? 13.375 43.375 16.328 1 86.94 748 THR B CA 1
ATOM 13276 C C . THR B 1 748 ? 11.883 43.531 16.062 1 86.94 748 THR B C 1
ATOM 13278 O O . THR B 1 748 ? 11.492 44.281 15.156 1 86.94 748 THR B O 1
ATOM 13281 N N . SER B 1 749 ? 11.102 42.812 16.766 1 83.56 749 SER B N 1
ATOM 13282 C CA . SER B 1 749 ? 9.656 42.875 16.578 1 83.56 749 SER B CA 1
ATOM 13283 C C . SER B 1 749 ? 9.141 44.312 16.688 1 83.56 749 SER B C 1
ATOM 13285 O O . SER B 1 749 ? 8.336 44.75 15.859 1 83.56 749 SER B O 1
ATOM 13287 N N . ILE B 1 750 ? 9.664 45.031 17.578 1 72.25 750 ILE B N 1
ATOM 13288 C CA . ILE B 1 750 ? 9.227 46.406 17.812 1 72.25 750 ILE B CA 1
ATOM 13289 C C . ILE B 1 750 ? 9.672 47.312 16.672 1 72.25 750 ILE B C 1
ATOM 13291 O O . ILE B 1 750 ? 8.922 48.156 16.219 1 72.25 750 ILE B O 1
ATOM 13295 N N . ARG B 1 751 ? 10.898 47.094 16.25 1 78.06 751 ARG B N 1
ATOM 13296 C CA . ARG B 1 751 ? 11.438 47.906 15.156 1 78.06 751 ARG B CA 1
ATOM 13297 C C . ARG B 1 751 ? 10.656 47.688 13.867 1 78.06 751 ARG B C 1
ATOM 13299 O O . ARG B 1 751 ? 10.367 48.625 13.133 1 78.06 751 ARG B O 1
ATOM 13306 N N . LEU B 1 752 ? 10.336 46.531 13.648 1 85.19 752 LEU B N 1
ATOM 13307 C CA . LEU B 1 752 ? 9.594 46.188 12.438 1 85.19 752 LEU B CA 1
ATOM 13308 C C . LEU B 1 752 ? 8.18 46.781 12.484 1 85.19 752 LEU B C 1
ATOM 13310 O O . LEU B 1 752 ? 7.668 47.25 11.469 1 85.19 752 LEU B O 1
ATOM 13314 N N . LYS B 1 753 ? 7.477 46.719 13.641 1 77.5 753 LYS B N 1
ATOM 13315 C CA . LYS B 1 753 ? 6.137 47.281 13.812 1 77.5 753 LYS B CA 1
ATOM 13316 C C . LYS B 1 753 ? 6.141 48.781 13.641 1 77.5 753 LYS B C 1
ATOM 13318 O O . LYS B 1 753 ? 5.203 49.344 13.086 1 77.5 753 LYS B O 1
ATOM 13323 N N . SER B 1 754 ? 7.227 49.375 14.109 1 71.44 754 SER B N 1
ATOM 13324 C CA . SER B 1 754 ? 7.324 50.844 14.055 1 71.44 754 SER B CA 1
ATOM 13325 C C . SER B 1 754 ? 7.629 51.312 12.648 1 71.44 754 SER B C 1
ATOM 13327 O O . SER B 1 754 ? 7.102 52.344 12.211 1 71.44 754 SER B O 1
ATOM 13329 N N . ARG B 1 755 ? 8.43 50.656 12 1 75.94 755 ARG B N 1
ATOM 13330 C CA . ARG B 1 755 ? 8.906 51.125 10.703 1 75.94 755 ARG B CA 1
ATOM 13331 C C . ARG B 1 755 ? 7.934 50.75 9.594 1 75.94 755 ARG B C 1
ATOM 13333 O O . ARG B 1 755 ? 7.746 51.5 8.641 1 75.94 755 ARG B O 1
ATOM 13340 N N . PHE B 1 756 ? 7.438 49.625 9.68 1 79.12 756 PHE B N 1
ATOM 13341 C CA . PHE B 1 756 ? 6.656 49.125 8.555 1 79.12 756 PHE B CA 1
ATOM 13342 C C . PHE B 1 756 ? 5.188 49 8.938 1 79.12 756 PHE B C 1
ATOM 13344 O O . PHE B 1 756 ? 4.359 48.625 8.102 1 79.12 756 PHE B O 1
ATOM 13351 N N . GLY B 1 757 ? 4.828 49.25 10.078 1 74.75 757 GLY B N 1
ATOM 13352 C CA . GLY B 1 757 ? 3.43 49.219 10.484 1 74.75 757 GLY B CA 1
ATOM 13353 C C . GLY B 1 757 ? 2.623 50.375 9.945 1 74.75 757 GLY B C 1
ATOM 13354 O O . GLY B 1 757 ? 3.18 51.406 9.602 1 74.75 757 GLY B O 1
ATOM 13355 N N . THR B 1 758 ? 1.329 50.125 9.461 1 67.75 758 THR B N 1
ATOM 13356 C CA . THR B 1 758 ? 0.466 51.125 8.867 1 67.75 758 THR B CA 1
ATOM 13357 C C . THR B 1 758 ? 0.164 52.25 9.875 1 67.75 758 THR B C 1
ATOM 13359 O O . THR B 1 758 ? -0.269 53.312 9.492 1 67.75 758 THR B O 1
ATOM 13362 N N . GLY B 1 759 ? 0.38 52 11.117 1 70.5 759 GLY B N 1
ATOM 13363 C CA . GLY B 1 759 ? 0.105 53.031 12.117 1 70.5 759 GLY B CA 1
ATOM 13364 C C . GLY B 1 759 ? -0.705 52.531 13.289 1 70.5 759 GLY B C 1
ATOM 13365 O O . GLY B 1 759 ? -0.49 51.406 13.758 1 70.5 759 GLY B O 1
ATOM 13366 N N . PHE B 1 760 ? -1.653 53.406 13.75 1 74 760 PHE B N 1
ATOM 13367 C CA . PHE B 1 760 ? -2.494 53.094 14.891 1 74 760 PHE B CA 1
ATOM 13368 C C . PHE B 1 760 ? -3.877 52.625 14.438 1 74 760 PHE B C 1
ATOM 13370 O O . PHE B 1 760 ? -4.434 53.156 13.484 1 74 760 PHE B O 1
ATOM 13377 N N . VAL B 1 761 ? -4.238 51.469 14.992 1 74.75 761 VAL B N 1
ATOM 13378 C CA . VAL B 1 761 ? -5.59 51 14.711 1 74.75 761 VAL B CA 1
ATOM 13379 C C . VAL B 1 761 ? -6.535 51.406 15.828 1 74.75 761 VAL B C 1
ATOM 13381 O O . VAL B 1 761 ? -6.352 51.031 16.984 1 74.75 761 VAL B O 1
ATOM 13384 N N . ALA B 1 762 ? -7.531 52.344 15.539 1 77.62 762 ALA B N 1
ATOM 13385 C CA . ALA B 1 762 ? -8.531 52.812 16.5 1 77.62 762 ALA B CA 1
ATOM 13386 C C . ALA B 1 762 ? -9.875 52.125 16.266 1 77.62 762 ALA B C 1
ATOM 13388 O O . ALA B 1 762 ? -10.414 52.156 15.148 1 77.62 762 ALA B O 1
ATOM 13389 N N . THR B 1 763 ? -10.281 51.344 17.172 1 77.12 763 THR B N 1
ATOM 13390 C CA . THR B 1 763 ? -11.602 50.719 17.109 1 77.12 763 THR B CA 1
ATOM 13391 C C . THR B 1 763 ? -12.57 51.406 18.047 1 77.12 763 THR B C 1
ATOM 13393 O O . THR B 1 763 ? -12.328 51.5 19.25 1 77.12 763 THR B O 1
ATOM 13396 N N . VAL B 1 764 ? -13.727 52 17.516 1 77.31 764 VAL B N 1
ATOM 13397 C CA . VAL B 1 764 ? -14.734 52.719 18.281 1 77.31 764 VAL B CA 1
ATOM 13398 C C . VAL B 1 764 ? -16 51.875 18.406 1 77.31 764 VAL B C 1
ATOM 13400 O O . VAL B 1 764 ? -16.547 51.438 17.406 1 77.31 764 VAL B O 1
ATOM 13403 N N . SER B 1 765 ? -16.266 51.469 19.562 1 76.25 765 SER B N 1
ATOM 13404 C CA . SER B 1 765 ? -17.484 50.719 19.812 1 76.25 765 SER B CA 1
ATOM 13405 C C . SER B 1 765 ? -18.641 51.656 20.172 1 76.25 765 SER B C 1
ATOM 13407 O O . SER B 1 765 ? -18.438 52.656 20.844 1 76.25 765 SER B O 1
ATOM 13409 N N . PHE B 1 766 ? -19.922 51.344 19.641 1 74.12 766 PHE B N 1
ATOM 13410 C CA . PHE B 1 766 ? -21.094 52.188 19.844 1 74.12 766 PHE B CA 1
ATOM 13411 C C . PHE B 1 766 ? -22.016 51.594 20.906 1 74.12 766 PHE B C 1
ATOM 13413 O O . PHE B 1 766 ? -21.984 50.406 21.172 1 74.12 766 PHE B O 1
ATOM 13420 N N . ILE B 1 767 ? -22.734 52.375 21.609 1 64.69 767 ILE B N 1
ATOM 13421 C CA . ILE B 1 767 ? -23.734 51.938 22.594 1 64.69 767 ILE B CA 1
ATOM 13422 C C . ILE B 1 767 ? -24.938 51.344 21.875 1 64.69 767 ILE B C 1
ATOM 13424 O O . ILE B 1 767 ? -25.406 51.875 20.859 1 64.69 767 ILE B O 1
ATOM 13428 N N . GLU B 1 768 ? -25.297 49.906 22.047 1 57.22 768 GLU B N 1
ATOM 13429 C CA . GLU B 1 768 ? -26.297 49.062 21.406 1 57.22 768 GLU B CA 1
ATOM 13430 C C . GLU B 1 768 ? -27.547 49.844 21.078 1 57.22 768 GLU B C 1
ATOM 13432 O O . GLU B 1 768 ? -28.219 49.562 20.078 1 57.22 768 GLU B O 1
ATOM 13437 N N . ASN B 1 769 ? -28.297 50.594 22 1 49.84 769 ASN B N 1
ATOM 13438 C CA . ASN B 1 769 ? -29.688 51.031 21.891 1 49.84 769 ASN B CA 1
ATOM 13439 C C . ASN B 1 769 ? -29.812 52.281 21.016 1 49.84 769 ASN B C 1
ATOM 13441 O O . ASN B 1 769 ? -30.875 52.875 20.953 1 49.84 769 ASN B O 1
ATOM 13445 N N . LYS B 1 770 ? -28.828 52.938 20.609 1 54.75 770 LYS B N 1
ATOM 13446 C CA . LYS B 1 770 ? -29.172 54.156 19.875 1 54.75 770 LYS B CA 1
ATOM 13447 C C . LYS B 1 770 ? -29.266 53.906 18.375 1 54.75 770 LYS B C 1
ATOM 13449 O O . LYS B 1 770 ? -28.281 53.5 17.75 1 54.75 770 LYS B O 1
ATOM 13454 N N . LYS B 1 771 ? -30.391 53.688 17.828 1 49.59 771 LYS B N 1
ATOM 13455 C CA . LYS B 1 771 ? -30.891 53.406 16.484 1 49.59 771 LYS B CA 1
ATOM 13456 C C . LYS B 1 771 ? -30.016 54.094 15.438 1 49.59 771 LYS B C 1
ATOM 13458 O O . LYS B 1 771 ? -29.594 53.469 14.461 1 49.59 771 LYS B O 1
ATOM 13463 N N . ASP B 1 772 ? -30.5 55.188 14.805 1 47.16 772 ASP B N 1
ATOM 13464 C CA . ASP B 1 772 ? -30.469 55.719 13.438 1 47.16 772 ASP B CA 1
ATOM 13465 C C . ASP B 1 772 ? -29.125 56.344 13.117 1 47.16 772 ASP B C 1
ATOM 13467 O O . ASP B 1 772 ? -28.672 56.312 11.969 1 47.16 772 ASP B O 1
ATOM 13471 N N . GLY B 1 773 ? -28.594 57.531 13.688 1 48.25 773 GLY B N 1
ATOM 13472 C CA . GLY B 1 773 ? -27.938 58.688 13.078 1 48.25 773 GLY B CA 1
ATOM 13473 C C . GLY B 1 773 ? -26.422 58.688 13.266 1 48.25 773 GLY B C 1
ATOM 13474 O O . GLY B 1 773 ? -25.734 59.594 12.828 1 48.25 773 GLY B O 1
ATOM 13475 N N . ALA B 1 774 ? -25.734 57.938 14.008 1 53.88 774 ALA B N 1
ATOM 13476 C CA . ALA B 1 774 ? -24.484 58.312 14.656 1 53.88 774 ALA B CA 1
ATOM 13477 C C . ALA B 1 774 ? -23.281 57.875 13.82 1 53.88 774 ALA B C 1
ATOM 13479 O O . ALA B 1 774 ? -22.203 58.469 13.914 1 53.88 774 ALA B O 1
ATOM 13480 N N . PRO B 1 775 ? -23.281 56.812 12.984 1 69.12 775 PRO B N 1
ATOM 13481 C CA . PRO B 1 775 ? -22.016 56.375 12.383 1 69.12 775 PRO B CA 1
ATOM 13482 C C . PRO B 1 775 ? -21.484 57.406 11.375 1 69.12 775 PRO B C 1
ATOM 13484 O O . PRO B 1 775 ? -20.266 57.531 11.242 1 69.12 775 PRO B O 1
ATOM 13487 N N . GLU B 1 776 ? -22.359 58.25 10.836 1 76.75 776 GLU B N 1
ATOM 13488 C CA . GLU B 1 776 ? -21.891 59.125 9.758 1 76.75 776 GLU B CA 1
ATOM 13489 C C . GLU B 1 776 ? -21.156 60.312 10.312 1 76.75 776 GLU B C 1
ATOM 13491 O O . GLU B 1 776 ? -20.109 60.719 9.789 1 76.75 776 GLU B O 1
ATOM 13496 N N . PRO B 1 777 ? -21.703 60.875 11.484 1 80.5 777 PRO B N 1
ATOM 13497 C CA . PRO B 1 777 ? -20.953 62 12.023 1 80.5 777 PRO B CA 1
ATOM 13498 C C . PRO B 1 777 ? -19.547 61.594 12.461 1 80.5 777 PRO B C 1
ATOM 13500 O O . PRO B 1 777 ? -18.609 62.375 12.312 1 80.5 777 PRO B O 1
ATOM 13503 N N . LEU B 1 778 ? -19.406 60.438 13 1 85.25 778 LEU B N 1
ATOM 13504 C CA . LEU B 1 778 ? -18.078 59.969 13.414 1 85.25 778 LEU B CA 1
ATOM 13505 C C . LEU B 1 778 ? -17.156 59.812 12.203 1 85.25 778 LEU B C 1
ATOM 13507 O O . LEU B 1 778 ? -15.984 60.156 12.266 1 85.25 778 LEU B O 1
ATOM 13511 N N . LYS B 1 779 ? -17.641 59.281 11.203 1 85.5 779 LYS B N 1
ATOM 13512 C CA . LYS B 1 779 ? -16.875 59.125 9.977 1 85.5 779 LYS B CA 1
ATOM 13513 C C . LYS B 1 779 ? -16.375 60.469 9.445 1 85.5 779 LYS B C 1
ATOM 13515 O O . LYS B 1 779 ? -15.227 60.562 9.016 1 85.5 779 LYS B O 1
ATOM 13520 N N . ARG B 1 780 ? -17.297 61.438 9.5 1 81.94 780 ARG B N 1
ATOM 13521 C CA . ARG B 1 780 ? -16.953 62.781 9.023 1 81.94 780 ARG B CA 1
ATOM 13522 C C . ARG B 1 780 ? -15.891 63.406 9.898 1 81.94 780 ARG B C 1
ATOM 13524 O O . ARG B 1 780 ? -15.008 64.125 9.406 1 81.94 780 ARG B O 1
ATOM 13531 N N . PHE B 1 781 ? -16.094 63.125 11.148 1 87.25 781 PHE B N 1
ATOM 13532 C CA . PHE B 1 781 ? -15.109 63.688 12.094 1 87.25 781 PHE B CA 1
ATOM 13533 C C . PHE B 1 781 ? -13.719 63.125 11.805 1 87.25 781 PHE B C 1
ATOM 13535 O O . PHE B 1 781 ? -12.75 63.875 11.766 1 87.25 781 PHE B O 1
ATOM 13542 N N . PHE B 1 782 ? -13.562 61.812 11.68 1 88 782 PHE B N 1
ATOM 13543 C CA . PHE B 1 782 ? -12.273 61.188 11.398 1 88 782 PHE B CA 1
ATOM 13544 C C . PHE B 1 782 ? -11.734 61.656 10.047 1 88 782 PHE B C 1
ATOM 13546 O O . PHE B 1 782 ? -10.531 61.844 9.883 1 88 782 PHE B O 1
ATOM 13553 N N . LYS B 1 783 ? -12.625 61.812 9.148 1 86.44 783 LYS B N 1
ATOM 13554 C CA . LYS B 1 783 ? -12.227 62.25 7.816 1 86.44 783 LYS B CA 1
ATOM 13555 C C . LYS B 1 783 ? -11.742 63.688 7.832 1 86.44 783 LYS B C 1
ATOM 13557 O O . LYS B 1 783 ? -10.75 64.062 7.18 1 86.44 783 LYS B O 1
ATOM 13562 N N . GLU B 1 784 ? -12.414 64.562 8.516 1 81.44 784 GLU B N 1
ATOM 13563 C CA . GLU B 1 784 ? -12.094 66 8.547 1 81.44 784 GLU B CA 1
ATOM 13564 C C . GLU B 1 784 ? -10.812 66.25 9.336 1 81.44 784 GLU B C 1
ATOM 13566 O O . GLU B 1 784 ? -9.984 67.062 8.938 1 81.44 784 GLU B O 1
ATOM 13571 N N . ARG B 1 785 ? -10.742 65.5 10.398 1 84.19 785 ARG B N 1
ATOM 13572 C CA . ARG B 1 785 ? -9.633 65.812 11.289 1 84.19 785 ARG B CA 1
ATOM 13573 C C . ARG B 1 785 ? -8.383 65.062 10.906 1 84.19 785 ARG B C 1
ATOM 13575 O O . ARG B 1 785 ? -7.262 65.5 11.07 1 84.19 785 ARG B O 1
ATOM 13582 N N . LEU B 1 786 ? -8.492 63.75 10.547 1 85.88 786 LEU B N 1
ATOM 13583 C CA . LEU B 1 786 ? -7.336 62.906 10.305 1 85.88 786 LEU B CA 1
ATOM 13584 C C . LEU B 1 786 ? -7.289 62.438 8.844 1 85.88 786 LEU B C 1
ATOM 13586 O O . LEU B 1 786 ? -6.297 61.875 8.406 1 85.88 786 LEU B O 1
ATOM 13590 N N . LYS B 1 787 ? -8.258 62.688 8.031 1 81.56 787 LYS B N 1
ATOM 13591 C CA . LYS B 1 787 ? -8.352 62.281 6.633 1 81.56 787 LYS B CA 1
ATOM 13592 C C . LYS B 1 787 ? -8.281 60.781 6.496 1 81.56 787 LYS B C 1
ATOM 13594 O O . LYS B 1 787 ? -7.566 60.25 5.637 1 81.56 787 LYS B O 1
ATOM 13599 N N . VAL B 1 788 ? -8.828 60.031 7.43 1 84.62 788 VAL B N 1
ATOM 13600 C CA . VAL B 1 788 ? -8.82 58.562 7.383 1 84.62 788 VAL B CA 1
ATOM 13601 C C . VAL B 1 788 ? -10.25 58.062 7.207 1 84.62 788 VAL B C 1
ATOM 13603 O O . VAL B 1 788 ? -11.203 58.656 7.715 1 84.62 788 VAL B O 1
ATOM 13606 N N . GLU B 1 789 ? -10.383 57 6.387 1 80.69 789 GLU B N 1
ATOM 13607 C CA . GLU B 1 789 ? -11.664 56.344 6.207 1 80.69 789 GLU B CA 1
ATOM 13608 C C . GLU B 1 789 ? -11.703 55.031 6.977 1 80.69 789 GLU B C 1
ATOM 13610 O O . GLU B 1 789 ? -10.672 54.406 7.219 1 80.69 789 GLU B O 1
ATOM 13615 N N . PRO B 1 790 ? -12.922 54.688 7.449 1 80.06 790 PRO B N 1
ATOM 13616 C CA . PRO B 1 790 ? -13.016 53.438 8.203 1 80.06 790 PRO B CA 1
ATOM 13617 C C . PRO B 1 790 ? -12.711 52.188 7.355 1 80.06 790 PRO B C 1
ATOM 13619 O O . PRO B 1 790 ? -13.141 52.125 6.199 1 80.06 790 PRO B O 1
ATOM 13622 N N . THR B 1 791 ? -11.867 51.344 7.832 1 71.44 791 THR B N 1
ATOM 13623 C CA . THR B 1 791 ? -11.508 50.094 7.16 1 71.44 791 THR B CA 1
ATOM 13624 C C . THR B 1 791 ? -12.586 49.031 7.371 1 71.44 791 THR B C 1
ATOM 13626 O O . THR B 1 791 ? -12.82 48.219 6.496 1 71.44 791 THR B O 1
ATOM 13629 N N . GLU B 1 792 ? -13.055 48.969 8.602 1 67.31 792 GLU B N 1
ATOM 13630 C CA . GLU B 1 792 ? -14.133 48.031 8.938 1 67.31 792 GLU B CA 1
ATOM 13631 C C . GLU B 1 792 ? -15.305 48.75 9.594 1 67.31 792 GLU B C 1
ATOM 13633 O O . GLU B 1 792 ? -15.094 49.625 10.461 1 67.31 792 GLU B O 1
ATOM 13638 N N . GLU B 1 793 ? -16.578 48.625 8.992 1 65.38 793 GLU B N 1
ATOM 13639 C CA . GLU B 1 793 ? -17.781 49.25 9.547 1 65.38 793 GLU B CA 1
ATOM 13640 C C . GLU B 1 793 ? -18.828 48.219 9.922 1 65.38 793 GLU B C 1
ATOM 13642 O O . GLU B 1 793 ? -19.297 47.469 9.062 1 65.38 793 GLU B O 1
ATOM 13647 N N . ASN B 1 794 ? -18.828 47.875 11.109 1 60.12 794 ASN B N 1
ATOM 13648 C CA . ASN B 1 794 ? -19.922 47.062 11.625 1 60.12 794 ASN B CA 1
ATOM 13649 C C . ASN B 1 794 ? -20.875 47.875 12.492 1 60.12 794 ASN B C 1
ATOM 13651 O O . ASN B 1 794 ? -20.578 49.031 12.836 1 60.12 794 ASN B O 1
ATOM 13655 N N . LYS B 1 795 ? -22.156 47.406 12.758 1 58.88 795 LYS B N 1
ATOM 13656 C CA . LYS B 1 795 ? -23.156 48.094 13.57 1 58.88 795 LYS B CA 1
ATOM 13657 C C . LYS B 1 795 ? -22.625 48.375 14.977 1 58.88 795 LYS B C 1
ATOM 13659 O O . LYS B 1 795 ? -22.953 49.375 15.594 1 58.88 795 LYS B O 1
ATOM 13664 N N . ALA B 1 796 ? -21.766 47.469 15.336 1 61.47 796 ALA B N 1
ATOM 13665 C CA . ALA B 1 796 ? -21.344 47.562 16.734 1 61.47 796 ALA B CA 1
ATOM 13666 C C . ALA B 1 796 ? -20.016 48.281 16.875 1 61.47 796 ALA B C 1
ATOM 13668 O O . ALA B 1 796 ? -19.719 48.875 17.922 1 61.47 796 ALA B O 1
ATOM 13669 N N . PHE B 1 797 ? -19.203 48.25 15.93 1 69.62 797 PHE B N 1
ATOM 13670 C CA . PHE B 1 797 ? -17.906 48.906 16.062 1 69.62 797 PHE B CA 1
ATOM 13671 C C . PHE B 1 797 ? -17.391 49.344 14.695 1 69.62 797 PHE B C 1
ATOM 13673 O O . PHE B 1 797 ? -17.844 48.875 13.664 1 69.62 797 PHE B O 1
ATOM 13680 N N . MET B 1 798 ? -16.594 50.469 14.703 1 77.06 798 MET B N 1
ATOM 13681 C CA . MET B 1 798 ? -15.906 50.969 13.523 1 77.06 798 MET B CA 1
ATOM 13682 C C . MET B 1 798 ? -14.398 51 13.742 1 77.06 798 MET B C 1
ATOM 13684 O O . MET B 1 798 ? -13.922 51.344 14.82 1 77.06 798 MET B O 1
ATOM 13688 N N . THR B 1 799 ? -13.656 50.438 12.758 1 78.62 799 THR B N 1
ATOM 13689 C CA . THR B 1 799 ? -12.203 50.406 12.875 1 78.62 799 THR B CA 1
ATOM 13690 C C . THR B 1 799 ? -11.547 51.344 11.891 1 78.62 799 THR B C 1
ATOM 13692 O O . THR B 1 799 ? -11.953 51.438 10.727 1 78.62 799 THR B O 1
ATOM 13695 N N . PHE B 1 800 ? -10.656 52.344 12.43 1 80.19 800 PHE B N 1
ATOM 13696 C CA . PHE B 1 800 ? -9.906 53.312 11.617 1 80.19 800 PHE B CA 1
ATOM 13697 C C . PHE B 1 800 ? -8.406 53 11.688 1 80.19 800 PHE B C 1
ATOM 13699 O O . PHE B 1 800 ? -7.883 52.688 12.758 1 80.19 800 PHE B O 1
ATOM 13706 N N . VAL B 1 801 ? -7.727 53 10.562 1 79 801 VAL B N 1
ATOM 13707 C CA . VAL B 1 801 ? -6.273 52.875 10.531 1 79 801 VAL B CA 1
ATOM 13708 C C . VAL B 1 801 ? -5.637 54.25 10.359 1 79 801 VAL B C 1
ATOM 13710 O O . VAL B 1 801 ? -5.848 54.906 9.344 1 79 801 VAL B O 1
ATOM 13713 N N . ILE B 1 802 ? -4.965 54.75 11.398 1 80.44 802 ILE B N 1
ATOM 13714 C CA . ILE B 1 802 ? -4.332 56.062 11.398 1 80.44 802 ILE B CA 1
ATOM 13715 C C . ILE B 1 802 ? -2.852 55.938 11.047 1 80.44 802 ILE B C 1
ATOM 13717 O O . ILE B 1 802 ? -2.098 55.25 11.758 1 80.44 802 ILE B O 1
ATOM 13721 N N . PRO B 1 803 ? -2.418 56.469 9.961 1 78.12 803 PRO B N 1
ATOM 13722 C CA . PRO B 1 803 ? -1.013 56.375 9.562 1 78.12 803 PRO B CA 1
ATOM 13723 C C . PRO B 1 803 ? -0.065 57.031 10.562 1 78.12 803 PRO B C 1
ATOM 13725 O O . PRO B 1 803 ? -0.473 57.906 11.312 1 78.12 803 PRO B O 1
ATOM 13728 N N . HIS B 1 804 ? 1.165 56.719 10.57 1 73.44 804 HIS B N 1
ATOM 13729 C CA . HIS B 1 804 ? 2.18 57.156 11.516 1 73.44 804 HIS B CA 1
ATOM 13730 C C . HIS B 1 804 ? 2.459 58.656 11.359 1 73.44 804 HIS B C 1
ATOM 13732 O O . HIS B 1 804 ? 2.93 59.312 12.289 1 73.44 804 HIS B O 1
ATOM 13738 N N . ASP B 1 805 ? 2.166 59.156 10.18 1 72.5 805 ASP B N 1
ATOM 13739 C CA . ASP B 1 805 ? 2.465 60.562 9.898 1 72.5 805 ASP B CA 1
ATOM 13740 C C . ASP B 1 805 ? 1.556 61.469 10.711 1 72.5 805 ASP B C 1
ATOM 13742 O O . ASP B 1 805 ? 1.881 62.656 10.922 1 72.5 805 ASP B O 1
ATOM 13746 N N . LYS B 1 806 ? 0.505 60.938 11.203 1 76.69 806 LYS B N 1
ATOM 13747 C CA . LYS B 1 806 ? -0.462 61.75 11.922 1 76.69 806 LYS B CA 1
ATOM 13748 C C . LYS B 1 806 ? -0.331 61.594 13.43 1 76.69 806 LYS B C 1
ATOM 13750 O O . LYS B 1 806 ? -1.226 61.969 14.188 1 76.69 806 LYS B O 1
ATOM 13755 N N . GLU B 1 807 ? 0.701 61.062 13.805 1 76.56 807 GLU B N 1
ATOM 13756 C CA . GLU B 1 807 ? 0.895 60.75 15.219 1 76.56 807 GLU B CA 1
ATOM 13757 C C . GLU B 1 807 ? 0.841 62 16.062 1 76.56 807 GLU B C 1
ATOM 13759 O O . GLU B 1 807 ? 0.325 62 17.188 1 76.56 807 GLU B O 1
ATOM 13764 N N . GLN B 1 808 ? 1.299 63.125 15.562 1 74.94 808 GLN B N 1
ATOM 13765 C CA . GLN B 1 808 ? 1.359 64.375 16.297 1 74.94 808 GLN B CA 1
ATOM 13766 C C . GLN B 1 808 ? -0.036 64.938 16.531 1 74.94 808 GLN B C 1
ATOM 13768 O O . GLN B 1 808 ? -0.265 65.688 17.5 1 74.94 808 GLN B O 1
ATOM 13773 N N . LEU B 1 809 ? -0.932 64.5 15.633 1 80.75 809 LEU B N 1
ATOM 13774 C CA . LEU B 1 809 ? -2.281 65.062 15.703 1 80.75 809 LEU B CA 1
ATOM 13775 C C . LEU B 1 809 ? -3.166 64.25 16.609 1 80.75 809 LEU B C 1
ATOM 13777 O O . LEU B 1 809 ? -4.266 64.688 16.984 1 80.75 809 LEU B O 1
ATOM 13781 N N . LEU B 1 810 ? -2.652 63.125 17.078 1 82 810 LEU B N 1
ATOM 13782 C CA . LEU B 1 810 ? -3.516 62.156 17.719 1 82 810 LEU B CA 1
ATOM 13783 C C . LEU B 1 810 ? -3.91 62.594 19.125 1 82 810 LEU B C 1
ATOM 13785 O O . LEU B 1 810 ? -5.039 62.375 19.562 1 82 810 LEU B O 1
ATOM 13789 N N . LYS B 1 811 ? -2.988 63.281 19.734 1 78.19 811 LYS B N 1
ATOM 13790 C CA . LYS B 1 811 ? -3.289 63.75 21.078 1 78.19 811 LYS B CA 1
ATOM 13791 C C . LYS B 1 811 ? -4.469 64.75 21.078 1 78.19 811 LYS B C 1
ATOM 13793 O O . LYS B 1 811 ? -5.418 64.562 21.844 1 78.19 811 LYS B O 1
ATOM 13798 N N . GLY B 1 812 ? -4.43 65.75 20.234 1 81.06 812 GLY B N 1
ATOM 13799 C CA . GLY B 1 812 ? -5.523 66.75 20.125 1 81.06 812 GLY B CA 1
ATOM 13800 C C . GLY B 1 812 ? -6.801 66.125 19.594 1 81.06 812 GLY B C 1
ATOM 13801 O O . GLY B 1 812 ? -7.895 66.438 20.047 1 81.06 812 GLY B O 1
ATOM 13802 N N . PHE B 1 813 ? -6.586 65.188 18.797 1 87.75 813 PHE B N 1
ATOM 13803 C CA . PHE B 1 813 ? -7.715 64.5 18.156 1 87.75 813 PHE B CA 1
ATOM 13804 C C . PHE B 1 813 ? -8.523 63.719 19.156 1 87.75 813 PHE B C 1
ATOM 13806 O O . PHE B 1 813 ? -9.742 63.844 19.234 1 87.75 813 PHE B O 1
ATOM 13813 N N . PHE B 1 814 ? -7.887 62.875 19.906 1 86.5 814 PHE B N 1
ATOM 13814 C CA . PHE B 1 814 ? -8.602 62 20.844 1 86.5 814 PHE B CA 1
ATOM 13815 C C . PHE B 1 814 ? -9.133 62.812 22.016 1 86.5 814 PHE B C 1
ATOM 13817 O O . PHE B 1 814 ? -10.141 62.438 22.625 1 86.5 814 PHE B O 1
ATOM 13824 N N . ALA B 1 815 ? -8.453 63.969 22.312 1 82.94 815 ALA B N 1
ATOM 13825 C CA . ALA B 1 815 ? -9 64.875 23.328 1 82.94 815 ALA B CA 1
ATOM 13826 C C . ALA B 1 815 ? -10.328 65.438 22.875 1 82.94 815 ALA B C 1
ATOM 13828 O O . ALA B 1 815 ? -11.289 65.5 23.656 1 82.94 815 ALA B O 1
ATOM 13829 N N . GLU B 1 816 ? -10.336 65.812 21.688 1 86.94 816 GLU B N 1
ATOM 13830 C CA . GLU B 1 816 ? -11.578 66.312 21.125 1 86.94 816 GLU B CA 1
ATOM 13831 C C . GLU B 1 816 ? -12.648 65.25 21.016 1 86.94 816 GLU B C 1
ATOM 13833 O O . GLU B 1 816 ? -13.828 65.5 21.266 1 86.94 816 GLU B O 1
ATOM 13838 N N . LEU B 1 817 ? -12.195 64.125 20.672 1 87.62 817 LEU B N 1
ATOM 13839 C CA . LEU B 1 817 ? -13.125 63 20.531 1 87.62 817 LEU B CA 1
ATOM 13840 C C . LEU B 1 817 ? -13.727 62.625 21.875 1 87.62 817 LEU B C 1
ATOM 13842 O O . LEU B 1 817 ? -14.914 62.281 21.953 1 87.62 817 LEU B O 1
ATOM 13846 N N . GLN B 1 818 ? -12.938 62.656 22.828 1 82.38 818 GLN B N 1
ATOM 13847 C CA . GLN B 1 818 ? -13.406 62.344 24.172 1 82.38 818 GLN B CA 1
ATOM 13848 C C . GLN B 1 818 ? -14.414 63.375 24.656 1 82.38 818 GLN B C 1
ATOM 13850 O O . GLN B 1 818 ? -15.367 63.031 25.359 1 82.38 818 GLN B O 1
ATOM 13855 N N . ASP B 1 819 ? -14.195 64.625 24.281 1 81.12 819 ASP B N 1
ATOM 13856 C CA . ASP B 1 819 ? -15.102 65.688 24.672 1 81.12 819 ASP B CA 1
ATOM 13857 C C . ASP B 1 819 ? -16.453 65.562 23.969 1 81.12 819 ASP B C 1
ATOM 13859 O O . ASP B 1 819 ? -17.484 65.938 24.531 1 81.12 819 ASP B O 1
ATOM 13863 N N . ARG B 1 820 ? -16.391 64.938 22.891 1 82.5 820 ARG B N 1
ATOM 13864 C CA . ARG B 1 820 ? -17.609 64.812 22.109 1 82.5 820 ARG B CA 1
ATOM 13865 C C . ARG B 1 820 ? -18.125 63.375 22.125 1 82.5 820 ARG B C 1
ATOM 13867 O O . ARG B 1 820 ? -18.812 62.938 21.188 1 82.5 820 ARG B O 1
ATOM 13874 N N . GLU B 1 821 ? -17.719 62.625 23.016 1 83.75 821 GLU B N 1
ATOM 13875 C CA . GLU B 1 821 ? -18.062 61.219 23.109 1 83.75 821 GLU B CA 1
ATOM 13876 C C . GLU B 1 821 ? -19.578 61.031 23.141 1 83.75 821 GLU B C 1
ATOM 13878 O O . GLU B 1 821 ? -20.109 60.094 22.531 1 83.75 821 GLU B O 1
ATOM 13883 N N . SER B 1 822 ? -20.281 61.906 23.891 1 77.75 822 SER B N 1
ATOM 13884 C CA . SER B 1 822 ? -21.719 61.781 24.031 1 77.75 822 SER B CA 1
ATOM 13885 C C . SER B 1 822 ? -22.422 62.125 22.719 1 77.75 822 SER B C 1
ATOM 13887 O O . SER B 1 822 ? -23.453 61.562 22.391 1 77.75 822 SER B O 1
ATOM 13889 N N . GLU B 1 823 ? -21.844 63.031 22.016 1 80.31 823 GLU B N 1
ATOM 13890 C CA . GLU B 1 823 ? -22.438 63.438 20.734 1 80.31 823 GLU B CA 1
ATOM 13891 C C . GLU B 1 823 ? -22.375 62.312 19.719 1 80.31 823 GLU B C 1
ATOM 13893 O O . GLU B 1 823 ? -23.312 62.125 18.938 1 80.31 823 GLU B O 1
ATOM 13898 N N . PHE B 1 824 ? -21.312 61.531 19.812 1 81.88 824 PHE B N 1
ATOM 13899 C CA . PHE B 1 824 ? -21.109 60.469 18.812 1 81.88 824 PHE B CA 1
ATOM 13900 C C . PHE B 1 824 ? -21.641 59.125 19.328 1 81.88 824 PHE B C 1
ATOM 13902 O O . PHE B 1 824 ? -21.672 58.156 18.578 1 81.88 824 PHE B O 1
ATOM 13909 N N . GLY B 1 825 ? -22.109 59.062 20.516 1 78.19 825 GLY B N 1
ATOM 13910 C CA . GLY B 1 825 ? -22.625 57.812 21.078 1 78.19 825 GLY B CA 1
ATOM 13911 C C . GLY B 1 825 ? -21.547 56.75 21.219 1 78.19 825 GLY B C 1
ATOM 13912 O O . GLY B 1 825 ? -21.781 55.594 20.906 1 78.19 825 GLY B O 1
ATOM 13913 N N . ILE B 1 826 ? -20.344 57.062 21.562 1 80.38 826 ILE B N 1
ATOM 13914 C CA . ILE B 1 826 ? -19.219 56.156 21.656 1 80.38 826 ILE B CA 1
ATOM 13915 C C . ILE B 1 826 ? -19.234 55.438 23.016 1 80.38 826 ILE B C 1
ATOM 13917 O O . ILE B 1 826 ? -19.359 56.094 24.047 1 80.38 826 ILE B O 1
ATOM 13921 N N . ALA B 1 827 ? -19.359 54.156 22.953 1 73.88 827 ALA B N 1
ATOM 13922 C CA . ALA B 1 827 ? -19.297 53.375 24.188 1 73.88 827 ALA B CA 1
ATOM 13923 C C . ALA B 1 827 ? -17.859 53.219 24.656 1 73.88 827 ALA B C 1
ATOM 13925 O O . ALA B 1 827 ? -17.562 53.375 25.844 1 73.88 827 ALA B O 1
ATOM 13926 N N . ASP B 1 828 ? -16.969 52.844 23.703 1 71.94 828 ASP B N 1
ATOM 13927 C CA . ASP B 1 828 ? -15.57 52.594 24.031 1 71.94 828 ASP B CA 1
ATOM 13928 C C . ASP B 1 828 ? -14.672 52.781 22.812 1 71.94 828 ASP B C 1
ATOM 13930 O O . ASP B 1 828 ? -15.125 52.656 21.672 1 71.94 828 ASP B O 1
ATOM 13934 N N . ILE B 1 829 ? -13.5 53.406 23.109 1 73.56 829 ILE B N 1
ATOM 13935 C CA . ILE B 1 829 ? -12.5 53.531 22.062 1 73.56 829 ILE B CA 1
ATOM 13936 C C . ILE B 1 829 ? -11.281 52.688 22.375 1 73.56 829 ILE B C 1
ATOM 13938 O O . ILE B 1 829 ? -10.758 52.719 23.484 1 73.56 829 ILE B O 1
ATOM 13942 N N . GLN B 1 830 ? -11 51.812 21.469 1 69.06 830 GLN B N 1
ATOM 13943 C CA . GLN B 1 830 ? -9.812 50.969 21.594 1 69.06 830 GLN B CA 1
ATOM 13944 C C . GLN B 1 830 ? -8.734 51.406 20.594 1 69.06 830 GLN B C 1
ATOM 13946 O O . GLN B 1 830 ? -9.016 51.594 19.406 1 69.06 830 GLN B O 1
ATOM 13951 N N . LEU B 1 831 ? -7.52 51.812 21.172 1 69.88 831 LEU B N 1
ATOM 13952 C CA . LEU B 1 831 ? -6.383 52.125 20.312 1 69.88 831 LEU B CA 1
ATOM 13953 C C . LEU B 1 831 ? -5.344 51.031 20.344 1 69.88 831 LEU B C 1
ATOM 13955 O O . LEU B 1 831 ? -4.949 50.562 21.406 1 69.88 831 LEU B O 1
ATOM 13959 N N . GLY B 1 832 ? -5.047 50.406 19.219 1 66.12 832 GLY B N 1
ATOM 13960 C CA . GLY B 1 832 ? -4.043 49.375 19.109 1 66.12 832 GLY B CA 1
ATOM 13961 C C . GLY B 1 832 ? -2.967 49.688 18.078 1 66.12 832 GLY B C 1
ATOM 13962 O O . GLY B 1 832 ? -3.148 50.562 17.234 1 66.12 832 GLY B O 1
ATOM 13963 N N . LEU B 1 833 ? -1.64 49.125 18.375 1 63.5 833 LEU B N 1
ATOM 13964 C CA . LEU B 1 833 ? -0.576 49.188 17.375 1 63.5 833 LEU B CA 1
ATOM 13965 C C . LEU B 1 833 ? -0.761 48.156 16.297 1 63.5 833 LEU B C 1
ATOM 13967 O O . LEU B 1 833 ? -1.44 47.125 16.5 1 63.5 833 LEU B O 1
ATOM 13971 N N . ALA B 1 834 ? -0.114 48.5 15.211 1 68.81 834 ALA B N 1
ATOM 13972 C CA . ALA B 1 834 ? -0.145 47.531 14.125 1 68.81 834 ALA B CA 1
ATOM 13973 C C . ALA B 1 834 ? 0.472 46.219 14.562 1 68.81 834 ALA B C 1
ATOM 13975 O O . ALA B 1 834 ? 1.406 46.188 15.367 1 68.81 834 ALA B O 1
ATOM 13976 N N . THR B 1 835 ? -0.099 45.188 14.258 1 73.69 835 THR B N 1
ATOM 13977 C CA . THR B 1 835 ? 0.377 43.844 14.578 1 73.69 835 THR B CA 1
ATOM 13978 C C . THR B 1 835 ? 1.446 43.406 13.586 1 73.69 835 THR B C 1
ATOM 13980 O O . THR B 1 835 ? 1.581 44 12.508 1 73.69 835 THR B O 1
ATOM 13983 N N . LEU B 1 836 ? 2.33 42.5 13.945 1 79.19 836 LEU B N 1
ATOM 13984 C CA . LEU B 1 836 ? 3.346 41.938 13.07 1 79.19 836 LEU B CA 1
ATOM 13985 C C . LEU B 1 836 ? 2.707 41.312 11.836 1 79.19 836 LEU B C 1
ATOM 13987 O O . LEU B 1 836 ? 3.346 41.188 10.789 1 79.19 836 LEU B O 1
ATOM 13991 N N . GLU B 1 837 ? 1.524 40.969 11.992 1 78.94 837 GLU B N 1
ATOM 13992 C CA . GLU B 1 837 ? 0.805 40.375 10.867 1 78.94 837 GLU B CA 1
ATOM 13993 C C . GLU B 1 837 ? 0.57 41.406 9.766 1 78.94 837 GLU B C 1
ATOM 13995 O O . GLU B 1 837 ? 0.67 41.062 8.578 1 78.94 837 GLU B O 1
ATOM 14000 N N . GLU B 1 838 ? 0.216 42.5 10.164 1 75.06 838 GLU B N 1
ATOM 14001 C CA . GLU B 1 838 ? 0.005 43.562 9.18 1 75.06 838 GLU B CA 1
ATOM 14002 C C . GLU B 1 838 ? 1.302 43.906 8.461 1 75.06 838 GLU B C 1
ATOM 14004 O O . GLU B 1 838 ? 1.293 44.188 7.254 1 75.06 838 GLU B O 1
ATOM 14009 N N . VAL B 1 839 ? 2.371 43.938 9.273 1 82.44 839 VAL B N 1
ATOM 14010 C CA . VAL B 1 839 ? 3.678 44.188 8.68 1 82.44 839 VAL B CA 1
ATOM 14011 C C . VAL B 1 839 ? 3.994 43.125 7.645 1 82.44 839 VAL B C 1
ATOM 14013 O O . VAL B 1 839 ? 4.449 43.438 6.539 1 82.44 839 VAL B O 1
ATOM 14016 N N . PHE B 1 840 ? 3.779 41.969 8.055 1 86.81 840 PHE B N 1
ATOM 14017 C CA . PHE B 1 840 ? 4.035 40.812 7.195 1 86.81 840 PHE B CA 1
ATOM 14018 C C . PHE B 1 840 ? 3.24 40.906 5.902 1 86.81 840 PHE B C 1
ATOM 14020 O O . PHE B 1 840 ? 3.779 40.688 4.816 1 86.81 840 PHE B O 1
ATOM 14027 N N . LEU B 1 841 ? 1.977 41.219 5.98 1 80.12 841 LEU B N 1
ATOM 14028 C CA . LEU B 1 841 ? 1.102 41.312 4.816 1 80.12 841 LEU B CA 1
ATOM 14029 C C . LEU B 1 841 ? 1.53 42.438 3.891 1 80.12 841 LEU B C 1
ATOM 14031 O O . LEU B 1 841 ? 1.481 42.312 2.666 1 80.12 841 LEU B O 1
ATOM 14035 N N . ASN B 1 842 ? 1.906 43.5 4.52 1 78.31 842 ASN B N 1
ATOM 14036 C CA . ASN B 1 842 ? 2.363 44.625 3.729 1 78.31 842 ASN B CA 1
ATOM 14037 C C . ASN B 1 842 ? 3.643 44.312 2.963 1 78.31 842 ASN B C 1
ATOM 14039 O O . ASN B 1 842 ? 3.785 44.688 1.798 1 78.31 842 ASN B O 1
ATOM 14043 N N . ILE B 1 843 ? 4.527 43.688 3.648 1 84.06 843 ILE B N 1
ATOM 14044 C CA . ILE B 1 843 ? 5.809 43.344 3.031 1 84.06 843 ILE B CA 1
ATOM 14045 C C . ILE B 1 843 ? 5.59 42.312 1.927 1 84.06 843 ILE B C 1
ATOM 14047 O O . ILE B 1 843 ? 6.227 42.375 0.873 1 84.06 843 ILE B O 1
ATOM 14051 N N . ALA B 1 844 ? 4.777 41.375 2.188 1 81.94 844 ALA B N 1
ATOM 14052 C CA . ALA B 1 844 ? 4.492 40.344 1.198 1 81.94 844 ALA B CA 1
ATOM 14053 C C . ALA B 1 844 ? 3.842 40.938 -0.048 1 81.94 844 ALA B C 1
ATOM 14055 O O . ALA B 1 844 ? 4.133 40.5 -1.169 1 81.94 844 ALA B O 1
ATOM 14056 N N . ARG B 1 845 ? 2.939 41.844 0.182 1 77.62 845 ARG B N 1
ATOM 14057 C CA . ARG B 1 845 ? 2.275 42.531 -0.934 1 77.62 845 ARG B CA 1
ATOM 14058 C C . ARG B 1 845 ? 3.275 43.312 -1.77 1 77.62 845 ARG B C 1
ATOM 14060 O O . ARG B 1 845 ? 3.223 43.281 -3 1 77.62 845 ARG B O 1
ATOM 14067 N N . ARG B 1 846 ? 4.109 44 -1.107 1 76.44 846 ARG B N 1
ATOM 14068 C CA . ARG B 1 846 ? 5.117 44.812 -1.8 1 76.44 846 ARG B CA 1
ATOM 14069 C C . ARG B 1 846 ? 6.07 43.906 -2.594 1 76.44 846 ARG B C 1
ATOM 14071 O O . ARG B 1 846 ? 6.488 44.281 -3.697 1 76.44 846 ARG B O 1
ATOM 14078 N N . ALA B 1 847 ? 6.43 42.875 -1.983 1 80.5 847 ALA B N 1
ATOM 14079 C CA . ALA B 1 847 ? 7.344 41.938 -2.654 1 80.5 847 ALA B CA 1
ATOM 14080 C C . ALA B 1 847 ? 6.707 41.375 -3.914 1 80.5 847 ALA B C 1
ATOM 14082 O O . ALA B 1 847 ? 7.387 41.156 -4.922 1 80.5 847 ALA B O 1
ATOM 14083 N N . GLU B 1 848 ? 5.508 41.031 -3.818 1 76.94 848 GLU B N 1
ATOM 14084 C CA . GLU B 1 848 ? 4.805 40.5 -4.977 1 76.94 848 GLU B CA 1
ATOM 14085 C C . GLU B 1 848 ? 4.695 41.531 -6.094 1 76.94 848 GLU B C 1
ATOM 14087 O O . GLU B 1 848 ? 4.77 41.188 -7.273 1 76.94 848 GLU B O 1
ATOM 14092 N N . LEU B 1 849 ? 4.457 42.719 -5.723 1 72.19 849 LEU B N 1
ATOM 14093 C CA . LEU B 1 849 ? 4.371 43.812 -6.695 1 72.19 849 LEU B CA 1
ATOM 14094 C C . LEU B 1 849 ? 5.711 44.031 -7.395 1 72.19 849 LEU B C 1
ATOM 14096 O O . LEU B 1 849 ? 5.758 44.219 -8.609 1 72.19 849 LEU B O 1
ATOM 14100 N N . GLU B 1 850 ? 6.703 43.969 -6.633 1 73.94 850 GLU B N 1
ATOM 14101 C CA . GLU B 1 850 ? 8.047 44.156 -7.184 1 73.94 850 GLU B CA 1
ATOM 14102 C C . GLU B 1 850 ? 8.391 43.031 -8.148 1 73.94 850 GLU B C 1
ATOM 14104 O O . GLU B 1 850 ? 8.984 43.25 -9.203 1 73.94 850 GLU B O 1
ATOM 14109 N N . SER B 1 851 ? 8.117 41.875 -7.727 1 73.44 851 SER B N 1
ATOM 14110 C CA . SER B 1 851 ? 8.422 40.719 -8.57 1 73.44 851 SER B CA 1
ATOM 14111 C C . SER B 1 851 ? 7.613 40.75 -9.867 1 73.44 851 SER B C 1
ATOM 14113 O O . SER B 1 851 ? 8.109 40.375 -10.93 1 73.44 851 SER B O 1
ATOM 14115 N N . ALA B 1 852 ? 6.418 41.094 -9.742 1 69.5 852 ALA B N 1
ATOM 14116 C CA . ALA B 1 852 ? 5.566 41.188 -10.922 1 69.5 852 ALA B CA 1
ATOM 14117 C C . ALA B 1 852 ? 6.078 42.281 -11.883 1 69.5 852 ALA B C 1
ATOM 14119 O O . ALA B 1 852 ? 5.996 42.094 -13.102 1 69.5 852 ALA B O 1
ATOM 14120 N N . THR B 1 853 ? 6.586 43.312 -11.352 1 65.31 853 THR B N 1
ATOM 14121 C CA . THR B 1 853 ? 7.137 44.406 -12.172 1 65.31 853 THR B CA 1
ATOM 14122 C C . THR B 1 853 ? 8.398 43.938 -12.891 1 65.31 853 THR B C 1
ATOM 14124 O O . THR B 1 853 ? 8.609 44.25 -14.055 1 65.31 853 THR B O 1
ATOM 14127 N N . VAL B 1 854 ? 9.109 43.156 -12.172 1 64.81 854 VAL B N 1
ATOM 14128 C CA . VAL B 1 854 ? 10.367 42.688 -12.734 1 64.81 854 VAL B CA 1
ATOM 14129 C C . VAL B 1 854 ? 10.094 41.625 -13.805 1 64.81 854 VAL B C 1
ATOM 14131 O O . VAL B 1 854 ? 10.75 41.594 -14.844 1 64.81 854 VAL B O 1
ATOM 14134 N N . GLU B 1 855 ? 9.164 40.719 -13.484 1 63.91 855 GLU B N 1
ATOM 14135 C CA . GLU B 1 855 ? 8.844 39.656 -14.438 1 63.91 855 GLU B CA 1
ATOM 14136 C C . GLU B 1 855 ? 8.023 40.188 -15.609 1 63.91 855 GLU B C 1
ATOM 14138 O O . GLU B 1 855 ? 7.938 39.562 -16.656 1 63.91 855 GLU B O 1
ATOM 14143 N N . GLY B 1 856 ? 7.609 41.406 -15.586 1 60.28 856 GLY B N 1
ATOM 14144 C CA . GLY B 1 856 ? 6.82 42 -16.641 1 60.28 856 GLY B CA 1
ATOM 14145 C C . GLY B 1 856 ? 5.48 41.344 -16.844 1 60.28 856 GLY B C 1
ATOM 14146 O O . GLY B 1 856 ? 5.023 41.188 -17.984 1 60.28 856 GLY B O 1
ATOM 14147 N N . THR B 1 857 ? 4.992 40.781 -15.797 1 65.12 857 THR B N 1
ATOM 14148 C CA . THR B 1 857 ? 3.703 40.125 -15.93 1 65.12 857 THR B CA 1
ATOM 14149 C C . THR B 1 857 ? 2.596 41.125 -16.203 1 65.12 857 THR B C 1
ATOM 14151 O O . THR B 1 857 ? 2.504 42.156 -15.516 1 65.12 857 THR B O 1
ATOM 14154 N N . MET B 1 858 ? 1.964 41.031 -17.344 1 69.62 858 MET B N 1
ATOM 14155 C CA . MET B 1 858 ? 0.881 41.938 -17.734 1 69.62 858 MET B CA 1
ATOM 14156 C C . MET B 1 858 ? -0.478 41.312 -17.438 1 69.62 858 MET B C 1
ATOM 14158 O O . MET B 1 858 ? -0.646 40.094 -17.562 1 69.62 858 MET B O 1
ATOM 14162 N N . VAL B 1 859 ? -1.307 42 -16.688 1 74.25 859 VAL B N 1
ATOM 14163 C CA . VAL B 1 859 ? -2.68 41.562 -16.453 1 74.25 859 VAL B CA 1
ATOM 14164 C C . VAL B 1 859 ? -3.643 42.438 -17.25 1 74.25 859 VAL B C 1
ATOM 14166 O O . VAL B 1 859 ? -3.355 43.594 -17.5 1 74.25 859 VAL B O 1
ATOM 14169 N N . THR B 1 860 ? -4.711 41.906 -17.828 1 75.25 860 THR B N 1
ATOM 14170 C CA . THR B 1 860 ? -5.676 42.656 -18.641 1 75.25 860 THR B CA 1
ATOM 14171 C C . THR B 1 860 ? -6.766 43.25 -17.766 1 75.25 860 THR B C 1
ATOM 14173 O O . THR B 1 860 ? -7.402 42.562 -16.969 1 75.25 860 THR B O 1
ATOM 14176 N N . LEU B 1 861 ? -6.867 44.5 -17.641 1 77.56 861 LEU B N 1
ATOM 14177 C CA . LEU B 1 861 ? -7.918 45.25 -16.984 1 77.56 861 LEU B CA 1
ATOM 14178 C C . LEU B 1 861 ? -9.086 45.5 -17.922 1 77.56 861 LEU B C 1
ATOM 14180 O O . LEU B 1 861 ? -8.898 46.062 -19.016 1 77.56 861 LEU B O 1
ATOM 14184 N N . GLU B 1 862 ? -10.211 45 -17.641 1 74.88 862 GLU B N 1
ATOM 14185 C CA . GLU B 1 862 ? -11.414 45.281 -18.438 1 74.88 862 GLU B CA 1
ATOM 14186 C C . GLU B 1 862 ? -12.18 46.469 -17.859 1 74.88 862 GLU B C 1
ATOM 14188 O O . GLU B 1 862 ? -12.641 46.438 -16.719 1 74.88 862 GLU B O 1
ATOM 14193 N N . LEU B 1 863 ? -12.258 47.562 -18.531 1 71.81 863 LEU B N 1
ATOM 14194 C CA . LEU B 1 863 ? -12.938 48.781 -18.109 1 71.81 863 LEU B CA 1
ATOM 14195 C C . LEU B 1 863 ? -14.43 48.719 -18.422 1 71.81 863 LEU B C 1
ATOM 14197 O O . LEU B 1 863 ? -14.852 47.906 -19.266 1 71.81 863 LEU B O 1
ATOM 14201 N N . GLU B 1 864 ? -15.305 49.438 -17.625 1 66.5 864 GLU B N 1
ATOM 14202 C CA . GLU B 1 864 ? -16.75 49.5 -17.828 1 66.5 864 GLU B CA 1
ATOM 14203 C C . GLU B 1 864 ? -17.078 49.969 -19.25 1 66.5 864 GLU B C 1
ATOM 14205 O O . GLU B 1 864 ? -18.125 49.625 -19.781 1 66.5 864 GLU B O 1
ATOM 14210 N N . SER B 1 865 ? -16.172 50.75 -19.953 1 64.75 865 SER B N 1
ATOM 14211 C CA . SER B 1 865 ? -16.391 51.281 -21.297 1 64.75 865 SER B CA 1
ATOM 14212 C C . SER B 1 865 ? -16.125 50.219 -22.375 1 64.75 865 SER B C 1
ATOM 14214 O O . SER B 1 865 ? -16.359 50.469 -23.562 1 64.75 865 SER B O 1
ATOM 14216 N N . GLY B 1 866 ? -15.82 48.938 -21.922 1 65.19 866 GLY B N 1
ATOM 14217 C CA . GLY B 1 866 ? -15.656 47.844 -22.875 1 65.19 866 GLY B CA 1
ATOM 14218 C C . GLY B 1 866 ? -14.227 47.688 -23.375 1 65.19 866 GLY B C 1
ATOM 14219 O O . GLY B 1 866 ? -13.922 46.781 -24.125 1 65.19 866 GLY B O 1
ATOM 14220 N N . ILE B 1 867 ? -13.352 48.594 -23.125 1 65.5 867 ILE B N 1
ATOM 14221 C CA . ILE B 1 867 ? -11.969 48.531 -23.594 1 65.5 867 ILE B CA 1
ATOM 14222 C C . ILE B 1 867 ? -11.141 47.656 -22.641 1 65.5 867 ILE B C 1
ATOM 14224 O O . ILE B 1 867 ? -11.188 47.875 -21.422 1 65.5 867 ILE B O 1
ATOM 14228 N N . ALA B 1 868 ? -10.477 46.625 -23.188 1 76.5 868 ALA B N 1
ATOM 14229 C CA . ALA B 1 868 ? -9.539 45.812 -22.406 1 76.5 868 ALA B CA 1
ATOM 14230 C C . ALA B 1 868 ? -8.125 46.375 -22.5 1 76.5 868 ALA B C 1
ATOM 14232 O O . ALA B 1 868 ? -7.578 46.562 -23.594 1 76.5 868 ALA B O 1
ATOM 14233 N N . VAL B 1 869 ? -7.492 46.812 -21.406 1 76.75 869 VAL B N 1
ATOM 14234 C CA . VAL B 1 869 ? -6.156 47.406 -21.344 1 76.75 869 VAL B CA 1
ATOM 14235 C C . VAL B 1 869 ? -5.211 46.438 -20.625 1 76.75 869 VAL B C 1
ATOM 14237 O O . VAL B 1 869 ? -5.52 45.969 -19.531 1 76.75 869 VAL B O 1
ATOM 14240 N N . GLU B 1 870 ? -4.133 46.156 -21.219 1 79.12 870 GLU B N 1
ATOM 14241 C CA . GLU B 1 870 ? -3.09 45.375 -20.562 1 79.12 870 GLU B CA 1
ATOM 14242 C C . GLU B 1 870 ? -2.199 46.25 -19.688 1 79.12 870 GLU B C 1
ATOM 14244 O O . GLU B 1 870 ? -1.618 47.219 -20.156 1 79.12 870 GLU B O 1
ATOM 14249 N N . ILE B 1 871 ? -2.232 45.969 -18.469 1 76.56 871 ILE B N 1
ATOM 14250 C CA . ILE B 1 871 ? -1.463 46.781 -17.531 1 76.56 871 ILE B CA 1
ATOM 14251 C C . ILE B 1 871 ? -0.461 45.875 -16.797 1 76.56 871 ILE B C 1
ATOM 14253 O O . ILE B 1 871 ? -0.712 44.688 -16.578 1 76.56 871 ILE B O 1
ATOM 14257 N N . PRO B 1 872 ? 0.686 46.438 -16.594 1 74.44 872 PRO B N 1
ATOM 14258 C CA . PRO B 1 872 ? 1.62 45.688 -15.75 1 74.44 872 PRO B CA 1
ATOM 14259 C C . PRO B 1 872 ? 1.102 45.5 -14.32 1 74.44 872 PRO B C 1
ATOM 14261 O O . PRO B 1 872 ? 0.434 46.406 -13.781 1 74.44 872 PRO B O 1
ATOM 14264 N N . VAL B 1 873 ? 1.382 44.469 -13.695 1 74.62 873 VAL B N 1
ATOM 14265 C CA . VAL B 1 873 ? 0.923 44.188 -12.336 1 74.62 873 VAL B CA 1
ATOM 14266 C C . VAL B 1 873 ? 1.467 45.25 -11.375 1 74.62 873 VAL B C 1
ATOM 14268 O O . VAL B 1 873 ? 2.656 45.562 -11.406 1 74.62 873 VAL B O 1
ATOM 14271 N N . GLY B 1 874 ? 0.607 45.938 -10.578 1 70.94 874 GLY B N 1
ATOM 14272 C CA . GLY B 1 874 ? 1.01 46.906 -9.562 1 70.94 874 GLY B CA 1
ATOM 14273 C C . GLY B 1 874 ? 0.809 48.344 -9.992 1 70.94 874 GLY B C 1
ATOM 14274 O O . GLY B 1 874 ? 1.043 49.281 -9.219 1 70.94 874 GLY B O 1
ATOM 14275 N N . ALA B 1 875 ? 0.433 48.562 -11.289 1 73.38 875 ALA B N 1
ATOM 14276 C CA . ALA B 1 875 ? 0.231 49.938 -11.773 1 73.38 875 ALA B CA 1
ATOM 14277 C C . ALA B 1 875 ? -1.002 50.562 -11.133 1 73.38 875 ALA B C 1
ATOM 14279 O O . ALA B 1 875 ? -2.102 50 -11.203 1 73.38 875 ALA B O 1
ATOM 14280 N N . ARG B 1 876 ? -0.748 51.5 -10.32 1 74.69 876 ARG B N 1
ATOM 14281 C CA . ARG B 1 876 ? -1.854 52.125 -9.609 1 74.69 876 ARG B CA 1
ATOM 14282 C C . ARG B 1 876 ? -2.672 53 -10.547 1 74.69 876 ARG B C 1
ATOM 14284 O O . ARG B 1 876 ? -3.904 52.969 -10.539 1 74.69 876 ARG B O 1
ATOM 14291 N N . PHE B 1 877 ? -1.94 53.875 -11.336 1 76.38 877 PHE B N 1
ATOM 14292 C CA . PHE B 1 877 ? -2.621 54.75 -12.273 1 76.38 877 PHE B CA 1
ATOM 14293 C C . PHE B 1 877 ? -2.279 54.375 -13.711 1 76.38 877 PHE B C 1
ATOM 14295 O O . PHE B 1 877 ? -1.105 54.344 -14.086 1 76.38 877 PHE B O 1
ATOM 14302 N N . VAL B 1 878 ? -3.312 54.031 -14.414 1 80.5 878 VAL B N 1
ATOM 14303 C CA . VAL B 1 878 ? -3.115 53.594 -15.789 1 80.5 878 VAL B CA 1
ATOM 14304 C C . VAL B 1 878 ? -3.873 54.5 -16.75 1 80.5 878 VAL B C 1
ATOM 14306 O O . VAL B 1 878 ? -5.066 54.75 -16.562 1 80.5 878 VAL B O 1
ATOM 14309 N N . GLY B 1 879 ? -3.16 55.094 -17.656 1 78.31 879 GLY B N 1
ATOM 14310 C CA . GLY B 1 879 ? -3.768 55.875 -18.719 1 78.31 879 GLY B CA 1
ATOM 14311 C C . GLY B 1 879 ? -4.305 55.031 -19.859 1 78.31 879 GLY B C 1
ATOM 14312 O O . GLY B 1 879 ? -3.686 54.031 -20.234 1 78.31 879 GLY B O 1
ATOM 14313 N N . ILE B 1 880 ? -5.523 55.25 -20.266 1 75.94 880 ILE B N 1
ATOM 14314 C CA . ILE B 1 880 ? -6.188 54.531 -21.344 1 75.94 880 ILE B CA 1
ATOM 14315 C C . ILE B 1 880 ? -5.863 55.188 -22.688 1 75.94 880 ILE B C 1
ATOM 14317 O O . ILE B 1 880 ? -6.328 56.281 -22.984 1 75.94 880 ILE B O 1
ATOM 14321 N N . PRO B 1 881 ? -5.113 54.5 -23.422 1 73.62 881 PRO B N 1
ATOM 14322 C CA . PRO B 1 881 ? -4.77 55.125 -24.703 1 73.62 881 PRO B CA 1
ATOM 14323 C C . PRO B 1 881 ? -5.973 55.25 -25.641 1 73.62 881 PRO B C 1
ATOM 14325 O O . PRO B 1 881 ? -6.852 54.375 -25.641 1 73.62 881 PRO B O 1
ATOM 14328 N N . GLY B 1 882 ? -6.105 56.25 -26.375 1 69.38 882 GLY B N 1
ATOM 14329 C CA . GLY B 1 882 ? -7.129 56.469 -27.375 1 69.38 882 GLY B CA 1
ATOM 14330 C C . GLY B 1 882 ? -8.32 57.25 -26.859 1 69.38 882 GLY B C 1
ATOM 14331 O O . GLY B 1 882 ? -9.312 57.438 -27.562 1 69.38 882 GLY B O 1
ATOM 14332 N N . THR B 1 883 ? -8.25 57.562 -25.609 1 72.06 883 THR B N 1
ATOM 14333 C CA . THR B 1 883 ? -9.367 58.312 -25.047 1 72.06 883 THR B CA 1
ATOM 14334 C C . THR B 1 883 ? -9.078 59.812 -25.078 1 72.06 883 THR B C 1
ATOM 14336 O O . THR B 1 883 ? -9.773 60.594 -24.438 1 72.06 883 THR B O 1
ATOM 14339 N N . GLU B 1 884 ? -8.172 60.219 -25.859 1 71.69 884 GLU B N 1
ATOM 14340 C CA . GLU B 1 884 ? -7.84 61.625 -26.016 1 71.69 884 GLU B CA 1
ATOM 14341 C C . GLU B 1 884 ? -8.875 62.344 -26.891 1 71.69 884 GLU B C 1
ATOM 14343 O O . GLU B 1 884 ? -9.117 61.938 -28.031 1 71.69 884 GLU B O 1
ATOM 14348 N N . ASN B 1 885 ? -9.805 63.062 -26.297 1 67.81 885 ASN B N 1
ATOM 14349 C CA . ASN B 1 885 ? -10.758 63.875 -27.047 1 67.81 885 ASN B CA 1
ATOM 14350 C C . ASN B 1 885 ? -10.609 65.375 -26.719 1 67.81 885 ASN B C 1
ATOM 14352 O O . ASN B 1 885 ? -9.789 65.75 -25.875 1 67.81 885 ASN B O 1
ATOM 14356 N N . ALA B 1 886 ? -11.344 66.312 -27.516 1 73.62 886 ALA B N 1
ATOM 14357 C CA . ALA B 1 886 ? -11.273 67.812 -27.391 1 73.62 886 ALA B CA 1
ATOM 14358 C C . ALA B 1 886 ? -11.555 68.25 -25.953 1 73.62 886 ALA B C 1
ATOM 14360 O O . ALA B 1 886 ? -10.961 69.188 -25.469 1 73.62 886 ALA B O 1
ATOM 14361 N N . GLU B 1 887 ? -12.258 67.438 -25.188 1 67.88 887 GLU B N 1
ATOM 14362 C CA . GLU B 1 887 ? -12.625 67.75 -23.812 1 67.88 887 GLU B CA 1
ATOM 14363 C C . GLU B 1 887 ? -11.586 67.25 -22.812 1 67.88 887 GLU B C 1
ATOM 14365 O O . GLU B 1 887 ? -11.352 67.938 -21.797 1 67.88 887 GLU B O 1
ATOM 14370 N N . ASN B 1 888 ? -10.961 66.125 -23.219 1 70.25 888 ASN B N 1
ATOM 14371 C CA . ASN B 1 888 ? -9.914 65.562 -22.375 1 70.25 888 ASN B CA 1
ATOM 14372 C C . ASN B 1 888 ? -8.625 65.312 -23.172 1 70.25 888 ASN B C 1
ATOM 14374 O O . ASN B 1 888 ? -8.359 64.188 -23.625 1 70.25 888 ASN B O 1
ATOM 14378 N N . PRO B 1 889 ? -7.863 66.312 -23.453 1 72.62 889 PRO B N 1
ATOM 14379 C CA . PRO B 1 889 ? -6.707 66.25 -24.359 1 72.62 889 PRO B CA 1
ATOM 14380 C C . PRO B 1 889 ? -5.668 65.188 -23.891 1 72.62 889 PRO B C 1
ATOM 14382 O O . PRO B 1 889 ? -4.891 64.688 -24.719 1 72.62 889 PRO B O 1
ATOM 14385 N N . ARG B 1 890 ? -5.602 64.938 -22.625 1 71.62 890 ARG B N 1
ATOM 14386 C CA . ARG B 1 890 ? -4.535 64.062 -22.156 1 71.62 890 ARG B CA 1
ATOM 14387 C C . ARG B 1 890 ? -5.066 62.656 -21.891 1 71.62 890 ARG B C 1
ATOM 14389 O O . ARG B 1 890 ? -4.309 61.75 -21.516 1 71.62 890 ARG B O 1
ATOM 14396 N N . GLY B 1 891 ? -6.281 62.469 -22.062 1 76.31 891 GLY B N 1
ATOM 14397 C CA . GLY B 1 891 ? -6.895 61.156 -21.953 1 76.31 891 GLY B CA 1
ATOM 14398 C C . GLY B 1 891 ? -7.406 60.844 -20.547 1 76.31 891 GLY B C 1
ATOM 14399 O O . GLY B 1 891 ? -7.387 61.719 -19.672 1 76.31 891 GLY B O 1
ATOM 14400 N N . LEU B 1 892 ? -7.934 59.75 -20.422 1 79.19 892 LEU B N 1
ATOM 14401 C CA . LEU B 1 892 ? -8.516 59.281 -19.156 1 79.19 892 LEU B CA 1
ATOM 14402 C C . LEU B 1 892 ? -7.594 58.281 -18.453 1 79.19 892 LEU B C 1
ATOM 14404 O O . LEU B 1 892 ? -6.82 57.594 -19.109 1 79.19 892 LEU B O 1
ATOM 14408 N N . MET B 1 893 ? -7.504 58.406 -17.109 1 80.44 893 MET B N 1
ATOM 14409 C CA . MET B 1 893 ? -6.754 57.438 -16.328 1 80.44 893 MET B CA 1
ATOM 14410 C C . MET B 1 893 ? -7.656 56.75 -15.312 1 80.44 893 MET B C 1
ATOM 14412 O O . MET B 1 893 ? -8.734 57.25 -14.992 1 80.44 893 MET B O 1
ATOM 14416 N N . VAL B 1 894 ? -7.316 55.562 -14.977 1 81.44 894 VAL B N 1
ATOM 14417 C CA . VAL B 1 894 ? -8.039 54.812 -13.961 1 81.44 894 VAL B CA 1
ATOM 14418 C C . VAL B 1 894 ? -7.082 54.375 -12.852 1 81.44 894 VAL B C 1
ATOM 14420 O O . VAL B 1 894 ? -5.91 54.094 -13.109 1 81.44 894 VAL B O 1
ATOM 14423 N N . GLU B 1 895 ? -7.516 54.531 -11.633 1 80.19 895 GLU B N 1
ATOM 14424 C CA . GLU B 1 895 ? -6.766 53.969 -10.508 1 80.19 895 GLU B CA 1
ATOM 14425 C C . GLU B 1 895 ? -7.102 52.5 -10.289 1 80.19 895 GLU B C 1
ATOM 14427 O O . GLU B 1 895 ? -8.266 52.156 -10.086 1 80.19 895 GLU B O 1
ATOM 14432 N N . VAL B 1 896 ? -6.062 51.719 -10.375 1 79.62 896 VAL B N 1
ATOM 14433 C CA . VAL B 1 896 ? -6.262 50.281 -10.258 1 79.62 896 VAL B CA 1
ATOM 14434 C C . VAL B 1 896 ? -5.938 49.812 -8.836 1 79.62 896 VAL B C 1
ATOM 14436 O O . VAL B 1 896 ? -4.898 50.188 -8.281 1 79.62 896 VAL B O 1
ATOM 14439 N N . TYR B 1 897 ? -6.867 49.188 -8.258 1 73.5 897 TYR B N 1
ATOM 14440 C CA . TYR B 1 897 ? -6.66 48.594 -6.938 1 73.5 897 TYR B CA 1
ATOM 14441 C C . TYR B 1 897 ? -6.215 47.156 -7.051 1 73.5 897 TYR B C 1
ATOM 14443 O O . TYR B 1 897 ? -6.805 46.375 -7.801 1 73.5 897 TYR B O 1
ATOM 14451 N N . TRP B 1 898 ? -5.066 46.906 -6.41 1 69 898 TRP B N 1
ATOM 14452 C CA . TRP B 1 898 ? -4.488 45.594 -6.5 1 69 898 TRP B CA 1
ATOM 14453 C C . TRP B 1 898 ? -4.703 44.812 -5.207 1 69 898 TRP B C 1
ATOM 14455 O O . TRP B 1 898 ? -4.695 45.375 -4.117 1 69 898 TRP B O 1
ATOM 14465 N N . GLN B 1 899 ? -5.125 43.625 -5.309 1 64.62 899 GLN B N 1
ATOM 14466 C CA . GLN B 1 899 ? -5.223 42.719 -4.168 1 64.62 899 GLN B CA 1
ATOM 14467 C C . GLN B 1 899 ? -4.516 41.406 -4.457 1 64.62 899 GLN B C 1
ATOM 14469 O O . GLN B 1 899 ? -4.277 41.062 -5.617 1 64.62 899 GLN B O 1
ATOM 14474 N N . GLN B 1 900 ? -3.969 40.812 -3.428 1 62.03 900 GLN B N 1
ATOM 14475 C CA . GLN B 1 900 ? -3.27 39.562 -3.59 1 62.03 900 GLN B CA 1
ATOM 14476 C C . GLN B 1 900 ? -4.254 38.406 -3.711 1 62.03 900 GLN B C 1
ATOM 14478 O O . GLN B 1 900 ? -5.289 38.375 -3.041 1 62.03 900 GLN B O 1
ATOM 14483 N N . ASP B 1 901 ? -3.969 37.625 -4.652 1 60.06 901 ASP B N 1
ATOM 14484 C CA . ASP B 1 901 ? -4.812 36.469 -4.824 1 60.06 901 ASP B CA 1
ATOM 14485 C C . ASP B 1 901 ? -4.363 35.312 -3.906 1 60.06 901 ASP B C 1
ATOM 14487 O O . ASP B 1 901 ? -3.453 35.5 -3.094 1 60.06 901 ASP B O 1
ATOM 14491 N N . GLY B 1 902 ? -5.109 34.344 -3.971 1 53.53 902 GLY B N 1
ATOM 14492 C CA . GLY B 1 902 ? -4.914 33.188 -3.109 1 53.53 902 GLY B CA 1
ATOM 14493 C C . GLY B 1 902 ? -3.518 32.594 -3.199 1 53.53 902 GLY B C 1
ATOM 14494 O O . GLY B 1 902 ? -3.018 32.031 -2.234 1 53.53 902 GLY B O 1
ATOM 14495 N N . SER B 1 903 ? -2.969 32.719 -4.371 1 54.41 903 SER B N 1
ATOM 14496 C CA . SER B 1 903 ? -1.619 32.188 -4.547 1 54.41 903 SER B CA 1
ATOM 14497 C C . SER B 1 903 ? -0.569 33.219 -4.16 1 54.41 903 SER B C 1
ATOM 14499 O O . SER B 1 903 ? 0.632 32.969 -4.25 1 54.41 903 SER B O 1
ATOM 14501 N N . GLY B 1 904 ? -1.141 34.406 -3.637 1 59.22 904 GLY B N 1
ATOM 14502 C CA . GLY B 1 904 ? -0.248 35.469 -3.268 1 59.22 904 GLY B CA 1
ATOM 14503 C C . GLY B 1 904 ? 0.077 36.406 -4.422 1 59.22 904 GLY B C 1
ATOM 14504 O O . GLY B 1 904 ? 0.831 37.375 -4.262 1 59.22 904 GLY B O 1
ATOM 14505 N N . SER B 1 905 ? -0.523 35.969 -5.559 1 65.25 905 SER B N 1
ATOM 14506 C CA . SER B 1 905 ? -0.248 36.812 -6.723 1 65.25 905 SER B CA 1
ATOM 14507 C C . SER B 1 905 ? -1.162 38.031 -6.762 1 65.25 905 SER B C 1
ATOM 14509 O O . SER B 1 905 ? -2.27 38 -6.219 1 65.25 905 SER B O 1
ATOM 14511 N N . MET B 1 906 ? -0.672 39.094 -7.285 1 67.81 906 MET B N 1
ATOM 14512 C CA . MET B 1 906 ? -1.43 40.344 -7.332 1 67.81 906 MET B CA 1
ATOM 14513 C C . MET B 1 906 ? -2.502 40.281 -8.414 1 67.81 906 MET B C 1
ATOM 14515 O O . MET B 1 906 ? -2.238 39.844 -9.531 1 67.81 906 MET B O 1
ATOM 14519 N N . CYS B 1 907 ? -3.674 40.344 -7.965 1 71.75 907 CYS B N 1
ATOM 14520 C CA . CYS B 1 907 ? -4.766 40.438 -8.922 1 71.75 907 CYS B CA 1
ATOM 14521 C C . CYS B 1 907 ? -5.523 41.75 -8.758 1 71.75 907 CYS B C 1
ATOM 14523 O O . CYS B 1 907 ? -5.41 42.406 -7.719 1 71.75 907 CYS B O 1
ATOM 14525 N N . ILE B 1 908 ? -6.191 42.344 -9.922 1 71.38 908 ILE B N 1
ATOM 14526 C CA . ILE B 1 908 ? -6.918 43.594 -9.914 1 71.38 908 ILE B CA 1
ATOM 14527 C C . ILE B 1 908 ? -8.18 43.469 -9.07 1 71.38 908 ILE B C 1
ATOM 14529 O O . ILE B 1 908 ? -8.992 42.562 -9.297 1 71.38 908 ILE B O 1
ATOM 14533 N N . SER B 1 909 ? -8.258 44.062 -7.93 1 67.69 909 SER B N 1
ATOM 14534 C CA . SER B 1 909 ? -9.453 44.031 -7.086 1 67.69 909 SER B CA 1
ATOM 14535 C C . SER B 1 909 ? -10.539 44.938 -7.652 1 67.69 909 SER B C 1
ATOM 14537 O O . SER B 1 909 ? -11.734 44.625 -7.531 1 67.69 909 SER B O 1
ATOM 14539 N N . GLY B 1 910 ? -10.211 46.125 -8.172 1 69.94 910 GLY B N 1
ATOM 14540 C CA . GLY B 1 910 ? -11.141 47.094 -8.742 1 69.94 910 GLY B CA 1
ATOM 14541 C C . GLY B 1 910 ? -10.445 48.281 -9.344 1 69.94 910 GLY B C 1
ATOM 14542 O O . GLY B 1 910 ? -9.211 48.375 -9.375 1 69.94 910 GLY B O 1
ATOM 14543 N N . HIS B 1 911 ? -11.148 49.094 -10.062 1 74.62 911 HIS B N 1
ATOM 14544 C CA . HIS B 1 911 ? -10.602 50.344 -10.602 1 74.62 911 HIS B CA 1
ATOM 14545 C C . HIS B 1 911 ? -11.531 51.5 -10.32 1 74.62 911 HIS B C 1
ATOM 14547 O O . HIS B 1 911 ? -12.727 51.312 -10.094 1 74.62 911 HIS B O 1
ATOM 14553 N N . SER B 1 912 ? -11 52.625 -10.078 1 75.25 912 SER B N 1
ATOM 14554 C CA . SER B 1 912 ? -11.766 53.844 -9.891 1 75.25 912 SER B CA 1
ATOM 14555 C C . SER B 1 912 ? -12.469 54.25 -11.18 1 75.25 912 SER B C 1
ATOM 14557 O O . SER B 1 912 ? -12.219 53.688 -12.242 1 75.25 912 SER B O 1
ATOM 14559 N N . ALA B 1 913 ? -13.438 55.125 -11.023 1 76.38 913 ALA B N 1
ATOM 14560 C CA . ALA B 1 913 ? -14.062 55.719 -12.211 1 76.38 913 ALA B CA 1
ATOM 14561 C C . ALA B 1 913 ? -13.031 56.438 -13.07 1 76.38 913 ALA B C 1
ATOM 14563 O O . ALA B 1 913 ? -11.977 56.844 -12.57 1 76.38 913 ALA B O 1
ATOM 14564 N N . GLU B 1 914 ? -13.234 56.5 -14.359 1 78.19 914 GLU B N 1
ATOM 14565 C CA . GLU B 1 914 ? -12.328 57.156 -15.289 1 78.19 914 GLU B CA 1
ATOM 14566 C C . GLU B 1 914 ? -12.141 58.656 -14.93 1 78.19 914 GLU B C 1
ATOM 14568 O O . GLU B 1 914 ? -13.125 59.344 -14.695 1 78.19 914 GLU B O 1
ATOM 14573 N N . MET B 1 915 ? -10.961 58.938 -14.531 1 77.5 915 MET B N 1
ATOM 14574 C CA . MET B 1 915 ? -10.641 60.312 -14.18 1 77.5 915 MET B CA 1
ATOM 14575 C C . MET B 1 915 ? -9.734 60.938 -15.242 1 77.5 915 MET B C 1
ATOM 14577 O O . MET B 1 915 ? -9.039 60.219 -15.969 1 77.5 915 MET B O 1
ATOM 14581 N N . ARG B 1 916 ? -9.805 62.312 -15.43 1 78.94 916 ARG B N 1
ATOM 14582 C CA . ARG B 1 916 ? -8.953 63.062 -16.359 1 78.94 916 ARG B CA 1
ATOM 14583 C C . ARG B 1 916 ? -7.504 63.062 -15.891 1 78.94 916 ARG B C 1
ATOM 14585 O O . ARG B 1 916 ? -7.242 63.188 -14.688 1 78.94 916 ARG B O 1
ATOM 14592 N N . ILE B 1 917 ? -6.566 62.75 -16.641 1 75.19 917 ILE B N 1
ATOM 14593 C CA . ILE B 1 917 ? -5.145 62.812 -16.312 1 75.19 917 ILE B CA 1
ATOM 14594 C C . ILE B 1 917 ? -4.762 64.25 -15.969 1 75.19 917 ILE B C 1
ATOM 14596 O O . ILE B 1 917 ? -4.996 65.188 -16.766 1 75.19 917 ILE B O 1
ATOM 14600 N N . PRO B 1 918 ? -4.281 64.438 -14.711 1 70.94 918 PRO B N 1
ATOM 14601 C CA . PRO B 1 918 ? -3.91 65.812 -14.352 1 70.94 918 PRO B CA 1
ATOM 14602 C C . PRO B 1 918 ? -2.787 66.375 -15.219 1 70.94 918 PRO B C 1
ATOM 14604 O O . PRO B 1 918 ? -2.002 65.625 -15.789 1 70.94 918 PRO B O 1
ATOM 14607 N N . GLU B 1 919 ? -2.715 67.688 -15.438 1 64.62 919 GLU B N 1
ATOM 14608 C CA . GLU B 1 919 ? -1.803 68.438 -16.344 1 64.62 919 GLU B CA 1
ATOM 14609 C C . GLU B 1 919 ? -0.352 68.25 -15.898 1 64.62 919 GLU B C 1
ATOM 14611 O O . GLU B 1 919 ? 0.562 68.25 -16.719 1 64.62 919 GLU B O 1
ATOM 14616 N N . ASN B 1 920 ? -0.016 67.938 -14.648 1 60.53 920 ASN B N 1
ATOM 14617 C CA . ASN B 1 920 ? 1.36 67.938 -14.164 1 60.53 920 ASN B CA 1
ATOM 14618 C C . ASN B 1 920 ? 2.006 66.562 -14.297 1 60.53 920 ASN B C 1
ATOM 14620 O O . ASN B 1 920 ? 3.146 66.375 -13.875 1 60.53 920 ASN B O 1
ATOM 14624 N N . VAL B 1 921 ? 1.363 65.625 -14.688 1 60.38 921 VAL B N 1
ATOM 14625 C CA . VAL B 1 921 ? 1.98 64.312 -14.719 1 60.38 921 VAL B CA 1
ATOM 14626 C C . VAL B 1 921 ? 2.469 64 -16.141 1 60.38 921 VAL B C 1
ATOM 14628 O O . VAL B 1 921 ? 1.76 64.25 -17.109 1 60.38 921 VAL B O 1
ATOM 14631 N N . SER B 1 922 ? 3.773 63.906 -16.234 1 58.34 922 SER B N 1
ATOM 14632 C CA . SER B 1 922 ? 4.359 63.531 -17.516 1 58.34 922 SER B CA 1
ATOM 14633 C C . SER B 1 922 ? 3.902 62.156 -17.969 1 58.34 922 SER B C 1
ATOM 14635 O O . SER B 1 922 ? 4.023 61.188 -17.219 1 58.34 922 SER B O 1
ATOM 14637 N N . VAL B 1 923 ? 3.053 62.125 -18.828 1 54.97 923 VAL B N 1
ATOM 14638 C CA . VAL B 1 923 ? 2.588 60.875 -19.438 1 54.97 923 VAL B CA 1
ATOM 14639 C C . VAL B 1 923 ? 3.559 60.438 -20.531 1 54.97 923 VAL B C 1
ATOM 14641 O O . VAL B 1 923 ? 3.773 61.188 -21.5 1 54.97 923 VAL B O 1
ATOM 14644 N N . ILE B 1 924 ? 4.594 59.719 -20.219 1 48.75 924 ILE B N 1
ATOM 14645 C CA . ILE B 1 924 ? 5.398 59.156 -21.312 1 48.75 924 ILE B CA 1
ATOM 14646 C C . ILE B 1 924 ? 4.566 58.156 -22.109 1 48.75 924 ILE B C 1
ATOM 14648 O O . ILE B 1 924 ? 4.18 57.094 -21.609 1 48.75 924 ILE B O 1
ATOM 14652 N N . TYR B 1 925 ? 4.047 58.562 -23.188 1 42.53 925 TYR B N 1
ATOM 14653 C CA . TYR B 1 925 ? 3.33 57.719 -24.125 1 42.53 925 TYR B CA 1
ATOM 14654 C C . TYR B 1 925 ? 4.281 56.75 -24.812 1 42.53 925 TYR B C 1
ATOM 14656 O O . TYR B 1 925 ? 5.227 57.188 -25.484 1 42.53 925 TYR B O 1
ATOM 14664 N N . GLU B 1 926 ? 4.73 55.75 -24.234 1 45.06 926 GLU B N 1
ATOM 14665 C CA . GLU B 1 926 ? 5.332 54.812 -25.156 1 45.06 926 GLU B CA 1
ATOM 14666 C C . GLU B 1 926 ? 4.328 54.312 -26.203 1 45.06 926 GLU B C 1
ATOM 14668 O O . GLU B 1 926 ? 3.145 54.156 -25.891 1 45.06 926 GLU B O 1
ATOM 14673 N N . PRO B 1 927 ? 4.723 54.438 -27.453 1 40.25 927 PRO B N 1
ATOM 14674 C CA . PRO B 1 927 ? 3.846 54 -28.547 1 40.25 927 PRO B CA 1
ATOM 14675 C C . PRO B 1 927 ? 3.195 52.656 -28.281 1 40.25 927 PRO B C 1
ATOM 14677 O O . PRO B 1 927 ? 3.824 51.75 -27.688 1 40.25 927 PRO B O 1
ATOM 14680 N N . SER B 1 928 ? 1.942 52.625 -28.156 1 41.09 928 SER B N 1
ATOM 14681 C CA . SER B 1 928 ? 1.046 51.5 -28.016 1 41.09 928 SER B CA 1
ATOM 14682 C C . SER B 1 928 ? 1.479 50.344 -28.922 1 41.09 928 SER B C 1
ATOM 14684 O O . SER B 1 928 ? 1.588 50.5 -30.141 1 41.09 928 SER B O 1
ATOM 14686 N N . SER B 1 929 ? 2.508 49.625 -28.688 1 39.19 929 SER B N 1
ATOM 14687 C CA . SER B 1 929 ? 2.537 48.438 -29.547 1 39.19 929 SER B CA 1
ATOM 14688 C C . SER B 1 929 ? 1.181 47.75 -29.562 1 39.19 929 SER B C 1
ATOM 14690 O O . SER B 1 929 ? 0.682 47.312 -28.531 1 39.19 929 SER B O 1
ATOM 14692 N N . GLN B 1 930 ? 0.264 48.156 -30.406 1 38.09 930 GLN B N 1
ATOM 14693 C CA . GLN B 1 930 ? -0.975 47.469 -30.75 1 38.09 930 GLN B CA 1
ATOM 14694 C C . GLN B 1 930 ? -0.721 46 -31.031 1 38.09 930 GLN B C 1
ATOM 14696 O O . GLN B 1 930 ? 0.016 45.656 -31.969 1 38.09 930 GLN B O 1
ATOM 14701 N N . VAL B 1 931 ? -0.443 45.188 -30.141 1 38.12 931 VAL B N 1
ATOM 14702 C CA . VAL B 1 931 ? -0.497 43.812 -30.547 1 38.12 931 VAL B CA 1
ATOM 14703 C C . VAL B 1 931 ? -1.927 43.438 -30.938 1 38.12 931 VAL B C 1
ATOM 14705 O O . VAL B 1 931 ? -2.852 43.594 -30.141 1 38.12 931 VAL B O 1
ATOM 14708 N N . LEU B 1 932 ? -2.354 43.531 -32.25 1 36.84 932 LEU B N 1
ATOM 14709 C CA . LEU B 1 932 ? -3.559 43.062 -32.906 1 36.84 932 LEU B CA 1
ATOM 14710 C C . LEU B 1 932 ? -3.814 41.594 -32.625 1 36.84 932 LEU B C 1
ATOM 14712 O O . LEU B 1 932 ? -3.123 40.719 -33.156 1 36.84 932 LEU B O 1
ATOM 14716 N N . GLY B 1 933 ? -3.762 41 -31.578 1 35.5 933 GLY B N 1
ATOM 14717 C CA . GLY B 1 933 ? -4.332 39.656 -31.703 1 35.5 933 GLY B CA 1
ATOM 14718 C C . GLY B 1 933 ? -5.812 39.688 -32.031 1 35.5 933 GLY B C 1
ATOM 14719 O O . GLY B 1 933 ? -6.438 40.75 -32.062 1 35.5 933 GLY B O 1
ATOM 14720 N N . HIS B 1 934 ? -6.633 38.688 -32.531 1 39.34 934 HIS B N 1
ATOM 14721 C CA . HIS B 1 934 ? -7.969 38.688 -33.125 1 39.34 934 HIS B CA 1
ATOM 14722 C C . HIS B 1 934 ? -8.836 39.781 -32.5 1 39.34 934 HIS B C 1
ATOM 14724 O O . HIS B 1 934 ? -9.25 40.719 -33.219 1 39.34 934 HIS B O 1
ATOM 14730 N N . GLY B 1 935 ? -10.094 39.531 -31.938 1 40.34 935 GLY B N 1
ATOM 14731 C CA . GLY B 1 935 ? -11.281 40.344 -31.672 1 40.34 935 GLY B CA 1
ATOM 14732 C C . GLY B 1 935 ? -11.023 41.531 -30.766 1 40.34 935 GLY B C 1
ATOM 14733 O O . GLY B 1 935 ? -11.5 42.625 -31.031 1 40.34 935 GLY B O 1
ATOM 14734 N N . GLN B 1 936 ? -10.906 41.281 -29.438 1 43.5 936 GLN B N 1
ATOM 14735 C CA . GLN B 1 936 ? -10.992 42.344 -28.453 1 43.5 936 GLN B CA 1
ATOM 14736 C C . GLN B 1 936 ? -9.727 43.188 -28.438 1 43.5 936 GLN B C 1
ATOM 14738 O O . GLN B 1 936 ? -8.617 42.656 -28.453 1 43.5 936 GLN B O 1
ATOM 14743 N N . ARG B 1 937 ? -9.789 44.438 -28.922 1 48.16 937 ARG B N 1
ATOM 14744 C CA . ARG B 1 937 ? -8.773 45.5 -28.906 1 48.16 937 ARG B CA 1
ATOM 14745 C C . ARG B 1 937 ? -8.086 45.562 -27.547 1 48.16 937 ARG B C 1
ATOM 14747 O O . ARG B 1 937 ? -8.711 45.938 -26.547 1 48.16 937 ARG B O 1
ATOM 14754 N N . ARG B 1 938 ? -7.023 44.75 -27.359 1 54.91 938 ARG B N 1
ATOM 14755 C CA . ARG B 1 938 ? -6.211 44.906 -26.156 1 54.91 938 ARG B CA 1
ATOM 14756 C C . ARG B 1 938 ? -5.219 46.062 -26.312 1 54.91 938 ARG B C 1
ATOM 14758 O O . ARG B 1 938 ? -4.477 46.125 -27.297 1 54.91 938 ARG B O 1
ATOM 14765 N N . VAL B 1 939 ? -5.449 47.219 -25.719 1 62.19 939 VAL B N 1
ATOM 14766 C CA . VAL B 1 939 ? -4.523 48.344 -25.719 1 62.19 939 VAL B CA 1
ATOM 14767 C C . VAL B 1 939 ? -3.625 48.281 -24.484 1 62.19 939 VAL B C 1
ATOM 14769 O O . VAL B 1 939 ? -4.047 47.812 -23.438 1 62.19 939 VAL B O 1
ATOM 14772 N N . ARG B 1 940 ? -2.277 48.469 -24.656 1 66.94 940 ARG B N 1
ATOM 14773 C CA . ARG B 1 940 ? -1.366 48.531 -23.516 1 66.94 940 ARG B CA 1
ATOM 14774 C C . ARG B 1 940 ? -1.563 49.844 -22.734 1 66.94 940 ARG B C 1
ATOM 14776 O O . ARG B 1 940 ? -1.535 50.938 -23.312 1 66.94 940 ARG B O 1
ATOM 14783 N N . GLY B 1 941 ? -1.921 49.688 -21.5 1 68.94 941 GLY B N 1
ATOM 14784 C CA . GLY B 1 941 ? -2.105 50.844 -20.641 1 68.94 941 GLY B CA 1
ATOM 14785 C C . GLY B 1 941 ? -0.812 51.594 -20.344 1 68.94 941 GLY B C 1
ATOM 14786 O O . GLY B 1 941 ? 0.271 51 -20.438 1 68.94 941 GLY B O 1
ATOM 14787 N N . ILE B 1 942 ? -0.89 52.875 -20.297 1 69.5 942 ILE B N 1
ATOM 14788 C CA . ILE B 1 942 ? 0.259 53.688 -19.938 1 69.5 942 ILE B CA 1
ATOM 14789 C C . ILE B 1 942 ? 0.301 53.906 -18.438 1 69.5 942 ILE B C 1
ATOM 14791 O O . ILE B 1 942 ? -0.681 54.344 -17.828 1 69.5 942 ILE B O 1
ATOM 14795 N N . VAL B 1 943 ? 1.375 53.469 -17.781 1 72.81 943 VAL B N 1
ATOM 14796 C CA . VAL B 1 943 ? 1.507 53.656 -16.344 1 72.81 943 VAL B CA 1
ATOM 14797 C C . VAL B 1 943 ? 1.858 55.094 -16.031 1 72.81 943 VAL B C 1
ATOM 14799 O O . VAL B 1 943 ? 2.801 55.656 -16.609 1 72.81 943 VAL B O 1
ATOM 14802 N N . ILE B 1 944 ? 1.034 55.875 -15.336 1 68.81 944 ILE B N 1
ATOM 14803 C CA . ILE B 1 944 ? 1.227 57.25 -14.961 1 68.81 944 ILE B CA 1
ATOM 14804 C C . ILE B 1 944 ? 1.718 57.344 -13.516 1 68.81 944 ILE B C 1
ATOM 14806 O O . ILE B 1 944 ? 1.125 56.75 -12.617 1 68.81 944 ILE B O 1
ATOM 14810 N N . ASP B 1 945 ? 2.869 57.812 -13.227 1 59.44 945 ASP B N 1
ATOM 14811 C CA . ASP B 1 945 ? 3.346 58.094 -11.875 1 59.44 945 ASP B CA 1
ATOM 14812 C C . ASP B 1 945 ? 2.633 59.312 -11.281 1 59.44 945 ASP B C 1
ATOM 14814 O O . ASP B 1 945 ? 2.947 60.469 -11.625 1 59.44 945 ASP B O 1
ATOM 14818 N N . TYR B 1 946 ? 1.501 59.281 -10.797 1 54.78 946 TYR B N 1
ATOM 14819 C CA . TYR B 1 946 ? 0.723 60.344 -10.203 1 54.78 946 TYR B CA 1
ATOM 14820 C C . TYR B 1 946 ? 0.826 60.312 -8.68 1 54.78 946 TYR B C 1
ATOM 14822 O O . TYR B 1 946 ? 0.545 59.281 -8.055 1 54.78 946 TYR B O 1
ATOM 14830 N N . GLU B 1 947 ? 1.663 61.125 -8.039 1 48.38 947 GLU B N 1
ATOM 14831 C CA . GLU B 1 947 ? 1.617 61.344 -6.598 1 48.38 947 GLU B CA 1
ATOM 14832 C C . GLU B 1 947 ? 0.444 62.25 -6.23 1 48.38 947 GLU B C 1
ATOM 14834 O O . GLU B 1 947 ? 0.273 63.344 -6.809 1 48.38 947 GLU B O 1
ATOM 14839 N N . SER B 1 948 ? -0.63 61.875 -5.711 1 39.28 948 SER B N 1
ATOM 14840 C CA . SER B 1 948 ? -1.736 62.688 -5.262 1 39.28 948 SER B CA 1
ATOM 14841 C C . SER B 1 948 ? -1.261 63.75 -4.273 1 39.28 948 SER B C 1
ATOM 14843 O O . SER B 1 948 ? -0.839 63.438 -3.162 1 39.28 948 SER B O 1
ATOM 14845 N N . ASN B 1 949 ? -0.563 64.812 -4.57 1 33.81 949 ASN B N 1
ATOM 14846 C CA . ASN B 1 949 ? -0.397 65.938 -3.676 1 33.81 949 ASN B CA 1
ATOM 14847 C C . ASN B 1 949 ? -1.742 66.438 -3.201 1 33.81 949 ASN B C 1
ATOM 14849 O O . ASN B 1 949 ? -1.793 67.438 -2.443 1 33.81 949 ASN B O 1
ATOM 14853 N N . ASN B 1 950 ? -2.9 66.375 -3.809 1 29.94 950 ASN B N 1
ATOM 14854 C CA . ASN B 1 950 ? -3.941 67.125 -3.127 1 29.94 950 ASN B CA 1
ATOM 14855 C C . ASN B 1 950 ? -4.426 66.438 -1.869 1 29.94 950 ASN B C 1
ATOM 14857 O O . ASN B 1 950 ? -4.688 65.188 -1.897 1 29.94 950 ASN B O 1
#

Foldseek 3Di:
DDFDDDPVLLVLLLVLLLVVVVLVLVLVPVLLCLLQCVLLVLLVVLLVVLVVVVVVLCVDPLQAQQQFFDWDWQAFQDQLVPDPPADPPAASEEEEQVVDPLVVVLVCLLQCPGPPHRHDPVRYYYYHDPVVVVVVCVVRPRRYAWYKYWDCPDLQDIDMDIGGDCDWDDDPNDTDHSCRNRVVNVVLSNVLSSVCSNVVHSPDDDTDIDGDHRDHNPPCPLPVRSCNVCVLLSLLVSLLSLLLVLLLVLLVCQLQCLVVVLVLLPFDPCSNVVSSLVSSLVSLLSSLVVSLVSNVVSPDCLSVLADVCLSSLLSSLLSSLSSLLSLLVSLVDNDSVVSNVVSVVLSVVLVVLLVVLLVPPPQWLVHDPVRVVVSLLSSSNLSSVLSSQSCVQPSDVPRSTAYPVCQQPQPDPPTRSRDGSVNSSVSSVVSSVVSNVSSVLSNAAPAGPQQKHAQNPLVVDVCVVVVAFQRPIDGHHNPQPPDPPPQQDDDDFPAPVQVVQQVVLVVCVVVVDDDQFWFKWWWFFWAKHTWDFDPDPPDGDTDHIATQAGTEGHTFGFLFEEEEAEDPSLNQLVVVCCVSLVDPTPDTWMAGSRAISRGSVSNSVQSLQFFEQAPGFSFDQSFFLLSLQLSSLSSSRPDPVCSNVLSCVLCVLLVNNVRRRPGCNPDDPLRRLSSSVSSRCRPNHQEYEAEASCPPHDPVSSVSVLVSLQVSSGRHYYYYYHNDLVSCQSRGQKYWYGESNYTRDIGHQVVLLVPQNQAKKKKWFADPPDPDDQPVVVQVLCCVQQVWGFPDDDPGMTITRGGPVCVVSVVVSVVVCVVCCVVRRTPDMDIDGGGVVRSNLRRLLVRLQVVQVVVQPWDWDQDPVRATETEGFPQQKWFDPPQCDPVQNVGWIKGWDWDQDPVRHIDTPDIDDTDRDDPPWDQPDDDFPQPPDDDHRHTYIGRIPDDPPD/DDFDDDPVLLVLLLVLLLVVVVLVLVLVPVLLCLLQCVLLVLLVVLLVVLVVVVVVLCVDPLQAQQQFFDWDWQAFQDQLVPDPPADPPAASEEEEQVVDPLVVVLVCLLQCVGPPHRHDPVRYYYYHAVVVVVVVCVVHPRRYAWYKYWDDPDLQDIDMDIGGDCDWDDDPNDTDHSCRNRVVNVVQSNVLSSVCSNVVHSPDDDTDIDGDHRDHNPPPPLPVRSCNVCVLLSLLVSLLSLLLVLLLVLLVCQLQCLVVVLVLLPFDPCSNVVSSLVSSLVSLLSSLVVSLVSNVVSPDCLSVLADVCLSSLLSSLLSSLSSLLSLLVSLVDNDSVVSNVVSVVLSVVLVVLLVVVLVPPPQWLVHDPVRVVVSLLSSSNLSSVLSSQSCVQPSDVPRSTAYPVCQQPQPDDPGRSRDGSVNSSVSSVVSSVVSNVSSVLSNAAQAGPQQKHAQNPLVPDVCVVVVAFQRPIDGHHNPQPPDDPPQQDDDDFPAVVQVVQQVVLVVCVVVVDDDQFWFKWWWQFWAKHTWDFDPDVPDGDTDHIATQAGTEGHTFGFLFEEEEAEDPSLNQLVVVCCVSLVDPTPDTWMAGSRAISSGSVSNSVQSLQFFEQAPGFSFDQSFFLLSLQLSSLSSSRPDPVCSNVLSCVLCVLLVNNVRRRPGCNPDDPLVRLSSSVSSRCRPNHQEYEAEASCPPHDPVSSVSVLVSLQVSSGRHYYYYYHNDLVSCLSRGQKYWYGGSNYTRDIGHQVVLLVPQNQAKKKKWFADPPDPDDAPVVVQVLCCVQQVWGWPDDDPTMTITRGGPVCVVSVVVSVVVCVVCCVVRRTPDMDMDGGGVVRSNLRSLLVRLQVVQVVVQPWDWDQDPVRATETEGFPQQKWFDPPQCDPVQNQGWIKGWDWDQDPVSHIDTPDIDDTDRDDPPWDQPDDDFPQPPDDDHRHTYIGRIPDDPPD

Nearest PDB structures (foldseek):
  7w02-assembly1_A  TM=6.111E-01  e=2.271E-38  Homo sapiens
  7lkp-assembly1_A  TM=6.446E-01  e=3.826E-34  Homo sapiens
  7roq-assembly1_A  TM=7.052E-01  e=1.027E-32  Homo sapiens
  7e7i-assembly1_A  TM=6.737E-01  e=1.946E-32  Homo sapiens
  7e7o-assembly1_A  TM=6.723E-01  e=2.805E-32  Homo sapiens

pLDDT: mean 82.6, std 13.34, range [29.94, 97.75]

Sequence (1900 aa):
MTLREGLPLFHQQFTALFKKNLLLSWRNKRATCLHLFSSFFFILLIFSIEESSKASDLTSTRHKNVTDPKALVSLPILPCEDKFFVRLPCFDFVWSGNQSRRVTDIVSAIMANNPGRPIPTNKVQSFTKPEEVDAWFMSHPSQVTGALHFVEKNATVISYGIQTNSSSEKKRGRREDPTFKFLVPLQIAAEREIARSLIGDPKFSWDFGFKEFARPAIGGEVIISAFYLMGPVFFLAFSMFGFVLQLGSVVTEKELKLREAMTTMGVYESAYWLSWLIWEGILTFVSSLFLVLFGMMFQFEFFLKNSFVLVFLLFFLFQFNMIGLAFALSSIISKSSSATTVGFLVFLVGFITQIVTTAGFPYSSAYSIGSRVIWSLFPPNTFSAGLQLLLEATSSPGDSGISWSERAICAGGESTCVITTNKIYIWLVGTFFFWFVLALYFDNIIPNASGVRKSIFYFLKPSYWTGKEGNKVEEGSICSCIGSVPPVEHITPEDEDVLEEEILVKQQAMDGRVDPNIAVQIHGLAKTYPGTTKLGCCKCTKTSPFHAVKGLWMNIAKDQLFCLLGPNGAGKTTTISCLTGINPVTGGDAKIYGNSIRSSVGMSNIRKMIGVCPQFDILWDALSSEEHLHLFASIKGLPPSSIKSIAEKLLVDVKLTGSAKIRAGSYSGGMKRRLSVAIALIGDPKLVFLDEPTTGMDPITRRHVWDIIQESKKGRAIILTTHSMEEADILSDRIGIMAKGRLRCIGTSIRLKSRFGTGFVATVSFIENKKDGAPEPLKRFFKERLKVEPTEENKAFMTFVIPHDKEQLLKGFFAELQDRESEFGIADIQLGLATLEEVFLNIARRAELESATVEGTMVTLELESGIAVEIPVGARFVGIPGTENAENPRGLMVEVYWQQDGSGSMCISGHSAEMRIPENVSVIYEPSSQVLGHGQRRVRGIVIDYESNNMTLREGLPLFHQQFTALFKKNLLLSWRNKRATCLHLFSSFFFILLIFSIEESSKASDLTSTRHKNVTDPKALVSLPILPCEDKFFVRLPCFDFVWSGNQSRRVTDIVSAIMANNPGRPIPTNKVQSFTKPEEVDAWFMSHPSQVTGALHFVEKNATVISYGIQTNSSSEKKRGRREDPTFKFLVPLQIAAEREIARSLIGDPKFSWDFGFKEFARPAIGGEVIISAFYLMGPVFFLAFSMFGFVLQLGSVVTEKELKLREAMTTMGVYESAYWLSWLIWEGILTFVSSLFLVLFGMMFQFEFFLKNSFVLVFLLFFLFQFNMIGLAFALSSIISKSSSATTVGFLVFLVGFITQIVTTAGFPYSSAYSIGSRVIWSLFPPNTFSAGLQLLLEATSSPGDSGISWSERAICAGGESTCVITTNKIYIWLVGTFFFWFVLALYFDNIIPNASGVRKSIFYFLKPSYWTGKEGNKVEEGSICSCIGSVPPVEHITPEDEDVLEEEILVKQQAMDGRVDPNIAVQIHGLAKTYPGTTKLGCCKCTKTSPFHAVKGLWMNIAKDQLFCLLGPNGAGKTTTISCLTGINPVTGGDAKIYGNSIRSSVGMSNIRKMIGVCPQFDILWDALSSEEHLHLFASIKGLPPSSIKSIAEKLLVDVKLTGSAKIRAGSYSGGMKRRLSVAIALIGDPKLVFLDEPTTGMDPITRRHVWDIIQESKKGRAIILTTHSMEEADILSDRIGIMAKGRLRCIGTSIRLKSRFGTGFVATVSFIENKKDGAPEPLKRFFKERLKVEPTEENKAFMTFVIPHDKEQLLKGFFAELQDRESEFGIADIQLGLATLEEVFLNIARRAELESATVEGTMVTLELESGIAVEIPVGARFVGIPGTENAENPRGLMVEVYWQQDGSGSMCISGHSAEMRIPENVSVIYEPSSQVLGHGQRRVRGIVIDYESNN

Secondary structure (DSSP, 8-state):
-----SHHHHHHHHHHHHHHHHHHHHH-HHHHHHHHHHHHHHHHHHHHHHHHHHHHHHHSGGGS-BSSPPPEES-----GGGSTTPPSS-BSEEEE-TT-HHHHHHHHHHHHT-SSSPPPGGGEEEESSHHHHHHHHHHSTTSBSEEEEEEE-SSS-EEEEEEE-----EETTEEP-HIIIIIHHHHHHHHHHHHHHHHT-TT-----EE-PPPB----------HHHHHHHHHHHHHHHHHHHHHHHHHHHHHHTTHHHHHHHTT--HHHHHHHHHHHHHHHHHHHHHHHHHHHHHTT-HHHHHS-HHHHHHHHHHHHHHHHHHHHHHHTT---HHHHHHHHHHHHHHHHHHHHHHHTT-SSSTTS-HHHHHHHHTSHHHHHHHHHHHHHHTTSSTT-----GGGTTS-SS-GGGTT--HHHHHHHHHHHHHHHHHHHHHHHHHS--TT-EE--TTGGGSHHHHHS-S---PEES-TT-----------PPPS-HHHHHHHHHHHHHHHHT---TTEEEEEEEEEEEEPPPEEE-SS-EEEPPPEEEEEEEEEEEETT-EEEEE--TTSSHHHHHHHHHTSS--SEEEEEETTEESSSHHHHHHHHHHEEEE-SS----TTSBHHHHHHHHHHHHT--HHHHHHHHHHHHHHTT-GGGTTSBGGG--HHHHHHHHHHHHTTT--SEEEEESTTTT--HHHHHHHHHHHHHHTTTSEEEEEES-HHHHHHH-SEEEEEETTEEEEEE-HHHHHHHHS--EEEEEEE-TT--SSSHHHHHHHHHHHH---EEEE-SSEEEEEE-GGGHHHHHHHHHHHHHTHHHHTEEEEEEEEPPHHHHHHHHHHHHHHHHHHHHT-EEEEE-TTS-EEEEETT-SEEEETT---SS-TT-EEEEEEEEE-TTS-EEEEEE---EEPPTTS------------SSS-EEEPEEP------/-----SHHHHHHHHHHHHHHHHHHHHH-HHHHHHHHHHHHHHHHHHHHHHHHHHHHHHHSGGGS-BSSPPPEES-----GGGSTTPPSS-BSEEEE-TT-HHHHHHHHHHHHT-SSSPPPGGGEEEESSHHHHHHHHHHSTTSBSEEEEEEE-SSS-EEEEEEE-----EETTEEP-HIIIIIHHHHHHHHHHHHHHHHT-TT-----EE-PPPB----------HHHHHHHHHHHHHHHHHHHHHHHHHHHHHHTTHHHHHHHTT--HHHHHHHHHHHHHHHHHHHHHHHHHHHHHTT-HHHHHS-HHHHHHHHHHHHHHHHHHHHHHHTT---HHHHHHHHHHHHHHHHHHHHHHHTT-SSSTTS-HHHHHHHHTSHHHHHHHHHHHHHHTTSSTT-----GGGTTS-SS-GGGTT--HHHHHHHHHHHHHHHHHHHHHHHHHS--TT-EE--TTGGGSHHHHHS-S---PEES-TT-----------PPPS-HHHHHHHHHHHHHHHHT---TTEEEEEEEEEEEEPPPEEE-SS-EEEPPPEEEEEEEEEEEETT-EEEEE--TTSSHHHHHHHHHTSS--SEEEEEETTEESSSHHHHHHHHHHEEEE-SS----TTSBHHHHHHHHHHHHT--HHHHHHHHHHHHHHTT-GGGTTSBGGG--HHHHHHHHHHHHTTT--SEEEEESTTTT--HHHHHHHHHHHHHHTTTSEEEEEES-HHHHHHH-SEEEEEETTEEEEEE-HHHHHHHH---EEEEEEEPTT--SSSHHHHHHHHHHHH---EEEE-SSEEEEEE-GGGHHHHHHHHHHHHHTHHHHTEEEEEEEEPPHHHHHHHHHHHHHHHHHHHHT-EEEEE-TTS-EEEEETT-SEEEETT---SS-TT-EEEEEEEEE-TTS-EEEEEE---EEPPTTS------------SSS-EEEPEE-------

Radius of gyration: 47.63 Å; Cα contacts (8 Å, |Δi|>4): 3202; chains: 2; bounding box: 83×151×123 Å